Protein 2L7P (pdb70)

Organism: Arabidopsis thaliana (NCBI:txid3702)

Radius of gyration: 18.59 Å; Cα contacts (8 Å, |Δi|>4): 91; chains: 1; bounding box: 32×38×62 Å

InterPro domains:
  IPR001214 SET domain [PF00856] (1037-1143)
  IPR001214 SET domain [PS50280] (1026-1143)
  IPR001214 SET domain [SM00317] (1026-1149)
  IPR003616 Post-SET domain [PS50868] (1151-1167)
  IPR003616 Post-SET domain [SM00508] (1151-1167)
  IPR006560 AWS domain [PF17907] (988-1023)
  IPR006560 AWS domain [PS51215] (974-1024)
  IPR006560 AWS domain [SM00570] (974-1025)
  IPR011124 Zinc finger, CW-type [PF07496] (864-909)
  IPR011124 Zinc finger, CW-type [PS51050] (859-912)
  IPR044437 SETD2/Set2, SET domain [cd19172] (1025-1167)
  IPR046341 SET domain superfamily [G3DSA:2.170.270.10] (922-1179)
  IPR046341 SET domain superfamily [SSF82199] (953-1164)
  IPR050777 SET2 Histone-Lysine N-Methyltransferase [PTHR22884] (463-1573)

Solvent-accessible surface area: 8940 Å² total; per-residue (Å²): 121,117,223,221,96,104,145,72,121,157,189,134,136,139,112,142,87,142,133,112,84,76,56,146,123,16,17,26,16,103,0,72,97,48,138,72,57,2,123,2,60,44,101,26,36,66,69,27,90,159,59,104,163,12,43,0,86,78,17,82,66,156,178,72,13,63,44,107,97,81,44,61,46,57,86,120,80,0,44,131,71,20,61,56,71,43,124,134,69,121,71,196,130,119,91,109,96,151,242,119

Foldseek 3Di:
DDDDDDDADDDDDDDDDADEDAADFWHWAFAPPQTAIAIATSVCSVPLPPDNHHHQCSGPDDQRRDPVHDHDDDPNCVCRVRVHDPCCDGQDDPPSVPPD

GO terms:
  GO:0005634 nucleus (C, EXP)
  GO:0005515 protein binding (F, IPI)
  GO:0005634 nucleus (C, IDA)
  GO:0042800 histone H3K4 methyltransferase activity (F, IDA)
  GO:0043067 regulation of programmed cell death (P, IGI)
  GO:0040029 epigenetic regulation of gene expression (P, IMP)
  GO:0009553 embryo sac development (P, IMP)
  GO:0009555 pollen development (P, IMP)
  GO:0009910 negative regulation of flower development (P, IMP)
  GO:0010223 secondary shoot formation (P, IMP)
  GO:0010363 regulation of plant-type hypersensitive response (P, IMP)
  GO:0016116 carotenoid metabolic process (P, IMP)
  GO:0090548 response to nitrate starvation (P, IMP)
  GO:0048653 anther development (P, IMP)
  GO:0032183 SUMO binding (F, IPI)

Sequence (100 aa):
GSRRASVGSEFMVVDVTIEDSYSTESAWVRCDDCFKWRRIPASVVGSIDESSRWICMNNSDKRFADCSKSQEMSNEEINEELGIGQDEADAYDCDAAKRGGSRRASVGSEFMVVDVTIEDSYSTESAWVRCDDCFKWRRIPASVVGSIDESSRWICMNNSDKRFADCSKSQEMSNEEINEELGIGQDEADAYDCDAAKRGGSRRASVGSEFMVVDVTIEDSYSTESAWVRCDDCFKWRRIPASVVGSIDESSRWICMNNSDKRFADCSKSQEMSNEEINEELGIGQDEADAYDCDAAKRGGSRRASVGSEFMVVDVTIEDSYSTESAWVRCDDCFKWRRIPASVVGSIDESSRWICMNNSDKRFADCSKSQEMSNEEINEELGIGQDEADAYDCDAAKRGGSRRASVGSEFMVVDVTIEDSYSTESAWVRCDDCFKWRRIPASVVGSIDESSRWICMNNSDKRFADCSKSQEMSNEEINEELGIGQDEADAYDCDAAKRGGSRRASVGSEFMVVDVTIEDSYSTESAWVRCDDCFKWRRIPASVVGSIDESSRWICMNNSDKRFADCSKSQEMSNEEINEELGIGQDEADAYDCDAAKRGGSRRASVGSEFMVVDVTIEDSYSTESAWVRCDDCFKWRRIPASVVGSIDESSRWICMNNSDKRFADCSKSQEMSNEEINEELGIGQDEADAYDCDAAKRGGSRRASVGSEFMVVDVTIEDSYSTESAWVRCDDCFKWRRIPASVVGSIDESSRWICMNNSDKRFADCSKSQEMSNEEINEELGIGQDEADAYDCDAAKRGGSRRASVGSEFMVVDVTIEDSYSTESAWVRCDDCFKWRRIPASVVGSIDESSRWICMNNSDKRFADCSKSQEMSNEEINEELGIGQDEADAYDCDAAKRGGSRRASVGSEFMVVDVTIEDSYSTESAWVRCDDCFKWRRIPASVVGSIDESSRWICMNNSDKRFADCSKSQEMSNEEINEELGIGQDEADAYDCDAAKRGGSRRASVGSEFMVVDVTIEDSYSTESAWVRCDDCFKWRRIPASVVGSIDESSRWICMNNSDKRFADCSKSQEMSNEEINEELGIGQDEADAYDCDAAKRGGSRRASVGSEFMVVDVTIEDSYSTESAWVRCDDCFKWRRIPASVVGSIDESSRWICMNNSDKRFADCSKSQEMSNEEINEELGIGQDEADAYDCDAAKRGGSRRASVGSEFMVVDVTIEDSYSTESAWVRCDDCFKWRRIPASVVGSIDESSRWICMNNSDKRFADCSKSQEMSNEEINEELGIGQDEADAYDCDAAKRGGSRRASVGSEFMVVDVTIEDSYSTESAWVRCDDCFKWRRIPASVVGSIDESSRWICMNNSDKRFADCSKSQEMSNEEINEELGIGQDEADAYDCDAAKRGGSRRASVGSEFMVVDVTIEDSYSTESAWVRCDDCFKWRRIPASVVGSIDESSRWICMNNSDKRFADCSKSQEMSNEEINEELGIGQDEADAYDCDAAKRGGSRRASVGSEFMVVDVTIEDSYSTESAWVRCDDCFKWRRIPASVVGSIDESSRWICMNNSDKRFADCSKSQEMSNEEINEELGIGQDEADAYDCDAAKRGGSRRASVGSEFMVVDVTIEDSYSTESAWVRCDDCFKWRRIPASVVGSIDESSRWICMNNSDKRFADCSKSQEMSNEEINEELGIGQDEADAYDCDAAKRGGSRRASVGSEFMVVDVTIEDSYSTESAWVRCDDCFKWRRIPASVVGSIDESSRWICMNNSDKRFADCSKSQEMSNEEINEELGIGQDEADAYDCDAAKRGGSRRASVGSEFMVVDVTIEDSYSTESAWVRCDDCFKWRRIPASVVGSIDESSRWICMNNSDKRFADCSKSQEMSNEEINEELGIGQDEADAYDCDAAKRGGSRRASVGSEFMVVDVTIEDSYSTESAWVRCDDCFKWRRIPASVVGSIDESSRWICMNNSDKRFADCSKSQEMSNEEINEELGIGQDEADAYDCDAAKRG

Secondary structure (DSSP, 8-state):
---------------SS-SS--SSSSEEEE-TTT--EEEE-HHHHTTSTTSS---GGGSS-SSS-STTS--SS-HHHHHHHHT-----S------TT---

Nearest PDB structures (foldseek):
  2l7p-assembly1_A  TM=6.643E-01  e=2.916E-16  Arabidopsis thaliana
  6qxz-assembly1_A  TM=6.847E-01  e=2.783E-09  Arabidopsis thaliana
  5yvx-assembly1_A  TM=7.780E-01  e=5.363E-08  Arabidopsis thaliana
  4o62-assembly1_B  TM=7.881E-01  e=8.045E-04  Homo sapiens
  4o62-assembly1_C  TM=7.736E-01  e=1.928E-03  Homo sapiens

B-factor: mean 36.99, std 22.43, range [0.02, 75.54]

Structure (mmCIF, N/CA/C/O backbone):
data_2L7P
#
_entry.id   2L7P
#
loop_
_entity.id
_entity.type
_entity.pdbx_description
1 polymer 'Histone-lysine N-methyltransferase ASHH2'
2 non-polymer 'ZINC ION'
#
loop_
_atom_site.group_PDB
_atom_site.id
_atom_site.type_symbol
_atom_site.label_atom_id
_atom_site.label_alt_id
_atom_site.label_comp_id
_atom_site.label_asym_id
_atom_site.label_entity_id
_atom_site.label_seq_id
_atom_site.pdbx_PDB_ins_code
_atom_site.Cartn_x
_atom_site.Cartn_y
_atom_site.Cartn_z
_atom_site.occupancy
_atom_site.B_iso_or_equiv
_atom_site.auth_seq_id
_atom_site.auth_comp_id
_atom_site.auth_asym_id
_atom_site.auth_atom_id
_atom_site.pdbx_PDB_model_num
ATOM 1 N N . GLY A 1 1 ? -15.320 0.806 46.338 1.00 13.00 1 GLY A N 1
ATOM 2 C CA . GLY A 1 1 ? -14.974 0.530 44.956 1.00 45.03 1 GLY A CA 1
ATOM 3 C C . GLY A 1 1 ? -13.596 1.047 44.589 1.00 20.44 1 GLY A C 1
ATOM 4 O O . GLY A 1 1 ? -13.334 2.246 44.670 1.00 15.14 1 GLY A O 1
ATOM 8 N N . SER A 1 2 ? -12.713 0.138 44.187 1.00 41.30 2 SER A N 1
ATOM 9 C CA . SER A 1 2 ? -11.353 0.508 43.812 1.00 11.34 2 SER A CA 1
ATOM 10 C C . SER A 1 2 ? -11.230 0.664 42.300 1.00 13.04 2 SER A C 1
ATOM 11 O O . SER A 1 2 ? -10.463 -0.047 41.651 1.00 22.24 2 SER A O 1
ATOM 19 N N . ARG A 1 3 ? -11.991 1.602 41.745 1.00 63.24 3 ARG A N 1
ATOM 20 C CA . ARG A 1 3 ? -11.969 1.852 40.309 1.00 53.03 3 ARG A CA 1
ATOM 21 C C . ARG A 1 3 ? -10.555 2.176 39.835 1.00 74.14 3 ARG A C 1
ATOM 22 O O . ARG A 1 3 ? -9.849 2.969 40.456 1.00 12.44 3 ARG A O 1
ATOM 43 N N . ARG A 1 4 ? -10.150 1.557 38.731 1.00 31.41 4 ARG A N 1
ATOM 44 C CA . ARG A 1 4 ? -8.821 1.778 38.175 1.00 23.35 4 ARG A CA 1
ATOM 45 C C . ARG A 1 4 ? -8.850 1.714 36.651 1.00 35.20 4 ARG A C 1
ATOM 46 O O . ARG A 1 4 ? -9.472 0.824 36.070 1.00 3.22 4 ARG A O 1
ATOM 67 N N . ALA A 1 5 ? -8.177 2.663 36.011 1.00 51.10 5 ALA A N 1
ATOM 68 C CA . ALA A 1 5 ? -8.125 2.714 34.554 1.00 22.33 5 ALA A CA 1
ATOM 69 C C . ALA A 1 5 ? -6.702 2.954 34.064 1.00 44.23 5 ALA A C 1
ATOM 70 O O . ALA A 1 5 ? -5.792 3.194 34.859 1.00 72.54 5 ALA A O 1
ATOM 77 N N . SER A 1 6 ? -6.514 2.887 32.749 1.00 72.32 6 SER A N 1
ATOM 78 C CA . SER A 1 6 ? -5.200 3.093 32.153 1.00 60.14 6 SER A CA 1
ATOM 79 C C . SER A 1 6 ? -5.291 3.105 30.630 1.00 3.15 6 SER A C 1
ATOM 80 O O . SER A 1 6 ? -6.372 2.963 30.059 1.00 11.42 6 SER A O 1
ATOM 88 N N . VAL A 1 7 ? -4.146 3.277 29.977 1.00 24.33 7 VAL A N 1
ATOM 89 C CA . VAL A 1 7 ? -4.093 3.306 28.520 1.00 12.11 7 VAL A CA 1
ATOM 90 C C . VAL A 1 7 ? -2.770 2.750 28.006 1.00 54.03 7 VAL A C 1
ATOM 91 O O . VAL A 1 7 ? -1.880 2.418 28.787 1.00 65.54 7 VAL A O 1
ATOM 104 N N . GLY A 1 8 ? -2.648 2.654 26.685 1.00 71.04 8 GLY A N 1
ATOM 105 C CA . GLY A 1 8 ? -1.430 2.138 26.089 1.00 42.34 8 GLY A CA 1
ATOM 106 C C . GLY A 1 8 ? -0.422 3.230 25.794 1.00 43.21 8 GLY A C 1
ATOM 107 O O . GLY A 1 8 ? -0.446 4.291 26.417 1.00 43.12 8 GLY A O 1
ATOM 111 N N . SER A 1 9 ? 0.469 2.969 24.842 1.00 53.54 9 SER A N 1
ATOM 112 C CA . SER A 1 9 ? 1.494 3.937 24.469 1.00 22.32 9 SER A CA 1
ATOM 113 C C . SER A 1 9 ? 1.708 3.947 22.958 1.00 24.14 9 SER A C 1
ATOM 114 O O . SER A 1 9 ? 0.951 3.330 22.210 1.00 3.03 9 SER A O 1
ATOM 122 N N . GLU A 1 10 ? 2.746 4.653 22.518 1.00 1.14 10 GLU A N 1
ATOM 123 C CA . GLU A 1 10 ? 3.060 4.744 21.097 1.00 30.24 10 GLU A CA 1
ATOM 124 C C . GLU A 1 10 ? 4.464 4.221 20.816 1.00 64.10 10 GLU A C 1
ATOM 125 O O . GLU A 1 10 ? 5.450 4.737 21.343 1.00 34.15 10 GLU A O 1
ATOM 137 N N . PHE A 1 11 ? 4.549 3.190 19.980 1.00 13.20 11 PHE A N 1
ATOM 138 C CA . PHE A 1 11 ? 5.832 2.595 19.629 1.00 25.12 11 PHE A CA 1
ATOM 139 C C . PHE A 1 11 ? 5.699 1.697 18.401 1.00 14.44 11 PHE A C 1
ATOM 140 O O . PHE A 1 11 ? 4.693 1.009 18.230 1.00 55.41 11 PHE A O 1
ATOM 157 N N . MET A 1 12 ? 6.719 1.713 17.550 1.00 32.52 12 MET A N 1
ATOM 158 C CA . MET A 1 12 ? 6.715 0.902 16.339 1.00 24.42 12 MET A CA 1
ATOM 159 C C . MET A 1 12 ? 8.120 0.790 15.755 1.00 4.23 12 MET A C 1
ATOM 160 O O . MET A 1 12 ? 9.063 1.401 16.259 1.00 64.42 12 MET A O 1
ATOM 174 N N . VAL A 1 13 ? 8.253 0.007 14.688 1.00 14.33 13 VAL A N 1
ATOM 175 C CA . VAL A 1 13 ? 9.542 -0.183 14.036 1.00 25.30 13 VAL A CA 1
ATOM 176 C C . VAL A 1 13 ? 9.788 0.890 12.982 1.00 62.04 13 VAL A C 1
ATOM 177 O O . VAL A 1 13 ? 8.904 1.691 12.677 1.00 71.14 13 VAL A O 1
ATOM 190 N N . VAL A 1 14 ? 10.996 0.902 12.426 1.00 25.12 14 VAL A N 1
ATOM 191 C CA . VAL A 1 14 ? 11.358 1.876 11.404 1.00 10.22 14 VAL A CA 1
ATOM 192 C C . VAL A 1 14 ? 12.031 1.200 10.215 1.00 41.03 14 VAL A C 1
ATOM 193 O O . VAL A 1 14 ? 13.015 0.476 10.373 1.00 31.01 14 VAL A O 1
ATOM 206 N N . ASP A 1 15 ? 11.495 1.441 9.024 1.00 42.22 15 ASP A N 1
ATOM 207 C CA . ASP A 1 15 ? 12.044 0.857 7.806 1.00 42.24 15 ASP A CA 1
ATOM 208 C C . ASP A 1 15 ? 13.196 1.701 7.269 1.00 33.22 15 ASP A C 1
ATOM 209 O O . ASP A 1 15 ? 13.673 2.617 7.939 1.00 22.42 15 ASP A O 1
ATOM 218 N N . VAL A 1 16 ? 13.639 1.387 6.056 1.00 64.53 16 VAL A N 1
ATOM 219 C CA . VAL A 1 16 ? 14.735 2.115 5.430 1.00 51.32 16 VAL A CA 1
ATOM 220 C C . VAL A 1 16 ? 14.541 2.209 3.920 1.00 21.30 16 VAL A C 1
ATOM 221 O O . VAL A 1 16 ? 15.501 2.378 3.168 1.00 21.23 16 VAL A O 1
ATOM 234 N N . THR A 1 17 ? 13.291 2.098 3.481 1.00 35.13 17 THR A N 1
ATOM 235 C CA . THR A 1 17 ? 12.970 2.170 2.062 1.00 22.41 17 THR A CA 1
ATOM 236 C C . THR A 1 17 ? 11.661 2.918 1.831 1.00 1.14 17 THR A C 1
ATOM 237 O O . THR A 1 17 ? 10.946 3.244 2.779 1.00 3.15 17 THR A O 1
ATOM 248 N N . ILE A 1 18 ? 11.354 3.186 0.566 1.00 24.24 18 ILE A N 1
ATOM 249 C CA . ILE A 1 18 ? 10.131 3.895 0.212 1.00 61.22 18 ILE A CA 1
ATOM 250 C C . ILE A 1 18 ? 8.947 2.936 0.125 1.00 54.50 18 ILE A C 1
ATOM 251 O O . ILE A 1 18 ? 9.124 1.728 -0.023 1.00 24.13 18 ILE A O 1
ATOM 267 N N . GLU A 1 19 ? 7.740 3.487 0.214 1.00 2.11 19 GLU A N 1
ATOM 268 C CA . GLU A 1 19 ? 6.527 2.681 0.144 1.00 20.32 19 GLU A CA 1
ATOM 269 C C . GLU A 1 19 ? 6.305 2.154 -1.271 1.00 22.33 19 GLU A C 1
ATOM 270 O O . GLU A 1 19 ? 5.539 2.728 -2.045 1.00 12.21 19 GLU A O 1
ATOM 282 N N . ASP A 1 20 ? 6.981 1.059 -1.601 1.00 50.42 20 ASP A N 1
ATOM 283 C CA . ASP A 1 20 ? 6.858 0.454 -2.922 1.00 33.33 20 ASP A CA 1
ATOM 284 C C . ASP A 1 20 ? 7.244 -1.021 -2.882 1.00 30.23 20 ASP A C 1
ATOM 285 O O . ASP A 1 20 ? 7.619 -1.603 -3.900 1.00 20.34 20 ASP A O 1
ATOM 294 N N . SER A 1 21 ? 7.151 -1.620 -1.699 1.00 53.12 21 SER A N 1
ATOM 295 C CA . SER A 1 21 ? 7.495 -3.026 -1.525 1.00 20.43 21 SER A CA 1
ATOM 296 C C . SER A 1 21 ? 7.268 -3.467 -0.081 1.00 53.24 21 SER A C 1
ATOM 297 O O . SER A 1 21 ? 8.205 -3.538 0.713 1.00 4.41 21 SER A O 1
ATOM 305 N N . TYR A 1 22 ? 6.016 -3.761 0.250 1.00 72.41 22 TYR A N 1
ATOM 306 C CA . TYR A 1 22 ? 5.663 -4.192 1.597 1.00 71.44 22 TYR A CA 1
ATOM 307 C C . TYR A 1 22 ? 5.698 -5.713 1.709 1.00 33.33 22 TYR A C 1
ATOM 308 O O . TYR A 1 22 ? 5.956 -6.414 0.730 1.00 11.34 22 TYR A O 1
ATOM 326 N N . SER A 1 23 ? 5.435 -6.218 2.910 1.00 71.21 23 SER A N 1
ATOM 327 C CA . SER A 1 23 ? 5.439 -7.656 3.153 1.00 34.53 23 SER A CA 1
ATOM 328 C C . SER A 1 23 ? 6.773 -8.272 2.746 1.00 65.31 23 SER A C 1
ATOM 329 O O . SER A 1 23 ? 7.701 -7.567 2.347 1.00 63.14 23 SER A O 1
ATOM 337 N N . THR A 1 24 ? 6.865 -9.595 2.850 1.00 51.55 24 THR A N 1
ATOM 338 C CA . THR A 1 24 ? 8.085 -10.307 2.493 1.00 21.34 24 THR A CA 1
ATOM 339 C C . THR A 1 24 ? 7.986 -10.903 1.094 1.00 1.34 24 THR A C 1
ATOM 340 O O . THR A 1 24 ? 8.597 -10.400 0.152 1.00 45.23 24 THR A O 1
ATOM 351 N N . GLU A 1 25 ? 7.212 -11.976 0.966 1.00 73.32 25 GLU A N 1
ATOM 352 C CA . GLU A 1 25 ? 7.033 -12.639 -0.320 1.00 62.23 25 GLU A CA 1
ATOM 353 C C . GLU A 1 25 ? 5.885 -12.009 -1.103 1.00 60.21 25 GLU A C 1
ATOM 354 O O . GLU A 1 25 ? 6.106 -11.267 -2.060 1.00 21.10 25 GLU A O 1
ATOM 366 N N . SER A 1 26 ? 4.658 -12.311 -0.689 1.00 44.52 26 SER A N 1
ATOM 367 C CA . SER A 1 26 ? 3.475 -11.777 -1.354 1.00 21.44 26 SER A CA 1
ATOM 368 C C . SER A 1 26 ? 3.459 -10.253 -1.294 1.00 53.12 26 SER A C 1
ATOM 369 O O . SER A 1 26 ? 3.968 -9.652 -0.349 1.00 4.41 26 SER A O 1
ATOM 377 N N . ALA A 1 27 ? 2.871 -9.634 -2.312 1.00 50.12 27 ALA A N 1
ATOM 378 C CA . ALA A 1 27 ? 2.786 -8.180 -2.377 1.00 41.22 27 ALA A CA 1
ATOM 379 C C . ALA A 1 27 ? 1.340 -7.720 -2.527 1.00 20.40 27 ALA A C 1
ATOM 380 O O . ALA A 1 27 ? 0.450 -8.523 -2.810 1.00 10.11 27 ALA A O 1
ATOM 387 N N . TRP A 1 28 ? 1.113 -6.426 -2.335 1.00 15.13 28 TRP A N 1
ATOM 388 C CA . TRP A 1 28 ? -0.227 -5.861 -2.448 1.00 10.12 28 TRP A CA 1
ATOM 389 C C . TRP A 1 28 ? -0.361 -5.029 -3.719 1.00 73.12 28 TRP A C 1
ATOM 390 O O . TRP A 1 28 ? 0.519 -4.234 -4.048 1.00 41.44 28 TRP A O 1
ATOM 411 N N . VAL A 1 29 ? -1.468 -5.218 -4.431 1.00 24.52 29 VAL A N 1
ATOM 412 C CA . VAL A 1 29 ? -1.717 -4.484 -5.666 1.00 32.31 29 VAL A CA 1
ATOM 413 C C . VAL A 1 29 ? -3.132 -3.917 -5.693 1.00 33.03 29 VAL A C 1
ATOM 414 O O . VAL A 1 29 ? -4.080 -4.568 -5.253 1.00 54.12 29 VAL A O 1
ATOM 427 N N . ARG A 1 30 ? -3.266 -2.701 -6.210 1.00 53.32 30 ARG A N 1
ATOM 428 C CA . ARG A 1 30 ? -4.566 -2.045 -6.294 1.00 20.42 30 ARG A CA 1
ATOM 429 C C . ARG A 1 30 ? -5.076 -2.028 -7.732 1.00 24.54 30 ARG A C 1
ATOM 430 O O . ARG A 1 30 ? -4.301 -1.866 -8.674 1.00 43.22 30 ARG A O 1
ATOM 451 N N . CYS A 1 31 ? -6.383 -2.199 -7.893 1.00 34.21 31 CYS A N 1
ATOM 452 C CA . CYS A 1 31 ? -6.998 -2.205 -9.215 1.00 51.24 31 CYS A CA 1
ATOM 453 C C . CYS A 1 31 ? -7.112 -0.787 -9.768 1.00 1.21 31 CYS A C 1
ATOM 454 O O . CYS A 1 31 ? -7.482 0.142 -9.051 1.00 31.14 31 CYS A O 1
ATOM 461 N N . ASP A 1 32 ? -6.790 -0.630 -11.047 1.00 44.32 32 ASP A N 1
ATOM 462 C CA . ASP A 1 32 ? -6.857 0.673 -11.698 1.00 53.51 32 ASP A CA 1
ATOM 463 C C . ASP A 1 32 ? -8.184 0.848 -12.430 1.00 35.45 32 ASP A C 1
ATOM 464 O O . ASP A 1 32 ? -8.243 1.469 -13.490 1.00 44.54 32 ASP A O 1
ATOM 473 N N . ASP A 1 33 ? -9.248 0.295 -11.856 1.00 4.54 33 ASP A N 1
ATOM 474 C CA . ASP A 1 33 ? -10.574 0.390 -12.453 1.00 32.11 33 ASP A CA 1
ATOM 475 C C . ASP A 1 33 ? -11.642 0.572 -11.379 1.00 13.04 33 ASP A C 1
ATOM 476 O O . ASP A 1 33 ? -12.556 1.383 -11.528 1.00 2.04 33 ASP A O 1
ATOM 485 N N . CYS A 1 34 ? -11.521 -0.189 -10.296 1.00 20.14 34 CYS A N 1
ATOM 486 C CA . CYS A 1 34 ? -12.475 -0.114 -9.197 1.00 75.23 34 CYS A CA 1
ATOM 487 C C . CYS A 1 34 ? -11.781 0.295 -7.901 1.00 11.32 34 CYS A C 1
ATOM 488 O O . CYS A 1 34 ? -12.435 0.586 -6.899 1.00 73.42 34 CYS A O 1
ATOM 495 N N . PHE A 1 35 ? -10.453 0.316 -7.929 1.00 5.45 35 PHE A N 1
ATOM 496 C CA . PHE A 1 35 ? -9.669 0.689 -6.757 1.00 32.45 35 PHE A CA 1
ATOM 497 C C . PHE A 1 35 ? -9.900 -0.294 -5.612 1.00 71.41 35 PHE A C 1
ATOM 498 O O . PHE A 1 35 ? -10.483 0.056 -4.586 1.00 21.43 35 PHE A O 1
ATOM 515 N N . LYS A 1 36 ? -9.439 -1.527 -5.797 1.00 73.11 36 LYS A N 1
ATOM 516 C CA . LYS A 1 36 ? -9.594 -2.561 -4.782 1.00 65.52 36 LYS A CA 1
ATOM 517 C C . LYS A 1 36 ? -8.266 -3.263 -4.514 1.00 63.30 36 LYS A C 1
ATOM 518 O O . LYS A 1 36 ? -7.507 -3.551 -5.440 1.00 10.21 36 LYS A O 1
ATOM 537 N N . TRP A 1 37 ? -7.993 -3.536 -3.244 1.00 61.33 37 TRP A N 1
ATOM 538 C CA . TRP A 1 37 ? -6.757 -4.206 -2.855 1.00 33.33 37 TRP A CA 1
ATOM 539 C C . TRP A 1 37 ? -6.783 -5.676 -3.261 1.00 23.23 37 TRP A C 1
ATOM 540 O O . TRP A 1 37 ? -7.823 -6.330 -3.189 1.00 41.11 37 TRP A O 1
ATOM 561 N N . ARG A 1 38 ? -5.632 -6.188 -3.685 1.00 52.13 38 ARG A N 1
ATOM 562 C CA . ARG A 1 38 ? -5.525 -7.581 -4.102 1.00 64.23 38 ARG A CA 1
ATOM 563 C C . ARG A 1 38 ? -4.157 -8.152 -3.742 1.00 41.42 38 ARG A C 1
ATOM 564 O O . ARG A 1 38 ? -3.123 -7.605 -4.128 1.00 51.13 38 ARG A O 1
ATOM 585 N N . ARG A 1 39 ? -4.157 -9.255 -3.001 1.00 71.23 39 ARG A N 1
ATOM 586 C CA . ARG A 1 39 ? -2.917 -9.899 -2.588 1.00 20.44 39 ARG A CA 1
ATOM 587 C C . ARG A 1 39 ? -2.416 -10.857 -3.665 1.00 33.53 39 ARG A C 1
ATOM 588 O O . ARG A 1 39 ? -3.131 -11.772 -4.076 1.00 51.33 39 ARG A O 1
ATOM 609 N N . ILE A 1 40 ? -1.185 -10.641 -4.116 1.00 74.21 40 ILE A N 1
ATOM 610 C CA . ILE A 1 40 ? -0.590 -11.485 -5.144 1.00 60.24 40 ILE A CA 1
ATOM 611 C C . ILE A 1 40 ? 0.777 -12.000 -4.708 1.00 63.53 40 ILE A C 1
ATOM 612 O O . ILE A 1 40 ? 1.476 -11.379 -3.908 1.00 43.23 40 ILE A O 1
ATOM 628 N N . PRO A 1 41 ? 1.171 -13.163 -5.249 1.00 3.10 41 PRO A N 1
ATOM 629 C CA . PRO A 1 41 ? 2.460 -13.787 -4.933 1.00 14.11 41 PRO A CA 1
ATOM 630 C C . PRO A 1 41 ? 3.637 -13.008 -5.508 1.00 22.32 41 PRO A C 1
ATOM 631 O O . PRO A 1 41 ? 3.486 -12.260 -6.474 1.00 23.02 41 PRO A O 1
ATOM 642 N N . ALA A 1 42 ? 4.810 -13.189 -4.909 1.00 41.11 42 ALA A N 1
ATOM 643 C CA . ALA A 1 42 ? 6.013 -12.505 -5.365 1.00 64.22 42 ALA A CA 1
ATOM 644 C C . ALA A 1 42 ? 6.440 -13.002 -6.742 1.00 60.31 42 ALA A C 1
ATOM 645 O O . ALA A 1 42 ? 7.289 -12.397 -7.395 1.00 63.40 42 ALA A O 1
ATOM 652 N N . SER A 1 43 ? 5.844 -14.108 -7.177 1.00 11.31 43 SER A N 1
ATOM 653 C CA . SER A 1 43 ? 6.166 -14.688 -8.475 1.00 75.54 43 SER A CA 1
ATOM 654 C C . SER A 1 43 ? 5.514 -13.894 -9.602 1.00 42.45 43 SER A C 1
ATOM 655 O O . SER A 1 43 ? 6.102 -13.709 -10.668 1.00 73.11 43 SER A O 1
ATOM 663 N N . VAL A 1 44 ? 4.294 -13.425 -9.360 1.00 2.12 44 VAL A N 1
ATOM 664 C CA . VAL A 1 44 ? 3.561 -12.649 -10.352 1.00 62.31 44 VAL A CA 1
ATOM 665 C C . VAL A 1 44 ? 3.803 -11.155 -10.170 1.00 41.10 44 VAL A C 1
ATOM 666 O O . VAL A 1 44 ? 3.766 -10.387 -11.131 1.00 60.34 44 VAL A O 1
ATOM 679 N N . VAL A 1 45 ? 4.053 -10.749 -8.930 1.00 3.44 45 VAL A N 1
ATOM 680 C CA . VAL A 1 45 ? 4.304 -9.346 -8.620 1.00 73.14 45 VAL A CA 1
ATOM 681 C C . VAL A 1 45 ? 5.443 -8.791 -9.469 1.00 31.02 45 VAL A C 1
ATOM 682 O O . VAL A 1 45 ? 5.516 -7.589 -9.718 1.00 51.24 45 VAL A O 1
ATOM 695 N N . GLY A 1 46 ? 6.330 -9.677 -9.910 1.00 63.14 46 GLY A N 1
ATOM 696 C CA . GLY A 1 46 ? 7.454 -9.257 -10.727 1.00 22.52 46 GLY A CA 1
ATOM 697 C C . GLY A 1 46 ? 7.226 -9.514 -12.203 1.00 1.04 46 GLY A C 1
ATOM 698 O O . GLY A 1 46 ? 8.179 -9.613 -12.977 1.00 11.30 46 GLY A O 1
ATOM 702 N N . SER A 1 47 ? 5.961 -9.626 -12.595 1.00 23.32 47 SER A N 1
ATOM 703 C CA . SER A 1 47 ? 5.611 -9.879 -13.988 1.00 30.23 47 SER A CA 1
ATOM 704 C C . SER A 1 47 ? 4.468 -8.973 -14.434 1.00 4.24 47 SER A C 1
ATOM 705 O O . SER A 1 47 ? 4.473 -8.455 -15.552 1.00 22.52 47 SER A O 1
ATOM 713 N N . ILE A 1 48 ? 3.492 -8.785 -13.553 1.00 40.11 48 ILE A N 1
ATOM 714 C CA . ILE A 1 48 ? 2.343 -7.941 -13.855 1.00 75.34 48 ILE A CA 1
ATOM 715 C C . ILE A 1 48 ? 2.744 -6.472 -13.931 1.00 23.22 48 ILE A C 1
ATOM 716 O O . ILE A 1 48 ? 2.069 -5.665 -14.570 1.00 32.12 48 ILE A O 1
ATOM 732 N N . ASP A 1 49 ? 3.849 -6.133 -13.276 1.00 1.45 49 ASP A N 1
ATOM 733 C CA . ASP A 1 49 ? 4.344 -4.760 -13.271 1.00 30.33 49 ASP A CA 1
ATOM 734 C C . ASP A 1 49 ? 5.114 -4.455 -14.552 1.00 60.34 49 ASP A C 1
ATOM 735 O O . ASP A 1 49 ? 6.284 -4.079 -14.509 1.00 2.15 49 ASP A O 1
ATOM 744 N N . GLU A 1 50 ? 4.448 -4.622 -15.690 1.00 72.25 50 GLU A N 1
ATOM 745 C CA . GLU A 1 50 ? 5.071 -4.367 -16.983 1.00 51.43 50 GLU A CA 1
ATOM 746 C C . GLU A 1 50 ? 4.601 -3.034 -17.560 1.00 64.12 50 GLU A C 1
ATOM 747 O O . GLU A 1 50 ? 5.222 -2.487 -18.471 1.00 55.30 50 GLU A O 1
ATOM 759 N N . SER A 1 51 ? 3.500 -2.519 -17.023 1.00 34.42 51 SER A N 1
ATOM 760 C CA . SER A 1 51 ? 2.943 -1.254 -17.486 1.00 4.31 51 SER A CA 1
ATOM 761 C C . SER A 1 51 ? 2.551 -0.369 -16.306 1.00 50.15 51 SER A C 1
ATOM 762 O O . SER A 1 51 ? 1.924 0.676 -16.481 1.00 63.02 51 SER A O 1
ATOM 770 N N . SER A 1 52 ? 2.923 -0.796 -15.104 1.00 25.30 52 SER A N 1
ATOM 771 C CA . SER A 1 52 ? 2.607 -0.046 -13.894 1.00 23.10 52 SER A CA 1
ATOM 772 C C . SER A 1 52 ? 1.100 0.014 -13.671 1.00 73.23 52 SER A C 1
ATOM 773 O O . SER A 1 52 ? 0.596 0.916 -13.002 1.00 14.23 52 SER A O 1
ATOM 781 N N . ARG A 1 53 ? 0.385 -0.953 -14.237 1.00 30.24 53 ARG A N 1
ATOM 782 C CA . ARG A 1 53 ? -1.066 -1.011 -14.100 1.00 40.44 53 ARG A CA 1
ATOM 783 C C . ARG A 1 53 ? -1.532 -2.441 -13.846 1.00 4.25 53 ARG A C 1
ATOM 784 O O . ARG A 1 53 ? -1.075 -3.378 -14.498 1.00 63.21 53 ARG A O 1
ATOM 805 N N . TRP A 1 54 ? -2.443 -2.599 -12.891 1.00 43.43 54 TRP A N 1
ATOM 806 C CA . TRP A 1 54 ? -2.970 -3.915 -12.550 1.00 35.34 54 TRP A CA 1
ATOM 807 C C . TRP A 1 54 ? -4.473 -3.852 -12.302 1.00 53.01 54 TRP A C 1
ATOM 808 O O . TRP A 1 54 ? -4.983 -2.862 -11.777 1.00 60.20 54 TRP A O 1
ATOM 829 N N . ILE A 1 55 ? -5.176 -4.913 -12.682 1.00 61.30 55 ILE A N 1
ATOM 830 C CA . ILE A 1 55 ? -6.621 -4.977 -12.500 1.00 30.13 55 ILE A CA 1
ATOM 831 C C . ILE A 1 55 ? -7.050 -6.347 -11.986 1.00 13.14 55 ILE A C 1
ATOM 832 O O . ILE A 1 55 ? -6.279 -7.305 -12.022 1.00 64.42 55 ILE A O 1
ATOM 848 N N . CYS A 1 56 ? -8.287 -6.432 -11.507 1.00 63.31 56 CYS A N 1
ATOM 849 C CA . CYS A 1 56 ? -8.820 -7.685 -10.985 1.00 55.15 56 CYS A CA 1
ATOM 850 C C . CYS A 1 56 ? -8.754 -8.785 -12.041 1.00 14.21 56 CYS A C 1
ATOM 851 O O . CYS A 1 56 ? -8.252 -9.878 -11.782 1.00 42.32 56 CYS A O 1
ATOM 858 N N . MET A 1 57 ? -9.265 -8.488 -13.232 1.00 12.04 57 MET A N 1
ATOM 859 C CA . MET A 1 57 ? -9.262 -9.451 -14.326 1.00 53.14 57 MET A CA 1
ATOM 860 C C . MET A 1 57 ? -7.840 -9.883 -14.666 1.00 63.14 57 MET A C 1
ATOM 861 O O . MET A 1 57 ? -7.628 -10.931 -15.275 1.00 75.34 57 MET A O 1
ATOM 875 N N . ASN A 1 58 ? -6.868 -9.068 -14.270 1.00 4.31 58 ASN A N 1
ATOM 876 C CA . ASN A 1 58 ? -5.465 -9.367 -14.534 1.00 2.13 58 ASN A CA 1
ATOM 877 C C . ASN A 1 58 ? -4.892 -10.282 -13.456 1.00 43.10 58 ASN A C 1
ATOM 878 O O . ASN A 1 58 ? -3.777 -10.788 -13.586 1.00 74.32 58 ASN A O 1
ATOM 889 N N . ASN A 1 59 ? -5.661 -10.491 -12.394 1.00 55.01 59 ASN A N 1
ATOM 890 C CA . ASN A 1 59 ? -5.230 -11.345 -11.293 1.00 64.11 59 ASN A CA 1
ATOM 891 C C . ASN A 1 59 ? -4.882 -12.743 -11.794 1.00 31.22 59 ASN A C 1
ATOM 892 O O . ASN A 1 59 ? -5.369 -13.179 -12.837 1.00 22.01 59 ASN A O 1
ATOM 903 N N . SER A 1 60 ? -4.036 -13.441 -11.043 1.00 11.11 60 SER A N 1
ATOM 904 C CA . SER A 1 60 ? -3.619 -14.789 -11.413 1.00 14.23 60 SER A CA 1
ATOM 905 C C . SER A 1 60 ? -4.711 -15.803 -11.086 1.00 61.41 60 SER A C 1
ATOM 906 O O . SER A 1 60 ? -4.800 -16.860 -11.713 1.00 3.21 60 SER A O 1
ATOM 914 N N . ASP A 1 61 ? -5.539 -15.475 -10.100 1.00 53.21 61 ASP A N 1
ATOM 915 C CA . ASP A 1 61 ? -6.627 -16.356 -9.690 1.00 24.32 61 ASP A CA 1
ATOM 916 C C . ASP A 1 61 ? -7.684 -16.460 -10.784 1.00 42.42 61 ASP A C 1
ATOM 917 O O . ASP A 1 61 ? -7.504 -15.944 -11.888 1.00 71.10 61 ASP A O 1
ATOM 926 N N . LYS A 1 62 ? -8.787 -17.131 -10.471 1.00 34.10 62 LYS A N 1
ATOM 927 C CA . LYS A 1 62 ? -9.875 -17.304 -11.426 1.00 72.04 62 LYS A CA 1
ATOM 928 C C . LYS A 1 62 ? -11.206 -16.871 -10.820 1.00 23.12 62 LYS A C 1
ATOM 929 O O . LYS A 1 62 ? -12.047 -16.285 -11.500 1.00 72.34 62 LYS A O 1
ATOM 948 N N . ARG A 1 63 ? -11.389 -17.164 -9.536 1.00 4.24 63 ARG A N 1
ATOM 949 C CA . ARG A 1 63 ? -12.617 -16.804 -8.838 1.00 21.32 63 ARG A CA 1
ATOM 950 C C . ARG A 1 63 ? -12.541 -15.378 -8.302 1.00 1.22 63 ARG A C 1
ATOM 951 O O . ARG A 1 63 ? -13.564 -14.744 -8.046 1.00 71.44 63 ARG A O 1
ATOM 972 N N . PHE A 1 64 ? -11.320 -14.879 -8.134 1.00 72.11 64 PHE A N 1
ATOM 973 C CA . PHE A 1 64 ? -11.110 -13.529 -7.627 1.00 1.42 64 PHE A CA 1
ATOM 974 C C . PHE A 1 64 ? -10.391 -12.666 -8.660 1.00 33.13 64 PHE A C 1
ATOM 975 O O . PHE A 1 64 ? -9.748 -11.674 -8.316 1.00 23.12 64 PHE A O 1
ATOM 992 N N . ALA A 1 65 ? -10.504 -13.052 -9.926 1.00 31.23 65 ALA A N 1
ATOM 993 C CA . ALA A 1 65 ? -9.867 -12.314 -11.009 1.00 42.12 65 ALA A CA 1
ATOM 994 C C . ALA A 1 65 ? -10.902 -11.590 -11.864 1.00 21.21 65 ALA A C 1
ATOM 995 O O . ALA A 1 65 ? -11.115 -11.938 -13.025 1.00 41.21 65 ALA A O 1
ATOM 1002 N N . ASP A 1 66 ? -11.542 -10.582 -11.281 1.00 64.25 66 ASP A N 1
ATOM 1003 C CA . ASP A 1 66 ? -12.555 -9.809 -11.990 1.00 53.12 66 ASP A CA 1
ATOM 1004 C C . ASP A 1 66 ? -13.073 -8.667 -11.121 1.00 75.42 66 ASP A C 1
ATOM 1005 O O . ASP A 1 66 ? -13.223 -8.815 -9.907 1.00 45.23 66 ASP A O 1
ATOM 1014 N N . CYS A 1 67 ? -13.346 -7.528 -11.750 1.00 71.41 67 CYS A N 1
ATOM 1015 C CA . CYS A 1 67 ? -13.846 -6.361 -11.035 1.00 34.21 67 CYS A CA 1
ATOM 1016 C C . CYS A 1 67 ? -15.215 -6.644 -10.421 1.00 34.01 67 CYS A C 1
ATOM 1017 O O . CYS A 1 67 ? -15.607 -6.017 -9.437 1.00 52.05 67 CYS A O 1
ATOM 1024 N N . SER A 1 68 ? -15.937 -7.593 -11.009 1.00 23.43 68 SER A N 1
ATOM 1025 C CA . SER A 1 68 ? -17.262 -7.957 -10.522 1.00 60.31 68 SER A CA 1
ATOM 1026 C C . SER A 1 68 ? -17.165 -8.736 -9.214 1.00 30.54 68 SER A C 1
ATOM 1027 O O . SER A 1 68 ? -18.092 -8.729 -8.403 1.00 52.34 68 SER A O 1
ATOM 1035 N N . LYS A 1 69 ? -16.036 -9.408 -9.014 1.00 52.34 69 LYS A N 1
ATOM 1036 C CA . LYS A 1 69 ? -15.815 -10.191 -7.805 1.00 5.31 69 LYS A CA 1
ATOM 1037 C C . LYS A 1 69 ? -15.744 -9.289 -6.577 1.00 55.53 69 LYS A C 1
ATOM 1038 O O . LYS A 1 69 ? -15.940 -8.077 -6.673 1.00 41.24 69 LYS A O 1
ATOM 1057 N N . SER A 1 70 ? -15.462 -9.887 -5.424 1.00 13.53 70 SER A N 1
ATOM 1058 C CA . SER A 1 70 ? -15.368 -9.137 -4.177 1.00 13.11 70 SER A CA 1
ATOM 1059 C C . SER A 1 70 ? -13.916 -9.002 -3.732 1.00 24.03 70 SER A C 1
ATOM 1060 O O . SER A 1 70 ? -13.007 -9.523 -4.378 1.00 50.04 70 SER A O 1
ATOM 1068 N N . GLN A 1 71 ? -13.705 -8.301 -2.623 1.00 51.24 71 GLN A N 1
ATOM 1069 C CA . GLN A 1 71 ? -12.363 -8.097 -2.091 1.00 72.14 71 GLN A CA 1
ATOM 1070 C C . GLN A 1 71 ? -11.845 -9.365 -1.421 1.00 12.23 71 GLN A C 1
ATOM 1071 O O . GLN A 1 71 ? -12.616 -10.271 -1.106 1.00 42.00 71 GLN A O 1
ATOM 1085 N N . GLU A 1 72 ? -10.535 -9.421 -1.205 1.00 21.03 72 GLU A N 1
ATOM 1086 C CA . GLU A 1 72 ? -9.914 -10.579 -0.572 1.00 33.41 72 GLU A CA 1
ATOM 1087 C C . GLU A 1 72 ? -9.864 -10.409 0.944 1.00 34.25 72 GLU A C 1
ATOM 1088 O O . GLU A 1 72 ? -10.104 -11.356 1.694 1.00 55.13 72 GLU A O 1
ATOM 1100 N N . MET A 1 73 ? -9.551 -9.197 1.388 1.00 75.03 73 MET A N 1
ATOM 1101 C CA . MET A 1 73 ? -9.471 -8.902 2.814 1.00 0.43 73 MET A CA 1
ATOM 1102 C C . MET A 1 73 ? -10.129 -7.563 3.130 1.00 30.22 73 MET A C 1
ATOM 1103 O O . MET A 1 73 ? -10.427 -6.779 2.230 1.00 14.21 73 MET A O 1
ATOM 1117 N N . SER A 1 74 ? -10.354 -7.308 4.416 1.00 43.21 74 SER A N 1
ATOM 1118 C CA . SER A 1 74 ? -10.980 -6.065 4.851 1.00 71.44 74 SER A CA 1
ATOM 1119 C C . SER A 1 74 ? -9.955 -4.939 4.930 1.00 52.33 74 SER A C 1
ATOM 1120 O O . SER A 1 74 ? -8.771 -5.178 5.158 1.00 10.51 74 SER A O 1
ATOM 1128 N N . ASN A 1 75 ? -10.422 -3.709 4.738 1.00 30.02 75 ASN A N 1
ATOM 1129 C CA . ASN A 1 75 ? -9.547 -2.543 4.787 1.00 43.12 75 ASN A CA 1
ATOM 1130 C C . ASN A 1 75 ? -8.704 -2.548 6.058 1.00 35.34 75 ASN A C 1
ATOM 1131 O O . ASN A 1 75 ? -7.511 -2.246 6.025 1.00 75.54 75 ASN A O 1
ATOM 1142 N N . GLU A 1 76 ? -9.333 -2.893 7.177 1.00 41.01 76 GLU A N 1
ATOM 1143 C CA . GLU A 1 76 ? -8.641 -2.937 8.460 1.00 52.00 76 GLU A CA 1
ATOM 1144 C C . GLU A 1 76 ? -7.478 -3.924 8.416 1.00 10.43 76 GLU A C 1
ATOM 1145 O O . GLU A 1 76 ? -6.366 -3.606 8.839 1.00 63.44 76 GLU A O 1
ATOM 1157 N N . GLU A 1 77 ? -7.743 -5.121 7.903 1.00 25.01 77 GLU A N 1
ATOM 1158 C CA . GLU A 1 77 ? -6.718 -6.154 7.806 1.00 71.23 77 GLU A CA 1
ATOM 1159 C C . GLU A 1 77 ? -5.558 -5.689 6.930 1.00 20.30 77 GLU A C 1
ATOM 1160 O O . GLU A 1 77 ? -4.392 -5.871 7.280 1.00 3.31 77 GLU A O 1
ATOM 1172 N N . ILE A 1 78 ? -5.888 -5.090 5.790 1.00 23.24 78 ILE A N 1
ATOM 1173 C CA . ILE A 1 78 ? -4.875 -4.599 4.865 1.00 25.15 78 ILE A CA 1
ATOM 1174 C C . ILE A 1 78 ? -4.075 -3.456 5.482 1.00 53.21 78 ILE A C 1
ATOM 1175 O O . ILE A 1 78 ? -2.849 -3.420 5.386 1.00 12.41 78 ILE A O 1
ATOM 1191 N N . ASN A 1 79 ? -4.779 -2.524 6.115 1.00 13.41 79 ASN A N 1
ATOM 1192 C CA . ASN A 1 79 ? -4.135 -1.379 6.750 1.00 41.52 79 ASN A CA 1
ATOM 1193 C C . ASN A 1 79 ? -3.139 -1.834 7.811 1.00 23.22 79 ASN A C 1
ATOM 1194 O O . ASN A 1 79 ? -2.033 -1.303 7.907 1.00 42.35 79 ASN A O 1
ATOM 1205 N N . GLU A 1 80 ? -3.539 -2.820 8.607 1.00 72.45 80 GLU A N 1
ATOM 1206 C CA . GLU A 1 80 ? -2.682 -3.347 9.662 1.00 45.00 80 GLU A CA 1
ATOM 1207 C C . GLU A 1 80 ? -1.587 -4.238 9.080 1.00 42.51 80 GLU A C 1
ATOM 1208 O O . GLU A 1 80 ? -0.501 -4.353 9.645 1.00 32.21 80 GLU A O 1
ATOM 1220 N N . GLU A 1 81 ? -1.883 -4.864 7.945 1.00 33.41 81 GLU A N 1
ATOM 1221 C CA . GLU A 1 81 ? -0.926 -5.745 7.287 1.00 25.32 81 GLU A CA 1
ATOM 1222 C C . GLU A 1 81 ? 0.288 -4.961 6.797 1.00 3.44 81 GLU A C 1
ATOM 1223 O O . GLU A 1 81 ? 1.430 -5.308 7.101 1.00 20.03 81 GLU A O 1
ATOM 1235 N N . LEU A 1 82 ? 0.033 -3.901 6.038 1.00 2.32 82 LEU A N 1
ATOM 1236 C CA . LEU A 1 82 ? 1.104 -3.066 5.505 1.00 14.42 82 LEU A CA 1
ATOM 1237 C C . LEU A 1 82 ? 1.577 -2.057 6.547 1.00 42.10 82 LEU A C 1
ATOM 1238 O O . LEU A 1 82 ? 2.737 -1.647 6.547 1.00 63.32 82 LEU A O 1
ATOM 1254 N N . GLY A 1 83 ? 0.671 -1.662 7.435 1.00 51.44 83 GLY A N 1
ATOM 1255 C CA . GLY A 1 83 ? 1.015 -0.705 8.471 1.00 2.32 83 GLY A CA 1
ATOM 1256 C C . GLY A 1 83 ? 0.822 0.730 8.023 1.00 35.34 83 GLY A C 1
ATOM 1257 O O . GLY A 1 83 ? 1.569 1.620 8.431 1.00 12.20 83 GLY A O 1
ATOM 1261 N N . ILE A 1 84 ? -0.181 0.955 7.181 1.00 14.34 84 ILE A N 1
ATOM 1262 C CA . ILE A 1 84 ? -0.469 2.293 6.678 1.00 73.12 84 ILE A CA 1
ATOM 1263 C C . ILE A 1 84 ? -1.695 2.886 7.364 1.00 42.41 84 ILE A C 1
ATOM 1264 O O . ILE A 1 84 ? -2.257 2.288 8.281 1.00 61.15 84 ILE A O 1
ATOM 1280 N N . GLY A 1 85 ? -2.106 4.066 6.911 1.00 51.21 85 GLY A N 1
ATOM 1281 C CA . GLY A 1 85 ? -3.264 4.721 7.492 1.00 52.24 85 GLY A CA 1
ATOM 1282 C C . GLY A 1 85 ? -4.400 4.878 6.498 1.00 23.44 85 GLY A C 1
ATOM 1283 O O . GLY A 1 85 ? -4.650 5.976 6.002 1.00 31.22 85 GLY A O 1
ATOM 1287 N N . GLN A 1 86 ? -5.086 3.778 6.209 1.00 63.12 86 GLN A N 1
ATOM 1288 C CA . GLN A 1 86 ? -6.199 3.798 5.267 1.00 72.13 86 GLN A CA 1
ATOM 1289 C C . GLN A 1 86 ? -7.361 4.620 5.815 1.00 2.51 86 GLN A C 1
ATOM 1290 O O . GLN A 1 86 ? -7.421 4.907 7.010 1.00 14.23 86 GLN A O 1
ATOM 1304 N N . ASP A 1 87 ? -8.281 4.996 4.933 1.00 23.42 87 ASP A N 1
ATOM 1305 C CA . ASP A 1 87 ? -9.442 5.785 5.329 1.00 31.31 87 ASP A CA 1
ATOM 1306 C C . ASP A 1 87 ? -9.012 7.091 5.989 1.00 64.30 87 ASP A C 1
ATOM 1307 O O . ASP A 1 87 ? -8.909 7.174 7.212 1.00 5.43 87 ASP A O 1
ATOM 1316 N N . GLU A 1 88 ? -8.763 8.108 5.169 1.00 72.12 88 GLU A N 1
ATOM 1317 C CA . GLU A 1 88 ? -8.342 9.409 5.675 1.00 43.31 88 GLU A CA 1
ATOM 1318 C C . GLU A 1 88 ? -9.403 10.004 6.596 1.00 24.00 88 GLU A C 1
ATOM 1319 O O . GLU A 1 88 ? -9.131 10.310 7.757 1.00 44.42 88 GLU A O 1
ATOM 1331 N N . ALA A 1 89 ? -10.613 10.165 6.071 1.00 62.14 89 ALA A N 1
ATOM 1332 C CA . ALA A 1 89 ? -11.716 10.721 6.845 1.00 4.11 89 ALA A CA 1
ATOM 1333 C C . ALA A 1 89 ? -11.343 12.077 7.434 1.00 21.13 89 ALA A C 1
ATOM 1334 O O . ALA A 1 89 ? -10.298 12.641 7.107 1.00 11.00 89 ALA A O 1
ATOM 1341 N N . ASP A 1 90 ? -12.203 12.595 8.304 1.00 41.14 90 ASP A N 1
ATOM 1342 C CA . ASP A 1 90 ? -11.964 13.885 8.939 1.00 10.33 90 ASP A CA 1
ATOM 1343 C C . ASP A 1 90 ? -10.596 13.914 9.615 1.00 72.04 90 ASP A C 1
ATOM 1344 O O . ASP A 1 90 ? -9.881 14.914 9.549 1.00 21.43 90 ASP A O 1
ATOM 1353 N N . ALA A 1 91 ? -10.239 12.811 10.264 1.00 63.44 91 ALA A N 1
ATOM 1354 C CA . ALA A 1 91 ? -8.958 12.708 10.950 1.00 44.23 91 ALA A CA 1
ATOM 1355 C C . ALA A 1 91 ? -8.866 13.710 12.095 1.00 54.23 91 ALA A C 1
ATOM 1356 O O . ALA A 1 91 ? -7.781 13.990 12.603 1.00 23.03 91 ALA A O 1
ATOM 1363 N N . TYR A 1 92 ? -10.013 14.249 12.496 1.00 21.43 92 TYR A N 1
ATOM 1364 C CA . TYR A 1 92 ? -10.062 15.222 13.580 1.00 13.03 92 TYR A CA 1
ATOM 1365 C C . TYR A 1 92 ? -9.808 14.552 14.928 1.00 43.15 92 TYR A C 1
ATOM 1366 O O . TYR A 1 92 ? -10.528 13.635 15.323 1.00 41.04 92 TYR A O 1
ATOM 1384 N N . ASP A 1 93 ? -8.778 15.017 15.627 1.00 74.33 93 ASP A N 1
ATOM 1385 C CA . ASP A 1 93 ? -8.429 14.465 16.930 1.00 2.04 93 ASP A CA 1
ATOM 1386 C C . ASP A 1 93 ? -7.597 15.458 17.736 1.00 41.22 93 ASP A C 1
ATOM 1387 O O . ASP A 1 93 ? -7.259 16.539 17.250 1.00 2.24 93 ASP A O 1
ATOM 1396 N N . CYS A 1 94 ? -7.270 15.086 18.968 1.00 52.11 94 CYS A N 1
ATOM 1397 C CA . CYS A 1 94 ? -6.479 15.945 19.842 1.00 24.23 94 CYS A CA 1
ATOM 1398 C C . CYS A 1 94 ? -5.025 15.996 19.384 1.00 62.14 94 CYS A C 1
ATOM 1399 O O . CYS A 1 94 ? -4.499 15.023 18.842 1.00 54.23 94 CYS A O 1
ATOM 1406 N N . ASP A 1 95 ? -4.381 17.136 19.604 1.00 5.02 95 ASP A N 1
ATOM 1407 C CA . ASP A 1 95 ? -2.987 17.315 19.215 1.00 44.13 95 ASP A CA 1
ATOM 1408 C C . ASP A 1 95 ? -2.416 18.597 19.812 1.00 24.45 95 ASP A C 1
ATOM 1409 O O . ASP A 1 95 ? -1.573 19.256 19.204 1.00 23.30 95 ASP A O 1
ATOM 1418 N N . ALA A 1 96 ? -2.881 18.944 21.008 1.00 5.11 96 ALA A N 1
ATOM 1419 C CA . ALA A 1 96 ? -2.415 20.146 21.689 1.00 40.14 96 ALA A CA 1
ATOM 1420 C C . ALA A 1 96 ? -0.898 20.137 21.844 1.00 53.20 96 ALA A C 1
ATOM 1421 O O . ALA A 1 96 ? -0.256 21.187 21.827 1.00 74.22 96 ALA A O 1
ATOM 1428 N N . ALA A 1 97 ? -0.331 18.945 21.997 1.00 62.35 97 ALA A N 1
ATOM 1429 C CA . ALA A 1 97 ? 1.111 18.799 22.153 1.00 11.21 97 ALA A CA 1
ATOM 1430 C C . ALA A 1 97 ? 1.851 19.297 20.917 1.00 53.44 97 ALA A C 1
ATOM 1431 O O . ALA A 1 97 ? 2.966 19.808 21.012 1.00 4.44 97 ALA A O 1
ATOM 1438 N N . LYS A 1 98 ? 1.223 19.145 19.756 1.00 50.30 98 LYS A N 1
ATOM 1439 C CA . LYS A 1 98 ? 1.821 19.581 18.500 1.00 43.15 98 LYS A CA 1
ATOM 1440 C C . LYS A 1 98 ? 3.187 18.934 18.294 1.00 64.22 98 LYS A C 1
ATOM 1441 O O . LYS A 1 98 ? 3.646 18.153 19.128 1.00 45.11 98 LYS A O 1
ATOM 1460 N N . ARG A 1 99 ? 3.831 19.264 17.180 1.00 44.42 99 ARG A N 1
ATOM 1461 C CA . ARG A 1 99 ? 5.145 18.716 16.866 1.00 63.55 99 ARG A CA 1
ATOM 1462 C C . ARG A 1 99 ? 6.174 19.134 17.911 1.00 13.34 99 ARG A C 1
ATOM 1463 O O . ARG A 1 99 ? 6.624 18.319 18.716 1.00 24.23 99 ARG A O 1
ATOM 1484 N N . GLY A 1 100 ? 6.542 20.412 17.894 1.00 64.30 100 GLY A N 1
ATOM 1485 C CA . GLY A 1 100 ? 7.516 20.916 18.844 1.00 40.41 100 GLY A CA 1
ATOM 1486 C C . GLY A 1 100 ? 8.605 21.733 18.180 1.00 51.31 100 GLY A C 1
ATOM 1487 O O . GLY A 1 100 ? 8.641 22.949 18.367 1.00 11.24 100 GLY A O 1
ATOM 1492 N N . GLY A 1 1 ? 27.966 7.990 37.621 1.00 22.35 1 GLY A N 2
ATOM 1493 C CA . GLY A 1 1 ? 27.624 7.060 36.561 1.00 65.34 1 GLY A CA 2
ATOM 1494 C C . GLY A 1 1 ? 28.346 7.368 35.264 1.00 22.44 1 GLY A C 2
ATOM 1495 O O . GLY A 1 1 ? 29.554 7.604 35.259 1.00 63.22 1 GLY A O 2
ATOM 1499 N N . SER A 1 2 ? 27.605 7.364 34.160 1.00 34.12 2 SER A N 2
ATOM 1500 C CA . SER A 1 2 ? 28.183 7.639 32.850 1.00 2.01 2 SER A CA 2
ATOM 1501 C C . SER A 1 2 ? 27.091 7.792 31.796 1.00 70.31 2 SER A C 2
ATOM 1502 O O . SER A 1 2 ? 25.901 7.713 32.102 1.00 32.44 2 SER A O 2
ATOM 1510 N N . ARG A 1 3 ? 27.505 8.012 30.552 1.00 72.21 3 ARG A N 2
ATOM 1511 C CA . ARG A 1 3 ? 26.562 8.177 29.452 1.00 0.35 3 ARG A CA 2
ATOM 1512 C C . ARG A 1 3 ? 27.215 7.817 28.120 1.00 51.23 3 ARG A C 2
ATOM 1513 O O . ARG A 1 3 ? 28.422 7.982 27.944 1.00 51.42 3 ARG A O 2
ATOM 1534 N N . ARG A 1 4 ? 26.407 7.323 27.187 1.00 41.51 4 ARG A N 2
ATOM 1535 C CA . ARG A 1 4 ? 26.906 6.938 25.872 1.00 52.55 4 ARG A CA 2
ATOM 1536 C C . ARG A 1 4 ? 25.791 6.990 24.831 1.00 51.40 4 ARG A C 2
ATOM 1537 O O . ARG A 1 4 ? 24.617 7.136 25.171 1.00 62.12 4 ARG A O 2
ATOM 1558 N N . ALA A 1 5 ? 26.167 6.871 23.562 1.00 61.01 5 ALA A N 2
ATOM 1559 C CA . ALA A 1 5 ? 25.199 6.902 22.472 1.00 52.20 5 ALA A CA 2
ATOM 1560 C C . ALA A 1 5 ? 24.707 5.499 22.135 1.00 54.53 5 ALA A C 2
ATOM 1561 O O . ALA A 1 5 ? 25.120 4.521 22.756 1.00 63.21 5 ALA A O 2
ATOM 1568 N N . SER A 1 6 ? 23.821 5.410 21.148 1.00 44.41 6 SER A N 2
ATOM 1569 C CA . SER A 1 6 ? 23.269 4.126 20.730 1.00 53.40 6 SER A CA 2
ATOM 1570 C C . SER A 1 6 ? 22.829 4.173 19.270 1.00 21.34 6 SER A C 2
ATOM 1571 O O . SER A 1 6 ? 22.150 5.106 18.844 1.00 74.04 6 SER A O 2
ATOM 1579 N N . VAL A 1 7 ? 23.222 3.158 18.508 1.00 64.33 7 VAL A N 2
ATOM 1580 C CA . VAL A 1 7 ? 22.868 3.080 17.095 1.00 2.44 7 VAL A CA 2
ATOM 1581 C C . VAL A 1 7 ? 22.730 1.632 16.641 1.00 22.55 7 VAL A C 2
ATOM 1582 O O . VAL A 1 7 ? 22.873 0.705 17.438 1.00 22.11 7 VAL A O 2
ATOM 1595 N N . GLY A 1 8 ? 22.452 1.444 15.355 1.00 33.22 8 GLY A N 2
ATOM 1596 C CA . GLY A 1 8 ? 22.300 0.104 14.817 1.00 55.11 8 GLY A CA 2
ATOM 1597 C C . GLY A 1 8 ? 23.623 -0.509 14.407 1.00 23.42 8 GLY A C 2
ATOM 1598 O O . GLY A 1 8 ? 24.508 -0.707 15.241 1.00 44.04 8 GLY A O 2
ATOM 1602 N N . SER A 1 9 ? 23.759 -0.815 13.121 1.00 3.20 9 SER A N 2
ATOM 1603 C CA . SER A 1 9 ? 24.984 -1.416 12.603 1.00 73.12 9 SER A CA 2
ATOM 1604 C C . SER A 1 9 ? 24.879 -1.652 11.100 1.00 52.33 9 SER A C 2
ATOM 1605 O O . SER A 1 9 ? 25.864 -1.533 10.372 1.00 52.34 9 SER A O 2
ATOM 1613 N N . GLU A 1 10 ? 23.676 -1.987 10.642 1.00 43.20 10 GLU A N 2
ATOM 1614 C CA . GLU A 1 10 ? 23.443 -2.241 9.224 1.00 30.13 10 GLU A CA 2
ATOM 1615 C C . GLU A 1 10 ? 24.259 -3.438 8.745 1.00 44.45 10 GLU A C 2
ATOM 1616 O O . GLU A 1 10 ? 25.211 -3.858 9.403 1.00 44.45 10 GLU A O 2
ATOM 1628 N N . PHE A 1 11 ? 23.879 -3.982 7.593 1.00 21.23 11 PHE A N 2
ATOM 1629 C CA . PHE A 1 11 ? 24.574 -5.131 7.024 1.00 33.21 11 PHE A CA 2
ATOM 1630 C C . PHE A 1 11 ? 24.273 -5.266 5.535 1.00 54.41 11 PHE A C 2
ATOM 1631 O O . PHE A 1 11 ? 23.120 -5.425 5.136 1.00 61.10 11 PHE A O 2
ATOM 1648 N N . MET A 1 12 ? 25.319 -5.201 4.718 1.00 60.02 12 MET A N 2
ATOM 1649 C CA . MET A 1 12 ? 25.167 -5.316 3.271 1.00 35.40 12 MET A CA 2
ATOM 1650 C C . MET A 1 12 ? 24.240 -4.231 2.734 1.00 30.24 12 MET A C 2
ATOM 1651 O O . MET A 1 12 ? 23.727 -3.407 3.491 1.00 21.33 12 MET A O 2
ATOM 1665 N N . VAL A 1 13 ? 24.028 -4.236 1.421 1.00 22.55 13 VAL A N 2
ATOM 1666 C CA . VAL A 1 13 ? 23.162 -3.253 0.783 1.00 42.40 13 VAL A CA 2
ATOM 1667 C C . VAL A 1 13 ? 22.390 -3.871 -0.377 1.00 14.15 13 VAL A C 2
ATOM 1668 O O . VAL A 1 13 ? 22.858 -4.813 -1.017 1.00 32.32 13 VAL A O 2
ATOM 1681 N N . VAL A 1 14 ? 21.203 -3.335 -0.643 1.00 42.55 14 VAL A N 2
ATOM 1682 C CA . VAL A 1 14 ? 20.365 -3.833 -1.728 1.00 10.15 14 VAL A CA 2
ATOM 1683 C C . VAL A 1 14 ? 20.335 -2.851 -2.894 1.00 44.23 14 VAL A C 2
ATOM 1684 O O . VAL A 1 14 ? 21.062 -1.857 -2.901 1.00 41.02 14 VAL A O 2
ATOM 1697 N N . ASP A 1 15 ? 19.490 -3.137 -3.879 1.00 1.13 15 ASP A N 2
ATOM 1698 C CA . ASP A 1 15 ? 19.364 -2.279 -5.051 1.00 22.03 15 ASP A CA 2
ATOM 1699 C C . ASP A 1 15 ? 18.830 -0.904 -4.663 1.00 54.03 15 ASP A C 2
ATOM 1700 O O . ASP A 1 15 ? 18.722 -0.579 -3.480 1.00 62.21 15 ASP A O 2
ATOM 1709 N N . VAL A 1 16 ? 18.496 -0.099 -5.667 1.00 71.20 16 VAL A N 2
ATOM 1710 C CA . VAL A 1 16 ? 17.972 1.241 -5.430 1.00 44.23 16 VAL A CA 2
ATOM 1711 C C . VAL A 1 16 ? 16.447 1.239 -5.411 1.00 21.03 16 VAL A C 2
ATOM 1712 O O . VAL A 1 16 ? 15.811 2.277 -5.599 1.00 40.22 16 VAL A O 2
ATOM 1725 N N . THR A 1 17 ? 15.865 0.067 -5.181 1.00 44.32 17 THR A N 2
ATOM 1726 C CA . THR A 1 17 ? 14.415 -0.072 -5.139 1.00 14.24 17 THR A CA 2
ATOM 1727 C C . THR A 1 17 ? 13.914 -0.172 -3.702 1.00 24.34 17 THR A C 2
ATOM 1728 O O . THR A 1 17 ? 14.366 -1.024 -2.937 1.00 32.44 17 THR A O 2
ATOM 1739 N N . ILE A 1 18 ? 12.981 0.702 -3.343 1.00 70.41 18 ILE A N 2
ATOM 1740 C CA . ILE A 1 18 ? 12.418 0.709 -1.998 1.00 43.30 18 ILE A CA 2
ATOM 1741 C C . ILE A 1 18 ? 10.903 0.547 -2.035 1.00 52.03 18 ILE A C 2
ATOM 1742 O O . ILE A 1 18 ? 10.259 0.868 -3.033 1.00 54.33 18 ILE A O 2
ATOM 1758 N N . GLU A 1 19 ? 10.338 0.049 -0.939 1.00 12.35 19 GLU A N 2
ATOM 1759 C CA . GLU A 1 19 ? 8.897 -0.153 -0.846 1.00 3.51 19 GLU A CA 2
ATOM 1760 C C . GLU A 1 19 ? 8.377 -0.918 -2.060 1.00 54.54 19 GLU A C 2
ATOM 1761 O O . GLU A 1 19 ? 7.303 -0.616 -2.583 1.00 0.32 19 GLU A O 2
ATOM 1773 N N . ASP A 1 20 ? 9.144 -1.907 -2.502 1.00 64.12 20 ASP A N 2
ATOM 1774 C CA . ASP A 1 20 ? 8.761 -2.715 -3.655 1.00 22.41 20 ASP A CA 2
ATOM 1775 C C . ASP A 1 20 ? 8.517 -4.165 -3.245 1.00 11.14 20 ASP A C 2
ATOM 1776 O O . ASP A 1 20 ? 8.676 -5.083 -4.049 1.00 15.21 20 ASP A O 2
ATOM 1785 N N . SER A 1 21 ? 8.133 -4.362 -1.987 1.00 44.44 21 SER A N 2
ATOM 1786 C CA . SER A 1 21 ? 7.873 -5.701 -1.469 1.00 15.41 21 SER A CA 2
ATOM 1787 C C . SER A 1 21 ? 7.422 -5.640 -0.013 1.00 62.02 21 SER A C 2
ATOM 1788 O O . SER A 1 21 ? 8.232 -5.436 0.891 1.00 31.01 21 SER A O 2
ATOM 1796 N N . TYR A 1 22 ? 6.124 -5.820 0.205 1.00 51.12 22 TYR A N 2
ATOM 1797 C CA . TYR A 1 22 ? 5.564 -5.784 1.551 1.00 74.34 22 TYR A CA 2
ATOM 1798 C C . TYR A 1 22 ? 5.525 -7.181 2.163 1.00 41.21 22 TYR A C 2
ATOM 1799 O O . TYR A 1 22 ? 5.435 -8.181 1.450 1.00 40.34 22 TYR A O 2
ATOM 1817 N N . SER A 1 23 ? 5.595 -7.242 3.489 1.00 60.01 23 SER A N 2
ATOM 1818 C CA . SER A 1 23 ? 5.572 -8.515 4.197 1.00 33.45 23 SER A CA 2
ATOM 1819 C C . SER A 1 23 ? 6.858 -9.298 3.951 1.00 73.44 23 SER A C 2
ATOM 1820 O O . SER A 1 23 ? 7.732 -9.369 4.815 1.00 51.23 23 SER A O 2
ATOM 1828 N N . THR A 1 24 ? 6.966 -9.886 2.763 1.00 33.44 24 THR A N 2
ATOM 1829 C CA . THR A 1 24 ? 8.144 -10.666 2.401 1.00 15.11 24 THR A CA 2
ATOM 1830 C C . THR A 1 24 ? 8.040 -11.184 0.972 1.00 4.20 24 THR A C 2
ATOM 1831 O O . THR A 1 24 ? 8.711 -10.682 0.070 1.00 71.13 24 THR A O 2
ATOM 1842 N N . GLU A 1 25 ? 7.197 -12.192 0.771 1.00 14.12 25 GLU A N 2
ATOM 1843 C CA . GLU A 1 25 ? 7.008 -12.779 -0.550 1.00 54.35 25 GLU A CA 2
ATOM 1844 C C . GLU A 1 25 ? 5.853 -12.103 -1.284 1.00 74.12 25 GLU A C 2
ATOM 1845 O O . GLU A 1 25 ? 6.065 -11.303 -2.196 1.00 14.01 25 GLU A O 2
ATOM 1857 N N . SER A 1 26 ? 4.630 -12.432 -0.881 1.00 73.12 26 SER A N 2
ATOM 1858 C CA . SER A 1 26 ? 3.440 -11.862 -1.503 1.00 30.51 26 SER A CA 2
ATOM 1859 C C . SER A 1 26 ? 3.431 -10.342 -1.366 1.00 63.33 26 SER A C 2
ATOM 1860 O O . SER A 1 26 ? 3.983 -9.790 -0.414 1.00 64.22 26 SER A O 2
ATOM 1868 N N . ALA A 1 27 ? 2.801 -9.672 -2.326 1.00 2.44 27 ALA A N 2
ATOM 1869 C CA . ALA A 1 27 ? 2.719 -8.217 -2.312 1.00 51.23 27 ALA A CA 2
ATOM 1870 C C . ALA A 1 27 ? 1.278 -7.747 -2.486 1.00 23.13 27 ALA A C 2
ATOM 1871 O O . ALA A 1 27 ? 0.404 -8.525 -2.870 1.00 71.42 27 ALA A O 2
ATOM 1878 N N . TRP A 1 28 ? 1.038 -6.473 -2.200 1.00 45.45 28 TRP A N 2
ATOM 1879 C CA . TRP A 1 28 ? -0.298 -5.901 -2.325 1.00 43.13 28 TRP A CA 2
ATOM 1880 C C . TRP A 1 28 ? -0.410 -5.048 -3.584 1.00 63.54 28 TRP A C 2
ATOM 1881 O O . TRP A 1 28 ? 0.469 -4.240 -3.878 1.00 15.32 28 TRP A O 2
ATOM 1902 N N . VAL A 1 29 ? -1.498 -5.235 -4.326 1.00 20.52 29 VAL A N 2
ATOM 1903 C CA . VAL A 1 29 ? -1.725 -4.482 -5.553 1.00 62.20 29 VAL A CA 2
ATOM 1904 C C . VAL A 1 29 ? -3.141 -3.918 -5.597 1.00 74.21 29 VAL A C 2
ATOM 1905 O O . VAL A 1 29 ? -4.086 -4.550 -5.126 1.00 75.41 29 VAL A O 2
ATOM 1918 N N . ARG A 1 30 ? -3.279 -2.726 -6.167 1.00 52.13 30 ARG A N 2
ATOM 1919 C CA . ARG A 1 30 ? -4.580 -2.076 -6.273 1.00 12.34 30 ARG A CA 2
ATOM 1920 C C . ARG A 1 30 ? -5.064 -2.058 -7.720 1.00 2.03 30 ARG A C 2
ATOM 1921 O O . ARG A 1 30 ? -4.272 -1.885 -8.648 1.00 33.42 30 ARG A O 2
ATOM 1942 N N . CYS A 1 31 ? -6.366 -2.239 -7.905 1.00 54.41 31 CYS A N 2
ATOM 1943 C CA . CYS A 1 31 ? -6.956 -2.245 -9.239 1.00 20.35 31 CYS A CA 2
ATOM 1944 C C . CYS A 1 31 ? -7.077 -0.825 -9.786 1.00 64.12 31 CYS A C 2
ATOM 1945 O O . CYS A 1 31 ? -7.422 0.105 -9.057 1.00 43.15 31 CYS A O 2
ATOM 1952 N N . ASP A 1 32 ? -6.792 -0.668 -11.075 1.00 24.14 32 ASP A N 2
ATOM 1953 C CA . ASP A 1 32 ? -6.870 0.636 -11.721 1.00 41.51 32 ASP A CA 2
ATOM 1954 C C . ASP A 1 32 ? -8.197 0.801 -12.453 1.00 54.14 32 ASP A C 2
ATOM 1955 O O . ASP A 1 32 ? -8.260 1.423 -13.514 1.00 41.02 32 ASP A O 2
ATOM 1964 N N . ASP A 1 33 ? -9.257 0.240 -11.880 1.00 2.53 33 ASP A N 2
ATOM 1965 C CA . ASP A 1 33 ? -10.584 0.325 -12.478 1.00 51.04 33 ASP A CA 2
ATOM 1966 C C . ASP A 1 33 ? -11.655 0.481 -11.404 1.00 71.31 33 ASP A C 2
ATOM 1967 O O . ASP A 1 33 ? -12.586 1.274 -11.550 1.00 64.23 33 ASP A O 2
ATOM 1976 N N . CYS A 1 34 ? -11.518 -0.282 -10.323 1.00 40.32 34 CYS A N 2
ATOM 1977 C CA . CYS A 1 34 ? -12.473 -0.230 -9.224 1.00 75.13 34 CYS A CA 2
ATOM 1978 C C . CYS A 1 34 ? -11.794 0.217 -7.933 1.00 61.44 34 CYS A C 2
ATOM 1979 O O . CYS A 1 34 ? -12.459 0.523 -6.943 1.00 34.12 34 CYS A O 2
ATOM 1986 N N . PHE A 1 35 ? -10.466 0.251 -7.951 1.00 4.21 35 PHE A N 2
ATOM 1987 C CA . PHE A 1 35 ? -9.695 0.659 -6.782 1.00 74.42 35 PHE A CA 2
ATOM 1988 C C . PHE A 1 35 ? -9.939 -0.289 -5.612 1.00 73.24 35 PHE A C 2
ATOM 1989 O O . PHE A 1 35 ? -10.610 0.064 -4.641 1.00 63.54 35 PHE A O 2
ATOM 2006 N N . LYS A 1 36 ? -9.391 -1.495 -5.711 1.00 40.20 36 LYS A N 2
ATOM 2007 C CA . LYS A 1 36 ? -9.547 -2.496 -4.662 1.00 41.41 36 LYS A CA 2
ATOM 2008 C C . LYS A 1 36 ? -8.230 -3.220 -4.401 1.00 30.21 36 LYS A C 2
ATOM 2009 O O . LYS A 1 36 ? -7.484 -3.527 -5.331 1.00 15.04 36 LYS A O 2
ATOM 2028 N N . TRP A 1 37 ? -7.952 -3.490 -3.130 1.00 44.14 37 TRP A N 2
ATOM 2029 C CA . TRP A 1 37 ? -6.725 -4.180 -2.748 1.00 1.23 37 TRP A CA 2
ATOM 2030 C C . TRP A 1 37 ? -6.781 -5.652 -3.143 1.00 73.24 37 TRP A C 2
ATOM 2031 O O . TRP A 1 37 ? -7.833 -6.286 -3.062 1.00 33.54 37 TRP A O 2
ATOM 2052 N N . ARG A 1 38 ? -5.644 -6.189 -3.572 1.00 60.13 38 ARG A N 2
ATOM 2053 C CA . ARG A 1 38 ? -5.565 -7.586 -3.981 1.00 75.03 38 ARG A CA 2
ATOM 2054 C C . ARG A 1 38 ? -4.198 -8.176 -3.644 1.00 51.31 38 ARG A C 2
ATOM 2055 O O . ARG A 1 38 ? -3.165 -7.630 -4.031 1.00 10.03 38 ARG A O 2
ATOM 2076 N N . ARG A 1 39 ? -4.202 -9.291 -2.922 1.00 10.03 39 ARG A N 2
ATOM 2077 C CA . ARG A 1 39 ? -2.963 -9.952 -2.531 1.00 73.15 39 ARG A CA 2
ATOM 2078 C C . ARG A 1 39 ? -2.477 -10.888 -3.634 1.00 24.53 39 ARG A C 2
ATOM 2079 O O . ARG A 1 39 ? -3.177 -11.825 -4.019 1.00 3.50 39 ARG A O 2
ATOM 2100 N N . ILE A 1 40 ? -1.274 -10.628 -4.136 1.00 34.32 40 ILE A N 2
ATOM 2101 C CA . ILE A 1 40 ? -0.694 -11.447 -5.192 1.00 44.32 40 ILE A CA 2
ATOM 2102 C C . ILE A 1 40 ? 0.689 -11.955 -4.799 1.00 71.31 40 ILE A C 2
ATOM 2103 O O . ILE A 1 40 ? 1.399 -11.341 -4.002 1.00 62.32 40 ILE A O 2
ATOM 2119 N N . PRO A 1 41 ? 1.082 -13.103 -5.369 1.00 42.24 41 PRO A N 2
ATOM 2120 C CA . PRO A 1 41 ? 2.383 -13.719 -5.095 1.00 31.23 41 PRO A CA 2
ATOM 2121 C C . PRO A 1 41 ? 3.539 -12.917 -5.682 1.00 0.34 41 PRO A C 2
ATOM 2122 O O . PRO A 1 41 ? 3.361 -12.157 -6.634 1.00 75.10 41 PRO A O 2
ATOM 2133 N N . ALA A 1 42 ? 4.726 -13.091 -5.109 1.00 14.24 42 ALA A N 2
ATOM 2134 C CA . ALA A 1 42 ? 5.912 -12.385 -5.578 1.00 13.22 42 ALA A CA 2
ATOM 2135 C C . ALA A 1 42 ? 6.315 -12.854 -6.971 1.00 42.43 42 ALA A C 2
ATOM 2136 O O . ALA A 1 42 ? 7.144 -12.227 -7.632 1.00 22.22 42 ALA A O 2
ATOM 2143 N N . SER A 1 43 ? 5.725 -13.959 -7.413 1.00 74.21 43 SER A N 2
ATOM 2144 C CA . SER A 1 43 ? 6.025 -14.515 -8.726 1.00 3.52 43 SER A CA 2
ATOM 2145 C C . SER A 1 43 ? 5.339 -13.711 -9.826 1.00 50.25 43 SER A C 2
ATOM 2146 O O . SER A 1 43 ? 5.899 -13.507 -10.904 1.00 71.14 43 SER A O 2
ATOM 2154 N N . VAL A 1 44 ? 4.121 -13.257 -9.547 1.00 30.22 44 VAL A N 2
ATOM 2155 C CA . VAL A 1 44 ? 3.358 -12.475 -10.511 1.00 75.14 44 VAL A CA 2
ATOM 2156 C C . VAL A 1 44 ? 3.588 -10.981 -10.314 1.00 21.15 44 VAL A C 2
ATOM 2157 O O . VAL A 1 44 ? 3.527 -10.201 -11.264 1.00 11.00 44 VAL A O 2
ATOM 2170 N N . VAL A 1 45 ? 3.855 -10.589 -9.072 1.00 12.21 45 VAL A N 2
ATOM 2171 C CA . VAL A 1 45 ? 4.098 -9.188 -8.748 1.00 1.50 45 VAL A CA 2
ATOM 2172 C C . VAL A 1 45 ? 5.222 -8.613 -9.603 1.00 40.45 45 VAL A C 2
ATOM 2173 O O . VAL A 1 45 ? 5.285 -7.406 -9.835 1.00 40.20 45 VAL A O 2
ATOM 2186 N N . GLY A 1 46 ? 6.106 -9.487 -10.070 1.00 50.03 46 GLY A N 2
ATOM 2187 C CA . GLY A 1 46 ? 7.219 -9.047 -10.895 1.00 61.22 46 GLY A CA 2
ATOM 2188 C C . GLY A 1 46 ? 6.959 -9.251 -12.375 1.00 23.31 46 GLY A C 2
ATOM 2189 O O . GLY A 1 46 ? 7.893 -9.317 -13.173 1.00 44.24 46 GLY A O 2
ATOM 2193 N N . SER A 1 47 ? 5.686 -9.354 -12.741 1.00 74.53 47 SER A N 2
ATOM 2194 C CA . SER A 1 47 ? 5.305 -9.558 -14.134 1.00 45.03 47 SER A CA 2
ATOM 2195 C C . SER A 1 47 ? 4.137 -8.653 -14.516 1.00 45.22 47 SER A C 2
ATOM 2196 O O . SER A 1 47 ? 4.111 -8.084 -15.608 1.00 4.43 47 SER A O 2
ATOM 2204 N N . ILE A 1 48 ? 3.174 -8.526 -13.610 1.00 23.51 48 ILE A N 2
ATOM 2205 C CA . ILE A 1 48 ? 2.005 -7.691 -13.851 1.00 55.21 48 ILE A CA 2
ATOM 2206 C C . ILE A 1 48 ? 2.356 -6.210 -13.743 1.00 51.03 48 ILE A C 2
ATOM 2207 O O . ILE A 1 48 ? 1.587 -5.347 -14.167 1.00 73.31 48 ILE A O 2
ATOM 2223 N N . ASP A 1 49 ? 3.522 -5.924 -13.174 1.00 72.33 49 ASP A N 2
ATOM 2224 C CA . ASP A 1 49 ? 3.976 -4.548 -13.011 1.00 43.34 49 ASP A CA 2
ATOM 2225 C C . ASP A 1 49 ? 4.834 -4.116 -14.197 1.00 32.32 49 ASP A C 2
ATOM 2226 O O . ASP A 1 49 ? 5.595 -3.154 -14.106 1.00 2.24 49 ASP A O 2
ATOM 2235 N N . GLU A 1 50 ? 4.706 -4.836 -15.308 1.00 54.11 50 GLU A N 2
ATOM 2236 C CA . GLU A 1 50 ? 5.471 -4.527 -16.510 1.00 33.32 50 GLU A CA 2
ATOM 2237 C C . GLU A 1 50 ? 4.811 -3.403 -17.302 1.00 54.14 50 GLU A C 2
ATOM 2238 O O . GLU A 1 50 ? 5.469 -2.695 -18.063 1.00 64.03 50 GLU A O 2
ATOM 2250 N N . SER A 1 51 ? 3.503 -3.246 -17.118 1.00 34.42 51 SER A N 2
ATOM 2251 C CA . SER A 1 51 ? 2.751 -2.212 -17.818 1.00 22.23 51 SER A CA 2
ATOM 2252 C C . SER A 1 51 ? 2.471 -1.027 -16.898 1.00 60.14 51 SER A C 2
ATOM 2253 O O . SER A 1 51 ? 1.764 -0.091 -17.272 1.00 35.30 51 SER A O 2
ATOM 2261 N N . SER A 1 52 ? 3.030 -1.076 -15.694 1.00 11.45 52 SER A N 2
ATOM 2262 C CA . SER A 1 52 ? 2.838 -0.009 -14.718 1.00 5.14 52 SER A CA 2
ATOM 2263 C C . SER A 1 52 ? 1.372 0.096 -14.309 1.00 45.25 52 SER A C 2
ATOM 2264 O O . SER A 1 52 ? 0.825 1.193 -14.195 1.00 0.53 52 SER A O 2
ATOM 2272 N N . ARG A 1 53 ? 0.741 -1.053 -14.093 1.00 32.43 53 ARG A N 2
ATOM 2273 C CA . ARG A 1 53 ? -0.661 -1.092 -13.698 1.00 34.21 53 ARG A CA 2
ATOM 2274 C C . ARG A 1 53 ? -1.097 -2.518 -13.376 1.00 22.55 53 ARG A C 2
ATOM 2275 O O . ARG A 1 53 ? -0.340 -3.468 -13.576 1.00 61.41 53 ARG A O 2
ATOM 2296 N N . TRP A 1 54 ? -2.319 -2.660 -12.876 1.00 12.45 54 TRP A N 2
ATOM 2297 C CA . TRP A 1 54 ? -2.854 -3.971 -12.525 1.00 55.43 54 TRP A CA 2
ATOM 2298 C C . TRP A 1 54 ? -4.359 -3.898 -12.289 1.00 74.20 54 TRP A C 2
ATOM 2299 O O . TRP A 1 54 ? -4.871 -2.895 -11.792 1.00 33.14 54 TRP A O 2
ATOM 2320 N N . ILE A 1 55 ? -5.062 -4.967 -12.648 1.00 22.11 55 ILE A N 2
ATOM 2321 C CA . ILE A 1 55 ? -6.508 -5.024 -12.474 1.00 22.43 55 ILE A CA 2
ATOM 2322 C C . ILE A 1 55 ? -6.943 -6.384 -11.939 1.00 14.12 55 ILE A C 2
ATOM 2323 O O . ILE A 1 55 ? -6.165 -7.338 -11.926 1.00 43.54 55 ILE A O 2
ATOM 2339 N N . CYS A 1 56 ? -8.194 -6.467 -11.497 1.00 64.03 56 CYS A N 2
ATOM 2340 C CA . CYS A 1 56 ? -8.736 -7.710 -10.963 1.00 21.23 56 CYS A CA 2
ATOM 2341 C C . CYS A 1 56 ? -8.648 -8.831 -11.994 1.00 44.22 56 CYS A C 2
ATOM 2342 O O . CYS A 1 56 ? -8.143 -9.915 -11.706 1.00 25.43 56 CYS A O 2
ATOM 2349 N N . MET A 1 57 ? -9.143 -8.560 -13.197 1.00 51.35 57 MET A N 2
ATOM 2350 C CA . MET A 1 57 ? -9.119 -9.545 -14.272 1.00 42.34 57 MET A CA 2
ATOM 2351 C C . MET A 1 57 ? -7.688 -9.975 -14.584 1.00 32.22 57 MET A C 2
ATOM 2352 O O . MET A 1 57 ? -7.462 -11.036 -15.165 1.00 32.55 57 MET A O 2
ATOM 2366 N N . ASN A 1 58 ? -6.727 -9.145 -14.193 1.00 63.11 58 ASN A N 2
ATOM 2367 C CA . ASN A 1 58 ? -5.319 -9.440 -14.431 1.00 54.31 58 ASN A CA 2
ATOM 2368 C C . ASN A 1 58 ? -4.750 -10.310 -13.314 1.00 2.51 58 ASN A C 2
ATOM 2369 O O . ASN A 1 58 ? -3.631 -10.814 -13.416 1.00 15.31 58 ASN A O 2
ATOM 2380 N N . ASN A 1 59 ? -5.528 -10.482 -12.251 1.00 5.14 59 ASN A N 2
ATOM 2381 C CA . ASN A 1 59 ? -5.100 -11.292 -11.115 1.00 41.44 59 ASN A CA 2
ATOM 2382 C C . ASN A 1 59 ? -4.741 -12.706 -11.559 1.00 43.25 59 ASN A C 2
ATOM 2383 O O . ASN A 1 59 ? -5.363 -13.261 -12.466 1.00 10.02 59 ASN A O 2
ATOM 2394 N N . SER A 1 60 ? -3.732 -13.285 -10.915 1.00 51.02 60 SER A N 2
ATOM 2395 C CA . SER A 1 60 ? -3.288 -14.634 -11.246 1.00 45.32 60 SER A CA 2
ATOM 2396 C C . SER A 1 60 ? -4.368 -15.659 -10.916 1.00 53.12 60 SER A C 2
ATOM 2397 O O . SER A 1 60 ? -4.428 -16.731 -11.519 1.00 51.40 60 SER A O 2
ATOM 2405 N N . ASP A 1 61 ? -5.221 -15.321 -9.955 1.00 20.23 61 ASP A N 2
ATOM 2406 C CA . ASP A 1 61 ? -6.301 -16.211 -9.544 1.00 1.22 61 ASP A CA 2
ATOM 2407 C C . ASP A 1 61 ? -7.369 -16.306 -10.630 1.00 1.01 61 ASP A C 2
ATOM 2408 O O . ASP A 1 61 ? -7.173 -15.838 -11.752 1.00 0.24 61 ASP A O 2
ATOM 2417 N N . LYS A 1 62 ? -8.498 -16.917 -10.289 1.00 72.42 62 LYS A N 2
ATOM 2418 C CA . LYS A 1 62 ? -9.599 -17.075 -11.234 1.00 22.14 62 LYS A CA 2
ATOM 2419 C C . LYS A 1 62 ? -10.919 -16.639 -10.607 1.00 71.21 62 LYS A C 2
ATOM 2420 O O . LYS A 1 62 ? -11.639 -15.812 -11.167 1.00 30.35 62 LYS A O 2
ATOM 2439 N N . ARG A 1 63 ? -11.231 -17.200 -9.444 1.00 21.21 63 ARG A N 2
ATOM 2440 C CA . ARG A 1 63 ? -12.464 -16.870 -8.742 1.00 75.30 63 ARG A CA 2
ATOM 2441 C C . ARG A 1 63 ? -12.421 -15.441 -8.209 1.00 31.02 63 ARG A C 2
ATOM 2442 O O . ARG A 1 63 ? -13.459 -14.832 -7.947 1.00 50.04 63 ARG A O 2
ATOM 2463 N N . PHE A 1 64 ? -11.213 -14.910 -8.049 1.00 22.41 64 PHE A N 2
ATOM 2464 C CA . PHE A 1 64 ? -11.033 -13.554 -7.545 1.00 43.34 64 PHE A CA 2
ATOM 2465 C C . PHE A 1 64 ? -10.312 -12.685 -8.571 1.00 3.41 64 PHE A C 2
ATOM 2466 O O . PHE A 1 64 ? -9.700 -11.674 -8.225 1.00 62.42 64 PHE A O 2
ATOM 2483 N N . ALA A 1 65 ? -10.388 -13.085 -9.836 1.00 60.15 65 ALA A N 2
ATOM 2484 C CA . ALA A 1 65 ? -9.745 -12.342 -10.914 1.00 31.31 65 ALA A CA 2
ATOM 2485 C C . ALA A 1 65 ? -10.778 -11.645 -11.792 1.00 52.34 65 ALA A C 2
ATOM 2486 O O . ALA A 1 65 ? -10.974 -12.017 -12.949 1.00 75.15 65 ALA A O 2
ATOM 2493 N N . ASP A 1 66 ? -11.435 -10.634 -11.236 1.00 54.20 66 ASP A N 2
ATOM 2494 C CA . ASP A 1 66 ? -12.447 -9.883 -11.970 1.00 34.51 66 ASP A CA 2
ATOM 2495 C C . ASP A 1 66 ? -12.979 -8.725 -11.132 1.00 12.53 66 ASP A C 2
ATOM 2496 O O . ASP A 1 66 ? -13.132 -8.843 -9.916 1.00 20.01 66 ASP A O 2
ATOM 2505 N N . CYS A 1 67 ? -13.258 -7.605 -11.791 1.00 14.44 67 CYS A N 2
ATOM 2506 C CA . CYS A 1 67 ? -13.772 -6.423 -11.107 1.00 3.25 67 CYS A CA 2
ATOM 2507 C C . CYS A 1 67 ? -15.145 -6.698 -10.504 1.00 20.12 67 CYS A C 2
ATOM 2508 O O . CYS A 1 67 ? -15.552 -6.049 -9.539 1.00 41.55 67 CYS A O 2
ATOM 2515 N N . SER A 1 68 ? -15.855 -7.663 -11.077 1.00 22.41 68 SER A N 2
ATOM 2516 C CA . SER A 1 68 ? -17.185 -8.022 -10.598 1.00 13.10 68 SER A CA 2
ATOM 2517 C C . SER A 1 68 ? -17.104 -8.741 -9.254 1.00 45.42 68 SER A C 2
ATOM 2518 O O . SER A 1 68 ? -18.042 -8.702 -8.459 1.00 25.41 68 SER A O 2
ATOM 2526 N N . LYS A 1 69 ? -15.974 -9.396 -9.009 1.00 60.35 69 LYS A N 2
ATOM 2527 C CA . LYS A 1 69 ? -15.767 -10.124 -7.763 1.00 12.22 69 LYS A CA 2
ATOM 2528 C C . LYS A 1 69 ? -15.589 -9.160 -6.594 1.00 4.40 69 LYS A C 2
ATOM 2529 O O . LYS A 1 69 ? -15.348 -7.969 -6.790 1.00 11.30 69 LYS A O 2
ATOM 2548 N N . SER A 1 70 ? -15.708 -9.683 -5.378 1.00 63.41 70 SER A N 2
ATOM 2549 C CA . SER A 1 70 ? -15.563 -8.868 -4.178 1.00 21.44 70 SER A CA 2
ATOM 2550 C C . SER A 1 70 ? -14.102 -8.797 -3.743 1.00 63.34 70 SER A C 2
ATOM 2551 O O . SER A 1 70 ? -13.222 -9.354 -4.398 1.00 14.45 70 SER A O 2
ATOM 2559 N N . GLN A 1 71 ? -13.855 -8.108 -2.633 1.00 43.43 71 GLN A N 2
ATOM 2560 C CA . GLN A 1 71 ? -12.501 -7.962 -2.112 1.00 21.23 71 GLN A CA 2
ATOM 2561 C C . GLN A 1 71 ? -12.032 -9.253 -1.448 1.00 35.24 71 GLN A C 2
ATOM 2562 O O . GLN A 1 71 ? -12.838 -10.130 -1.140 1.00 23.53 71 GLN A O 2
ATOM 2576 N N . GLU A 1 72 ? -10.725 -9.359 -1.228 1.00 61.12 72 GLU A N 2
ATOM 2577 C CA . GLU A 1 72 ? -10.150 -10.544 -0.601 1.00 52.42 72 GLU A CA 2
ATOM 2578 C C . GLU A 1 72 ? -10.064 -10.370 0.912 1.00 10.44 72 GLU A C 2
ATOM 2579 O O . GLU A 1 72 ? -10.318 -11.304 1.671 1.00 62.40 72 GLU A O 2
ATOM 2591 N N . MET A 1 73 ? -9.701 -9.166 1.344 1.00 4.52 73 MET A N 2
ATOM 2592 C CA . MET A 1 73 ? -9.580 -8.868 2.766 1.00 72.22 73 MET A CA 2
ATOM 2593 C C . MET A 1 73 ? -10.223 -7.525 3.097 1.00 12.44 73 MET A C 2
ATOM 2594 O O . MET A 1 73 ? -10.530 -6.736 2.203 1.00 63.12 73 MET A O 2
ATOM 2608 N N . SER A 1 74 ? -10.422 -7.270 4.386 1.00 3.12 74 SER A N 2
ATOM 2609 C CA . SER A 1 74 ? -11.032 -6.024 4.835 1.00 2.43 74 SER A CA 2
ATOM 2610 C C . SER A 1 74 ? -9.996 -4.905 4.896 1.00 41.32 74 SER A C 2
ATOM 2611 O O . SER A 1 74 ? -8.815 -5.149 5.137 1.00 24.11 74 SER A O 2
ATOM 2619 N N . ASN A 1 75 ? -10.449 -3.675 4.675 1.00 53.20 75 ASN A N 2
ATOM 2620 C CA . ASN A 1 75 ? -9.564 -2.517 4.705 1.00 25.12 75 ASN A CA 2
ATOM 2621 C C . ASN A 1 75 ? -8.729 -2.503 5.982 1.00 13.41 75 ASN A C 2
ATOM 2622 O O . ASN A 1 75 ? -7.542 -2.180 5.956 1.00 32.41 75 ASN A O 2
ATOM 2633 N N . GLU A 1 76 ? -9.360 -2.853 7.099 1.00 70.44 76 GLU A N 2
ATOM 2634 C CA . GLU A 1 76 ? -8.676 -2.881 8.386 1.00 54.22 76 GLU A CA 2
ATOM 2635 C C . GLU A 1 76 ? -7.523 -3.880 8.369 1.00 72.44 76 GLU A C 2
ATOM 2636 O O . GLU A 1 76 ? -6.410 -3.567 8.787 1.00 15.33 76 GLU A O 2
ATOM 2648 N N . GLU A 1 77 ? -7.800 -5.086 7.881 1.00 73.43 77 GLU A N 2
ATOM 2649 C CA . GLU A 1 77 ? -6.787 -6.132 7.811 1.00 21.01 77 GLU A CA 2
ATOM 2650 C C . GLU A 1 77 ? -5.615 -5.696 6.937 1.00 3.24 77 GLU A C 2
ATOM 2651 O O . GLU A 1 77 ? -4.454 -5.902 7.290 1.00 23.33 77 GLU A O 2
ATOM 2663 N N . ILE A 1 78 ? -5.928 -5.094 5.795 1.00 43.13 78 ILE A N 2
ATOM 2664 C CA . ILE A 1 78 ? -4.902 -4.628 4.871 1.00 44.03 78 ILE A CA 2
ATOM 2665 C C . ILE A 1 78 ? -4.085 -3.494 5.481 1.00 64.14 78 ILE A C 2
ATOM 2666 O O . ILE A 1 78 ? -2.857 -3.492 5.409 1.00 61.11 78 ILE A O 2
ATOM 2682 N N . ASN A 1 79 ? -4.776 -2.533 6.084 1.00 74.33 79 ASN A N 2
ATOM 2683 C CA . ASN A 1 79 ? -4.116 -1.394 6.709 1.00 14.44 79 ASN A CA 2
ATOM 2684 C C . ASN A 1 79 ? -3.137 -1.855 7.786 1.00 41.12 79 ASN A C 2
ATOM 2685 O O . ASN A 1 79 ? -2.022 -1.345 7.884 1.00 30.03 79 ASN A O 2
ATOM 2696 N N . GLU A 1 80 ? -3.564 -2.824 8.589 1.00 63.24 80 GLU A N 2
ATOM 2697 C CA . GLU A 1 80 ? -2.725 -3.355 9.657 1.00 12.21 80 GLU A CA 2
ATOM 2698 C C . GLU A 1 80 ? -1.644 -4.275 9.095 1.00 52.02 80 GLU A C 2
ATOM 2699 O O . GLU A 1 80 ? -0.565 -4.404 9.670 1.00 13.13 80 GLU A O 2
ATOM 2711 N N . GLU A 1 81 ? -1.946 -4.912 7.969 1.00 41.35 81 GLU A N 2
ATOM 2712 C CA . GLU A 1 81 ? -1.001 -5.821 7.330 1.00 73.45 81 GLU A CA 2
ATOM 2713 C C . GLU A 1 81 ? 0.234 -5.069 6.844 1.00 15.43 81 GLU A C 2
ATOM 2714 O O . GLU A 1 81 ? 1.366 -5.439 7.162 1.00 51.24 81 GLU A O 2
ATOM 2726 N N . LEU A 1 82 ? 0.009 -4.012 6.072 1.00 44.12 82 LEU A N 2
ATOM 2727 C CA . LEU A 1 82 ? 1.104 -3.206 5.540 1.00 53.15 82 LEU A CA 2
ATOM 2728 C C . LEU A 1 82 ? 1.599 -2.207 6.580 1.00 41.10 82 LEU A C 2
ATOM 2729 O O . LEU A 1 82 ? 2.770 -1.828 6.584 1.00 40.43 82 LEU A O 2
ATOM 2745 N N . GLY A 1 83 ? 0.700 -1.786 7.465 1.00 62.41 83 GLY A N 2
ATOM 2746 C CA . GLY A 1 83 ? 1.066 -0.837 8.500 1.00 54.22 83 GLY A CA 2
ATOM 2747 C C . GLY A 1 83 ? 0.868 0.601 8.062 1.00 15.44 83 GLY A C 2
ATOM 2748 O O . GLY A 1 83 ? 1.616 1.490 8.474 1.00 71.43 83 GLY A O 2
ATOM 2752 N N . ILE A 1 84 ? -0.139 0.832 7.227 1.00 21.21 84 ILE A N 2
ATOM 2753 C CA . ILE A 1 84 ? -0.431 2.172 6.734 1.00 40.04 84 ILE A CA 2
ATOM 2754 C C . ILE A 1 84 ? -1.658 2.756 7.425 1.00 63.41 84 ILE A C 2
ATOM 2755 O O . ILE A 1 84 ? -2.219 2.149 8.337 1.00 4.21 84 ILE A O 2
ATOM 2771 N N . GLY A 1 85 ? -2.073 3.939 6.982 1.00 64.53 85 GLY A N 2
ATOM 2772 C CA . GLY A 1 85 ? -3.234 4.585 7.567 1.00 31.22 85 GLY A CA 2
ATOM 2773 C C . GLY A 1 85 ? -4.363 4.762 6.571 1.00 1.52 85 GLY A C 2
ATOM 2774 O O . GLY A 1 85 ? -4.548 5.848 6.022 1.00 10.21 85 GLY A O 2
ATOM 2778 N N . GLN A 1 86 ? -5.117 3.694 6.336 1.00 24.35 86 GLN A N 2
ATOM 2779 C CA . GLN A 1 86 ? -6.231 3.736 5.397 1.00 34.05 86 GLN A CA 2
ATOM 2780 C C . GLN A 1 86 ? -7.405 4.517 5.981 1.00 3.11 86 GLN A C 2
ATOM 2781 O O . GLN A 1 86 ? -7.466 4.755 7.187 1.00 61.32 86 GLN A O 2
ATOM 2795 N N . ASP A 1 87 ? -8.332 4.914 5.117 1.00 11.05 87 ASP A N 2
ATOM 2796 C CA . ASP A 1 87 ? -9.504 5.668 5.547 1.00 53.11 87 ASP A CA 2
ATOM 2797 C C . ASP A 1 87 ? -9.093 6.953 6.259 1.00 51.05 87 ASP A C 2
ATOM 2798 O O . ASP A 1 87 ? -9.089 7.019 7.488 1.00 45.32 87 ASP A O 2
ATOM 2807 N N . GLU A 1 88 ? -8.748 7.973 5.478 1.00 24.32 88 GLU A N 2
ATOM 2808 C CA . GLU A 1 88 ? -8.333 9.254 6.035 1.00 4.20 88 GLU A CA 2
ATOM 2809 C C . GLU A 1 88 ? -9.379 9.789 7.008 1.00 20.42 88 GLU A C 2
ATOM 2810 O O . GLU A 1 88 ? -9.094 10.001 8.187 1.00 72.04 88 GLU A O 2
ATOM 2822 N N . ALA A 1 89 ? -10.591 10.004 6.507 1.00 3.03 89 ALA A N 2
ATOM 2823 C CA . ALA A 1 89 ? -11.680 10.511 7.331 1.00 33.43 89 ALA A CA 2
ATOM 2824 C C . ALA A 1 89 ? -11.374 11.915 7.842 1.00 60.53 89 ALA A C 2
ATOM 2825 O O . ALA A 1 89 ? -10.264 12.418 7.673 1.00 11.25 89 ALA A O 2
ATOM 2832 N N . ASP A 1 90 ? -12.366 12.542 8.465 1.00 11.15 90 ASP A N 2
ATOM 2833 C CA . ASP A 1 90 ? -12.202 13.889 9.000 1.00 23.45 90 ASP A CA 2
ATOM 2834 C C . ASP A 1 90 ? -11.320 13.874 10.246 1.00 52.43 90 ASP A C 2
ATOM 2835 O O . ASP A 1 90 ? -10.773 14.903 10.641 1.00 10.43 90 ASP A O 2
ATOM 2844 N N . ALA A 1 91 ? -11.189 12.703 10.858 1.00 12.32 91 ALA A N 2
ATOM 2845 C CA . ALA A 1 91 ? -10.372 12.555 12.057 1.00 74.10 91 ALA A CA 2
ATOM 2846 C C . ALA A 1 91 ? -8.912 12.299 11.699 1.00 54.21 91 ALA A C 2
ATOM 2847 O O . ALA A 1 91 ? -8.087 12.036 12.574 1.00 45.33 91 ALA A O 2
ATOM 2854 N N . TYR A 1 92 ? -8.602 12.378 10.411 1.00 25.01 92 TYR A N 2
ATOM 2855 C CA . TYR A 1 92 ? -7.241 12.152 9.937 1.00 60.11 92 TYR A CA 2
ATOM 2856 C C . TYR A 1 92 ? -6.246 13.013 10.709 1.00 2.44 92 TYR A C 2
ATOM 2857 O O . TYR A 1 92 ? -6.633 13.924 11.441 1.00 24.03 92 TYR A O 2
ATOM 2875 N N . ASP A 1 93 ? -4.962 12.718 10.538 1.00 51.43 93 ASP A N 2
ATOM 2876 C CA . ASP A 1 93 ? -3.909 13.466 11.217 1.00 44.25 93 ASP A CA 2
ATOM 2877 C C . ASP A 1 93 ? -4.171 13.534 12.717 1.00 64.30 93 ASP A C 2
ATOM 2878 O O . ASP A 1 93 ? -4.372 14.613 13.275 1.00 1.51 93 ASP A O 2
ATOM 2887 N N . CYS A 1 94 ? -4.169 12.374 13.366 1.00 21.50 94 CYS A N 2
ATOM 2888 C CA . CYS A 1 94 ? -4.408 12.300 14.802 1.00 14.41 94 CYS A CA 2
ATOM 2889 C C . CYS A 1 94 ? -3.651 11.127 15.421 1.00 52.44 94 CYS A C 2
ATOM 2890 O O . CYS A 1 94 ? -4.253 10.220 15.993 1.00 33.41 94 CYS A O 2
ATOM 2897 N N . ASP A 1 95 ? -2.328 11.155 15.300 1.00 70.34 95 ASP A N 2
ATOM 2898 C CA . ASP A 1 95 ? -1.489 10.096 15.847 1.00 4.51 95 ASP A CA 2
ATOM 2899 C C . ASP A 1 95 ? -1.784 8.762 15.167 1.00 11.41 95 ASP A C 2
ATOM 2900 O O . ASP A 1 95 ? -1.580 7.699 15.751 1.00 5.25 95 ASP A O 2
ATOM 2909 N N . ALA A 1 96 ? -2.268 8.828 13.931 1.00 11.14 96 ALA A N 2
ATOM 2910 C CA . ALA A 1 96 ? -2.591 7.627 13.172 1.00 22.14 96 ALA A CA 2
ATOM 2911 C C . ALA A 1 96 ? -1.324 6.901 12.728 1.00 73.35 96 ALA A C 2
ATOM 2912 O O . ALA A 1 96 ? -1.327 5.684 12.549 1.00 13.14 96 ALA A O 2
ATOM 2919 N N . ALA A 1 97 ? -0.247 7.657 12.551 1.00 11.32 97 ALA A N 2
ATOM 2920 C CA . ALA A 1 97 ? 1.026 7.086 12.129 1.00 55.41 97 ALA A CA 2
ATOM 2921 C C . ALA A 1 97 ? 1.433 5.926 13.031 1.00 65.43 97 ALA A C 2
ATOM 2922 O O . ALA A 1 97 ? 2.121 5.001 12.598 1.00 41.33 97 ALA A O 2
ATOM 2929 N N . LYS A 1 98 ? 1.004 5.980 14.286 1.00 12.03 98 LYS A N 2
ATOM 2930 C CA . LYS A 1 98 ? 1.323 4.934 15.251 1.00 60.45 98 LYS A CA 2
ATOM 2931 C C . LYS A 1 98 ? 0.149 4.685 16.192 1.00 52.02 98 LYS A C 2
ATOM 2932 O O . LYS A 1 98 ? 0.321 4.611 17.409 1.00 4.03 98 LYS A O 2
ATOM 2951 N N . ARG A 1 99 ? -1.045 4.556 15.621 1.00 61.03 99 ARG A N 2
ATOM 2952 C CA . ARG A 1 99 ? -2.248 4.316 16.410 1.00 4.55 99 ARG A CA 2
ATOM 2953 C C . ARG A 1 99 ? -2.199 2.939 17.067 1.00 15.01 99 ARG A C 2
ATOM 2954 O O . ARG A 1 99 ? -2.608 2.775 18.217 1.00 65.31 99 ARG A O 2
ATOM 2975 N N . GLY A 1 100 ? -1.699 1.953 16.329 1.00 12.54 100 GLY A N 2
ATOM 2976 C CA . GLY A 1 100 ? -1.607 0.605 16.857 1.00 21.50 100 GLY A CA 2
ATOM 2977 C C . GLY A 1 100 ? -0.248 -0.022 16.614 1.00 73.53 100 GLY A C 2
ATOM 2978 O O . GLY A 1 100 ? 0.562 -0.071 17.538 1.00 43.15 100 GLY A O 2
ATOM 2983 N N . GLY A 1 1 ? -1.726 13.749 51.520 1.00 51.25 1 GLY A N 3
ATOM 2984 C CA . GLY A 1 1 ? -1.002 12.492 51.467 1.00 53.21 1 GLY A CA 3
ATOM 2985 C C . GLY A 1 1 ? -1.866 11.308 51.855 1.00 61.53 1 GLY A C 3
ATOM 2986 O O . GLY A 1 1 ? -2.957 11.479 52.397 1.00 51.41 1 GLY A O 3
ATOM 2990 N N . SER A 1 2 ? -1.378 10.104 51.573 1.00 45.24 2 SER A N 3
ATOM 2991 C CA . SER A 1 2 ? -2.116 8.887 51.890 1.00 41.32 2 SER A CA 3
ATOM 2992 C C . SER A 1 2 ? -1.166 7.770 52.312 1.00 24.14 2 SER A C 3
ATOM 2993 O O . SER A 1 2 ? -0.209 7.454 51.604 1.00 11.04 2 SER A O 3
ATOM 3001 N N . ARG A 1 3 ? -1.438 7.177 53.469 1.00 13.44 3 ARG A N 3
ATOM 3002 C CA . ARG A 1 3 ? -0.607 6.096 53.988 1.00 42.51 3 ARG A CA 3
ATOM 3003 C C . ARG A 1 3 ? -1.163 4.737 53.572 1.00 72.52 3 ARG A C 3
ATOM 3004 O O . ARG A 1 3 ? -2.016 4.170 54.254 1.00 61.15 3 ARG A O 3
ATOM 3025 N N . ARG A 1 4 ? -0.672 4.221 52.449 1.00 11.41 4 ARG A N 3
ATOM 3026 C CA . ARG A 1 4 ? -1.120 2.930 51.942 1.00 52.44 4 ARG A CA 3
ATOM 3027 C C . ARG A 1 4 ? -0.190 2.425 50.844 1.00 70.21 4 ARG A C 3
ATOM 3028 O O . ARG A 1 4 ? 0.845 3.029 50.567 1.00 31.24 4 ARG A O 3
ATOM 3049 N N . ALA A 1 5 ? -0.567 1.312 50.222 1.00 23.45 5 ALA A N 3
ATOM 3050 C CA . ALA A 1 5 ? 0.234 0.727 49.153 1.00 54.01 5 ALA A CA 3
ATOM 3051 C C . ALA A 1 5 ? 0.329 1.670 47.959 1.00 53.32 5 ALA A C 3
ATOM 3052 O O . ALA A 1 5 ? -0.413 2.647 47.866 1.00 54.00 5 ALA A O 3
ATOM 3059 N N . SER A 1 6 ? 1.247 1.370 47.046 1.00 71.30 6 SER A N 3
ATOM 3060 C CA . SER A 1 6 ? 1.443 2.195 45.859 1.00 73.11 6 SER A CA 3
ATOM 3061 C C . SER A 1 6 ? 1.844 1.337 44.662 1.00 31.23 6 SER A C 3
ATOM 3062 O O . SER A 1 6 ? 1.991 0.120 44.777 1.00 72.34 6 SER A O 3
ATOM 3070 N N . VAL A 1 7 ? 2.020 1.981 43.513 1.00 22.13 7 VAL A N 3
ATOM 3071 C CA . VAL A 1 7 ? 2.406 1.280 42.295 1.00 1.10 7 VAL A CA 3
ATOM 3072 C C . VAL A 1 7 ? 3.009 2.240 41.275 1.00 51.25 7 VAL A C 3
ATOM 3073 O O . VAL A 1 7 ? 2.570 3.382 41.148 1.00 5.53 7 VAL A O 3
ATOM 3086 N N . GLY A 1 8 ? 4.017 1.767 40.549 1.00 45.43 8 GLY A N 3
ATOM 3087 C CA . GLY A 1 8 ? 4.663 2.596 39.548 1.00 60.40 8 GLY A CA 3
ATOM 3088 C C . GLY A 1 8 ? 3.865 2.683 38.263 1.00 41.24 8 GLY A C 3
ATOM 3089 O O . GLY A 1 8 ? 3.216 3.694 37.994 1.00 43.11 8 GLY A O 3
ATOM 3093 N N . SER A 1 9 ? 3.912 1.621 37.465 1.00 32.41 9 SER A N 3
ATOM 3094 C CA . SER A 1 9 ? 3.192 1.583 36.198 1.00 61.10 9 SER A CA 3
ATOM 3095 C C . SER A 1 9 ? 2.781 0.156 35.848 1.00 33.35 9 SER A C 3
ATOM 3096 O O . SER A 1 9 ? 3.146 -0.793 36.542 1.00 73.23 9 SER A O 3
ATOM 3104 N N . GLU A 1 10 ? 2.020 0.014 34.768 1.00 74.45 10 GLU A N 3
ATOM 3105 C CA . GLU A 1 10 ? 1.559 -1.298 34.327 1.00 43.43 10 GLU A CA 3
ATOM 3106 C C . GLU A 1 10 ? 2.307 -1.745 33.075 1.00 73.22 10 GLU A C 3
ATOM 3107 O O . GLU A 1 10 ? 3.273 -1.107 32.654 1.00 42.42 10 GLU A O 3
ATOM 3119 N N . PHE A 1 11 ? 1.856 -2.846 32.484 1.00 52.31 11 PHE A N 3
ATOM 3120 C CA . PHE A 1 11 ? 2.482 -3.381 31.281 1.00 61.43 11 PHE A CA 3
ATOM 3121 C C . PHE A 1 11 ? 1.522 -4.297 30.529 1.00 40.23 11 PHE A C 3
ATOM 3122 O O . PHE A 1 11 ? 0.948 -5.220 31.106 1.00 64.14 11 PHE A O 3
ATOM 3139 N N . MET A 1 12 ? 1.352 -4.034 29.237 1.00 11.34 12 MET A N 3
ATOM 3140 C CA . MET A 1 12 ? 0.462 -4.835 28.405 1.00 43.54 12 MET A CA 3
ATOM 3141 C C . MET A 1 12 ? 1.207 -5.402 27.200 1.00 1.31 12 MET A C 3
ATOM 3142 O O . MET A 1 12 ? 2.416 -5.216 27.062 1.00 22.15 12 MET A O 3
ATOM 3156 N N . VAL A 1 13 ? 0.477 -6.094 26.331 1.00 32.45 13 VAL A N 3
ATOM 3157 C CA . VAL A 1 13 ? 1.069 -6.687 25.138 1.00 21.10 13 VAL A CA 3
ATOM 3158 C C . VAL A 1 13 ? 1.633 -5.615 24.213 1.00 22.54 13 VAL A C 3
ATOM 3159 O O . VAL A 1 13 ? 1.578 -4.423 24.519 1.00 74.44 13 VAL A O 3
ATOM 3172 N N . VAL A 1 14 ? 2.175 -6.045 23.078 1.00 25.52 14 VAL A N 3
ATOM 3173 C CA . VAL A 1 14 ? 2.749 -5.122 22.106 1.00 10.32 14 VAL A CA 3
ATOM 3174 C C . VAL A 1 14 ? 2.416 -5.548 20.681 1.00 64.33 14 VAL A C 3
ATOM 3175 O O . VAL A 1 14 ? 1.692 -6.520 20.465 1.00 15.02 14 VAL A O 3
ATOM 3188 N N . ASP A 1 15 ? 2.949 -4.814 19.710 1.00 42.41 15 ASP A N 3
ATOM 3189 C CA . ASP A 1 15 ? 2.710 -5.116 18.304 1.00 51.14 15 ASP A CA 3
ATOM 3190 C C . ASP A 1 15 ? 3.640 -6.224 17.821 1.00 64.53 15 ASP A C 3
ATOM 3191 O O . ASP A 1 15 ? 4.823 -6.249 18.162 1.00 11.14 15 ASP A O 3
ATOM 3200 N N . VAL A 1 16 ? 3.098 -7.140 17.024 1.00 21.44 16 VAL A N 3
ATOM 3201 C CA . VAL A 1 16 ? 3.880 -8.251 16.493 1.00 20.02 16 VAL A CA 3
ATOM 3202 C C . VAL A 1 16 ? 3.284 -8.770 15.190 1.00 13.11 16 VAL A C 3
ATOM 3203 O O . VAL A 1 16 ? 3.497 -9.922 14.811 1.00 45.41 16 VAL A O 3
ATOM 3216 N N . THR A 1 17 ? 2.534 -7.911 14.506 1.00 64.52 17 THR A N 3
ATOM 3217 C CA . THR A 1 17 ? 1.906 -8.282 13.244 1.00 53.45 17 THR A CA 3
ATOM 3218 C C . THR A 1 17 ? 2.940 -8.423 12.134 1.00 31.11 17 THR A C 3
ATOM 3219 O O . THR A 1 17 ? 4.042 -7.881 12.228 1.00 51.40 17 THR A O 3
ATOM 3230 N N . ILE A 1 18 ? 2.580 -9.154 11.085 1.00 44.23 18 ILE A N 3
ATOM 3231 C CA . ILE A 1 18 ? 3.478 -9.363 9.956 1.00 72.33 18 ILE A CA 3
ATOM 3232 C C . ILE A 1 18 ? 3.404 -8.202 8.971 1.00 2.15 18 ILE A C 3
ATOM 3233 O O . ILE A 1 18 ? 2.401 -7.492 8.908 1.00 62.24 18 ILE A O 3
ATOM 3249 N N . GLU A 1 19 ? 4.473 -8.014 8.203 1.00 32.51 19 GLU A N 3
ATOM 3250 C CA . GLU A 1 19 ? 4.528 -6.938 7.220 1.00 74.31 19 GLU A CA 3
ATOM 3251 C C . GLU A 1 19 ? 5.800 -7.032 6.383 1.00 21.32 19 GLU A C 3
ATOM 3252 O O . GLU A 1 19 ? 6.907 -6.857 6.894 1.00 45.44 19 GLU A O 3
ATOM 3264 N N . ASP A 1 20 ? 5.634 -7.311 5.094 1.00 4.21 20 ASP A N 3
ATOM 3265 C CA . ASP A 1 20 ? 6.767 -7.427 4.185 1.00 22.22 20 ASP A CA 3
ATOM 3266 C C . ASP A 1 20 ? 6.474 -6.733 2.858 1.00 40.41 20 ASP A C 3
ATOM 3267 O O . ASP A 1 20 ? 5.415 -6.933 2.263 1.00 3.14 20 ASP A O 3
ATOM 3276 N N . SER A 1 21 ? 7.417 -5.915 2.402 1.00 62.02 21 SER A N 3
ATOM 3277 C CA . SER A 1 21 ? 7.257 -5.187 1.148 1.00 32.45 21 SER A CA 3
ATOM 3278 C C . SER A 1 21 ? 8.085 -5.828 0.039 1.00 54.32 21 SER A C 3
ATOM 3279 O O . SER A 1 21 ? 8.630 -6.919 0.207 1.00 55.15 21 SER A O 3
ATOM 3287 N N . TYR A 1 22 ? 8.173 -5.143 -1.095 1.00 3.03 22 TYR A N 3
ATOM 3288 C CA . TYR A 1 22 ? 8.932 -5.645 -2.234 1.00 64.22 22 TYR A CA 3
ATOM 3289 C C . TYR A 1 22 ? 8.415 -7.012 -2.673 1.00 20.22 22 TYR A C 3
ATOM 3290 O O . TYR A 1 22 ? 7.392 -7.488 -2.182 1.00 72.24 22 TYR A O 3
ATOM 3308 N N . SER A 1 23 ? 9.133 -7.639 -3.600 1.00 1.42 23 SER A N 3
ATOM 3309 C CA . SER A 1 23 ? 8.747 -8.950 -4.108 1.00 33.12 23 SER A CA 3
ATOM 3310 C C . SER A 1 23 ? 9.527 -10.056 -3.405 1.00 35.40 23 SER A C 3
ATOM 3311 O O . SER A 1 23 ? 10.748 -10.150 -3.532 1.00 62.11 23 SER A O 3
ATOM 3319 N N . THR A 1 24 ? 8.812 -10.895 -2.660 1.00 13.24 24 THR A N 3
ATOM 3320 C CA . THR A 1 24 ? 9.436 -11.994 -1.934 1.00 1.30 24 THR A CA 3
ATOM 3321 C C . THR A 1 24 ? 8.512 -13.205 -1.872 1.00 13.11 24 THR A C 3
ATOM 3322 O O . THR A 1 24 ? 8.904 -14.315 -2.230 1.00 5.01 24 THR A O 3
ATOM 3333 N N . GLU A 1 25 ? 7.283 -12.983 -1.415 1.00 34.41 25 GLU A N 3
ATOM 3334 C CA . GLU A 1 25 ? 6.304 -14.059 -1.305 1.00 1.13 25 GLU A CA 3
ATOM 3335 C C . GLU A 1 25 ? 4.923 -13.583 -1.746 1.00 71.34 25 GLU A C 3
ATOM 3336 O O . GLU A 1 25 ? 4.194 -14.305 -2.427 1.00 4.14 25 GLU A O 3
ATOM 3348 N N . SER A 1 26 ? 4.569 -12.363 -1.352 1.00 72.54 26 SER A N 3
ATOM 3349 C CA . SER A 1 26 ? 3.275 -11.793 -1.702 1.00 51.24 26 SER A CA 3
ATOM 3350 C C . SER A 1 26 ? 3.294 -10.274 -1.560 1.00 51.23 26 SER A C 3
ATOM 3351 O O . SER A 1 26 ? 3.881 -9.735 -0.622 1.00 72.03 26 SER A O 3
ATOM 3359 N N . ALA A 1 27 ? 2.648 -9.590 -2.499 1.00 41.41 27 ALA A N 3
ATOM 3360 C CA . ALA A 1 27 ? 2.589 -8.134 -2.478 1.00 5.33 27 ALA A CA 3
ATOM 3361 C C . ALA A 1 27 ? 1.156 -7.640 -2.645 1.00 60.30 27 ALA A C 3
ATOM 3362 O O . ALA A 1 27 ? 0.285 -8.379 -3.103 1.00 53.31 27 ALA A O 3
ATOM 3369 N N . TRP A 1 28 ? 0.920 -6.388 -2.271 1.00 53.41 28 TRP A N 3
ATOM 3370 C CA . TRP A 1 28 ? -0.410 -5.796 -2.379 1.00 21.03 28 TRP A CA 3
ATOM 3371 C C . TRP A 1 28 ? -0.523 -4.937 -3.634 1.00 74.45 28 TRP A C 3
ATOM 3372 O O . TRP A 1 28 ? 0.328 -4.087 -3.895 1.00 32.33 28 TRP A O 3
ATOM 3393 N N . VAL A 1 29 ? -1.578 -5.166 -4.409 1.00 42.44 29 VAL A N 3
ATOM 3394 C CA . VAL A 1 29 ? -1.803 -4.411 -5.637 1.00 15.15 29 VAL A CA 3
ATOM 3395 C C . VAL A 1 29 ? -3.215 -3.840 -5.680 1.00 0.33 29 VAL A C 3
ATOM 3396 O O . VAL A 1 29 ? -4.164 -4.466 -5.207 1.00 32.03 29 VAL A O 3
ATOM 3409 N N . ARG A 1 30 ? -3.348 -2.646 -6.249 1.00 61.13 30 ARG A N 3
ATOM 3410 C CA . ARG A 1 30 ? -4.645 -1.989 -6.354 1.00 50.20 30 ARG A CA 3
ATOM 3411 C C . ARG A 1 30 ? -5.157 -2.021 -7.791 1.00 3.02 30 ARG A C 3
ATOM 3412 O O . ARG A 1 30 ? -4.384 -1.886 -8.740 1.00 20.53 30 ARG A O 3
ATOM 3433 N N . CYS A 1 31 ? -6.464 -2.201 -7.945 1.00 52.40 31 CYS A N 3
ATOM 3434 C CA . CYS A 1 31 ? -7.079 -2.251 -9.265 1.00 54.34 31 CYS A CA 3
ATOM 3435 C C . CYS A 1 31 ? -7.213 -0.851 -9.857 1.00 54.11 31 CYS A C 3
ATOM 3436 O O . CYS A 1 31 ? -7.531 0.104 -9.150 1.00 5.42 31 CYS A O 3
ATOM 3443 N N . ASP A 1 32 ? -6.969 -0.739 -11.158 1.00 1.11 32 ASP A N 3
ATOM 3444 C CA . ASP A 1 32 ? -7.063 0.543 -11.847 1.00 14.35 32 ASP A CA 3
ATOM 3445 C C . ASP A 1 32 ? -8.399 0.674 -12.571 1.00 63.34 32 ASP A C 3
ATOM 3446 O O . ASP A 1 32 ? -8.476 1.266 -13.648 1.00 4.03 32 ASP A O 3
ATOM 3455 N N . ASP A 1 33 ? -9.447 0.116 -11.976 1.00 75.34 33 ASP A N 3
ATOM 3456 C CA . ASP A 1 33 ? -10.779 0.169 -12.565 1.00 4.32 33 ASP A CA 3
ATOM 3457 C C . ASP A 1 33 ? -11.844 0.349 -11.487 1.00 21.13 33 ASP A C 3
ATOM 3458 O O . ASP A 1 33 ? -12.784 1.127 -11.651 1.00 73.24 33 ASP A O 3
ATOM 3467 N N . CYS A 1 34 ? -11.689 -0.376 -10.385 1.00 14.23 34 CYS A N 3
ATOM 3468 C CA . CYS A 1 34 ? -12.636 -0.299 -9.279 1.00 1.43 34 CYS A CA 3
ATOM 3469 C C . CYS A 1 34 ? -11.959 0.228 -8.017 1.00 43.11 34 CYS A C 3
ATOM 3470 O O . CYS A 1 34 ? -12.623 0.555 -7.033 1.00 0.11 34 CYS A O 3
ATOM 3477 N N . PHE A 1 35 ? -10.633 0.309 -8.054 1.00 41.12 35 PHE A N 3
ATOM 3478 C CA . PHE A 1 35 ? -9.864 0.796 -6.914 1.00 50.45 35 PHE A CA 3
ATOM 3479 C C . PHE A 1 35 ? -10.082 -0.093 -5.693 1.00 2.14 35 PHE A C 3
ATOM 3480 O O . PHE A 1 35 ? -10.719 0.313 -4.720 1.00 62.54 35 PHE A O 3
ATOM 3497 N N . LYS A 1 36 ? -9.548 -1.308 -5.751 1.00 15.21 36 LYS A N 3
ATOM 3498 C CA . LYS A 1 36 ? -9.681 -2.256 -4.650 1.00 1.32 36 LYS A CA 3
ATOM 3499 C C . LYS A 1 36 ? -8.370 -2.995 -4.406 1.00 64.45 36 LYS A C 3
ATOM 3500 O O . LYS A 1 36 ? -7.642 -3.314 -5.349 1.00 15.24 36 LYS A O 3
ATOM 3519 N N . TRP A 1 37 ? -8.075 -3.267 -3.141 1.00 11.43 37 TRP A N 3
ATOM 3520 C CA . TRP A 1 37 ? -6.851 -3.971 -2.776 1.00 21.21 37 TRP A CA 3
ATOM 3521 C C . TRP A 1 37 ? -6.931 -5.442 -3.169 1.00 71.10 37 TRP A C 3
ATOM 3522 O O . TRP A 1 37 ? -7.989 -6.064 -3.071 1.00 2.01 37 TRP A O 3
ATOM 3543 N N . ARG A 1 38 ? -5.806 -5.993 -3.615 1.00 54.51 38 ARG A N 3
ATOM 3544 C CA . ARG A 1 38 ? -5.751 -7.391 -4.025 1.00 33.23 38 ARG A CA 3
ATOM 3545 C C . ARG A 1 38 ? -4.395 -8.004 -3.682 1.00 21.01 38 ARG A C 3
ATOM 3546 O O . ARG A 1 38 ? -3.352 -7.492 -4.087 1.00 11.25 38 ARG A O 3
ATOM 3567 N N . ARG A 1 39 ? -4.420 -9.103 -2.935 1.00 3.14 39 ARG A N 3
ATOM 3568 C CA . ARG A 1 39 ? -3.195 -9.784 -2.538 1.00 31.35 39 ARG A CA 3
ATOM 3569 C C . ARG A 1 39 ? -2.731 -10.748 -3.626 1.00 72.31 39 ARG A C 3
ATOM 3570 O O . ARG A 1 39 ? -3.475 -11.638 -4.038 1.00 65.03 39 ARG A O 3
ATOM 3591 N N . ILE A 1 40 ? -1.497 -10.564 -4.086 1.00 53.42 40 ILE A N 3
ATOM 3592 C CA . ILE A 1 40 ? -0.935 -11.418 -5.124 1.00 44.53 40 ILE A CA 3
ATOM 3593 C C . ILE A 1 40 ? 0.421 -11.974 -4.705 1.00 22.25 40 ILE A C 3
ATOM 3594 O O . ILE A 1 40 ? 1.143 -11.378 -3.904 1.00 64.21 40 ILE A O 3
ATOM 3610 N N . PRO A 1 41 ? 0.779 -13.142 -5.260 1.00 11.54 41 PRO A N 3
ATOM 3611 C CA . PRO A 1 41 ? 2.053 -13.802 -4.959 1.00 64.24 41 PRO A CA 3
ATOM 3612 C C . PRO A 1 41 ? 3.246 -13.051 -5.538 1.00 2.01 41 PRO A C 3
ATOM 3613 O O . PRO A 1 41 ? 3.113 -12.312 -6.514 1.00 34.03 41 PRO A O 3
ATOM 3624 N N . ALA A 1 42 ? 4.412 -13.244 -4.930 1.00 23.23 42 ALA A N 3
ATOM 3625 C CA . ALA A 1 42 ? 5.630 -12.585 -5.387 1.00 12.22 42 ALA A CA 3
ATOM 3626 C C . ALA A 1 42 ? 6.044 -13.092 -6.764 1.00 25.32 42 ALA A C 3
ATOM 3627 O O . ALA A 1 42 ? 6.905 -12.504 -7.419 1.00 22.02 42 ALA A O 3
ATOM 3634 N N . SER A 1 43 ? 5.426 -14.185 -7.197 1.00 63.34 43 SER A N 3
ATOM 3635 C CA . SER A 1 43 ? 5.734 -14.773 -8.496 1.00 31.52 43 SER A CA 3
ATOM 3636 C C . SER A 1 43 ? 5.086 -13.974 -9.623 1.00 14.23 43 SER A C 3
ATOM 3637 O O . SER A 1 43 ? 5.666 -13.808 -10.695 1.00 24.13 43 SER A O 3
ATOM 3645 N N . VAL A 1 44 ? 3.877 -13.481 -9.370 1.00 20.44 44 VAL A N 3
ATOM 3646 C CA . VAL A 1 44 ? 3.148 -12.698 -10.361 1.00 34.12 44 VAL A CA 3
ATOM 3647 C C . VAL A 1 44 ? 3.423 -11.208 -10.193 1.00 50.33 44 VAL A C 3
ATOM 3648 O O . VAL A 1 44 ? 3.399 -10.449 -11.162 1.00 1.53 44 VAL A O 3
ATOM 3661 N N . VAL A 1 45 ? 3.684 -10.795 -8.957 1.00 21.33 45 VAL A N 3
ATOM 3662 C CA . VAL A 1 45 ? 3.965 -9.395 -8.662 1.00 12.43 45 VAL A CA 3
ATOM 3663 C C . VAL A 1 45 ? 5.131 -8.880 -9.498 1.00 72.31 45 VAL A C 3
ATOM 3664 O O . VAL A 1 45 ? 5.241 -7.683 -9.760 1.00 14.22 45 VAL A O 3
ATOM 3677 N N . GLY A 1 46 ? 6.001 -9.794 -9.917 1.00 75.01 46 GLY A N 3
ATOM 3678 C CA . GLY A 1 46 ? 7.149 -9.414 -10.720 1.00 43.52 46 GLY A CA 3
ATOM 3679 C C . GLY A 1 46 ? 6.937 -9.683 -12.197 1.00 72.44 46 GLY A C 3
ATOM 3680 O O . GLY A 1 46 ? 7.898 -9.792 -12.959 1.00 34.04 46 GLY A O 3
ATOM 3684 N N . SER A 1 47 ? 5.676 -9.792 -12.602 1.00 63.23 47 SER A N 3
ATOM 3685 C CA . SER A 1 47 ? 5.341 -10.056 -13.997 1.00 12.23 47 SER A CA 3
ATOM 3686 C C . SER A 1 47 ? 4.211 -9.145 -14.466 1.00 43.33 47 SER A C 3
ATOM 3687 O O . SER A 1 47 ? 4.238 -8.630 -15.585 1.00 72.01 47 SER A O 3
ATOM 3695 N N . ILE A 1 48 ? 3.219 -8.950 -13.604 1.00 35.22 48 ILE A N 3
ATOM 3696 C CA . ILE A 1 48 ? 2.081 -8.101 -13.928 1.00 43.32 48 ILE A CA 3
ATOM 3697 C C . ILE A 1 48 ? 2.489 -6.633 -13.989 1.00 60.42 48 ILE A C 3
ATOM 3698 O O . ILE A 1 48 ? 1.849 -5.827 -14.665 1.00 14.11 48 ILE A O 3
ATOM 3714 N N . ASP A 1 49 ? 3.560 -6.293 -13.281 1.00 2.04 49 ASP A N 3
ATOM 3715 C CA . ASP A 1 49 ? 4.057 -4.922 -13.256 1.00 41.31 49 ASP A CA 3
ATOM 3716 C C . ASP A 1 49 ? 4.827 -4.601 -14.533 1.00 1.24 49 ASP A C 3
ATOM 3717 O O . ASP A 1 49 ? 6.011 -4.267 -14.487 1.00 53.10 49 ASP A O 3
ATOM 3726 N N . GLU A 1 50 ? 4.147 -4.703 -15.670 1.00 55.32 50 GLU A N 3
ATOM 3727 C CA . GLU A 1 50 ? 4.768 -4.425 -16.959 1.00 24.42 50 GLU A CA 3
ATOM 3728 C C . GLU A 1 50 ? 5.049 -2.934 -17.117 1.00 5.42 50 GLU A C 3
ATOM 3729 O O . GLU A 1 50 ? 5.961 -2.535 -17.841 1.00 5.03 50 GLU A O 3
ATOM 3741 N N . SER A 1 51 ? 4.255 -2.113 -16.435 1.00 30.44 51 SER A N 3
ATOM 3742 C CA . SER A 1 51 ? 4.414 -0.665 -16.502 1.00 2.02 51 SER A CA 3
ATOM 3743 C C . SER A 1 51 ? 4.148 -0.025 -15.143 1.00 53.42 51 SER A C 3
ATOM 3744 O O . SER A 1 51 ? 5.073 0.397 -14.451 1.00 21.31 51 SER A O 3
ATOM 3752 N N . SER A 1 52 ? 2.874 0.043 -14.768 1.00 61.32 52 SER A N 3
ATOM 3753 C CA . SER A 1 52 ? 2.483 0.635 -13.494 1.00 73.33 52 SER A CA 3
ATOM 3754 C C . SER A 1 52 ? 0.970 0.574 -13.309 1.00 60.15 52 SER A C 3
ATOM 3755 O O . SER A 1 52 ? 0.369 1.474 -12.721 1.00 42.42 52 SER A O 3
ATOM 3763 N N . ARG A 1 53 ? 0.360 -0.493 -13.815 1.00 55.23 53 ARG A N 3
ATOM 3764 C CA . ARG A 1 53 ? -1.082 -0.672 -13.706 1.00 44.54 53 ARG A CA 3
ATOM 3765 C C . ARG A 1 53 ? -1.434 -2.141 -13.492 1.00 4.04 53 ARG A C 3
ATOM 3766 O O . ARG A 1 53 ? -0.640 -3.030 -13.797 1.00 53.11 53 ARG A O 3
ATOM 3787 N N . TRP A 1 54 ? -2.628 -2.387 -12.963 1.00 65.01 54 TRP A N 3
ATOM 3788 C CA . TRP A 1 54 ? -3.084 -3.748 -12.707 1.00 21.20 54 TRP A CA 3
ATOM 3789 C C . TRP A 1 54 ? -4.580 -3.775 -12.415 1.00 44.52 54 TRP A C 3
ATOM 3790 O O . TRP A 1 54 ? -5.115 -2.862 -11.784 1.00 70.53 54 TRP A O 3
ATOM 3811 N N . ILE A 1 55 ? -5.250 -4.825 -12.877 1.00 12.32 55 ILE A N 3
ATOM 3812 C CA . ILE A 1 55 ? -6.685 -4.970 -12.664 1.00 21.23 55 ILE A CA 3
ATOM 3813 C C . ILE A 1 55 ? -7.021 -6.348 -12.105 1.00 41.51 55 ILE A C 3
ATOM 3814 O O . ILE A 1 55 ? -6.197 -7.262 -12.139 1.00 62.55 55 ILE A O 3
ATOM 3830 N N . CYS A 1 56 ? -8.238 -6.492 -11.591 1.00 42.23 56 CYS A N 3
ATOM 3831 C CA . CYS A 1 56 ? -8.686 -7.759 -11.027 1.00 11.02 56 CYS A CA 3
ATOM 3832 C C . CYS A 1 56 ? -8.580 -8.881 -12.055 1.00 32.32 56 CYS A C 3
ATOM 3833 O O . CYS A 1 56 ? -8.012 -9.937 -11.780 1.00 21.43 56 CYS A O 3
ATOM 3840 N N . MET A 1 57 ? -9.131 -8.643 -13.241 1.00 31.25 57 MET A N 3
ATOM 3841 C CA . MET A 1 57 ? -9.097 -9.633 -14.312 1.00 12.01 57 MET A CA 3
ATOM 3842 C C . MET A 1 57 ? -7.660 -9.992 -14.675 1.00 24.41 57 MET A C 3
ATOM 3843 O O . MET A 1 57 ? -7.402 -11.037 -15.269 1.00 35.42 57 MET A O 3
ATOM 3857 N N . ASN A 1 58 ? -6.727 -9.116 -14.314 1.00 21.51 58 ASN A N 3
ATOM 3858 C CA . ASN A 1 58 ? -5.315 -9.340 -14.604 1.00 41.14 58 ASN A CA 3
ATOM 3859 C C . ASN A 1 58 ? -4.664 -10.189 -13.516 1.00 53.42 58 ASN A C 3
ATOM 3860 O O . ASN A 1 58 ? -3.521 -10.621 -13.652 1.00 63.21 58 ASN A O 3
ATOM 3871 N N . ASN A 1 59 ? -5.403 -10.424 -12.436 1.00 44.21 59 ASN A N 3
ATOM 3872 C CA . ASN A 1 59 ? -4.899 -11.221 -11.324 1.00 31.12 59 ASN A CA 3
ATOM 3873 C C . ASN A 1 59 ? -4.493 -12.614 -11.794 1.00 74.33 59 ASN A C 3
ATOM 3874 O O . ASN A 1 59 ? -4.982 -13.105 -12.811 1.00 33.12 59 ASN A O 3
ATOM 3885 N N . SER A 1 60 ? -3.595 -13.248 -11.045 1.00 43.32 60 SER A N 3
ATOM 3886 C CA . SER A 1 60 ? -3.121 -14.583 -11.386 1.00 34.13 60 SER A CA 3
ATOM 3887 C C . SER A 1 60 ? -4.158 -15.639 -11.017 1.00 21.45 60 SER A C 3
ATOM 3888 O O . SER A 1 60 ? -4.182 -16.729 -11.589 1.00 71.32 60 SER A O 3
ATOM 3896 N N . ASP A 1 61 ? -5.013 -15.308 -10.056 1.00 12.31 61 ASP A N 3
ATOM 3897 C CA . ASP A 1 61 ? -6.056 -16.226 -9.610 1.00 24.33 61 ASP A CA 3
ATOM 3898 C C . ASP A 1 61 ? -7.093 -16.445 -10.706 1.00 10.20 61 ASP A C 3
ATOM 3899 O O . ASP A 1 61 ? -7.066 -15.781 -11.743 1.00 54.45 61 ASP A O 3
ATOM 3908 N N . LYS A 1 62 ? -8.007 -17.380 -10.470 1.00 43.53 62 LYS A N 3
ATOM 3909 C CA . LYS A 1 62 ? -9.055 -17.687 -11.436 1.00 44.34 62 LYS A CA 3
ATOM 3910 C C . LYS A 1 62 ? -10.437 -17.486 -10.822 1.00 73.34 62 LYS A C 3
ATOM 3911 O O . LYS A 1 62 ? -11.442 -17.442 -11.532 1.00 54.12 62 LYS A O 3
ATOM 3930 N N . ARG A 1 63 ? -10.480 -17.365 -9.499 1.00 42.03 63 ARG A N 3
ATOM 3931 C CA . ARG A 1 63 ? -11.739 -17.168 -8.791 1.00 31.41 63 ARG A CA 3
ATOM 3932 C C . ARG A 1 63 ? -11.848 -15.742 -8.260 1.00 33.53 63 ARG A C 3
ATOM 3933 O O . ARG A 1 63 ? -12.946 -15.240 -8.020 1.00 24.32 63 ARG A O 3
ATOM 3954 N N . PHE A 1 64 ? -10.701 -15.094 -8.079 1.00 72.05 64 PHE A N 3
ATOM 3955 C CA . PHE A 1 64 ? -10.667 -13.726 -7.576 1.00 13.31 64 PHE A CA 3
ATOM 3956 C C . PHE A 1 64 ? -10.057 -12.783 -8.607 1.00 1.44 64 PHE A C 3
ATOM 3957 O O . PHE A 1 64 ? -9.615 -11.684 -8.273 1.00 24.24 64 PHE A O 3
ATOM 3974 N N . ALA A 1 65 ? -10.037 -13.220 -9.862 1.00 30.43 65 ALA A N 3
ATOM 3975 C CA . ALA A 1 65 ? -9.482 -12.414 -10.942 1.00 44.44 65 ALA A CA 3
ATOM 3976 C C . ALA A 1 65 ? -10.589 -11.775 -11.774 1.00 30.03 65 ALA A C 3
ATOM 3977 O O . ALA A 1 65 ? -10.819 -12.159 -12.920 1.00 73.24 65 ALA A O 3
ATOM 3984 N N . ASP A 1 66 ? -11.272 -10.797 -11.188 1.00 4.21 66 ASP A N 3
ATOM 3985 C CA . ASP A 1 66 ? -12.355 -10.103 -11.876 1.00 53.12 66 ASP A CA 3
ATOM 3986 C C . ASP A 1 66 ? -12.891 -8.956 -11.025 1.00 55.11 66 ASP A C 3
ATOM 3987 O O . ASP A 1 66 ? -12.980 -9.065 -9.802 1.00 35.04 66 ASP A O 3
ATOM 3996 N N . CYS A 1 67 ? -13.248 -7.856 -11.681 1.00 30.14 67 CYS A N 3
ATOM 3997 C CA . CYS A 1 67 ? -13.773 -6.688 -10.985 1.00 53.22 67 CYS A CA 3
ATOM 3998 C C . CYS A 1 67 ? -15.121 -7.000 -10.340 1.00 24.12 67 CYS A C 3
ATOM 3999 O O . CYS A 1 67 ? -15.524 -6.350 -9.375 1.00 63.12 67 CYS A O 3
ATOM 4006 N N . SER A 1 68 ? -15.812 -7.999 -10.879 1.00 11.13 68 SER A N 3
ATOM 4007 C CA . SER A 1 68 ? -17.115 -8.396 -10.359 1.00 1.42 68 SER A CA 3
ATOM 4008 C C . SER A 1 68 ? -16.976 -9.050 -8.988 1.00 33.24 68 SER A C 3
ATOM 4009 O O . SER A 1 68 ? -17.877 -8.967 -8.152 1.00 71.32 68 SER A O 3
ATOM 4017 N N . LYS A 1 69 ? -15.840 -9.702 -8.762 1.00 4.42 69 LYS A N 3
ATOM 4018 C CA . LYS A 1 69 ? -15.579 -10.370 -7.493 1.00 44.53 69 LYS A CA 3
ATOM 4019 C C . LYS A 1 69 ? -15.323 -9.354 -6.386 1.00 11.25 69 LYS A C 3
ATOM 4020 O O . LYS A 1 69 ? -14.698 -8.318 -6.613 1.00 14.24 69 LYS A O 3
ATOM 4039 N N . SER A 1 70 ? -15.809 -9.658 -5.186 1.00 23.25 70 SER A N 3
ATOM 4040 C CA . SER A 1 70 ? -15.634 -8.769 -4.043 1.00 24.22 70 SER A CA 3
ATOM 4041 C C . SER A 1 70 ? -14.166 -8.692 -3.634 1.00 44.40 70 SER A C 3
ATOM 4042 O O . SER A 1 70 ? -13.298 -9.265 -4.291 1.00 20.12 70 SER A O 3
ATOM 4050 N N . GLN A 1 71 ? -13.899 -7.979 -2.545 1.00 24.13 71 GLN A N 3
ATOM 4051 C CA . GLN A 1 71 ? -12.536 -7.826 -2.048 1.00 3.53 71 GLN A CA 3
ATOM 4052 C C . GLN A 1 71 ? -12.059 -9.102 -1.364 1.00 51.21 71 GLN A C 3
ATOM 4053 O O . GLN A 1 71 ? -12.862 -9.969 -1.020 1.00 32.10 71 GLN A O 3
ATOM 4067 N N . GLU A 1 72 ? -10.748 -9.210 -1.170 1.00 45.53 72 GLU A N 3
ATOM 4068 C CA . GLU A 1 72 ? -10.166 -10.382 -0.528 1.00 72.12 72 GLU A CA 3
ATOM 4069 C C . GLU A 1 72 ? -10.084 -10.190 0.984 1.00 0.40 72 GLU A C 3
ATOM 4070 O O . GLU A 1 72 ? -10.347 -11.115 1.752 1.00 31.32 72 GLU A O 3
ATOM 4082 N N . MET A 1 73 ? -9.719 -8.982 1.403 1.00 41.33 73 MET A N 3
ATOM 4083 C CA . MET A 1 73 ? -9.605 -8.668 2.822 1.00 60.15 73 MET A CA 3
ATOM 4084 C C . MET A 1 73 ? -10.216 -7.305 3.128 1.00 13.12 73 MET A C 3
ATOM 4085 O O . MET A 1 73 ? -10.493 -6.520 2.222 1.00 43.02 73 MET A O 3
ATOM 4099 N N . SER A 1 74 ? -10.424 -7.030 4.412 1.00 25.34 74 SER A N 3
ATOM 4100 C CA . SER A 1 74 ? -11.005 -5.761 4.837 1.00 52.33 74 SER A CA 3
ATOM 4101 C C . SER A 1 74 ? -9.943 -4.669 4.897 1.00 13.23 74 SER A C 3
ATOM 4102 O O . SER A 1 74 ? -8.766 -4.944 5.129 1.00 71.45 74 SER A O 3
ATOM 4110 N N . ASN A 1 75 ? -10.367 -3.426 4.688 1.00 74.05 75 ASN A N 3
ATOM 4111 C CA . ASN A 1 75 ? -9.453 -2.291 4.717 1.00 22.21 75 ASN A CA 3
ATOM 4112 C C . ASN A 1 75 ? -8.611 -2.303 5.990 1.00 44.23 75 ASN A C 3
ATOM 4113 O O . ASN A 1 75 ? -7.412 -2.031 5.955 1.00 3.32 75 ASN A O 3
ATOM 4124 N N . GLU A 1 76 ? -9.250 -2.621 7.112 1.00 70.02 76 GLU A N 3
ATOM 4125 C CA . GLU A 1 76 ? -8.560 -2.669 8.395 1.00 31.14 76 GLU A CA 3
ATOM 4126 C C . GLU A 1 76 ? -7.428 -3.692 8.367 1.00 4.01 76 GLU A C 3
ATOM 4127 O O . GLU A 1 76 ? -6.307 -3.404 8.788 1.00 44.14 76 GLU A O 3
ATOM 4139 N N . GLU A 1 77 ? -7.731 -4.887 7.870 1.00 24.40 77 GLU A N 3
ATOM 4140 C CA . GLU A 1 77 ? -6.739 -5.953 7.788 1.00 0.34 77 GLU A CA 3
ATOM 4141 C C . GLU A 1 77 ? -5.569 -5.541 6.900 1.00 50.02 77 GLU A C 3
ATOM 4142 O O . GLU A 1 77 ? -4.408 -5.783 7.232 1.00 52.22 77 GLU A O 3
ATOM 4154 N N . ILE A 1 78 ? -5.883 -4.919 5.769 1.00 53.24 78 ILE A N 3
ATOM 4155 C CA . ILE A 1 78 ? -4.859 -4.473 4.833 1.00 64.42 78 ILE A CA 3
ATOM 4156 C C . ILE A 1 78 ? -4.014 -3.356 5.434 1.00 20.43 78 ILE A C 3
ATOM 4157 O O . ILE A 1 78 ? -2.786 -3.380 5.350 1.00 10.55 78 ILE A O 3
ATOM 4173 N N . ASN A 1 79 ? -4.679 -2.379 6.041 1.00 15.24 79 ASN A N 3
ATOM 4174 C CA . ASN A 1 79 ? -3.988 -1.253 6.659 1.00 72.13 79 ASN A CA 3
ATOM 4175 C C . ASN A 1 79 ? -3.017 -1.733 7.734 1.00 70.15 79 ASN A C 3
ATOM 4176 O O . ASN A 1 79 ? -1.892 -1.244 7.831 1.00 52.42 79 ASN A O 3
ATOM 4187 N N . GLU A 1 80 ? -3.462 -2.693 8.539 1.00 61.44 80 GLU A N 3
ATOM 4188 C CA . GLU A 1 80 ? -2.632 -3.239 9.607 1.00 61.02 80 GLU A CA 3
ATOM 4189 C C . GLU A 1 80 ? -1.576 -4.187 9.045 1.00 43.32 80 GLU A C 3
ATOM 4190 O O . GLU A 1 80 ? -0.497 -4.338 9.616 1.00 12.14 80 GLU A O 3
ATOM 4202 N N . GLU A 1 81 ? -1.897 -4.822 7.922 1.00 62.54 81 GLU A N 3
ATOM 4203 C CA . GLU A 1 81 ? -0.976 -5.756 7.284 1.00 11.45 81 GLU A CA 3
ATOM 4204 C C . GLU A 1 81 ? 0.273 -5.034 6.786 1.00 35.42 81 GLU A C 3
ATOM 4205 O O . GLU A 1 81 ? 1.398 -5.427 7.103 1.00 44.44 81 GLU A O 3
ATOM 4217 N N . LEU A 1 82 ? 0.068 -3.979 6.006 1.00 32.35 82 LEU A N 3
ATOM 4218 C CA . LEU A 1 82 ? 1.177 -3.201 5.464 1.00 35.31 82 LEU A CA 3
ATOM 4219 C C . LEU A 1 82 ? 1.710 -2.217 6.500 1.00 72.41 82 LEU A C 3
ATOM 4220 O O . LEU A 1 82 ? 2.890 -1.868 6.491 1.00 41.03 82 LEU A O 3
ATOM 4236 N N . GLY A 1 83 ? 0.832 -1.774 7.395 1.00 70.13 83 GLY A N 3
ATOM 4237 C CA . GLY A 1 83 ? 1.233 -0.836 8.427 1.00 31.22 83 GLY A CA 3
ATOM 4238 C C . GLY A 1 83 ? 1.047 0.608 8.002 1.00 13.03 83 GLY A C 3
ATOM 4239 O O . GLY A 1 83 ? 1.808 1.485 8.411 1.00 74.12 83 GLY A O 3
ATOM 4243 N N . ILE A 1 84 ? 0.034 0.855 7.179 1.00 53.43 84 ILE A N 3
ATOM 4244 C CA . ILE A 1 84 ? -0.249 2.201 6.698 1.00 15.51 84 ILE A CA 3
ATOM 4245 C C . ILE A 1 84 ? -1.461 2.795 7.409 1.00 31.00 84 ILE A C 3
ATOM 4246 O O . ILE A 1 84 ? -2.014 2.190 8.327 1.00 22.15 84 ILE A O 3
ATOM 4262 N N . GLY A 1 85 ? -1.870 3.984 6.976 1.00 11.13 85 GLY A N 3
ATOM 4263 C CA . GLY A 1 85 ? -3.015 4.639 7.581 1.00 5.13 85 GLY A CA 3
ATOM 4264 C C . GLY A 1 85 ? -4.147 4.853 6.596 1.00 3.24 85 GLY A C 3
ATOM 4265 O O . GLY A 1 85 ? -4.334 5.958 6.086 1.00 10.32 85 GLY A O 3
ATOM 4269 N N . GLN A 1 86 ? -4.903 3.794 6.326 1.00 33.22 86 GLN A N 3
ATOM 4270 C CA . GLN A 1 86 ? -6.021 3.871 5.393 1.00 32.12 86 GLN A CA 3
ATOM 4271 C C . GLN A 1 86 ? -7.171 4.679 5.987 1.00 3.15 86 GLN A C 3
ATOM 4272 O O . GLN A 1 86 ? -7.508 4.526 7.161 1.00 51.21 86 GLN A O 3
ATOM 4286 N N . ASP A 1 87 ? -7.766 5.539 5.169 1.00 5.31 87 ASP A N 3
ATOM 4287 C CA . ASP A 1 87 ? -8.879 6.371 5.613 1.00 4.12 87 ASP A CA 3
ATOM 4288 C C . ASP A 1 87 ? -10.181 5.577 5.623 1.00 3.13 87 ASP A C 3
ATOM 4289 O O . ASP A 1 87 ? -11.006 5.711 4.720 1.00 53.35 87 ASP A O 3
ATOM 4298 N N . GLU A 1 88 ? -10.357 4.751 6.649 1.00 52.42 88 GLU A N 3
ATOM 4299 C CA . GLU A 1 88 ? -11.559 3.935 6.774 1.00 35.11 88 GLU A CA 3
ATOM 4300 C C . GLU A 1 88 ? -12.740 4.775 7.251 1.00 53.42 88 GLU A C 3
ATOM 4301 O O . GLU A 1 88 ? -13.880 4.544 6.851 1.00 11.42 88 GLU A O 3
ATOM 4313 N N . ALA A 1 89 ? -12.458 5.749 8.110 1.00 64.10 89 ALA A N 3
ATOM 4314 C CA . ALA A 1 89 ? -13.495 6.624 8.640 1.00 43.21 89 ALA A CA 3
ATOM 4315 C C . ALA A 1 89 ? -14.601 5.818 9.313 1.00 3.44 89 ALA A C 3
ATOM 4316 O O . ALA A 1 89 ? -15.601 5.473 8.685 1.00 44.23 89 ALA A O 3
ATOM 4323 N N . ASP A 1 90 ? -14.415 5.523 10.596 1.00 44.02 90 ASP A N 3
ATOM 4324 C CA . ASP A 1 90 ? -15.398 4.758 11.354 1.00 24.34 90 ASP A CA 3
ATOM 4325 C C . ASP A 1 90 ? -16.328 5.686 12.128 1.00 5.33 90 ASP A C 3
ATOM 4326 O O . ASP A 1 90 ? -17.540 5.685 11.914 1.00 11.14 90 ASP A O 3
ATOM 4335 N N . ALA A 1 91 ? -15.754 6.477 13.028 1.00 34.21 91 ALA A N 3
ATOM 4336 C CA . ALA A 1 91 ? -16.531 7.410 13.833 1.00 12.31 91 ALA A CA 3
ATOM 4337 C C . ALA A 1 91 ? -15.689 8.611 14.249 1.00 2.40 91 ALA A C 3
ATOM 4338 O O . ALA A 1 91 ? -16.023 9.317 15.201 1.00 74.53 91 ALA A O 3
ATOM 4345 N N . TYR A 1 92 ? -14.595 8.838 13.530 1.00 41.33 92 TYR A N 3
ATOM 4346 C CA . TYR A 1 92 ? -13.704 9.953 13.826 1.00 62.21 92 TYR A CA 3
ATOM 4347 C C . TYR A 1 92 ? -13.672 10.948 12.670 1.00 62.53 92 TYR A C 3
ATOM 4348 O O . TYR A 1 92 ? -14.070 10.627 11.550 1.00 23.03 92 TYR A O 3
ATOM 4366 N N . ASP A 1 93 ? -13.196 12.156 12.950 1.00 33.03 93 ASP A N 3
ATOM 4367 C CA . ASP A 1 93 ? -13.110 13.198 11.935 1.00 22.12 93 ASP A CA 3
ATOM 4368 C C . ASP A 1 93 ? -11.908 14.104 12.186 1.00 34.02 93 ASP A C 3
ATOM 4369 O O . ASP A 1 93 ? -11.983 15.319 12.000 1.00 31.12 93 ASP A O 3
ATOM 4378 N N . CYS A 1 94 ? -10.801 13.504 12.610 1.00 0.45 94 CYS A N 3
ATOM 4379 C CA . CYS A 1 94 ? -9.583 14.256 12.889 1.00 41.30 94 CYS A CA 3
ATOM 4380 C C . CYS A 1 94 ? -8.560 14.068 11.772 1.00 41.12 94 CYS A C 3
ATOM 4381 O O . CYS A 1 94 ? -8.849 13.444 10.751 1.00 34.14 94 CYS A O 3
ATOM 4388 N N . ASP A 1 95 ? -7.366 14.613 11.974 1.00 63.24 95 ASP A N 3
ATOM 4389 C CA . ASP A 1 95 ? -6.300 14.506 10.985 1.00 71.13 95 ASP A CA 3
ATOM 4390 C C . ASP A 1 95 ? -6.703 15.177 9.676 1.00 60.33 95 ASP A C 3
ATOM 4391 O O . ASP A 1 95 ? -6.463 14.643 8.593 1.00 33.32 95 ASP A O 3
ATOM 4400 N N . ALA A 1 96 ? -7.318 16.350 9.783 1.00 63.42 96 ALA A N 3
ATOM 4401 C CA . ALA A 1 96 ? -7.754 17.094 8.608 1.00 62.23 96 ALA A CA 3
ATOM 4402 C C . ALA A 1 96 ? -6.566 17.491 7.739 1.00 43.02 96 ALA A C 3
ATOM 4403 O O . ALA A 1 96 ? -6.708 17.695 6.533 1.00 71.11 96 ALA A O 3
ATOM 4410 N N . ALA A 1 97 ? -5.395 17.600 8.357 1.00 1.33 97 ALA A N 3
ATOM 4411 C CA . ALA A 1 97 ? -4.183 17.972 7.639 1.00 25.02 97 ALA A CA 3
ATOM 4412 C C . ALA A 1 97 ? -3.686 16.823 6.768 1.00 13.20 97 ALA A C 3
ATOM 4413 O O . ALA A 1 97 ? -3.004 17.039 5.766 1.00 40.00 97 ALA A O 3
ATOM 4420 N N . LYS A 1 98 ? -4.033 15.601 7.157 1.00 64.35 98 LYS A N 3
ATOM 4421 C CA . LYS A 1 98 ? -3.623 14.416 6.411 1.00 11.51 98 LYS A CA 3
ATOM 4422 C C . LYS A 1 98 ? -4.404 14.297 5.106 1.00 11.43 98 LYS A C 3
ATOM 4423 O O . LYS A 1 98 ? -5.633 14.213 5.113 1.00 14.03 98 LYS A O 3
ATOM 4442 N N . ARG A 1 99 ? -3.685 14.290 3.990 1.00 62.25 99 ARG A N 3
ATOM 4443 C CA . ARG A 1 99 ? -4.311 14.181 2.677 1.00 53.33 99 ARG A CA 3
ATOM 4444 C C . ARG A 1 99 ? -3.272 13.876 1.603 1.00 60.15 99 ARG A C 3
ATOM 4445 O O . ARG A 1 99 ? -3.180 12.751 1.115 1.00 51.01 99 ARG A O 3
ATOM 4466 N N . GLY A 1 100 ? -2.492 14.888 1.237 1.00 2.24 100 GLY A N 3
ATOM 4467 C CA . GLY A 1 100 ? -1.470 14.709 0.221 1.00 13.04 100 GLY A CA 3
ATOM 4468 C C . GLY A 1 100 ? -2.048 14.276 -1.112 1.00 31.04 100 GLY A C 3
ATOM 4469 O O . GLY A 1 100 ? -1.560 14.723 -2.148 1.00 71.43 100 GLY A O 3
ATOM 4474 N N . GLY A 1 1 ? -1.769 57.800 -13.678 1.00 22.34 1 GLY A N 4
ATOM 4475 C CA . GLY A 1 1 ? -2.568 56.913 -12.852 1.00 2.43 1 GLY A CA 4
ATOM 4476 C C . GLY A 1 1 ? -1.720 56.042 -11.947 1.00 61.12 1 GLY A C 4
ATOM 4477 O O . GLY A 1 1 ? -0.715 56.497 -11.400 1.00 42.45 1 GLY A O 4
ATOM 4481 N N . SER A 1 2 ? -2.126 54.786 -11.787 1.00 1.23 2 SER A N 4
ATOM 4482 C CA . SER A 1 2 ? -1.398 53.851 -10.936 1.00 42.22 2 SER A CA 4
ATOM 4483 C C . SER A 1 2 ? -1.603 52.415 -11.410 1.00 31.23 2 SER A C 4
ATOM 4484 O O . SER A 1 2 ? -2.683 51.845 -11.251 1.00 34.20 2 SER A O 4
ATOM 4492 N N . ARG A 1 3 ? -0.559 51.837 -11.993 1.00 23.42 3 ARG A N 4
ATOM 4493 C CA . ARG A 1 3 ? -0.623 50.469 -12.492 1.00 70.32 3 ARG A CA 4
ATOM 4494 C C . ARG A 1 3 ? 0.262 49.544 -11.660 1.00 11.23 3 ARG A C 4
ATOM 4495 O O . ARG A 1 3 ? 1.349 49.932 -11.230 1.00 70.42 3 ARG A O 4
ATOM 4516 N N . ARG A 1 4 ? -0.211 48.323 -11.436 1.00 4.20 4 ARG A N 4
ATOM 4517 C CA . ARG A 1 4 ? 0.536 47.345 -10.655 1.00 12.14 4 ARG A CA 4
ATOM 4518 C C . ARG A 1 4 ? 0.258 45.928 -11.148 1.00 22.25 4 ARG A C 4
ATOM 4519 O O . ARG A 1 4 ? -0.481 45.730 -12.111 1.00 24.52 4 ARG A O 4
ATOM 4540 N N . ALA A 1 5 ? 0.859 44.947 -10.481 1.00 44.23 5 ALA A N 4
ATOM 4541 C CA . ALA A 1 5 ? 0.676 43.550 -10.852 1.00 53.32 5 ALA A CA 4
ATOM 4542 C C . ALA A 1 5 ? 0.699 42.648 -9.621 1.00 2.33 5 ALA A C 4
ATOM 4543 O O . ALA A 1 5 ? 1.027 43.093 -8.521 1.00 70.01 5 ALA A O 4
ATOM 4550 N N . SER A 1 6 ? 0.348 41.382 -9.815 1.00 74.11 6 SER A N 4
ATOM 4551 C CA . SER A 1 6 ? 0.325 40.418 -8.719 1.00 5.42 6 SER A CA 4
ATOM 4552 C C . SER A 1 6 ? 0.341 38.989 -9.252 1.00 64.23 6 SER A C 4
ATOM 4553 O O . SER A 1 6 ? -0.699 38.438 -9.615 1.00 14.23 6 SER A O 4
ATOM 4561 N N . VAL A 1 7 ? 1.528 38.394 -9.297 1.00 31.52 7 VAL A N 4
ATOM 4562 C CA . VAL A 1 7 ? 1.682 37.029 -9.784 1.00 60.11 7 VAL A CA 4
ATOM 4563 C C . VAL A 1 7 ? 2.866 36.337 -9.117 1.00 44.04 7 VAL A C 4
ATOM 4564 O O . VAL A 1 7 ? 3.620 36.958 -8.370 1.00 63.13 7 VAL A O 4
ATOM 4577 N N . GLY A 1 8 ? 3.022 35.046 -9.394 1.00 22.41 8 GLY A N 4
ATOM 4578 C CA . GLY A 1 8 ? 4.117 34.291 -8.813 1.00 65.42 8 GLY A CA 4
ATOM 4579 C C . GLY A 1 8 ? 3.728 32.862 -8.488 1.00 3.22 8 GLY A C 4
ATOM 4580 O O . GLY A 1 8 ? 2.582 32.462 -8.693 1.00 65.31 8 GLY A O 4
ATOM 4584 N N . SER A 1 9 ? 4.684 32.091 -7.980 1.00 42.11 9 SER A N 4
ATOM 4585 C CA . SER A 1 9 ? 4.436 30.697 -7.630 1.00 63.34 9 SER A CA 4
ATOM 4586 C C . SER A 1 9 ? 5.600 30.123 -6.830 1.00 31.55 9 SER A C 4
ATOM 4587 O O . SER A 1 9 ? 6.573 30.820 -6.542 1.00 12.24 9 SER A O 4
ATOM 4595 N N . GLU A 1 10 ? 5.494 28.846 -6.473 1.00 2.43 10 GLU A N 4
ATOM 4596 C CA . GLU A 1 10 ? 6.538 28.178 -5.705 1.00 11.40 10 GLU A CA 4
ATOM 4597 C C . GLU A 1 10 ? 7.225 27.104 -6.541 1.00 75.13 10 GLU A C 4
ATOM 4598 O O . GLU A 1 10 ? 6.932 26.941 -7.726 1.00 74.04 10 GLU A O 4
ATOM 4610 N N . PHE A 1 11 ? 8.142 26.372 -5.916 1.00 54.13 11 PHE A N 4
ATOM 4611 C CA . PHE A 1 11 ? 8.873 25.313 -6.602 1.00 21.03 11 PHE A CA 4
ATOM 4612 C C . PHE A 1 11 ? 9.452 24.317 -5.602 1.00 31.31 11 PHE A C 4
ATOM 4613 O O . PHE A 1 11 ? 10.220 24.686 -4.715 1.00 61.10 11 PHE A O 4
ATOM 4630 N N . MET A 1 12 ? 9.077 23.051 -5.753 1.00 52.34 12 MET A N 4
ATOM 4631 C CA . MET A 1 12 ? 9.558 21.999 -4.864 1.00 22.03 12 MET A CA 4
ATOM 4632 C C . MET A 1 12 ? 10.586 21.119 -5.569 1.00 1.52 12 MET A C 4
ATOM 4633 O O . MET A 1 12 ? 10.892 21.325 -6.744 1.00 33.21 12 MET A O 4
ATOM 4647 N N . VAL A 1 13 ? 11.114 20.139 -4.845 1.00 72.44 13 VAL A N 4
ATOM 4648 C CA . VAL A 1 13 ? 12.105 19.226 -5.402 1.00 24.44 13 VAL A CA 4
ATOM 4649 C C . VAL A 1 13 ? 11.544 18.466 -6.598 1.00 52.15 13 VAL A C 4
ATOM 4650 O O . VAL A 1 13 ? 10.400 18.680 -7.002 1.00 20.13 13 VAL A O 4
ATOM 4663 N N . VAL A 1 14 ? 12.354 17.574 -7.161 1.00 12.33 14 VAL A N 4
ATOM 4664 C CA . VAL A 1 14 ? 11.936 16.780 -8.309 1.00 61.43 14 VAL A CA 4
ATOM 4665 C C . VAL A 1 14 ? 12.244 15.302 -8.096 1.00 5.01 14 VAL A C 4
ATOM 4666 O O . VAL A 1 14 ? 12.775 14.634 -8.984 1.00 53.34 14 VAL A O 4
ATOM 4679 N N . ASP A 1 15 ? 11.907 14.798 -6.915 1.00 31.34 15 ASP A N 4
ATOM 4680 C CA . ASP A 1 15 ? 12.146 13.398 -6.585 1.00 12.01 15 ASP A CA 4
ATOM 4681 C C . ASP A 1 15 ? 10.936 12.541 -6.944 1.00 60.31 15 ASP A C 4
ATOM 4682 O O . ASP A 1 15 ? 9.837 12.755 -6.434 1.00 14.53 15 ASP A O 4
ATOM 4691 N N . VAL A 1 16 ? 11.146 11.571 -7.828 1.00 73.12 16 VAL A N 4
ATOM 4692 C CA . VAL A 1 16 ? 10.073 10.681 -8.256 1.00 1.32 16 VAL A CA 4
ATOM 4693 C C . VAL A 1 16 ? 10.599 9.275 -8.524 1.00 40.25 16 VAL A C 4
ATOM 4694 O O . VAL A 1 16 ? 10.610 8.811 -9.665 1.00 3.22 16 VAL A O 4
ATOM 4707 N N . THR A 1 17 ? 11.034 8.599 -7.466 1.00 11.41 17 THR A N 4
ATOM 4708 C CA . THR A 1 17 ? 11.561 7.247 -7.585 1.00 64.42 17 THR A CA 4
ATOM 4709 C C . THR A 1 17 ? 10.544 6.215 -7.110 1.00 24.34 17 THR A C 4
ATOM 4710 O O . THR A 1 17 ? 9.444 6.566 -6.686 1.00 11.45 17 THR A O 4
ATOM 4721 N N . ILE A 1 18 ? 10.921 4.943 -7.184 1.00 13.53 18 ILE A N 4
ATOM 4722 C CA . ILE A 1 18 ? 10.042 3.861 -6.757 1.00 24.01 18 ILE A CA 4
ATOM 4723 C C . ILE A 1 18 ? 10.399 3.383 -5.354 1.00 72.14 18 ILE A C 4
ATOM 4724 O O . ILE A 1 18 ? 11.531 3.544 -4.903 1.00 33.32 18 ILE A O 4
ATOM 4740 N N . GLU A 1 19 ? 9.423 2.792 -4.671 1.00 11.11 19 GLU A N 4
ATOM 4741 C CA . GLU A 1 19 ? 9.635 2.289 -3.319 1.00 34.42 19 GLU A CA 4
ATOM 4742 C C . GLU A 1 19 ? 8.368 1.634 -2.776 1.00 63.24 19 GLU A C 4
ATOM 4743 O O . GLU A 1 19 ? 7.628 2.237 -2.000 1.00 43.35 19 GLU A O 4
ATOM 4755 N N . ASP A 1 20 ? 8.125 0.395 -3.193 1.00 32.33 20 ASP A N 4
ATOM 4756 C CA . ASP A 1 20 ? 6.949 -0.343 -2.749 1.00 62.33 20 ASP A CA 4
ATOM 4757 C C . ASP A 1 20 ? 7.223 -1.843 -2.731 1.00 32.42 20 ASP A C 4
ATOM 4758 O O . ASP A 1 20 ? 7.368 -2.472 -3.780 1.00 3.43 20 ASP A O 4
ATOM 4767 N N . SER A 1 21 ? 7.296 -2.412 -1.531 1.00 64.54 21 SER A N 4
ATOM 4768 C CA . SER A 1 21 ? 7.559 -3.837 -1.376 1.00 74.43 21 SER A CA 4
ATOM 4769 C C . SER A 1 21 ? 7.336 -4.278 0.068 1.00 4.45 21 SER A C 4
ATOM 4770 O O . SER A 1 21 ? 8.279 -4.368 0.854 1.00 74.33 21 SER A O 4
ATOM 4778 N N . TYR A 1 22 ? 6.081 -4.549 0.410 1.00 4.02 22 TYR A N 4
ATOM 4779 C CA . TYR A 1 22 ? 5.732 -4.976 1.759 1.00 52.50 22 TYR A CA 4
ATOM 4780 C C . TYR A 1 22 ? 5.773 -6.496 1.877 1.00 42.21 22 TYR A C 4
ATOM 4781 O O . TYR A 1 22 ? 5.919 -7.204 0.879 1.00 15.25 22 TYR A O 4
ATOM 4799 N N . SER A 1 23 ? 5.640 -6.993 3.102 1.00 0.15 23 SER A N 4
ATOM 4800 C CA . SER A 1 23 ? 5.665 -8.429 3.353 1.00 11.03 23 SER A CA 4
ATOM 4801 C C . SER A 1 23 ? 6.998 -9.033 2.922 1.00 25.13 23 SER A C 4
ATOM 4802 O O . SER A 1 23 ? 7.913 -8.318 2.510 1.00 21.52 23 SER A O 4
ATOM 4810 N N . THR A 1 24 ? 7.102 -10.354 3.019 1.00 71.42 24 THR A N 4
ATOM 4811 C CA . THR A 1 24 ? 8.322 -11.055 2.641 1.00 32.12 24 THR A CA 4
ATOM 4812 C C . THR A 1 24 ? 8.268 -11.509 1.186 1.00 1.55 24 THR A C 4
ATOM 4813 O O . THR A 1 24 ? 9.237 -11.358 0.444 1.00 53.20 24 THR A O 4
ATOM 4824 N N . GLU A 1 25 ? 7.128 -12.064 0.787 1.00 3.30 25 GLU A N 4
ATOM 4825 C CA . GLU A 1 25 ? 6.949 -12.538 -0.581 1.00 53.55 25 GLU A CA 4
ATOM 4826 C C . GLU A 1 25 ? 5.720 -11.900 -1.222 1.00 10.55 25 GLU A C 4
ATOM 4827 O O . GLU A 1 25 ? 5.837 -11.087 -2.139 1.00 23.20 25 GLU A O 4
ATOM 4839 N N . SER A 1 26 ? 4.542 -12.272 -0.733 1.00 15.05 26 SER A N 4
ATOM 4840 C CA . SER A 1 26 ? 3.292 -11.740 -1.260 1.00 15.55 26 SER A CA 4
ATOM 4841 C C . SER A 1 26 ? 3.300 -10.214 -1.240 1.00 71.45 26 SER A C 4
ATOM 4842 O O . SER A 1 26 ? 3.752 -9.597 -0.277 1.00 53.03 26 SER A O 4
ATOM 4850 N N . ALA A 1 27 ? 2.797 -9.613 -2.313 1.00 63.34 27 ALA A N 4
ATOM 4851 C CA . ALA A 1 27 ? 2.744 -8.160 -2.420 1.00 43.01 27 ALA A CA 4
ATOM 4852 C C . ALA A 1 27 ? 1.305 -7.672 -2.557 1.00 32.32 27 ALA A C 4
ATOM 4853 O O . ALA A 1 27 ? 0.402 -8.451 -2.862 1.00 2.13 27 ALA A O 4
ATOM 4860 N N . TRP A 1 28 ? 1.101 -6.380 -2.329 1.00 53.32 28 TRP A N 4
ATOM 4861 C CA . TRP A 1 28 ? -0.229 -5.788 -2.426 1.00 31.41 28 TRP A CA 4
ATOM 4862 C C . TRP A 1 28 ? -0.372 -4.977 -3.709 1.00 61.13 28 TRP A C 4
ATOM 4863 O O . TRP A 1 28 ? 0.495 -4.171 -4.045 1.00 2.22 28 TRP A O 4
ATOM 4884 N N . VAL A 1 29 ? -1.471 -5.196 -4.423 1.00 53.41 29 VAL A N 4
ATOM 4885 C CA . VAL A 1 29 ? -1.728 -4.484 -5.669 1.00 41.41 29 VAL A CA 4
ATOM 4886 C C . VAL A 1 29 ? -3.145 -3.921 -5.699 1.00 4.11 29 VAL A C 4
ATOM 4887 O O . VAL A 1 29 ? -4.089 -4.566 -5.243 1.00 42.53 29 VAL A O 4
ATOM 4900 N N . ARG A 1 30 ? -3.285 -2.715 -6.240 1.00 31.31 30 ARG A N 4
ATOM 4901 C CA . ARG A 1 30 ? -4.587 -2.064 -6.328 1.00 21.14 30 ARG A CA 4
ATOM 4902 C C . ARG A 1 30 ? -5.087 -2.044 -7.769 1.00 62.23 30 ARG A C 4
ATOM 4903 O O . ARG A 1 30 ? -4.309 -1.858 -8.706 1.00 43.52 30 ARG A O 4
ATOM 4924 N N . CYS A 1 31 ? -6.390 -2.239 -7.941 1.00 1.52 31 CYS A N 4
ATOM 4925 C CA . CYS A 1 31 ? -6.995 -2.244 -9.267 1.00 55.22 31 CYS A CA 4
ATOM 4926 C C . CYS A 1 31 ? -7.143 -0.823 -9.804 1.00 71.52 31 CYS A C 4
ATOM 4927 O O . CYS A 1 31 ? -7.496 0.097 -9.066 1.00 62.10 31 CYS A O 4
ATOM 4934 N N . ASP A 1 32 ? -6.869 -0.653 -11.092 1.00 42.01 32 ASP A N 4
ATOM 4935 C CA . ASP A 1 32 ? -6.972 0.655 -11.730 1.00 75.10 32 ASP A CA 4
ATOM 4936 C C . ASP A 1 32 ? -8.310 0.807 -12.446 1.00 71.32 32 ASP A C 4
ATOM 4937 O O . ASP A 1 32 ? -8.396 1.456 -13.489 1.00 30.31 32 ASP A O 4
ATOM 4946 N N . ASP A 1 33 ? -9.350 0.203 -11.882 1.00 33.43 33 ASP A N 4
ATOM 4947 C CA . ASP A 1 33 ? -10.684 0.271 -12.467 1.00 33.43 33 ASP A CA 4
ATOM 4948 C C . ASP A 1 33 ? -11.744 0.431 -11.383 1.00 55.01 33 ASP A C 4
ATOM 4949 O O . ASP A 1 33 ? -12.680 1.218 -11.526 1.00 42.24 33 ASP A O 4
ATOM 4958 N N . CYS A 1 34 ? -11.594 -0.322 -10.298 1.00 71.45 34 CYS A N 4
ATOM 4959 C CA . CYS A 1 34 ? -12.539 -0.267 -9.191 1.00 13.34 34 CYS A CA 4
ATOM 4960 C C . CYS A 1 34 ? -11.848 0.187 -7.908 1.00 12.44 34 CYS A C 4
ATOM 4961 O O . CYS A 1 34 ? -12.503 0.491 -6.911 1.00 71.23 34 CYS A O 4
ATOM 4968 N N . PHE A 1 35 ? -10.520 0.230 -7.941 1.00 62.00 35 PHE A N 4
ATOM 4969 C CA . PHE A 1 35 ? -9.739 0.646 -6.783 1.00 11.04 35 PHE A CA 4
ATOM 4970 C C . PHE A 1 35 ? -9.964 -0.301 -5.608 1.00 35.54 35 PHE A C 4
ATOM 4971 O O . PHE A 1 35 ? -10.600 0.059 -4.617 1.00 23.10 35 PHE A O 4
ATOM 4988 N N . LYS A 1 36 ? -9.436 -1.514 -5.724 1.00 62.40 36 LYS A N 4
ATOM 4989 C CA . LYS A 1 36 ? -9.576 -2.515 -4.673 1.00 20.41 36 LYS A CA 4
ATOM 4990 C C . LYS A 1 36 ? -8.250 -3.222 -4.414 1.00 71.41 36 LYS A C 4
ATOM 4991 O O . LYS A 1 36 ? -7.502 -3.519 -5.346 1.00 63.22 36 LYS A O 4
ATOM 5010 N N . TRP A 1 37 ? -7.965 -3.491 -3.145 1.00 45.34 37 TRP A N 4
ATOM 5011 C CA . TRP A 1 37 ? -6.729 -4.165 -2.765 1.00 53.31 37 TRP A CA 4
ATOM 5012 C C . TRP A 1 37 ? -6.768 -5.638 -3.162 1.00 3.35 37 TRP A C 4
ATOM 5013 O O . TRP A 1 37 ? -7.805 -6.291 -3.055 1.00 51.42 37 TRP A O 4
ATOM 5034 N N . ARG A 1 38 ? -5.631 -6.152 -3.619 1.00 4.22 38 ARG A N 4
ATOM 5035 C CA . ARG A 1 38 ? -5.537 -7.547 -4.033 1.00 72.11 38 ARG A CA 4
ATOM 5036 C C . ARG A 1 38 ? -4.166 -8.124 -3.689 1.00 1.32 38 ARG A C 4
ATOM 5037 O O . ARG A 1 38 ? -3.136 -7.582 -4.089 1.00 71.32 38 ARG A O 4
ATOM 5058 N N . ARG A 1 39 ? -4.163 -9.226 -2.946 1.00 12.23 39 ARG A N 4
ATOM 5059 C CA . ARG A 1 39 ? -2.920 -9.875 -2.547 1.00 42.11 39 ARG A CA 4
ATOM 5060 C C . ARG A 1 39 ? -2.440 -10.839 -3.627 1.00 41.24 39 ARG A C 4
ATOM 5061 O O . ARG A 1 39 ? -3.167 -11.749 -4.028 1.00 62.35 39 ARG A O 4
ATOM 5082 N N . ILE A 1 40 ? -1.213 -10.634 -4.093 1.00 62.32 40 ILE A N 4
ATOM 5083 C CA . ILE A 1 40 ? -0.636 -11.485 -5.126 1.00 42.44 40 ILE A CA 4
ATOM 5084 C C . ILE A 1 40 ? 0.738 -11.998 -4.712 1.00 31.24 40 ILE A C 4
ATOM 5085 O O . ILE A 1 40 ? 1.451 -11.372 -3.926 1.00 64.04 40 ILE A O 4
ATOM 5101 N N . PRO A 1 41 ? 1.123 -13.164 -5.252 1.00 12.21 41 PRO A N 4
ATOM 5102 C CA . PRO A 1 41 ? 2.416 -13.786 -4.954 1.00 71.00 41 PRO A CA 4
ATOM 5103 C C . PRO A 1 41 ? 3.584 -13.011 -5.554 1.00 30.34 41 PRO A C 4
ATOM 5104 O O . PRO A 1 41 ? 3.419 -12.276 -6.527 1.00 42.14 41 PRO A O 4
ATOM 5115 N N . ALA A 1 42 ? 4.765 -13.181 -4.968 1.00 10.22 42 ALA A N 4
ATOM 5116 C CA . ALA A 1 42 ? 5.961 -12.498 -5.446 1.00 71.25 42 ALA A CA 4
ATOM 5117 C C . ALA A 1 42 ? 6.364 -13.003 -6.828 1.00 32.25 42 ALA A C 4
ATOM 5118 O O . ALA A 1 42 ? 7.199 -12.397 -7.501 1.00 34.30 42 ALA A O 4
ATOM 5125 N N . SER A 1 43 ? 5.768 -14.115 -7.244 1.00 33.42 43 SER A N 4
ATOM 5126 C CA . SER A 1 43 ? 6.071 -14.705 -8.544 1.00 12.42 43 SER A CA 4
ATOM 5127 C C . SER A 1 43 ? 5.394 -13.922 -9.664 1.00 43.12 43 SER A C 4
ATOM 5128 O O . SER A 1 43 ? 5.961 -13.741 -10.742 1.00 0.25 43 SER A O 4
ATOM 5136 N N . VAL A 1 44 ? 4.175 -13.459 -9.403 1.00 13.50 44 VAL A N 4
ATOM 5137 C CA . VAL A 1 44 ? 3.419 -12.695 -10.388 1.00 21.32 44 VAL A CA 4
ATOM 5138 C C . VAL A 1 44 ? 3.654 -11.198 -10.219 1.00 55.24 44 VAL A C 4
ATOM 5139 O O . VAL A 1 44 ? 3.581 -10.435 -11.183 1.00 35.10 44 VAL A O 4
ATOM 5152 N N . VAL A 1 45 ? 3.934 -10.783 -8.988 1.00 32.33 45 VAL A N 4
ATOM 5153 C CA . VAL A 1 45 ? 4.182 -9.377 -8.692 1.00 11.20 45 VAL A CA 4
ATOM 5154 C C . VAL A 1 45 ? 5.290 -8.816 -9.576 1.00 55.22 45 VAL A C 4
ATOM 5155 O O . VAL A 1 45 ? 5.345 -7.614 -9.833 1.00 74.31 45 VAL A O 4
ATOM 5168 N N . GLY A 1 46 ? 6.173 -9.696 -10.040 1.00 54.23 46 GLY A N 4
ATOM 5169 C CA . GLY A 1 46 ? 7.268 -9.270 -10.890 1.00 44.04 46 GLY A CA 4
ATOM 5170 C C . GLY A 1 46 ? 6.994 -9.524 -12.358 1.00 65.53 46 GLY A C 4
ATOM 5171 O O . GLY A 1 46 ? 7.922 -9.611 -13.164 1.00 45.34 46 GLY A O 4
ATOM 5175 N N . SER A 1 47 ? 5.718 -9.646 -12.709 1.00 61.11 47 SER A N 4
ATOM 5176 C CA . SER A 1 47 ? 5.326 -9.899 -14.091 1.00 13.22 47 SER A CA 4
ATOM 5177 C C . SER A 1 47 ? 4.160 -9.001 -14.496 1.00 63.40 47 SER A C 4
ATOM 5178 O O . SER A 1 47 ? 4.126 -8.478 -15.611 1.00 50.45 47 SER A O 4
ATOM 5186 N N . ILE A 1 48 ? 3.209 -8.829 -13.586 1.00 14.13 48 ILE A N 4
ATOM 5187 C CA . ILE A 1 48 ? 2.043 -7.994 -13.847 1.00 3.14 48 ILE A CA 4
ATOM 5188 C C . ILE A 1 48 ? 2.428 -6.520 -13.920 1.00 1.33 48 ILE A C 4
ATOM 5189 O O . ILE A 1 48 ? 1.678 -5.698 -14.449 1.00 53.11 48 ILE A O 4
ATOM 5205 N N . ASP A 1 49 ? 3.600 -6.193 -13.389 1.00 11.03 49 ASP A N 4
ATOM 5206 C CA . ASP A 1 49 ? 4.086 -4.819 -13.397 1.00 13.55 49 ASP A CA 4
ATOM 5207 C C . ASP A 1 49 ? 4.904 -4.538 -14.654 1.00 11.43 49 ASP A C 4
ATOM 5208 O O . ASP A 1 49 ? 5.996 -3.977 -14.582 1.00 33.04 49 ASP A O 4
ATOM 5217 N N . GLU A 1 50 ? 4.366 -4.932 -15.803 1.00 72.25 50 GLU A N 4
ATOM 5218 C CA . GLU A 1 50 ? 5.047 -4.725 -17.076 1.00 12.14 50 GLU A CA 4
ATOM 5219 C C . GLU A 1 50 ? 4.430 -3.557 -17.839 1.00 31.24 50 GLU A C 4
ATOM 5220 O O . GLU A 1 50 ? 4.892 -3.194 -18.921 1.00 35.11 50 GLU A O 4
ATOM 5232 N N . SER A 1 51 ? 3.382 -2.971 -17.267 1.00 64.31 51 SER A N 4
ATOM 5233 C CA . SER A 1 51 ? 2.698 -1.847 -17.894 1.00 45.12 51 SER A CA 4
ATOM 5234 C C . SER A 1 51 ? 2.425 -0.742 -16.879 1.00 34.14 51 SER A C 4
ATOM 5235 O O . SER A 1 51 ? 1.740 0.235 -17.178 1.00 2.42 51 SER A O 4
ATOM 5243 N N . SER A 1 52 ? 2.968 -0.905 -15.677 1.00 13.34 52 SER A N 4
ATOM 5244 C CA . SER A 1 52 ? 2.781 0.077 -14.613 1.00 64.54 52 SER A CA 4
ATOM 5245 C C . SER A 1 52 ? 1.312 0.171 -14.215 1.00 42.31 52 SER A C 4
ATOM 5246 O O . SER A 1 52 ? 0.757 1.265 -14.102 1.00 62.10 52 SER A O 4
ATOM 5254 N N . ARG A 1 53 ? 0.687 -0.981 -14.003 1.00 73.24 53 ARG A N 4
ATOM 5255 C CA . ARG A 1 53 ? -0.719 -1.030 -13.618 1.00 73.10 53 ARG A CA 4
ATOM 5256 C C . ARG A 1 53 ? -1.146 -2.459 -13.297 1.00 61.42 53 ARG A C 4
ATOM 5257 O O . ARG A 1 53 ? -0.376 -3.403 -13.476 1.00 3.31 53 ARG A O 4
ATOM 5278 N N . TRP A 1 54 ? -2.377 -2.611 -12.822 1.00 31.14 54 TRP A N 4
ATOM 5279 C CA . TRP A 1 54 ? -2.906 -3.926 -12.476 1.00 45.51 54 TRP A CA 4
ATOM 5280 C C . TRP A 1 54 ? -4.416 -3.868 -12.271 1.00 43.24 54 TRP A C 4
ATOM 5281 O O . TRP A 1 54 ? -4.947 -2.871 -11.781 1.00 5.22 54 TRP A O 4
ATOM 5302 N N . ILE A 1 55 ? -5.102 -4.941 -12.650 1.00 21.24 55 ILE A N 4
ATOM 5303 C CA . ILE A 1 55 ? -6.550 -5.012 -12.506 1.00 32.13 55 ILE A CA 4
ATOM 5304 C C . ILE A 1 55 ? -6.987 -6.382 -12.000 1.00 21.34 55 ILE A C 4
ATOM 5305 O O . ILE A 1 55 ? -6.211 -7.339 -12.020 1.00 51.22 55 ILE A O 4
ATOM 5321 N N . CYS A 1 56 ? -8.233 -6.471 -11.547 1.00 23.53 56 CYS A N 4
ATOM 5322 C CA . CYS A 1 56 ? -8.774 -7.724 -11.036 1.00 42.12 56 CYS A CA 4
ATOM 5323 C C . CYS A 1 56 ? -8.671 -8.829 -12.084 1.00 24.40 56 CYS A C 4
ATOM 5324 O O . CYS A 1 56 ? -8.169 -9.917 -11.806 1.00 60.35 56 CYS A O 4
ATOM 5331 N N . MET A 1 57 ? -9.148 -8.539 -13.291 1.00 1.02 57 MET A N 4
ATOM 5332 C CA . MET A 1 57 ? -9.107 -9.507 -14.381 1.00 41.42 57 MET A CA 4
ATOM 5333 C C . MET A 1 57 ? -7.673 -9.932 -14.677 1.00 60.13 57 MET A C 4
ATOM 5334 O O . MET A 1 57 ? -7.438 -10.983 -15.273 1.00 1.24 57 MET A O 4
ATOM 5348 N N . ASN A 1 58 ? -6.717 -9.109 -14.258 1.00 30.21 58 ASN A N 4
ATOM 5349 C CA . ASN A 1 58 ? -5.305 -9.400 -14.480 1.00 53.33 58 ASN A CA 4
ATOM 5350 C C . ASN A 1 58 ? -4.753 -10.289 -13.369 1.00 5.31 58 ASN A C 4
ATOM 5351 O O . ASN A 1 58 ? -3.631 -10.788 -13.460 1.00 40.55 58 ASN A O 4
ATOM 5362 N N . ASN A 1 59 ? -5.548 -10.482 -12.323 1.00 55.24 59 ASN A N 4
ATOM 5363 C CA . ASN A 1 59 ? -5.139 -11.311 -11.195 1.00 73.11 59 ASN A CA 4
ATOM 5364 C C . ASN A 1 59 ? -4.796 -12.725 -11.654 1.00 23.53 59 ASN A C 4
ATOM 5365 O O . ASN A 1 59 ? -5.460 -13.283 -12.526 1.00 74.23 59 ASN A O 4
ATOM 5376 N N . SER A 1 60 ? -3.752 -13.297 -11.061 1.00 40.50 60 SER A N 4
ATOM 5377 C CA . SER A 1 60 ? -3.318 -14.644 -11.412 1.00 12.03 60 SER A CA 4
ATOM 5378 C C . SER A 1 60 ? -4.404 -15.666 -11.093 1.00 44.54 60 SER A C 4
ATOM 5379 O O . SER A 1 60 ? -4.474 -16.728 -11.711 1.00 61.44 60 SER A O 4
ATOM 5387 N N . ASP A 1 61 ? -5.252 -15.336 -10.125 1.00 12.13 61 ASP A N 4
ATOM 5388 C CA . ASP A 1 61 ? -6.338 -16.223 -9.724 1.00 12.24 61 ASP A CA 4
ATOM 5389 C C . ASP A 1 61 ? -7.399 -16.311 -10.816 1.00 11.52 61 ASP A C 4
ATOM 5390 O O . ASP A 1 61 ? -7.196 -15.839 -11.934 1.00 63.31 61 ASP A O 4
ATOM 5399 N N . LYS A 1 62 ? -8.532 -16.920 -10.484 1.00 53.21 62 LYS A N 4
ATOM 5400 C CA . LYS A 1 62 ? -9.627 -17.071 -11.435 1.00 75.42 62 LYS A CA 4
ATOM 5401 C C . LYS A 1 62 ? -10.953 -16.644 -10.812 1.00 22.42 62 LYS A C 4
ATOM 5402 O O . LYS A 1 62 ? -11.662 -15.800 -11.358 1.00 3.12 62 LYS A O 4
ATOM 5421 N N . ARG A 1 63 ? -11.279 -17.232 -9.666 1.00 34.11 63 ARG A N 4
ATOM 5422 C CA . ARG A 1 63 ? -12.519 -16.912 -8.969 1.00 32.44 63 ARG A CA 4
ATOM 5423 C C . ARG A 1 63 ? -12.483 -15.488 -8.422 1.00 2.21 63 ARG A C 4
ATOM 5424 O O . ARG A 1 63 ? -13.524 -14.884 -8.164 1.00 72.13 63 ARG A O 4
ATOM 5445 N N . PHE A 1 64 ? -11.277 -14.958 -8.247 1.00 4.53 64 PHE A N 4
ATOM 5446 C CA . PHE A 1 64 ? -11.105 -13.604 -7.730 1.00 15.11 64 PHE A CA 4
ATOM 5447 C C . PHE A 1 64 ? -10.367 -12.727 -8.737 1.00 34.21 64 PHE A C 4
ATOM 5448 O O . PHE A 1 64 ? -9.751 -11.726 -8.369 1.00 63.34 64 PHE A O 4
ATOM 5465 N N . ALA A 1 65 ? -10.434 -13.109 -10.007 1.00 74.51 65 ALA A N 4
ATOM 5466 C CA . ALA A 1 65 ? -9.774 -12.358 -11.067 1.00 24.52 65 ALA A CA 4
ATOM 5467 C C . ALA A 1 65 ? -10.792 -11.646 -11.950 1.00 64.22 65 ALA A C 4
ATOM 5468 O O . ALA A 1 65 ? -10.974 -12.002 -13.116 1.00 14.23 65 ALA A O 4
ATOM 5475 N N . ASP A 1 66 ? -11.454 -10.640 -11.390 1.00 10.21 66 ASP A N 4
ATOM 5476 C CA . ASP A 1 66 ? -12.454 -9.877 -12.128 1.00 13.30 66 ASP A CA 4
ATOM 5477 C C . ASP A 1 66 ? -13.012 -8.743 -11.272 1.00 65.53 66 ASP A C 4
ATOM 5478 O O . ASP A 1 66 ? -13.195 -8.895 -10.065 1.00 1.11 66 ASP A O 4
ATOM 5487 N N . CYS A 1 67 ? -13.279 -7.607 -11.908 1.00 12.44 67 CYS A N 4
ATOM 5488 C CA . CYS A 1 67 ? -13.814 -6.446 -11.207 1.00 55.32 67 CYS A CA 4
ATOM 5489 C C . CYS A 1 67 ? -15.192 -6.749 -10.625 1.00 35.32 67 CYS A C 4
ATOM 5490 O O . CYS A 1 67 ? -15.616 -6.129 -9.650 1.00 4.54 67 CYS A O 4
ATOM 5497 N N . SER A 1 68 ? -15.886 -7.709 -11.229 1.00 22.41 68 SER A N 4
ATOM 5498 C CA . SER A 1 68 ? -17.217 -8.093 -10.774 1.00 35.35 68 SER A CA 4
ATOM 5499 C C . SER A 1 68 ? -17.146 -8.792 -9.419 1.00 4.42 68 SER A C 4
ATOM 5500 O O . SER A 1 68 ? -18.106 -8.774 -8.647 1.00 3.12 68 SER A O 4
ATOM 5508 N N . LYS A 1 69 ? -16.003 -9.407 -9.136 1.00 41.21 69 LYS A N 4
ATOM 5509 C CA . LYS A 1 69 ? -15.805 -10.111 -7.874 1.00 64.43 69 LYS A CA 4
ATOM 5510 C C . LYS A 1 69 ? -15.747 -9.131 -6.707 1.00 25.21 69 LYS A C 4
ATOM 5511 O O . LYS A 1 69 ? -16.044 -7.946 -6.864 1.00 25.53 69 LYS A O 4
ATOM 5530 N N . SER A 1 70 ? -15.362 -9.632 -5.538 1.00 51.34 70 SER A N 4
ATOM 5531 C CA . SER A 1 70 ? -15.268 -8.801 -4.344 1.00 43.51 70 SER A CA 4
ATOM 5532 C C . SER A 1 70 ? -13.827 -8.725 -3.847 1.00 13.32 70 SER A C 4
ATOM 5533 O O . SER A 1 70 ? -12.916 -9.264 -4.473 1.00 30.23 70 SER A O 4
ATOM 5541 N N . GLN A 1 71 ? -13.633 -8.052 -2.717 1.00 2.22 71 GLN A N 4
ATOM 5542 C CA . GLN A 1 71 ? -12.303 -7.905 -2.136 1.00 14.10 71 GLN A CA 4
ATOM 5543 C C . GLN A 1 71 ? -11.852 -9.203 -1.474 1.00 52.33 71 GLN A C 4
ATOM 5544 O O . GLN A 1 71 ? -12.659 -10.100 -1.231 1.00 5.35 71 GLN A O 4
ATOM 5558 N N . GLU A 1 72 ? -10.557 -9.295 -1.185 1.00 42.44 72 GLU A N 4
ATOM 5559 C CA . GLU A 1 72 ? -10.000 -10.484 -0.552 1.00 42.23 72 GLU A CA 4
ATOM 5560 C C . GLU A 1 72 ? -9.923 -10.309 0.962 1.00 63.33 72 GLU A C 4
ATOM 5561 O O . GLU A 1 72 ? -10.139 -11.255 1.718 1.00 72.52 72 GLU A O 4
ATOM 5573 N N . MET A 1 73 ? -9.613 -9.092 1.396 1.00 53.11 73 MET A N 4
ATOM 5574 C CA . MET A 1 73 ? -9.509 -8.793 2.819 1.00 33.35 73 MET A CA 4
ATOM 5575 C C . MET A 1 73 ? -10.147 -7.445 3.140 1.00 40.22 73 MET A C 4
ATOM 5576 O O . MET A 1 73 ? -10.416 -6.646 2.243 1.00 54.12 73 MET A O 4
ATOM 5590 N N . SER A 1 74 ? -10.389 -7.201 4.424 1.00 44.32 74 SER A N 4
ATOM 5591 C CA . SER A 1 74 ? -11.001 -5.951 4.862 1.00 61.10 74 SER A CA 4
ATOM 5592 C C . SER A 1 74 ? -9.958 -4.844 4.971 1.00 30.34 74 SER A C 4
ATOM 5593 O O . SER A 1 74 ? -8.772 -5.111 5.162 1.00 10.24 74 SER A O 4
ATOM 5601 N N . ASN A 1 75 ? -10.408 -3.600 4.850 1.00 43.32 75 ASN A N 4
ATOM 5602 C CA . ASN A 1 75 ? -9.514 -2.451 4.933 1.00 14.23 75 ASN A CA 4
ATOM 5603 C C . ASN A 1 75 ? -8.664 -2.516 6.199 1.00 21.43 75 ASN A C 4
ATOM 5604 O O . ASN A 1 75 ? -7.467 -2.232 6.168 1.00 11.24 75 ASN A O 4
ATOM 5615 N N . GLU A 1 76 ? -9.290 -2.892 7.309 1.00 51.33 76 GLU A N 4
ATOM 5616 C CA . GLU A 1 76 ? -8.590 -2.993 8.583 1.00 55.42 76 GLU A CA 4
ATOM 5617 C C . GLU A 1 76 ? -7.417 -3.963 8.484 1.00 21.30 76 GLU A C 4
ATOM 5618 O O . GLU A 1 76 ? -6.306 -3.655 8.916 1.00 4.53 76 GLU A O 4
ATOM 5630 N N . GLU A 1 77 ? -7.671 -5.135 7.913 1.00 64.45 77 GLU A N 4
ATOM 5631 C CA . GLU A 1 77 ? -6.635 -6.150 7.758 1.00 51.35 77 GLU A CA 4
ATOM 5632 C C . GLU A 1 77 ? -5.479 -5.622 6.916 1.00 23.54 77 GLU A C 4
ATOM 5633 O O . GLU A 1 77 ? -4.310 -5.792 7.270 1.00 51.54 77 GLU A O 4
ATOM 5645 N N . ILE A 1 78 ? -5.811 -4.983 5.799 1.00 24.21 78 ILE A N 4
ATOM 5646 C CA . ILE A 1 78 ? -4.799 -4.430 4.907 1.00 42.50 78 ILE A CA 4
ATOM 5647 C C . ILE A 1 78 ? -4.027 -3.302 5.583 1.00 20.52 78 ILE A C 4
ATOM 5648 O O . ILE A 1 78 ? -2.810 -3.195 5.436 1.00 75.42 78 ILE A O 4
ATOM 5664 N N . ASN A 1 79 ? -4.742 -2.464 6.326 1.00 10.13 79 ASN A N 4
ATOM 5665 C CA . ASN A 1 79 ? -4.123 -1.345 7.027 1.00 62.34 79 ASN A CA 4
ATOM 5666 C C . ASN A 1 79 ? -3.104 -1.840 8.049 1.00 73.21 79 ASN A C 4
ATOM 5667 O O . ASN A 1 79 ? -2.013 -1.282 8.173 1.00 42.55 79 ASN A O 4
ATOM 5678 N N . GLU A 1 80 ? -3.468 -2.890 8.778 1.00 21.51 80 GLU A N 4
ATOM 5679 C CA . GLU A 1 80 ? -2.584 -3.460 9.789 1.00 53.05 80 GLU A CA 4
ATOM 5680 C C . GLU A 1 80 ? -1.469 -4.276 9.141 1.00 50.21 80 GLU A C 4
ATOM 5681 O O . GLU A 1 80 ? -0.376 -4.398 9.692 1.00 24.14 80 GLU A O 4
ATOM 5693 N N . GLU A 1 81 ? -1.757 -4.833 7.969 1.00 62.41 81 GLU A N 4
ATOM 5694 C CA . GLU A 1 81 ? -0.780 -5.638 7.247 1.00 22.52 81 GLU A CA 4
ATOM 5695 C C . GLU A 1 81 ? 0.384 -4.778 6.762 1.00 0.10 81 GLU A C 4
ATOM 5696 O O . GLU A 1 81 ? 1.548 -5.089 7.014 1.00 22.54 81 GLU A O 4
ATOM 5708 N N . LEU A 1 82 ? 0.060 -3.694 6.065 1.00 50.23 82 LEU A N 4
ATOM 5709 C CA . LEU A 1 82 ? 1.076 -2.787 5.543 1.00 53.13 82 LEU A CA 4
ATOM 5710 C C . LEU A 1 82 ? 1.596 -1.863 6.640 1.00 15.32 82 LEU A C 4
ATOM 5711 O O . LEU A 1 82 ? 2.747 -1.429 6.608 1.00 72.34 82 LEU A O 4
ATOM 5727 N N . GLY A 1 83 ? 0.739 -1.567 7.614 1.00 61.43 83 GLY A N 4
ATOM 5728 C CA . GLY A 1 83 ? 1.130 -0.699 8.708 1.00 43.30 83 GLY A CA 4
ATOM 5729 C C . GLY A 1 83 ? 0.827 0.760 8.427 1.00 34.23 83 GLY A C 4
ATOM 5730 O O . GLY A 1 83 ? 1.520 1.651 8.920 1.00 35.31 83 GLY A O 4
ATOM 5734 N N . ILE A 1 84 ? -0.209 1.005 7.632 1.00 61.11 84 ILE A N 4
ATOM 5735 C CA . ILE A 1 84 ? -0.601 2.366 7.287 1.00 22.25 84 ILE A CA 4
ATOM 5736 C C . ILE A 1 84 ? -1.854 2.787 8.048 1.00 30.23 84 ILE A C 4
ATOM 5737 O O . ILE A 1 84 ? -2.345 2.058 8.907 1.00 73.23 84 ILE A O 4
ATOM 5753 N N . GLY A 1 85 ? -2.366 3.971 7.724 1.00 51.04 85 GLY A N 4
ATOM 5754 C CA . GLY A 1 85 ? -3.559 4.468 8.385 1.00 62.22 85 GLY A CA 4
ATOM 5755 C C . GLY A 1 85 ? -4.710 4.681 7.421 1.00 34.44 85 GLY A C 4
ATOM 5756 O O . GLY A 1 85 ? -5.213 5.796 7.284 1.00 62.43 85 GLY A O 4
ATOM 5760 N N . GLN A 1 86 ? -5.126 3.610 6.753 1.00 31.24 86 GLN A N 4
ATOM 5761 C CA . GLN A 1 86 ? -6.223 3.686 5.797 1.00 63.32 86 GLN A CA 4
ATOM 5762 C C . GLN A 1 86 ? -7.447 4.345 6.423 1.00 54.21 86 GLN A C 4
ATOM 5763 O O . GLN A 1 86 ? -7.503 4.546 7.636 1.00 72.12 86 GLN A O 4
ATOM 5777 N N . ASP A 1 87 ? -8.425 4.681 5.588 1.00 34.30 87 ASP A N 4
ATOM 5778 C CA . ASP A 1 87 ? -9.648 5.316 6.061 1.00 43.45 87 ASP A CA 4
ATOM 5779 C C . ASP A 1 87 ? -10.681 4.271 6.470 1.00 1.24 87 ASP A C 4
ATOM 5780 O O . ASP A 1 87 ? -11.516 3.861 5.665 1.00 65.42 87 ASP A O 4
ATOM 5789 N N . GLU A 1 88 ? -10.616 3.843 7.727 1.00 12.42 88 GLU A N 4
ATOM 5790 C CA . GLU A 1 88 ? -11.545 2.845 8.243 1.00 71.35 88 GLU A CA 4
ATOM 5791 C C . GLU A 1 88 ? -12.926 3.451 8.471 1.00 11.34 88 GLU A C 4
ATOM 5792 O O . GLU A 1 88 ? -13.910 3.028 7.866 1.00 40.32 88 GLU A O 4
ATOM 5804 N N . ALA A 1 89 ? -12.990 4.447 9.350 1.00 54.23 89 ALA A N 4
ATOM 5805 C CA . ALA A 1 89 ? -14.249 5.114 9.658 1.00 14.21 89 ALA A CA 4
ATOM 5806 C C . ALA A 1 89 ? -14.552 6.212 8.644 1.00 20.13 89 ALA A C 4
ATOM 5807 O O . ALA A 1 89 ? -14.824 7.354 9.014 1.00 42.03 89 ALA A O 4
ATOM 5814 N N . ASP A 1 90 ? -14.500 5.860 7.364 1.00 72.44 90 ASP A N 4
ATOM 5815 C CA . ASP A 1 90 ? -14.769 6.815 6.296 1.00 14.23 90 ASP A CA 4
ATOM 5816 C C . ASP A 1 90 ? -16.214 7.301 6.353 1.00 11.11 90 ASP A C 4
ATOM 5817 O O . ASP A 1 90 ? -16.526 8.404 5.906 1.00 3.12 90 ASP A O 4
ATOM 5826 N N . ALA A 1 91 ? -17.091 6.469 6.904 1.00 54.42 91 ALA A N 4
ATOM 5827 C CA . ALA A 1 91 ? -18.503 6.815 7.020 1.00 73.01 91 ALA A CA 4
ATOM 5828 C C . ALA A 1 91 ? -19.288 5.697 7.699 1.00 61.41 91 ALA A C 4
ATOM 5829 O O . ALA A 1 91 ? -20.258 5.952 8.413 1.00 32.40 91 ALA A O 4
ATOM 5836 N N . TYR A 1 92 ? -18.864 4.459 7.469 1.00 20.02 92 TYR A N 4
ATOM 5837 C CA . TYR A 1 92 ? -19.529 3.302 8.055 1.00 35.24 92 TYR A CA 4
ATOM 5838 C C . TYR A 1 92 ? -21.011 3.284 7.693 1.00 62.00 92 TYR A C 4
ATOM 5839 O O . TYR A 1 92 ? -21.472 4.085 6.878 1.00 75.54 92 TYR A O 4
ATOM 5857 N N . ASP A 1 93 ? -21.752 2.367 8.305 1.00 61.10 93 ASP A N 4
ATOM 5858 C CA . ASP A 1 93 ? -23.182 2.245 8.049 1.00 52.01 93 ASP A CA 4
ATOM 5859 C C . ASP A 1 93 ? -23.928 1.834 9.316 1.00 24.12 93 ASP A C 4
ATOM 5860 O O . ASP A 1 93 ? -23.346 1.777 10.400 1.00 11.21 93 ASP A O 4
ATOM 5869 N N . CYS A 1 94 ? -25.218 1.550 9.172 1.00 23.51 94 CYS A N 4
ATOM 5870 C CA . CYS A 1 94 ? -26.043 1.146 10.303 1.00 75.03 94 CYS A CA 4
ATOM 5871 C C . CYS A 1 94 ? -25.406 -0.020 11.053 1.00 63.55 94 CYS A C 4
ATOM 5872 O O . CYS A 1 94 ? -24.544 -0.719 10.519 1.00 4.22 94 CYS A O 4
ATOM 5879 N N . ASP A 1 95 ? -25.836 -0.226 12.293 1.00 3.43 95 ASP A N 4
ATOM 5880 C CA . ASP A 1 95 ? -25.309 -1.308 13.116 1.00 24.15 95 ASP A CA 4
ATOM 5881 C C . ASP A 1 95 ? -26.275 -1.651 14.245 1.00 13.55 95 ASP A C 4
ATOM 5882 O O . ASP A 1 95 ? -25.867 -2.144 15.296 1.00 23.25 95 ASP A O 4
ATOM 5891 N N . ALA A 1 96 ? -27.559 -1.386 14.021 1.00 22.45 96 ALA A N 4
ATOM 5892 C CA . ALA A 1 96 ? -28.582 -1.667 15.020 1.00 60.24 96 ALA A CA 4
ATOM 5893 C C . ALA A 1 96 ? -28.570 -3.139 15.417 1.00 52.31 96 ALA A C 4
ATOM 5894 O O . ALA A 1 96 ? -28.869 -3.485 16.560 1.00 33.13 96 ALA A O 4
ATOM 5901 N N . ALA A 1 97 ? -28.225 -4.002 14.467 1.00 33.24 97 ALA A N 4
ATOM 5902 C CA . ALA A 1 97 ? -28.173 -5.436 14.720 1.00 50.44 97 ALA A CA 4
ATOM 5903 C C . ALA A 1 97 ? -27.262 -5.754 15.901 1.00 44.42 97 ALA A C 4
ATOM 5904 O O . ALA A 1 97 ? -27.447 -6.757 16.589 1.00 71.42 97 ALA A O 4
ATOM 5911 N N . LYS A 1 98 ? -26.277 -4.891 16.130 1.00 71.34 98 LYS A N 4
ATOM 5912 C CA . LYS A 1 98 ? -25.337 -5.079 17.229 1.00 24.13 98 LYS A CA 4
ATOM 5913 C C . LYS A 1 98 ? -24.576 -6.392 17.076 1.00 60.05 98 LYS A C 4
ATOM 5914 O O . LYS A 1 98 ? -25.076 -7.455 17.443 1.00 53.23 98 LYS A O 4
ATOM 5933 N N . ARG A 1 99 ? -23.366 -6.310 16.534 1.00 64.25 99 ARG A N 4
ATOM 5934 C CA . ARG A 1 99 ? -22.538 -7.493 16.332 1.00 71.40 99 ARG A CA 4
ATOM 5935 C C . ARG A 1 99 ? -21.061 -7.115 16.248 1.00 44.20 99 ARG A C 4
ATOM 5936 O O . ARG A 1 99 ? -20.209 -7.759 16.857 1.00 24.21 99 ARG A O 4
ATOM 5957 N N . GLY A 1 100 ? -20.768 -6.064 15.487 1.00 30.41 100 GLY A N 4
ATOM 5958 C CA . GLY A 1 100 ? -19.395 -5.619 15.335 1.00 34.21 100 GLY A CA 4
ATOM 5959 C C . GLY A 1 100 ? -19.010 -5.408 13.884 1.00 52.13 100 GLY A C 4
ATOM 5960 O O . GLY A 1 100 ? -19.543 -6.099 13.018 1.00 64.01 100 GLY A O 4
ATOM 5965 N N . GLY A 1 1 ? -16.951 -3.456 51.921 1.00 42.53 1 GLY A N 5
ATOM 5966 C CA . GLY A 1 1 ? -17.240 -2.699 50.716 1.00 3.25 1 GLY A CA 5
ATOM 5967 C C . GLY A 1 1 ? -15.999 -2.062 50.121 1.00 20.34 1 GLY A C 5
ATOM 5968 O O . GLY A 1 1 ? -15.269 -2.698 49.362 1.00 33.51 1 GLY A O 5
ATOM 5972 N N . SER A 1 2 ? -15.760 -0.801 50.467 1.00 43.23 2 SER A N 5
ATOM 5973 C CA . SER A 1 2 ? -14.602 -0.075 49.957 1.00 42.13 2 SER A CA 5
ATOM 5974 C C . SER A 1 2 ? -14.614 -0.036 48.431 1.00 2.33 2 SER A C 5
ATOM 5975 O O . SER A 1 2 ? -14.089 -0.933 47.772 1.00 5.13 2 SER A O 5
ATOM 5983 N N . ARG A 1 3 ? -15.217 1.011 47.878 1.00 50.03 3 ARG A N 5
ATOM 5984 C CA . ARG A 1 3 ? -15.299 1.168 46.431 1.00 50.42 3 ARG A CA 5
ATOM 5985 C C . ARG A 1 3 ? -14.031 1.813 45.881 1.00 1.24 3 ARG A C 5
ATOM 5986 O O . ARG A 1 3 ? -13.580 2.844 46.381 1.00 3.11 3 ARG A O 5
ATOM 6007 N N . ARG A 1 4 ? -13.459 1.199 44.850 1.00 13.33 4 ARG A N 5
ATOM 6008 C CA . ARG A 1 4 ? -12.241 1.712 44.234 1.00 54.32 4 ARG A CA 5
ATOM 6009 C C . ARG A 1 4 ? -11.894 0.922 42.976 1.00 42.11 4 ARG A C 5
ATOM 6010 O O . ARG A 1 4 ? -11.265 -0.133 43.049 1.00 44.15 4 ARG A O 5
ATOM 6031 N N . ALA A 1 5 ? -12.310 1.439 41.825 1.00 60.13 5 ALA A N 5
ATOM 6032 C CA . ALA A 1 5 ? -12.041 0.783 40.551 1.00 54.10 5 ALA A CA 5
ATOM 6033 C C . ALA A 1 5 ? -10.722 1.262 39.954 1.00 12.31 5 ALA A C 5
ATOM 6034 O O . ALA A 1 5 ? -10.028 2.090 40.543 1.00 44.33 5 ALA A O 5
ATOM 6041 N N . SER A 1 6 ? -10.383 0.735 38.782 1.00 32.31 6 SER A N 5
ATOM 6042 C CA . SER A 1 6 ? -9.144 1.106 38.107 1.00 73.21 6 SER A CA 5
ATOM 6043 C C . SER A 1 6 ? -9.309 1.032 36.592 1.00 41.31 6 SER A C 5
ATOM 6044 O O . SER A 1 6 ? -10.379 0.692 36.088 1.00 51.11 6 SER A O 5
ATOM 6052 N N . VAL A 1 7 ? -8.239 1.354 35.871 1.00 50.10 7 VAL A N 5
ATOM 6053 C CA . VAL A 1 7 ? -8.262 1.324 34.414 1.00 51.12 7 VAL A CA 5
ATOM 6054 C C . VAL A 1 7 ? -6.894 0.953 33.850 1.00 54.32 7 VAL A C 5
ATOM 6055 O O . VAL A 1 7 ? -5.863 1.379 34.366 1.00 23.32 7 VAL A O 5
ATOM 6068 N N . GLY A 1 8 ? -6.895 0.156 32.786 1.00 74.53 8 GLY A N 5
ATOM 6069 C CA . GLY A 1 8 ? -5.650 -0.259 32.168 1.00 22.23 8 GLY A CA 5
ATOM 6070 C C . GLY A 1 8 ? -5.800 -0.532 30.685 1.00 0.23 8 GLY A C 5
ATOM 6071 O O . GLY A 1 8 ? -6.743 -1.201 30.263 1.00 60.34 8 GLY A O 5
ATOM 6075 N N . SER A 1 9 ? -4.869 -0.012 29.892 1.00 41.53 9 SER A N 5
ATOM 6076 C CA . SER A 1 9 ? -4.906 -0.199 28.446 1.00 3.43 9 SER A CA 5
ATOM 6077 C C . SER A 1 9 ? -3.494 -0.257 27.870 1.00 33.12 9 SER A C 5
ATOM 6078 O O . SER A 1 9 ? -2.519 0.036 28.561 1.00 61.31 9 SER A O 5
ATOM 6086 N N . GLU A 1 10 ? -3.395 -0.637 26.600 1.00 53.33 10 GLU A N 5
ATOM 6087 C CA . GLU A 1 10 ? -2.103 -0.734 25.932 1.00 63.44 10 GLU A CA 5
ATOM 6088 C C . GLU A 1 10 ? -2.136 -0.029 24.579 1.00 52.22 10 GLU A C 5
ATOM 6089 O O . GLU A 1 10 ? -3.169 0.498 24.166 1.00 3.42 10 GLU A O 5
ATOM 6101 N N . PHE A 1 11 ? -0.998 -0.024 23.892 1.00 22.41 11 PHE A N 5
ATOM 6102 C CA . PHE A 1 11 ? -0.894 0.617 22.586 1.00 35.52 11 PHE A CA 5
ATOM 6103 C C . PHE A 1 11 ? 0.270 0.040 21.789 1.00 45.02 11 PHE A C 5
ATOM 6104 O O . PHE A 1 11 ? 1.344 -0.217 22.333 1.00 53.51 11 PHE A O 5
ATOM 6121 N N . MET A 1 12 ? 0.050 -0.161 20.493 1.00 2.41 12 MET A N 5
ATOM 6122 C CA . MET A 1 12 ? 1.082 -0.707 19.618 1.00 13.32 12 MET A CA 5
ATOM 6123 C C . MET A 1 12 ? 1.906 0.411 18.988 1.00 60.15 12 MET A C 5
ATOM 6124 O O . MET A 1 12 ? 1.462 1.556 18.910 1.00 13.41 12 MET A O 5
ATOM 6138 N N . VAL A 1 13 ? 3.109 0.070 18.537 1.00 61.14 13 VAL A N 5
ATOM 6139 C CA . VAL A 1 13 ? 3.996 1.044 17.911 1.00 12.13 13 VAL A CA 5
ATOM 6140 C C . VAL A 1 13 ? 3.380 1.606 16.634 1.00 24.12 13 VAL A C 5
ATOM 6141 O O . VAL A 1 13 ? 2.326 1.154 16.189 1.00 52.51 13 VAL A O 5
ATOM 6154 N N . VAL A 1 14 ? 4.049 2.594 16.047 1.00 52.45 14 VAL A N 5
ATOM 6155 C CA . VAL A 1 14 ? 3.569 3.217 14.819 1.00 61.01 14 VAL A CA 5
ATOM 6156 C C . VAL A 1 14 ? 4.695 3.364 13.801 1.00 21.34 14 VAL A C 5
ATOM 6157 O O . VAL A 1 14 ? 5.816 3.737 14.149 1.00 22.42 14 VAL A O 5
ATOM 6170 N N . ASP A 1 15 ? 4.390 3.069 12.543 1.00 62.11 15 ASP A N 5
ATOM 6171 C CA . ASP A 1 15 ? 5.376 3.169 11.472 1.00 34.25 15 ASP A CA 5
ATOM 6172 C C . ASP A 1 15 ? 5.734 4.627 11.199 1.00 23.40 15 ASP A C 5
ATOM 6173 O O . ASP A 1 15 ? 5.210 5.537 11.841 1.00 33.15 15 ASP A O 5
ATOM 6182 N N . VAL A 1 16 ? 6.631 4.840 10.242 1.00 10.24 16 VAL A N 5
ATOM 6183 C CA . VAL A 1 16 ? 7.060 6.187 9.883 1.00 4.20 16 VAL A CA 5
ATOM 6184 C C . VAL A 1 16 ? 7.427 6.272 8.406 1.00 64.43 16 VAL A C 5
ATOM 6185 O O . VAL A 1 16 ? 8.198 7.139 7.994 1.00 53.41 16 VAL A O 5
ATOM 6198 N N . THR A 1 17 ? 6.871 5.362 7.610 1.00 24.13 17 THR A N 5
ATOM 6199 C CA . THR A 1 17 ? 7.141 5.333 6.179 1.00 71.31 17 THR A CA 5
ATOM 6200 C C . THR A 1 17 ? 5.880 5.001 5.389 1.00 61.21 17 THR A C 5
ATOM 6201 O O . THR A 1 17 ? 5.107 4.124 5.776 1.00 73.24 17 THR A O 5
ATOM 6212 N N . ILE A 1 18 ? 5.678 5.707 4.281 1.00 43.01 18 ILE A N 5
ATOM 6213 C CA . ILE A 1 18 ? 4.511 5.485 3.436 1.00 70.43 18 ILE A CA 5
ATOM 6214 C C . ILE A 1 18 ? 4.912 4.893 2.089 1.00 0.52 18 ILE A C 5
ATOM 6215 O O . ILE A 1 18 ? 6.044 5.063 1.638 1.00 5.24 18 ILE A O 5
ATOM 6231 N N . GLU A 1 19 ? 3.975 4.198 1.451 1.00 11.54 19 GLU A N 5
ATOM 6232 C CA . GLU A 1 19 ? 4.231 3.583 0.155 1.00 11.21 19 GLU A CA 5
ATOM 6233 C C . GLU A 1 19 ? 5.519 2.766 0.186 1.00 63.11 19 GLU A C 5
ATOM 6234 O O . GLU A 1 19 ? 6.564 3.214 -0.288 1.00 74.43 19 GLU A O 5
ATOM 6246 N N . ASP A 1 20 ? 5.437 1.564 0.747 1.00 40.11 20 ASP A N 5
ATOM 6247 C CA . ASP A 1 20 ? 6.595 0.683 0.840 1.00 21.13 20 ASP A CA 5
ATOM 6248 C C . ASP A 1 20 ? 6.212 -0.755 0.504 1.00 4.12 20 ASP A C 5
ATOM 6249 O O . ASP A 1 20 ? 5.049 -1.050 0.229 1.00 11.42 20 ASP A O 5
ATOM 6258 N N . SER A 1 21 ? 7.199 -1.645 0.527 1.00 30.31 21 SER A N 5
ATOM 6259 C CA . SER A 1 21 ? 6.966 -3.052 0.220 1.00 12.03 21 SER A CA 5
ATOM 6260 C C . SER A 1 21 ? 6.998 -3.897 1.489 1.00 72.31 21 SER A C 5
ATOM 6261 O O . SER A 1 21 ? 8.067 -4.253 1.986 1.00 3.54 21 SER A O 5
ATOM 6269 N N . TYR A 1 22 ? 5.819 -4.217 2.009 1.00 73.13 22 TYR A N 5
ATOM 6270 C CA . TYR A 1 22 ? 5.709 -5.019 3.221 1.00 31.53 22 TYR A CA 5
ATOM 6271 C C . TYR A 1 22 ? 5.695 -6.508 2.891 1.00 22.22 22 TYR A C 5
ATOM 6272 O O . TYR A 1 22 ? 5.947 -6.905 1.753 1.00 75.33 22 TYR A O 5
ATOM 6290 N N . SER A 1 23 ? 5.400 -7.329 3.894 1.00 53.50 23 SER A N 5
ATOM 6291 C CA . SER A 1 23 ? 5.356 -8.775 3.713 1.00 42.34 23 SER A CA 5
ATOM 6292 C C . SER A 1 23 ? 6.729 -9.316 3.325 1.00 41.44 23 SER A C 5
ATOM 6293 O O . SER A 1 23 ? 7.695 -8.562 3.203 1.00 2.24 23 SER A O 5
ATOM 6301 N N . THR A 1 24 ? 6.808 -10.629 3.131 1.00 0.11 24 THR A N 5
ATOM 6302 C CA . THR A 1 24 ? 8.061 -11.272 2.758 1.00 75.50 24 THR A CA 5
ATOM 6303 C C . THR A 1 24 ? 8.045 -11.701 1.296 1.00 22.03 24 THR A C 5
ATOM 6304 O O . THR A 1 24 ? 9.020 -11.505 0.572 1.00 12.33 24 THR A O 5
ATOM 6315 N N . GLU A 1 25 ? 6.931 -12.288 0.869 1.00 65.13 25 GLU A N 5
ATOM 6316 C CA . GLU A 1 25 ? 6.790 -12.745 -0.509 1.00 1.31 25 GLU A CA 5
ATOM 6317 C C . GLU A 1 25 ? 5.592 -12.082 -1.182 1.00 52.24 25 GLU A C 5
ATOM 6318 O O . GLU A 1 25 ? 5.749 -11.266 -2.090 1.00 60.10 25 GLU A O 5
ATOM 6330 N N . SER A 1 26 ? 4.394 -12.440 -0.730 1.00 13.43 26 SER A N 5
ATOM 6331 C CA . SER A 1 26 ? 3.168 -11.884 -1.290 1.00 50.14 26 SER A CA 5
ATOM 6332 C C . SER A 1 26 ? 3.200 -10.359 -1.261 1.00 50.12 26 SER A C 5
ATOM 6333 O O . SER A 1 26 ? 3.692 -9.755 -0.308 1.00 74.44 26 SER A O 5
ATOM 6341 N N . ALA A 1 27 ? 2.672 -9.742 -2.313 1.00 41.24 27 ALA A N 5
ATOM 6342 C CA . ALA A 1 27 ? 2.638 -8.288 -2.410 1.00 12.04 27 ALA A CA 5
ATOM 6343 C C . ALA A 1 27 ? 1.208 -7.781 -2.561 1.00 71.04 27 ALA A C 5
ATOM 6344 O O . ALA A 1 27 ? 0.315 -8.527 -2.964 1.00 11.32 27 ALA A O 5
ATOM 6351 N N . TRP A 1 28 ? 0.999 -6.511 -2.235 1.00 35.00 28 TRP A N 5
ATOM 6352 C CA . TRP A 1 28 ? -0.325 -5.905 -2.334 1.00 42.14 28 TRP A CA 5
ATOM 6353 C C . TRP A 1 28 ? -0.445 -5.064 -3.601 1.00 72.43 28 TRP A C 5
ATOM 6354 O O . TRP A 1 28 ? 0.430 -4.253 -3.904 1.00 51.34 28 TRP A O 5
ATOM 6375 N N . VAL A 1 29 ? -1.533 -5.263 -4.337 1.00 55.21 29 VAL A N 5
ATOM 6376 C CA . VAL A 1 29 ? -1.768 -4.522 -5.570 1.00 53.55 29 VAL A CA 5
ATOM 6377 C C . VAL A 1 29 ? -3.175 -3.932 -5.598 1.00 64.55 29 VAL A C 5
ATOM 6378 O O . VAL A 1 29 ? -4.124 -4.542 -5.106 1.00 12.12 29 VAL A O 5
ATOM 6391 N N . ARG A 1 30 ? -3.300 -2.742 -6.177 1.00 60.45 30 ARG A N 5
ATOM 6392 C CA . ARG A 1 30 ? -4.590 -2.070 -6.270 1.00 34.43 30 ARG A CA 5
ATOM 6393 C C . ARG A 1 30 ? -5.101 -2.068 -7.707 1.00 70.44 30 ARG A C 5
ATOM 6394 O O . ARG A 1 30 ? -4.328 -1.909 -8.653 1.00 14.35 30 ARG A O 5
ATOM 6415 N N . CYS A 1 31 ? -6.408 -2.248 -7.865 1.00 60.45 31 CYS A N 5
ATOM 6416 C CA . CYS A 1 31 ? -7.024 -2.269 -9.186 1.00 22.11 31 CYS A CA 5
ATOM 6417 C C . CYS A 1 31 ? -7.163 -0.855 -9.744 1.00 21.23 31 CYS A C 5
ATOM 6418 O O . CYS A 1 31 ? -7.470 0.085 -9.011 1.00 15.12 31 CYS A O 5
ATOM 6425 N N . ASP A 1 32 ? -6.933 -0.713 -11.044 1.00 41.14 32 ASP A N 5
ATOM 6426 C CA . ASP A 1 32 ? -7.033 0.585 -11.702 1.00 13.11 32 ASP A CA 5
ATOM 6427 C C . ASP A 1 32 ? -8.375 0.732 -12.413 1.00 65.22 32 ASP A C 5
ATOM 6428 O O . ASP A 1 32 ? -8.465 1.364 -13.465 1.00 23.11 32 ASP A O 5
ATOM 6437 N N . ASP A 1 33 ? -9.414 0.142 -11.832 1.00 51.02 33 ASP A N 5
ATOM 6438 C CA . ASP A 1 33 ? -10.751 0.208 -12.410 1.00 63.14 33 ASP A CA 5
ATOM 6439 C C . ASP A 1 33 ? -11.807 0.374 -11.321 1.00 44.35 33 ASP A C 5
ATOM 6440 O O . ASP A 1 33 ? -12.746 1.157 -11.467 1.00 74.22 33 ASP A O 5
ATOM 6449 N N . CYS A 1 34 ? -11.646 -0.366 -10.230 1.00 72.41 34 CYS A N 5
ATOM 6450 C CA . CYS A 1 34 ? -12.585 -0.303 -9.116 1.00 2.51 34 CYS A CA 5
ATOM 6451 C C . CYS A 1 34 ? -11.893 0.193 -7.850 1.00 21.35 34 CYS A C 5
ATOM 6452 O O . CYS A 1 34 ? -12.547 0.510 -6.856 1.00 4.02 34 CYS A O 5
ATOM 6459 N N . PHE A 1 35 ? -10.567 0.258 -7.893 1.00 64.33 35 PHE A N 5
ATOM 6460 C CA . PHE A 1 35 ? -9.785 0.714 -6.750 1.00 53.32 35 PHE A CA 5
ATOM 6461 C C . PHE A 1 35 ? -10.001 -0.197 -5.545 1.00 60.32 35 PHE A C 5
ATOM 6462 O O . PHE A 1 35 ? -10.605 0.201 -4.551 1.00 12.25 35 PHE A O 5
ATOM 6479 N N . LYS A 1 36 ? -9.502 -1.425 -5.644 1.00 3.13 36 LYS A N 5
ATOM 6480 C CA . LYS A 1 36 ? -9.637 -2.395 -4.564 1.00 75.45 36 LYS A CA 5
ATOM 6481 C C . LYS A 1 36 ? -8.322 -3.129 -4.323 1.00 72.34 36 LYS A C 5
ATOM 6482 O O . LYS A 1 36 ? -7.588 -3.430 -5.264 1.00 24.35 36 LYS A O 5
ATOM 6501 N N . TRP A 1 37 ? -8.033 -3.417 -3.060 1.00 35.44 37 TRP A N 5
ATOM 6502 C CA . TRP A 1 37 ? -6.807 -4.117 -2.696 1.00 61.23 37 TRP A CA 5
ATOM 6503 C C . TRP A 1 37 ? -6.875 -5.584 -3.109 1.00 34.01 37 TRP A C 5
ATOM 6504 O O . TRP A 1 37 ? -7.931 -6.212 -3.029 1.00 41.21 37 TRP A O 5
ATOM 6525 N N . ARG A 1 38 ? -5.743 -6.124 -3.549 1.00 42.24 38 ARG A N 5
ATOM 6526 C CA . ARG A 1 38 ? -5.676 -7.516 -3.976 1.00 34.41 38 ARG A CA 5
ATOM 6527 C C . ARG A 1 38 ? -4.324 -8.128 -3.622 1.00 63.13 38 ARG A C 5
ATOM 6528 O O . ARG A 1 38 ? -3.276 -7.608 -4.007 1.00 42.03 38 ARG A O 5
ATOM 6549 N N . ARG A 1 39 ? -4.354 -9.234 -2.886 1.00 54.34 39 ARG A N 5
ATOM 6550 C CA . ARG A 1 39 ? -3.132 -9.916 -2.480 1.00 22.42 39 ARG A CA 5
ATOM 6551 C C . ARG A 1 39 ? -2.664 -10.885 -3.562 1.00 32.41 39 ARG A C 5
ATOM 6552 O O . ARG A 1 39 ? -3.387 -11.809 -3.936 1.00 13.40 39 ARG A O 5
ATOM 6573 N N . ILE A 1 40 ? -1.451 -10.668 -4.059 1.00 43.21 40 ILE A N 5
ATOM 6574 C CA . ILE A 1 40 ? -0.887 -11.522 -5.096 1.00 40.42 40 ILE A CA 5
ATOM 6575 C C . ILE A 1 40 ? 0.489 -12.040 -4.694 1.00 64.45 40 ILE A C 5
ATOM 6576 O O . ILE A 1 40 ? 1.213 -11.415 -3.919 1.00 42.23 40 ILE A O 5
ATOM 6592 N N . PRO A 1 41 ? 0.861 -13.211 -5.233 1.00 44.34 41 PRO A N 5
ATOM 6593 C CA . PRO A 1 41 ? 2.155 -13.839 -4.947 1.00 34.23 41 PRO A CA 5
ATOM 6594 C C . PRO A 1 41 ? 3.321 -13.073 -5.562 1.00 11.53 41 PRO A C 5
ATOM 6595 O O . PRO A 1 41 ? 3.150 -12.344 -6.539 1.00 51.55 41 PRO A O 5
ATOM 6606 N N . ALA A 1 42 ? 4.505 -13.242 -4.985 1.00 42.01 42 ALA A N 5
ATOM 6607 C CA . ALA A 1 42 ? 5.700 -12.568 -5.479 1.00 33.04 42 ALA A CA 5
ATOM 6608 C C . ALA A 1 42 ? 6.091 -13.087 -6.859 1.00 1.12 42 ALA A C 5
ATOM 6609 O O . ALA A 1 42 ? 6.924 -12.491 -7.542 1.00 45.33 42 ALA A O 5
ATOM 6616 N N . SER A 1 43 ? 5.486 -14.199 -7.262 1.00 23.30 43 SER A N 5
ATOM 6617 C CA . SER A 1 43 ? 5.775 -14.800 -8.559 1.00 1.23 43 SER A CA 5
ATOM 6618 C C . SER A 1 43 ? 5.088 -14.027 -9.681 1.00 34.53 43 SER A C 5
ATOM 6619 O O . SER A 1 43 ? 5.642 -13.864 -10.767 1.00 62.13 43 SER A O 5
ATOM 6627 N N . VAL A 1 44 ? 3.877 -13.553 -9.408 1.00 55.04 44 VAL A N 5
ATOM 6628 C CA . VAL A 1 44 ? 3.113 -12.797 -10.393 1.00 60.22 44 VAL A CA 5
ATOM 6629 C C . VAL A 1 44 ? 3.360 -11.299 -10.248 1.00 65.11 44 VAL A C 5
ATOM 6630 O O . VAL A 1 44 ? 3.297 -10.552 -11.224 1.00 43.23 44 VAL A O 5
ATOM 6643 N N . VAL A 1 45 ? 3.642 -10.868 -9.023 1.00 53.33 45 VAL A N 5
ATOM 6644 C CA . VAL A 1 45 ? 3.901 -9.459 -8.749 1.00 51.44 45 VAL A CA 5
ATOM 6645 C C . VAL A 1 45 ? 5.025 -8.926 -9.630 1.00 5.03 45 VAL A C 5
ATOM 6646 O O . VAL A 1 45 ? 5.096 -7.730 -9.910 1.00 70.10 45 VAL A O 5
ATOM 6659 N N . GLY A 1 46 ? 5.906 -9.824 -10.064 1.00 10.43 46 GLY A N 5
ATOM 6660 C CA . GLY A 1 46 ? 7.017 -9.424 -10.909 1.00 72.31 46 GLY A CA 5
ATOM 6661 C C . GLY A 1 46 ? 6.769 -9.728 -12.373 1.00 20.32 46 GLY A C 5
ATOM 6662 O O . GLY A 1 46 ? 7.710 -9.836 -13.159 1.00 23.34 46 GLY A O 5
ATOM 6666 N N . SER A 1 47 ? 5.500 -9.868 -12.741 1.00 15.52 47 SER A N 5
ATOM 6667 C CA . SER A 1 47 ? 5.132 -10.166 -14.120 1.00 71.44 47 SER A CA 5
ATOM 6668 C C . SER A 1 47 ? 3.972 -9.288 -14.575 1.00 15.21 47 SER A C 5
ATOM 6669 O O . SER A 1 47 ? 3.953 -8.801 -15.706 1.00 20.22 47 SER A O 5
ATOM 6677 N N . ILE A 1 48 ? 3.004 -9.088 -13.686 1.00 62.10 48 ILE A N 5
ATOM 6678 C CA . ILE A 1 48 ? 1.840 -8.268 -13.995 1.00 11.33 48 ILE A CA 5
ATOM 6679 C C . ILE A 1 48 ? 2.221 -6.796 -14.115 1.00 72.12 48 ILE A C 5
ATOM 6680 O O . ILE A 1 48 ? 1.622 -6.051 -14.891 1.00 3.23 48 ILE A O 5
ATOM 6696 N N . ASP A 1 49 ? 3.222 -6.386 -13.345 1.00 42.42 49 ASP A N 5
ATOM 6697 C CA . ASP A 1 49 ? 3.686 -5.003 -13.367 1.00 20.32 49 ASP A CA 5
ATOM 6698 C C . ASP A 1 49 ? 4.568 -4.745 -14.585 1.00 71.44 49 ASP A C 5
ATOM 6699 O O . ASP A 1 49 ? 5.732 -4.367 -14.452 1.00 14.42 49 ASP A O 5
ATOM 6708 N N . GLU A 1 50 ? 4.006 -4.954 -15.771 1.00 51.14 50 GLU A N 5
ATOM 6709 C CA . GLU A 1 50 ? 4.743 -4.746 -17.012 1.00 53.32 50 GLU A CA 5
ATOM 6710 C C . GLU A 1 50 ? 4.943 -3.258 -17.283 1.00 53.24 50 GLU A C 5
ATOM 6711 O O . GLU A 1 50 ? 6.032 -2.825 -17.657 1.00 30.11 50 GLU A O 5
ATOM 6723 N N . SER A 1 51 ? 3.881 -2.480 -17.094 1.00 70.24 51 SER A N 5
ATOM 6724 C CA . SER A 1 51 ? 3.938 -1.041 -17.322 1.00 71.25 51 SER A CA 5
ATOM 6725 C C . SER A 1 51 ? 3.934 -0.281 -15.999 1.00 4.22 51 SER A C 5
ATOM 6726 O O . SER A 1 51 ? 4.972 0.200 -15.545 1.00 4.43 51 SER A O 5
ATOM 6734 N N . SER A 1 52 ? 2.760 -0.177 -15.387 1.00 30.43 52 SER A N 5
ATOM 6735 C CA . SER A 1 52 ? 2.619 0.528 -14.117 1.00 64.54 52 SER A CA 5
ATOM 6736 C C . SER A 1 52 ? 1.165 0.530 -13.655 1.00 62.33 52 SER A C 5
ATOM 6737 O O . SER A 1 52 ? 0.693 1.498 -13.060 1.00 51.22 52 SER A O 5
ATOM 6745 N N . ARG A 1 53 ? 0.461 -0.562 -13.934 1.00 53.40 53 ARG A N 5
ATOM 6746 C CA . ARG A 1 53 ? -0.940 -0.687 -13.549 1.00 52.53 53 ARG A CA 5
ATOM 6747 C C . ARG A 1 53 ? -1.327 -2.152 -13.375 1.00 54.13 53 ARG A C 5
ATOM 6748 O O . ARG A 1 53 ? -0.557 -3.052 -13.709 1.00 31.43 53 ARG A O 5
ATOM 6769 N N . TRP A 1 54 ? -2.526 -2.383 -12.851 1.00 72.40 54 TRP A N 5
ATOM 6770 C CA . TRP A 1 54 ? -3.016 -3.740 -12.632 1.00 44.35 54 TRP A CA 5
ATOM 6771 C C . TRP A 1 54 ? -4.520 -3.741 -12.383 1.00 63.22 54 TRP A C 5
ATOM 6772 O O . TRP A 1 54 ? -5.066 -2.794 -11.816 1.00 61.02 54 TRP A O 5
ATOM 6793 N N . ILE A 1 55 ? -5.184 -4.810 -12.810 1.00 53.25 55 ILE A N 5
ATOM 6794 C CA . ILE A 1 55 ? -6.626 -4.934 -12.632 1.00 31.15 55 ILE A CA 5
ATOM 6795 C C . ILE A 1 55 ? -6.998 -6.320 -12.114 1.00 52.53 55 ILE A C 5
ATOM 6796 O O . ILE A 1 55 ? -6.197 -7.253 -12.174 1.00 21.32 55 ILE A O 5
ATOM 6812 N N . CYS A 1 56 ? -8.220 -6.448 -11.608 1.00 51.21 56 CYS A N 5
ATOM 6813 C CA . CYS A 1 56 ? -8.701 -7.719 -11.082 1.00 20.55 56 CYS A CA 5
ATOM 6814 C C . CYS A 1 56 ? -8.590 -8.820 -12.132 1.00 32.22 56 CYS A C 5
ATOM 6815 O O . CYS A 1 56 ? -8.051 -9.893 -11.867 1.00 21.13 56 CYS A O 5
ATOM 6822 N N . MET A 1 57 ? -9.106 -8.544 -13.326 1.00 64.32 57 MET A N 5
ATOM 6823 C CA . MET A 1 57 ? -9.062 -9.511 -14.418 1.00 34.55 57 MET A CA 5
ATOM 6824 C C . MET A 1 57 ? -7.624 -9.892 -14.750 1.00 5.33 57 MET A C 5
ATOM 6825 O O . MET A 1 57 ? -7.371 -10.935 -15.352 1.00 33.20 57 MET A O 5
ATOM 6839 N N . ASN A 1 58 ? -6.684 -9.039 -14.355 1.00 71.22 58 ASN A N 5
ATOM 6840 C CA . ASN A 1 58 ? -5.270 -9.286 -14.614 1.00 21.52 58 ASN A CA 5
ATOM 6841 C C . ASN A 1 58 ? -4.652 -10.122 -13.496 1.00 4.41 58 ASN A C 5
ATOM 6842 O O . ASN A 1 58 ? -3.514 -10.578 -13.606 1.00 53.00 58 ASN A O 5
ATOM 6853 N N . ASN A 1 59 ? -5.410 -10.319 -12.423 1.00 3.34 59 ASN A N 5
ATOM 6854 C CA . ASN A 1 59 ? -4.936 -11.099 -11.285 1.00 74.44 59 ASN A CA 5
ATOM 6855 C C . ASN A 1 59 ? -4.459 -12.478 -11.732 1.00 52.42 59 ASN A C 5
ATOM 6856 O O . ASN A 1 59 ? -4.993 -13.054 -12.680 1.00 42.21 59 ASN A O 5
ATOM 6867 N N . SER A 1 60 ? -3.450 -13.001 -11.043 1.00 52.30 60 SER A N 5
ATOM 6868 C CA . SER A 1 60 ? -2.898 -14.310 -11.371 1.00 34.40 60 SER A CA 5
ATOM 6869 C C . SER A 1 60 ? -3.915 -15.413 -11.094 1.00 60.31 60 SER A C 5
ATOM 6870 O O . SER A 1 60 ? -3.874 -16.479 -11.709 1.00 53.33 60 SER A O 5
ATOM 6878 N N . ASP A 1 61 ? -4.827 -15.149 -10.165 1.00 20.11 61 ASP A N 5
ATOM 6879 C CA . ASP A 1 61 ? -5.856 -16.118 -9.807 1.00 75.00 61 ASP A CA 5
ATOM 6880 C C . ASP A 1 61 ? -6.908 -16.226 -10.907 1.00 42.11 61 ASP A C 5
ATOM 6881 O O . ASP A 1 61 ? -6.731 -15.696 -12.004 1.00 1.34 61 ASP A O 5
ATOM 6890 N N . LYS A 1 62 ? -8.002 -16.917 -10.608 1.00 30.33 62 LYS A N 5
ATOM 6891 C CA . LYS A 1 62 ? -9.083 -17.096 -11.570 1.00 61.12 62 LYS A CA 5
ATOM 6892 C C . LYS A 1 62 ? -10.432 -16.765 -10.940 1.00 70.45 62 LYS A C 5
ATOM 6893 O O . LYS A 1 62 ? -11.200 -15.968 -11.478 1.00 12.02 62 LYS A O 5
ATOM 6912 N N . ARG A 1 63 ? -10.714 -17.383 -9.797 1.00 24.14 63 ARG A N 5
ATOM 6913 C CA . ARG A 1 63 ? -11.970 -17.154 -9.095 1.00 14.13 63 ARG A CA 5
ATOM 6914 C C . ARG A 1 63 ? -12.021 -15.742 -8.518 1.00 51.01 63 ARG A C 5
ATOM 6915 O O . ARG A 1 63 ? -13.096 -15.217 -8.228 1.00 72.34 63 ARG A O 5
ATOM 6936 N N . PHE A 1 64 ? -10.852 -15.133 -8.353 1.00 3.21 64 PHE A N 5
ATOM 6937 C CA . PHE A 1 64 ? -10.763 -13.783 -7.810 1.00 33.54 64 PHE A CA 5
ATOM 6938 C C . PHE A 1 64 ? -10.107 -12.836 -8.810 1.00 61.41 64 PHE A C 5
ATOM 6939 O O . PHE A 1 64 ? -9.576 -11.790 -8.435 1.00 62.35 64 PHE A O 5
ATOM 6956 N N . ALA A 1 65 ? -10.146 -13.211 -10.084 1.00 75.44 65 ALA A N 5
ATOM 6957 C CA . ALA A 1 65 ? -9.557 -12.396 -11.139 1.00 74.00 65 ALA A CA 5
ATOM 6958 C C . ALA A 1 65 ? -10.637 -11.713 -11.972 1.00 22.11 65 ALA A C 5
ATOM 6959 O O . ALA A 1 65 ? -10.847 -12.057 -13.136 1.00 12.33 65 ALA A O 5
ATOM 6966 N N . ASP A 1 66 ? -11.318 -10.744 -11.370 1.00 1.12 66 ASP A N 5
ATOM 6967 C CA . ASP A 1 66 ? -12.375 -10.012 -12.056 1.00 73.14 66 ASP A CA 5
ATOM 6968 C C . ASP A 1 66 ? -12.912 -8.884 -11.181 1.00 22.34 66 ASP A C 5
ATOM 6969 O O . ASP A 1 66 ? -13.026 -9.029 -9.963 1.00 60.25 66 ASP A O 5
ATOM 6978 N N . CYS A 1 67 ? -13.239 -7.759 -11.808 1.00 23.43 67 CYS A N 5
ATOM 6979 C CA . CYS A 1 67 ? -13.762 -6.605 -11.087 1.00 2.12 67 CYS A CA 5
ATOM 6980 C C . CYS A 1 67 ? -15.120 -6.920 -10.468 1.00 32.13 67 CYS A C 5
ATOM 6981 O O . CYS A 1 67 ? -15.526 -6.298 -9.487 1.00 31.14 67 CYS A O 5
ATOM 6988 N N . SER A 1 68 ? -15.818 -7.891 -11.048 1.00 45.24 68 SER A N 5
ATOM 6989 C CA . SER A 1 68 ? -17.132 -8.287 -10.556 1.00 52.43 68 SER A CA 5
ATOM 6990 C C . SER A 1 68 ? -17.026 -8.916 -9.171 1.00 11.21 68 SER A C 5
ATOM 6991 O O . SER A 1 68 ? -17.953 -8.832 -8.365 1.00 52.23 68 SER A O 5
ATOM 6999 N N . LYS A 1 69 ? -15.889 -9.548 -8.901 1.00 34.41 69 LYS A N 5
ATOM 7000 C CA . LYS A 1 69 ? -15.659 -10.192 -7.613 1.00 30.52 69 LYS A CA 5
ATOM 7001 C C . LYS A 1 69 ? -15.455 -9.154 -6.514 1.00 4.41 69 LYS A C 5
ATOM 7002 O O . LYS A 1 69 ? -15.093 -8.010 -6.789 1.00 15.35 69 LYS A O 5
ATOM 7021 N N . SER A 1 70 ? -15.687 -9.561 -5.270 1.00 24.42 70 SER A N 5
ATOM 7022 C CA . SER A 1 70 ? -15.530 -8.665 -4.131 1.00 4.34 70 SER A CA 5
ATOM 7023 C C . SER A 1 70 ? -14.076 -8.624 -3.667 1.00 54.44 70 SER A C 5
ATOM 7024 O O . SER A 1 70 ? -13.200 -9.224 -4.288 1.00 22.11 70 SER A O 5
ATOM 7032 N N . GLN A 1 71 ? -13.831 -7.912 -2.572 1.00 50.13 71 GLN A N 5
ATOM 7033 C CA . GLN A 1 71 ? -12.484 -7.791 -2.027 1.00 20.41 71 GLN A CA 5
ATOM 7034 C C . GLN A 1 71 ? -12.039 -9.102 -1.384 1.00 1.43 71 GLN A C 5
ATOM 7035 O O . GLN A 1 71 ? -12.858 -9.977 -1.107 1.00 23.43 71 GLN A O 5
ATOM 7049 N N . GLU A 1 72 ? -10.736 -9.227 -1.152 1.00 31.45 72 GLU A N 5
ATOM 7050 C CA . GLU A 1 72 ? -10.183 -10.431 -0.543 1.00 24.34 72 GLU A CA 5
ATOM 7051 C C . GLU A 1 72 ? -10.074 -10.275 0.971 1.00 12.32 72 GLU A C 5
ATOM 7052 O O . GLU A 1 72 ? -10.367 -11.203 1.725 1.00 63.54 72 GLU A O 5
ATOM 7064 N N . MET A 1 73 ? -9.651 -9.094 1.409 1.00 35.24 73 MET A N 5
ATOM 7065 C CA . MET A 1 73 ? -9.504 -8.816 2.833 1.00 13.25 73 MET A CA 5
ATOM 7066 C C . MET A 1 73 ? -10.147 -7.480 3.195 1.00 23.13 73 MET A C 5
ATOM 7067 O O . MET A 1 73 ? -10.466 -6.677 2.319 1.00 13.53 73 MET A O 5
ATOM 7081 N N . SER A 1 74 ? -10.333 -7.249 4.491 1.00 71.33 74 SER A N 5
ATOM 7082 C CA . SER A 1 74 ? -10.942 -6.013 4.968 1.00 72.32 74 SER A CA 5
ATOM 7083 C C . SER A 1 74 ? -9.909 -4.893 5.040 1.00 14.31 74 SER A C 5
ATOM 7084 O O . SER A 1 74 ? -8.726 -5.137 5.274 1.00 72.23 74 SER A O 5
ATOM 7092 N N . ASN A 1 75 ? -10.367 -3.661 4.838 1.00 51.32 75 ASN A N 5
ATOM 7093 C CA . ASN A 1 75 ? -9.484 -2.501 4.879 1.00 42.11 75 ASN A CA 5
ATOM 7094 C C . ASN A 1 75 ? -8.651 -2.496 6.157 1.00 11.31 75 ASN A C 5
ATOM 7095 O O . ASN A 1 75 ? -7.481 -2.118 6.145 1.00 3.41 75 ASN A O 5
ATOM 7106 N N . GLU A 1 76 ? -9.265 -2.920 7.258 1.00 50.21 76 GLU A N 5
ATOM 7107 C CA . GLU A 1 76 ? -8.581 -2.963 8.544 1.00 22.34 76 GLU A CA 5
ATOM 7108 C C . GLU A 1 76 ? -7.408 -3.940 8.504 1.00 52.31 76 GLU A C 5
ATOM 7109 O O . GLU A 1 76 ? -6.302 -3.614 8.932 1.00 3.42 76 GLU A O 5
ATOM 7121 N N . GLU A 1 77 ? -7.661 -5.138 7.988 1.00 53.23 77 GLU A N 5
ATOM 7122 C CA . GLU A 1 77 ? -6.628 -6.162 7.893 1.00 12.05 77 GLU A CA 5
ATOM 7123 C C . GLU A 1 77 ? -5.475 -5.692 7.010 1.00 50.33 77 GLU A C 5
ATOM 7124 O O . GLU A 1 77 ? -4.306 -5.876 7.348 1.00 13.21 77 GLU A O 5
ATOM 7136 N N . ILE A 1 78 ? -5.815 -5.086 5.878 1.00 45.45 78 ILE A N 5
ATOM 7137 C CA . ILE A 1 78 ? -4.810 -4.589 4.946 1.00 65.32 78 ILE A CA 5
ATOM 7138 C C . ILE A 1 78 ? -4.017 -3.438 5.555 1.00 53.31 78 ILE A C 5
ATOM 7139 O O . ILE A 1 78 ? -2.793 -3.385 5.444 1.00 72.44 78 ILE A O 5
ATOM 7155 N N . ASN A 1 79 ? -4.725 -2.516 6.201 1.00 53.15 79 ASN A N 5
ATOM 7156 C CA . ASN A 1 79 ? -4.088 -1.365 6.830 1.00 42.34 79 ASN A CA 5
ATOM 7157 C C . ASN A 1 79 ? -3.090 -1.809 7.894 1.00 12.21 79 ASN A C 5
ATOM 7158 O O . ASN A 1 79 ? -1.990 -1.267 7.993 1.00 10.23 79 ASN A O 5
ATOM 7169 N N . GLU A 1 80 ? -3.483 -2.800 8.689 1.00 62.30 80 GLU A N 5
ATOM 7170 C CA . GLU A 1 80 ? -2.623 -3.317 9.747 1.00 71.44 80 GLU A CA 5
ATOM 7171 C C . GLU A 1 80 ? -1.522 -4.203 9.169 1.00 35.11 80 GLU A C 5
ATOM 7172 O O . GLU A 1 80 ? -0.436 -4.309 9.736 1.00 12.34 80 GLU A O 5
ATOM 7184 N N . GLU A 1 81 ? -1.815 -4.837 8.038 1.00 22.13 81 GLU A N 5
ATOM 7185 C CA . GLU A 1 81 ? -0.851 -5.715 7.384 1.00 1.23 81 GLU A CA 5
ATOM 7186 C C . GLU A 1 81 ? 0.354 -4.924 6.883 1.00 15.23 81 GLU A C 5
ATOM 7187 O O . GLU A 1 81 ? 1.500 -5.256 7.188 1.00 10.24 81 GLU A O 5
ATOM 7199 N N . LEU A 1 82 ? 0.086 -3.875 6.113 1.00 54.32 82 LEU A N 5
ATOM 7200 C CA . LEU A 1 82 ? 1.147 -3.035 5.569 1.00 45.22 82 LEU A CA 5
ATOM 7201 C C . LEU A 1 82 ? 1.597 -1.996 6.590 1.00 0.35 82 LEU A C 5
ATOM 7202 O O . LEU A 1 82 ? 2.748 -1.559 6.582 1.00 61.42 82 LEU A O 5
ATOM 7218 N N . GLY A 1 83 ? 0.682 -1.604 7.471 1.00 34.32 83 GLY A N 5
ATOM 7219 C CA . GLY A 1 83 ? 1.004 -0.621 8.489 1.00 41.21 83 GLY A CA 5
ATOM 7220 C C . GLY A 1 83 ? 0.885 0.802 7.978 1.00 31.04 83 GLY A C 5
ATOM 7221 O O . GLY A 1 83 ? 1.685 1.666 8.338 1.00 2.41 83 GLY A O 5
ATOM 7225 N N . ILE A 1 84 ? -0.114 1.046 7.137 1.00 74.31 84 ILE A N 5
ATOM 7226 C CA . ILE A 1 84 ? -0.334 2.373 6.577 1.00 74.34 84 ILE A CA 5
ATOM 7227 C C . ILE A 1 84 ? -1.515 3.064 7.249 1.00 53.05 84 ILE A C 5
ATOM 7228 O O . ILE A 1 84 ? -2.103 2.536 8.193 1.00 45.24 84 ILE A O 5
ATOM 7244 N N . GLY A 1 85 ? -1.860 4.250 6.754 1.00 73.02 85 GLY A N 5
ATOM 7245 C CA . GLY A 1 85 ? -2.972 4.993 7.318 1.00 4.30 85 GLY A CA 5
ATOM 7246 C C . GLY A 1 85 ? -4.136 5.114 6.354 1.00 12.22 85 GLY A C 5
ATOM 7247 O O . GLY A 1 85 ? -4.473 6.212 5.914 1.00 52.32 85 GLY A O 5
ATOM 7251 N N . GLN A 1 86 ? -4.750 3.982 6.026 1.00 33.03 86 GLN A N 5
ATOM 7252 C CA . GLN A 1 86 ? -5.882 3.967 5.107 1.00 20.42 86 GLN A CA 5
ATOM 7253 C C . GLN A 1 86 ? -7.000 4.875 5.605 1.00 33.02 86 GLN A C 5
ATOM 7254 O O . GLN A 1 86 ? -6.902 5.463 6.683 1.00 53.55 86 GLN A O 5
ATOM 7268 N N . ASP A 1 87 ? -8.061 4.986 4.814 1.00 14.20 87 ASP A N 5
ATOM 7269 C CA . ASP A 1 87 ? -9.200 5.824 5.175 1.00 63.10 87 ASP A CA 5
ATOM 7270 C C . ASP A 1 87 ? -10.058 5.146 6.240 1.00 5.32 87 ASP A C 5
ATOM 7271 O O . ASP A 1 87 ? -11.080 4.536 5.930 1.00 40.53 87 ASP A O 5
ATOM 7280 N N . GLU A 1 88 ? -9.631 5.256 7.494 1.00 0.43 88 GLU A N 5
ATOM 7281 C CA . GLU A 1 88 ? -10.359 4.653 8.603 1.00 53.00 88 GLU A CA 5
ATOM 7282 C C . GLU A 1 88 ? -11.828 5.066 8.580 1.00 14.22 88 GLU A C 5
ATOM 7283 O O . GLU A 1 88 ? -12.714 4.269 8.886 1.00 52.11 88 GLU A O 5
ATOM 7295 N N . ALA A 1 89 ? -12.078 6.320 8.215 1.00 3.10 89 ALA A N 5
ATOM 7296 C CA . ALA A 1 89 ? -13.438 6.840 8.150 1.00 10.42 89 ALA A CA 5
ATOM 7297 C C . ALA A 1 89 ? -14.094 6.836 9.526 1.00 1.01 89 ALA A C 5
ATOM 7298 O O . ALA A 1 89 ? -13.437 6.583 10.537 1.00 42.12 89 ALA A O 5
ATOM 7305 N N . ASP A 1 90 ? -15.391 7.118 9.559 1.00 13.23 90 ASP A N 5
ATOM 7306 C CA . ASP A 1 90 ? -16.136 7.147 10.812 1.00 62.40 90 ASP A CA 5
ATOM 7307 C C . ASP A 1 90 ? -16.158 5.768 11.463 1.00 70.54 90 ASP A C 5
ATOM 7308 O O . ASP A 1 90 ? -16.092 5.647 12.686 1.00 32.33 90 ASP A O 5
ATOM 7317 N N . ALA A 1 91 ? -16.250 4.731 10.637 1.00 73.33 91 ALA A N 5
ATOM 7318 C CA . ALA A 1 91 ? -16.280 3.360 11.133 1.00 44.34 91 ALA A CA 5
ATOM 7319 C C . ALA A 1 91 ? -17.525 3.107 11.976 1.00 20.10 91 ALA A C 5
ATOM 7320 O O . ALA A 1 91 ? -17.602 2.119 12.707 1.00 0.24 91 ALA A O 5
ATOM 7327 N N . TYR A 1 92 ? -18.498 4.006 11.870 1.00 73.34 92 TYR A N 5
ATOM 7328 C CA . TYR A 1 92 ? -19.739 3.881 12.624 1.00 35.23 92 TYR A CA 5
ATOM 7329 C C . TYR A 1 92 ? -20.421 2.548 12.336 1.00 72.03 92 TYR A C 5
ATOM 7330 O O . TYR A 1 92 ? -21.193 2.042 13.151 1.00 42.40 92 TYR A O 5
ATOM 7348 N N . ASP A 1 93 ? -20.132 1.983 11.169 1.00 62.04 93 ASP A N 5
ATOM 7349 C CA . ASP A 1 93 ? -20.715 0.707 10.770 1.00 32.11 93 ASP A CA 5
ATOM 7350 C C . ASP A 1 93 ? -20.507 -0.348 11.853 1.00 3.52 93 ASP A C 5
ATOM 7351 O O . ASP A 1 93 ? -19.628 -0.212 12.705 1.00 63.24 93 ASP A O 5
ATOM 7360 N N . CYS A 1 94 ? -21.322 -1.396 11.814 1.00 24.12 94 CYS A N 5
ATOM 7361 C CA . CYS A 1 94 ? -21.230 -2.473 12.792 1.00 24.22 94 CYS A CA 5
ATOM 7362 C C . CYS A 1 94 ? -20.086 -3.424 12.447 1.00 54.04 94 CYS A C 5
ATOM 7363 O O . CYS A 1 94 ? -19.577 -4.138 13.311 1.00 1.10 94 CYS A O 5
ATOM 7370 N N . ASP A 1 95 ? -19.690 -3.428 11.179 1.00 31.45 95 ASP A N 5
ATOM 7371 C CA . ASP A 1 95 ? -18.607 -4.289 10.719 1.00 35.13 95 ASP A CA 5
ATOM 7372 C C . ASP A 1 95 ? -17.285 -3.896 11.371 1.00 2.31 95 ASP A C 5
ATOM 7373 O O . ASP A 1 95 ? -16.380 -4.718 11.508 1.00 41.33 95 ASP A O 5
ATOM 7382 N N . ALA A 1 96 ? -17.181 -2.632 11.770 1.00 50.15 96 ALA A N 5
ATOM 7383 C CA . ALA A 1 96 ? -15.971 -2.130 12.407 1.00 33.42 96 ALA A CA 5
ATOM 7384 C C . ALA A 1 96 ? -15.693 -2.866 13.714 1.00 42.32 96 ALA A C 5
ATOM 7385 O O . ALA A 1 96 ? -14.546 -2.963 14.150 1.00 13.15 96 ALA A O 5
ATOM 7392 N N . ALA A 1 97 ? -16.749 -3.382 14.334 1.00 64.55 97 ALA A N 5
ATOM 7393 C CA . ALA A 1 97 ? -16.617 -4.111 15.589 1.00 30.02 97 ALA A CA 5
ATOM 7394 C C . ALA A 1 97 ? -15.649 -5.280 15.447 1.00 1.02 97 ALA A C 5
ATOM 7395 O O . ALA A 1 97 ? -14.941 -5.632 16.390 1.00 32.31 97 ALA A O 5
ATOM 7402 N N . LYS A 1 98 ? -15.623 -5.880 14.261 1.00 2.11 98 LYS A N 5
ATOM 7403 C CA . LYS A 1 98 ? -14.741 -7.010 13.993 1.00 11.35 98 LYS A CA 5
ATOM 7404 C C . LYS A 1 98 ? -13.314 -6.536 13.736 1.00 61.41 98 LYS A C 5
ATOM 7405 O O . LYS A 1 98 ? -12.780 -6.712 12.640 1.00 41.23 98 LYS A O 5
ATOM 7424 N N . ARG A 1 99 ? -12.701 -5.939 14.752 1.00 4.30 99 ARG A N 5
ATOM 7425 C CA . ARG A 1 99 ? -11.335 -5.442 14.634 1.00 4.42 99 ARG A CA 5
ATOM 7426 C C . ARG A 1 99 ? -10.409 -6.521 14.080 1.00 40.41 99 ARG A C 5
ATOM 7427 O O . ARG A 1 99 ? -9.743 -6.320 13.065 1.00 53.11 99 ARG A O 5
ATOM 7448 N N . GLY A 1 100 ? -10.372 -7.665 14.755 1.00 73.41 100 GLY A N 5
ATOM 7449 C CA . GLY A 1 100 ? -9.525 -8.759 14.316 1.00 43.31 100 GLY A CA 5
ATOM 7450 C C . GLY A 1 100 ? -8.089 -8.327 14.097 1.00 30.44 100 GLY A C 5
ATOM 7451 O O . GLY A 1 100 ? -7.320 -8.300 15.058 1.00 43.22 100 GLY A O 5
ATOM 7456 N N . GLY A 1 1 ? -22.804 42.391 27.804 1.00 52.12 1 GLY A N 6
ATOM 7457 C CA . GLY A 1 1 ? -23.717 41.727 28.716 1.00 32.25 1 GLY A CA 6
ATOM 7458 C C . GLY A 1 1 ? -23.061 40.581 29.460 1.00 73.02 1 GLY A C 6
ATOM 7459 O O . GLY A 1 1 ? -22.552 40.759 30.566 1.00 3.32 1 GLY A O 6
ATOM 7463 N N . SER A 1 2 ? -23.075 39.399 28.852 1.00 41.34 2 SER A N 6
ATOM 7464 C CA . SER A 1 2 ? -22.483 38.216 29.466 1.00 33.42 2 SER A CA 6
ATOM 7465 C C . SER A 1 2 ? -22.475 37.043 28.490 1.00 61.13 2 SER A C 6
ATOM 7466 O O . SER A 1 2 ? -23.345 36.172 28.543 1.00 20.23 2 SER A O 6
ATOM 7474 N N . ARG A 1 3 ? -21.489 37.027 27.600 1.00 30.42 3 ARG A N 6
ATOM 7475 C CA . ARG A 1 3 ? -21.368 35.964 26.611 1.00 51.14 3 ARG A CA 6
ATOM 7476 C C . ARG A 1 3 ? -19.906 35.723 26.246 1.00 53.12 3 ARG A C 6
ATOM 7477 O O . ARG A 1 3 ? -19.175 36.659 25.924 1.00 35.31 3 ARG A O 6
ATOM 7498 N N . ARG A 1 4 ? -19.487 34.463 26.301 1.00 63.32 4 ARG A N 6
ATOM 7499 C CA . ARG A 1 4 ? -18.113 34.100 25.978 1.00 71.23 4 ARG A CA 6
ATOM 7500 C C . ARG A 1 4 ? -18.037 32.670 25.451 1.00 44.21 4 ARG A C 6
ATOM 7501 O O . ARG A 1 4 ? -18.909 31.849 25.730 1.00 52.33 4 ARG A O 6
ATOM 7522 N N . ALA A 1 5 ? -16.990 32.383 24.685 1.00 55.14 5 ALA A N 6
ATOM 7523 C CA . ALA A 1 5 ? -16.800 31.052 24.120 1.00 11.00 5 ALA A CA 6
ATOM 7524 C C . ALA A 1 5 ? -15.657 30.319 24.813 1.00 54.01 5 ALA A C 6
ATOM 7525 O O . ALA A 1 5 ? -15.031 30.851 25.730 1.00 33.13 5 ALA A O 6
ATOM 7532 N N . SER A 1 6 ? -15.391 29.094 24.371 1.00 61.13 6 SER A N 6
ATOM 7533 C CA . SER A 1 6 ? -14.325 28.285 24.953 1.00 42.20 6 SER A CA 6
ATOM 7534 C C . SER A 1 6 ? -13.891 27.184 23.990 1.00 4.45 6 SER A C 6
ATOM 7535 O O . SER A 1 6 ? -14.634 26.808 23.084 1.00 21.51 6 SER A O 6
ATOM 7543 N N . VAL A 1 7 ? -12.681 26.673 24.194 1.00 63.12 7 VAL A N 6
ATOM 7544 C CA . VAL A 1 7 ? -12.147 25.615 23.345 1.00 55.34 7 VAL A CA 6
ATOM 7545 C C . VAL A 1 7 ? -11.180 24.724 24.119 1.00 4.35 7 VAL A C 6
ATOM 7546 O O . VAL A 1 7 ? -10.903 24.966 25.293 1.00 60.51 7 VAL A O 6
ATOM 7559 N N . GLY A 1 8 ? -10.669 23.694 23.452 1.00 40.51 8 GLY A N 6
ATOM 7560 C CA . GLY A 1 8 ? -9.739 22.783 24.093 1.00 13.25 8 GLY A CA 6
ATOM 7561 C C . GLY A 1 8 ? -9.691 21.430 23.413 1.00 21.43 8 GLY A C 6
ATOM 7562 O O . GLY A 1 8 ? -10.679 20.985 22.829 1.00 13.52 8 GLY A O 6
ATOM 7566 N N . SER A 1 9 ? -8.537 20.773 23.486 1.00 12.01 9 SER A N 6
ATOM 7567 C CA . SER A 1 9 ? -8.362 19.464 22.867 1.00 2.54 9 SER A CA 6
ATOM 7568 C C . SER A 1 9 ? -6.998 18.878 23.215 1.00 55.22 9 SER A C 6
ATOM 7569 O O . SER A 1 9 ? -6.219 19.484 23.950 1.00 34.11 9 SER A O 6
ATOM 7577 N N . GLU A 1 10 ? -6.717 17.693 22.681 1.00 31.21 10 GLU A N 6
ATOM 7578 C CA . GLU A 1 10 ? -5.447 17.023 22.936 1.00 61.21 10 GLU A CA 6
ATOM 7579 C C . GLU A 1 10 ? -5.082 16.092 21.783 1.00 31.01 10 GLU A C 6
ATOM 7580 O O . GLU A 1 10 ? -5.893 15.843 20.891 1.00 11.23 10 GLU A O 6
ATOM 7592 N N . PHE A 1 11 ? -3.855 15.581 21.809 1.00 63.42 11 PHE A N 6
ATOM 7593 C CA . PHE A 1 11 ? -3.381 14.679 20.766 1.00 25.33 11 PHE A CA 6
ATOM 7594 C C . PHE A 1 11 ? -2.221 13.826 21.270 1.00 20.51 11 PHE A C 6
ATOM 7595 O O . PHE A 1 11 ? -1.763 13.989 22.401 1.00 40.11 11 PHE A O 6
ATOM 7612 N N . MET A 1 12 ? -1.751 12.917 20.423 1.00 0.21 12 MET A N 6
ATOM 7613 C CA . MET A 1 12 ? -0.643 12.038 20.782 1.00 23.14 12 MET A CA 6
ATOM 7614 C C . MET A 1 12 ? 0.076 11.533 19.535 1.00 53.11 12 MET A C 6
ATOM 7615 O O . MET A 1 12 ? -0.176 12.005 18.427 1.00 31.11 12 MET A O 6
ATOM 7629 N N . VAL A 1 13 ? 0.971 10.568 19.725 1.00 34.44 13 VAL A N 6
ATOM 7630 C CA . VAL A 1 13 ? 1.727 9.998 18.615 1.00 2.30 13 VAL A CA 6
ATOM 7631 C C . VAL A 1 13 ? 1.990 8.513 18.836 1.00 5.11 13 VAL A C 6
ATOM 7632 O O . VAL A 1 13 ? 1.678 7.967 19.895 1.00 42.00 13 VAL A O 6
ATOM 7645 N N . VAL A 1 14 ? 2.566 7.863 17.829 1.00 33.24 14 VAL A N 6
ATOM 7646 C CA . VAL A 1 14 ? 2.873 6.441 17.913 1.00 32.33 14 VAL A CA 6
ATOM 7647 C C . VAL A 1 14 ? 4.073 6.086 17.043 1.00 72.40 14 VAL A C 6
ATOM 7648 O O . VAL A 1 14 ? 4.407 6.808 16.104 1.00 20.40 14 VAL A O 6
ATOM 7661 N N . ASP A 1 15 ? 4.717 4.968 17.361 1.00 21.14 15 ASP A N 6
ATOM 7662 C CA . ASP A 1 15 ? 5.880 4.514 16.606 1.00 22.13 15 ASP A CA 6
ATOM 7663 C C . ASP A 1 15 ? 5.950 2.991 16.579 1.00 23.44 15 ASP A C 6
ATOM 7664 O O . ASP A 1 15 ? 5.820 2.334 17.612 1.00 5.53 15 ASP A O 6
ATOM 7673 N N . VAL A 1 16 ? 6.156 2.434 15.389 1.00 21.24 16 VAL A N 6
ATOM 7674 C CA . VAL A 1 16 ? 6.243 0.988 15.227 1.00 61.12 16 VAL A CA 6
ATOM 7675 C C . VAL A 1 16 ? 7.256 0.616 14.149 1.00 11.44 16 VAL A C 6
ATOM 7676 O O . VAL A 1 16 ? 6.962 -0.175 13.252 1.00 34.35 16 VAL A O 6
ATOM 7689 N N . THR A 1 17 ? 8.451 1.191 14.244 1.00 45.52 17 THR A N 6
ATOM 7690 C CA . THR A 1 17 ? 9.507 0.922 13.278 1.00 73.25 17 THR A CA 6
ATOM 7691 C C . THR A 1 17 ? 9.010 1.117 11.850 1.00 54.21 17 THR A C 6
ATOM 7692 O O . THR A 1 17 ? 7.905 1.613 11.631 1.00 21.21 17 THR A O 6
ATOM 7703 N N . ILE A 1 18 ? 9.832 0.723 10.884 1.00 72.41 18 ILE A N 6
ATOM 7704 C CA . ILE A 1 18 ? 9.474 0.854 9.477 1.00 1.01 18 ILE A CA 6
ATOM 7705 C C . ILE A 1 18 ? 9.311 -0.514 8.822 1.00 63.10 18 ILE A C 6
ATOM 7706 O O . ILE A 1 18 ? 9.879 -1.503 9.280 1.00 74.31 18 ILE A O 6
ATOM 7722 N N . GLU A 1 19 ? 8.532 -0.559 7.745 1.00 0.32 19 GLU A N 6
ATOM 7723 C CA . GLU A 1 19 ? 8.295 -1.805 7.027 1.00 74.23 19 GLU A CA 6
ATOM 7724 C C . GLU A 1 19 ? 7.396 -1.573 5.815 1.00 33.13 19 GLU A C 6
ATOM 7725 O O . GLU A 1 19 ? 6.173 -1.518 5.939 1.00 24.32 19 GLU A O 6
ATOM 7737 N N . ASP A 1 20 ? 8.013 -1.436 4.647 1.00 61.02 20 ASP A N 6
ATOM 7738 C CA . ASP A 1 20 ? 7.270 -1.210 3.412 1.00 55.41 20 ASP A CA 6
ATOM 7739 C C . ASP A 1 20 ? 7.654 -2.237 2.351 1.00 11.13 20 ASP A C 6
ATOM 7740 O O . ASP A 1 20 ? 8.699 -2.122 1.711 1.00 62.10 20 ASP A O 6
ATOM 7749 N N . SER A 1 21 ? 6.801 -3.241 2.171 1.00 12.12 21 SER A N 6
ATOM 7750 C CA . SER A 1 21 ? 7.053 -4.291 1.192 1.00 72.50 21 SER A CA 6
ATOM 7751 C C . SER A 1 21 ? 8.330 -5.055 1.530 1.00 42.22 21 SER A C 6
ATOM 7752 O O . SER A 1 21 ? 8.936 -5.688 0.665 1.00 31.42 21 SER A O 6
ATOM 7760 N N . TYR A 1 22 ? 8.731 -4.992 2.795 1.00 34.44 22 TYR A N 6
ATOM 7761 C CA . TYR A 1 22 ? 9.936 -5.676 3.248 1.00 15.13 22 TYR A CA 6
ATOM 7762 C C . TYR A 1 22 ? 9.674 -7.164 3.457 1.00 23.23 22 TYR A C 6
ATOM 7763 O O . TYR A 1 22 ? 10.088 -7.997 2.650 1.00 55.31 22 TYR A O 6
ATOM 7781 N N . SER A 1 23 ? 8.981 -7.490 4.543 1.00 20.12 23 SER A N 6
ATOM 7782 C CA . SER A 1 23 ? 8.665 -8.878 4.860 1.00 11.22 23 SER A CA 6
ATOM 7783 C C . SER A 1 23 ? 7.478 -9.367 4.034 1.00 35.44 23 SER A C 6
ATOM 7784 O O . SER A 1 23 ? 6.792 -8.577 3.384 1.00 73.32 23 SER A O 6
ATOM 7792 N N . THR A 1 24 ? 7.242 -10.674 4.065 1.00 34.32 24 THR A N 6
ATOM 7793 C CA . THR A 1 24 ? 6.141 -11.270 3.320 1.00 10.44 24 THR A CA 6
ATOM 7794 C C . THR A 1 24 ? 6.368 -11.153 1.817 1.00 45.22 24 THR A C 6
ATOM 7795 O O . THR A 1 24 ? 6.126 -10.101 1.225 1.00 52.33 24 THR A O 6
ATOM 7806 N N . GLU A 1 25 ? 6.831 -12.239 1.206 1.00 13.24 25 GLU A N 6
ATOM 7807 C CA . GLU A 1 25 ? 7.089 -12.255 -0.229 1.00 72.14 25 GLU A CA 6
ATOM 7808 C C . GLU A 1 25 ? 5.888 -11.724 -1.004 1.00 2.22 25 GLU A C 6
ATOM 7809 O O . GLU A 1 25 ? 6.041 -11.068 -2.034 1.00 23.30 25 GLU A O 6
ATOM 7821 N N . SER A 1 26 ? 4.691 -12.012 -0.501 1.00 34.31 26 SER A N 6
ATOM 7822 C CA . SER A 1 26 ? 3.463 -11.566 -1.148 1.00 41.21 26 SER A CA 6
ATOM 7823 C C . SER A 1 26 ? 3.384 -10.043 -1.175 1.00 71.12 26 SER A C 6
ATOM 7824 O O . SER A 1 26 ? 3.686 -9.377 -0.185 1.00 75.52 26 SER A O 6
ATOM 7832 N N . ALA A 1 27 ? 2.975 -9.497 -2.317 1.00 54.24 27 ALA A N 6
ATOM 7833 C CA . ALA A 1 27 ? 2.855 -8.054 -2.473 1.00 64.22 27 ALA A CA 6
ATOM 7834 C C . ALA A 1 27 ? 1.394 -7.635 -2.598 1.00 52.51 27 ALA A C 6
ATOM 7835 O O . ALA A 1 27 ? 0.532 -8.448 -2.932 1.00 52.44 27 ALA A O 6
ATOM 7842 N N . TRP A 1 28 ? 1.122 -6.364 -2.325 1.00 34.43 28 TRP A N 6
ATOM 7843 C CA . TRP A 1 28 ? -0.236 -5.839 -2.406 1.00 11.24 28 TRP A CA 6
ATOM 7844 C C . TRP A 1 28 ? -0.444 -5.064 -3.702 1.00 72.34 28 TRP A C 6
ATOM 7845 O O . TRP A 1 28 ? 0.390 -4.244 -4.088 1.00 45.44 28 TRP A O 6
ATOM 7866 N N . VAL A 1 29 ? -1.560 -5.332 -4.373 1.00 63.11 29 VAL A N 6
ATOM 7867 C CA . VAL A 1 29 ? -1.878 -4.659 -5.627 1.00 22.43 29 VAL A CA 6
ATOM 7868 C C . VAL A 1 29 ? -3.288 -4.079 -5.598 1.00 33.03 29 VAL A C 6
ATOM 7869 O O . VAL A 1 29 ? -4.238 -4.752 -5.201 1.00 11.41 29 VAL A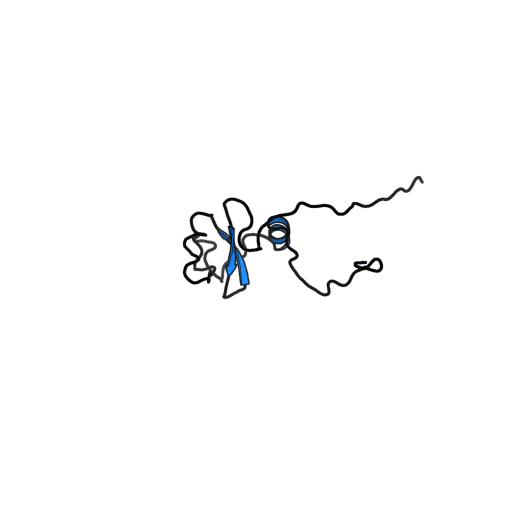 O 6
ATOM 7882 N N . ARG A 1 30 ? -3.415 -2.826 -6.022 1.00 21.02 30 ARG A N 6
ATOM 7883 C CA . ARG A 1 30 ? -4.709 -2.154 -6.044 1.00 55.13 30 ARG A CA 6
ATOM 7884 C C . ARG A 1 30 ? -5.231 -2.027 -7.472 1.00 2.42 30 ARG A C 6
ATOM 7885 O O . ARG A 1 30 ? -4.463 -1.805 -8.408 1.00 21.22 30 ARG A O 6
ATOM 7906 N N . CYS A 1 31 ? -6.542 -2.171 -7.631 1.00 42.02 31 CYS A N 6
ATOM 7907 C CA . CYS A 1 31 ? -7.169 -2.073 -8.944 1.00 61.14 31 CYS A CA 6
ATOM 7908 C C . CYS A 1 31 ? -7.274 -0.618 -9.391 1.00 0.44 31 CYS A C 6
ATOM 7909 O O . CYS A 1 31 ? -7.669 0.253 -8.615 1.00 35.55 31 CYS A O 6
ATOM 7916 N N . ASP A 1 32 ? -6.918 -0.361 -10.644 1.00 50.05 32 ASP A N 6
ATOM 7917 C CA . ASP A 1 32 ? -6.973 0.988 -11.194 1.00 62.14 32 ASP A CA 6
ATOM 7918 C C . ASP A 1 32 ? -8.285 1.218 -11.937 1.00 50.13 32 ASP A C 6
ATOM 7919 O O . ASP A 1 32 ? -8.317 1.894 -12.966 1.00 53.54 32 ASP A O 6
ATOM 7928 N N . ASP A 1 33 ? -9.365 0.652 -11.410 1.00 11.44 33 ASP A N 6
ATOM 7929 C CA . ASP A 1 33 ? -10.680 0.796 -12.023 1.00 54.32 33 ASP A CA 6
ATOM 7930 C C . ASP A 1 33 ? -11.774 0.827 -10.960 1.00 51.24 33 ASP A C 6
ATOM 7931 O O . ASP A 1 33 ? -12.711 1.622 -11.040 1.00 61.13 33 ASP A O 6
ATOM 7940 N N . CYS A 1 34 ? -11.650 -0.046 -9.965 1.00 5.20 34 CYS A N 6
ATOM 7941 C CA . CYS A 1 34 ? -12.629 -0.120 -8.887 1.00 34.14 34 CYS A CA 6
ATOM 7942 C C . CYS A 1 34 ? -11.973 0.157 -7.537 1.00 34.43 34 CYS A C 6
ATOM 7943 O O . CYS A 1 34 ? -12.652 0.275 -6.517 1.00 34.32 34 CYS A O 6
ATOM 7950 N N . PHE A 1 35 ? -10.647 0.261 -7.539 1.00 45.35 35 PHE A N 6
ATOM 7951 C CA . PHE A 1 35 ? -9.899 0.524 -6.316 1.00 1.21 35 PHE A CA 6
ATOM 7952 C C . PHE A 1 35 ? -10.117 -0.589 -5.295 1.00 73.53 35 PHE A C 6
ATOM 7953 O O . PHE A 1 35 ? -10.801 -0.402 -4.289 1.00 4.23 35 PHE A O 6
ATOM 7970 N N . LYS A 1 36 ? -9.529 -1.751 -5.562 1.00 52.34 36 LYS A N 6
ATOM 7971 C CA . LYS A 1 36 ? -9.656 -2.896 -4.668 1.00 65.33 36 LYS A CA 6
ATOM 7972 C C . LYS A 1 36 ? -8.293 -3.518 -4.383 1.00 12.03 36 LYS A C 6
ATOM 7973 O O . LYS A 1 36 ? -7.495 -3.731 -5.296 1.00 71.01 36 LYS A O 6
ATOM 7992 N N . TRP A 1 37 ? -8.033 -3.807 -3.113 1.00 41.11 37 TRP A N 6
ATOM 7993 C CA . TRP A 1 37 ? -6.767 -4.406 -2.709 1.00 21.42 37 TRP A CA 6
ATOM 7994 C C . TRP A 1 37 ? -6.755 -5.903 -3.000 1.00 11.15 37 TRP A C 6
ATOM 7995 O O . TRP A 1 37 ? -7.757 -6.590 -2.802 1.00 54.22 37 TRP A O 6
ATOM 8016 N N . ARG A 1 38 ? -5.615 -6.401 -3.468 1.00 45.33 38 ARG A N 6
ATOM 8017 C CA . ARG A 1 38 ? -5.475 -7.817 -3.786 1.00 21.41 38 ARG A CA 6
ATOM 8018 C C . ARG A 1 38 ? -4.085 -8.324 -3.410 1.00 4.12 38 ARG A C 6
ATOM 8019 O O . ARG A 1 38 ? -3.074 -7.782 -3.858 1.00 53.25 38 ARG A O 6
ATOM 8040 N N . ARG A 1 39 ? -4.045 -9.364 -2.583 1.00 23.24 39 ARG A N 6
ATOM 8041 C CA . ARG A 1 39 ? -2.780 -9.941 -2.144 1.00 51.12 39 ARG A CA 6
ATOM 8042 C C . ARG A 1 39 ? -2.293 -10.996 -3.133 1.00 22.22 39 ARG A C 6
ATOM 8043 O O . ARG A 1 39 ? -2.916 -12.045 -3.294 1.00 74.35 39 ARG A O 6
ATOM 8064 N N . ILE A 1 40 ? -1.176 -10.708 -3.794 1.00 70.14 40 ILE A N 6
ATOM 8065 C CA . ILE A 1 40 ? -0.605 -11.632 -4.767 1.00 13.51 40 ILE A CA 6
ATOM 8066 C C . ILE A 1 40 ? 0.785 -12.090 -4.338 1.00 40.25 40 ILE A C 6
ATOM 8067 O O . ILE A 1 40 ? 1.505 -11.391 -3.627 1.00 32.13 40 ILE A O 6
ATOM 8083 N N . PRO A 1 41 ? 1.173 -13.295 -4.783 1.00 11.34 41 PRO A N 6
ATOM 8084 C CA . PRO A 1 41 ? 2.480 -13.874 -4.461 1.00 34.02 41 PRO A CA 6
ATOM 8085 C C . PRO A 1 41 ? 3.626 -13.142 -5.152 1.00 2.04 41 PRO A C 6
ATOM 8086 O O . PRO A 1 41 ? 3.430 -12.497 -6.182 1.00 75.45 41 PRO A O 6
ATOM 8097 N N . ALA A 1 42 ? 4.820 -13.244 -4.577 1.00 64.33 42 ALA A N 6
ATOM 8098 C CA . ALA A 1 42 ? 5.996 -12.594 -5.140 1.00 23.41 42 ALA A CA 6
ATOM 8099 C C . ALA A 1 42 ? 6.377 -13.212 -6.481 1.00 72.33 42 ALA A C 6
ATOM 8100 O O . ALA A 1 42 ? 7.189 -12.658 -7.222 1.00 63.10 42 ALA A O 6
ATOM 8107 N N . SER A 1 43 ? 5.787 -14.364 -6.785 1.00 5.01 43 SER A N 6
ATOM 8108 C CA . SER A 1 43 ? 6.069 -15.059 -8.036 1.00 52.25 43 SER A CA 6
ATOM 8109 C C . SER A 1 43 ? 5.348 -14.392 -9.203 1.00 70.23 43 SER A C 6
ATOM 8110 O O . SER A 1 43 ? 5.885 -14.298 -10.307 1.00 45.24 43 SER A O 6
ATOM 8118 N N . VAL A 1 44 ? 4.127 -13.931 -8.951 1.00 3.33 44 VAL A N 6
ATOM 8119 C CA . VAL A 1 44 ? 3.331 -13.272 -9.979 1.00 63.01 44 VAL A CA 6
ATOM 8120 C C . VAL A 1 44 ? 3.537 -11.762 -9.950 1.00 22.35 44 VAL A C 6
ATOM 8121 O O . VAL A 1 44 ? 3.412 -11.087 -10.972 1.00 11.54 44 VAL A O 6
ATOM 8134 N N . VAL A 1 45 ? 3.856 -11.236 -8.770 1.00 45.01 45 VAL A N 6
ATOM 8135 C CA . VAL A 1 45 ? 4.081 -9.805 -8.607 1.00 2.44 45 VAL A CA 6
ATOM 8136 C C . VAL A 1 45 ? 5.134 -9.299 -9.587 1.00 15.33 45 VAL A C 6
ATOM 8137 O O . VAL A 1 45 ? 5.144 -8.124 -9.951 1.00 30.32 45 VAL A O 6
ATOM 8150 N N . GLY A 1 46 ? 6.020 -10.195 -10.010 1.00 54.05 46 GLY A N 6
ATOM 8151 C CA . GLY A 1 46 ? 7.065 -9.822 -10.944 1.00 70.20 46 GLY A CA 6
ATOM 8152 C C . GLY A 1 46 ? 6.744 -10.231 -12.369 1.00 15.32 46 GLY A C 6
ATOM 8153 O O . GLY A 1 46 ? 7.642 -10.373 -13.198 1.00 74.20 46 GLY A O 6
ATOM 8157 N N . SER A 1 47 ? 5.460 -10.423 -12.652 1.00 41.01 47 SER A N 6
ATOM 8158 C CA . SER A 1 47 ? 5.023 -10.824 -13.984 1.00 72.00 47 SER A CA 6
ATOM 8159 C C . SER A 1 47 ? 3.825 -9.993 -14.436 1.00 74.05 47 SER A C 6
ATOM 8160 O O . SER A 1 47 ? 3.729 -9.607 -15.601 1.00 41.10 47 SER A O 6
ATOM 8168 N N . ILE A 1 48 ? 2.916 -9.725 -13.505 1.00 63.32 48 ILE A N 6
ATOM 8169 C CA . ILE A 1 48 ? 1.725 -8.940 -13.807 1.00 2.41 48 ILE A CA 6
ATOM 8170 C C . ILE A 1 48 ? 2.090 -7.507 -14.179 1.00 41.15 48 ILE A C 6
ATOM 8171 O O . ILE A 1 48 ? 1.360 -6.840 -14.912 1.00 44.00 48 ILE A O 6
ATOM 8187 N N . ASP A 1 49 ? 3.226 -7.041 -13.672 1.00 61.14 49 ASP A N 6
ATOM 8188 C CA . ASP A 1 49 ? 3.690 -5.688 -13.954 1.00 31.21 49 ASP A CA 6
ATOM 8189 C C . ASP A 1 49 ? 4.088 -5.544 -15.419 1.00 45.13 49 ASP A C 6
ATOM 8190 O O . ASP A 1 49 ? 5.249 -5.730 -15.780 1.00 14.33 49 ASP A O 6
ATOM 8199 N N . GLU A 1 50 ? 3.113 -5.212 -16.262 1.00 11.42 50 GLU A N 6
ATOM 8200 C CA . GLU A 1 50 ? 3.361 -5.045 -17.688 1.00 65.20 50 GLU A CA 6
ATOM 8201 C C . GLU A 1 50 ? 3.682 -3.590 -18.018 1.00 63.24 50 GLU A C 6
ATOM 8202 O O . GLU A 1 50 ? 4.405 -3.304 -18.972 1.00 24.44 50 GLU A O 6
ATOM 8214 N N . SER A 1 51 ? 3.139 -2.675 -17.222 1.00 30.13 51 SER A N 6
ATOM 8215 C CA . SER A 1 51 ? 3.363 -1.249 -17.430 1.00 63.45 51 SER A CA 6
ATOM 8216 C C . SER A 1 51 ? 3.603 -0.536 -16.103 1.00 74.22 51 SER A C 6
ATOM 8217 O O . SER A 1 51 ? 4.674 0.026 -15.874 1.00 12.33 51 SER A O 6
ATOM 8225 N N . SER A 1 52 ? 2.599 -0.565 -15.233 1.00 41.04 52 SER A N 6
ATOM 8226 C CA . SER A 1 52 ? 2.699 0.081 -13.930 1.00 31.10 52 SER A CA 6
ATOM 8227 C C . SER A 1 52 ? 1.408 -0.096 -13.136 1.00 61.12 52 SER A C 6
ATOM 8228 O O . SER A 1 52 ? 1.431 -0.215 -11.911 1.00 51.10 52 SER A O 6
ATOM 8236 N N . ARG A 1 53 ? 0.283 -0.112 -13.844 1.00 53.21 53 ARG A N 6
ATOM 8237 C CA . ARG A 1 53 ? -1.018 -0.273 -13.206 1.00 45.22 53 ARG A CA 6
ATOM 8238 C C . ARG A 1 53 ? -1.383 -1.749 -13.080 1.00 20.11 53 ARG A C 6
ATOM 8239 O O . ARG A 1 53 ? -0.604 -2.625 -13.454 1.00 73.21 53 ARG A O 6
ATOM 8260 N N . TRP A 1 54 ? -2.572 -2.016 -12.551 1.00 11.24 54 TRP A N 6
ATOM 8261 C CA . TRP A 1 54 ? -3.040 -3.386 -12.375 1.00 13.51 54 TRP A CA 6
ATOM 8262 C C . TRP A 1 54 ? -4.531 -3.416 -12.058 1.00 4.02 54 TRP A C 6
ATOM 8263 O O . TRP A 1 54 ? -5.049 -2.525 -11.382 1.00 61.01 54 TRP A O 6
ATOM 8284 N N . ILE A 1 55 ? -5.215 -4.442 -12.549 1.00 73.24 55 ILE A N 6
ATOM 8285 C CA . ILE A 1 55 ? -6.647 -4.588 -12.316 1.00 4.01 55 ILE A CA 6
ATOM 8286 C C . ILE A 1 55 ? -6.991 -6.005 -11.874 1.00 42.04 55 ILE A C 6
ATOM 8287 O O . ILE A 1 55 ? -6.146 -6.900 -11.905 1.00 30.32 55 ILE A O 6
ATOM 8303 N N . CYS A 1 56 ? -8.239 -6.205 -11.463 1.00 63.34 56 CYS A N 6
ATOM 8304 C CA . CYS A 1 56 ? -8.698 -7.514 -11.016 1.00 44.04 56 CYS A CA 6
ATOM 8305 C C . CYS A 1 56 ? -8.594 -8.540 -12.141 1.00 41.43 56 CYS A C 6
ATOM 8306 O O . CYS A 1 56 ? -8.023 -9.616 -11.962 1.00 72.11 56 CYS A O 6
ATOM 8313 N N . MET A 1 57 ? -9.150 -8.200 -13.299 1.00 23.02 57 MET A N 6
ATOM 8314 C CA . MET A 1 57 ? -9.119 -9.091 -14.453 1.00 14.12 57 MET A CA 6
ATOM 8315 C C . MET A 1 57 ? -7.681 -9.419 -14.847 1.00 44.21 57 MET A C 6
ATOM 8316 O O . MET A 1 57 ? -7.426 -10.415 -15.522 1.00 52.43 57 MET A O 6
ATOM 8330 N N . ASN A 1 58 ? -6.748 -8.573 -14.423 1.00 11.40 58 ASN A N 6
ATOM 8331 C CA . ASN A 1 58 ? -5.338 -8.774 -14.733 1.00 31.23 58 ASN A CA 6
ATOM 8332 C C . ASN A 1 58 ? -4.697 -9.747 -13.749 1.00 14.45 58 ASN A C 6
ATOM 8333 O O . ASN A 1 58 ? -3.562 -10.182 -13.940 1.00 13.41 58 ASN A O 6
ATOM 8344 N N . ASN A 1 59 ? -5.432 -10.082 -12.693 1.00 52.25 59 ASN A N 6
ATOM 8345 C CA . ASN A 1 59 ? -4.937 -11.005 -11.678 1.00 14.13 59 ASN A CA 6
ATOM 8346 C C . ASN A 1 59 ? -4.571 -12.350 -12.297 1.00 74.13 59 ASN A C 6
ATOM 8347 O O . ASN A 1 59 ? -5.238 -12.824 -13.217 1.00 2.04 59 ASN A O 6
ATOM 8358 N N . SER A 1 60 ? -3.507 -12.963 -11.784 1.00 5.53 60 SER A N 6
ATOM 8359 C CA . SER A 1 60 ? -3.052 -14.252 -12.288 1.00 73.02 60 SER A CA 6
ATOM 8360 C C . SER A 1 60 ? -4.101 -15.333 -12.045 1.00 21.24 60 SER A C 6
ATOM 8361 O O . SER A 1 60 ? -4.162 -16.327 -12.768 1.00 44.34 60 SER A O 6
ATOM 8369 N N . ASP A 1 61 ? -4.925 -15.130 -11.023 1.00 22.53 61 ASP A N 6
ATOM 8370 C CA . ASP A 1 61 ? -5.973 -16.084 -10.684 1.00 15.14 61 ASP A CA 6
ATOM 8371 C C . ASP A 1 61 ? -7.073 -16.083 -11.742 1.00 32.51 61 ASP A C 6
ATOM 8372 O O . ASP A 1 61 ? -6.921 -15.488 -12.809 1.00 62.01 61 ASP A O 6
ATOM 8381 N N . LYS A 1 62 ? -8.179 -16.753 -11.439 1.00 60.20 62 LYS A N 6
ATOM 8382 C CA . LYS A 1 62 ? -9.305 -16.830 -12.362 1.00 32.22 62 LYS A CA 6
ATOM 8383 C C . LYS A 1 62 ? -10.617 -16.533 -11.644 1.00 64.45 62 LYS A C 6
ATOM 8384 O O . LYS A 1 62 ? -11.399 -15.689 -12.084 1.00 30.22 62 LYS A O 6
ATOM 8403 N N . ARG A 1 63 ? -10.854 -17.231 -10.540 1.00 72.04 63 ARG A N 6
ATOM 8404 C CA . ARG A 1 63 ? -12.072 -17.042 -9.762 1.00 44.33 63 ARG A CA 6
ATOM 8405 C C . ARG A 1 63 ? -12.073 -15.680 -9.076 1.00 0.33 63 ARG A C 6
ATOM 8406 O O . ARG A 1 63 ? -13.128 -15.150 -8.725 1.00 12.32 63 ARG A O 6
ATOM 8427 N N . PHE A 1 64 ? -10.884 -15.117 -8.886 1.00 62.25 64 PHE A N 6
ATOM 8428 C CA . PHE A 1 64 ? -10.747 -13.817 -8.241 1.00 61.12 64 PHE A CA 6
ATOM 8429 C C . PHE A 1 64 ? -10.106 -12.805 -9.186 1.00 65.12 64 PHE A C 6
ATOM 8430 O O . PHE A 1 64 ? -9.582 -11.781 -8.753 1.00 33.44 64 PHE A O 6
ATOM 8447 N N . ALA A 1 65 ? -10.155 -13.101 -10.481 1.00 22.12 65 ALA A N 6
ATOM 8448 C CA . ALA A 1 65 ? -9.581 -12.217 -11.489 1.00 12.40 65 ALA A CA 6
ATOM 8449 C C . ALA A 1 65 ? -10.672 -11.468 -12.246 1.00 12.13 65 ALA A C 6
ATOM 8450 O O . ALA A 1 65 ? -10.922 -11.735 -13.421 1.00 53.31 65 ALA A O 6
ATOM 8457 N N . ASP A 1 66 ? -11.318 -10.527 -11.564 1.00 64.44 66 ASP A N 6
ATOM 8458 C CA . ASP A 1 66 ? -12.383 -9.738 -12.174 1.00 74.34 66 ASP A CA 6
ATOM 8459 C C . ASP A 1 66 ? -12.939 -8.720 -11.183 1.00 31.45 66 ASP A C 6
ATOM 8460 O O . ASP A 1 66 ? -13.043 -8.993 -9.987 1.00 53.34 66 ASP A O 6
ATOM 8469 N N . CYS A 1 67 ? -13.293 -7.543 -11.688 1.00 23.21 67 CYS A N 6
ATOM 8470 C CA . CYS A 1 67 ? -13.837 -6.482 -10.848 1.00 64.34 67 CYS A CA 6
ATOM 8471 C C . CYS A 1 67 ? -15.146 -6.920 -10.198 1.00 73.14 67 CYS A C 6
ATOM 8472 O O . CYS A 1 67 ? -15.520 -6.422 -9.137 1.00 61.15 67 CYS A O 6
ATOM 8479 N N . SER A 1 68 ? -15.837 -7.855 -10.843 1.00 54.04 68 SER A N 6
ATOM 8480 C CA . SER A 1 68 ? -17.106 -8.358 -10.330 1.00 21.41 68 SER A CA 6
ATOM 8481 C C . SER A 1 68 ? -16.896 -9.148 -9.042 1.00 74.34 68 SER A C 6
ATOM 8482 O O . SER A 1 68 ? -17.796 -9.251 -8.208 1.00 20.02 68 SER A O 6
ATOM 8490 N N . LYS A 1 69 ? -15.700 -9.707 -8.887 1.00 15.32 69 LYS A N 6
ATOM 8491 C CA . LYS A 1 69 ? -15.368 -10.488 -7.701 1.00 31.22 69 LYS A CA 6
ATOM 8492 C C . LYS A 1 69 ? -15.283 -9.595 -6.467 1.00 33.34 69 LYS A C 6
ATOM 8493 O O . LYS A 1 69 ? -15.195 -8.372 -6.579 1.00 61.34 69 LYS A O 6
ATOM 8512 N N . SER A 1 70 ? -15.308 -10.213 -5.291 1.00 72.20 70 SER A N 6
ATOM 8513 C CA . SER A 1 70 ? -15.235 -9.474 -4.036 1.00 23.21 70 SER A CA 6
ATOM 8514 C C . SER A 1 70 ? -13.785 -9.284 -3.600 1.00 50.43 70 SER A C 6
ATOM 8515 O O . SER A 1 70 ? -12.872 -9.882 -4.169 1.00 61.34 70 SER A O 6
ATOM 8523 N N . GLN A 1 71 ? -13.582 -8.449 -2.587 1.00 1.30 71 GLN A N 6
ATOM 8524 C CA . GLN A 1 71 ? -12.244 -8.180 -2.074 1.00 31.01 71 GLN A CA 6
ATOM 8525 C C . GLN A 1 71 ? -11.670 -9.411 -1.380 1.00 53.32 71 GLN A C 6
ATOM 8526 O O . GLN A 1 71 ? -12.402 -10.337 -1.033 1.00 23.25 71 GLN A O 6
ATOM 8540 N N . GLU A 1 72 ? -10.356 -9.413 -1.182 1.00 35.02 72 GLU A N 6
ATOM 8541 C CA . GLU A 1 72 ? -9.684 -10.532 -0.529 1.00 23.43 72 GLU A CA 6
ATOM 8542 C C . GLU A 1 72 ? -9.645 -10.336 0.983 1.00 22.43 72 GLU A C 6
ATOM 8543 O O . GLU A 1 72 ? -9.851 -11.278 1.747 1.00 23.11 72 GLU A O 6
ATOM 8555 N N . MET A 1 73 ? -9.378 -9.104 1.408 1.00 73.23 73 MET A N 6
ATOM 8556 C CA . MET A 1 73 ? -9.312 -8.783 2.829 1.00 53.14 73 MET A CA 6
ATOM 8557 C C . MET A 1 73 ? -9.999 -7.453 3.119 1.00 44.53 73 MET A C 6
ATOM 8558 O O . MET A 1 73 ? -10.297 -6.686 2.204 1.00 63.12 73 MET A O 6
ATOM 8572 N N . SER A 1 74 ? -10.250 -7.188 4.397 1.00 3.10 74 SER A N 6
ATOM 8573 C CA . SER A 1 74 ? -10.907 -5.952 4.806 1.00 0.44 74 SER A CA 6
ATOM 8574 C C . SER A 1 74 ? -9.904 -4.805 4.890 1.00 71.42 74 SER A C 6
ATOM 8575 O O . SER A 1 74 ? -8.724 -5.017 5.169 1.00 42.34 74 SER A O 6
ATOM 8583 N N . ASN A 1 75 ? -10.383 -3.590 4.645 1.00 34.42 75 ASN A N 6
ATOM 8584 C CA . ASN A 1 75 ? -9.529 -2.409 4.691 1.00 14.14 75 ASN A CA 6
ATOM 8585 C C . ASN A 1 75 ? -8.723 -2.370 5.986 1.00 3.23 75 ASN A C 6
ATOM 8586 O O . ASN A 1 75 ? -7.554 -1.986 5.991 1.00 63.11 75 ASN A O 6
ATOM 8597 N N . GLU A 1 76 ? -9.358 -2.771 7.084 1.00 73.41 76 GLU A N 6
ATOM 8598 C CA . GLU A 1 76 ? -8.700 -2.781 8.385 1.00 50.30 76 GLU A CA 6
ATOM 8599 C C . GLU A 1 76 ? -7.514 -3.741 8.388 1.00 64.53 76 GLU A C 6
ATOM 8600 O O . GLU A 1 76 ? -6.419 -3.389 8.825 1.00 63.30 76 GLU A O 6
ATOM 8612 N N . GLU A 1 77 ? -7.740 -4.955 7.896 1.00 44.40 77 GLU A N 6
ATOM 8613 C CA . GLU A 1 77 ? -6.691 -5.966 7.843 1.00 24.21 77 GLU A CA 6
ATOM 8614 C C . GLU A 1 77 ? -5.537 -5.505 6.958 1.00 22.43 77 GLU A C 6
ATOM 8615 O O . GLU A 1 77 ? -4.369 -5.713 7.285 1.00 73.53 77 GLU A O 6
ATOM 8627 N N . ILE A 1 78 ? -5.873 -4.879 5.835 1.00 3.43 78 ILE A N 6
ATOM 8628 C CA . ILE A 1 78 ? -4.866 -4.388 4.904 1.00 21.33 78 ILE A CA 6
ATOM 8629 C C . ILE A 1 78 ? -4.092 -3.215 5.497 1.00 53.43 78 ILE A C 6
ATOM 8630 O O . ILE A 1 78 ? -2.866 -3.159 5.409 1.00 42.21 78 ILE A O 6
ATOM 8646 N N . ASN A 1 79 ? -4.817 -2.281 6.104 1.00 60.14 79 ASN A N 6
ATOM 8647 C CA . ASN A 1 79 ? -4.199 -1.110 6.714 1.00 5.44 79 ASN A CA 6
ATOM 8648 C C . ASN A 1 79 ? -3.202 -1.521 7.793 1.00 23.14 79 ASN A C 6
ATOM 8649 O O . ASN A 1 79 ? -2.091 -0.994 7.858 1.00 44.13 79 ASN A O 6
ATOM 8660 N N . GLU A 1 80 ? -3.605 -2.466 8.636 1.00 43.33 80 GLU A N 6
ATOM 8661 C CA . GLU A 1 80 ? -2.746 -2.947 9.711 1.00 44.31 80 GLU A CA 6
ATOM 8662 C C . GLU A 1 80 ? -1.663 -3.874 9.168 1.00 35.11 80 GLU A C 6
ATOM 8663 O O . GLU A 1 80 ? -0.577 -3.974 9.737 1.00 54.45 80 GLU A O 6
ATOM 8675 N N . GLU A 1 81 ? -1.968 -4.549 8.065 1.00 62.45 81 GLU A N 6
ATOM 8676 C CA . GLU A 1 81 ? -1.020 -5.469 7.446 1.00 5.41 81 GLU A CA 6
ATOM 8677 C C . GLU A 1 81 ? 0.213 -4.723 6.946 1.00 70.24 81 GLU A C 6
ATOM 8678 O O . GLU A 1 81 ? 1.344 -5.074 7.284 1.00 74.41 81 GLU A O 6
ATOM 8690 N N . LEU A 1 82 ? -0.012 -3.694 6.138 1.00 70.03 82 LEU A N 6
ATOM 8691 C CA . LEU A 1 82 ? 1.080 -2.898 5.589 1.00 72.21 82 LEU A CA 6
ATOM 8692 C C . LEU A 1 82 ? 1.554 -1.855 6.596 1.00 44.21 82 LEU A C 6
ATOM 8693 O O . LEU A 1 82 ? 2.721 -1.467 6.601 1.00 23.23 82 LEU A O 6
ATOM 8709 N N . GLY A 1 83 ? 0.639 -1.408 7.451 1.00 24.03 83 GLY A N 6
ATOM 8710 C CA . GLY A 1 83 ? 0.983 -0.415 8.453 1.00 65.15 83 GLY A CA 6
ATOM 8711 C C . GLY A 1 83 ? 0.820 1.003 7.944 1.00 3.50 83 GLY A C 6
ATOM 8712 O O . GLY A 1 83 ? 1.608 1.886 8.285 1.00 23.33 83 GLY A O 6
ATOM 8716 N N . ILE A 1 84 ? -0.203 1.223 7.125 1.00 55.44 84 ILE A N 6
ATOM 8717 C CA . ILE A 1 84 ? -0.466 2.544 6.569 1.00 42.04 84 ILE A CA 6
ATOM 8718 C C . ILE A 1 84 ? -1.662 3.200 7.250 1.00 52.40 84 ILE A C 6
ATOM 8719 O O . ILE A 1 84 ? -2.215 2.663 8.208 1.00 54.12 84 ILE A O 6
ATOM 8735 N N . GLY A 1 85 ? -2.057 4.365 6.747 1.00 30.12 85 GLY A N 6
ATOM 8736 C CA . GLY A 1 85 ? -3.186 5.076 7.318 1.00 71.10 85 GLY A CA 6
ATOM 8737 C C . GLY A 1 85 ? -4.331 5.230 6.337 1.00 31.22 85 GLY A C 6
ATOM 8738 O O . GLY A 1 85 ? -4.687 6.346 5.959 1.00 52.41 85 GLY A O 6
ATOM 8742 N N . GLN A 1 86 ? -4.908 4.107 5.921 1.00 73.41 86 GLN A N 6
ATOM 8743 C CA . GLN A 1 86 ? -6.017 4.123 4.975 1.00 51.12 86 GLN A CA 6
ATOM 8744 C C . GLN A 1 86 ? -7.140 5.028 5.469 1.00 1.53 86 GLN A C 6
ATOM 8745 O O . GLN A 1 86 ? -7.103 5.521 6.596 1.00 31.34 86 GLN A O 6
ATOM 8759 N N . ASP A 1 87 ? -8.137 5.244 4.618 1.00 52.44 87 ASP A N 6
ATOM 8760 C CA . ASP A 1 87 ? -9.273 6.090 4.969 1.00 70.51 87 ASP A CA 6
ATOM 8761 C C . ASP A 1 87 ? -10.365 5.277 5.656 1.00 73.40 87 ASP A C 6
ATOM 8762 O O . ASP A 1 87 ? -11.396 4.975 5.058 1.00 24.11 87 ASP A O 6
ATOM 8771 N N . GLU A 1 88 ? -10.128 4.925 6.916 1.00 42.30 88 GLU A N 6
ATOM 8772 C CA . GLU A 1 88 ? -11.092 4.145 7.684 1.00 31.02 88 GLU A CA 6
ATOM 8773 C C . GLU A 1 88 ? -12.211 5.035 8.218 1.00 34.13 88 GLU A C 6
ATOM 8774 O O . GLU A 1 88 ? -13.364 4.616 8.303 1.00 5.11 88 GLU A O 6
ATOM 8786 N N . ALA A 1 89 ? -11.859 6.265 8.578 1.00 21.44 89 ALA A N 6
ATOM 8787 C CA . ALA A 1 89 ? -12.831 7.216 9.103 1.00 55.15 89 ALA A CA 6
ATOM 8788 C C . ALA A 1 89 ? -13.438 6.715 10.410 1.00 23.21 89 ALA A C 6
ATOM 8789 O O . ALA A 1 89 ? -13.080 5.644 10.902 1.00 23.10 89 ALA A O 6
ATOM 8796 N N . ASP A 1 90 ? -14.356 7.496 10.968 1.00 63.32 90 ASP A N 6
ATOM 8797 C CA . ASP A 1 90 ? -15.013 7.132 12.218 1.00 61.34 90 ASP A CA 6
ATOM 8798 C C . ASP A 1 90 ? -16.307 6.369 11.950 1.00 71.42 90 ASP A C 6
ATOM 8799 O O . ASP A 1 90 ? -16.517 5.279 12.481 1.00 61.22 90 ASP A O 6
ATOM 8808 N N . ALA A 1 91 ? -17.170 6.949 11.123 1.00 31.21 91 ALA A N 6
ATOM 8809 C CA . ALA A 1 91 ? -18.442 6.324 10.783 1.00 14.22 91 ALA A CA 6
ATOM 8810 C C . ALA A 1 91 ? -19.331 6.184 12.015 1.00 62.53 91 ALA A C 6
ATOM 8811 O O . ALA A 1 91 ? -20.304 5.431 12.008 1.00 72.01 91 ALA A O 6
ATOM 8818 N N . TYR A 1 92 ? -18.989 6.915 13.070 1.00 3.11 92 TYR A N 6
ATOM 8819 C CA . TYR A 1 92 ? -19.755 6.871 14.311 1.00 72.24 92 TYR A CA 6
ATOM 8820 C C . TYR A 1 92 ? -21.225 7.185 14.054 1.00 2.15 92 TYR A C 6
ATOM 8821 O O . TYR A 1 92 ? -21.577 7.777 13.033 1.00 52.12 92 TYR A O 6
ATOM 8839 N N . ASP A 1 93 ? -22.081 6.787 14.990 1.00 21.44 93 ASP A N 6
ATOM 8840 C CA . ASP A 1 93 ? -23.514 7.029 14.869 1.00 74.23 93 ASP A CA 6
ATOM 8841 C C . ASP A 1 93 ? -24.205 6.885 16.221 1.00 2.30 93 ASP A C 6
ATOM 8842 O O . ASP A 1 93 ? -24.147 5.829 16.852 1.00 23.02 93 ASP A O 6
ATOM 8851 N N . CYS A 1 94 ? -24.858 7.955 16.661 1.00 4.31 94 CYS A N 6
ATOM 8852 C CA . CYS A 1 94 ? -25.560 7.952 17.939 1.00 51.45 94 CYS A CA 6
ATOM 8853 C C . CYS A 1 94 ? -27.005 7.492 17.765 1.00 5.21 94 CYS A C 6
ATOM 8854 O O . CYS A 1 94 ? -27.940 8.179 18.177 1.00 51.35 94 CYS A O 6
ATOM 8861 N N . ASP A 1 95 ? -27.180 6.326 17.152 1.00 24.33 95 ASP A N 6
ATOM 8862 C CA . ASP A 1 95 ? -28.510 5.774 16.923 1.00 53.23 95 ASP A CA 6
ATOM 8863 C C . ASP A 1 95 ? -29.347 6.712 16.061 1.00 2.23 95 ASP A C 6
ATOM 8864 O O . ASP A 1 95 ? -30.571 6.759 16.185 1.00 41.14 95 ASP A O 6
ATOM 8873 N N . ALA A 1 96 ? -28.680 7.458 15.187 1.00 31.15 96 ALA A N 6
ATOM 8874 C CA . ALA A 1 96 ? -29.363 8.395 14.304 1.00 20.41 96 ALA A CA 6
ATOM 8875 C C . ALA A 1 96 ? -30.048 7.665 13.154 1.00 21.43 96 ALA A C 6
ATOM 8876 O O . ALA A 1 96 ? -31.021 8.159 12.584 1.00 55.30 96 ALA A O 6
ATOM 8883 N N . ALA A 1 97 ? -29.533 6.487 12.816 1.00 11.54 97 ALA A N 6
ATOM 8884 C CA . ALA A 1 97 ? -30.097 5.688 11.736 1.00 25.23 97 ALA A CA 6
ATOM 8885 C C . ALA A 1 97 ? -31.441 5.090 12.138 1.00 73.53 97 ALA A C 6
ATOM 8886 O O . ALA A 1 97 ? -32.303 4.850 11.293 1.00 43.33 97 ALA A O 6
ATOM 8893 N N . LYS A 1 98 ? -31.612 4.850 13.434 1.00 65.35 98 LYS A N 6
ATOM 8894 C CA . LYS A 1 98 ? -32.852 4.280 13.949 1.00 31.03 98 LYS A CA 6
ATOM 8895 C C . LYS A 1 98 ? -34.003 5.271 13.814 1.00 51.53 98 LYS A C 6
ATOM 8896 O O . LYS A 1 98 ? -33.856 6.331 13.205 1.00 74.03 98 LYS A O 6
ATOM 8915 N N . ARG A 1 99 ? -35.150 4.920 14.389 1.00 21.31 99 ARG A N 6
ATOM 8916 C CA . ARG A 1 99 ? -36.327 5.780 14.333 1.00 71.50 99 ARG A CA 6
ATOM 8917 C C . ARG A 1 99 ? -37.348 5.369 15.389 1.00 5.53 99 ARG A C 6
ATOM 8918 O O . ARG A 1 99 ? -37.614 6.113 16.332 1.00 65.02 99 ARG A O 6
ATOM 8939 N N . GLY A 1 100 ? -37.921 4.181 15.222 1.00 54.14 100 GLY A N 6
ATOM 8940 C CA . GLY A 1 100 ? -38.908 3.693 16.167 1.00 34.33 100 GLY A CA 6
ATOM 8941 C C . GLY A 1 100 ? -39.633 2.462 15.664 1.00 43.34 100 GLY A C 6
ATOM 8942 O O . GLY A 1 100 ? -39.096 1.756 14.811 1.00 32.34 100 GLY A O 6
ATOM 8947 N N . GLY A 1 1 ? -30.073 43.867 -13.402 1.00 1.45 1 GLY A N 7
ATOM 8948 C CA . GLY A 1 1 ? -29.607 42.812 -12.523 1.00 65.13 1 GLY A CA 7
ATOM 8949 C C . GLY A 1 1 ? -28.160 42.997 -12.111 1.00 3.03 1 GLY A C 7
ATOM 8950 O O . GLY A 1 1 ? -27.486 43.913 -12.581 1.00 0.12 1 GLY A O 7
ATOM 8954 N N . SER A 1 2 ? -27.682 42.127 -11.227 1.00 43.11 2 SER A N 7
ATOM 8955 C CA . SER A 1 2 ? -26.308 42.203 -10.747 1.00 45.43 2 SER A CA 7
ATOM 8956 C C . SER A 1 2 ? -25.931 40.941 -9.975 1.00 21.14 2 SER A C 7
ATOM 8957 O O . SER A 1 2 ? -26.798 40.234 -9.461 1.00 43.22 2 SER A O 7
ATOM 8965 N N . ARG A 1 3 ? -24.633 40.667 -9.899 1.00 63.42 3 ARG A N 7
ATOM 8966 C CA . ARG A 1 3 ? -24.141 39.491 -9.191 1.00 70.14 3 ARG A CA 7
ATOM 8967 C C . ARG A 1 3 ? -22.749 39.744 -8.619 1.00 24.42 3 ARG A C 7
ATOM 8968 O O . ARG A 1 3 ? -22.156 40.798 -8.845 1.00 0.11 3 ARG A O 7
ATOM 8989 N N . ARG A 1 4 ? -22.235 38.769 -7.875 1.00 33.24 4 ARG A N 7
ATOM 8990 C CA . ARG A 1 4 ? -20.915 38.887 -7.269 1.00 63.23 4 ARG A CA 7
ATOM 8991 C C . ARG A 1 4 ? -20.508 37.580 -6.594 1.00 65.52 4 ARG A C 7
ATOM 8992 O O . ARG A 1 4 ? -19.978 37.582 -5.484 1.00 44.10 4 ARG A O 7
ATOM 9013 N N . ALA A 1 5 ? -20.760 36.465 -7.273 1.00 55.11 5 ALA A N 7
ATOM 9014 C CA . ALA A 1 5 ? -20.419 35.152 -6.740 1.00 73.21 5 ALA A CA 7
ATOM 9015 C C . ALA A 1 5 ? -18.924 35.043 -6.465 1.00 24.34 5 ALA A C 7
ATOM 9016 O O . ALA A 1 5 ? -18.101 35.470 -7.273 1.00 73.22 5 ALA A O 7
ATOM 9023 N N . SER A 1 6 ? -18.579 34.469 -5.315 1.00 12.41 6 SER A N 7
ATOM 9024 C CA . SER A 1 6 ? -17.182 34.308 -4.930 1.00 13.44 6 SER A CA 7
ATOM 9025 C C . SER A 1 6 ? -17.017 33.146 -3.958 1.00 64.13 6 SER A C 7
ATOM 9026 O O . SER A 1 6 ? -17.524 33.181 -2.837 1.00 2.44 6 SER A O 7
ATOM 9034 N N . VAL A 1 7 ? -16.304 32.113 -4.397 1.00 24.32 7 VAL A N 7
ATOM 9035 C CA . VAL A 1 7 ? -16.071 30.937 -3.566 1.00 44.23 7 VAL A CA 7
ATOM 9036 C C . VAL A 1 7 ? -14.731 30.287 -3.897 1.00 33.24 7 VAL A C 7
ATOM 9037 O O . VAL A 1 7 ? -14.047 30.694 -4.835 1.00 23.24 7 VAL A O 7
ATOM 9050 N N . GLY A 1 8 ? -14.364 29.273 -3.120 1.00 41.33 8 GLY A N 7
ATOM 9051 C CA . GLY A 1 8 ? -13.107 28.582 -3.347 1.00 32.13 8 GLY A CA 7
ATOM 9052 C C . GLY A 1 8 ? -12.935 27.380 -2.440 1.00 74.02 8 GLY A C 7
ATOM 9053 O O . GLY A 1 8 ? -13.623 27.254 -1.427 1.00 11.43 8 GLY A O 7
ATOM 9057 N N . SER A 1 9 ? -12.015 26.493 -2.805 1.00 31.13 9 SER A N 7
ATOM 9058 C CA . SER A 1 9 ? -11.758 25.292 -2.020 1.00 63.32 9 SER A CA 7
ATOM 9059 C C . SER A 1 9 ? -10.266 24.977 -1.981 1.00 45.13 9 SER A C 7
ATOM 9060 O O . SER A 1 9 ? -9.465 25.629 -2.652 1.00 25.53 9 SER A O 7
ATOM 9068 N N . GLU A 1 10 ? -9.899 23.972 -1.191 1.00 72.51 10 GLU A N 7
ATOM 9069 C CA . GLU A 1 10 ? -8.503 23.570 -1.064 1.00 14.54 10 GLU A CA 7
ATOM 9070 C C . GLU A 1 10 ? -8.280 22.183 -1.659 1.00 51.31 10 GLU A C 7
ATOM 9071 O O . GLU A 1 10 ? -9.189 21.591 -2.241 1.00 25.41 10 GLU A O 7
ATOM 9083 N N . PHE A 1 11 ? -7.063 21.671 -1.510 1.00 41.24 11 PHE A N 7
ATOM 9084 C CA . PHE A 1 11 ? -6.717 20.355 -2.034 1.00 31.44 11 PHE A CA 7
ATOM 9085 C C . PHE A 1 11 ? -5.404 19.858 -1.436 1.00 0.05 11 PHE A C 7
ATOM 9086 O O . PHE A 1 11 ? -4.360 20.490 -1.593 1.00 12.14 11 PHE A O 7
ATOM 9103 N N . MET A 1 12 ? -5.467 18.723 -0.747 1.00 43.22 12 MET A N 7
ATOM 9104 C CA . MET A 1 12 ? -4.282 18.141 -0.125 1.00 35.15 12 MET A CA 7
ATOM 9105 C C . MET A 1 12 ? -3.552 17.224 -1.100 1.00 45.24 12 MET A C 7
ATOM 9106 O O . MET A 1 12 ? -3.984 17.040 -2.238 1.00 70.24 12 MET A O 7
ATOM 9120 N N . VAL A 1 13 ? -2.441 16.649 -0.647 1.00 33.03 13 VAL A N 7
ATOM 9121 C CA . VAL A 1 13 ? -1.651 15.750 -1.479 1.00 31.13 13 VAL A CA 7
ATOM 9122 C C . VAL A 1 13 ? -2.439 14.494 -1.833 1.00 15.24 13 VAL A C 7
ATOM 9123 O O . VAL A 1 13 ? -3.498 14.230 -1.261 1.00 42.44 13 VAL A O 7
ATOM 9136 N N . VAL A 1 14 ? -1.918 13.722 -2.781 1.00 53.13 14 VAL A N 7
ATOM 9137 C CA . VAL A 1 14 ? -2.572 12.492 -3.212 1.00 41.12 14 VAL A CA 7
ATOM 9138 C C . VAL A 1 14 ? -1.548 11.406 -3.524 1.00 3.41 14 VAL A C 7
ATOM 9139 O O . VAL A 1 14 ? -0.564 11.649 -4.222 1.00 75.23 14 VAL A O 7
ATOM 9152 N N . ASP A 1 15 ? -1.787 10.208 -3.002 1.00 3.24 15 ASP A N 7
ATOM 9153 C CA . ASP A 1 15 ? -0.888 9.083 -3.226 1.00 52.24 15 ASP A CA 7
ATOM 9154 C C . ASP A 1 15 ? 0.485 9.355 -2.618 1.00 64.10 15 ASP A C 7
ATOM 9155 O O . ASP A 1 15 ? 0.847 10.504 -2.366 1.00 51.42 15 ASP A O 7
ATOM 9164 N N . VAL A 1 16 ? 1.244 8.290 -2.382 1.00 32.21 16 VAL A N 7
ATOM 9165 C CA . VAL A 1 16 ? 2.576 8.413 -1.803 1.00 42.51 16 VAL A CA 7
ATOM 9166 C C . VAL A 1 16 ? 3.526 7.370 -2.383 1.00 5.42 16 VAL A C 7
ATOM 9167 O O . VAL A 1 16 ? 4.229 6.677 -1.646 1.00 13.24 16 VAL A O 7
ATOM 9180 N N . THR A 1 17 ? 3.543 7.265 -3.707 1.00 53.23 17 THR A N 7
ATOM 9181 C CA . THR A 1 17 ? 4.406 6.307 -4.386 1.00 34.11 17 THR A CA 7
ATOM 9182 C C . THR A 1 17 ? 4.233 4.906 -3.811 1.00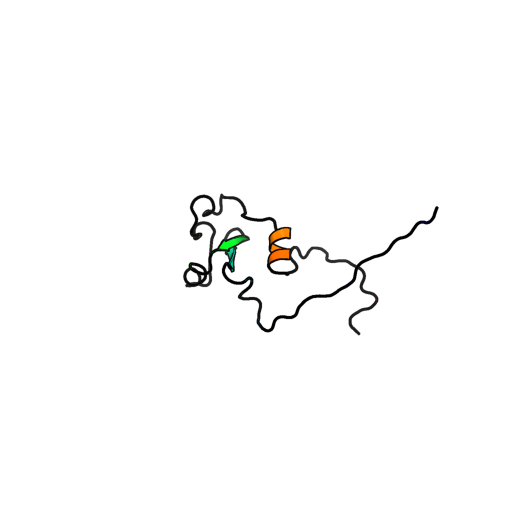 1.34 17 THR A C 7
ATOM 9183 O O . THR A 1 17 ? 3.332 4.663 -3.007 1.00 4.43 17 THR A O 7
ATOM 9194 N N . ILE A 1 18 ? 5.099 3.989 -4.226 1.00 73.21 18 ILE A N 7
ATOM 9195 C CA . ILE A 1 18 ? 5.042 2.612 -3.750 1.00 2.33 18 ILE A CA 7
ATOM 9196 C C . ILE A 1 18 ? 6.252 2.280 -2.884 1.00 63.04 18 ILE A C 7
ATOM 9197 O O . ILE A 1 18 ? 7.306 2.903 -3.007 1.00 33.04 18 ILE A O 7
ATOM 9213 N N . GLU A 1 19 ? 6.093 1.292 -2.008 1.00 31.10 19 GLU A N 7
ATOM 9214 C CA . GLU A 1 19 ? 7.173 0.876 -1.122 1.00 42.35 19 GLU A CA 7
ATOM 9215 C C . GLU A 1 19 ? 6.740 -0.297 -0.248 1.00 32.45 19 GLU A C 7
ATOM 9216 O O . GLU A 1 19 ? 6.319 -0.111 0.894 1.00 21.33 19 GLU A O 7
ATOM 9228 N N . ASP A 1 20 ? 6.843 -1.504 -0.793 1.00 43.11 20 ASP A N 7
ATOM 9229 C CA . ASP A 1 20 ? 6.462 -2.708 -0.063 1.00 51.12 20 ASP A CA 7
ATOM 9230 C C . ASP A 1 20 ? 7.083 -3.948 -0.699 1.00 14.12 20 ASP A C 7
ATOM 9231 O O . ASP A 1 20 ? 7.923 -3.845 -1.593 1.00 70.03 20 ASP A O 7
ATOM 9240 N N . SER A 1 21 ? 6.663 -5.119 -0.233 1.00 3.02 21 SER A N 7
ATOM 9241 C CA . SER A 1 21 ? 7.180 -6.379 -0.752 1.00 63.15 21 SER A CA 7
ATOM 9242 C C . SER A 1 21 ? 8.674 -6.511 -0.467 1.00 61.03 21 SER A C 7
ATOM 9243 O O . SER A 1 21 ? 9.498 -5.843 -1.091 1.00 12.15 21 SER A O 7
ATOM 9251 N N . TYR A 1 22 ? 9.014 -7.379 0.480 1.00 50.24 22 TYR A N 7
ATOM 9252 C CA . TYR A 1 22 ? 10.407 -7.598 0.850 1.00 62.21 22 TYR A CA 7
ATOM 9253 C C . TYR A 1 22 ? 10.612 -9.012 1.387 1.00 4.31 22 TYR A C 7
ATOM 9254 O O . TYR A 1 22 ? 11.169 -9.873 0.706 1.00 14.32 22 TYR A O 7
ATOM 9272 N N . SER A 1 23 ? 10.156 -9.243 2.615 1.00 60.13 23 SER A N 7
ATOM 9273 C CA . SER A 1 23 ? 10.291 -10.550 3.247 1.00 51.33 23 SER A CA 7
ATOM 9274 C C . SER A 1 23 ? 8.975 -11.319 3.191 1.00 25.12 23 SER A C 7
ATOM 9275 O O . SER A 1 23 ? 8.962 -12.550 3.143 1.00 1.02 23 SER A O 7
ATOM 9283 N N . THR A 1 24 ? 7.867 -10.584 3.198 1.00 30.21 24 THR A N 7
ATOM 9284 C CA . THR A 1 24 ? 6.544 -11.195 3.150 1.00 55.04 24 THR A CA 7
ATOM 9285 C C . THR A 1 24 ? 6.311 -11.897 1.817 1.00 15.53 24 THR A C 7
ATOM 9286 O O . THR A 1 24 ? 5.374 -12.680 1.674 1.00 51.13 24 THR A O 7
ATOM 9297 N N . GLU A 1 25 ? 7.169 -11.608 0.843 1.00 3.33 25 GLU A N 7
ATOM 9298 C CA . GLU A 1 25 ? 7.055 -12.212 -0.479 1.00 63.32 25 GLU A CA 7
ATOM 9299 C C . GLU A 1 25 ? 5.861 -11.639 -1.237 1.00 61.13 25 GLU A C 7
ATOM 9300 O O . GLU A 1 25 ? 6.024 -10.912 -2.217 1.00 43.42 25 GLU A O 7
ATOM 9312 N N . SER A 1 26 ? 4.659 -11.974 -0.778 1.00 3.31 26 SER A N 7
ATOM 9313 C CA . SER A 1 26 ? 3.438 -11.497 -1.414 1.00 34.23 26 SER A CA 7
ATOM 9314 C C . SER A 1 26 ? 3.437 -9.975 -1.518 1.00 53.45 26 SER A C 7
ATOM 9315 O O . SER A 1 26 ? 3.953 -9.282 -0.642 1.00 24.32 26 SER A O 7
ATOM 9323 N N . ALA A 1 27 ? 2.855 -9.462 -2.597 1.00 64.13 27 ALA A N 7
ATOM 9324 C CA . ALA A 1 27 ? 2.785 -8.023 -2.816 1.00 61.01 27 ALA A CA 7
ATOM 9325 C C . ALA A 1 27 ? 1.339 -7.556 -2.936 1.00 54.02 27 ALA A C 7
ATOM 9326 O O . ALA A 1 27 ? 0.439 -8.353 -3.204 1.00 2.42 27 ALA A O 7
ATOM 9333 N N . TRP A 1 28 ? 1.122 -6.261 -2.737 1.00 43.32 28 TRP A N 7
ATOM 9334 C CA . TRP A 1 28 ? -0.217 -5.687 -2.823 1.00 64.32 28 TRP A CA 7
ATOM 9335 C C . TRP A 1 28 ? -0.408 -4.947 -4.141 1.00 54.21 28 TRP A C 7
ATOM 9336 O O . TRP A 1 28 ? 0.385 -4.075 -4.496 1.00 14.53 28 TRP A O 7
ATOM 9357 N N . VAL A 1 29 ? -1.466 -5.300 -4.865 1.00 34.25 29 VAL A N 7
ATOM 9358 C CA . VAL A 1 29 ? -1.763 -4.668 -6.145 1.00 40.53 29 VAL A CA 7
ATOM 9359 C C . VAL A 1 29 ? -3.140 -4.014 -6.129 1.00 31.40 29 VAL A C 7
ATOM 9360 O O . VAL A 1 29 ? -4.125 -4.628 -5.717 1.00 42.12 29 VAL A O 7
ATOM 9373 N N . ARG A 1 30 ? -3.202 -2.766 -6.580 1.00 13.10 30 ARG A N 7
ATOM 9374 C CA . ARG A 1 30 ? -4.458 -2.028 -6.617 1.00 35.22 30 ARG A CA 7
ATOM 9375 C C . ARG A 1 30 ? -5.042 -2.019 -8.027 1.00 10.33 30 ARG A C 7
ATOM 9376 O O . ARG A 1 30 ? -4.316 -1.865 -9.011 1.00 24.24 30 ARG A O 7
ATOM 9397 N N . CYS A 1 31 ? -6.358 -2.185 -8.118 1.00 54.53 31 CYS A N 7
ATOM 9398 C CA . CYS A 1 31 ? -7.039 -2.197 -9.407 1.00 24.42 31 CYS A CA 7
ATOM 9399 C C . CYS A 1 31 ? -7.209 -0.780 -9.947 1.00 2.21 31 CYS A C 7
ATOM 9400 O O . CYS A 1 31 ? -7.559 0.139 -9.207 1.00 1.45 31 CYS A O 7
ATOM 9407 N N . ASP A 1 32 ? -6.957 -0.612 -11.239 1.00 55.30 32 ASP A N 7
ATOM 9408 C CA . ASP A 1 32 ? -7.083 0.693 -11.879 1.00 50.01 32 ASP A CA 7
ATOM 9409 C C . ASP A 1 32 ? -8.444 0.840 -12.551 1.00 2.12 32 ASP A C 7
ATOM 9410 O O . ASP A 1 32 ? -8.558 1.437 -13.622 1.00 32.31 32 ASP A O 7
ATOM 9419 N N . ASP A 1 33 ? -9.474 0.292 -11.916 1.00 62.24 33 ASP A N 7
ATOM 9420 C CA . ASP A 1 33 ? -10.828 0.362 -12.451 1.00 63.21 33 ASP A CA 7
ATOM 9421 C C . ASP A 1 33 ? -11.853 0.470 -11.326 1.00 72.14 33 ASP A C 7
ATOM 9422 O O . ASP A 1 33 ? -12.796 1.257 -11.404 1.00 55.41 33 ASP A O 7
ATOM 9431 N N . CYS A 1 34 ? -11.661 -0.328 -10.281 1.00 23.14 34 CYS A N 7
ATOM 9432 C CA . CYS A 1 34 ? -12.569 -0.324 -9.139 1.00 74.12 34 CYS A CA 7
ATOM 9433 C C . CYS A 1 34 ? -11.845 0.114 -7.869 1.00 70.12 34 CYS A C 7
ATOM 9434 O O . CYS A 1 34 ? -12.474 0.423 -6.858 1.00 13.42 34 CYS A O 7
ATOM 9441 N N . PHE A 1 35 ? -10.518 0.137 -7.930 1.00 52.23 35 PHE A N 7
ATOM 9442 C CA . PHE A 1 35 ? -9.706 0.536 -6.786 1.00 61.13 35 PHE A CA 7
ATOM 9443 C C . PHE A 1 35 ? -9.896 -0.431 -5.621 1.00 74.31 35 PHE A C 7
ATOM 9444 O O . PHE A 1 35 ? -10.615 -0.137 -4.665 1.00 71.22 35 PHE A O 7
ATOM 9461 N N . LYS A 1 36 ? -9.248 -1.588 -5.708 1.00 13.42 36 LYS A N 7
ATOM 9462 C CA . LYS A 1 36 ? -9.343 -2.599 -4.662 1.00 74.04 36 LYS A CA 7
ATOM 9463 C C . LYS A 1 36 ? -7.981 -3.228 -4.388 1.00 60.04 36 LYS A C 7
ATOM 9464 O O . LYS A 1 36 ? -7.167 -3.390 -5.298 1.00 4.30 36 LYS A O 7
ATOM 9483 N N . TRP A 1 37 ? -7.740 -3.581 -3.130 1.00 74.32 37 TRP A N 7
ATOM 9484 C CA . TRP A 1 37 ? -6.476 -4.194 -2.738 1.00 25.15 37 TRP A CA 7
ATOM 9485 C C . TRP A 1 37 ? -6.499 -5.697 -2.988 1.00 24.31 37 TRP A C 7
ATOM 9486 O O . TRP A 1 37 ? -7.376 -6.406 -2.491 1.00 2.33 37 TRP A O 7
ATOM 9507 N N . ARG A 1 38 ? -5.530 -6.179 -3.759 1.00 23.23 38 ARG A N 7
ATOM 9508 C CA . ARG A 1 38 ? -5.441 -7.600 -4.076 1.00 23.24 38 ARG A CA 7
ATOM 9509 C C . ARG A 1 38 ? -4.070 -8.155 -3.700 1.00 23.41 38 ARG A C 7
ATOM 9510 O O . ARG A 1 38 ? -3.041 -7.656 -4.155 1.00 15.42 38 ARG A O 7
ATOM 9531 N N . ARG A 1 39 ? -4.064 -9.190 -2.866 1.00 33.35 39 ARG A N 7
ATOM 9532 C CA . ARG A 1 39 ? -2.821 -9.811 -2.428 1.00 62.23 39 ARG A CA 7
ATOM 9533 C C . ARG A 1 39 ? -2.375 -10.889 -3.413 1.00 2.52 39 ARG A C 7
ATOM 9534 O O . ARG A 1 39 ? -3.053 -11.902 -3.589 1.00 11.24 39 ARG A O 7
ATOM 9555 N N . ILE A 1 40 ? -1.232 -10.662 -4.052 1.00 21.03 40 ILE A N 7
ATOM 9556 C CA . ILE A 1 40 ? -0.696 -11.613 -5.018 1.00 32.42 40 ILE A CA 7
ATOM 9557 C C . ILE A 1 40 ? 0.692 -12.090 -4.608 1.00 44.44 40 ILE A C 7
ATOM 9558 O O . ILE A 1 40 ? 1.437 -11.392 -3.920 1.00 50.43 40 ILE A O 7
ATOM 9574 N N . PRO A 1 41 ? 1.051 -13.308 -5.040 1.00 4.40 41 PRO A N 7
ATOM 9575 C CA . PRO A 1 41 ? 2.354 -13.906 -4.731 1.00 32.21 41 PRO A CA 7
ATOM 9576 C C . PRO A 1 41 ? 3.498 -13.204 -5.454 1.00 45.33 41 PRO A C 7
ATOM 9577 O O . PRO A 1 41 ? 3.298 -12.584 -6.497 1.00 51.55 41 PRO A O 7
ATOM 9588 N N . ALA A 1 42 ? 4.699 -13.308 -4.892 1.00 73.22 42 ALA A N 7
ATOM 9589 C CA . ALA A 1 42 ? 5.876 -12.686 -5.485 1.00 74.24 42 ALA A CA 7
ATOM 9590 C C . ALA A 1 42 ? 6.223 -13.331 -6.823 1.00 71.11 42 ALA A C 7
ATOM 9591 O O . ALA A 1 42 ? 7.028 -12.802 -7.588 1.00 14.44 42 ALA A O 7
ATOM 9598 N N . SER A 1 43 ? 5.611 -14.479 -7.097 1.00 12.20 43 SER A N 7
ATOM 9599 C CA . SER A 1 43 ? 5.859 -15.199 -8.342 1.00 45.42 43 SER A CA 7
ATOM 9600 C C . SER A 1 43 ? 5.132 -14.536 -9.507 1.00 1.35 43 SER A C 7
ATOM 9601 O O . SER A 1 43 ? 5.653 -14.465 -10.620 1.00 12.31 43 SER A O 7
ATOM 9609 N N . VAL A 1 44 ? 3.922 -14.052 -9.243 1.00 30.52 44 VAL A N 7
ATOM 9610 C CA . VAL A 1 44 ? 3.121 -13.393 -10.269 1.00 64.13 44 VAL A CA 7
ATOM 9611 C C . VAL A 1 44 ? 3.351 -11.886 -10.262 1.00 23.22 44 VAL A C 7
ATOM 9612 O O . VAL A 1 44 ? 3.207 -11.221 -11.287 1.00 54.03 44 VAL A O 7
ATOM 9625 N N . VAL A 1 45 ? 3.708 -11.353 -9.097 1.00 41.12 45 VAL A N 7
ATOM 9626 C CA . VAL A 1 45 ? 3.959 -9.924 -8.956 1.00 54.11 45 VAL A CA 7
ATOM 9627 C C . VAL A 1 45 ? 4.997 -9.447 -9.965 1.00 13.43 45 VAL A C 7
ATOM 9628 O O . VAL A 1 45 ? 5.020 -8.274 -10.340 1.00 71.25 45 VAL A O 7
ATOM 9641 N N . GLY A 1 46 ? 5.856 -10.362 -10.403 1.00 21.40 46 GLY A N 7
ATOM 9642 C CA . GLY A 1 46 ? 6.884 -10.016 -11.365 1.00 54.24 46 GLY A CA 7
ATOM 9643 C C . GLY A 1 46 ? 6.504 -10.398 -12.783 1.00 52.32 46 GLY A C 7
ATOM 9644 O O . GLY A 1 46 ? 7.369 -10.535 -13.648 1.00 13.21 46 GLY A O 7
ATOM 9648 N N . SER A 1 47 ? 5.209 -10.573 -13.020 1.00 13.44 47 SER A N 7
ATOM 9649 C CA . SER A 1 47 ? 4.717 -10.946 -14.341 1.00 14.12 47 SER A CA 7
ATOM 9650 C C . SER A 1 47 ? 3.496 -10.114 -14.722 1.00 54.42 47 SER A C 7
ATOM 9651 O O . SER A 1 47 ? 3.371 -9.662 -15.861 1.00 3.42 47 SER A O 7
ATOM 9659 N N . ILE A 1 48 ? 2.599 -9.917 -13.762 1.00 53.50 48 ILE A N 7
ATOM 9660 C CA . ILE A 1 48 ? 1.390 -9.137 -13.996 1.00 71.13 48 ILE A CA 7
ATOM 9661 C C . ILE A 1 48 ? 1.722 -7.676 -14.277 1.00 10.43 48 ILE A C 7
ATOM 9662 O O . ILE A 1 48 ? 0.977 -6.980 -14.967 1.00 44.14 48 ILE A O 7
ATOM 9678 N N . ASP A 1 49 ? 2.846 -7.217 -13.738 1.00 50.53 49 ASP A N 7
ATOM 9679 C CA . ASP A 1 49 ? 3.280 -5.838 -13.932 1.00 75.22 49 ASP A CA 7
ATOM 9680 C C . ASP A 1 49 ? 2.285 -4.864 -13.312 1.00 14.45 49 ASP A C 7
ATOM 9681 O O . ASP A 1 49 ? 1.411 -4.333 -13.998 1.00 41.22 49 ASP A O 7
ATOM 9690 N N . GLU A 1 50 ? 2.422 -4.632 -12.010 1.00 61.01 50 GLU A N 7
ATOM 9691 C CA . GLU A 1 50 ? 1.533 -3.722 -11.298 1.00 41.51 50 GLU A CA 7
ATOM 9692 C C . GLU A 1 50 ? 2.168 -2.342 -11.156 1.00 43.33 50 GLU A C 7
ATOM 9693 O O . GLU A 1 50 ? 1.626 -1.464 -10.483 1.00 51.15 50 GLU A O 7
ATOM 9705 N N . SER A 1 51 ? 3.320 -2.158 -11.792 1.00 71.41 51 SER A N 7
ATOM 9706 C CA . SER A 1 51 ? 4.032 -0.887 -11.734 1.00 21.22 51 SER A CA 7
ATOM 9707 C C . SER A 1 51 ? 3.263 0.202 -12.476 1.00 21.41 51 SER A C 7
ATOM 9708 O O . SER A 1 51 ? 2.878 1.213 -11.891 1.00 14.43 51 SER A O 7
ATOM 9716 N N . SER A 1 52 ? 3.043 -0.016 -13.769 1.00 22.34 52 SER A N 7
ATOM 9717 C CA . SER A 1 52 ? 2.323 0.947 -14.594 1.00 35.52 52 SER A CA 7
ATOM 9718 C C . SER A 1 52 ? 0.828 0.911 -14.292 1.00 52.01 52 SER A C 7
ATOM 9719 O O . SER A 1 52 ? 0.183 1.952 -14.168 1.00 62.31 52 SER A O 7
ATOM 9727 N N . ARG A 1 53 ? 0.283 -0.296 -14.178 1.00 4.04 53 ARG A N 7
ATOM 9728 C CA . ARG A 1 53 ? -1.136 -0.470 -13.892 1.00 13.15 53 ARG A CA 7
ATOM 9729 C C . ARG A 1 53 ? -1.477 -1.946 -13.707 1.00 55.43 53 ARG A C 7
ATOM 9730 O O . ARG A 1 53 ? -0.687 -2.824 -14.055 1.00 51.54 53 ARG A O 7
ATOM 9751 N N . TRP A 1 54 ? -2.656 -2.210 -13.158 1.00 22.42 54 TRP A N 7
ATOM 9752 C CA . TRP A 1 54 ? -3.101 -3.581 -12.927 1.00 4.40 54 TRP A CA 7
ATOM 9753 C C . TRP A 1 54 ? -4.587 -3.620 -12.589 1.00 71.42 54 TRP A C 7
ATOM 9754 O O . TRP A 1 54 ? -5.117 -2.697 -11.969 1.00 63.44 54 TRP A O 7
ATOM 9775 N N . ILE A 1 55 ? -5.255 -4.693 -13.001 1.00 50.43 55 ILE A N 7
ATOM 9776 C CA . ILE A 1 55 ? -6.679 -4.852 -12.741 1.00 24.44 55 ILE A CA 7
ATOM 9777 C C . ILE A 1 55 ? -6.991 -6.254 -12.227 1.00 32.22 55 ILE A C 7
ATOM 9778 O O . ILE A 1 55 ? -6.151 -7.152 -12.291 1.00 1.12 55 ILE A O 7
ATOM 9794 N N . CYS A 1 56 ? -8.206 -6.435 -11.719 1.00 20.52 56 CYS A N 7
ATOM 9795 C CA . CYS A 1 56 ? -8.631 -7.728 -11.196 1.00 32.23 56 CYS A CA 7
ATOM 9796 C C . CYS A 1 56 ? -8.556 -8.803 -12.276 1.00 60.51 56 CYS A C 7
ATOM 9797 O O . CYS A 1 56 ? -7.971 -9.866 -12.068 1.00 54.03 56 CYS A O 7
ATOM 9804 N N . MET A 1 57 ? -9.155 -8.520 -13.428 1.00 11.41 57 MET A N 7
ATOM 9805 C CA . MET A 1 57 ? -9.154 -9.462 -14.542 1.00 1.25 57 MET A CA 7
ATOM 9806 C C . MET A 1 57 ? -7.730 -9.800 -14.967 1.00 73.12 57 MET A C 7
ATOM 9807 O O . MET A 1 57 ? -7.489 -10.825 -15.604 1.00 51.01 57 MET A O 7
ATOM 9821 N N . ASN A 1 58 ? -6.789 -8.931 -14.614 1.00 5.22 58 ASN A N 7
ATOM 9822 C CA . ASN A 1 58 ? -5.387 -9.137 -14.960 1.00 64.30 58 ASN A CA 7
ATOM 9823 C C . ASN A 1 58 ? -4.713 -10.079 -13.966 1.00 12.25 58 ASN A C 7
ATOM 9824 O O . ASN A 1 58 ? -3.580 -10.509 -14.173 1.00 30.42 58 ASN A O 7
ATOM 9835 N N . ASN A 1 59 ? -5.421 -10.392 -12.885 1.00 64.24 59 ASN A N 7
ATOM 9836 C CA . ASN A 1 59 ? -4.891 -11.283 -11.858 1.00 5.34 59 ASN A CA 7
ATOM 9837 C C . ASN A 1 59 ? -4.565 -12.654 -12.441 1.00 54.14 59 ASN A C 7
ATOM 9838 O O . ASN A 1 59 ? -5.085 -13.033 -13.491 1.00 2.20 59 ASN A O 7
ATOM 9849 N N . SER A 1 60 ? -3.701 -13.394 -11.753 1.00 35.44 60 SER A N 7
ATOM 9850 C CA . SER A 1 60 ? -3.303 -14.722 -12.205 1.00 14.41 60 SER A CA 7
ATOM 9851 C C . SER A 1 60 ? -4.372 -15.755 -11.865 1.00 15.12 60 SER A C 7
ATOM 9852 O O . SER A 1 60 ? -4.466 -16.801 -12.506 1.00 31.44 60 SER A O 7
ATOM 9860 N N . ASP A 1 61 ? -5.177 -15.453 -10.852 1.00 10.34 61 ASP A N 7
ATOM 9861 C CA . ASP A 1 61 ? -6.242 -16.354 -10.425 1.00 55.35 61 ASP A CA 7
ATOM 9862 C C . ASP A 1 61 ? -7.326 -16.457 -11.494 1.00 64.01 61 ASP A C 7
ATOM 9863 O O . ASP A 1 61 ? -7.313 -15.720 -12.479 1.00 74.45 61 ASP A O 7
ATOM 9872 N N . LYS A 1 62 ? -8.263 -17.376 -11.290 1.00 35.21 62 LYS A N 7
ATOM 9873 C CA . LYS A 1 62 ? -9.356 -17.577 -12.234 1.00 31.30 62 LYS A CA 7
ATOM 9874 C C . LYS A 1 62 ? -10.706 -17.369 -11.556 1.00 63.40 62 LYS A C 7
ATOM 9875 O O . LYS A 1 62 ? -11.734 -17.243 -12.223 1.00 4.21 62 LYS A O 7
ATOM 9894 N N . ARG A 1 63 ? -10.697 -17.334 -10.228 1.00 61.42 63 ARG A N 7
ATOM 9895 C CA . ARG A 1 63 ? -11.921 -17.141 -9.460 1.00 33.22 63 ARG A CA 7
ATOM 9896 C C . ARG A 1 63 ? -11.956 -15.750 -8.832 1.00 74.35 63 ARG A C 7
ATOM 9897 O O . ARG A 1 63 ? -13.025 -15.228 -8.517 1.00 14.05 63 ARG A O 7
ATOM 9918 N N . PHE A 1 64 ? -10.780 -15.157 -8.656 1.00 24.43 64 PHE A N 7
ATOM 9919 C CA . PHE A 1 64 ? -10.677 -13.827 -8.065 1.00 60.32 64 PHE A CA 7
ATOM 9920 C C . PHE A 1 64 ? -10.088 -12.834 -9.063 1.00 32.14 64 PHE A C 7
ATOM 9921 O O . PHE A 1 64 ? -9.657 -11.744 -8.688 1.00 32.21 64 PHE A O 7
ATOM 9938 N N . ALA A 1 65 ? -10.076 -13.220 -10.335 1.00 41.32 65 ALA A N 7
ATOM 9939 C CA . ALA A 1 65 ? -9.543 -12.363 -11.387 1.00 42.12 65 ALA A CA 7
ATOM 9940 C C . ALA A 1 65 ? -10.666 -11.674 -12.155 1.00 44.23 65 ALA A C 7
ATOM 9941 O O . ALA A 1 65 ? -10.946 -12.017 -13.303 1.00 40.31 65 ALA A O 7
ATOM 9948 N N . ASP A 1 66 ? -11.304 -10.701 -11.513 1.00 75.31 66 ASP A N 7
ATOM 9949 C CA . ASP A 1 66 ? -12.396 -9.963 -12.137 1.00 61.43 66 ASP A CA 7
ATOM 9950 C C . ASP A 1 66 ? -12.938 -8.895 -11.193 1.00 20.33 66 ASP A C 7
ATOM 9951 O O . ASP A 1 66 ? -13.017 -9.104 -9.981 1.00 11.45 66 ASP A O 7
ATOM 9960 N N . CYS A 1 67 ? -13.311 -7.750 -11.755 1.00 3.34 67 CYS A N 7
ATOM 9961 C CA . CYS A 1 67 ? -13.845 -6.647 -10.964 1.00 60.11 67 CYS A CA 7
ATOM 9962 C C . CYS A 1 67 ? -15.182 -7.026 -10.335 1.00 62.43 67 CYS A C 7
ATOM 9963 O O . CYS A 1 67 ? -15.591 -6.450 -9.327 1.00 21.53 67 CYS A O 7
ATOM 9970 N N . SER A 1 68 ? -15.858 -8.000 -10.937 1.00 25.43 68 SER A N 7
ATOM 9971 C CA . SER A 1 68 ? -17.151 -8.454 -10.438 1.00 53.42 68 SER A CA 7
ATOM 9972 C C . SER A 1 68 ? -16.995 -9.185 -9.109 1.00 44.33 68 SER A C 7
ATOM 9973 O O . SER A 1 68 ? -17.922 -9.235 -8.300 1.00 74.54 68 SER A O 7
ATOM 9981 N N . LYS A 1 69 ? -15.813 -9.752 -8.887 1.00 74.54 69 LYS A N 7
ATOM 9982 C CA . LYS A 1 69 ? -15.531 -10.480 -7.657 1.00 60.31 69 LYS A CA 7
ATOM 9983 C C . LYS A 1 69 ? -15.545 -9.542 -6.454 1.00 42.33 69 LYS A C 7
ATOM 9984 O O . LYS A 1 69 ? -15.922 -8.376 -6.569 1.00 51.14 69 LYS A O 7
ATOM 10003 N N . SER A 1 70 ? -15.129 -10.058 -5.302 1.00 60.44 70 SER A N 7
ATOM 10004 C CA . SER A 1 70 ? -15.095 -9.266 -4.078 1.00 31.44 70 SER A CA 7
ATOM 10005 C C . SER A 1 70 ? -13.658 -8.965 -3.664 1.00 34.25 70 SER A C 7
ATOM 10006 O O . SER A 1 70 ? -12.710 -9.430 -4.296 1.00 25.33 70 SER A O 7
ATOM 10014 N N . GLN A 1 71 ? -13.507 -8.182 -2.601 1.00 25.12 71 GLN A N 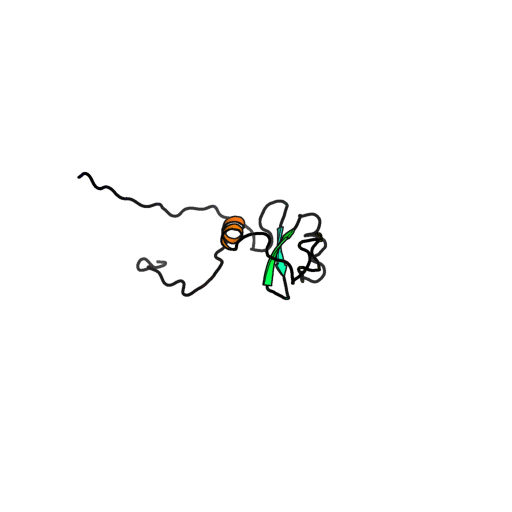7
ATOM 10015 C CA . GLN A 1 71 ? -12.186 -7.818 -2.104 1.00 1.21 71 GLN A CA 7
ATOM 10016 C C . GLN A 1 71 ? -11.539 -8.987 -1.369 1.00 51.21 71 GLN A C 7
ATOM 10017 O O . GLN A 1 71 ? -12.225 -9.799 -0.750 1.00 3.01 71 GLN A O 7
ATOM 10031 N N . GLU A 1 72 ? -10.214 -9.066 -1.445 1.00 40.02 72 GLU A N 7
ATOM 10032 C CA . GLU A 1 72 ? -9.475 -10.137 -0.788 1.00 64.34 72 GLU A CA 7
ATOM 10033 C C . GLU A 1 72 ? -9.478 -9.952 0.727 1.00 20.51 72 GLU A C 7
ATOM 10034 O O . GLU A 1 72 ? -9.872 -10.850 1.472 1.00 12.23 72 GLU A O 7
ATOM 10046 N N . MET A 1 73 ? -9.037 -8.783 1.175 1.00 14.43 73 MET A N 7
ATOM 10047 C CA . MET A 1 73 ? -8.990 -8.479 2.600 1.00 0.45 73 MET A CA 7
ATOM 10048 C C . MET A 1 73 ? -9.570 -7.096 2.881 1.00 51.02 73 MET A C 7
ATOM 10049 O O . MET A 1 73 ? -9.459 -6.187 2.059 1.00 54.14 73 MET A O 7
ATOM 10063 N N . SER A 1 74 ? -10.191 -6.944 4.048 1.00 74.44 74 SER A N 7
ATOM 10064 C CA . SER A 1 74 ? -10.792 -5.674 4.434 1.00 74.20 74 SER A CA 7
ATOM 10065 C C . SER A 1 74 ? -9.739 -4.573 4.503 1.00 50.44 74 SER A C 7
ATOM 10066 O O . SER A 1 74 ? -8.544 -4.848 4.607 1.00 21.15 74 SER A O 7
ATOM 10074 N N . ASN A 1 75 ? -10.192 -3.325 4.443 1.00 44.31 75 ASN A N 7
ATOM 10075 C CA . ASN A 1 75 ? -9.289 -2.181 4.499 1.00 33.22 75 ASN A CA 7
ATOM 10076 C C . ASN A 1 75 ? -8.476 -2.191 5.789 1.00 14.41 75 ASN A C 7
ATOM 10077 O O . ASN A 1 75 ? -7.284 -1.886 5.785 1.00 74.12 75 ASN A O 7
ATOM 10088 N N . GLU A 1 76 ? -9.129 -2.545 6.892 1.00 71.24 76 GLU A N 7
ATOM 10089 C CA . GLU A 1 76 ? -8.465 -2.595 8.189 1.00 31.35 76 GLU A CA 7
ATOM 10090 C C . GLU A 1 76 ? -7.308 -3.588 8.170 1.00 43.44 76 GLU A C 7
ATOM 10091 O O . GLU A 1 76 ? -6.196 -3.267 8.586 1.00 43.44 76 GLU A O 7
ATOM 10103 N N . GLU A 1 77 ? -7.579 -4.795 7.685 1.00 23.01 77 GLU A N 7
ATOM 10104 C CA . GLU A 1 77 ? -6.560 -5.835 7.614 1.00 61.52 77 GLU A CA 7
ATOM 10105 C C . GLU A 1 77 ? -5.373 -5.378 6.769 1.00 24.54 77 GLU A C 7
ATOM 10106 O O . GLU A 1 77 ? -4.218 -5.575 7.146 1.00 1.31 77 GLU A O 7
ATOM 10118 N N . ILE A 1 78 ? -5.668 -4.768 5.626 1.00 3.02 78 ILE A N 7
ATOM 10119 C CA . ILE A 1 78 ? -4.627 -4.283 4.729 1.00 1.22 78 ILE A CA 7
ATOM 10120 C C . ILE A 1 78 ? -3.825 -3.159 5.376 1.00 52.21 78 ILE A C 7
ATOM 10121 O O . ILE A 1 78 ? -2.596 -3.197 5.405 1.00 34.03 78 ILE A O 7
ATOM 10137 N N . ASN A 1 79 ? -4.531 -2.159 5.896 1.00 52.34 79 ASN A N 7
ATOM 10138 C CA . ASN A 1 79 ? -3.884 -1.024 6.544 1.00 13.02 79 ASN A CA 7
ATOM 10139 C C . ASN A 1 79 ? -2.914 -1.494 7.624 1.00 14.32 79 ASN A C 7
ATOM 10140 O O . ASN A 1 79 ? -1.798 -0.986 7.733 1.00 20.50 79 ASN A O 7
ATOM 10151 N N . GLU A 1 80 ? -3.349 -2.465 8.420 1.00 32.42 80 GLU A N 7
ATOM 10152 C CA . GLU A 1 80 ? -2.519 -3.003 9.491 1.00 23.03 80 GLU A CA 7
ATOM 10153 C C . GLU A 1 80 ? -1.443 -3.929 8.933 1.00 11.23 80 GLU A C 7
ATOM 10154 O O . GLU A 1 80 ? -0.370 -4.074 9.519 1.00 32.02 80 GLU A O 7
ATOM 10166 N N . GLU A 1 81 ? -1.739 -4.554 7.798 1.00 42.45 81 GLU A N 7
ATOM 10167 C CA . GLU A 1 81 ? -0.797 -5.467 7.161 1.00 42.35 81 GLU A CA 7
ATOM 10168 C C . GLU A 1 81 ? 0.473 -4.731 6.739 1.00 70.54 81 GLU A C 7
ATOM 10169 O O . GLU A 1 81 ? 1.583 -5.141 7.078 1.00 64.34 81 GLU A O 7
ATOM 10181 N N . LEU A 1 82 ? 0.300 -3.644 5.996 1.00 73.32 82 LEU A N 7
ATOM 10182 C CA . LEU A 1 82 ? 1.430 -2.852 5.525 1.00 15.15 82 LEU A CA 7
ATOM 10183 C C . LEU A 1 82 ? 1.880 -1.859 6.592 1.00 11.31 82 LEU A C 7
ATOM 10184 O O . LEU A 1 82 ? 3.053 -1.494 6.659 1.00 42.11 82 LEU A O 7
ATOM 10200 N N . GLY A 1 83 ? 0.939 -1.427 7.427 1.00 42.40 83 GLY A N 7
ATOM 10201 C CA . GLY A 1 83 ? 1.260 -0.482 8.481 1.00 71.20 83 GLY A CA 7
ATOM 10202 C C . GLY A 1 83 ? 1.075 0.958 8.045 1.00 24.42 83 GLY A C 7
ATOM 10203 O O . GLY A 1 83 ? 1.841 1.836 8.442 1.00 21.23 83 GLY A O 7
ATOM 10207 N N . ILE A 1 84 ? 0.057 1.200 7.227 1.00 72.23 84 ILE A N 7
ATOM 10208 C CA . ILE A 1 84 ? -0.226 2.544 6.736 1.00 62.34 84 ILE A CA 7
ATOM 10209 C C . ILE A 1 84 ? -1.429 3.148 7.451 1.00 2.02 84 ILE A C 7
ATOM 10210 O O . ILE A 1 84 ? -1.974 2.554 8.381 1.00 14.32 84 ILE A O 7
ATOM 10226 N N . GLY A 1 85 ? -1.841 4.332 7.009 1.00 40.55 85 GLY A N 7
ATOM 10227 C CA . GLY A 1 85 ? -2.978 4.997 7.617 1.00 42.15 85 GLY A CA 7
ATOM 10228 C C . GLY A 1 85 ? -4.109 5.225 6.635 1.00 31.50 85 GLY A C 7
ATOM 10229 O O . GLY A 1 85 ? -4.450 6.366 6.325 1.00 72.00 85 GLY A O 7
ATOM 10233 N N . GLN A 1 86 ? -4.691 4.136 6.142 1.00 71.21 86 GLN A N 7
ATOM 10234 C CA . GLN A 1 86 ? -5.790 4.223 5.186 1.00 4.11 86 GLN A CA 7
ATOM 10235 C C . GLN A 1 86 ? -6.904 5.118 5.718 1.00 21.02 86 GLN A C 7
ATOM 10236 O O . GLN A 1 86 ? -7.187 5.129 6.916 1.00 72.13 86 GLN A O 7
ATOM 10250 N N . ASP A 1 87 ? -7.533 5.868 4.820 1.00 52.24 87 ASP A N 7
ATOM 10251 C CA . ASP A 1 87 ? -8.617 6.767 5.198 1.00 70.32 87 ASP A CA 7
ATOM 10252 C C . ASP A 1 87 ? -9.943 6.017 5.272 1.00 32.23 87 ASP A C 7
ATOM 10253 O O . ASP A 1 87 ? -10.771 6.111 4.366 1.00 0.41 87 ASP A O 7
ATOM 10262 N N . GLU A 1 88 ? -10.137 5.272 6.355 1.00 43.30 88 GLU A N 7
ATOM 10263 C CA . GLU A 1 88 ? -11.362 4.505 6.545 1.00 1.41 88 GLU A CA 7
ATOM 10264 C C . GLU A 1 88 ? -12.527 5.421 6.910 1.00 71.11 88 GLU A C 7
ATOM 10265 O O . GLU A 1 88 ? -13.679 5.138 6.583 1.00 24.14 88 GLU A O 7
ATOM 10277 N N . ALA A 1 89 ? -12.217 6.521 7.590 1.00 70.43 89 ALA A N 7
ATOM 10278 C CA . ALA A 1 89 ? -13.236 7.479 7.999 1.00 23.32 89 ALA A CA 7
ATOM 10279 C C . ALA A 1 89 ? -14.220 6.850 8.980 1.00 44.44 89 ALA A C 7
ATOM 10280 O O . ALA A 1 89 ? -14.292 5.627 9.103 1.00 53.20 89 ALA A O 7
ATOM 10287 N N . ASP A 1 90 ? -14.972 7.693 9.678 1.00 32.34 90 ASP A N 7
ATOM 10288 C CA . ASP A 1 90 ? -15.952 7.219 10.649 1.00 64.03 90 ASP A CA 7
ATOM 10289 C C . ASP A 1 90 ? -16.750 8.383 11.227 1.00 72.31 90 ASP A C 7
ATOM 10290 O O . ASP A 1 90 ? -17.954 8.497 10.998 1.00 53.21 90 ASP A O 7
ATOM 10299 N N . ALA A 1 91 ? -16.072 9.244 11.979 1.00 14.42 91 ALA A N 7
ATOM 10300 C CA . ALA A 1 91 ? -16.719 10.399 12.589 1.00 53.43 91 ALA A CA 7
ATOM 10301 C C . ALA A 1 91 ? -15.688 11.362 13.169 1.00 1.32 91 ALA A C 7
ATOM 10302 O O . ALA A 1 91 ? -15.149 11.132 14.252 1.00 31.12 91 ALA A O 7
ATOM 10309 N N . TYR A 1 92 ? -15.416 12.440 12.442 1.00 31.35 92 TYR A N 7
ATOM 10310 C CA . TYR A 1 92 ? -14.448 13.436 12.883 1.00 42.41 92 TYR A CA 7
ATOM 10311 C C . TYR A 1 92 ? -15.062 14.833 12.880 1.00 3.23 92 TYR A C 7
ATOM 10312 O O . TYR A 1 92 ? -16.250 15.000 12.605 1.00 71.52 92 TYR A O 7
ATOM 10330 N N . ASP A 1 93 ? -14.243 15.833 13.187 1.00 61.25 93 ASP A N 7
ATOM 10331 C CA . ASP A 1 93 ? -14.703 17.216 13.219 1.00 32.12 93 ASP A CA 7
ATOM 10332 C C . ASP A 1 93 ? -13.524 18.183 13.176 1.00 34.42 93 ASP A C 7
ATOM 10333 O O . ASP A 1 93 ? -12.373 17.768 13.043 1.00 44.25 93 ASP A O 7
ATOM 10342 N N . CYS A 1 94 ? -13.819 19.473 13.287 1.00 4.33 94 CYS A N 7
ATOM 10343 C CA . CYS A 1 94 ? -12.784 20.500 13.260 1.00 23.33 94 CYS A CA 7
ATOM 10344 C C . CYS A 1 94 ? -11.793 20.303 14.404 1.00 40.31 94 CYS A C 7
ATOM 10345 O O . CYS A 1 94 ? -12.135 19.743 15.445 1.00 50.33 94 CYS A O 7
ATOM 10352 N N . ASP A 1 95 ? -10.566 20.769 14.202 1.00 14.20 95 ASP A N 7
ATOM 10353 C CA . ASP A 1 95 ? -9.525 20.647 15.216 1.00 55.14 95 ASP A CA 7
ATOM 10354 C C . ASP A 1 95 ? -9.253 19.181 15.541 1.00 11.45 95 ASP A C 7
ATOM 10355 O O . ASP A 1 95 ? -8.834 18.850 16.650 1.00 60.11 95 ASP A O 7
ATOM 10364 N N . ALA A 1 96 ? -9.496 18.310 14.568 1.00 24.41 96 ALA A N 7
ATOM 10365 C CA . ALA A 1 96 ? -9.277 16.880 14.752 1.00 0.41 96 ALA A CA 7
ATOM 10366 C C . ALA A 1 96 ? -7.841 16.595 15.179 1.00 72.13 96 ALA A C 7
ATOM 10367 O O . ALA A 1 96 ? -7.564 15.582 15.819 1.00 64.12 96 ALA A O 7
ATOM 10374 N N . ALA A 1 97 ? -6.932 17.495 14.819 1.00 23.33 97 ALA A N 7
ATOM 10375 C CA . ALA A 1 97 ? -5.526 17.340 15.167 1.00 52.45 97 ALA A CA 7
ATOM 10376 C C . ALA A 1 97 ? -5.351 17.113 16.664 1.00 5.53 97 ALA A C 7
ATOM 10377 O O . ALA A 1 97 ? -4.399 16.465 17.098 1.00 63.34 97 ALA A O 7
ATOM 10384 N N . LYS A 1 98 ? -6.276 17.652 17.451 1.00 54.30 98 LYS A N 7
ATOM 10385 C CA . LYS A 1 98 ? -6.226 17.508 18.901 1.00 51.31 98 LYS A CA 7
ATOM 10386 C C . LYS A 1 98 ? -7.629 17.360 19.482 1.00 45.44 98 LYS A C 7
ATOM 10387 O O . LYS A 1 98 ? -8.608 17.254 18.744 1.00 50.01 98 LYS A O 7
ATOM 10406 N N . ARG A 1 99 ? -7.718 17.355 20.808 1.00 50.24 99 ARG A N 7
ATOM 10407 C CA . ARG A 1 99 ? -9.001 17.219 21.487 1.00 42.32 99 ARG A CA 7
ATOM 10408 C C . ARG A 1 99 ? -9.878 18.443 21.239 1.00 72.20 99 ARG A C 7
ATOM 10409 O O . ARG A 1 99 ? -11.099 18.331 21.122 1.00 45.30 99 ARG A O 7
ATOM 10430 N N . GLY A 1 100 ? -9.248 19.611 21.161 1.00 71.31 100 GLY A N 7
ATOM 10431 C CA . GLY A 1 100 ? -9.987 20.838 20.928 1.00 1.52 100 GLY A CA 7
ATOM 10432 C C . GLY A 1 100 ? -10.643 21.367 22.188 1.00 21.24 100 GLY A C 7
ATOM 10433 O O . GLY A 1 100 ? -11.327 22.388 22.124 1.00 34.44 100 GLY A O 7
ATOM 10438 N N . GLY A 1 1 ? 21.751 -39.258 23.471 1.00 10.31 1 GLY A N 8
ATOM 10439 C CA . GLY A 1 1 ? 22.321 -39.051 22.152 1.00 22.04 1 GLY A CA 8
ATOM 10440 C C . GLY A 1 1 ? 23.734 -38.506 22.209 1.00 12.21 1 GLY A C 8
ATOM 10441 O O . GLY A 1 1 ? 24.252 -38.218 23.288 1.00 73.21 1 GLY A O 8
ATOM 10445 N N . SER A 1 2 ? 24.361 -38.366 21.045 1.00 75.42 2 SER A N 8
ATOM 10446 C CA . SER A 1 2 ? 25.724 -37.857 20.967 1.00 12.33 2 SER A CA 8
ATOM 10447 C C . SER A 1 2 ? 26.051 -37.391 19.551 1.00 31.41 2 SER A C 8
ATOM 10448 O O . SER A 1 2 ? 26.389 -38.197 18.684 1.00 64.24 2 SER A O 8
ATOM 10456 N N . ARG A 1 3 ? 25.947 -36.086 19.326 1.00 41.40 3 ARG A N 8
ATOM 10457 C CA . ARG A 1 3 ? 26.229 -35.512 18.015 1.00 30.25 3 ARG A CA 8
ATOM 10458 C C . ARG A 1 3 ? 27.718 -35.214 17.863 1.00 52.14 3 ARG A C 8
ATOM 10459 O O . AR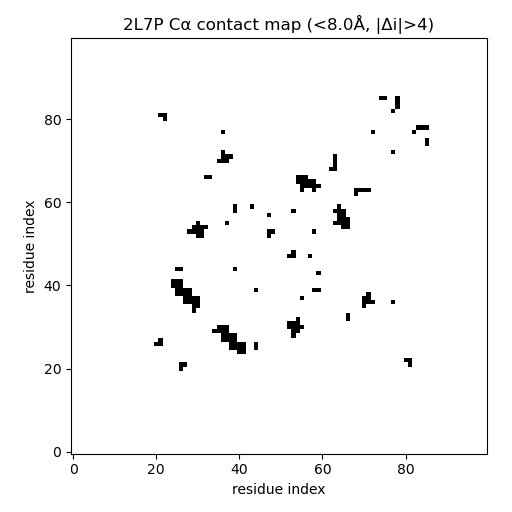G A 1 3 ? 28.370 -34.758 18.802 1.00 72.31 3 ARG A O 8
ATOM 10480 N N . ARG A 1 4 ? 28.249 -35.474 16.672 1.00 31.12 4 ARG A N 8
ATOM 10481 C CA . ARG A 1 4 ? 29.661 -35.235 16.397 1.00 32.15 4 ARG A CA 8
ATOM 10482 C C . ARG A 1 4 ? 29.888 -34.977 14.911 1.00 43.40 4 ARG A C 8
ATOM 10483 O O . ARG A 1 4 ? 30.893 -35.405 14.343 1.00 34.11 4 ARG A O 8
ATOM 10504 N N . ALA A 1 5 ? 28.948 -34.277 14.286 1.00 61.44 5 ALA A N 8
ATOM 10505 C CA . ALA A 1 5 ? 29.046 -33.961 12.866 1.00 2.50 5 ALA A CA 8
ATOM 10506 C C . ALA A 1 5 ? 28.336 -32.651 12.544 1.00 35.54 5 ALA A C 8
ATOM 10507 O O . ALA A 1 5 ? 27.107 -32.588 12.528 1.00 34.41 5 ALA A O 8
ATOM 10514 N N . SER A 1 6 ? 29.118 -31.606 12.290 1.00 64.52 6 SER A N 8
ATOM 10515 C CA . SER A 1 6 ? 28.563 -30.295 11.973 1.00 23.11 6 SER A CA 8
ATOM 10516 C C . SER A 1 6 ? 29.532 -29.488 11.114 1.00 33.01 6 SER A C 8
ATOM 10517 O O . SER A 1 6 ? 30.592 -29.070 11.581 1.00 64.10 6 SER A O 8
ATOM 10525 N N . VAL A 1 7 ? 29.161 -29.273 9.857 1.00 72.11 7 VAL A N 8
ATOM 10526 C CA . VAL A 1 7 ? 29.995 -28.515 8.932 1.00 30.13 7 VAL A CA 8
ATOM 10527 C C . VAL A 1 7 ? 29.146 -27.775 7.905 1.00 53.21 7 VAL A C 8
ATOM 10528 O O . VAL A 1 7 ? 27.944 -28.012 7.792 1.00 51.32 7 VAL A O 8
ATOM 10541 N N . GLY A 1 8 ? 29.779 -26.875 7.159 1.00 44.20 8 GLY A N 8
ATOM 10542 C CA . GLY A 1 8 ? 29.067 -26.114 6.149 1.00 32.23 8 GLY A CA 8
ATOM 10543 C C . GLY A 1 8 ? 30.001 -25.354 5.229 1.00 52.42 8 GLY A C 8
ATOM 10544 O O . GLY A 1 8 ? 31.138 -25.771 5.006 1.00 74.55 8 GLY A O 8
ATOM 10548 N N . SER A 1 9 ? 29.521 -24.237 4.693 1.00 52.00 9 SER A N 8
ATOM 10549 C CA . SER A 1 9 ? 30.319 -23.419 3.786 1.00 2.01 9 SER A CA 8
ATOM 10550 C C . SER A 1 9 ? 29.951 -21.945 3.917 1.00 13.25 9 SER A C 8
ATOM 10551 O O . SER A 1 9 ? 28.806 -21.605 4.211 1.00 15.25 9 SER A O 8
ATOM 10559 N N . GLU A 1 10 ? 30.932 -21.075 3.697 1.00 14.32 10 GLU A N 8
ATOM 10560 C CA . GLU A 1 10 ? 30.712 -19.636 3.792 1.00 61.14 10 GLU A CA 8
ATOM 10561 C C . GLU A 1 10 ? 30.805 -18.980 2.417 1.00 3.22 10 GLU A C 8
ATOM 10562 O O . GLU A 1 10 ? 31.764 -19.197 1.677 1.00 10.43 10 GLU A O 8
ATOM 10574 N N . PHE A 1 11 ? 29.801 -18.176 2.082 1.00 1.12 11 PHE A N 8
ATOM 10575 C CA . PHE A 1 11 ? 29.768 -17.489 0.797 1.00 64.13 11 PHE A CA 8
ATOM 10576 C C . PHE A 1 11 ? 28.693 -16.407 0.786 1.00 52.31 11 PHE A C 8
ATOM 10577 O O . PHE A 1 11 ? 27.727 -16.469 1.545 1.00 53.12 11 PHE A O 8
ATOM 10594 N N . MET A 1 12 ? 28.870 -15.414 -0.080 1.00 43.15 12 MET A N 8
ATOM 10595 C CA . MET A 1 12 ? 27.916 -14.317 -0.191 1.00 63.32 12 MET A CA 8
ATOM 10596 C C . MET A 1 12 ? 27.256 -14.306 -1.566 1.00 50.54 12 MET A C 8
ATOM 10597 O O . MET A 1 12 ? 27.416 -15.242 -2.350 1.00 22.25 12 MET A O 8
ATOM 10611 N N . VAL A 1 13 ? 26.515 -13.240 -1.854 1.00 45.43 13 VAL A N 8
ATOM 10612 C CA . VAL A 1 13 ? 25.833 -13.107 -3.136 1.00 24.23 13 VAL A CA 8
ATOM 10613 C C . VAL A 1 13 ? 25.924 -11.680 -3.661 1.00 60.22 13 VAL A C 8
ATOM 10614 O O . VAL A 1 13 ? 26.541 -10.816 -3.038 1.00 54.32 13 VAL A O 8
ATOM 10627 N N . VAL A 1 14 ? 25.305 -11.439 -4.812 1.00 51.04 14 VAL A N 8
ATOM 10628 C CA . VAL A 1 14 ? 25.315 -10.114 -5.423 1.00 32.25 14 VAL A CA 8
ATOM 10629 C C . VAL A 1 14 ? 23.937 -9.748 -5.963 1.00 64.44 14 VAL A C 8
ATOM 10630 O O . VAL A 1 14 ? 23.260 -10.574 -6.576 1.00 34.54 14 VAL A O 8
ATOM 10643 N N . ASP A 1 15 ? 23.529 -8.505 -5.733 1.00 62.22 15 ASP A N 8
ATOM 10644 C CA . ASP A 1 15 ? 22.231 -8.028 -6.199 1.00 63.22 15 ASP A CA 8
ATOM 10645 C C . ASP A 1 15 ? 22.256 -6.520 -6.428 1.00 42.43 15 ASP A C 8
ATOM 10646 O O . ASP A 1 15 ? 22.513 -5.746 -5.506 1.00 72.00 15 ASP A O 8
ATOM 10655 N N . VAL A 1 16 ? 21.990 -6.110 -7.664 1.00 52.11 16 VAL A N 8
ATOM 10656 C CA . VAL A 1 16 ? 21.982 -4.695 -8.015 1.00 4.42 16 VAL A CA 8
ATOM 10657 C C . VAL A 1 16 ? 20.927 -4.397 -9.074 1.00 55.21 16 VAL A C 8
ATOM 10658 O O . VAL A 1 16 ? 21.252 -4.049 -10.210 1.00 71.44 16 VAL A O 8
ATOM 10671 N N . THR A 1 17 ? 19.661 -4.535 -8.694 1.00 61.33 17 THR A N 8
ATOM 10672 C CA . THR A 1 17 ? 18.556 -4.281 -9.611 1.00 3.25 17 THR A CA 8
ATOM 10673 C C . THR A 1 17 ? 17.348 -3.718 -8.872 1.00 21.42 17 THR A C 8
ATOM 10674 O O . THR A 1 17 ? 17.390 -3.514 -7.659 1.00 35.15 17 THR A O 8
ATOM 10685 N N . ILE A 1 18 ? 16.272 -3.470 -9.611 1.00 75.20 18 ILE A N 8
ATOM 10686 C CA . ILE A 1 18 ? 15.050 -2.932 -9.024 1.00 2.41 18 ILE A CA 8
ATOM 10687 C C . ILE A 1 18 ? 14.125 -4.050 -8.558 1.00 3.21 18 ILE A C 8
ATOM 10688 O O . ILE A 1 18 ? 14.191 -5.172 -9.058 1.00 5.43 18 ILE A O 8
ATOM 10704 N N . GLU A 1 19 ? 13.262 -3.735 -7.597 1.00 1.32 19 GLU A N 8
ATOM 10705 C CA . GLU A 1 19 ? 12.323 -4.715 -7.064 1.00 20.33 19 GLU A CA 8
ATOM 10706 C C . GLU A 1 19 ? 11.353 -4.061 -6.084 1.00 72.24 19 GLU A C 8
ATOM 10707 O O . GLU A 1 19 ? 11.761 -3.312 -5.196 1.00 74.43 19 GLU A O 8
ATOM 10719 N N . ASP A 1 20 ? 10.067 -4.349 -6.252 1.00 3.10 20 ASP A N 8
ATOM 10720 C CA . ASP A 1 20 ? 9.037 -3.790 -5.384 1.00 23.25 20 ASP A CA 8
ATOM 10721 C C . ASP A 1 20 ? 7.846 -4.737 -5.274 1.00 14.21 20 ASP A C 8
ATOM 10722 O O . ASP A 1 20 ? 7.047 -4.855 -6.203 1.00 15.41 20 ASP A O 8
ATOM 10731 N N . SER A 1 21 ? 7.734 -5.410 -4.133 1.00 40.12 21 SER A N 8
ATOM 10732 C CA . SER A 1 21 ? 6.642 -6.350 -3.904 1.00 51.33 21 SER A CA 8
ATOM 10733 C C . SER A 1 21 ? 6.431 -6.584 -2.412 1.00 1.33 21 SER A C 8
ATOM 10734 O O . SER A 1 21 ? 5.980 -7.653 -1.998 1.00 53.22 21 SER A O 8
ATOM 10742 N N . TYR A 1 22 ? 6.763 -5.580 -1.609 1.00 54.25 22 TYR A N 8
ATOM 10743 C CA . TYR A 1 22 ? 6.613 -5.676 -0.162 1.00 43.12 22 TYR A CA 8
ATOM 10744 C C . TYR A 1 22 ? 7.294 -6.932 0.374 1.00 64.41 22 TYR A C 8
ATOM 10745 O O . TYR A 1 22 ? 8.022 -7.613 -0.348 1.00 40.44 22 TYR A O 8
ATOM 10763 N N . SER A 1 23 ? 7.050 -7.232 1.646 1.00 64.03 23 SER A N 8
ATOM 10764 C CA . SER A 1 23 ? 7.641 -8.404 2.280 1.00 23.23 23 SER A CA 8
ATOM 10765 C C . SER A 1 23 ? 6.634 -9.550 2.351 1.00 12.12 23 SER A C 8
ATOM 10766 O O . SER A 1 23 ? 5.551 -9.477 1.769 1.00 3.44 23 SER A O 8
ATOM 10774 N N . THR A 1 24 ? 7.000 -10.607 3.070 1.00 54.14 24 THR A N 8
ATOM 10775 C CA . THR A 1 24 ? 6.132 -11.768 3.216 1.00 13.10 24 THR A CA 8
ATOM 10776 C C . THR A 1 24 ? 5.871 -12.434 1.870 1.00 13.12 24 THR A C 8
ATOM 10777 O O . THR A 1 24 ? 4.883 -13.149 1.702 1.00 52.31 24 THR A O 8
ATOM 10788 N N . GLU A 1 25 ? 6.762 -12.193 0.913 1.00 63.30 25 GLU A N 8
ATOM 10789 C CA . GLU A 1 25 ? 6.626 -12.770 -0.418 1.00 50.15 25 GLU A CA 8
ATOM 10790 C C . GLU A 1 25 ? 5.482 -12.112 -1.183 1.00 20.52 25 GLU A C 8
ATOM 10791 O O . GLU A 1 25 ? 5.704 -11.376 -2.144 1.00 53.02 25 GLU A O 8
ATOM 10803 N N . SER A 1 26 ? 4.255 -12.384 -0.748 1.00 72.13 26 SER A N 8
ATOM 10804 C CA . SER A 1 26 ? 3.073 -11.821 -1.393 1.00 5.40 26 SER A CA 8
ATOM 10805 C C . SER A 1 26 ? 3.107 -10.297 -1.355 1.00 53.23 26 SER A C 8
ATOM 10806 O O . SER A 1 26 ? 3.610 -9.700 -0.403 1.00 52.24 26 SER A O 8
ATOM 10814 N N . ALA A 1 27 ? 2.568 -9.673 -2.398 1.00 71.22 27 ALA A N 8
ATOM 10815 C CA . ALA A 1 27 ? 2.534 -8.218 -2.484 1.00 4.33 27 ALA A CA 8
ATOM 10816 C C . ALA A 1 27 ? 1.103 -7.709 -2.614 1.00 20.43 27 ALA A C 8
ATOM 10817 O O . ALA A 1 27 ? 0.194 -8.466 -2.958 1.00 10.14 27 ALA A O 8
ATOM 10824 N N . TRP A 1 28 ? 0.909 -6.425 -2.337 1.00 2.02 28 TRP A N 8
ATOM 10825 C CA . TRP A 1 28 ? -0.414 -5.817 -2.423 1.00 14.23 28 TRP A CA 8
ATOM 10826 C C . TRP A 1 28 ? -0.547 -4.982 -3.692 1.00 63.22 28 TRP A C 8
ATOM 10827 O O . TRP A 1 28 ? 0.316 -4.161 -4.001 1.00 63.54 28 TRP A O 8
ATOM 10848 N N . VAL A 1 29 ? -1.635 -5.199 -4.425 1.00 62.00 29 VAL A N 8
ATOM 10849 C CA . VAL A 1 29 ? -1.883 -4.466 -5.661 1.00 44.23 29 VAL A CA 8
ATOM 10850 C C . VAL A 1 29 ? -3.299 -3.903 -5.693 1.00 23.01 29 VAL A C 8
ATOM 10851 O O . VAL A 1 29 ? -4.247 -4.557 -5.258 1.00 21.41 29 VAL A O 8
ATOM 10864 N N . ARG A 1 30 ? -3.435 -2.687 -6.210 1.00 41.43 30 ARG A N 8
ATOM 10865 C CA . ARG A 1 30 ? -4.737 -2.035 -6.298 1.00 42.52 30 ARG A CA 8
ATOM 10866 C C . ARG A 1 30 ? -5.231 -2.002 -7.741 1.00 73.13 30 ARG A C 8
ATOM 10867 O O . ARG A 1 30 ? -4.449 -1.815 -8.673 1.00 51.24 30 ARG A O 8
ATOM 10888 N N . CYS A 1 31 ? -6.536 -2.183 -7.918 1.00 4.11 31 CYS A N 8
ATOM 10889 C CA . CYS A 1 31 ? -7.136 -2.175 -9.247 1.00 21.33 31 CYS A CA 8
ATOM 10890 C C . CYS A 1 31 ? -7.266 -0.750 -9.775 1.00 61.53 31 CYS A C 8
ATOM 10891 O O . CYS A 1 31 ? -7.662 0.159 -9.047 1.00 75.30 31 CYS A O 8
ATOM 10898 N N . ASP A 1 32 ? -6.932 -0.564 -11.047 1.00 12.42 32 ASP A N 8
ATOM 10899 C CA . ASP A 1 32 ? -7.012 0.749 -11.675 1.00 55.31 32 ASP A CA 8
ATOM 10900 C C . ASP A 1 32 ? -8.328 0.912 -12.429 1.00 42.04 32 ASP A C 8
ATOM 10901 O O . ASP A 1 32 ? -8.392 1.607 -13.444 1.00 32.21 32 ASP A O 8
ATOM 10910 N N . ASP A 1 33 ? -9.374 0.264 -11.929 1.00 62.22 33 ASP A N 8
ATOM 10911 C CA . ASP A 1 33 ? -10.689 0.335 -12.556 1.00 54.23 33 ASP A CA 8
ATOM 10912 C C . ASP A 1 33 ? -11.785 0.491 -11.506 1.00 3.34 33 ASP A C 8
ATOM 10913 O O . ASP A 1 33 ? -12.727 1.265 -11.684 1.00 5.55 33 ASP A O 8
ATOM 10922 N N . CYS A 1 34 ? -11.656 -0.250 -10.410 1.00 44.10 34 CYS A N 8
ATOM 10923 C CA . CYS A 1 34 ? -12.634 -0.197 -9.331 1.00 35.14 34 CYS A CA 8
ATOM 10924 C C . CYS A 1 34 ? -11.985 0.268 -8.030 1.00 72.00 34 CYS A C 8
ATOM 10925 O O . CYS A 1 34 ? -12.671 0.546 -7.046 1.00 3.11 34 CYS A O 8
ATOM 10932 N N . PHE A 1 35 ? -10.659 0.351 -8.034 1.00 24.21 35 PHE A N 8
ATOM 10933 C CA . PHE A 1 35 ? -9.916 0.780 -6.855 1.00 54.13 35 PHE A CA 8
ATOM 10934 C C . PHE A 1 35 ? -10.152 -0.171 -5.686 1.00 75.35 35 PHE A C 8
ATOM 10935 O O . PHE A 1 35 ? -10.812 0.181 -4.708 1.00 25.34 35 PHE A O 8
ATOM 10952 N N . LYS A 1 36 ? -9.609 -1.378 -5.795 1.00 11.03 36 LYS A N 8
ATOM 10953 C CA . LYS A 1 36 ? -9.759 -2.383 -4.748 1.00 11.41 36 LYS A CA 8
ATOM 10954 C C . LYS A 1 36 ? -8.436 -3.096 -4.485 1.00 51.04 36 LYS A C 8
ATOM 10955 O O . LYS A 1 36 ? -7.669 -3.361 -5.411 1.00 11.23 36 LYS A O 8
ATOM 10974 N N . TRP A 1 37 ? -8.177 -3.404 -3.221 1.00 22.22 37 TRP A N 8
ATOM 10975 C CA . TRP A 1 37 ? -6.948 -4.090 -2.837 1.00 53.42 37 TRP A CA 8
ATOM 10976 C C . TRP A 1 37 ? -6.999 -5.562 -3.230 1.00 55.43 37 TRP A C 8
ATOM 10977 O O . TRP A 1 37 ? -8.049 -6.199 -3.147 1.00 2.14 37 TRP A O 8
ATOM 10998 N N . ARG A 1 38 ? -5.859 -6.095 -3.657 1.00 63.13 38 ARG A N 8
ATOM 10999 C CA . ARG A 1 38 ? -5.776 -7.493 -4.064 1.00 34.30 38 ARG A CA 8
ATOM 11000 C C . ARG A 1 38 ? -4.409 -8.078 -3.723 1.00 13.04 38 ARG A C 8
ATOM 11001 O O . ARG A 1 38 ? -3.376 -7.551 -4.137 1.00 43.34 38 ARG A O 8
ATOM 11022 N N . ARG A 1 39 ? -4.410 -9.169 -2.964 1.00 3.44 39 ARG A N 8
ATOM 11023 C CA . ARG A 1 39 ? -3.170 -9.824 -2.565 1.00 14.43 39 ARG A CA 8
ATOM 11024 C C . ARG A 1 39 ? -2.714 -10.818 -3.629 1.00 54.12 39 ARG A C 8
ATOM 11025 O O . ARG A 1 39 ? -3.457 -11.725 -4.004 1.00 42.11 39 ARG A O 8
ATOM 11046 N N . ILE A 1 40 ? -1.489 -10.640 -4.112 1.00 0.23 40 ILE A N 8
ATOM 11047 C CA . ILE A 1 40 ? -0.934 -11.521 -5.132 1.00 33.44 40 ILE A CA 8
ATOM 11048 C C . ILE A 1 40 ? 0.423 -12.069 -4.705 1.00 42.52 40 ILE A C 8
ATOM 11049 O O . ILE A 1 40 ? 1.153 -11.454 -3.928 1.00 0.23 40 ILE A O 8
ATOM 11065 N N . PRO A 1 41 ? 0.773 -13.254 -5.228 1.00 1.42 41 PRO A N 8
ATOM 11066 C CA . PRO A 1 41 ? 2.047 -13.911 -4.917 1.00 32.51 41 PRO A CA 8
ATOM 11067 C C . PRO A 1 41 ? 3.239 -13.180 -5.525 1.00 1.24 41 PRO A C 8
ATOM 11068 O O . PRO A 1 41 ? 3.101 -12.466 -6.518 1.00 4.34 41 PRO A O 8
ATOM 11079 N N . ALA A 1 42 ? 4.410 -13.364 -4.924 1.00 21.45 42 ALA A N 8
ATOM 11080 C CA . ALA A 1 42 ? 5.627 -12.724 -5.407 1.00 63.44 42 ALA A CA 8
ATOM 11081 C C . ALA A 1 42 ? 6.022 -13.262 -6.779 1.00 32.24 42 ALA A C 8
ATOM 11082 O O . ALA A 1 42 ? 6.874 -12.691 -7.459 1.00 12.35 42 ALA A O 8
ATOM 11089 N N . SER A 1 43 ? 5.396 -14.365 -7.180 1.00 11.32 43 SER A N 8
ATOM 11090 C CA . SER A 1 43 ? 5.686 -14.982 -8.468 1.00 51.31 43 SER A CA 8
ATOM 11091 C C . SER A 1 43 ? 5.036 -14.199 -9.604 1.00 54.12 43 SER A C 8
ATOM 11092 O O . SER A 1 43 ? 5.613 -14.051 -10.682 1.00 52.42 43 SER A O 8
ATOM 11100 N N . VAL A 1 44 ? 3.831 -13.696 -9.356 1.00 23.24 44 VAL A N 8
ATOM 11101 C CA . VAL A 1 44 ? 3.102 -12.926 -10.356 1.00 52.13 44 VAL A CA 8
ATOM 11102 C C . VAL A 1 44 ? 3.380 -11.434 -10.211 1.00 62.01 44 VAL A C 8
ATOM 11103 O O . VAL A 1 44 ? 3.335 -10.685 -11.187 1.00 21.00 44 VAL A O 8
ATOM 11116 N N . VAL A 1 45 ? 3.668 -11.007 -8.985 1.00 23.44 45 VAL A N 8
ATOM 11117 C CA . VAL A 1 45 ? 3.955 -9.605 -8.711 1.00 41.24 45 VAL A CA 8
ATOM 11118 C C . VAL A 1 45 ? 5.083 -9.092 -9.600 1.00 30.12 45 VAL A C 8
ATOM 11119 O O . VAL A 1 45 ? 5.171 -7.898 -9.881 1.00 13.53 45 VAL A O 8
ATOM 11132 N N . GLY A 1 46 ? 5.945 -10.004 -10.039 1.00 63.15 46 GLY A N 8
ATOM 11133 C CA . GLY A 1 46 ? 7.055 -9.624 -10.892 1.00 45.40 46 GLY A CA 8
ATOM 11134 C C . GLY A 1 46 ? 6.789 -9.916 -12.357 1.00 20.05 46 GLY A C 8
ATOM 11135 O O . GLY A 1 46 ? 7.721 -10.042 -13.151 1.00 11.02 46 GLY A O 8
ATOM 11139 N N . SER A 1 47 ? 5.514 -10.025 -12.714 1.00 30.22 47 SER A N 8
ATOM 11140 C CA . SER A 1 47 ? 5.127 -10.309 -14.091 1.00 42.30 47 SER A CA 8
ATOM 11141 C C . SER A 1 47 ? 3.988 -9.396 -14.535 1.00 1.24 47 SER A C 8
ATOM 11142 O O . SER A 1 47 ? 3.973 -8.909 -15.666 1.00 25.34 47 SER A O 8
ATOM 11150 N N . ILE A 1 48 ? 3.037 -9.168 -13.636 1.00 10.34 48 ILE A N 8
ATOM 11151 C CA . ILE A 1 48 ? 1.895 -8.313 -13.934 1.00 30.30 48 ILE A CA 8
ATOM 11152 C C . ILE A 1 48 ? 2.331 -6.868 -14.149 1.00 13.21 48 ILE A C 8
ATOM 11153 O O . ILE A 1 48 ? 1.651 -6.098 -14.827 1.00 44.14 48 ILE A O 8
ATOM 11169 N N . ASP A 1 49 ? 3.469 -6.507 -13.569 1.00 13.24 49 ASP A N 8
ATOM 11170 C CA . ASP A 1 49 ? 3.999 -5.154 -13.699 1.00 1.40 49 ASP A CA 8
ATOM 11171 C C . ASP A 1 49 ? 4.640 -4.951 -15.069 1.00 14.00 49 ASP A C 8
ATOM 11172 O O . ASP A 1 49 ? 5.861 -4.855 -15.184 1.00 24.12 49 ASP A O 8
ATOM 11181 N N . GLU A 1 50 ? 3.807 -4.888 -16.103 1.00 15.13 50 GLU A N 8
ATOM 11182 C CA . GLU A 1 50 ? 4.293 -4.698 -17.464 1.00 14.14 50 GLU A CA 8
ATOM 11183 C C . GLU A 1 50 ? 4.604 -3.227 -17.731 1.00 64.00 50 GLU A C 8
ATOM 11184 O O . GLU A 1 50 ? 5.502 -2.903 -18.507 1.00 41.01 50 GLU A O 8
ATOM 11196 N N . SER A 1 51 ? 3.853 -2.343 -17.082 1.00 61.41 51 SER A N 8
ATOM 11197 C CA . SER A 1 51 ? 4.045 -0.907 -17.252 1.00 61.51 51 SER A CA 8
ATOM 11198 C C . SER A 1 51 ? 4.006 -0.191 -15.906 1.00 0.12 51 SER A C 8
ATOM 11199 O O . SER A 1 51 ? 5.039 0.231 -15.385 1.00 72.21 51 SER A O 8
ATOM 11207 N N . SER A 1 52 ? 2.807 -0.058 -15.348 1.00 61.12 52 SER A N 8
ATOM 11208 C CA . SER A 1 52 ? 2.632 0.611 -14.064 1.00 23.11 52 SER A CA 8
ATOM 11209 C C . SER A 1 52 ? 1.164 0.613 -13.648 1.00 73.11 52 SER A C 8
ATOM 11210 O O . SER A 1 52 ? 0.665 1.595 -13.097 1.00 64.35 52 SER A O 8
ATOM 11218 N N . ARG A 1 53 ? 0.477 -0.493 -13.917 1.00 13.21 53 ARG A N 8
ATOM 11219 C CA . ARG A 1 53 ? -0.934 -0.620 -13.572 1.00 51.44 53 ARG A CA 8
ATOM 11220 C C . ARG A 1 53 ? -1.310 -2.081 -13.349 1.00 11.22 53 ARG A C 8
ATOM 11221 O O . ARG A 1 53 ? -0.523 -2.984 -13.631 1.00 24.41 53 ARG A O 8
ATOM 11242 N N . TRP A 1 54 ? -2.516 -2.305 -12.839 1.00 55.13 54 TRP A N 8
ATOM 11243 C CA . TRP A 1 54 ? -2.996 -3.656 -12.577 1.00 32.23 54 TRP A CA 8
ATOM 11244 C C . TRP A 1 54 ? -4.497 -3.658 -12.311 1.00 4.13 54 TRP A C 8
ATOM 11245 O O . TRP A 1 54 ? -5.035 -2.716 -11.731 1.00 10.25 54 TRP A O 8
ATOM 11266 N N . ILE A 1 55 ? -5.168 -4.723 -12.739 1.00 24.05 55 ILE A N 8
ATOM 11267 C CA . ILE A 1 55 ? -6.607 -4.848 -12.544 1.00 51.42 55 ILE A CA 8
ATOM 11268 C C . ILE A 1 55 ? -6.975 -6.236 -12.033 1.00 10.33 55 ILE A C 8
ATOM 11269 O O . ILE A 1 55 ? -6.152 -7.152 -12.043 1.00 14.10 55 ILE A O 8
ATOM 11285 N N . CYS A 1 56 ? -8.218 -6.387 -11.588 1.00 11.32 56 CYS A N 8
ATOM 11286 C CA . CYS A 1 56 ? -8.697 -7.664 -11.073 1.00 73.20 56 CYS A CA 8
ATOM 11287 C C . CYS A 1 56 ? -8.572 -8.757 -12.130 1.00 0.34 56 CYS A C 8
ATOM 11288 O O . CYS A 1 56 ? -8.013 -9.823 -11.872 1.00 62.31 56 CYS A O 8
ATOM 11295 N N . MET A 1 57 ? -9.095 -8.484 -13.320 1.00 62.52 57 MET A N 8
ATOM 11296 C CA . MET A 1 57 ? -9.041 -9.44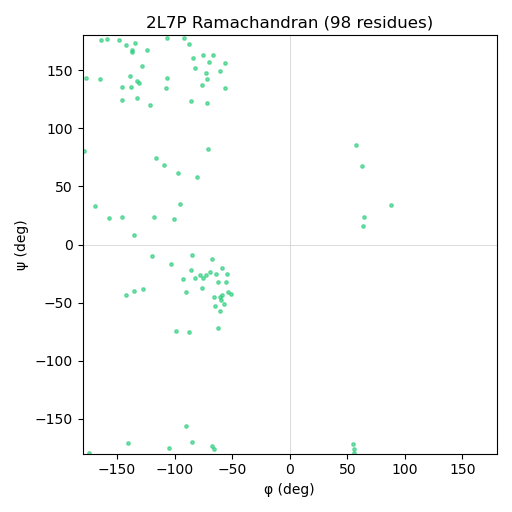4 -14.417 1.00 61.40 57 MET A CA 8
ATOM 11297 C C . MET A 1 57 ? -7.598 -9.802 -14.756 1.00 52.11 57 MET A C 8
ATOM 11298 O O . MET A 1 57 ? -7.332 -10.838 -15.363 1.00 33.03 57 MET A O 8
ATOM 11312 N N . ASN A 1 58 ? -6.670 -8.938 -14.359 1.00 54.33 58 ASN A N 8
ATOM 11313 C CA . ASN A 1 58 ? -5.253 -9.162 -14.621 1.00 62.13 58 ASN A CA 8
ATOM 11314 C C . ASN A 1 58 ? -4.625 -10.014 -13.523 1.00 12.45 58 ASN A C 8
ATOM 11315 O O . ASN A 1 58 ? -3.484 -10.458 -13.643 1.00 11.31 58 ASN A O 8
ATOM 11326 N N . ASN A 1 59 ? -5.379 -10.239 -12.452 1.00 20.24 59 ASN A N 8
ATOM 11327 C CA . ASN A 1 59 ? -4.896 -11.038 -11.331 1.00 32.31 59 ASN A CA 8
ATOM 11328 C C . ASN A 1 59 ? -4.451 -12.420 -11.800 1.00 12.03 59 ASN A C 8
ATOM 11329 O O . ASN A 1 59 ? -5.022 -12.983 -12.733 1.00 1.41 59 ASN A O 8
ATOM 11340 N N . SER A 1 60 ? -3.427 -12.959 -11.146 1.00 23.23 60 SER A N 8
ATOM 11341 C CA . SER A 1 60 ? -2.902 -14.273 -11.497 1.00 24.41 60 SER A CA 8
ATOM 11342 C C . SER A 1 60 ? -3.927 -15.365 -11.201 1.00 71.21 60 SER A C 8
ATOM 11343 O O . SER A 1 60 ? -3.965 -16.395 -11.874 1.00 53.11 60 SER A O 8
ATOM 11351 N N . ASP A 1 61 ? -4.755 -15.130 -10.189 1.00 11.40 61 ASP A N 8
ATOM 11352 C CA . ASP A 1 61 ? -5.781 -16.092 -9.802 1.00 55.52 61 ASP A CA 8
ATOM 11353 C C . ASP A 1 61 ? -6.856 -16.202 -10.879 1.00 63.11 61 ASP A C 8
ATOM 11354 O O . ASP A 1 61 ? -6.699 -15.680 -11.983 1.00 43.15 61 ASP A O 8
ATOM 11363 N N . LYS A 1 62 ? -7.948 -16.885 -10.551 1.00 12.40 62 LYS A N 8
ATOM 11364 C CA . LYS A 1 62 ? -9.049 -17.065 -11.489 1.00 53.24 62 LYS A CA 8
ATOM 11365 C C . LYS A 1 62 ? -10.382 -16.709 -10.838 1.00 1.41 62 LYS A C 8
ATOM 11366 O O . LYS A 1 62 ? -11.142 -15.896 -11.362 1.00 62.25 62 LYS A O 8
ATOM 11385 N N . ARG A 1 63 ? -10.657 -17.322 -9.691 1.00 21.01 63 ARG A N 8
ATOM 11386 C CA . ARG A 1 63 ? -11.897 -17.070 -8.968 1.00 43.22 63 ARG A CA 8
ATOM 11387 C C . ARG A 1 63 ? -11.919 -15.653 -8.403 1.00 53.42 63 ARG A C 8
ATOM 11388 O O . ARG A 1 63 ? -12.981 -15.115 -8.090 1.00 52.22 63 ARG A O 8
ATOM 11409 N N . PHE A 1 64 ? -10.740 -15.054 -8.276 1.00 43.30 64 PHE A N 8
ATOM 11410 C CA . PHE A 1 64 ? -10.623 -13.700 -7.748 1.00 12.42 64 PHE A CA 8
ATOM 11411 C C . PHE A 1 64 ? -9.961 -12.775 -8.765 1.00 13.32 64 PHE A C 8
ATOM 11412 O O . PHE A 1 64 ? -9.375 -11.754 -8.403 1.00 23.51 64 PHE A O 8
ATOM 11429 N N . ALA A 1 65 ? -10.057 -13.139 -10.039 1.00 63.42 65 ALA A N 8
ATOM 11430 C CA . ALA A 1 65 ? -9.470 -12.343 -11.109 1.00 10.33 65 ALA A CA 8
ATOM 11431 C C . ALA A 1 65 ? -10.550 -11.680 -11.956 1.00 0.42 65 ALA A C 8
ATOM 11432 O O . ALA A 1 65 ? -10.747 -12.036 -13.118 1.00 50.12 65 ALA A O 8
ATOM 11439 N N . ASP A 1 66 ? -11.247 -10.714 -11.367 1.00 62.33 66 ASP A N 8
ATOM 11440 C CA . ASP A 1 66 ? -12.308 -10.001 -12.069 1.00 74.12 66 ASP A CA 8
ATOM 11441 C C . ASP A 1 66 ? -12.884 -8.890 -11.196 1.00 71.14 66 ASP A C 8
ATOM 11442 O O . ASP A 1 66 ? -13.011 -9.042 -9.981 1.00 64.01 66 ASP A O 8
ATOM 11451 N N . CYS A 1 67 ? -13.232 -7.771 -11.825 1.00 3.53 67 CYS A N 8
ATOM 11452 C CA . CYS A 1 67 ? -13.793 -6.633 -11.107 1.00 50.22 67 CYS A CA 8
ATOM 11453 C C . CYS A 1 67 ? -15.136 -6.994 -10.480 1.00 3.32 67 CYS A C 8
ATOM 11454 O O . CYS A 1 67 ? -15.554 -6.391 -9.492 1.00 13.20 67 CYS A O 8
ATOM 11461 N N . SER A 1 68 ? -15.807 -7.984 -11.061 1.00 72.45 68 SER A N 8
ATOM 11462 C CA . SER A 1 68 ? -17.105 -8.424 -10.563 1.00 33.32 68 SER A CA 8
ATOM 11463 C C . SER A 1 68 ? -16.960 -9.121 -9.213 1.00 21.20 68 SER A C 8
ATOM 11464 O O . SER A 1 68 ? -17.892 -9.146 -8.410 1.00 33.42 68 SER A O 8
ATOM 11472 N N . LYS A 1 69 ? -15.783 -9.689 -8.971 1.00 51.04 69 LYS A N 8
ATOM 11473 C CA . LYS A 1 69 ? -15.513 -10.386 -7.720 1.00 31.14 69 LYS A CA 8
ATOM 11474 C C . LYS A 1 69 ? -15.479 -9.410 -6.548 1.00 61.10 69 LYS A C 8
ATOM 11475 O O . LYS A 1 69 ? -15.633 -8.202 -6.730 1.00 44.43 69 LYS A O 8
ATOM 11494 N N . SER A 1 70 ? -15.276 -9.940 -5.346 1.00 43.43 70 SER A N 8
ATOM 11495 C CA . SER A 1 70 ? -15.224 -9.116 -4.146 1.00 10.21 70 SER A CA 8
ATOM 11496 C C . SER A 1 70 ? -13.792 -8.986 -3.636 1.00 4.30 70 SER A C 8
ATOM 11497 O O . SER A 1 70 ? -12.857 -9.511 -4.241 1.00 25.41 70 SER A O 8
ATOM 11505 N N . GLN A 1 71 ? -13.628 -8.285 -2.519 1.00 62.54 71 GLN A N 8
ATOM 11506 C CA . GLN A 1 71 ? -12.310 -8.086 -1.928 1.00 70.51 71 GLN A CA 8
ATOM 11507 C C . GLN A 1 71 ? -11.829 -9.355 -1.233 1.00 0.03 71 GLN A C 8
ATOM 11508 O O . GLN A 1 71 ? -12.614 -10.265 -0.968 1.00 61.22 71 GLN A O 8
ATOM 11522 N N . GLU A 1 72 ? -10.533 -9.409 -0.942 1.00 14.13 72 GLU A N 8
ATOM 11523 C CA . GLU A 1 72 ? -9.947 -10.568 -0.279 1.00 30.44 72 GLU A CA 8
ATOM 11524 C C . GLU A 1 72 ? -9.872 -10.351 1.230 1.00 1.42 72 GLU A C 8
ATOM 11525 O O . GLU A 1 72 ? -10.099 -11.274 2.013 1.00 70.03 72 GLU A O 8
ATOM 11537 N N . MET A 1 73 ? -9.551 -9.125 1.631 1.00 22.25 73 MET A N 8
ATOM 11538 C CA . MET A 1 73 ? -9.446 -8.787 3.045 1.00 1.23 73 MET A CA 8
ATOM 11539 C C . MET A 1 73 ? -10.101 -7.440 3.332 1.00 31.50 73 MET A C 8
ATOM 11540 O O . MET A 1 73 ? -10.402 -6.678 2.414 1.00 53.22 73 MET A O 8
ATOM 11554 N N . SER A 1 74 ? -10.323 -7.154 4.612 1.00 4.53 74 SER A N 8
ATOM 11555 C CA . SER A 1 74 ? -10.947 -5.901 5.018 1.00 24.44 74 SER A CA 8
ATOM 11556 C C . SER A 1 74 ? -9.920 -4.775 5.071 1.00 13.12 74 SER A C 8
ATOM 11557 O O . SER A 1 74 ? -8.739 -5.008 5.325 1.00 31.43 74 SER A O 8
ATOM 11565 N N . ASN A 1 75 ? -10.379 -3.551 4.828 1.00 65.43 75 ASN A N 8
ATOM 11566 C CA . ASN A 1 75 ? -9.501 -2.387 4.846 1.00 32.32 75 ASN A CA 8
ATOM 11567 C C . ASN A 1 75 ? -8.676 -2.348 6.129 1.00 43.33 75 ASN A C 8
ATOM 11568 O O . ASN A 1 75 ? -7.524 -1.916 6.124 1.00 55.45 75 ASN A O 8
ATOM 11579 N N . GLU A 1 76 ? -9.274 -2.805 7.224 1.00 31.12 76 GLU A N 8
ATOM 11580 C CA . GLU A 1 76 ? -8.594 -2.822 8.514 1.00 3.03 76 GLU A CA 8
ATOM 11581 C C . GLU A 1 76 ? -7.417 -3.794 8.496 1.00 53.15 76 GLU A C 8
ATOM 11582 O O . GLU A 1 76 ? -6.316 -3.459 8.931 1.00 43.43 76 GLU A O 8
ATOM 11594 N N . GLU A 1 77 ? -7.661 -4.999 7.991 1.00 45.42 77 GLU A N 8
ATOM 11595 C CA . GLU A 1 77 ? -6.623 -6.020 7.918 1.00 42.35 77 GLU A CA 8
ATOM 11596 C C . GLU A 1 77 ? -5.481 -5.570 7.011 1.00 11.54 77 GLU A C 8
ATOM 11597 O O . GLU A 1 77 ? -4.309 -5.817 7.302 1.00 71.53 77 GLU A O 8
ATOM 11609 N N . ILE A 1 78 ? -5.830 -4.911 5.912 1.00 41.52 78 ILE A N 8
ATOM 11610 C CA . ILE A 1 78 ? -4.834 -4.426 4.963 1.00 32.14 78 ILE A CA 8
ATOM 11611 C C . ILE A 1 78 ? -4.009 -3.293 5.564 1.00 14.31 78 ILE A C 8
ATOM 11612 O O . ILE A 1 78 ? -2.787 -3.263 5.432 1.00 41.13 78 ILE A O 8
ATOM 11628 N N . ASN A 1 79 ? -4.687 -2.361 6.227 1.00 74.32 79 ASN A N 8
ATOM 11629 C CA . ASN A 1 79 ? -4.017 -1.225 6.849 1.00 2.15 79 ASN A CA 8
ATOM 11630 C C . ASN A 1 79 ? -3.044 -1.693 7.927 1.00 53.50 79 ASN A C 8
ATOM 11631 O O . ASN A 1 79 ? -1.922 -1.194 8.022 1.00 71.43 79 ASN A O 8
ATOM 11642 N N . GLU A 1 80 ? -3.482 -2.651 8.737 1.00 3.42 80 GLU A N 8
ATOM 11643 C CA . GLU A 1 80 ? -2.648 -3.186 9.808 1.00 51.33 80 GLU A CA 8
ATOM 11644 C C . GLU A 1 80 ? -1.584 -4.127 9.252 1.00 52.03 80 GLU A C 8
ATOM 11645 O O . GLU A 1 80 ? -0.511 -4.281 9.834 1.00 15.20 80 GLU A O 8
ATOM 11657 N N . GLU A 1 81 ? -1.891 -4.755 8.121 1.00 10.31 81 GLU A N 8
ATOM 11658 C CA . GLU A 1 81 ? -0.961 -5.683 7.487 1.00 32.20 81 GLU A CA 8
ATOM 11659 C C . GLU A 1 81 ? 0.272 -4.949 6.968 1.00 72.42 81 GLU A C 8
ATOM 11660 O O . GLU A 1 81 ? 1.404 -5.310 7.288 1.00 11.54 81 GLU A O 8
ATOM 11672 N N . LEU A 1 82 ? 0.043 -3.917 6.163 1.00 71.31 82 LEU A N 8
ATOM 11673 C CA . LEU A 1 82 ? 1.134 -3.130 5.598 1.00 21.11 82 LEU A CA 8
ATOM 11674 C C . LEU A 1 82 ? 1.682 -2.144 6.624 1.00 63.22 82 LEU A C 8
ATOM 11675 O O . LEU A 1 82 ? 2.859 -1.786 6.589 1.00 70.30 82 LEU A O 8
ATOM 11691 N N . GLY A 1 83 ? 0.820 -1.708 7.538 1.00 1.33 83 GLY A N 8
ATOM 11692 C CA . GLY A 1 83 ? 1.238 -0.769 8.563 1.00 34.02 83 GLY A CA 8
ATOM 11693 C C . GLY A 1 83 ? 1.027 0.673 8.148 1.00 42.24 83 GLY A C 8
ATOM 11694 O O . GLY A 1 83 ? 1.766 1.563 8.571 1.00 3.10 83 GLY A O 8
ATOM 11698 N N . ILE A 1 84 ? 0.018 0.906 7.315 1.00 63.41 84 ILE A N 8
ATOM 11699 C CA . ILE A 1 84 ? -0.288 2.250 6.842 1.00 10.52 84 ILE A CA 8
ATOM 11700 C C . ILE A 1 84 ? -1.502 2.825 7.564 1.00 41.34 84 ILE A C 8
ATOM 11701 O O . ILE A 1 84 ? -2.023 2.222 8.501 1.00 21.51 84 ILE A O 8
ATOM 11717 N N . GLY A 1 85 ? -1.949 3.996 7.119 1.00 3.33 85 GLY A N 8
ATOM 11718 C CA . GLY A 1 85 ? -3.100 4.631 7.732 1.00 15.12 85 GLY A CA 8
ATOM 11719 C C . GLY A 1 85 ? -4.214 4.897 6.739 1.00 12.10 85 GLY A C 8
ATOM 11720 O O . GLY A 1 85 ? -4.530 6.050 6.445 1.00 13.42 85 GLY A O 8
ATOM 11724 N N . GLN A 1 86 ? -4.809 3.828 6.220 1.00 13.30 86 GLN A N 8
ATOM 11725 C CA . GLN A 1 86 ? -5.892 3.953 5.252 1.00 72.23 86 GLN A CA 8
ATOM 11726 C C . GLN A 1 86 ? -6.983 4.884 5.772 1.00 44.23 86 GLN A C 8
ATOM 11727 O O . GLN A 1 86 ? -7.347 4.833 6.946 1.00 73.22 86 GLN A O 8
ATOM 11741 N N . ASP A 1 87 ? -7.499 5.732 4.889 1.00 63.40 87 ASP A N 8
ATOM 11742 C CA . ASP A 1 87 ? -8.549 6.674 5.259 1.00 51.41 87 ASP A CA 8
ATOM 11743 C C . ASP A 1 87 ? -9.930 6.073 5.014 1.00 11.33 87 ASP A C 8
ATOM 11744 O O . ASP A 1 87 ? -10.936 6.781 5.025 1.00 52.42 87 ASP A O 8
ATOM 11753 N N . GLU A 1 88 ? -9.968 4.762 4.795 1.00 60.21 88 GLU A N 8
ATOM 11754 C CA . GLU A 1 88 ? -11.225 4.067 4.546 1.00 25.24 88 GLU A CA 8
ATOM 11755 C C . GLU A 1 88 ? -11.880 3.640 5.856 1.00 30.51 88 GLU A C 8
ATOM 11756 O O . GLU A 1 88 ? -13.101 3.692 5.998 1.00 13.22 88 GLU A O 8
ATOM 11768 N N . ALA A 1 89 ? -11.058 3.218 6.812 1.00 14.40 89 ALA A N 8
ATOM 11769 C CA . ALA A 1 89 ? -11.555 2.784 8.111 1.00 64.30 89 ALA A CA 8
ATOM 11770 C C . ALA A 1 89 ? -12.001 3.974 8.953 1.00 35.42 89 ALA A C 8
ATOM 11771 O O . ALA A 1 89 ? -11.183 4.792 9.372 1.00 55.35 89 ALA A O 8
ATOM 11778 N N . ASP A 1 90 ? -13.304 4.064 9.200 1.00 44.15 90 ASP A N 8
ATOM 11779 C CA . ASP A 1 90 ? -13.859 5.155 9.992 1.00 30.53 90 ASP A CA 8
ATOM 11780 C C . ASP A 1 90 ? -14.588 4.617 11.220 1.00 2.34 90 ASP A C 8
ATOM 11781 O O . ASP A 1 90 ? -14.286 5.001 12.351 1.00 64.41 90 ASP A O 8
ATOM 11790 N N . ALA A 1 91 ? -15.547 3.727 10.991 1.00 55.14 91 ALA A N 8
ATOM 11791 C CA . ALA A 1 91 ? -16.318 3.137 12.078 1.00 23.45 91 ALA A CA 8
ATOM 11792 C C . ALA A 1 91 ? -15.608 1.916 12.654 1.00 1.31 91 ALA A C 8
ATOM 11793 O O . ALA A 1 91 ? -16.149 1.219 13.514 1.00 45.13 91 ALA A O 8
ATOM 11800 N N . TYR A 1 92 ? -14.395 1.662 12.176 1.00 40.05 92 TYR A N 8
ATOM 11801 C CA . TYR A 1 92 ? -13.612 0.523 12.641 1.00 73.22 92 TYR A CA 8
ATOM 11802 C C . TYR A 1 92 ? -12.596 0.954 13.693 1.00 34.23 92 TYR A C 8
ATOM 11803 O O . TYR A 1 92 ? -11.744 1.807 13.439 1.00 73.32 92 TYR A O 8
ATOM 11821 N N . ASP A 1 93 ? -12.692 0.359 14.878 1.00 42.44 93 ASP A N 8
ATOM 11822 C CA . ASP A 1 93 ? -11.781 0.678 15.970 1.00 54.33 93 ASP A CA 8
ATOM 11823 C C . ASP A 1 93 ? -11.895 -0.350 17.091 1.00 71.33 93 ASP A C 8
ATOM 11824 O O . ASP A 1 93 ? -11.789 -0.012 18.270 1.00 31.25 93 ASP A O 8
ATOM 11833 N N . CYS A 1 94 ? -12.113 -1.605 16.716 1.00 44.15 94 CYS A N 8
ATOM 11834 C CA . CYS A 1 94 ? -12.243 -2.684 17.688 1.00 55.11 94 CYS A CA 8
ATOM 11835 C C . CYS A 1 94 ? -10.935 -3.458 17.821 1.00 54.44 94 CYS A C 8
ATOM 11836 O O . CYS A 1 94 ? -10.266 -3.393 18.852 1.00 42.34 94 CYS A O 8
ATOM 11843 N N . ASP A 1 95 ? -10.578 -4.188 16.770 1.00 2.53 95 ASP A N 8
ATOM 11844 C CA . ASP A 1 95 ? -9.349 -4.974 16.768 1.00 64.23 95 ASP A CA 8
ATOM 11845 C C . ASP A 1 95 ? -9.288 -5.891 17.986 1.00 74.33 95 ASP A C 8
ATOM 11846 O O . ASP A 1 95 ? -8.213 -6.157 18.521 1.00 3.22 95 ASP A O 8
ATOM 11855 N N . ALA A 1 96 ? -10.450 -6.369 18.419 1.00 11.32 96 ALA A N 8
ATOM 11856 C CA . ALA A 1 96 ? -10.529 -7.257 19.573 1.00 11.41 96 ALA A CA 8
ATOM 11857 C C . ALA A 1 96 ? -9.951 -8.630 19.250 1.00 44.13 96 ALA A C 8
ATOM 11858 O O . ALA A 1 96 ? -9.421 -9.313 20.125 1.00 71.31 96 ALA A O 8
ATOM 11865 N N . ALA A 1 97 ? -10.057 -9.029 17.986 1.00 2.51 97 ALA A N 8
ATOM 11866 C CA . ALA A 1 97 ? -9.544 -10.320 17.547 1.00 44.33 97 ALA A CA 8
ATOM 11867 C C . ALA A 1 97 ? -8.029 -10.393 17.708 1.00 43.21 97 ALA A C 8
ATOM 11868 O O . ALA A 1 97 ? -7.472 -11.461 17.965 1.00 51.43 97 ALA A O 8
ATOM 11875 N N . LYS A 1 98 ? -7.367 -9.251 17.554 1.00 43.13 98 LYS A N 8
ATOM 11876 C CA . LYS A 1 98 ? -5.917 -9.184 17.682 1.00 1.34 98 LYS A CA 8
ATOM 11877 C C . LYS A 1 98 ? -5.240 -10.157 16.721 1.00 31.25 98 LYS A C 8
ATOM 11878 O O . LYS A 1 98 ? -5.907 -10.868 15.970 1.00 35.53 98 LYS A O 8
ATOM 11897 N N . ARG A 1 99 ? -3.912 -10.184 16.752 1.00 11.30 99 ARG A N 8
ATOM 11898 C CA . ARG A 1 99 ? -3.145 -11.069 15.885 1.00 22.21 99 ARG A CA 8
ATOM 11899 C C . ARG A 1 99 ? -1.761 -11.340 16.469 1.00 72.22 99 ARG A C 8
ATOM 11900 O O . ARG A 1 99 ? -1.317 -12.485 16.535 1.00 44.41 99 ARG A O 8
ATOM 11921 N N . GLY A 1 100 ? -1.085 -10.276 16.893 1.00 43.25 100 GLY A N 8
ATOM 11922 C CA . GLY A 1 100 ? 0.240 -10.420 17.465 1.00 53.40 100 GLY A CA 8
ATOM 11923 C C . GLY A 1 100 ? 1.320 -10.531 16.407 1.00 43.40 100 GLY A C 8
ATOM 11924 O O . GLY A 1 100 ? 2.463 -10.166 16.677 1.00 2.40 100 GLY A O 8
ATOM 11929 N N . GLY A 1 1 ? 3.092 -0.727 -55.621 1.00 1.20 1 GLY A N 9
ATOM 11930 C CA . GLY A 1 1 ? 2.666 -0.602 -54.239 1.00 64.14 1 GLY A CA 9
ATOM 11931 C C . GLY A 1 1 ? 3.426 0.476 -53.492 1.00 53.14 1 GLY A C 9
ATOM 11932 O O . GLY A 1 1 ? 4.468 0.943 -53.954 1.00 51.12 1 GLY A O 9
ATOM 11936 N N . SER A 1 2 ? 2.904 0.874 -52.337 1.00 52.24 2 SER A N 9
ATOM 11937 C CA . SER A 1 2 ? 3.538 1.908 -51.528 1.00 44.14 2 SER A CA 9
ATOM 11938 C C . SER A 1 2 ? 3.621 1.479 -50.066 1.00 45.23 2 SER A C 9
ATOM 11939 O O . SER A 1 2 ? 3.007 0.493 -49.661 1.00 63.33 2 SER A O 9
ATOM 11947 N N . ARG A 1 3 ? 4.387 2.228 -49.279 1.00 45.10 3 ARG A N 9
ATOM 11948 C CA . ARG A 1 3 ? 4.552 1.926 -47.863 1.00 43.40 3 ARG A CA 9
ATOM 11949 C C . ARG A 1 3 ? 4.294 3.163 -47.009 1.00 25.20 3 ARG A C 9
ATOM 11950 O O . ARG A 1 3 ? 4.403 4.293 -47.485 1.00 53.02 3 ARG A O 9
ATOM 11971 N N . ARG A 1 4 ? 3.949 2.942 -45.744 1.00 60.32 4 ARG A N 9
ATOM 11972 C CA . ARG A 1 4 ? 3.673 4.039 -44.824 1.00 72.42 4 ARG A CA 9
ATOM 11973 C C . ARG A 1 4 ? 3.902 3.607 -43.378 1.00 13.04 4 ARG A C 9
ATOM 11974 O O . ARG A 1 4 ? 3.934 2.416 -43.074 1.00 52.43 4 ARG A O 9
ATOM 11995 N N . ALA A 1 5 ? 4.062 4.585 -42.493 1.00 33.22 5 ALA A N 9
ATOM 11996 C CA . ALA A 1 5 ? 4.287 4.307 -41.080 1.00 11.22 5 ALA A CA 9
ATOM 11997 C C . ALA A 1 5 ? 3.462 5.238 -40.198 1.00 74.43 5 ALA A C 9
ATOM 11998 O O . ALA A 1 5 ? 2.946 6.254 -40.665 1.00 42.11 5 ALA A O 9
ATOM 12005 N N . SER A 1 6 ? 3.340 4.885 -38.923 1.00 11.23 6 SER A N 9
ATOM 12006 C CA . SER A 1 6 ? 2.574 5.687 -37.977 1.00 10.02 6 SER A CA 9
ATOM 12007 C C . SER A 1 6 ? 3.144 5.557 -36.568 1.00 63.13 6 SER A C 9
ATOM 12008 O O . SER A 1 6 ? 3.677 4.512 -36.195 1.00 72.24 6 SER A O 9
ATOM 12016 N N . VAL A 1 7 ? 3.027 6.627 -35.787 1.00 74.31 7 VAL A N 9
ATOM 12017 C CA . VAL A 1 7 ? 3.528 6.634 -34.418 1.00 33.02 7 VAL A CA 9
ATOM 12018 C C . VAL A 1 7 ? 2.676 7.530 -33.526 1.00 51.25 7 VAL A C 9
ATOM 12019 O O . VAL A 1 7 ? 1.881 8.332 -34.012 1.00 24.23 7 VAL A O 9
ATOM 12032 N N . GLY A 1 8 ? 2.849 7.386 -32.215 1.00 55.41 8 GLY A N 9
ATOM 12033 C CA . GLY A 1 8 ? 2.089 8.189 -31.275 1.00 5.42 8 GLY A CA 9
ATOM 12034 C C . GLY A 1 8 ? 2.442 7.881 -29.833 1.00 22.13 8 GLY A C 9
ATOM 12035 O O . GLY A 1 8 ? 2.415 6.724 -29.414 1.00 64.34 8 GLY A O 9
ATOM 12039 N N . SER A 1 9 ? 2.776 8.918 -29.073 1.00 2.21 9 SER A N 9
ATOM 12040 C CA . SER A 1 9 ? 3.142 8.753 -27.670 1.00 61.43 9 SER A CA 9
ATOM 12041 C C . SER A 1 9 ? 3.412 10.104 -27.016 1.00 71.22 9 SER A C 9
ATOM 12042 O O . SER A 1 9 ? 3.906 11.029 -27.659 1.00 51.23 9 SER A O 9
ATOM 12050 N N . GLU A 1 10 ? 3.084 10.209 -25.732 1.00 44.11 10 GLU A N 9
ATOM 12051 C CA . GLU A 1 10 ? 3.290 11.447 -24.990 1.00 13.31 10 GLU A CA 9
ATOM 12052 C C . GLU A 1 10 ? 4.140 11.201 -23.747 1.00 52.40 10 GLU A C 9
ATOM 12053 O O . GLU A 1 10 ? 4.512 10.065 -23.450 1.00 61.12 10 GLU A O 9
ATOM 12065 N N . PHE A 1 11 ? 4.447 12.274 -23.025 1.00 64.14 11 PHE A N 9
ATOM 12066 C CA . PHE A 1 11 ? 5.255 12.176 -21.816 1.00 44.20 11 PHE A CA 9
ATOM 12067 C C . PHE A 1 11 ? 4.526 11.378 -20.738 1.00 21.15 11 PHE A C 9
ATOM 12068 O O . PHE A 1 11 ? 3.394 10.940 -20.935 1.00 62.35 11 PHE A O 9
ATOM 12085 N N . MET A 1 12 ? 5.185 11.196 -19.598 1.00 1.10 12 MET A N 9
ATOM 12086 C CA . MET A 1 12 ? 4.601 10.452 -18.488 1.00 74.50 12 MET A CA 9
ATOM 12087 C C . MET A 1 12 ? 3.683 11.345 -17.659 1.00 53.51 12 MET A C 9
ATOM 12088 O O . MET A 1 12 ? 3.748 12.571 -17.746 1.00 52.25 12 MET A O 9
ATOM 12102 N N . VAL A 1 13 ? 2.827 10.721 -16.854 1.00 14.14 13 VAL A N 9
ATOM 12103 C CA . VAL A 1 13 ? 1.897 11.460 -16.009 1.00 20.54 13 VAL A CA 9
ATOM 12104 C C . VAL A 1 13 ? 2.598 12.015 -14.774 1.00 32.33 13 VAL A C 9
ATOM 12105 O O . VAL A 1 13 ? 3.800 11.820 -14.589 1.00 62.41 13 VAL A O 9
ATOM 12118 N N . VAL A 1 14 ? 1.840 12.709 -13.931 1.00 74.45 14 VAL A N 9
ATOM 12119 C CA . VAL A 1 14 ? 2.388 13.291 -12.712 1.00 72.24 14 VAL A CA 9
ATOM 12120 C C . VAL A 1 14 ? 1.922 12.524 -11.479 1.00 22.10 14 VAL A C 9
ATOM 12121 O O . VAL A 1 14 ? 1.505 13.120 -10.486 1.00 62.31 14 VAL A O 9
ATOM 12134 N N . ASP A 1 15 ? 1.997 11.200 -11.550 1.00 41.14 15 ASP A N 9
ATOM 12135 C CA . ASP A 1 15 ? 1.584 10.351 -10.439 1.00 41.55 15 ASP A CA 9
ATOM 12136 C C . ASP A 1 15 ? 2.740 10.127 -9.468 1.00 43.24 15 ASP A C 9
ATOM 12137 O O . ASP A 1 15 ? 3.790 9.608 -9.845 1.00 31.24 15 ASP A O 9
ATOM 12146 N N . VAL A 1 16 ? 2.538 10.523 -8.215 1.00 62.33 16 VAL A N 9
ATOM 12147 C CA . VAL A 1 16 ? 3.562 10.366 -7.190 1.00 3.14 16 VAL A CA 9
ATOM 12148 C C . VAL A 1 16 ? 2.939 10.070 -5.830 1.00 35.04 16 VAL A C 9
ATOM 12149 O O . VAL A 1 16 ? 3.015 10.884 -4.909 1.00 4.41 16 VAL A O 9
ATOM 12162 N N . THR A 1 17 ? 2.321 8.900 -5.711 1.00 72.41 17 THR A N 9
ATOM 12163 C CA . THR A 1 17 ? 1.682 8.495 -4.465 1.00 2.22 17 THR A CA 9
ATOM 12164 C C . THR A 1 17 ? 2.584 7.564 -3.662 1.00 13.12 17 THR A C 9
ATOM 12165 O O . THR A 1 17 ? 3.679 7.213 -4.104 1.00 62.35 17 THR A O 9
ATOM 12176 N N . ILE A 1 18 ? 2.118 7.168 -2.483 1.00 73.51 18 ILE A N 9
ATOM 12177 C CA . ILE A 1 18 ? 2.881 6.276 -1.620 1.00 53.03 18 ILE A CA 9
ATOM 12178 C C . ILE A 1 18 ? 2.720 4.822 -2.052 1.00 74.21 18 ILE A C 9
ATOM 12179 O O . ILE A 1 18 ? 1.729 4.458 -2.685 1.00 22.14 18 ILE A O 9
ATOM 12195 N N . GLU A 1 19 ? 3.702 3.995 -1.705 1.00 74.33 19 GLU A N 9
ATOM 12196 C CA . GLU A 1 19 ? 3.667 2.580 -2.057 1.00 74.34 19 GLU A CA 9
ATOM 12197 C C . GLU A 1 19 ? 4.819 1.827 -1.398 1.00 31.34 19 GLU A C 9
ATOM 12198 O O . GLU A 1 19 ? 5.900 2.380 -1.195 1.00 42.20 19 GLU A O 9
ATOM 12210 N N . ASP A 1 20 ? 4.579 0.564 -1.066 1.00 62.21 20 ASP A N 9
ATOM 12211 C CA . ASP A 1 20 ? 5.596 -0.266 -0.430 1.00 61.42 20 ASP A CA 9
ATOM 12212 C C . ASP A 1 20 ? 5.152 -1.725 -0.377 1.00 75.21 20 ASP A C 9
ATOM 12213 O O . ASP A 1 20 ? 4.539 -2.163 0.595 1.00 40.14 20 ASP A O 9
ATOM 12222 N N . SER A 1 21 ? 5.465 -2.471 -1.431 1.00 53.40 21 SER A N 9
ATOM 12223 C CA . SER A 1 21 ? 5.095 -3.880 -1.509 1.00 20.02 21 SER A CA 9
ATOM 12224 C C . SER A 1 21 ? 6.325 -4.753 -1.740 1.00 13.20 21 SER A C 9
ATOM 12225 O O . SER A 1 21 ? 7.224 -4.389 -2.499 1.00 63.13 21 SER A O 9
ATOM 12233 N N . TYR A 1 22 ? 6.356 -5.905 -1.080 1.00 55.24 22 TYR A N 9
ATOM 12234 C CA . TYR A 1 22 ? 7.475 -6.831 -1.211 1.00 32.02 22 TYR A CA 9
ATOM 12235 C C . TYR A 1 22 ? 7.454 -7.523 -2.570 1.00 74.42 22 TYR A C 9
ATOM 12236 O O . TYR A 1 22 ? 6.391 -7.736 -3.155 1.00 41.11 22 TYR A O 9
ATOM 12254 N N . SER A 1 23 ? 8.636 -7.873 -3.068 1.00 42.20 23 SER A N 9
ATOM 12255 C CA . SER A 1 23 ? 8.755 -8.539 -4.360 1.00 41.13 23 SER A CA 9
ATOM 12256 C C . SER A 1 23 ? 9.151 -10.001 -4.182 1.00 54.32 23 SER A C 9
ATOM 12257 O O . SER A 1 23 ? 8.880 -10.841 -5.042 1.00 33.15 23 SER A O 9
ATOM 12265 N N . THR A 1 24 ? 9.797 -10.301 -3.059 1.00 14.22 24 THR A N 9
ATOM 12266 C CA . THR A 1 24 ? 10.233 -11.661 -2.768 1.00 11.03 24 THR A CA 9
ATOM 12267 C C . THR A 1 24 ? 9.074 -12.514 -2.264 1.00 11.54 24 THR A C 9
ATOM 12268 O O . THR A 1 24 ? 9.102 -13.739 -2.372 1.00 71.30 24 THR A O 9
ATOM 12279 N N . GLU A 1 25 ? 8.058 -11.857 -1.714 1.00 53.35 25 GLU A N 9
ATOM 12280 C CA . GLU A 1 25 ? 6.890 -12.557 -1.193 1.00 41.15 25 GLU A CA 9
ATOM 12281 C C . GLU A 1 25 ? 5.600 -11.904 -1.683 1.00 13.52 25 GLU A C 9
ATOM 12282 O O . GLU A 1 25 ? 5.625 -11.040 -2.559 1.00 31.30 25 GLU A O 9
ATOM 12294 N N . SER A 1 26 ? 4.477 -12.324 -1.110 1.00 30.04 26 SER A N 9
ATOM 12295 C CA . SER A 1 26 ? 3.177 -11.783 -1.490 1.00 14.54 26 SER A CA 9
ATOM 12296 C C . SER A 1 26 ? 3.175 -10.260 -1.401 1.00 60.22 26 SER A C 9
ATOM 12297 O O . SER A 1 26 ? 3.570 -9.686 -0.387 1.00 63.14 26 SER A O 9
ATOM 12305 N N . ALA A 1 27 ? 2.727 -9.611 -2.471 1.00 11.32 27 ALA A N 9
ATOM 12306 C CA . ALA A 1 27 ? 2.671 -8.155 -2.513 1.00 15.21 27 ALA A CA 9
ATOM 12307 C C . ALA A 1 27 ? 1.236 -7.665 -2.669 1.00 64.05 27 ALA A C 9
ATOM 12308 O O . ALA A 1 27 ? 0.338 -8.440 -3.000 1.00 23.10 27 ALA A O 9
ATOM 12315 N N . TRP A 1 28 ? 1.027 -6.376 -2.426 1.00 64.43 28 TRP A N 9
ATOM 12316 C CA . TRP A 1 28 ? -0.302 -5.784 -2.538 1.00 72.14 28 TRP A CA 9
ATOM 12317 C C . TRP A 1 28 ? -0.448 -5.018 -3.849 1.00 3.41 28 TRP A C 9
ATOM 12318 O O . TRP A 1 28 ? 0.463 -4.304 -4.266 1.00 43.30 28 TRP A O 9
ATOM 12339 N N . VAL A 1 29 ? -1.600 -5.172 -4.493 1.00 35.02 29 VAL A N 9
ATOM 12340 C CA . VAL A 1 29 ? -1.865 -4.493 -5.756 1.00 42.44 29 VAL A CA 9
ATOM 12341 C C . VAL A 1 29 ? -3.269 -3.900 -5.777 1.00 64.40 29 VAL A C 9
ATOM 12342 O O . VAL A 1 29 ? -4.226 -4.525 -5.317 1.00 14.53 29 VAL A O 9
ATOM 12355 N N . ARG A 1 30 ? -3.386 -2.690 -6.314 1.00 62.42 30 ARG A N 9
ATOM 12356 C CA . ARG A 1 30 ? -4.674 -2.011 -6.395 1.00 43.02 30 ARG A CA 9
ATOM 12357 C C . ARG A 1 30 ? -5.192 -1.996 -7.830 1.00 65.44 30 ARG A C 9
ATOM 12358 O O . ARG A 1 30 ? -4.424 -1.824 -8.777 1.00 61.54 30 ARG A O 9
ATOM 12379 N N . CYS A 1 31 ? -6.500 -2.180 -7.983 1.00 23.05 31 CYS A N 9
ATOM 12380 C CA . CYS A 1 31 ? -7.121 -2.189 -9.301 1.00 62.52 31 CYS A CA 9
ATOM 12381 C C . CYS A 1 31 ? -7.268 -0.770 -9.844 1.00 11.40 31 CYS A C 9
ATOM 12382 O O . CYS A 1 31 ? -7.625 0.153 -9.111 1.00 41.35 31 CYS A O 9
ATOM 12389 N N . ASP A 1 32 ? -6.988 -0.603 -11.131 1.00 72.33 32 ASP A N 9
ATOM 12390 C CA . ASP A 1 32 ? -7.089 0.702 -11.774 1.00 22.24 32 ASP A CA 9
ATOM 12391 C C . ASP A 1 32 ? -8.435 0.859 -12.476 1.00 14.25 32 ASP A C 9
ATOM 12392 O O . ASP A 1 32 ? -8.539 1.553 -13.488 1.00 72.40 32 ASP A O 9
ATOM 12401 N N . ASP A 1 33 ? -9.459 0.210 -11.934 1.00 34.21 33 ASP A N 9
ATOM 12402 C CA . ASP A 1 33 ? -10.797 0.278 -12.510 1.00 43.21 33 ASP A CA 9
ATOM 12403 C C . ASP A 1 33 ? -11.850 0.436 -11.417 1.00 35.44 33 ASP A C 9
ATOM 12404 O O . ASP A 1 33 ? -12.790 1.221 -11.555 1.00 41.14 33 ASP A O 9
ATOM 12413 N N . CYS A 1 34 ? -11.688 -0.314 -10.332 1.00 20.33 34 CYS A N 9
ATOM 12414 C CA . CYS A 1 34 ? -12.625 -0.258 -9.216 1.00 33.10 34 CYS A CA 9
ATOM 12415 C C . CYS A 1 34 ? -11.932 0.230 -7.948 1.00 2.21 34 CYS A C 9
ATOM 12416 O O . CYS A 1 34 ? -12.586 0.568 -6.960 1.00 54.40 34 CYS A O 9
ATOM 12423 N N . PHE A 1 35 ? -10.604 0.264 -7.982 1.00 14.43 35 PHE A N 9
ATOM 12424 C CA . PHE A 1 35 ? -9.820 0.710 -6.835 1.00 35.34 35 PHE A CA 9
ATOM 12425 C C . PHE A 1 35 ? -10.051 -0.200 -5.632 1.00 33.34 35 PHE A C 9
ATOM 12426 O O . PHE A 1 35 ? -10.745 0.170 -4.684 1.00 55.24 35 PHE A O 9
ATOM 12443 N N . LYS A 1 36 ? -9.466 -1.392 -5.679 1.00 23.35 36 LYS A N 9
ATOM 12444 C CA . LYS A 1 36 ? -9.605 -2.355 -4.593 1.00 73.23 36 LYS A CA 9
ATOM 12445 C C . LYS A 1 36 ? -8.289 -3.081 -4.337 1.00 12.13 36 LYS A C 9
ATOM 12446 O O . LYS A 1 36 ? -7.550 -3.396 -5.271 1.00 73.50 36 LYS A O 9
ATOM 12465 N N . TRP A 1 37 ? -8.001 -3.345 -3.067 1.00 14.32 37 TRP A N 9
ATOM 12466 C CA . TRP A 1 37 ? -6.773 -4.035 -2.690 1.00 4.22 37 TRP A CA 9
ATOM 12467 C C . TRP A 1 37 ? -6.836 -5.509 -3.077 1.00 2.44 37 TRP A C 9
ATOM 12468 O O . TRP A 1 37 ? -7.869 -6.157 -2.919 1.00 64.14 37 TRP A O 9
ATOM 12489 N N . ARG A 1 38 ? -5.723 -6.031 -3.585 1.00 24.34 38 ARG A N 9
ATOM 12490 C CA . ARG A 1 38 ? -5.654 -7.427 -3.994 1.00 40.13 38 ARG A CA 9
ATOM 12491 C C . ARG A 1 38 ? -4.297 -8.030 -3.643 1.00 41.44 38 ARG A C 9
ATOM 12492 O O . ARG A 1 38 ? -3.254 -7.512 -4.042 1.00 21.21 38 ARG A O 9
ATOM 12513 N N . ARG A 1 39 ? -4.319 -9.127 -2.892 1.00 42.10 39 ARG A N 9
ATOM 12514 C CA . ARG A 1 39 ? -3.090 -9.798 -2.485 1.00 72.45 39 ARG A CA 9
ATOM 12515 C C . ARG A 1 39 ? -2.640 -10.798 -3.546 1.00 41.11 39 ARG A C 9
ATOM 12516 O O . ARG A 1 39 ? -3.392 -11.698 -3.924 1.00 4.13 39 ARG A O 9
ATOM 12537 N N . ILE A 1 40 ? -1.411 -10.634 -4.023 1.00 23.32 40 ILE A N 9
ATOM 12538 C CA . ILE A 1 40 ? -0.861 -11.522 -5.040 1.00 0.03 40 ILE A CA 9
ATOM 12539 C C . ILE A 1 40 ? 0.501 -12.062 -4.619 1.00 41.11 40 ILE A C 9
ATOM 12540 O O . ILE A 1 40 ? 1.234 -11.437 -3.852 1.00 52.55 40 ILE A O 9
ATOM 12556 N N . PRO A 1 41 ? 0.851 -13.250 -5.134 1.00 42.31 41 PRO A N 9
ATOM 12557 C CA . PRO A 1 41 ? 2.129 -13.900 -4.828 1.00 1.33 41 PRO A CA 9
ATOM 12558 C C . PRO A 1 41 ? 3.315 -13.171 -5.451 1.00 22.30 41 PRO A C 9
ATOM 12559 O O . PRO A 1 41 ? 3.164 -12.454 -6.440 1.00 2.13 41 PRO A O 9
ATOM 12570 N N . ALA A 1 42 ? 4.493 -13.360 -4.867 1.00 25.23 42 ALA A N 9
ATOM 12571 C CA . ALA A 1 42 ? 5.705 -12.722 -5.368 1.00 64.31 42 ALA A CA 9
ATOM 12572 C C . ALA A 1 42 ? 6.088 -13.270 -6.738 1.00 62.31 42 ALA A C 9
ATOM 12573 O O . ALA A 1 42 ? 6.934 -12.704 -7.429 1.00 32.45 42 ALA A O 9
ATOM 12580 N N . SER A 1 43 ? 5.458 -14.374 -7.125 1.00 54.13 43 SER A N 9
ATOM 12581 C CA . SER A 1 43 ? 5.737 -15.002 -8.413 1.00 25.21 43 SER A CA 9
ATOM 12582 C C . SER A 1 43 ? 5.070 -14.231 -9.547 1.00 73.15 43 SER A C 9
ATOM 12583 O O . SER A 1 43 ? 5.634 -14.089 -10.633 1.00 24.21 43 SER A O 9
ATOM 12591 N N . VAL A 1 44 ? 3.864 -13.735 -9.289 1.00 21.31 44 VAL A N 9
ATOM 12592 C CA . VAL A 1 44 ? 3.118 -12.977 -10.287 1.00 13.51 44 VAL A CA 9
ATOM 12593 C C . VAL A 1 44 ? 3.391 -11.482 -10.160 1.00 45.53 44 VAL A C 9
ATOM 12594 O O . VAL A 1 44 ? 3.330 -10.743 -11.142 1.00 42.22 44 VAL A O 9
ATOM 12607 N N . VAL A 1 45 ? 3.694 -11.043 -8.942 1.00 53.35 45 VAL A N 9
ATOM 12608 C CA . VAL A 1 45 ? 3.978 -9.638 -8.685 1.00 31.44 45 VAL A CA 9
ATOM 12609 C C . VAL A 1 45 ? 5.092 -9.126 -9.592 1.00 41.33 45 VAL A C 9
ATOM 12610 O O . VAL A 1 45 ? 5.174 -7.934 -9.882 1.00 74.33 45 VAL A O 9
ATOM 12623 N N . GLY A 1 46 ? 5.950 -10.040 -10.038 1.00 11.12 46 GLY A N 9
ATOM 12624 C CA . GLY A 1 46 ? 7.048 -9.663 -10.909 1.00 22.30 46 GLY A CA 9
ATOM 12625 C C . GLY A 1 46 ? 6.760 -9.961 -12.367 1.00 1.02 46 GLY A C 9
ATOM 12626 O O . GLY A 1 46 ? 7.681 -10.091 -13.174 1.00 63.44 46 GLY A O 9
ATOM 12630 N N . SER A 1 47 ? 5.480 -10.071 -12.706 1.00 22.32 47 SER A N 9
ATOM 12631 C CA . SER A 1 47 ? 5.073 -10.361 -14.075 1.00 51.44 47 SER A CA 9
ATOM 12632 C C . SER A 1 47 ? 3.929 -9.449 -14.508 1.00 41.44 47 SER A C 9
ATOM 12633 O O . SER A 1 47 ? 3.898 -8.968 -15.640 1.00 53.34 47 SER A O 9
ATOM 12641 N N . ILE A 1 48 ? 2.991 -9.217 -13.596 1.00 72.40 48 ILE A N 9
ATOM 12642 C CA . ILE A 1 48 ? 1.844 -8.363 -13.882 1.00 42.15 48 ILE A CA 9
ATOM 12643 C C . ILE A 1 48 ? 2.278 -6.919 -14.108 1.00 22.44 48 ILE A C 9
ATOM 12644 O O . ILE A 1 48 ? 1.589 -6.150 -14.779 1.00 72.13 48 ILE A O 9
ATOM 12660 N N . ASP A 1 49 ? 3.425 -6.557 -13.545 1.00 25.15 49 ASP A N 9
ATOM 12661 C CA . ASP A 1 49 ? 3.953 -5.205 -13.686 1.00 20.04 49 ASP A CA 9
ATOM 12662 C C . ASP A 1 49 ? 4.606 -5.017 -15.052 1.00 25.23 49 ASP A C 9
ATOM 12663 O O . ASP A 1 49 ? 5.830 -4.964 -15.162 1.00 32.24 49 ASP A O 9
ATOM 12672 N N . GLU A 1 50 ? 3.779 -4.919 -16.089 1.00 12.42 50 GLU A N 9
ATOM 12673 C CA . GLU A 1 50 ? 4.278 -4.740 -17.448 1.00 22.43 50 GLU A CA 9
ATOM 12674 C C . GLU A 1 50 ? 4.586 -3.271 -17.724 1.00 1.22 50 GLU A C 9
ATOM 12675 O O . GLU A 1 50 ? 5.481 -2.950 -18.508 1.00 25.50 50 GLU A O 9
ATOM 12687 N N . SER A 1 51 ? 3.840 -2.383 -17.075 1.00 1.41 51 SER A N 9
ATOM 12688 C CA . SER A 1 51 ? 4.030 -0.948 -17.253 1.00 13.31 51 SER A CA 9
ATOM 12689 C C . SER A 1 51 ? 3.999 -0.225 -15.911 1.00 33.14 51 SER A C 9
ATOM 12690 O O . SER A 1 51 ? 5.035 0.200 -15.397 1.00 75.14 51 SER A O 9
ATOM 12698 N N . SER A 1 52 ? 2.803 -0.088 -15.347 1.00 11.11 52 SER A N 9
ATOM 12699 C CA . SER A 1 52 ? 2.635 0.587 -14.066 1.00 24.21 52 SER A CA 9
ATOM 12700 C C . SER A 1 52 ? 1.170 0.588 -13.640 1.00 42.24 52 SER A C 9
ATOM 12701 O O . SER A 1 52 ? 0.682 1.555 -13.056 1.00 14.24 52 SER A O 9
ATOM 12709 N N . ARG A 1 53 ? 0.474 -0.504 -13.937 1.00 53.44 53 ARG A N 9
ATOM 12710 C CA . ARG A 1 53 ? -0.936 -0.630 -13.587 1.00 41.44 53 ARG A CA 9
ATOM 12711 C C . ARG A 1 53 ? -1.307 -2.091 -13.344 1.00 21.34 53 ARG A C 9
ATOM 12712 O O . ARG A 1 53 ? -0.511 -2.994 -13.600 1.00 4.31 53 ARG A O 9
ATOM 12733 N N . TRP A 1 54 ? -2.519 -2.313 -12.850 1.00 63.44 54 TRP A N 9
ATOM 12734 C CA . TRP A 1 54 ? -2.996 -3.663 -12.571 1.00 11.14 54 TRP A CA 9
ATOM 12735 C C . TRP A 1 54 ? -4.500 -3.670 -12.328 1.00 60.41 54 TRP A C 9
ATOM 12736 O O . TRP A 1 54 ? -5.053 -2.717 -11.778 1.00 72.30 54 TRP A O 9
ATOM 12757 N N . ILE A 1 55 ? -5.157 -4.749 -12.740 1.00 65.33 55 ILE A N 9
ATOM 12758 C CA . ILE A 1 55 ? -6.598 -4.880 -12.565 1.00 25.43 55 ILE A CA 9
ATOM 12759 C C . ILE A 1 55 ? -6.966 -6.263 -12.042 1.00 60.25 55 ILE A C 9
ATOM 12760 O O . ILE A 1 55 ? -6.138 -7.175 -12.030 1.00 55.31 55 ILE A O 9
ATOM 12776 N N . CYS A 1 56 ? -8.214 -6.416 -11.611 1.00 12.22 56 CYS A N 9
ATOM 12777 C CA . CYS A 1 56 ? -8.693 -7.689 -11.088 1.00 21.03 56 CYS A CA 9
ATOM 12778 C C . CYS A 1 56 ? -8.551 -8.794 -12.132 1.00 21.11 56 CYS A C 9
ATOM 12779 O O . CYS A 1 56 ? -7.992 -9.855 -11.854 1.00 72.41 56 CYS A O 9
ATOM 12786 N N . MET A 1 57 ? -9.061 -8.536 -13.332 1.00 11.25 57 MET A N 9
ATOM 12787 C CA . MET A 1 57 ? -8.989 -9.506 -14.417 1.00 44.24 57 MET A CA 9
ATOM 12788 C C . MET A 1 57 ? -7.539 -9.862 -14.733 1.00 32.31 57 MET A C 9
ATOM 12789 O O . MET A 1 57 ? -7.262 -10.903 -15.328 1.00 14.53 57 MET A O 9
ATOM 12803 N N . ASN A 1 58 ? -6.620 -8.990 -14.333 1.00 42.15 58 ASN A N 9
ATOM 12804 C CA . ASN A 1 58 ? -5.199 -9.212 -14.575 1.00 53.03 58 ASN A CA 9
ATOM 12805 C C . ASN A 1 58 ? -4.585 -10.064 -13.469 1.00 61.04 58 ASN A C 9
ATOM 12806 O O . ASN A 1 58 ? -3.442 -10.506 -13.574 1.00 1.31 58 ASN A O 9
ATOM 12817 N N . ASN A 1 59 ? -5.354 -10.292 -12.409 1.00 50.03 59 ASN A N 9
ATOM 12818 C CA . ASN A 1 59 ? -4.886 -11.092 -11.283 1.00 5.33 59 ASN A CA 9
ATOM 12819 C C . ASN A 1 59 ? -4.396 -12.459 -11.753 1.00 25.42 59 ASN A C 9
ATOM 12820 O O . ASN A 1 59 ? -4.732 -12.906 -12.848 1.00 72.44 59 ASN A O 9
ATOM 12831 N N . SER A 1 60 ? -3.601 -13.116 -10.914 1.00 23.45 60 SER A N 9
ATOM 12832 C CA . SER A 1 60 ? -3.063 -14.430 -11.244 1.00 61.11 60 SER A CA 9
ATOM 12833 C C . SER A 1 60 ? -4.089 -15.524 -10.961 1.00 14.30 60 SER A C 9
ATOM 12834 O O . SER A 1 60 ? -4.073 -16.582 -11.590 1.00 44.51 60 SER A O 9
ATOM 12842 N N . ASP A 1 61 ? -4.979 -15.259 -10.012 1.00 50.15 61 ASP A N 9
ATOM 12843 C CA . ASP A 1 61 ? -6.014 -16.220 -9.645 1.00 43.03 61 ASP A CA 9
ATOM 12844 C C . ASP A 1 61 ? -7.036 -16.373 -10.768 1.00 22.14 61 ASP A C 9
ATOM 12845 O O . ASP A 1 61 ? -6.856 -15.839 -11.862 1.00 32.33 61 ASP A O 9
ATOM 12854 N N . LYS A 1 62 ? -8.107 -17.106 -10.489 1.00 61.51 62 LYS A N 9
ATOM 12855 C CA . LYS A 1 62 ? -9.160 -17.330 -11.473 1.00 51.20 62 LYS A CA 9
ATOM 12856 C C . LYS A 1 62 ? -10.527 -16.980 -10.898 1.00 32.54 62 LYS A C 9
ATOM 12857 O O . LYS A 1 62 ? -11.383 -16.434 -11.595 1.00 72.32 62 LYS A O 9
ATOM 12876 N N . ARG A 1 63 ? -10.726 -17.294 -9.622 1.00 35.31 63 ARG A N 9
ATOM 12877 C CA . ARG A 1 63 ? -11.991 -17.011 -8.953 1.00 14.31 63 ARG A CA 9
ATOM 12878 C C . ARG A 1 63 ? -12.013 -15.583 -8.414 1.00 42.41 63 ARG A C 9
ATOM 12879 O O . ARG A 1 63 ? -13.079 -15.019 -8.167 1.00 15.45 63 ARG A O 9
ATOM 12900 N N . PHE A 1 64 ? -10.830 -15.007 -8.233 1.00 12.42 64 PHE A N 9
ATOM 12901 C CA . PHE A 1 64 ? -10.712 -13.646 -7.722 1.00 62.35 64 PHE A CA 9
ATOM 12902 C C . PHE A 1 64 ? -10.036 -12.737 -8.743 1.00 11.40 64 PHE A C 9
ATOM 12903 O O . PHE A 1 64 ? -9.480 -11.696 -8.392 1.00 61.23 64 PHE A O 9
ATOM 12920 N N . ALA A 1 65 ? -10.085 -13.140 -10.009 1.00 23.35 65 ALA A N 9
ATOM 12921 C CA . ALA A 1 65 ? -9.479 -12.361 -11.082 1.00 41.22 65 ALA A CA 9
ATOM 12922 C C . ALA A 1 65 ? -10.544 -11.700 -11.951 1.00 41.45 65 ALA A C 9
ATOM 12923 O O . ALA A 1 65 ? -10.729 -12.070 -13.110 1.00 22.21 65 ALA A O 9
ATOM 12930 N N . ASP A 1 66 ? -11.240 -10.722 -11.383 1.00 43.44 66 ASP A N 9
ATOM 12931 C CA . ASP A 1 66 ? -12.286 -10.009 -12.106 1.00 72.01 66 ASP A CA 9
ATOM 12932 C C . ASP A 1 66 ? -12.886 -8.903 -11.243 1.00 51.22 66 ASP A C 9
ATOM 12933 O O . ASP A 1 66 ? -13.047 -9.063 -10.033 1.00 65.24 66 ASP A O 9
ATOM 12942 N N . CYS A 1 67 ? -13.215 -7.780 -11.874 1.00 2.21 67 CYS A N 9
ATOM 12943 C CA . CYS A 1 67 ? -13.795 -6.647 -11.165 1.00 20.13 67 CYS A CA 9
ATOM 12944 C C . CYS A 1 67 ? -15.152 -7.013 -10.571 1.00 75.43 67 CYS A C 9
ATOM 12945 O O . CYS A 1 67 ? -15.599 -6.409 -9.596 1.00 34.34 67 CYS A O 9
ATOM 12952 N N . SER A 1 68 ? -15.804 -8.006 -11.168 1.00 73.23 68 SER A N 9
ATOM 12953 C CA . SER A 1 68 ? -17.113 -8.451 -10.703 1.00 3.13 68 SER A CA 9
ATOM 12954 C C . SER A 1 68 ? -17.011 -9.078 -9.316 1.00 45.53 68 SER A C 9
ATOM 12955 O O . SER A 1 68 ? -17.929 -8.970 -8.503 1.00 24.33 68 SER A O 9
ATOM 12963 N N . LYS A 1 69 ? -15.887 -9.736 -9.052 1.00 10.34 69 LYS A N 9
ATOM 12964 C CA . LYS A 1 69 ? -15.661 -10.380 -7.764 1.00 45.21 69 LYS A CA 9
ATOM 12965 C C . LYS A 1 69 ? -15.631 -9.351 -6.638 1.00 4.00 69 LYS A C 9
ATOM 12966 O O . LYS A 1 69 ? -15.966 -8.184 -6.841 1.00 52.45 69 LYS A O 9
ATOM 12985 N N . SER A 1 70 ? -15.227 -9.791 -5.450 1.00 54.52 70 SER A N 9
ATOM 12986 C CA . SER A 1 70 ? -15.154 -8.908 -4.291 1.00 75.42 70 SER A CA 9
ATOM 12987 C C . SER A 1 70 ? -13.719 -8.786 -3.790 1.00 65.21 70 SER A C 9
ATOM 12988 O O . SER A 1 70 ? -12.793 -9.329 -4.391 1.00 4.35 70 SER A O 9
ATOM 12996 N N . GLN A 1 71 ? -13.544 -8.069 -2.684 1.00 71.23 71 GLN A N 9
ATOM 12997 C CA . GLN A 1 71 ? -12.222 -7.874 -2.101 1.00 72.13 71 GLN A CA 9
ATOM 12998 C C . GLN A 1 71 ? -11.738 -9.147 -1.414 1.00 11.34 71 GLN A C 9
ATOM 12999 O O . GLN A 1 71 ? -12.526 -10.048 -1.130 1.00 55.52 71 GLN A O 9
ATOM 13013 N N . GLU A 1 72 ? -10.437 -9.213 -1.151 1.00 5.24 72 GLU A N 9
ATOM 13014 C CA . GLU A 1 72 ? -9.848 -10.376 -0.498 1.00 12.35 72 GLU A CA 9
ATOM 13015 C C . GLU A 1 72 ? -9.792 -10.181 1.015 1.00 34.35 72 GLU A C 9
ATOM 13016 O O . GLU A 1 72 ? -10.006 -11.121 1.780 1.00 11.23 72 GLU A O 9
ATOM 13028 N N . MET A 1 73 ? -9.502 -8.955 1.437 1.00 60.41 73 MET A N 9
ATOM 13029 C CA . MET A 1 73 ? -9.419 -8.636 2.858 1.00 14.31 73 MET A CA 9
ATOM 13030 C C . MET A 1 73 ? -10.087 -7.296 3.154 1.00 45.15 73 MET A C 9
ATOM 13031 O O . MET A 1 73 ? -10.341 -6.504 2.248 1.00 52.53 73 MET A O 9
ATOM 13045 N N . SER A 1 74 ? -10.370 -7.052 4.430 1.00 12.12 74 SER A N 9
ATOM 13046 C CA . SER A 1 74 ? -11.013 -5.811 4.845 1.00 24.11 74 SER A CA 9
ATOM 13047 C C . SER A 1 74 ? -9.989 -4.687 4.977 1.00 21.44 74 SER A C 9
ATOM 13048 O O . SER A 1 74 ? -8.802 -4.934 5.182 1.00 55.33 74 SER A O 9
ATOM 13056 N N . ASN A 1 75 ? -10.460 -3.449 4.859 1.00 61.21 75 ASN A N 9
ATOM 13057 C CA . ASN A 1 75 ? -9.587 -2.286 4.964 1.00 44.51 75 ASN A CA 9
ATOM 13058 C C . ASN A 1 75 ? -8.746 -2.350 6.236 1.00 72.01 75 ASN A C 9
ATOM 13059 O O . ASN A 1 75 ? -7.557 -2.034 6.222 1.00 14.41 75 ASN A O 9
ATOM 13070 N N . GLU A 1 76 ? -9.373 -2.762 7.333 1.00 3.30 76 GLU A N 9
ATOM 13071 C CA . GLU A 1 76 ? -8.683 -2.868 8.613 1.00 0.53 76 GLU A CA 9
ATOM 13072 C C . GLU A 1 76 ? -7.543 -3.880 8.535 1.00 0.03 76 GLU A C 9
ATOM 13073 O O . GLU A 1 76 ? -6.424 -3.605 8.969 1.00 71.32 76 GLU A O 9
ATOM 13085 N N . GLU A 1 77 ? -7.836 -5.050 7.978 1.00 61.55 77 GLU A N 9
ATOM 13086 C CA . GLU A 1 77 ? -6.838 -6.104 7.845 1.00 1.22 77 GLU A CA 9
ATOM 13087 C C . GLU A 1 77 ? -5.648 -5.624 7.017 1.00 73.32 77 GLU A C 9
ATOM 13088 O O . GLU A 1 77 ? -4.494 -5.873 7.366 1.00 62.23 77 GLU A O 9
ATOM 13100 N N . ILE A 1 78 ? -5.940 -4.936 5.918 1.00 3.03 78 ILE A N 9
ATOM 13101 C CA . ILE A 1 78 ? -4.895 -4.421 5.041 1.00 63.53 78 ILE A CA 9
ATOM 13102 C C . ILE A 1 78 ? -4.102 -3.312 5.724 1.00 21.15 78 ILE A C 9
ATOM 13103 O O . ILE A 1 78 ? -2.871 -3.331 5.734 1.00 74.43 78 ILE A O 9
ATOM 13119 N N . ASN A 1 79 ? -4.815 -2.347 6.296 1.00 31.14 79 ASN A N 9
ATOM 13120 C CA . ASN A 1 79 ? -4.176 -1.230 6.982 1.00 63.33 79 ASN A CA 9
ATOM 13121 C C . ASN A 1 79 ? -3.175 -1.729 8.020 1.00 54.11 79 ASN A C 9
ATOM 13122 O O . ASN A 1 79 ? -2.043 -1.251 8.082 1.00 43.24 79 ASN A O 9
ATOM 13133 N N . GLU A 1 80 ? -3.601 -2.693 8.829 1.00 64.23 80 GLU A N 9
ATOM 13134 C CA . GLU A 1 80 ? -2.741 -3.256 9.864 1.00 73.22 80 GLU A CA 9
ATOM 13135 C C . GLU A 1 80 ? -1.707 -4.200 9.256 1.00 22.35 80 GLU A C 9
ATOM 13136 O O . GLU A 1 80 ? -0.615 -4.370 9.797 1.00 63.14 80 GLU A O 9
ATOM 13148 N N . GLU A 1 81 ? -2.061 -4.810 8.129 1.00 3.35 81 GLU A N 9
ATOM 13149 C CA . GLU A 1 81 ? -1.163 -5.737 7.450 1.00 75.35 81 GLU A CA 9
ATOM 13150 C C . GLU A 1 81 ? 0.131 -5.040 7.038 1.00 64.12 81 GLU A C 9
ATOM 13151 O O . GLU A 1 81 ? 1.226 -5.501 7.361 1.00 11.45 81 GLU A O 9
ATOM 13163 N N . LEU A 1 82 ? -0.005 -3.927 6.325 1.00 62.04 82 LEU A N 9
ATOM 13164 C CA . LEU A 1 82 ? 1.152 -3.166 5.869 1.00 3.45 82 LEU A CA 9
ATOM 13165 C C . LEU A 1 82 ? 1.623 -2.192 6.946 1.00 51.04 82 LEU A C 9
ATOM 13166 O O . LEU A 1 82 ? 2.806 -1.865 7.027 1.00 42.20 82 LEU A O 9
ATOM 13182 N N . GLY A 1 83 ? 0.687 -1.735 7.772 1.00 11.23 83 GLY A N 9
ATOM 13183 C CA . GLY A 1 83 ? 1.026 -0.805 8.835 1.00 55.40 83 GLY A CA 9
ATOM 13184 C C . GLY A 1 83 ? 0.886 0.641 8.405 1.00 22.22 83 GLY A C 9
ATOM 13185 O O . GLY A 1 83 ? 1.697 1.488 8.782 1.00 32.32 83 GLY A O 9
ATOM 13189 N N . ILE A 1 84 ? -0.143 0.925 7.613 1.00 11.30 84 ILE A N 9
ATOM 13190 C CA . ILE A 1 84 ? -0.384 2.280 7.132 1.00 63.15 84 ILE A CA 9
ATOM 13191 C C . ILE A 1 84 ? -1.557 2.923 7.866 1.00 41.02 84 ILE A C 9
ATOM 13192 O O . ILE A 1 84 ? -2.105 2.348 8.805 1.00 61.33 84 ILE A O 9
ATOM 13208 N N . GLY A 1 85 ? -1.937 4.119 7.429 1.00 73.33 85 GLY A N 9
ATOM 13209 C CA . GLY A 1 85 ? -3.044 4.820 8.053 1.00 51.43 85 GLY A CA 9
ATOM 13210 C C . GLY A 1 85 ? -4.186 5.078 7.090 1.00 40.32 85 GLY A C 9
ATOM 13211 O O . GLY A 1 85 ? -4.527 6.228 6.816 1.00 3.31 85 GLY A O 9
ATOM 13215 N N . GLN A 1 86 ? -4.776 4.004 6.575 1.00 53.13 86 GLN A N 9
ATOM 13216 C CA . GLN A 1 86 ? -5.885 4.120 5.634 1.00 4.44 86 GLN A CA 9
ATOM 13217 C C . GLN A 1 86 ? -6.976 5.030 6.189 1.00 23.23 86 GLN A C 9
ATOM 13218 O O . GLN A 1 86 ? -6.978 5.362 7.374 1.00 25.11 86 GLN A O 9
ATOM 13232 N N . ASP A 1 87 ? -7.902 5.431 5.324 1.00 50.23 87 ASP A N 9
ATOM 13233 C CA . ASP A 1 87 ? -8.999 6.302 5.728 1.00 31.21 87 ASP A CA 9
ATOM 13234 C C . ASP A 1 87 ? -10.213 5.483 6.157 1.00 61.10 87 ASP A C 9
ATOM 13235 O O . ASP A 1 87 ? -11.319 6.010 6.271 1.00 23.23 87 ASP A O 9
ATOM 13244 N N . GLU A 1 88 ? -9.997 4.192 6.392 1.00 24.45 88 GLU A N 9
ATOM 13245 C CA . GLU A 1 88 ? -11.075 3.301 6.806 1.00 31.45 88 GLU A CA 9
ATOM 13246 C C . GLU A 1 88 ? -11.811 3.865 8.019 1.00 13.01 88 GLU A C 9
ATOM 13247 O O . GLU A 1 88 ? -13.040 3.895 8.053 1.00 43.01 88 GLU A O 9
ATOM 13259 N N . ALA A 1 89 ? -11.048 4.311 9.012 1.00 43.33 89 ALA A N 9
ATOM 13260 C CA . ALA A 1 89 ? -11.626 4.874 10.225 1.00 41.10 89 ALA A CA 9
ATOM 13261 C C . ALA A 1 89 ? -12.587 3.891 10.884 1.00 74.54 89 ALA A C 9
ATOM 13262 O O . ALA A 1 89 ? -13.793 3.926 10.634 1.00 41.02 89 ALA A O 9
ATOM 13269 N N . ASP A 1 90 ? -12.047 3.015 11.723 1.00 70.45 90 ASP A N 9
ATOM 13270 C CA . ASP A 1 90 ? -12.859 2.021 12.417 1.00 24.14 90 ASP A CA 9
ATOM 13271 C C . ASP A 1 90 ? -12.571 2.035 13.916 1.00 11.31 90 ASP A C 9
ATOM 13272 O O . ASP A 1 90 ? -13.476 2.206 14.731 1.00 34.13 90 ASP A O 9
ATOM 13281 N N . ALA A 1 91 ? -11.304 1.851 14.271 1.00 15.34 91 ALA A N 9
ATOM 13282 C CA . ALA A 1 91 ? -10.896 1.843 15.670 1.00 12.42 91 ALA A CA 9
ATOM 13283 C C . ALA A 1 91 ? -11.534 0.680 16.422 1.00 52.22 91 ALA A C 9
ATOM 13284 O O . ALA A 1 91 ? -11.560 0.663 17.652 1.00 2.20 91 ALA A O 9
ATOM 13291 N N . TYR A 1 92 ? -12.049 -0.290 15.673 1.00 3.15 92 TYR A N 9
ATOM 13292 C CA . TYR A 1 92 ? -12.690 -1.456 16.269 1.00 24.15 92 TYR A CA 9
ATOM 13293 C C . TYR A 1 92 ? -13.798 -1.036 17.230 1.00 20.11 92 TYR A C 9
ATOM 13294 O O . TYR A 1 92 ? -14.159 0.139 17.304 1.00 63.54 92 TYR A O 9
ATOM 13312 N N . ASP A 1 93 ? -14.334 -2.004 17.966 1.00 52.55 93 ASP A N 9
ATOM 13313 C CA . ASP A 1 93 ? -15.400 -1.737 18.924 1.00 53.30 93 ASP A CA 9
ATOM 13314 C C . ASP A 1 93 ? -15.384 -2.762 20.053 1.00 44.10 93 ASP A C 9
ATOM 13315 O O . ASP A 1 93 ? -16.434 -3.171 20.550 1.00 11.50 93 ASP A O 9
ATOM 13324 N N . CYS A 1 94 ? -14.186 -3.174 20.455 1.00 70.14 94 CYS A N 9
ATOM 13325 C CA . CYS A 1 94 ? -14.032 -4.152 21.525 1.00 62.04 94 CYS A CA 9
ATOM 13326 C C . CYS A 1 94 ? -13.225 -3.571 22.682 1.00 54.31 94 CYS A C 9
ATOM 13327 O O . CYS A 1 94 ? -12.302 -2.783 22.473 1.00 4.03 94 CYS A O 9
ATOM 13334 N N . ASP A 1 95 ? -13.577 -3.966 23.900 1.00 73.15 95 ASP A N 9
ATOM 13335 C CA . ASP A 1 95 ? -12.885 -3.487 25.090 1.00 5.45 95 ASP A CA 9
ATOM 13336 C C . ASP A 1 95 ? -12.793 -4.585 26.145 1.00 13.53 95 ASP A C 9
ATOM 13337 O O . ASP A 1 95 ? -12.802 -4.309 27.345 1.00 15.21 95 ASP A O 9
ATOM 13346 N N . ALA A 1 96 ? -12.703 -5.830 25.689 1.00 63.10 96 ALA A N 9
ATOM 13347 C CA . ALA A 1 96 ? -12.608 -6.970 26.593 1.00 22.42 96 ALA A CA 9
ATOM 13348 C C . ALA A 1 96 ? -11.327 -6.911 27.417 1.00 21.34 96 ALA A C 9
ATOM 13349 O O . ALA A 1 96 ? -11.271 -7.428 28.533 1.00 14.32 96 ALA A O 9
ATOM 13356 N N . ALA A 1 97 ? -10.300 -6.278 26.861 1.00 12.33 97 ALA A N 9
ATOM 13357 C CA . ALA A 1 97 ? -9.019 -6.151 27.545 1.00 4.12 97 ALA A CA 9
ATOM 13358 C C . ALA A 1 97 ? -9.200 -5.578 28.947 1.00 13.43 97 ALA A C 9
ATOM 13359 O O . ALA A 1 97 ? -8.546 -6.012 29.895 1.00 21.15 97 ALA A O 9
ATOM 13366 N N . LYS A 1 98 ? -10.090 -4.600 29.070 1.00 0.03 98 LYS A N 9
ATOM 13367 C CA . LYS A 1 98 ? -10.358 -3.966 30.355 1.00 4.35 98 LYS A CA 9
ATOM 13368 C C . LYS A 1 98 ? -9.109 -3.275 30.892 1.00 24.03 98 LYS A C 9
ATOM 13369 O O . LYS A 1 98 ? -8.244 -3.913 31.492 1.00 12.32 98 LYS A O 9
ATOM 13388 N N . ARG A 1 99 ? -9.021 -1.966 30.675 1.00 72.22 99 ARG A N 9
ATOM 13389 C CA . ARG A 1 99 ? -7.878 -1.189 31.137 1.00 70.33 99 ARG A CA 9
ATOM 13390 C C . ARG A 1 99 ? -6.657 -1.442 30.257 1.00 23.30 99 ARG A C 9
ATOM 13391 O O . ARG A 1 99 ? -6.074 -0.511 29.705 1.00 34.25 99 ARG A O 9
ATOM 13412 N N . GLY A 1 100 ? -6.276 -2.710 30.132 1.00 3.34 100 GLY A N 9
ATOM 13413 C CA . GLY A 1 100 ? -5.127 -3.062 29.320 1.00 72.01 100 GLY A CA 9
ATOM 13414 C C . GLY A 1 100 ? -4.698 -4.503 29.515 1.00 24.25 100 GLY A C 9
ATOM 13415 O O . GLY A 1 100 ? -5.119 -5.125 30.488 1.00 41.15 100 GLY A O 9
ATOM 13420 N N . GLY A 1 1 ? -6.003 -8.868 -43.736 1.00 73.43 1 GLY A N 10
ATOM 13421 C CA . GLY A 1 1 ? -6.175 -8.362 -42.387 1.00 22.04 1 GLY A CA 10
ATOM 13422 C C . GLY A 1 1 ? -5.456 -7.046 -42.167 1.00 2.23 1 GLY A C 10
ATOM 13423 O O . GLY A 1 1 ? -4.234 -7.014 -42.022 1.00 35.43 1 GLY A O 10
ATOM 13427 N N . SER A 1 2 ? -6.217 -5.955 -42.142 1.00 51.31 2 SER A N 10
ATOM 13428 C CA . SER A 1 2 ? -5.644 -4.629 -41.943 1.00 44.42 2 SER A CA 10
ATOM 13429 C C . SER A 1 2 ? -6.355 -3.895 -40.810 1.00 41.44 2 SER A C 10
ATOM 13430 O O . SER A 1 2 ? -7.548 -3.603 -40.896 1.00 35.02 2 SER A O 10
ATOM 13438 N N . ARG A 1 3 ? -5.614 -3.600 -39.748 1.00 50.30 3 ARG A N 10
ATOM 13439 C CA . ARG A 1 3 ? -6.172 -2.901 -38.596 1.00 13.31 3 ARG A CA 10
ATOM 13440 C C . ARG A 1 3 ? -5.185 -1.869 -38.055 1.00 74.44 3 ARG A C 10
ATOM 13441 O O . ARG A 1 3 ? -3.996 -1.910 -38.370 1.00 11.52 3 ARG A O 10
ATOM 13462 N N . ARG A 1 4 ? -5.688 -0.948 -37.240 1.00 64.35 4 ARG A N 10
ATOM 13463 C CA . ARG A 1 4 ? -4.852 0.094 -36.656 1.00 73.33 4 ARG A CA 10
ATOM 13464 C C . ARG A 1 4 ? -5.476 0.635 -35.373 1.00 55.50 4 ARG A C 10
ATOM 13465 O O . ARG A 1 4 ? -6.630 0.347 -35.063 1.00 50.14 4 ARG A O 10
ATOM 13486 N N . ALA A 1 5 ? -4.701 1.422 -34.632 1.00 41.43 5 ALA A N 10
ATOM 13487 C CA . ALA A 1 5 ? -5.177 2.005 -33.385 1.00 44.43 5 ALA A CA 10
ATOM 13488 C C . ALA A 1 5 ? -6.195 3.110 -33.647 1.00 74.31 5 ALA A C 10
ATOM 13489 O O . ALA A 1 5 ? -6.411 3.507 -34.792 1.00 20.23 5 ALA A O 10
ATOM 13496 N N . SER A 1 6 ? -6.819 3.600 -32.581 1.00 31.21 6 SER A N 10
ATOM 13497 C CA . SER A 1 6 ? -7.819 4.655 -32.698 1.00 53.42 6 SER A CA 10
ATOM 13498 C C . SER A 1 6 ? -8.032 5.352 -31.358 1.00 11.13 6 SER A C 10
ATOM 13499 O O . SER A 1 6 ? -9.105 5.891 -31.089 1.00 2.51 6 SER A O 10
ATOM 13507 N N . VAL A 1 7 ? -7.000 5.338 -30.519 1.00 71.35 7 VAL A N 10
ATOM 13508 C CA . VAL A 1 7 ? -7.072 5.968 -29.207 1.00 25.01 7 VAL A CA 10
ATOM 13509 C C . VAL A 1 7 ? -7.002 7.487 -29.322 1.00 33.22 7 VAL A C 10
ATOM 13510 O O . VAL A 1 7 ? -6.471 8.022 -30.295 1.00 52.33 7 VAL A O 10
ATOM 13523 N N . GLY A 1 8 ? -7.541 8.177 -28.323 1.00 62.22 8 GLY A N 10
ATOM 13524 C CA . GLY A 1 8 ? -7.529 9.628 -28.331 1.00 41.33 8 GLY A CA 10
ATOM 13525 C C . GLY A 1 8 ? -6.511 10.205 -27.367 1.00 34.45 8 GLY A C 10
ATOM 13526 O O . GLY A 1 8 ? -5.531 10.822 -27.785 1.00 60.22 8 GLY A O 10
ATOM 13530 N N . SER A 1 9 ? -6.743 10.005 -26.074 1.00 21.21 9 SER A N 10
ATOM 13531 C CA . SER A 1 9 ? -5.841 10.514 -25.048 1.00 31.21 9 SER A CA 10
ATOM 13532 C C . SER A 1 9 ? -6.105 9.837 -23.706 1.00 22.54 9 SER A C 10
ATOM 13533 O O . SER A 1 9 ? -7.059 9.073 -23.563 1.00 32.41 9 SER A O 10
ATOM 13541 N N . GLU A 1 10 ? -5.254 10.125 -22.728 1.00 65.25 10 GLU A N 10
ATOM 13542 C CA . GLU A 1 10 ? -5.396 9.543 -21.398 1.00 61.03 10 GLU A CA 10
ATOM 13543 C C . GLU A 1 10 ? -5.433 10.632 -20.328 1.00 22.33 10 GLU A C 10
ATOM 13544 O O . GLU A 1 10 ? -4.753 11.651 -20.440 1.00 15.15 10 GLU A O 10
ATOM 13556 N N . PHE A 1 11 ? -6.235 10.407 -19.292 1.00 23.43 11 PHE A N 10
ATOM 13557 C CA . PHE A 1 11 ? -6.364 11.369 -18.203 1.00 35.35 11 PHE A CA 10
ATOM 13558 C C . PHE A 1 11 ? -6.867 10.689 -16.934 1.00 63.40 11 PHE A C 10
ATOM 13559 O O . PHE A 1 11 ? -7.633 9.727 -16.995 1.00 4.02 11 PHE A O 10
ATOM 13576 N N . MET A 1 12 ? -6.430 11.194 -15.786 1.00 42.33 12 MET A N 10
ATOM 13577 C CA . MET A 1 12 ? -6.837 10.636 -14.501 1.00 54.30 12 MET A CA 10
ATOM 13578 C C . MET A 1 12 ? -6.669 11.662 -13.385 1.00 1.25 12 MET A C 10
ATOM 13579 O O . MET A 1 12 ? -6.172 12.766 -13.612 1.00 11.10 12 MET A O 10
ATOM 13593 N N . VAL A 1 13 ? -7.086 11.292 -12.179 1.00 42.04 13 VAL A N 10
ATOM 13594 C CA . VAL A 1 13 ? -6.981 12.180 -11.027 1.00 51.41 13 VAL A CA 10
ATOM 13595 C C . VAL A 1 13 ? -5.524 12.419 -10.648 1.00 60.21 13 VAL A C 10
ATOM 13596 O O . VAL A 1 13 ? -4.611 11.918 -11.305 1.00 54.43 13 VAL A O 10
ATOM 13609 N N . VAL A 1 14 ? -5.313 13.187 -9.584 1.00 41.14 14 VAL A N 10
ATOM 13610 C CA . VAL A 1 14 ? -3.966 13.491 -9.116 1.00 63.31 14 VAL A CA 10
ATOM 13611 C C . VAL A 1 14 ? -3.546 12.544 -7.998 1.00 52.21 14 VAL A C 10
ATOM 13612 O O . VAL A 1 14 ? -3.043 12.975 -6.960 1.00 1.24 14 VAL A O 10
ATOM 13625 N N . ASP A 1 15 ? -3.756 11.250 -8.216 1.00 0.32 15 ASP A N 10
ATOM 13626 C CA . ASP A 1 15 ? -3.397 10.240 -7.228 1.00 42.24 15 ASP A CA 10
ATOM 13627 C C . ASP A 1 15 ? -1.882 10.104 -7.114 1.00 52.53 15 ASP A C 10
ATOM 13628 O O . ASP A 1 15 ? -1.202 9.778 -8.087 1.00 62.31 15 ASP A O 10
ATOM 13637 N N . VAL A 1 16 ? -1.358 10.358 -5.919 1.00 3.33 16 VAL A N 10
ATOM 13638 C CA . VAL A 1 16 ? 0.077 10.264 -5.678 1.00 41.42 16 VAL A CA 10
ATOM 13639 C C . VAL A 1 16 ? 0.366 9.767 -4.266 1.00 64.33 16 VAL A C 10
ATOM 13640 O O . VAL A 1 16 ? 0.892 10.503 -3.430 1.00 32.15 16 VAL A O 10
ATOM 13653 N N . THR A 1 17 ? 0.018 8.510 -4.004 1.00 13.40 17 THR A N 10
ATOM 13654 C CA . THR A 1 17 ? 0.239 7.913 -2.693 1.00 14.13 17 THR A CA 10
ATOM 13655 C C . THR A 1 17 ? 1.482 7.030 -2.694 1.00 2.33 17 THR A C 10
ATOM 13656 O O . THR A 1 17 ? 2.074 6.776 -3.743 1.00 44.32 17 THR A O 10
ATOM 13667 N N . ILE A 1 18 ? 1.871 6.564 -1.511 1.00 33.34 18 ILE A N 10
ATOM 13668 C CA . ILE A 1 18 ? 3.043 5.707 -1.377 1.00 3.30 18 ILE A CA 10
ATOM 13669 C C . ILE A 1 18 ? 2.738 4.285 -1.832 1.00 34.21 18 ILE A C 10
ATOM 13670 O O . ILE A 1 18 ? 1.586 3.853 -1.822 1.00 74.53 18 ILE A O 10
ATOM 13686 N N . GLU A 1 19 ? 3.780 3.561 -2.231 1.00 62.04 19 GLU A N 10
ATOM 13687 C CA . GLU A 1 19 ? 3.624 2.185 -2.688 1.00 23.44 19 GLU A CA 10
ATOM 13688 C C . GLU A 1 19 ? 4.982 1.530 -2.919 1.00 23.24 19 GLU A C 10
ATOM 13689 O O . GLU A 1 19 ? 5.833 2.074 -3.623 1.00 75.22 19 GLU A O 10
ATOM 13701 N N . ASP A 1 20 ? 5.177 0.361 -2.322 1.00 71.24 20 ASP A N 10
ATOM 13702 C CA . ASP A 1 20 ? 6.432 -0.370 -2.461 1.00 33.21 20 ASP A CA 10
ATOM 13703 C C . ASP A 1 20 ? 6.224 -1.861 -2.214 1.00 23.22 20 ASP A C 10
ATOM 13704 O O . ASP A 1 20 ? 5.418 -2.254 -1.370 1.00 2.42 20 ASP A O 10
ATOM 13713 N N . SER A 1 21 ? 6.954 -2.686 -2.957 1.00 32.52 21 SER A N 10
ATOM 13714 C CA . SER A 1 21 ? 6.845 -4.134 -2.823 1.00 44.35 21 SER A CA 10
ATOM 13715 C C . SER A 1 21 ? 8.223 -4.769 -2.660 1.00 33.51 21 SER A C 10
ATOM 13716 O O . SER A 1 21 ? 9.205 -4.305 -3.240 1.00 51.10 21 SER A O 10
ATOM 13724 N N . TYR A 1 22 ? 8.287 -5.833 -1.869 1.00 53.24 22 TYR A N 10
ATOM 13725 C CA . TYR A 1 22 ? 9.544 -6.532 -1.627 1.00 35.14 22 TYR A CA 10
ATOM 13726 C C . TYR A 1 22 ? 9.942 -7.371 -2.838 1.00 73.14 22 TYR A C 10
ATOM 13727 O O . TYR A 1 22 ? 11.120 -7.664 -3.045 1.00 24.10 22 TYR A O 10
ATOM 13745 N N . SER A 1 23 ? 8.951 -7.756 -3.635 1.00 4.05 23 SER A N 10
ATOM 13746 C CA . SER A 1 23 ? 9.194 -8.564 -4.824 1.00 54.50 23 SER A CA 10
ATOM 13747 C C . SER A 1 23 ? 9.706 -9.950 -4.443 1.00 41.21 23 SER A C 10
ATOM 13748 O O . SER A 1 23 ? 10.193 -10.700 -5.289 1.00 22.21 23 SER A O 10
ATOM 13756 N N . THR A 1 24 ? 9.592 -10.284 -3.160 1.00 22.13 24 THR A N 10
ATOM 13757 C CA . THR A 1 24 ? 10.043 -11.578 -2.666 1.00 40.34 24 THR A CA 10
ATOM 13758 C C . THR A 1 24 ? 8.884 -12.377 -2.080 1.00 72.41 24 THR A C 10
ATOM 13759 O O . THR A 1 24 ? 8.896 -13.607 -2.097 1.00 72.54 24 THR A O 10
ATOM 13770 N N . GLU A 1 25 ? 7.884 -11.670 -1.564 1.00 23.35 25 GLU A N 10
ATOM 13771 C CA . GLU A 1 25 ? 6.717 -12.315 -0.975 1.00 41.21 25 GLU A CA 10
ATOM 13772 C C . GLU A 1 25 ? 5.427 -11.682 -1.487 1.00 24.15 25 GLU A C 10
ATOM 13773 O O . GLU A 1 25 ? 5.451 -10.835 -2.380 1.00 3.42 25 GLU A O 10
ATOM 13785 N N . SER A 1 26 ? 4.301 -12.101 -0.918 1.00 51.32 26 SER A N 10
ATOM 13786 C CA . SER A 1 26 ? 3.001 -11.578 -1.320 1.00 65.44 26 SER A CA 10
ATOM 13787 C C . SER A 1 26 ? 2.986 -10.054 -1.262 1.00 24.04 26 SER A C 10
ATOM 13788 O O . SER A 1 26 ? 3.383 -9.455 -0.262 1.00 74.53 26 SER A O 10
ATOM 13796 N N . ALA A 1 27 ? 2.525 -9.431 -2.342 1.00 64.45 27 ALA A N 10
ATOM 13797 C CA . ALA A 1 27 ? 2.456 -7.977 -2.415 1.00 42.11 27 ALA A CA 10
ATOM 13798 C C . ALA A 1 27 ? 1.024 -7.506 -2.642 1.00 71.10 27 ALA A C 10
ATOM 13799 O O . ALA A 1 27 ? 0.206 -8.230 -3.210 1.00 5.23 27 ALA A O 10
ATOM 13806 N N . TRP A 1 28 ? 0.728 -6.291 -2.196 1.00 63.15 28 TRP A N 10
ATOM 13807 C CA . TRP A 1 28 ? -0.607 -5.725 -2.351 1.00 1.51 28 TRP A CA 10
ATOM 13808 C C . TRP A 1 28 ? -0.685 -4.847 -3.595 1.00 3.23 28 TRP A C 10
ATOM 13809 O O . TRP A 1 28 ? 0.194 -4.019 -3.838 1.00 13.34 28 TRP A O 10
ATOM 13830 N N . VAL A 1 29 ? -1.742 -5.030 -4.379 1.00 72.33 29 VAL A N 10
ATOM 13831 C CA . VAL A 1 29 ? -1.934 -4.253 -5.598 1.00 60.12 29 VAL A CA 10
ATOM 13832 C C . VAL A 1 29 ? -3.343 -3.676 -5.665 1.00 43.31 29 VAL A C 10
ATOM 13833 O O . VAL A 1 29 ? -4.300 -4.291 -5.194 1.00 70.20 29 VAL A O 10
ATOM 13846 N N . ARG A 1 30 ? -3.464 -2.490 -6.253 1.00 70.41 30 ARG A N 10
ATOM 13847 C CA . ARG A 1 30 ? -4.756 -1.828 -6.381 1.00 65.33 30 ARG A CA 10
ATOM 13848 C C . ARG A 1 30 ? -5.254 -1.882 -7.822 1.00 24.45 30 ARG A C 10
ATOM 13849 O O . ARG A 1 30 ? -4.473 -1.756 -8.765 1.00 15.31 30 ARG A O 10
ATOM 13870 N N . CYS A 1 31 ? -6.560 -2.069 -7.985 1.00 32.20 31 CYS A N 10
ATOM 13871 C CA . CYS A 1 31 ? -7.163 -2.141 -9.310 1.00 32.03 31 CYS A CA 10
ATOM 13872 C C . CYS A 1 31 ? -7.298 -0.749 -9.922 1.00 22.40 31 CYS A C 10
ATOM 13873 O O . CYS A 1 31 ? -7.619 0.216 -9.229 1.00 24.13 31 CYS A O 10
ATOM 13880 N N . ASP A 1 32 ? -7.052 -0.655 -11.224 1.00 40.41 32 ASP A N 10
ATOM 13881 C CA . ASP A 1 32 ? -7.148 0.618 -11.930 1.00 51.04 32 ASP A CA 10
ATOM 13882 C C . ASP A 1 32 ? -8.490 0.744 -12.643 1.00 4.24 32 ASP A C 10
ATOM 13883 O O . ASP A 1 32 ? -8.584 1.358 -13.706 1.00 73.22 32 ASP A O 10
ATOM 13892 N N . ASP A 1 33 ? -9.526 0.159 -12.051 1.00 41.22 33 ASP A N 10
ATOM 13893 C CA . ASP A 1 33 ? -10.863 0.205 -12.629 1.00 11.15 33 ASP A CA 10
ATOM 13894 C C . ASP A 1 33 ? -11.918 0.400 -11.544 1.00 22.24 33 ASP A C 10
ATOM 13895 O O . ASP A 1 33 ? -12.829 1.217 -11.688 1.00 74.20 33 ASP A O 10
ATOM 13904 N N . CYS A 1 34 ? -11.789 -0.354 -10.459 1.00 72.44 34 CYS A N 10
ATOM 13905 C CA . CYS A 1 34 ? -12.732 -0.267 -9.350 1.00 54.55 34 CYS A CA 10
ATOM 13906 C C . CYS A 1 34 ? -12.057 0.305 -8.107 1.00 11.35 34 CYS A C 10
ATOM 13907 O O . CYS A 1 34 ? -12.720 0.637 -7.124 1.00 71.11 34 CYS A O 10
ATOM 13914 N N . PHE A 1 35 ? -10.734 0.418 -8.157 1.00 35.11 35 PHE A N 10
ATOM 13915 C CA . PHE A 1 35 ? -9.968 0.949 -7.036 1.00 33.01 35 PHE A CA 10
ATOM 13916 C C . PHE A 1 35 ? -10.181 0.105 -5.784 1.00 4.21 35 PHE A C 10
ATOM 13917 O O . PHE A 1 35 ? -10.789 0.557 -4.813 1.00 72.22 35 PHE A O 10
ATOM 13934 N N . LYS A 1 36 ? -9.676 -1.124 -5.812 1.00 10.32 36 LYS A N 10
ATOM 13935 C CA . LYS A 1 36 ? -9.809 -2.033 -4.680 1.00 3.23 36 LYS A CA 10
ATOM 13936 C C . LYS A 1 36 ? -8.501 -2.770 -4.418 1.00 52.23 36 LYS A C 10
ATOM 13937 O O . LYS A 1 36 ? -7.762 -3.093 -5.348 1.00 21.20 36 LYS A O 10
ATOM 13956 N N . TRP A 1 37 ? -8.221 -3.035 -3.147 1.00 41.22 37 TRP A N 10
ATOM 13957 C CA . TRP A 1 37 ? -7.001 -3.736 -2.763 1.00 52.02 37 TRP A CA 10
ATOM 13958 C C . TRP A 1 37 ? -7.075 -5.210 -3.150 1.00 1.52 37 TRP A C 10
ATOM 13959 O O . TRP A 1 37 ? -8.135 -5.830 -3.067 1.00 2.22 37 TRP A O 10
ATOM 13980 N N . ARG A 1 38 ? -5.944 -5.764 -3.572 1.00 34.14 38 ARG A N 10
ATOM 13981 C CA . ARG A 1 38 ? -5.882 -7.164 -3.973 1.00 72.32 38 ARG A CA 10
ATOM 13982 C C . ARG A 1 38 ? -4.530 -7.773 -3.613 1.00 35.11 38 ARG A C 10
ATOM 13983 O O . ARG A 1 38 ? -3.483 -7.267 -4.017 1.00 71.54 38 ARG A O 10
ATOM 14004 N N . ARG A 1 39 ? -4.562 -8.862 -2.853 1.00 44.24 39 ARG A N 10
ATOM 14005 C CA . ARG A 1 39 ? -3.339 -9.540 -2.437 1.00 1.10 39 ARG A CA 10
ATOM 14006 C C . ARG A 1 39 ? -2.884 -10.538 -3.497 1.00 10.33 39 ARG A C 10
ATOM 14007 O O . ARG A 1 39 ? -3.656 -11.392 -3.931 1.00 74.44 39 ARG A O 10
ATOM 14028 N N . ILE A 1 40 ? -1.626 -10.423 -3.908 1.00 53.41 40 ILE A N 10
ATOM 14029 C CA . ILE A 1 40 ? -1.068 -11.315 -4.916 1.00 13.30 40 ILE A CA 10
ATOM 14030 C C . ILE A 1 40 ? 0.285 -11.864 -4.476 1.00 73.30 40 ILE A C 10
ATOM 14031 O O . ILE A 1 40 ? 1.015 -11.242 -3.703 1.00 24.31 40 ILE A O 10
ATOM 14047 N N . PRO A 1 41 ? 0.632 -13.058 -4.981 1.00 62.25 41 PRO A N 10
ATOM 14048 C CA . PRO A 1 41 ? 1.900 -13.717 -4.656 1.00 54.41 41 PRO A CA 10
ATOM 14049 C C . PRO A 1 41 ? 3.099 -13.000 -5.268 1.00 54.14 41 PRO A C 10
ATOM 14050 O O . PRO A 1 41 ? 2.965 -12.277 -6.255 1.00 55.03 41 PRO A O 10
ATOM 14061 N N . ALA A 1 42 ? 4.271 -13.205 -4.675 1.00 40.32 42 ALA A N 10
ATOM 14062 C CA . ALA A 1 42 ? 5.494 -12.581 -5.164 1.00 42.10 42 ALA A CA 10
ATOM 14063 C C . ALA A 1 42 ? 5.892 -13.143 -6.524 1.00 33.11 42 ALA A C 10
ATOM 14064 O O . ALA A 1 42 ? 6.758 -12.594 -7.204 1.00 13.32 42 ALA A O 10
ATOM 14071 N N . SER A 1 43 ? 5.255 -14.243 -6.914 1.00 50.44 43 SER A N 10
ATOM 14072 C CA . SER A 1 43 ? 5.547 -14.883 -8.191 1.00 32.42 43 SER A CA 10
ATOM 14073 C C . SER A 1 43 ? 4.903 -14.117 -9.342 1.00 15.44 43 SER A C 10
ATOM 14074 O O . SER A 1 43 ? 5.477 -14.001 -10.425 1.00 53.33 43 SER A O 10
ATOM 14082 N N . VAL A 1 44 ? 3.705 -13.593 -9.100 1.00 42.22 44 VAL A N 10
ATOM 14083 C CA . VAL A 1 44 ? 2.983 -12.836 -10.115 1.00 2.12 44 VAL A CA 10
ATOM 14084 C C . VAL A 1 44 ? 3.286 -11.345 -10.008 1.00 74.33 44 VAL A C 10
ATOM 14085 O O . VAL A 1 44 ? 3.267 -10.625 -11.006 1.00 30.13 44 VAL A O 10
ATOM 14098 N N . VAL A 1 45 ? 3.566 -10.890 -8.792 1.00 51.41 45 VAL A N 10
ATOM 14099 C CA . VAL A 1 45 ? 3.876 -9.485 -8.555 1.00 15.34 45 VAL A CA 10
ATOM 14100 C C . VAL A 1 45 ? 5.075 -9.039 -9.385 1.00 42.52 45 VAL A C 10
ATOM 14101 O O . VAL A 1 45 ? 5.222 -7.858 -9.697 1.00 52.41 45 VAL A O 10
ATOM 14114 N N . GLY A 1 46 ? 5.930 -9.993 -9.741 1.00 32.13 46 GLY A N 10
ATOM 14115 C CA . GLY A 1 46 ? 7.105 -9.678 -10.533 1.00 43.11 46 GLY A CA 10
ATOM 14116 C C . GLY A 1 46 ? 6.927 -10.026 -11.997 1.00 13.23 46 GLY A C 10
ATOM 14117 O O . GLY A 1 46 ? 7.906 -10.196 -12.725 1.00 20.12 46 GLY A O 10
ATOM 14121 N N . SER A 1 47 ? 5.675 -10.135 -12.431 1.00 40.31 47 SER A N 10
ATOM 14122 C CA . SER A 1 47 ? 5.373 -10.470 -13.817 1.00 61.22 47 SER A CA 10
ATOM 14123 C C . SER A 1 47 ? 4.288 -9.553 -14.374 1.00 13.31 47 SER A C 10
ATOM 14124 O O . SER A 1 47 ? 4.353 -9.128 -15.528 1.00 75.22 47 SER A O 10
ATOM 14132 N N . ILE A 1 48 ? 3.295 -9.251 -13.546 1.00 21.31 48 ILE A N 10
ATOM 14133 C CA . ILE A 1 48 ? 2.197 -8.383 -13.955 1.00 60.20 48 ILE A CA 10
ATOM 14134 C C . ILE A 1 48 ? 2.689 -6.965 -14.227 1.00 71.44 48 ILE A C 10
ATOM 14135 O O . ILE A 1 48 ? 2.024 -6.188 -14.910 1.00 1.23 48 ILE A O 10
ATOM 14151 N N . ASP A 1 49 ? 3.859 -6.638 -13.690 1.00 53.03 49 ASP A N 10
ATOM 14152 C CA . ASP A 1 49 ? 4.443 -5.315 -13.877 1.00 60.12 49 ASP A CA 10
ATOM 14153 C C . ASP A 1 49 ? 4.907 -5.125 -15.318 1.00 3.50 49 ASP A C 10
ATOM 14154 O O . ASP A 1 49 ? 6.080 -5.322 -15.633 1.00 61.00 49 ASP A O 10
ATOM 14163 N N . GLU A 1 50 ? 3.977 -4.741 -16.187 1.00 14.31 50 GLU A N 10
ATOM 14164 C CA . GLU A 1 50 ? 4.292 -4.526 -17.595 1.00 2.13 50 GLU A CA 10
ATOM 14165 C C . GLU A 1 50 ? 4.542 -3.047 -17.877 1.00 11.21 50 GLU A C 10
ATOM 14166 O O . GLU A 1 50 ? 5.420 -2.695 -18.665 1.00 43.33 50 GLU A O 10
ATOM 14178 N N . SER A 1 51 ? 3.765 -2.187 -17.227 1.00 24.44 51 SER A N 10
ATOM 14179 C CA . SER A 1 51 ? 3.898 -0.746 -17.411 1.00 34.01 51 SER A CA 10
ATOM 14180 C C . SER A 1 51 ? 3.850 -0.021 -16.070 1.00 41.44 51 SER A C 10
ATOM 14181 O O . SER A 1 51 ? 4.873 0.437 -15.562 1.00 14.32 51 SER A O 10
ATOM 14189 N N . SER A 1 52 ? 2.653 0.079 -15.501 1.00 32.14 52 SER A N 10
ATOM 14190 C CA . SER A 1 52 ? 2.469 0.752 -14.221 1.00 12.20 52 SER A CA 10
ATOM 14191 C C . SER A 1 52 ? 1.004 0.718 -13.794 1.00 31.40 52 SER A C 10
ATOM 14192 O O . SER A 1 52 ? 0.504 1.658 -13.179 1.00 25.02 52 SER A O 10
ATOM 14200 N N . ARG A 1 53 ? 0.323 -0.374 -14.128 1.00 41.21 53 ARG A N 10
ATOM 14201 C CA . ARG A 1 53 ? -1.084 -0.532 -13.781 1.00 32.43 53 ARG A CA 10
ATOM 14202 C C . ARG A 1 53 ? -1.418 -1.997 -13.518 1.00 34.23 53 ARG A C 10
ATOM 14203 O O . ARG A 1 53 ? -0.619 -2.888 -13.806 1.00 15.14 53 ARG A O 10
ATOM 14224 N N . TRP A 1 54 ? -2.603 -2.239 -12.970 1.00 64.12 54 TRP A N 10
ATOM 14225 C CA . TRP A 1 54 ? -3.043 -3.597 -12.668 1.00 11.50 54 TRP A CA 10
ATOM 14226 C C . TRP A 1 54 ? -4.535 -3.629 -12.354 1.00 10.10 54 TRP A C 10
ATOM 14227 O O . TRP A 1 54 ? -5.064 -2.716 -11.720 1.00 23.04 54 TRP A O 10
ATOM 14248 N N . ILE A 1 55 ? -5.206 -4.685 -12.800 1.00 3.21 55 ILE A N 10
ATOM 14249 C CA . ILE A 1 55 ? -6.637 -4.834 -12.565 1.00 53.14 55 ILE A CA 10
ATOM 14250 C C . ILE A 1 55 ? -6.959 -6.212 -11.997 1.00 61.54 55 ILE A C 10
ATOM 14251 O O . ILE A 1 55 ? -6.096 -7.090 -11.940 1.00 65.32 55 ILE A O 10
ATOM 14267 N N . CYS A 1 56 ? -8.207 -6.398 -11.580 1.00 24.35 56 CYS A N 10
ATOM 14268 C CA . CYS A 1 56 ? -8.645 -7.669 -11.019 1.00 63.44 56 CYS A CA 10
ATOM 14269 C C . CYS A 1 56 ? -8.514 -8.792 -12.045 1.00 44.35 56 CYS A C 10
ATOM 14270 O O . CYS A 1 56 ? -7.916 -9.832 -11.768 1.00 21.32 56 CYS A O 10
ATOM 14277 N N . MET A 1 57 ? -9.075 -8.571 -13.229 1.00 75.35 57 MET A N 10
ATOM 14278 C CA . MET A 1 57 ? -9.019 -9.564 -14.296 1.00 33.52 57 MET A CA 10
ATOM 14279 C C . MET A 1 57 ? -7.573 -9.894 -14.656 1.00 25.14 57 MET A C 10
ATOM 14280 O O . MET A 1 57 ? -7.293 -10.943 -15.235 1.00 5.32 57 MET A O 10
ATOM 14294 N N . ASN A 1 58 ? -6.661 -8.991 -14.311 1.00 4.23 58 ASN A N 10
ATOM 14295 C CA . ASN A 1 58 ? -5.245 -9.187 -14.599 1.00 10.14 58 ASN A CA 10
ATOM 14296 C C . ASN A 1 58 ? -4.595 -10.078 -13.546 1.00 12.53 58 ASN A C 10
ATOM 14297 O O . ASN A 1 58 ? -3.452 -10.507 -13.702 1.00 13.00 58 ASN A O 10
ATOM 14308 N N . ASN A 1 59 ? -5.330 -10.353 -12.474 1.00 3.33 59 ASN A N 10
ATOM 14309 C CA . ASN A 1 59 ? -4.825 -11.192 -11.395 1.00 61.25 59 ASN A CA 10
ATOM 14310 C C . ASN A 1 59 ? -4.364 -12.545 -11.929 1.00 74.13 59 ASN A C 10
ATOM 14311 O O . ASN A 1 59 ? -4.747 -12.955 -13.024 1.00 63.15 59 ASN A O 10
ATOM 14322 N N . SER A 1 60 ? -3.537 -13.234 -11.147 1.00 4.33 60 SER A N 10
ATOM 14323 C CA . SER A 1 60 ? -3.021 -14.539 -11.542 1.00 31.50 60 SER A CA 10
ATOM 14324 C C . SER A 1 60 ? -4.030 -15.640 -11.229 1.00 13.10 60 SER A C 10
ATOM 14325 O O . SER A 1 60 ? -4.040 -16.689 -11.873 1.00 13.21 60 SER A O 10
ATOM 14333 N N . ASP A 1 61 ? -4.877 -15.392 -10.237 1.00 70.44 61 ASP A N 10
ATOM 14334 C CA . ASP A 1 61 ? -5.891 -16.361 -9.838 1.00 73.44 61 ASP A CA 10
ATOM 14335 C C . ASP A 1 61 ? -6.940 -16.531 -10.932 1.00 62.33 61 ASP A C 10
ATOM 14336 O O . ASP A 1 61 ? -6.812 -15.974 -12.022 1.00 22.53 61 ASP A O 10
ATOM 14345 N N . LYS A 1 62 ? -7.979 -17.305 -10.633 1.00 11.10 62 LYS A N 10
ATOM 14346 C CA . LYS A 1 62 ? -9.052 -17.549 -11.591 1.00 52.35 62 LYS A CA 10
ATOM 14347 C C . LYS A 1 62 ? -10.408 -17.191 -10.990 1.00 11.14 62 LYS A C 10
ATOM 14348 O O . LYS A 1 62 ? -11.286 -16.675 -11.681 1.00 35.24 62 LYS A O 10
ATOM 14367 N N . ARG A 1 63 ? -10.570 -17.465 -9.700 1.00 13.03 63 ARG A N 10
ATOM 14368 C CA . ARG A 1 63 ? -11.819 -17.171 -9.007 1.00 33.33 63 ARG A CA 10
ATOM 14369 C C . ARG A 1 63 ? -11.797 -15.762 -8.423 1.00 2.24 63 ARG A C 10
ATOM 14370 O O . ARG A 1 63 ? -12.843 -15.197 -8.097 1.00 55.32 63 ARG A O 10
ATOM 14391 N N . PHE A 1 64 ? -10.601 -15.199 -8.291 1.00 71.24 64 PHE A N 10
ATOM 14392 C CA . PHE A 1 64 ? -10.442 -13.857 -7.744 1.00 1.31 64 PHE A CA 10
ATOM 14393 C C . PHE A 1 64 ? -9.822 -12.919 -8.775 1.00 20.44 64 PHE A C 10
ATOM 14394 O O . PHE A 1 64 ? -9.273 -11.873 -8.428 1.00 64.31 64 PHE A O 10
ATOM 14411 N N . ALA A 1 65 ? -9.915 -13.301 -10.045 1.00 44.43 65 ALA A N 10
ATOM 14412 C CA . ALA A 1 65 ? -9.365 -12.494 -11.127 1.00 33.13 65 ALA A CA 10
ATOM 14413 C C . ALA A 1 65 ? -10.475 -11.842 -11.944 1.00 30.04 65 ALA A C 10
ATOM 14414 O O . ALA A 1 65 ? -10.714 -12.214 -13.092 1.00 24.12 65 ALA A O 10
ATOM 14421 N N . ASP A 1 66 ? -11.150 -10.866 -11.344 1.00 71.12 66 ASP A N 10
ATOM 14422 C CA . ASP A 1 66 ? -12.235 -10.162 -12.016 1.00 14.21 66 ASP A CA 10
ATOM 14423 C C . ASP A 1 66 ? -12.801 -9.060 -11.126 1.00 62.44 66 ASP A C 10
ATOM 14424 O O . ASP A 1 66 ? -12.890 -9.216 -9.908 1.00 24.41 66 ASP A O 10
ATOM 14433 N N . CYS A 1 67 ? -13.181 -7.945 -11.742 1.00 72.45 67 CYS A N 10
ATOM 14434 C CA . CYS A 1 67 ? -13.738 -6.817 -11.007 1.00 42.34 67 CYS A CA 10
ATOM 14435 C C . CYS A 1 67 ? -15.053 -7.201 -10.333 1.00 0.10 67 CYS A C 10
ATOM 14436 O O . CYS A 1 67 ? -15.446 -6.605 -9.331 1.00 43.22 67 CYS A O 10
ATOM 14443 N N . SER A 1 68 ? -15.728 -8.200 -10.893 1.00 51.13 68 SER A N 10
ATOM 14444 C CA . SER A 1 68 ? -17.000 -8.661 -10.349 1.00 73.44 68 SER A CA 10
ATOM 14445 C C . SER A 1 68 ? -16.794 -9.374 -9.015 1.00 32.43 68 SER A C 10
ATOM 14446 O O . SER A 1 68 ? -17.694 -9.415 -8.176 1.00 54.31 68 SER A O 10
ATOM 14454 N N . LYS A 1 69 ? -15.604 -9.934 -8.829 1.00 43.21 69 LYS A N 10
ATOM 14455 C CA . LYS A 1 69 ? -15.277 -10.644 -7.597 1.00 2.34 69 LYS A CA 10
ATOM 14456 C C . LYS A 1 69 ? -15.209 -9.682 -6.416 1.00 10.24 69 LYS A C 10
ATOM 14457 O O . LYS A 1 69 ? -15.079 -8.470 -6.597 1.00 65.34 69 LYS A O 10
ATOM 14476 N N . SER A 1 70 ? -15.295 -10.228 -5.207 1.00 34.14 70 SER A N 10
ATOM 14477 C CA . SER A 1 70 ? -15.244 -9.416 -3.996 1.00 74.42 70 SER A CA 10
ATOM 14478 C C . SER A 1 70 ? -13.801 -9.118 -3.602 1.00 0.44 70 SER A C 10
ATOM 14479 O O . SER A 1 70 ? -12.862 -9.632 -4.209 1.00 61.31 70 SER A O 10
ATOM 14487 N N . GLN A 1 71 ? -13.634 -8.282 -2.582 1.00 11.13 71 GLN A N 10
ATOM 14488 C CA . GLN A 1 71 ? -12.305 -7.913 -2.108 1.00 62.15 71 GLN A CA 10
ATOM 14489 C C . GLN A 1 71 ? -11.675 -9.053 -1.314 1.00 62.32 71 GLN A C 10
ATOM 14490 O O . GLN A 1 71 ? -12.376 -9.926 -0.802 1.00 42.43 71 GLN A O 10
ATOM 14504 N N . GLU A 1 72 ? -10.350 -9.038 -1.217 1.00 42.43 72 GLU A N 10
ATOM 14505 C CA . GLU A 1 72 ? -9.626 -10.072 -0.486 1.00 42.14 72 GLU A CA 10
ATOM 14506 C C . GLU A 1 72 ? -9.785 -9.886 1.021 1.00 21.04 72 GLU A C 10
ATOM 14507 O O . GLU A 1 72 ? -10.059 -10.840 1.749 1.00 32.32 72 GLU A O 10
ATOM 14519 N N . MET A 1 73 ? -9.611 -8.652 1.480 1.00 4.25 73 MET A N 10
ATOM 14520 C CA . MET A 1 73 ? -9.736 -8.339 2.899 1.00 23.51 73 MET A CA 10
ATOM 14521 C C . MET A 1 73 ? -10.297 -6.935 3.101 1.00 34.42 73 MET A C 10
ATOM 14522 O O . MET A 1 73 ? -10.458 -6.178 2.143 1.00 14.01 73 MET A O 10
ATOM 14536 N N . SER A 1 74 ? -10.594 -6.594 4.350 1.00 72.14 74 SER A N 10
ATOM 14537 C CA . SER A 1 74 ? -11.141 -5.283 4.675 1.00 44.02 74 SER A CA 10
ATOM 14538 C C . SER A 1 74 ? -10.030 -4.244 4.793 1.00 70.33 74 SER A C 10
ATOM 14539 O O . SER A 1 74 ? -8.848 -4.585 4.819 1.00 61.21 74 SER A O 10
ATOM 14547 N N . ASN A 1 75 ? -10.419 -2.975 4.862 1.00 62.23 75 ASN A N 10
ATOM 14548 C CA . ASN A 1 75 ? -9.457 -1.886 4.976 1.00 2.53 75 ASN A CA 10
ATOM 14549 C C . ASN A 1 75 ? -8.611 -2.037 6.237 1.00 4.52 75 ASN A C 10
ATOM 14550 O O . ASN A 1 75 ? -7.396 -1.847 6.207 1.00 53.14 75 ASN A O 10
ATOM 14561 N N . GLU A 1 76 ? -9.264 -2.379 7.343 1.00 53.44 76 GLU A N 10
ATOM 14562 C CA . GLU A 1 76 ? -8.571 -2.555 8.615 1.00 15.15 76 GLU A CA 10
ATOM 14563 C C . GLU A 1 76 ? -7.527 -3.665 8.517 1.00 4.44 76 GLU A C 10
ATOM 14564 O O . GLU A 1 76 ? -6.381 -3.489 8.928 1.00 13.41 76 GLU A O 10
ATOM 14576 N N . GLU A 1 77 ? -7.935 -4.805 7.970 1.00 22.12 77 GLU A N 10
ATOM 14577 C CA . GLU A 1 77 ? -7.036 -5.943 7.820 1.00 52.22 77 GLU A CA 10
ATOM 14578 C C . GLU A 1 77 ? -5.837 -5.578 6.948 1.00 20.22 77 GLU A C 10
ATOM 14579 O O . GLU A 1 77 ? -4.702 -5.950 7.248 1.00 62.00 77 GLU A O 10
ATOM 14591 N N . ILE A 1 78 ? -6.100 -4.850 5.868 1.00 53.33 78 ILE A N 10
ATOM 14592 C CA . ILE A 1 78 ? -5.043 -4.435 4.953 1.00 25.13 78 ILE A CA 10
ATOM 14593 C C . ILE A 1 78 ? -4.104 -3.434 5.617 1.00 52.41 78 ILE A C 10
ATOM 14594 O O . ILE A 1 78 ? -2.887 -3.619 5.622 1.00 34.23 78 ILE A O 10
ATOM 14610 N N . ASN A 1 79 ? -4.677 -2.374 6.178 1.00 54.32 79 ASN A N 10
ATOM 14611 C CA . ASN A 1 79 ? -3.890 -1.344 6.847 1.00 12.11 79 ASN A CA 10
ATOM 14612 C C . ASN A 1 79 ? -2.961 -1.959 7.889 1.00 63.44 79 ASN A C 10
ATOM 14613 O O . ASN A 1 79 ? -1.788 -1.600 7.978 1.00 44.21 79 ASN A O 10
ATOM 14624 N N . GLU A 1 80 ? -3.496 -2.889 8.674 1.00 74.04 80 GLU A N 10
ATOM 14625 C CA . GLU A 1 80 ? -2.714 -3.555 9.710 1.00 2.31 80 GLU A CA 10
ATOM 14626 C C . GLU A 1 80 ? -1.782 -4.599 9.103 1.00 64.40 80 GLU A C 10
ATOM 14627 O O . GLU A 1 80 ? -0.728 -4.904 9.661 1.00 22.55 80 GLU A O 10
ATOM 14639 N N . GLU A 1 81 ? -2.180 -5.145 7.958 1.00 11.52 81 GLU A N 10
ATOM 14640 C CA . GLU A 1 81 ? -1.381 -6.155 7.276 1.00 33.22 81 GLU A CA 10
ATOM 14641 C C . GLU A 1 81 ? -0.035 -5.583 6.840 1.00 32.31 81 GLU A C 10
ATOM 14642 O O . GLU A 1 81 ? 1.020 -6.132 7.161 1.00 20.11 81 GLU A O 10
ATOM 14654 N N . LEU A 1 82 ? -0.079 -4.476 6.106 1.00 43.21 82 LEU A N 10
ATOM 14655 C CA . LEU A 1 82 ? 1.135 -3.828 5.625 1.00 51.21 82 LEU A CA 10
ATOM 14656 C C . LEU A 1 82 ? 1.748 -2.947 6.709 1.00 53.44 82 LEU A C 10
ATOM 14657 O O . LEU A 1 82 ? 2.962 -2.751 6.751 1.00 11.42 82 LEU A O 10
ATOM 14673 N N . GLY A 1 83 ? 0.900 -2.419 7.586 1.00 72.25 83 GLY A N 10
ATOM 14674 C CA . GLY A 1 83 ? 1.377 -1.568 8.660 1.00 5.22 83 GLY A CA 10
ATOM 14675 C C . GLY A 1 83 ? 1.333 -0.097 8.296 1.00 64.25 83 GLY A C 10
ATOM 14676 O O . GLY A 1 83 ? 2.181 0.682 8.731 1.00 11.24 83 GLY A O 10
ATOM 14680 N N . ILE A 1 84 ? 0.343 0.284 7.496 1.00 63.44 84 ILE A N 10
ATOM 14681 C CA . ILE A 1 84 ? 0.193 1.671 7.074 1.00 70.42 84 ILE A CA 10
ATOM 14682 C C . ILE A 1 84 ? -0.944 2.354 7.826 1.00 22.32 84 ILE A C 10
ATOM 14683 O O . ILE A 1 84 ? -1.530 1.780 8.743 1.00 73.54 84 ILE A O 10
ATOM 14699 N N . GLY A 1 85 ? -1.253 3.584 7.430 1.00 3.24 85 GLY A N 10
ATOM 14700 C CA . GLY A 1 85 ? -2.320 4.326 8.076 1.00 34.54 85 GLY A CA 10
ATOM 14701 C C . GLY A 1 85 ? -3.456 4.653 7.126 1.00 44.31 85 GLY A C 10
ATOM 14702 O O . GLY A 1 85 ? -3.636 5.808 6.739 1.00 23.13 85 GLY A O 10
ATOM 14706 N N . GLN A 1 86 ? -4.223 3.635 6.749 1.00 14.20 86 GLN A N 10
ATOM 14707 C CA . GLN A 1 86 ? -5.345 3.822 5.837 1.00 60.25 86 GLN A CA 10
ATOM 14708 C C . GLN A 1 86 ? -6.442 4.657 6.487 1.00 64.13 86 GLN A C 10
ATOM 14709 O O . GLN A 1 86 ? -6.638 4.605 7.701 1.00 64.01 86 GLN A O 10
ATOM 14723 N N . ASP A 1 87 ? -7.154 5.427 5.671 1.00 44.23 87 ASP A N 10
ATOM 14724 C CA . ASP A 1 87 ? -8.233 6.274 6.167 1.00 15.22 87 ASP A CA 10
ATOM 14725 C C . ASP A 1 87 ? -7.751 7.145 7.324 1.00 65.33 87 ASP A C 10
ATOM 14726 O O . ASP A 1 87 ? -8.455 7.316 8.319 1.00 74.51 87 ASP A O 10
ATOM 14735 N N . GLU A 1 88 ? -6.548 7.692 7.186 1.00 30.23 88 GLU A N 10
ATOM 14736 C CA . GLU A 1 88 ? -5.973 8.543 8.222 1.00 11.14 88 GLU A CA 10
ATOM 14737 C C . GLU A 1 88 ? -6.588 9.940 8.180 1.00 41.25 88 GLU A C 10
ATOM 14738 O O . GLU A 1 88 ? -6.760 10.583 9.216 1.00 31.40 88 GLU A O 10
ATOM 14750 N N . ALA A 1 89 ? -6.914 10.401 6.979 1.00 22.33 89 ALA A N 10
ATOM 14751 C CA . ALA A 1 89 ? -7.511 11.719 6.802 1.00 51.32 89 ALA A CA 10
ATOM 14752 C C . ALA A 1 89 ? -8.948 11.744 7.311 1.00 32.10 89 ALA A C 10
ATOM 14753 O O . ALA A 1 89 ? -9.894 11.616 6.533 1.00 73.24 89 ALA A O 10
ATOM 14760 N N . ASP A 1 90 ? -9.105 11.910 8.620 1.00 72.23 90 ASP A N 10
ATOM 14761 C CA . ASP A 1 90 ? -10.428 11.952 9.231 1.00 41.05 90 ASP A CA 10
ATOM 14762 C C . ASP A 1 90 ? -10.597 13.211 10.075 1.00 34.25 90 ASP A C 10
ATOM 14763 O O . ASP A 1 90 ? -11.285 14.150 9.675 1.00 24.41 90 ASP A O 10
ATOM 14772 N N . ALA A 1 91 ? -9.964 13.225 11.243 1.00 52.52 91 ALA A N 10
ATOM 14773 C CA . ALA A 1 91 ? -10.043 14.370 12.142 1.00 23.41 91 ALA A CA 10
ATOM 14774 C C . ALA A 1 91 ? -8.796 14.471 13.013 1.00 0.35 91 ALA A C 10
ATOM 14775 O O . ALA A 1 91 ? -8.808 15.123 14.058 1.00 3.12 91 ALA A O 10
ATOM 14782 N N . TYR A 1 92 ? -7.721 13.824 12.577 1.00 42.12 92 TYR A N 10
ATOM 14783 C CA . TYR A 1 92 ? -6.466 13.839 13.320 1.00 21.11 92 TYR A CA 10
ATOM 14784 C C . TYR A 1 92 ? -5.272 13.865 12.371 1.00 74.52 92 TYR A C 10
ATOM 14785 O O . TYR A 1 92 ? -5.429 14.047 11.163 1.00 31.10 92 TYR A O 10
ATOM 14803 N N . ASP A 1 93 ? -4.080 13.680 12.926 1.00 54.13 93 ASP A N 10
ATOM 14804 C CA . ASP A 1 93 ? -2.858 13.679 12.130 1.00 11.31 93 ASP A CA 10
ATOM 14805 C C . ASP A 1 93 ? -1.996 12.464 12.458 1.00 4.20 93 ASP A C 10
ATOM 14806 O O . ASP A 1 93 ? -1.836 12.100 13.623 1.00 53.10 93 ASP A O 10
ATOM 14815 N N . CYS A 1 94 ? -1.444 11.839 11.423 1.00 42.31 94 CYS A N 10
ATOM 14816 C CA . CYS A 1 94 ? -0.600 10.664 11.600 1.00 3.24 94 CYS A CA 10
ATOM 14817 C C . CYS A 1 94 ? 0.518 10.943 12.600 1.00 11.22 94 CYS A C 10
ATOM 14818 O O . CYS A 1 94 ? 0.895 12.093 12.821 1.00 5.54 94 CYS A O 10
ATOM 14825 N N . ASP A 1 95 ? 1.045 9.882 13.201 1.00 23.54 95 ASP A N 10
ATOM 14826 C CA . ASP A 1 95 ? 2.121 10.011 14.177 1.00 5.32 95 ASP A CA 10
ATOM 14827 C C . ASP A 1 95 ? 2.725 8.649 14.503 1.00 21.11 95 ASP A C 10
ATOM 14828 O O . ASP A 1 95 ? 2.981 8.335 15.665 1.00 23.13 95 ASP A O 10
ATOM 14837 N N . ALA A 1 96 ? 2.949 7.844 13.470 1.00 50.30 96 ALA A N 10
ATOM 14838 C CA . ALA A 1 96 ? 3.524 6.516 13.646 1.00 41.53 96 ALA A CA 10
ATOM 14839 C C . ALA A 1 96 ? 4.853 6.588 14.391 1.00 21.13 96 ALA A C 10
ATOM 14840 O O . ALA A 1 96 ? 5.249 5.639 15.067 1.00 31.22 96 ALA A O 10
ATOM 14847 N N . ALA A 1 97 ? 5.539 7.719 14.261 1.00 63.32 97 ALA A N 10
ATOM 14848 C CA . ALA A 1 97 ? 6.823 7.915 14.922 1.00 70.43 97 ALA A CA 10
ATOM 14849 C C . ALA A 1 97 ? 6.725 7.606 16.413 1.00 75.10 97 ALA A C 10
ATOM 14850 O O . ALA A 1 97 ? 7.698 7.179 17.034 1.00 14.35 97 ALA A O 10
ATOM 14857 N N . LYS A 1 98 ? 5.544 7.823 16.981 1.00 13.34 98 LYS A N 10
ATOM 14858 C CA . LYS A 1 98 ? 5.318 7.568 18.399 1.00 10.35 98 LYS A CA 10
ATOM 14859 C C . LYS A 1 98 ? 4.774 6.160 18.618 1.00 11.25 98 LYS A C 10
ATOM 14860 O O . LYS A 1 98 ? 4.114 5.597 17.744 1.00 53.23 98 LYS A O 10
ATOM 14879 N N . ARG A 1 99 ? 5.053 5.599 19.789 1.00 61.24 99 ARG A N 10
ATOM 14880 C CA . ARG A 1 99 ? 4.591 4.257 20.123 1.00 74.42 99 ARG A CA 10
ATOM 14881 C C . ARG A 1 99 ? 4.687 4.006 21.625 1.00 35.42 99 ARG A C 10
ATOM 14882 O O . ARG A 1 99 ? 3.678 4.003 22.330 1.00 72.22 99 ARG A O 10
ATOM 14903 N N . GLY A 1 100 ? 5.908 3.795 22.108 1.00 62.42 100 GLY A N 10
ATOM 14904 C CA . GLY A 1 100 ? 6.112 3.545 23.523 1.00 12.34 100 GLY A CA 10
ATOM 14905 C C . GLY A 1 100 ? 7.125 2.447 23.777 1.00 23.13 100 GLY A C 10
ATOM 14906 O O . GLY A 1 100 ? 8.200 2.733 24.301 1.00 40.11 100 GLY A O 10
ATOM 14911 N N . GLY A 1 1 ? 14.921 -5.795 -50.904 1.00 13.04 1 GLY A N 11
ATOM 14912 C CA . GLY A 1 1 ? 13.497 -5.524 -50.826 1.00 74.40 1 GLY A CA 11
ATOM 14913 C C . GLY A 1 1 ? 12.984 -5.529 -49.400 1.00 14.30 1 GLY A C 11
ATOM 14914 O O . GLY A 1 1 ? 11.939 -6.113 -49.111 1.00 10.55 1 GLY A O 11
ATOM 14918 N N . SER A 1 2 ? 13.721 -4.877 -48.505 1.00 75.14 2 SER A N 11
ATOM 14919 C CA . SER A 1 2 ? 13.338 -4.814 -47.100 1.00 3.14 2 SER A CA 11
ATOM 14920 C C . SER A 1 2 ? 12.103 -3.937 -46.914 1.00 44.44 2 SER A C 11
ATOM 14921 O O . SER A 1 2 ? 11.795 -3.093 -47.756 1.00 44.52 2 SER A O 11
ATOM 14929 N N . ARG A 1 3 ? 11.400 -4.143 -45.804 1.00 55.13 3 ARG A N 11
ATOM 14930 C CA . ARG A 1 3 ? 10.199 -3.374 -45.507 1.00 2.11 3 ARG A CA 11
ATOM 14931 C C . ARG A 1 3 ? 9.921 -3.357 -44.007 1.00 1.41 3 ARG A C 11
ATOM 14932 O O . ARG A 1 3 ? 10.014 -4.385 -43.337 1.00 41.33 3 ARG A O 11
ATOM 14953 N N . ARG A 1 4 ? 9.582 -2.182 -43.485 1.00 34.31 4 ARG A N 11
ATOM 14954 C CA . ARG A 1 4 ? 9.293 -2.030 -42.065 1.00 13.21 4 ARG A CA 11
ATOM 14955 C C . ARG A 1 4 ? 8.436 -0.794 -41.813 1.00 22.12 4 ARG A C 11
ATOM 14956 O O . ARG A 1 4 ? 8.439 0.148 -42.605 1.00 42.41 4 ARG A O 11
ATOM 14977 N N . ALA A 1 5 ? 7.702 -0.805 -40.705 1.00 43.02 5 ALA A N 11
ATOM 14978 C CA . ALA A 1 5 ? 6.841 0.316 -40.348 1.00 44.02 5 ALA A CA 11
ATOM 14979 C C . ALA A 1 5 ? 6.958 0.647 -38.864 1.00 35.40 5 ALA A C 11
ATOM 14980 O O . ALA A 1 5 ? 7.605 -0.076 -38.106 1.00 2.24 5 ALA A O 11
ATOM 14987 N N . SER A 1 6 ? 6.328 1.744 -38.456 1.00 1.24 6 SER A N 11
ATOM 14988 C CA . SER A 1 6 ? 6.366 2.174 -37.064 1.00 50.45 6 SER A CA 11
ATOM 14989 C C . SER A 1 6 ? 5.464 3.386 -36.843 1.00 74.02 6 SER A C 11
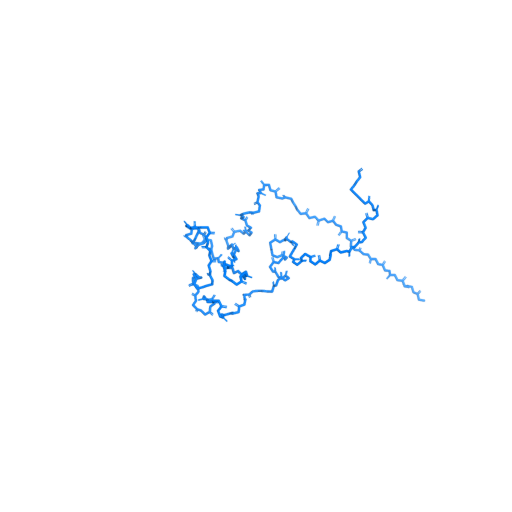ATOM 14990 O O . SER A 1 6 ? 5.610 4.411 -37.509 1.00 53.23 6 SER A O 11
ATOM 14998 N N . VAL A 1 7 ? 4.532 3.259 -35.905 1.00 53.22 7 VAL A N 11
ATOM 14999 C CA . VAL A 1 7 ? 3.607 4.342 -35.595 1.00 5.05 7 VAL A CA 11
ATOM 15000 C C . VAL A 1 7 ? 3.151 4.277 -34.142 1.00 15.43 7 VAL A C 11
ATOM 15001 O O . VAL A 1 7 ? 3.245 3.235 -33.496 1.00 73.13 7 VAL A O 11
ATOM 15014 N N . GLY A 1 8 ? 2.658 5.402 -33.631 1.00 23.51 8 GLY A N 11
ATOM 15015 C CA . GLY A 1 8 ? 2.194 5.452 -32.257 1.00 54.32 8 GLY A CA 11
ATOM 15016 C C . GLY A 1 8 ? 1.199 6.570 -32.021 1.00 22.13 8 GLY A C 11
ATOM 15017 O O . GLY A 1 8 ? 0.726 7.199 -32.968 1.00 51.13 8 GLY A O 11
ATOM 15021 N N . SER A 1 9 ? 0.878 6.818 -30.755 1.00 71.22 9 SER A N 11
ATOM 15022 C CA . SER A 1 9 ? -0.073 7.864 -30.398 1.00 42.33 9 SER A CA 11
ATOM 15023 C C . SER A 1 9 ? 0.378 8.601 -29.141 1.00 51.23 9 SER A C 11
ATOM 15024 O O . SER A 1 9 ? 1.486 8.391 -28.649 1.00 61.43 9 SER A O 11
ATOM 15032 N N . GLU A 1 10 ? -0.491 9.466 -28.626 1.00 60.00 10 GLU A N 11
ATOM 15033 C CA . GLU A 1 10 ? -0.182 10.235 -27.427 1.00 1.21 10 GLU A CA 11
ATOM 15034 C C . GLU A 1 10 ? -1.364 10.236 -26.461 1.00 31.22 10 GLU A C 11
ATOM 15035 O O . GLU A 1 10 ? -2.492 10.550 -26.842 1.00 34.33 10 GLU A O 11
ATOM 15047 N N . PHE A 1 11 ? -1.097 9.880 -25.208 1.00 32.32 11 PHE A N 11
ATOM 15048 C CA . PHE A 1 11 ? -2.138 9.838 -24.188 1.00 42.22 11 PHE A CA 11
ATOM 15049 C C . PHE A 1 11 ? -1.535 9.949 -22.791 1.00 51.25 11 PHE A C 11
ATOM 15050 O O . PHE A 1 11 ? -0.356 9.657 -22.587 1.00 73.11 11 PHE A O 11
ATOM 15067 N N . MET A 1 12 ? -2.351 10.373 -21.832 1.00 22.10 12 MET A N 11
ATOM 15068 C CA . MET A 1 12 ? -1.898 10.523 -20.454 1.00 65.14 12 MET A CA 11
ATOM 15069 C C . MET A 1 12 ? -2.902 9.911 -19.482 1.00 64.41 12 MET A C 11
ATOM 15070 O O . MET A 1 12 ? -3.867 9.266 -19.895 1.00 73.21 12 MET A O 11
ATOM 15084 N N . VAL A 1 13 ? -2.669 10.116 -18.190 1.00 72.42 13 VAL A N 11
ATOM 15085 C CA . VAL A 1 13 ? -3.554 9.584 -17.160 1.00 21.13 13 VAL A CA 11
ATOM 15086 C C . VAL A 1 13 ? -3.595 10.502 -15.943 1.00 1.24 13 VAL A C 11
ATOM 15087 O O . VAL A 1 13 ? -2.939 11.544 -15.916 1.00 42.31 13 VAL A O 11
ATOM 15100 N N . VAL A 1 14 ? -4.370 10.108 -14.937 1.00 12.21 14 VAL A N 11
ATOM 15101 C CA . VAL A 1 14 ? -4.495 10.895 -13.716 1.00 53.24 14 VAL A CA 11
ATOM 15102 C C . VAL A 1 14 ? -4.564 9.994 -12.488 1.00 1.42 14 VAL A C 11
ATOM 15103 O O . VAL A 1 14 ? -5.404 10.188 -11.610 1.00 24.12 14 VAL A O 11
ATOM 15116 N N . ASP A 1 15 ? -3.674 9.010 -12.432 1.00 50.11 15 ASP A N 11
ATOM 15117 C CA . ASP A 1 15 ? -3.631 8.080 -11.310 1.00 71.12 15 ASP A CA 11
ATOM 15118 C C . ASP A 1 15 ? -2.305 7.327 -11.278 1.00 13.30 15 ASP A C 11
ATOM 15119 O O . ASP A 1 15 ? -1.879 6.754 -12.281 1.00 25.53 15 ASP A O 11
ATOM 15128 N N . VAL A 1 16 ? -1.655 7.332 -10.118 1.00 0.44 16 VAL A N 11
ATOM 15129 C CA . VAL A 1 16 ? -0.377 6.650 -9.955 1.00 51.31 16 VAL A CA 11
ATOM 15130 C C . VAL A 1 16 ? -0.092 6.362 -8.485 1.00 51.40 16 VAL A C 11
ATOM 15131 O O . VAL A 1 16 ? 1.063 6.215 -8.082 1.00 42.41 16 VAL A O 11
ATOM 15144 N N . THR A 1 17 ? -1.151 6.283 -7.687 1.00 62.12 17 THR A N 11
ATOM 15145 C CA . THR A 1 17 ? -1.016 6.013 -6.260 1.00 75.43 17 THR A CA 11
ATOM 15146 C C . THR A 1 17 ? -0.645 4.556 -6.009 1.00 15.00 17 THR A C 11
ATOM 15147 O O . THR A 1 17 ? -1.444 3.651 -6.254 1.00 60.22 17 THR A O 11
ATOM 15158 N N . ILE A 1 18 ? 0.571 4.336 -5.520 1.00 74.11 18 ILE A N 11
ATOM 15159 C CA . ILE A 1 18 ? 1.046 2.987 -5.235 1.00 13.11 18 ILE A CA 11
ATOM 15160 C C . ILE A 1 18 ? 1.578 2.882 -3.810 1.00 3.21 18 ILE A C 11
ATOM 15161 O O . ILE A 1 18 ? 1.985 3.879 -3.214 1.00 61.43 18 ILE A O 11
ATOM 15177 N N . GLU A 1 19 ? 1.571 1.668 -3.270 1.00 54.43 19 GLU A N 11
ATOM 15178 C CA . GLU A 1 19 ? 2.054 1.432 -1.913 1.00 35.04 19 GLU A CA 11
ATOM 15179 C C . GLU A 1 19 ? 2.136 -0.062 -1.617 1.00 41.34 19 GLU A C 11
ATOM 15180 O O . GLU A 1 19 ? 1.273 -0.620 -0.939 1.00 31.24 19 GLU A O 11
ATOM 15192 N N . ASP A 1 20 ? 3.180 -0.705 -2.130 1.00 1.31 20 ASP A N 11
ATOM 15193 C CA . ASP A 1 20 ? 3.376 -2.134 -1.919 1.00 74.01 20 ASP A CA 11
ATOM 15194 C C . ASP A 1 20 ? 4.691 -2.401 -1.193 1.00 42.24 20 ASP A C 11
ATOM 15195 O O . ASP A 1 20 ? 5.766 -2.071 -1.693 1.00 64.15 20 ASP A O 11
ATOM 15204 N N . SER A 1 21 ? 4.596 -3.000 -0.010 1.00 64.21 21 SER A N 11
ATOM 15205 C CA . SER A 1 21 ? 5.777 -3.306 0.789 1.00 75.43 21 SER A CA 11
ATOM 15206 C C . SER A 1 21 ? 5.387 -3.999 2.091 1.00 2.15 21 SER A C 11
ATOM 15207 O O . SER A 1 21 ? 4.252 -4.446 2.254 1.00 4.24 21 SER A O 11
ATOM 15215 N N . TYR A 1 22 ? 6.338 -4.083 3.015 1.00 45.05 22 TYR A N 11
ATOM 15216 C CA . TYR A 1 22 ? 6.096 -4.723 4.304 1.00 74.52 22 TYR A CA 11
ATOM 15217 C C . TYR A 1 22 ? 6.041 -6.241 4.156 1.00 22.33 22 TYR A C 11
ATOM 15218 O O . TYR A 1 22 ? 6.882 -6.959 4.696 1.00 20.41 22 TYR A O 11
ATOM 15236 N N . SER A 1 23 ? 5.043 -6.721 3.421 1.00 62.03 23 SER A N 11
ATOM 15237 C CA . SER A 1 23 ? 4.874 -8.154 3.204 1.00 3.14 23 SER A CA 11
ATOM 15238 C C . SER A 1 23 ? 6.176 -8.788 2.724 1.00 5.32 23 SER A C 11
ATOM 15239 O O . SER A 1 23 ? 7.030 -8.117 2.143 1.00 10.23 23 SER A O 11
ATOM 15247 N N . THR A 1 24 ? 6.321 -10.086 2.970 1.00 3.34 24 THR A N 11
ATOM 15248 C CA . THR A 1 24 ? 7.517 -10.812 2.566 1.00 21.12 24 THR A CA 11
ATOM 15249 C C . THR A 1 24 ? 7.422 -11.260 1.112 1.00 71.32 24 THR A C 11
ATOM 15250 O O . THR A 1 24 ? 8.061 -10.684 0.232 1.00 41.15 24 THR A O 11
ATOM 15261 N N . GLU A 1 25 ? 6.621 -12.293 0.867 1.00 43.13 25 GLU A N 11
ATOM 15262 C CA . GLU A 1 25 ? 6.443 -12.819 -0.481 1.00 30.24 25 GLU A CA 11
ATOM 15263 C C . GLU A 1 25 ? 5.272 -12.136 -1.182 1.00 43.10 25 GLU A C 11
ATOM 15264 O O . GLU A 1 25 ? 5.465 -11.291 -2.056 1.00 63.24 25 GLU A O 11
ATOM 15276 N N . SER A 1 26 ? 4.057 -12.509 -0.791 1.00 51.02 26 SER A N 11
ATOM 15277 C CA . SER A 1 26 ? 2.854 -11.937 -1.383 1.00 72.01 26 SER A CA 11
ATOM 15278 C C . SER A 1 26 ? 2.882 -10.413 -1.305 1.00 13.11 26 SER A C 11
ATOM 15279 O O . SER A 1 26 ? 3.152 -9.840 -0.251 1.00 42.53 26 SER A O 11
ATOM 15287 N N . ALA A 1 27 ? 2.601 -9.765 -2.431 1.00 12.54 27 ALA A N 11
ATOM 15288 C CA . ALA A 1 27 ? 2.592 -8.308 -2.491 1.00 74.21 27 ALA A CA 11
ATOM 15289 C C . ALA A 1 27 ? 1.172 -7.774 -2.647 1.00 50.12 27 ALA A C 11
ATOM 15290 O O . ALA A 1 27 ? 0.266 -8.502 -3.054 1.00 12.22 27 ALA A O 11
ATOM 15297 N N . TRP A 1 28 ? 0.985 -6.500 -2.320 1.00 72.25 28 TRP A N 11
ATOM 15298 C CA . TRP A 1 28 ? -0.326 -5.870 -2.423 1.00 24.32 28 TRP A CA 11
ATOM 15299 C C . TRP A 1 28 ? -0.429 -5.033 -3.693 1.00 3.11 28 TRP A C 11
ATOM 15300 O O . TRP A 1 28 ? 0.459 -4.237 -3.998 1.00 10.12 28 TRP A O 11
ATOM 15321 N N . VAL A 1 29 ? -1.519 -5.217 -4.432 1.00 45.23 29 VAL A N 11
ATOM 15322 C CA . VAL A 1 29 ? -1.738 -4.478 -5.669 1.00 62.10 29 VAL A CA 11
ATOM 15323 C C . VAL A 1 29 ? -3.141 -3.883 -5.712 1.00 10.43 29 VAL A C 11
ATOM 15324 O O . VAL A 1 29 ? -4.100 -4.493 -5.239 1.00 13.44 29 VAL A O 11
ATOM 15337 N N . ARG A 1 30 ? -3.253 -2.687 -6.283 1.00 43.12 30 ARG A N 11
ATOM 15338 C CA . ARG A 1 30 ? -4.539 -2.008 -6.387 1.00 42.52 30 ARG A CA 11
ATOM 15339 C C . ARG A 1 30 ? -5.050 -2.029 -7.824 1.00 72.42 30 ARG A C 11
ATOM 15340 O O . ARG A 1 30 ? -4.273 -1.913 -8.773 1.00 42.41 30 ARG A O 11
ATOM 15361 N N . CYS A 1 31 ? -6.361 -2.179 -7.978 1.00 31.12 31 CYS A N 11
ATOM 15362 C CA . CYS A 1 31 ? -6.977 -2.216 -9.299 1.00 22.24 31 CYS A CA 11
ATOM 15363 C C . CYS A 1 31 ? -7.070 -0.815 -9.896 1.00 64.00 31 CYS A C 11
ATOM 15364 O O . CYS A 1 31 ? -7.349 0.155 -9.189 1.00 13.51 31 CYS A O 11
ATOM 15371 N N . ASP A 1 32 ? -6.837 -0.716 -11.200 1.00 24.43 32 ASP A N 11
ATOM 15372 C CA . ASP A 1 32 ? -6.897 0.566 -11.892 1.00 25.43 32 ASP A CA 11
ATOM 15373 C C . ASP A 1 32 ? -8.241 0.744 -12.593 1.00 61.25 32 ASP A C 11
ATOM 15374 O O . ASP A 1 32 ? -8.310 1.279 -13.698 1.00 31.15 32 ASP A O 11
ATOM 15383 N N . ASP A 1 33 ? -9.306 0.289 -11.942 1.00 45.33 33 ASP A N 11
ATOM 15384 C CA . ASP A 1 33 ? -10.649 0.398 -12.501 1.00 75.10 33 ASP A CA 11
ATOM 15385 C C . ASP A 1 33 ? -11.684 0.589 -11.397 1.00 55.15 33 ASP A C 11
ATOM 15386 O O . ASP A 1 33 ? -12.602 1.399 -11.526 1.00 64.33 33 ASP A O 11
ATOM 15395 N N . CYS A 1 34 ? -11.529 -0.162 -10.312 1.00 64.31 34 CYS A N 11
ATOM 15396 C CA . CYS A 1 34 ? -12.451 -0.078 -9.185 1.00 34.52 34 CYS A CA 11
ATOM 15397 C C . CYS A 1 34 ? -11.727 0.386 -7.924 1.00 21.23 34 CYS A C 11
ATOM 15398 O O . CYS A 1 34 ? -12.358 0.707 -6.917 1.00 50.41 34 CYS A O 11
ATOM 15405 N N . PHE A 1 35 ? -10.401 0.418 -7.989 1.00 10.13 35 PHE A N 11
ATOM 15406 C CA . PHE A 1 35 ? -9.590 0.842 -6.853 1.00 2.04 35 PHE A CA 11
ATOM 15407 C C . PHE A 1 35 ? -9.834 -0.058 -5.645 1.00 53.04 35 PHE A C 11
ATOM 15408 O O . PHE A 1 35 ? -10.451 0.354 -4.662 1.00 70.41 35 PHE A O 11
ATOM 15425 N N . LYS A 1 36 ? -9.345 -1.291 -5.726 1.00 4.11 36 LYS A N 11
ATOM 15426 C CA . LYS A 1 36 ? -9.507 -2.252 -4.642 1.00 43.12 36 LYS A CA 11
ATOM 15427 C C . LYS A 1 36 ? -8.208 -3.009 -4.386 1.00 52.53 36 LYS A C 11
ATOM 15428 O O . LYS A 1 36 ? -7.467 -3.322 -5.318 1.00 20.44 36 LYS A O 11
ATOM 15447 N N . TRP A 1 37 ? -7.938 -3.300 -3.119 1.00 73.12 37 TRP A N 11
ATOM 15448 C CA . TRP A 1 37 ? -6.728 -4.022 -2.742 1.00 70.53 37 TRP A CA 11
ATOM 15449 C C . TRP A 1 37 ? -6.817 -5.487 -3.156 1.00 1.30 37 TRP A C 11
ATOM 15450 O O . TRP A 1 37 ? -7.874 -6.109 -3.047 1.00 40.05 37 TRP A O 11
ATOM 15471 N N . ARG A 1 38 ? -5.702 -6.033 -3.629 1.00 53.22 38 ARG A N 11
ATOM 15472 C CA . ARG A 1 38 ? -5.655 -7.425 -4.059 1.00 15.44 38 ARG A CA 11
ATOM 15473 C C . ARG A 1 38 ? -4.317 -8.062 -3.697 1.00 54.32 38 ARG A C 11
ATOM 15474 O O . ARG A 1 38 ? -3.257 -7.559 -4.071 1.00 71.31 38 ARG A O 11
ATOM 15495 N N . ARG A 1 39 ? -4.374 -9.170 -2.966 1.00 11.42 39 ARG A N 11
ATOM 15496 C CA . ARG A 1 39 ? -3.166 -9.875 -2.551 1.00 0.13 39 ARG A CA 11
ATOM 15497 C C . ARG A 1 39 ? -2.709 -10.851 -3.630 1.00 15.31 39 ARG A C 11
ATOM 15498 O O . ARG A 1 39 ? -3.430 -11.784 -3.983 1.00 24.52 39 ARG A O 11
ATOM 15519 N N . ILE A 1 40 ? -1.505 -10.630 -4.150 1.00 43.11 40 ILE A N 11
ATOM 15520 C CA . ILE A 1 40 ? -0.952 -11.491 -5.187 1.00 13.15 40 ILE A CA 11
ATOM 15521 C C . ILE A 1 40 ? 0.391 -12.073 -4.761 1.00 2.24 40 ILE A C 11
ATOM 15522 O O . ILE A 1 40 ? 1.120 -11.491 -3.956 1.00 31.14 40 ILE A O 11
ATOM 15538 N N . PRO A 1 41 ? 0.729 -13.247 -5.311 1.00 72.53 41 PRO A N 11
ATOM 15539 C CA . PRO A 1 41 ? 1.988 -13.933 -5.005 1.00 23.20 41 PRO A CA 11
ATOM 15540 C C . PRO A 1 41 ? 3.199 -13.205 -5.577 1.00 14.12 41 PRO A C 11
ATOM 15541 O O . PRO A 1 41 ? 3.076 -12.425 -6.521 1.00 14.24 41 PRO A O 11
ATOM 15552 N N . ALA A 1 42 ? 4.368 -13.466 -5.001 1.00 71.13 42 ALA A N 11
ATOM 15553 C CA . ALA A 1 42 ? 5.602 -12.837 -5.456 1.00 63.33 42 ALA A CA 11
ATOM 15554 C C . ALA A 1 42 ? 6.001 -13.347 -6.837 1.00 63.13 42 ALA A C 11
ATOM 15555 O O . ALA A 1 42 ? 6.894 -12.794 -7.479 1.00 62.42 42 ALA A O 11
ATOM 15562 N N . SER A 1 43 ? 5.335 -14.406 -7.286 1.00 34.04 43 SER A N 11
ATOM 15563 C CA . SER A 1 43 ? 5.624 -14.994 -8.590 1.00 51.14 43 SER A CA 11
ATOM 15564 C C . SER A 1 43 ? 5.023 -14.151 -9.710 1.00 35.31 43 SER A C 11
ATOM 15565 O O . SER A 1 43 ? 5.611 -14.016 -10.784 1.00 71.41 43 SER A O 11
ATOM 15573 N N . VAL A 1 44 ? 3.847 -13.587 -9.454 1.00 71.44 44 VAL A N 11
ATOM 15574 C CA . VAL A 1 44 ? 3.166 -12.757 -10.439 1.00 31.34 44 VAL A CA 11
ATOM 15575 C C . VAL A 1 44 ? 3.526 -11.286 -10.263 1.00 23.01 44 VAL A C 11
ATOM 15576 O O . VAL A 1 44 ? 3.590 -10.531 -11.232 1.00 0.51 44 VAL A O 11
ATOM 15589 N N . VAL A 1 45 ? 3.760 -10.886 -9.017 1.00 5.41 45 VAL A N 11
ATOM 15590 C CA . VAL A 1 45 ? 4.114 -9.505 -8.711 1.00 55.42 45 VAL A CA 11
ATOM 15591 C C . VAL A 1 45 ? 5.386 -9.090 -9.444 1.00 4.22 45 VAL A C 11
ATOM 15592 O O . VAL A 1 45 ? 5.609 -7.907 -9.699 1.00 71.35 45 VAL A O 11
ATOM 15605 N N . GLY A 1 46 ? 6.217 -10.072 -9.781 1.00 42.32 46 GLY A N 11
ATOM 15606 C CA . GLY A 1 46 ? 7.455 -9.789 -10.481 1.00 34.11 46 GLY A CA 11
ATOM 15607 C C . GLY A 1 46 ? 7.302 -9.872 -11.987 1.00 64.34 46 GLY A C 11
ATOM 15608 O O . GLY A 1 46 ? 8.288 -9.996 -12.712 1.00 52.42 46 GLY A O 11
ATOM 15612 N N . SER A 1 47 ? 6.060 -9.805 -12.458 1.00 54.33 47 SER A N 11
ATOM 15613 C CA . SER A 1 47 ? 5.781 -9.880 -13.887 1.00 31.42 47 SER A CA 11
ATOM 15614 C C . SER A 1 47 ? 4.675 -8.904 -14.276 1.00 24.34 47 SER A C 11
ATOM 15615 O O . SER A 1 47 ? 4.756 -8.234 -15.305 1.00 12.13 47 SER A O 11
ATOM 15623 N N . ILE A 1 48 ? 3.641 -8.831 -13.444 1.00 24.14 48 ILE A N 11
ATOM 15624 C CA . ILE A 1 48 ? 2.518 -7.937 -13.699 1.00 13.44 48 ILE A CA 11
ATOM 15625 C C . ILE A 1 48 ? 2.858 -6.502 -13.307 1.00 73.42 48 ILE A C 11
ATOM 15626 O O . ILE A 1 48 ? 2.262 -5.552 -13.815 1.00 24.43 48 ILE A O 11
ATOM 15642 N N . ASP A 1 49 ? 3.819 -6.353 -12.404 1.00 51.12 49 ASP A N 11
ATOM 15643 C CA . ASP A 1 49 ? 4.242 -5.035 -11.945 1.00 24.34 49 ASP A CA 11
ATOM 15644 C C . ASP A 1 49 ? 5.177 -4.381 -12.959 1.00 63.52 49 ASP A C 11
ATOM 15645 O O . ASP A 1 49 ? 6.311 -4.033 -12.635 1.00 23.03 49 ASP A O 11
ATOM 15654 N N . GLU A 1 50 ? 4.690 -4.219 -14.185 1.00 13.23 50 GLU A N 11
ATOM 15655 C CA . GLU A 1 50 ? 5.484 -3.609 -15.246 1.00 14.32 50 GLU A CA 11
ATOM 15656 C C . GLU A 1 50 ? 5.040 -2.171 -15.499 1.00 11.21 50 GLU A C 11
ATOM 15657 O O . GLU A 1 50 ? 5.416 -1.561 -16.500 1.00 2.43 50 GLU A O 11
ATOM 15669 N N . SER A 1 51 ? 4.237 -1.636 -14.585 1.00 50.12 51 SER A N 11
ATOM 15670 C CA . SER A 1 51 ? 3.738 -0.271 -14.710 1.00 63.43 51 SER A CA 11
ATOM 15671 C C . SER A 1 51 ? 2.797 -0.145 -15.904 1.00 43.12 51 SER A C 11
ATOM 15672 O O . SER A 1 51 ? 2.452 0.960 -16.322 1.00 71.21 51 SER A O 11
ATOM 15680 N N . SER A 1 52 ? 2.385 -1.286 -16.448 1.00 11.13 52 SER A N 11
ATOM 15681 C CA . SER A 1 52 ? 1.487 -1.304 -17.597 1.00 50.20 52 SER A CA 11
ATOM 15682 C C . SER A 1 52 ? 0.034 -1.420 -17.148 1.00 31.24 52 SER A C 11
ATOM 15683 O O . SER A 1 52 ? -0.783 -2.060 -17.810 1.00 34.34 52 SER A O 11
ATOM 15691 N N . ARG A 1 53 ? -0.282 -0.795 -16.018 1.00 30.01 53 ARG A N 11
ATOM 15692 C CA . ARG A 1 53 ? -1.636 -0.829 -15.479 1.00 32.22 53 ARG A CA 11
ATOM 15693 C C . ARG A 1 53 ? -2.015 -2.243 -15.049 1.00 32.52 53 ARG A C 11
ATOM 15694 O O . ARG A 1 53 ? -1.570 -3.223 -15.646 1.00 44.52 53 ARG A O 11
ATOM 15715 N N . TRP A 1 54 ? -2.839 -2.339 -14.012 1.00 14.41 54 TRP A N 11
ATOM 15716 C CA . TRP A 1 54 ? -3.278 -3.633 -13.502 1.00 52.04 54 TRP A CA 11
ATOM 15717 C C . TRP A 1 54 ? -4.759 -3.603 -13.143 1.00 44.11 54 TRP A C 11
ATOM 15718 O O . TRP A 1 54 ? -5.303 -2.552 -12.802 1.00 14.21 54 TRP A O 11
ATOM 15739 N N . ILE A 1 55 ? -5.406 -4.761 -13.221 1.00 20.22 55 ILE A N 11
ATOM 15740 C CA . ILE A 1 55 ? -6.825 -4.865 -12.902 1.00 71.11 55 ILE A CA 11
ATOM 15741 C C . ILE A 1 55 ? -7.160 -6.241 -12.335 1.00 1.13 55 ILE A C 11
ATOM 15742 O O . ILE A 1 55 ? -6.375 -7.181 -12.452 1.00 52.25 55 ILE A O 11
ATOM 15758 N N . CYS A 1 56 ? -8.334 -6.350 -11.721 1.00 61.34 56 CYS A N 11
ATOM 15759 C CA . CYS A 1 56 ? -8.776 -7.610 -11.136 1.00 71.13 56 CYS A CA 11
ATOM 15760 C C . CYS A 1 56 ? -8.750 -8.731 -12.172 1.00 54.41 56 CYS A C 11
ATOM 15761 O O . CYS A 1 56 ? -8.179 -9.795 -11.936 1.00 13.02 56 CYS A O 11
ATOM 15768 N N . MET A 1 57 ? -9.372 -8.482 -13.320 1.00 31.41 57 MET A N 11
ATOM 15769 C CA . MET A 1 57 ? -9.418 -9.469 -14.392 1.00 33.44 57 MET A CA 11
ATOM 15770 C C . MET A 1 57 ? -8.012 -9.847 -14.845 1.00 73.13 57 MET A C 11
ATOM 15771 O O . MET A 1 57 ? -7.804 -10.905 -15.437 1.00 11.40 57 MET A O 11
ATOM 15785 N N . ASN A 1 58 ? -7.049 -8.976 -14.561 1.00 2.10 58 ASN A N 11
ATOM 15786 C CA . ASN A 1 58 ? -5.661 -9.219 -14.939 1.00 23.31 58 ASN A CA 11
ATOM 15787 C C . ASN A 1 58 ? -4.948 -10.056 -13.882 1.00 60.12 58 ASN A C 11
ATOM 15788 O O . ASN A 1 58 ? -3.825 -10.512 -14.091 1.00 44.32 58 ASN A O 11
ATOM 15799 N N . ASN A 1 59 ? -5.609 -10.253 -12.746 1.00 70.23 59 ASN A N 11
ATOM 15800 C CA . ASN A 1 59 ? -5.039 -11.035 -11.656 1.00 43.15 59 ASN A CA 11
ATOM 15801 C C . ASN A 1 59 ? -4.631 -12.425 -12.137 1.00 25.34 59 ASN A C 11
ATOM 15802 O O . ASN A 1 59 ? -5.235 -12.975 -13.059 1.00 4.53 59 ASN A O 11
ATOM 15813 N N . SER A 1 60 ? -3.604 -12.986 -11.507 1.00 23.13 60 SER A N 11
ATOM 15814 C CA . SER A 1 60 ? -3.114 -14.309 -11.874 1.00 52.24 60 SER A CA 11
ATOM 15815 C C . SER A 1 60 ? -4.126 -15.387 -11.497 1.00 2.41 60 SER A C 11
ATOM 15816 O O . SER A 1 60 ? -4.242 -16.409 -12.173 1.00 22.53 60 SER A O 11
ATOM 15824 N N . ASP A 1 61 ? -4.857 -15.151 -10.412 1.00 73.10 61 ASP A N 11
ATOM 15825 C CA . ASP A 1 61 ? -5.861 -16.100 -9.945 1.00 51.31 61 ASP A CA 11
ATOM 15826 C C . ASP A 1 61 ? -7.027 -16.183 -10.924 1.00 21.42 61 ASP A C 11
ATOM 15827 O O . ASP A 1 61 ? -6.962 -15.651 -12.032 1.00 14.03 61 ASP A O 11
ATOM 15836 N N . LYS A 1 62 ? -8.096 -16.854 -10.508 1.00 75.23 62 LYS A N 11
ATOM 15837 C CA . LYS A 1 62 ? -9.278 -17.009 -11.347 1.00 40.21 62 LYS A CA 11
ATOM 15838 C C . LYS A 1 62 ? -10.548 -16.710 -10.557 1.00 23.23 62 LYS A C 11
ATOM 15839 O O . LYS A 1 62 ? -11.470 -16.072 -11.065 1.00 25.01 62 LYS A O 11
ATOM 15858 N N . ARG A 1 63 ? -10.588 -17.173 -9.312 1.00 12.20 63 ARG A N 11
ATOM 15859 C CA . ARG A 1 63 ? -11.745 -16.954 -8.452 1.00 72.34 63 ARG A CA 11
ATOM 15860 C C . ARG A 1 63 ? -11.792 -15.510 -7.962 1.00 1.10 63 ARG A C 11
ATOM 15861 O O . ARG A 1 63 ? -12.856 -14.997 -7.610 1.00 40.12 63 ARG A O 11
ATOM 15882 N N . PHE A 1 64 ? -10.633 -14.860 -7.939 1.00 25.44 64 PHE A N 11
ATOM 15883 C CA . PHE A 1 64 ? -10.543 -13.475 -7.490 1.00 22.54 64 PHE A CA 11
ATOM 15884 C C . PHE A 1 64 ? -9.962 -12.585 -8.586 1.00 71.02 64 PHE A C 11
ATOM 15885 O O . PHE A 1 64 ? -9.395 -11.530 -8.307 1.00 10.31 64 PHE A O 11
ATOM 15902 N N . ALA A 1 65 ? -10.108 -13.020 -9.833 1.00 53.24 65 ALA A N 11
ATOM 15903 C CA . ALA A 1 65 ? -9.599 -12.264 -10.971 1.00 43.10 65 ALA A CA 11
ATOM 15904 C C . ALA A 1 65 ? -10.736 -11.611 -11.749 1.00 63.50 65 ALA A C 11
ATOM 15905 O O . ALA A 1 65 ? -11.033 -12.003 -12.877 1.00 32.15 65 ALA A O 11
ATOM 15912 N N . ASP A 1 66 ? -11.370 -10.617 -11.138 1.00 2.24 66 ASP A N 11
ATOM 15913 C CA . ASP A 1 66 ? -12.475 -9.909 -11.775 1.00 63.24 66 ASP A CA 11
ATOM 15914 C C . ASP A 1 66 ? -12.989 -8.786 -10.879 1.00 23.44 66 ASP A C 11
ATOM 15915 O O . ASP A 1 66 ? -13.022 -8.920 -9.655 1.00 3.14 66 ASP A O 11
ATOM 15924 N N . CYS A 1 67 ? -13.388 -7.679 -11.497 1.00 73.24 67 CYS A N 11
ATOM 15925 C CA . CYS A 1 67 ? -13.898 -6.532 -10.757 1.00 65.00 67 CYS A CA 11
ATOM 15926 C C . CYS A 1 67 ? -15.216 -6.872 -10.067 1.00 3.30 67 CYS A C 11
ATOM 15927 O O . CYS A 1 67 ? -15.591 -6.242 -9.077 1.00 71.32 67 CYS A O 11
ATOM 15934 N N . SER A 1 68 ? -15.913 -7.872 -10.595 1.00 62.33 68 SER A N 11
ATOM 15935 C CA . SER A 1 68 ? -17.191 -8.295 -10.032 1.00 21.05 68 SER A CA 11
ATOM 15936 C C . SER A 1 68 ? -16.983 -9.056 -8.726 1.00 70.50 68 SER A C 11
ATOM 15937 O O . SER A 1 68 ? -17.838 -9.037 -7.841 1.00 64.33 68 SER A O 11
ATOM 15945 N N . LYS A 1 69 ? -15.842 -9.727 -8.614 1.00 30.44 69 LYS A N 11
ATOM 15946 C CA . LYS A 1 69 ? -15.519 -10.495 -7.418 1.00 34.03 69 LYS A CA 11
ATOM 15947 C C . LYS A 1 69 ? -15.265 -9.571 -6.231 1.00 21.31 69 LYS A C 11
ATOM 15948 O O . LYS A 1 69 ? -14.683 -8.497 -6.381 1.00 60.54 69 LYS A O 11
ATOM 15967 N N . SER A 1 70 ? -15.706 -9.997 -5.051 1.00 51.35 70 SER A N 11
ATOM 15968 C CA . SER A 1 70 ? -15.529 -9.206 -3.838 1.00 74.05 70 SER A CA 11
ATOM 15969 C C . SER A 1 70 ? -14.050 -9.083 -3.482 1.00 64.01 70 SER A C 11
ATOM 15970 O O . SER A 1 70 ? -13.193 -9.687 -4.127 1.00 65.24 70 SER A O 11
ATOM 15978 N N . GLN A 1 71 ? -13.760 -8.296 -2.451 1.00 42.00 71 GLN A N 11
ATOM 15979 C CA . GLN A 1 71 ? -12.386 -8.091 -2.010 1.00 41.24 71 GLN A CA 11
ATOM 15980 C C . GLN A 1 71 ? -11.837 -9.347 -1.339 1.00 32.42 71 GLN A C 11
ATOM 15981 O O . GLN A 1 71 ? -12.595 -10.236 -0.952 1.00 14.41 71 GLN A O 11
ATOM 15995 N N . GLU A 1 72 ? -10.517 -9.413 -1.207 1.00 14.51 72 GLU A N 11
ATOM 15996 C CA . GLU A 1 72 ? -9.867 -10.560 -0.586 1.00 50.12 72 GLU A CA 11
ATOM 15997 C C . GLU A 1 72 ? -9.792 -10.388 0.929 1.00 40.52 72 GLU A C 11
ATOM 15998 O O . GLU A 1 72 ? -10.006 -11.337 1.683 1.00 50.32 72 GLU A O 11
ATOM 16010 N N . MET A 1 73 ? -9.485 -9.171 1.366 1.00 30.32 73 MET A N 11
ATOM 16011 C CA . MET A 1 73 ? -9.381 -8.874 2.790 1.00 31.42 73 MET A CA 11
ATOM 16012 C C . MET A 1 73 ? -10.043 -7.538 3.115 1.00 50.43 73 MET A C 11
ATOM 16013 O O . MET A 1 73 ? -10.346 -6.750 2.220 1.00 64.14 73 MET A O 11
ATOM 16027 N N . SER A 1 74 ? -10.263 -7.291 4.403 1.00 61.34 74 SER A N 11
ATOM 16028 C CA . SER A 1 74 ? -10.893 -6.052 4.846 1.00 53.35 74 SER A CA 11
ATOM 16029 C C . SER A 1 74 ? -9.871 -4.922 4.924 1.00 41.24 74 SER A C 11
ATOM 16030 O O . SER A 1 74 ? -8.684 -5.157 5.149 1.00 42.04 74 SER A O 11
ATOM 16038 N N . ASN A 1 75 ? -10.342 -3.693 4.738 1.00 62.23 75 ASN A N 11
ATOM 16039 C CA . ASN A 1 75 ? -9.471 -2.525 4.787 1.00 54.41 75 ASN A CA 11
ATOM 16040 C C . ASN A 1 75 ? -8.628 -2.527 6.059 1.00 63.12 75 ASN A C 11
ATOM 16041 O O . ASN A 1 75 ? -7.439 -2.216 6.028 1.00 40.30 75 ASN A O 11
ATOM 16052 N N . GLU A 1 76 ? -9.256 -2.881 7.177 1.00 10.21 76 GLU A N 11
ATOM 16053 C CA . GLU A 1 76 ? -8.565 -2.923 8.459 1.00 50.53 76 GLU A CA 11
ATOM 16054 C C . GLU A 1 76 ? -7.405 -3.914 8.421 1.00 14.33 76 GLU A C 11
ATOM 16055 O O . GLU A 1 76 ? -6.294 -3.600 8.846 1.00 50.02 76 GLU A O 11
ATOM 16067 N N . GLU A 1 77 ? -7.673 -5.109 7.906 1.00 43.54 77 GLU A N 11
ATOM 16068 C CA . GLU A 1 77 ? -6.651 -6.147 7.813 1.00 21.24 77 GLU A CA 11
ATOM 16069 C C . GLU A 1 77 ? -5.488 -5.688 6.938 1.00 4.34 77 GLU A C 11
ATOM 16070 O O . GLU A 1 77 ? -4.323 -5.896 7.276 1.00 60.55 77 GLU A O 11
ATOM 16082 N N . ILE A 1 78 ? -5.814 -5.060 5.812 1.00 74.44 78 ILE A N 11
ATOM 16083 C CA . ILE A 1 78 ? -4.798 -4.572 4.889 1.00 54.22 78 ILE A CA 11
ATOM 16084 C C . ILE A 1 78 ? -3.988 -3.440 5.513 1.00 34.44 78 ILE A C 11
ATOM 16085 O O . ILE A 1 78 ? -2.759 -3.448 5.473 1.00 12.11 78 ILE A O 11
ATOM 16101 N N . ASN A 1 79 ? -4.687 -2.468 6.089 1.00 22.02 79 ASN A N 11
ATOM 16102 C CA . ASN A 1 79 ? -4.033 -1.329 6.724 1.00 32.33 79 ASN A CA 11
ATOM 16103 C C . ASN A 1 79 ? -3.050 -1.792 7.794 1.00 71.11 79 ASN A C 11
ATOM 16104 O O . ASN A 1 79 ? -1.932 -1.286 7.884 1.00 24.22 79 ASN A O 11
ATOM 16115 N N . GLU A 1 80 ? -3.475 -2.758 8.602 1.00 24.24 80 GLU A N 11
ATOM 16116 C CA . GLU A 1 80 ? -2.632 -3.289 9.666 1.00 42.33 80 GLU A CA 11
ATOM 16117 C C . GLU A 1 80 ? -1.555 -4.209 9.099 1.00 73.33 80 GLU A C 11
ATOM 16118 O O . GLU A 1 80 ? -0.472 -4.339 9.669 1.00 4.32 80 GLU A O 11
ATOM 16130 N N . GLU A 1 81 ? -1.862 -4.846 7.974 1.00 33.22 81 GLU A N 11
ATOM 16131 C CA . GLU A 1 81 ? -0.921 -5.755 7.330 1.00 10.31 81 GLU A CA 11
ATOM 16132 C C . GLU A 1 81 ? 0.325 -5.008 6.864 1.00 2.13 81 GLU A C 11
ATOM 16133 O O . GLU A 1 81 ? 1.450 -5.394 7.184 1.00 15.44 81 GLU A O 11
ATOM 16145 N N . LEU A 1 82 ? 0.116 -3.937 6.106 1.00 35.14 82 LEU A N 11
ATOM 16146 C CA . LEU A 1 82 ? 1.222 -3.135 5.594 1.00 62.14 82 LEU A CA 11
ATOM 16147 C C . LEU A 1 82 ? 1.697 -2.131 6.640 1.00 72.54 82 LEU A C 11
ATOM 16148 O O . LEU A 1 82 ? 2.867 -1.753 6.665 1.00 4.22 82 LEU A O 11
ATOM 16164 N N . GLY A 1 83 ? 0.780 -1.706 7.503 1.00 45.41 83 GLY A N 11
ATOM 16165 C CA . GLY A 1 83 ? 1.125 -0.753 8.542 1.00 24.43 83 GLY A CA 11
ATOM 16166 C C . GLY A 1 83 ? 0.942 0.684 8.093 1.00 22.22 83 GLY A C 11
ATOM 16167 O O . GLY A 1 83 ? 1.699 1.567 8.495 1.00 0.44 83 GLY A O 11
ATOM 16171 N N . ILE A 1 84 ? -0.063 0.918 7.257 1.00 11.12 84 ILE A N 11
ATOM 16172 C CA . ILE A 1 84 ? -0.341 2.257 6.753 1.00 24.24 84 ILE A CA 11
ATOM 16173 C C . ILE A 1 84 ? -1.562 2.860 7.439 1.00 41.43 84 ILE A C 11
ATOM 16174 O O . ILE A 1 84 ? -2.129 2.266 8.355 1.00 43.21 84 ILE A O 11
ATOM 16190 N N . GLY A 1 85 ? -1.962 4.046 6.990 1.00 13.32 85 GLY A N 11
ATOM 16191 C CA . GLY A 1 85 ? -3.114 4.710 7.572 1.00 13.42 85 GLY A CA 11
ATOM 16192 C C . GLY A 1 85 ? -4.241 4.896 6.574 1.00 55.23 85 GLY A C 11
ATOM 16193 O O . GLY A 1 85 ? -4.484 6.007 6.106 1.00 30.55 85 GLY A O 11
ATOM 16197 N N . GLN A 1 86 ? -4.927 3.806 6.249 1.00 53.03 86 GLN A N 11
ATOM 16198 C CA . GLN A 1 86 ? -6.032 3.854 5.299 1.00 13.40 86 GLN A CA 11
ATOM 16199 C C . GLN A 1 86 ? -7.162 4.733 5.825 1.00 33.53 86 GLN A C 11
ATOM 16200 O O . GLN A 1 86 ? -7.477 4.712 7.014 1.00 63.54 86 GLN A O 11
ATOM 16214 N N . ASP A 1 87 ? -7.769 5.504 4.928 1.00 5.51 87 ASP A N 11
ATOM 16215 C CA . ASP A 1 87 ? -8.865 6.391 5.301 1.00 30.11 87 ASP A CA 11
ATOM 16216 C C . ASP A 1 87 ? -10.197 5.648 5.277 1.00 71.24 87 ASP A C 11
ATOM 16217 O O . ASP A 1 87 ? -11.108 6.012 4.535 1.00 31.13 87 ASP A O 11
ATOM 16226 N N . GLU A 1 88 ? -10.301 4.603 6.092 1.00 45.44 88 GLU A N 11
ATOM 16227 C CA . GLU A 1 88 ? -11.522 3.807 6.162 1.00 11.41 88 GLU A CA 11
ATOM 16228 C C . GLU A 1 88 ? -12.591 4.523 6.983 1.00 54.12 88 GLU A C 11
ATOM 16229 O O . GLU A 1 88 ? -13.770 4.507 6.633 1.00 62.21 88 GLU A O 11
ATOM 16241 N N . ALA A 1 89 ? -12.168 5.148 8.077 1.00 23.31 89 ALA A N 11
ATOM 16242 C CA . ALA A 1 89 ? -13.088 5.870 8.948 1.00 73.51 89 ALA A CA 11
ATOM 16243 C C . ALA A 1 89 ? -12.340 6.578 10.071 1.00 14.42 89 ALA A C 11
ATOM 16244 O O . ALA A 1 89 ? -11.110 6.635 10.070 1.00 42.55 89 ALA A O 11
ATOM 16251 N N . ASP A 1 90 ? -13.088 7.119 11.025 1.00 43.34 90 ASP A N 11
ATOM 16252 C CA . ASP A 1 90 ? -12.494 7.824 12.156 1.00 63.34 90 ASP A CA 11
ATOM 16253 C C . ASP A 1 90 ? -12.619 7.002 13.435 1.00 20.03 90 ASP A C 11
ATOM 16254 O O . ASP A 1 90 ? -11.622 6.698 14.089 1.00 12.33 90 ASP A O 11
ATOM 16263 N N . ALA A 1 91 ? -13.851 6.646 13.787 1.00 34.23 91 ALA A N 11
ATOM 16264 C CA . ALA A 1 91 ? -14.105 5.859 14.986 1.00 5.41 91 ALA A CA 11
ATOM 16265 C C . ALA A 1 91 ? -13.700 6.625 16.241 1.00 43.41 91 ALA A C 11
ATOM 16266 O O . ALA A 1 91 ? -13.556 6.043 17.317 1.00 12.25 91 ALA A O 11
ATOM 16273 N N . TYR A 1 92 ? -13.517 7.934 16.097 1.00 51.15 92 TYR A N 11
ATOM 16274 C CA . TYR A 1 92 ? -13.125 8.778 17.219 1.00 52.21 92 TYR A CA 11
ATOM 16275 C C . TYR A 1 92 ? -14.193 8.766 18.309 1.00 10.50 92 TYR A C 11
ATOM 16276 O O . TYR A 1 92 ? -15.355 9.085 18.058 1.00 42.34 92 TYR A O 11
ATOM 16294 N N . ASP A 1 93 ? -13.788 8.396 19.520 1.00 23.34 93 ASP A N 11
ATOM 16295 C CA . ASP A 1 93 ? -14.708 8.344 20.650 1.00 25.33 93 ASP A CA 11
ATOM 16296 C C . ASP A 1 93 ? -13.962 8.037 21.944 1.00 43.30 93 ASP A C 11
ATOM 16297 O O . ASP A 1 93 ? -14.469 7.324 22.811 1.00 53.12 93 ASP A O 11
ATOM 16306 N N . CYS A 1 94 ? -12.755 8.578 22.068 1.00 32.44 94 CYS A N 11
ATOM 16307 C CA . CYS A 1 94 ? -11.937 8.361 23.255 1.00 14.10 94 CYS A CA 11
ATOM 16308 C C . CYS A 1 94 ? -12.214 9.428 24.310 1.00 24.34 94 CYS A C 11
ATOM 16309 O O . CYS A 1 94 ? -12.806 10.467 24.016 1.00 14.03 94 CYS A O 11
ATOM 16316 N N . ASP A 1 95 ? -11.783 9.165 25.538 1.00 33.11 95 ASP A N 11
ATOM 16317 C CA . ASP A 1 95 ? -11.982 10.103 26.636 1.00 5.22 95 ASP A CA 11
ATOM 16318 C C . ASP A 1 95 ? -11.000 9.829 27.771 1.00 62.41 95 ASP A C 11
ATOM 16319 O O . ASP A 1 95 ? -11.294 10.093 28.936 1.00 40.42 95 ASP A O 11
ATOM 16328 N N . ALA A 1 96 ? -9.834 9.298 27.421 1.00 75.24 96 ALA A N 11
ATOM 16329 C CA . ALA A 1 96 ? -8.809 8.988 28.409 1.00 53.32 96 ALA A CA 11
ATOM 16330 C C . ALA A 1 96 ? -8.184 10.261 28.971 1.00 25.52 96 ALA A C 11
ATOM 16331 O O . ALA A 1 96 ? -7.770 10.303 30.128 1.00 43.23 96 ALA A O 11
ATOM 16338 N N . ALA A 1 97 ? -8.121 11.299 28.142 1.00 63.43 97 ALA A N 11
ATOM 16339 C CA . ALA A 1 97 ? -7.550 12.573 28.556 1.00 22.15 97 ALA A CA 11
ATOM 16340 C C . ALA A 1 97 ? -8.288 13.139 29.764 1.00 3.04 97 ALA A C 11
ATOM 16341 O O . ALA A 1 97 ? -7.703 13.840 30.591 1.00 1.04 97 ALA A O 11
ATOM 16348 N N . LYS A 1 98 ? -9.578 12.833 29.860 1.00 51.44 98 LYS A N 11
ATOM 16349 C CA . LYS A 1 98 ? -10.397 13.311 30.968 1.00 63.44 98 LYS A CA 11
ATOM 16350 C C . LYS A 1 98 ? -10.351 14.832 31.063 1.00 33.15 98 LYS A C 11
ATOM 16351 O O . LYS A 1 98 ? -9.684 15.493 30.266 1.00 24.41 98 LYS A O 11
ATOM 16370 N N . ARG A 1 99 ? -11.061 15.381 32.043 1.00 3.15 99 ARG A N 11
ATOM 16371 C CA . ARG A 1 99 ? -11.100 16.825 32.241 1.00 1.20 99 ARG A CA 11
ATOM 16372 C C . ARG A 1 99 ? -11.475 17.166 33.680 1.00 44.13 99 ARG A C 11
ATOM 16373 O O . ARG A 1 99 ? -10.825 17.988 34.325 1.00 10.02 99 ARG A O 11
ATOM 16394 N N . GLY A 1 100 ? -12.530 16.528 34.179 1.00 53.42 100 GLY A N 11
ATOM 16395 C CA . GLY A 1 100 ? -12.973 16.776 35.539 1.00 2.14 100 GLY A CA 11
ATOM 16396 C C . GLY A 1 100 ? -12.179 15.989 36.562 1.00 20.23 100 GLY A C 11
ATOM 16397 O O . GLY A 1 100 ? -12.534 14.846 36.844 1.00 10.12 100 GLY A O 11
ATOM 16402 N N . GLY A 1 1 ? -34.114 16.978 -0.320 1.00 40.33 1 GLY A N 12
ATOM 16403 C CA . GLY A 1 1 ? -32.796 16.523 0.079 1.00 24.33 1 GLY A CA 12
ATOM 16404 C C . GLY A 1 1 ? -31.689 17.188 -0.715 1.00 32.52 1 GLY A C 12
ATOM 16405 O O . GLY A 1 1 ? -31.953 17.939 -1.653 1.00 1.11 1 GLY A O 12
ATOM 16409 N N . SER A 1 2 ? -30.444 16.913 -0.337 1.00 4.04 2 SER A N 12
ATOM 16410 C CA . SER A 1 2 ? -29.292 17.494 -1.017 1.00 21.12 2 SER A CA 12
ATOM 16411 C C . SER A 1 2 ? -28.023 16.707 -0.705 1.00 5.22 2 SER A C 12
ATOM 16412 O O . SER A 1 2 ? -27.945 16.009 0.305 1.00 70.23 2 SER A O 12
ATOM 16420 N N . ARG A 1 3 ? -27.030 16.827 -1.581 1.00 74.22 3 ARG A N 12
ATOM 16421 C CA . ARG A 1 3 ? -25.765 16.126 -1.401 1.00 62.52 3 ARG A CA 12
ATOM 16422 C C . ARG A 1 3 ? -24.721 16.623 -2.398 1.00 13.32 3 ARG A C 12
ATOM 16423 O O . ARG A 1 3 ? -25.046 16.958 -3.537 1.00 55.25 3 ARG A O 12
ATOM 16444 N N . ARG A 1 4 ? -23.468 16.670 -1.960 1.00 64.51 4 ARG A N 12
ATOM 16445 C CA . ARG A 1 4 ? -22.377 17.128 -2.813 1.00 61.14 4 ARG A CA 12
ATOM 16446 C C . ARG A 1 4 ? -21.085 16.386 -2.488 1.00 71.45 4 ARG A C 12
ATOM 16447 O O . ARG A 1 4 ? -20.404 16.700 -1.512 1.00 43.44 4 ARG A O 12
ATOM 16468 N N . ALA A 1 5 ? -20.752 15.398 -3.314 1.00 70.23 5 ALA A N 12
ATOM 16469 C CA . ALA A 1 5 ? -19.541 14.612 -3.116 1.00 70.12 5 ALA A CA 12
ATOM 16470 C C . ALA A 1 5 ? -18.506 14.918 -4.193 1.00 74.32 5 ALA A C 12
ATOM 16471 O O . ALA A 1 5 ? -18.850 15.135 -5.354 1.00 3.11 5 ALA A O 12
ATOM 16478 N N . SER A 1 6 ? -17.236 14.932 -3.800 1.00 35.03 6 SER A N 12
ATOM 16479 C CA . SER A 1 6 ? -16.150 15.216 -4.731 1.00 11.20 6 SER A CA 12
ATOM 16480 C C . SER A 1 6 ? -14.801 14.853 -4.119 1.00 15.01 6 SER A C 12
ATOM 16481 O O . SER A 1 6 ? -14.676 14.710 -2.903 1.00 70.44 6 SER A O 12
ATOM 16489 N N . VAL A 1 7 ? -13.792 14.707 -4.972 1.00 2.13 7 VAL A N 12
ATOM 16490 C CA . VAL A 1 7 ? -12.450 14.361 -4.517 1.00 14.45 7 VAL A CA 12
ATOM 16491 C C . VAL A 1 7 ? -11.388 14.969 -5.427 1.00 55.24 7 VAL A C 12
ATOM 16492 O O . VAL A 1 7 ? -11.545 15.000 -6.647 1.00 11.34 7 VAL A O 12
ATOM 16505 N N . GLY A 1 8 ? -10.305 15.450 -4.824 1.00 24.11 8 GLY A N 12
ATOM 16506 C CA . GLY A 1 8 ? -9.232 16.049 -5.595 1.00 64.24 8 GLY A CA 12
ATOM 16507 C C . GLY A 1 8 ? -8.515 15.041 -6.472 1.00 23.00 8 GLY A C 12
ATOM 16508 O O . GLY A 1 8 ? -8.920 13.882 -6.557 1.00 55.11 8 GLY A O 12
ATOM 16512 N N . SER A 1 9 ? -7.447 15.483 -7.129 1.00 1.24 9 SER A N 12
ATOM 16513 C CA . SER A 1 9 ? -6.675 14.613 -8.008 1.00 4.45 9 SER A CA 12
ATOM 16514 C C . SER A 1 9 ? -5.299 15.209 -8.291 1.00 75.35 9 SER A C 12
ATOM 16515 O O . SER A 1 9 ? -5.173 16.400 -8.574 1.00 71.22 9 SER A O 12
ATOM 16523 N N . GLU A 1 10 ? -4.271 14.370 -8.210 1.00 44.52 10 GLU A N 12
ATOM 16524 C CA . GLU A 1 10 ? -2.904 14.813 -8.456 1.00 73.14 10 GLU A CA 12
ATOM 16525 C C . GLU A 1 10 ? -2.118 13.754 -9.224 1.00 63.12 10 GLU A C 12
ATOM 16526 O O . GLU A 1 10 ? -2.677 12.748 -9.663 1.00 72.44 10 GLU A O 12
ATOM 16538 N N . PHE A 1 11 ? -0.820 13.988 -9.383 1.00 62.22 11 PHE A N 12
ATOM 16539 C CA . PHE A 1 11 ? 0.043 13.055 -10.099 1.00 15.01 11 PHE A CA 12
ATOM 16540 C C . PHE A 1 11 ? -0.069 11.651 -9.513 1.00 73.21 11 PHE A C 12
ATOM 16541 O O . PHE A 1 11 ? -0.015 11.469 -8.297 1.00 52.32 11 PHE A O 12
ATOM 16558 N N . MET A 1 12 ? -0.224 10.662 -10.387 1.00 12.42 12 MET A N 12
ATOM 16559 C CA . MET A 1 12 ? -0.343 9.274 -9.956 1.00 53.13 12 MET A CA 12
ATOM 16560 C C . MET A 1 12 ? 0.110 8.322 -11.058 1.00 63.50 12 MET A C 12
ATOM 16561 O O . MET A 1 12 ? -0.279 7.155 -11.084 1.00 53.13 12 MET A O 12
ATOM 16575 N N . VAL A 1 13 ? 0.937 8.828 -11.968 1.00 4.25 13 VAL A N 12
ATOM 16576 C CA . VAL A 1 13 ? 1.445 8.024 -13.073 1.00 41.55 13 VAL A CA 12
ATOM 16577 C C . VAL A 1 13 ? 2.968 7.968 -13.058 1.00 22.04 13 VAL A C 12
ATOM 16578 O O . VAL A 1 13 ? 3.628 8.876 -12.553 1.00 14.21 13 VAL A O 12
ATOM 16591 N N . VAL A 1 14 ? 3.521 6.897 -13.618 1.00 33.23 14 VAL A N 12
ATOM 16592 C CA . VAL A 1 14 ? 4.968 6.724 -13.670 1.00 24.53 14 VAL A CA 12
ATOM 16593 C C . VAL A 1 14 ? 5.597 6.925 -12.296 1.00 42.50 14 VAL A C 12
ATOM 16594 O O . VAL A 1 14 ? 6.606 7.617 -12.159 1.00 3.34 14 VAL A O 12
ATOM 16607 N N . ASP A 1 15 ? 4.994 6.315 -11.281 1.00 24.22 15 ASP A N 12
ATOM 16608 C CA . ASP A 1 15 ? 5.496 6.425 -9.916 1.00 43.40 15 ASP A CA 12
ATOM 16609 C C . ASP A 1 15 ? 5.190 5.160 -9.121 1.00 64.15 15 ASP A C 12
ATOM 16610 O O . ASP A 1 15 ? 4.265 4.416 -9.449 1.00 4.52 15 ASP A O 12
ATOM 16619 N N . VAL A 1 16 ? 5.973 4.920 -8.075 1.00 31.53 16 VAL A N 12
ATOM 16620 C CA . VAL A 1 16 ? 5.786 3.746 -7.232 1.00 51.14 16 VAL A CA 12
ATOM 16621 C C . VAL A 1 16 ? 4.901 4.064 -6.033 1.00 34.42 16 VAL A C 12
ATOM 16622 O O . VAL A 1 16 ? 4.909 3.346 -5.033 1.00 54.40 16 VAL A O 12
ATOM 16635 N N . THR A 1 17 ? 4.138 5.148 -6.138 1.00 64.14 17 THR A N 12
ATOM 16636 C CA . THR A 1 17 ? 3.247 5.563 -5.063 1.00 52.43 17 THR A CA 12
ATOM 16637 C C . THR A 1 17 ? 3.990 5.644 -3.734 1.00 23.41 17 THR A C 12
ATOM 16638 O O . THR A 1 17 ? 5.216 5.539 -3.691 1.00 23.23 17 THR A O 12
ATOM 16649 N N . ILE A 1 18 ? 3.241 5.831 -2.653 1.00 34.15 18 ILE A N 12
ATOM 16650 C CA . ILE A 1 18 ? 3.830 5.924 -1.323 1.00 53.44 18 ILE A CA 12
ATOM 16651 C C . ILE A 1 18 ? 3.582 4.651 -0.521 1.00 51.10 18 ILE A C 12
ATOM 16652 O O . ILE A 1 18 ? 2.632 3.915 -0.785 1.00 35.01 18 ILE A O 12
ATOM 16668 N N . GLU A 1 19 ? 4.444 4.397 0.459 1.00 14.04 19 GLU A N 12
ATOM 16669 C CA . GLU A 1 19 ? 4.317 3.213 1.300 1.00 25.03 19 GLU A CA 12
ATOM 16670 C C . GLU A 1 19 ? 4.156 1.957 0.449 1.00 43.44 19 GLU A C 12
ATOM 16671 O O . GLU A 1 19 ? 3.051 1.434 0.299 1.00 53.42 19 GLU A O 12
ATOM 16683 N N . ASP A 1 20 ? 5.263 1.479 -0.107 1.00 31.41 20 ASP A N 12
ATOM 16684 C CA . ASP A 1 20 ? 5.246 0.284 -0.942 1.00 3.34 20 ASP A CA 12
ATOM 16685 C C . ASP A 1 20 ? 6.390 -0.655 -0.573 1.00 51.54 20 ASP A C 12
ATOM 16686 O O . ASP A 1 20 ? 7.406 -0.226 -0.027 1.00 41.24 20 ASP A O 12
ATOM 16695 N N . SER A 1 21 ? 6.216 -1.938 -0.872 1.00 63.11 21 SER A N 12
ATOM 16696 C CA . SER A 1 21 ? 7.232 -2.939 -0.568 1.00 14.54 21 SER A CA 12
ATOM 16697 C C . SER A 1 21 ? 7.468 -3.031 0.937 1.00 20.13 21 SER A C 12
ATOM 16698 O O . SER A 1 21 ? 8.162 -2.197 1.520 1.00 44.11 21 SER A O 12
ATOM 16706 N N . TYR A 1 22 ? 6.887 -4.050 1.559 1.00 31.02 22 TYR A N 12
ATOM 16707 C CA . TYR A 1 22 ? 7.031 -4.251 2.997 1.00 23.12 22 TYR A CA 12
ATOM 16708 C C . TYR A 1 22 ? 6.957 -5.734 3.349 1.00 33.01 22 TYR A C 12
ATOM 16709 O O . TYR A 1 22 ? 7.759 -6.237 4.135 1.00 22.54 22 TYR A O 12
ATOM 16727 N N . SER A 1 23 ? 5.988 -6.427 2.761 1.00 42.24 23 SER A N 12
ATOM 16728 C CA . SER A 1 23 ? 5.805 -7.851 3.015 1.00 63.24 23 SER A CA 12
ATOM 16729 C C . SER A 1 23 ? 7.041 -8.641 2.593 1.00 42.52 23 SER A C 12
ATOM 16730 O O . SER A 1 23 ? 8.022 -8.073 2.113 1.00 71.10 23 SER A O 12
ATOM 16738 N N . THR A 1 24 ? 6.985 -9.957 2.774 1.00 75.22 24 THR A N 12
ATOM 16739 C CA . THR A 1 24 ? 8.098 -10.826 2.415 1.00 62.43 24 THR A CA 12
ATOM 16740 C C . THR A 1 24 ? 8.028 -11.229 0.946 1.00 71.41 24 THR A C 12
ATOM 16741 O O . THR A 1 24 ? 8.813 -10.754 0.126 1.00 45.03 24 THR A O 12
ATOM 16752 N N . GLU A 1 25 ? 7.085 -12.108 0.622 1.00 33.02 25 GLU A N 12
ATOM 16753 C CA . GLU A 1 25 ? 6.915 -12.574 -0.748 1.00 63.11 25 GLU A CA 12
ATOM 16754 C C . GLU A 1 25 ? 5.717 -11.896 -1.409 1.00 22.31 25 GLU A C 12
ATOM 16755 O O . GLU A 1 25 ? 5.875 -11.081 -2.318 1.00 62.44 25 GLU A O 12
ATOM 16767 N N . SER A 1 26 ? 4.520 -12.240 -0.945 1.00 62.21 26 SER A N 12
ATOM 16768 C CA . SER A 1 26 ? 3.296 -11.669 -1.493 1.00 51.12 26 SER A CA 12
ATOM 16769 C C . SER A 1 26 ? 3.346 -10.145 -1.463 1.00 13.42 26 SER A C 12
ATOM 16770 O O . SER A 1 26 ? 3.853 -9.548 -0.513 1.00 13.50 26 SER A O 12
ATOM 16778 N N . ALA A 1 27 ? 2.816 -9.520 -2.509 1.00 61.33 27 ALA A N 12
ATOM 16779 C CA . ALA A 1 27 ? 2.799 -8.066 -2.603 1.00 70.11 27 ALA A CA 12
ATOM 16780 C C . ALA A 1 27 ? 1.371 -7.541 -2.715 1.00 22.35 27 ALA A C 12
ATOM 16781 O O . ALA A 1 27 ? 0.453 -8.281 -3.066 1.00 61.42 27 ALA A O 12
ATOM 16788 N N . TRP A 1 28 ? 1.192 -6.259 -2.413 1.00 20.51 28 TRP A N 12
ATOM 16789 C CA . TRP A 1 28 ? -0.124 -5.635 -2.480 1.00 15.21 28 TRP A CA 12
ATOM 16790 C C . TRP A 1 28 ? -0.282 -4.832 -3.766 1.00 24.51 28 TRP A C 12
ATOM 16791 O O . TRP A 1 28 ? 0.595 -4.050 -4.133 1.00 74.23 28 TRP A O 12
ATOM 16812 N N . VAL A 1 29 ? -1.405 -5.031 -4.449 1.00 72.20 29 VAL A N 12
ATOM 16813 C CA . VAL A 1 29 ? -1.678 -4.324 -5.694 1.00 31.34 29 VAL A CA 12
ATOM 16814 C C . VAL A 1 29 ? -3.095 -3.762 -5.708 1.00 64.02 29 VAL A C 12
ATOM 16815 O O . VAL A 1 29 ? -4.017 -4.363 -5.157 1.00 44.41 29 VAL A O 12
ATOM 16828 N N . ARG A 1 30 ? -3.261 -2.605 -6.342 1.00 65.43 30 ARG A N 12
ATOM 16829 C CA . ARG A 1 30 ? -4.566 -1.961 -6.428 1.00 71.34 30 ARG A CA 12
ATOM 16830 C C . ARG A 1 30 ? -5.112 -2.026 -7.851 1.00 42.13 30 ARG A C 12
ATOM 16831 O O . ARG A 1 30 ? -4.364 -1.901 -8.820 1.00 24.33 30 ARG A O 12
ATOM 16852 N N . CYS A 1 31 ? -6.421 -2.224 -7.968 1.00 4.35 31 CYS A N 12
ATOM 16853 C CA . CYS A 1 31 ? -7.069 -2.306 -9.272 1.00 21.53 31 CYS A CA 12
ATOM 16854 C C . CYS A 1 31 ? -7.219 -0.920 -9.893 1.00 0.10 31 CYS A C 12
ATOM 16855 O O . CYS A 1 31 ? -7.591 0.038 -9.216 1.00 52.32 31 CYS A O 12
ATOM 16862 N N . ASP A 1 32 ? -6.928 -0.823 -11.186 1.00 54.21 32 ASP A N 12
ATOM 16863 C CA . ASP A 1 32 ? -7.033 0.445 -11.900 1.00 34.15 32 ASP A CA 12
ATOM 16864 C C . ASP A 1 32 ? -8.378 0.559 -12.609 1.00 3.23 32 ASP A C 12
ATOM 16865 O O . ASP A 1 32 ? -8.484 1.189 -13.662 1.00 0.12 32 ASP A O 12
ATOM 16874 N N . ASP A 1 33 ? -9.403 -0.054 -12.027 1.00 70.43 33 ASP A N 12
ATOM 16875 C CA . ASP A 1 33 ? -10.742 -0.022 -12.604 1.00 4.21 33 ASP A CA 12
ATOM 16876 C C . ASP A 1 33 ? -11.791 0.235 -11.528 1.00 12.45 33 ASP A C 12
ATOM 16877 O O . ASP A 1 33 ? -12.704 1.040 -11.715 1.00 11.24 33 ASP A O 12
ATOM 16886 N N . CYS A 1 34 ? -11.656 -0.454 -10.399 1.00 23.14 34 CYS A N 12
ATOM 16887 C CA . CYS A 1 34 ? -12.592 -0.302 -9.292 1.00 23.25 34 CYS A CA 12
ATOM 16888 C C . CYS A 1 34 ? -11.888 0.248 -8.055 1.00 64.23 34 CYS A C 12
ATOM 16889 O O . CYS A 1 34 ? -12.531 0.609 -7.070 1.00 50.10 34 CYS A O 12
ATOM 16896 N N . PHE A 1 35 ? -10.561 0.309 -8.115 1.00 54.21 35 PHE A N 12
ATOM 16897 C CA . PHE A 1 35 ? -9.768 0.814 -6.999 1.00 40.24 35 PHE A CA 12
ATOM 16898 C C . PHE A 1 35 ? -9.973 -0.045 -5.755 1.00 53.41 35 PHE A C 12
ATOM 16899 O O . PHE A 1 35 ? -10.653 0.360 -4.811 1.00 3.03 35 PHE A O 12
ATOM 16916 N N . LYS A 1 36 ? -9.379 -1.234 -5.759 1.00 51.22 36 LYS A N 12
ATOM 16917 C CA . LYS A 1 36 ? -9.495 -2.151 -4.631 1.00 65.12 36 LYS A CA 12
ATOM 16918 C C . LYS A 1 36 ? -8.173 -2.871 -4.379 1.00 13.23 36 LYS A C 12
ATOM 16919 O O . LYS A 1 36 ? -7.403 -3.116 -5.306 1.00 62.13 36 LYS A O 12
ATOM 16938 N N . TRP A 1 37 ? -7.920 -3.206 -3.119 1.00 35.32 37 TRP A N 12
ATOM 16939 C CA . TRP A 1 37 ? -6.693 -3.900 -2.745 1.00 21.32 37 TRP A CA 12
ATOM 16940 C C . TRP A 1 37 ? -6.752 -5.369 -3.148 1.00 11.41 37 TRP A C 12
ATOM 16941 O O . TRP A 1 37 ? -7.810 -5.997 -3.081 1.00 65.31 37 TRP A O 12
ATOM 16962 N N . ARG A 1 38 ? -5.613 -5.911 -3.565 1.00 1.53 38 ARG A N 12
ATOM 16963 C CA . ARG A 1 38 ? -5.538 -7.307 -3.979 1.00 2.34 38 ARG A CA 12
ATOM 16964 C C . ARG A 1 38 ? -4.164 -7.894 -3.666 1.00 11.42 38 ARG A C 12
ATOM 16965 O O . ARG A 1 38 ? -3.139 -7.363 -4.093 1.00 3.23 38 ARG A O 12
ATOM 16986 N N . ARG A 1 39 ? -4.153 -8.992 -2.916 1.00 2.45 39 ARG A N 12
ATOM 16987 C CA . ARG A 1 39 ? -2.906 -9.648 -2.543 1.00 43.24 39 ARG A CA 12
ATOM 16988 C C . ARG A 1 39 ? -2.474 -10.641 -3.618 1.00 31.32 39 ARG A C 12
ATOM 16989 O O . ARG A 1 39 ? -3.193 -11.591 -3.927 1.00 14.43 39 ARG A O 12
ATOM 17010 N N . ILE A 1 40 ? -1.294 -10.414 -4.185 1.00 23.44 40 ILE A N 12
ATOM 17011 C CA . ILE A 1 40 ? -0.764 -11.288 -5.225 1.00 14.33 40 ILE A CA 12
ATOM 17012 C C . ILE A 1 40 ? 0.606 -11.835 -4.838 1.00 43.53 40 ILE A C 12
ATOM 17013 O O . ILE A 1 40 ? 1.353 -11.224 -4.074 1.00 43.30 40 ILE A O 12
ATOM 17029 N N . PRO A 1 41 ? 0.946 -13.015 -5.379 1.00 32.12 41 PRO A N 12
ATOM 17030 C CA . PRO A 1 41 ? 2.229 -13.669 -5.107 1.00 72.13 41 PRO A CA 12
ATOM 17031 C C . PRO A 1 41 ? 3.403 -12.930 -5.740 1.00 63.02 41 PRO A C 12
ATOM 17032 O O . PRO A 1 41 ? 3.232 -12.187 -6.706 1.00 75.01 41 PRO A O 12
ATOM 17043 N N . ALA A 1 42 ? 4.594 -13.138 -5.189 1.00 61.52 42 ALA A N 12
ATOM 17044 C CA . ALA A 1 42 ? 5.797 -12.494 -5.702 1.00 0.54 42 ALA A CA 12
ATOM 17045 C C . ALA A 1 42 ? 6.158 -13.025 -7.084 1.00 24.23 42 ALA A C 12
ATOM 17046 O O . ALA A 1 42 ? 7.008 -12.462 -7.774 1.00 11.45 42 ALA A O 12
ATOM 17053 N N . SER A 1 43 ? 5.507 -14.114 -7.483 1.00 24.04 43 SER A N 12
ATOM 17054 C CA . SER A 1 43 ? 5.764 -14.724 -8.782 1.00 43.12 43 SER A CA 12
ATOM 17055 C C . SER A 1 43 ? 5.101 -13.923 -9.900 1.00 34.53 43 SER A C 12
ATOM 17056 O O . SER A 1 43 ? 5.648 -13.793 -10.995 1.00 74.24 43 SER A O 12
ATOM 17064 N N . VAL A 1 44 ? 3.919 -13.388 -9.613 1.00 24.44 44 VAL A N 12
ATOM 17065 C CA . VAL A 1 44 ? 3.181 -12.598 -10.593 1.00 15.53 44 VAL A CA 12
ATOM 17066 C C . VAL A 1 44 ? 3.501 -11.114 -10.456 1.00 23.50 44 VAL A C 12
ATOM 17067 O O . VAL A 1 44 ? 3.499 -10.374 -11.440 1.00 15.03 44 VAL A O 12
ATOM 17080 N N . VAL A 1 45 ? 3.779 -10.684 -9.229 1.00 32.43 45 VAL A N 12
ATOM 17081 C CA . VAL A 1 45 ? 4.105 -9.288 -8.963 1.00 55.44 45 VAL A CA 12
ATOM 17082 C C . VAL A 1 45 ? 5.303 -8.836 -9.789 1.00 70.42 45 VAL A C 12
ATOM 17083 O O . VAL A 1 45 ? 5.464 -7.650 -10.072 1.00 31.15 45 VAL A O 12
ATOM 17096 N N . GLY A 1 46 ? 6.145 -9.791 -10.174 1.00 55.25 46 GLY A N 12
ATOM 17097 C CA . GLY A 1 46 ? 7.319 -9.472 -10.964 1.00 43.34 46 GLY A CA 12
ATOM 17098 C C . GLY A 1 46 ? 7.113 -9.739 -12.442 1.00 73.54 46 GLY A C 12
ATOM 17099 O O . GLY A 1 46 ? 8.075 -9.934 -13.185 1.00 15.13 46 GLY A O 12
ATOM 17103 N N . SER A 1 47 ? 5.855 -9.751 -12.870 1.00 65.24 47 SER A N 12
ATOM 17104 C CA . SER A 1 47 ? 5.525 -10.003 -14.269 1.00 72.33 47 SER A CA 12
ATOM 17105 C C . SER A 1 47 ? 4.428 -9.058 -14.747 1.00 53.31 47 SER A C 12
ATOM 17106 O O . SER A 1 47 ? 4.484 -8.539 -15.862 1.00 64.01 47 SER A O 12
ATOM 17114 N N . ILE A 1 48 ? 3.432 -8.838 -13.895 1.00 45.34 48 ILE A N 12
ATOM 17115 C CA . ILE A 1 48 ? 2.322 -7.955 -14.229 1.00 45.34 48 ILE A CA 12
ATOM 17116 C C . ILE A 1 48 ? 2.746 -6.491 -14.164 1.00 51.43 48 ILE A C 12
ATOM 17117 O O . ILE A 1 48 ? 2.066 -5.614 -14.696 1.00 15.10 48 ILE A O 12
ATOM 17133 N N . ASP A 1 49 ? 3.873 -6.237 -13.511 1.00 20.30 49 ASP A N 12
ATOM 17134 C CA . ASP A 1 49 ? 4.391 -4.880 -13.378 1.00 11.53 49 ASP A CA 12
ATOM 17135 C C . ASP A 1 49 ? 5.201 -4.485 -14.608 1.00 21.54 49 ASP A C 12
ATOM 17136 O O . ASP A 1 49 ? 6.354 -4.069 -14.495 1.00 32.13 49 ASP A O 12
ATOM 17145 N N . GLU A 1 50 ? 4.592 -4.618 -15.781 1.00 64.23 50 GLU A N 12
ATOM 17146 C CA . GLU A 1 50 ? 5.259 -4.277 -17.032 1.00 62.43 50 GLU A CA 12
ATOM 17147 C C . GLU A 1 50 ? 4.763 -2.936 -17.565 1.00 33.32 50 GLU A C 12
ATOM 17148 O O . GLU A 1 50 ? 5.396 -2.326 -18.427 1.00 60.22 50 GLU A O 12
ATOM 17160 N N . SER A 1 51 ? 3.626 -2.484 -17.046 1.00 22.21 51 SER A N 12
ATOM 17161 C CA . SER A 1 51 ? 3.041 -1.218 -17.473 1.00 21.34 51 SER A CA 12
ATOM 17162 C C . SER A 1 51 ? 2.568 -0.406 -16.271 1.00 72.41 51 SER A C 12
ATOM 17163 O O . SER A 1 51 ? 1.913 0.624 -16.423 1.00 42.22 51 SER A O 12
ATOM 17171 N N . SER A 1 52 ? 2.908 -0.878 -15.076 1.00 13.43 52 SER A N 12
ATOM 17172 C CA . SER A 1 52 ? 2.515 -0.198 -13.846 1.00 61.43 52 SER A CA 12
ATOM 17173 C C . SER A 1 52 ? 0.998 -0.200 -13.685 1.00 72.53 52 SER A C 12
ATOM 17174 O O . SER A 1 52 ? 0.439 0.627 -12.965 1.00 3.10 52 SER A O 12
ATOM 17182 N N . ARG A 1 53 ? 0.339 -1.137 -14.359 1.00 13.13 53 ARG A N 12
ATOM 17183 C CA . ARG A 1 53 ? -1.113 -1.247 -14.292 1.00 42.43 53 ARG A CA 12
ATOM 17184 C C . ARG A 1 53 ? -1.535 -2.676 -13.966 1.00 55.43 53 ARG A C 12
ATOM 17185 O O . ARG A 1 53 ? -0.957 -3.636 -14.474 1.00 41.51 53 ARG A O 12
ATOM 17206 N N . TRP A 1 54 ? -2.546 -2.809 -13.115 1.00 52.44 54 TRP A N 12
ATOM 17207 C CA . TRP A 1 54 ? -3.046 -4.122 -12.720 1.00 3.15 54 TRP A CA 12
ATOM 17208 C C . TRP A 1 54 ? -4.518 -4.049 -12.330 1.00 12.12 54 TRP A C 12
ATOM 17209 O O . TRP A 1 54 ? -4.972 -3.053 -11.766 1.00 35.34 54 TRP A O 12
ATOM 17230 N N . ILE A 1 55 ? -5.259 -5.109 -12.635 1.00 14.44 55 ILE A N 12
ATOM 17231 C CA . ILE A 1 55 ? -6.680 -5.164 -12.314 1.00 53.14 55 ILE A CA 12
ATOM 17232 C C . ILE A 1 55 ? -7.064 -6.527 -11.748 1.00 63.44 55 ILE A C 12
ATOM 17233 O O . ILE A 1 55 ? -6.244 -7.447 -11.705 1.00 2.41 55 ILE A O 12
ATOM 17249 N N . CYS A 1 56 ? -8.314 -6.653 -11.318 1.00 35.34 56 CYS A N 12
ATOM 17250 C CA . CYS A 1 56 ? -8.808 -7.904 -10.756 1.00 54.13 56 CYS A CA 12
ATOM 17251 C C . CYS A 1 56 ? -8.787 -9.016 -11.801 1.00 2.01 56 CYS A C 12
ATOM 17252 O O . CYS A 1 56 ? -8.231 -10.089 -11.570 1.00 23.22 56 CYS A O 12
ATOM 17259 N N . MET A 1 57 ? -9.397 -8.750 -12.951 1.00 24.24 57 MET A N 12
ATOM 17260 C CA . MET A 1 57 ? -9.446 -9.727 -14.034 1.00 14.22 57 MET A CA 12
ATOM 17261 C C . MET A 1 57 ? -8.041 -10.126 -14.469 1.00 65.45 57 MET A C 12
ATOM 17262 O O . MET A 1 57 ? -7.844 -11.182 -15.071 1.00 53.44 57 MET A O 12
ATOM 17276 N N . ASN A 1 58 ? -7.066 -9.277 -14.163 1.00 11.11 58 ASN A N 12
ATOM 17277 C CA . ASN A 1 58 ? -5.679 -9.543 -14.524 1.00 23.42 58 ASN A CA 12
ATOM 17278 C C . ASN A 1 58 ? -5.024 -10.482 -13.515 1.00 32.53 58 ASN A C 12
ATOM 17279 O O . ASN A 1 58 ? -3.916 -10.970 -13.734 1.00 31.33 58 ASN A O 12
ATOM 17290 N N . ASN A 1 59 ? -5.718 -10.730 -12.409 1.00 20.52 59 ASN A N 12
ATOM 17291 C CA . ASN A 1 59 ? -5.204 -11.610 -11.366 1.00 62.34 59 ASN A CA 12
ATOM 17292 C C . ASN A 1 59 ? -4.767 -12.950 -11.951 1.00 2.40 59 ASN A C 12
ATOM 17293 O O . ASN A 1 59 ? -5.428 -13.499 -12.833 1.00 52.30 59 ASN A O 12
ATOM 17304 N N . SER A 1 60 ? -3.651 -13.471 -11.454 1.00 32.34 60 SER A N 12
ATOM 17305 C CA . SER A 1 60 ? -3.123 -14.745 -11.929 1.00 10.42 60 SER A CA 12
ATOM 17306 C C . SER A 1 60 ? -4.105 -15.879 -11.645 1.00 22.03 60 SER A C 12
ATOM 17307 O O . SER A 1 60 ? -4.135 -16.881 -12.360 1.00 15.23 60 SER A O 12
ATOM 17315 N N . ASP A 1 61 ? -4.906 -15.711 -10.599 1.00 31.02 61 ASP A N 12
ATOM 17316 C CA . ASP A 1 61 ? -5.890 -16.719 -10.220 1.00 25.51 61 ASP A CA 12
ATOM 17317 C C . ASP A 1 61 ? -7.025 -16.779 -11.238 1.00 32.44 61 ASP A C 12
ATOM 17318 O O . ASP A 1 61 ? -7.060 -16.001 -12.192 1.00 73.12 61 ASP A O 12
ATOM 17327 N N . LYS A 1 62 ? -7.952 -17.707 -11.028 1.00 30.22 62 LYS A N 12
ATOM 17328 C CA . LYS A 1 62 ? -9.089 -17.870 -11.926 1.00 11.04 62 LYS A CA 12
ATOM 17329 C C . LYS A 1 62 ? -10.400 -17.894 -11.145 1.00 61.44 62 LYS A C 12
ATOM 17330 O O . LYS A 1 62 ? -11.475 -18.048 -11.724 1.00 54.04 62 LYS A O 12
ATOM 17349 N N . ARG A 1 63 ? -10.302 -17.739 -9.829 1.00 60.25 63 ARG A N 12
ATOM 17350 C CA . ARG A 1 63 ? -11.479 -17.743 -8.969 1.00 63.31 63 ARG A CA 12
ATOM 17351 C C . ARG A 1 63 ? -11.775 -16.341 -8.446 1.00 2.40 63 ARG A C 12
ATOM 17352 O O . ARG A 1 63 ? -12.931 -15.984 -8.215 1.00 33.42 63 ARG A O 12
ATOM 17373 N N . PHE A 1 64 ? -10.724 -15.550 -8.261 1.00 30.43 64 PHE A N 12
ATOM 17374 C CA . PHE A 1 64 ? -10.870 -14.187 -7.762 1.00 4.11 64 PHE A CA 12
ATOM 17375 C C . PHE A 1 64 ? -10.319 -13.180 -8.768 1.00 11.42 64 PHE A C 12
ATOM 17376 O O . PHE A 1 64 ? -9.920 -12.075 -8.400 1.00 2.53 64 PHE A O 12
ATOM 17393 N N . ALA A 1 65 ? -10.301 -13.569 -10.038 1.00 5.32 65 ALA A N 12
ATOM 17394 C CA . ALA A 1 65 ? -9.802 -12.700 -11.097 1.00 51.41 65 ALA A CA 12
ATOM 17395 C C . ALA A 1 65 ? -10.947 -11.984 -11.805 1.00 32.14 65 ALA A C 12
ATOM 17396 O O . ALA A 1 65 ? -11.293 -12.315 -12.938 1.00 42.03 65 ALA A O 12
ATOM 17403 N N . ASP A 1 66 ? -11.532 -11.000 -11.129 1.00 33.52 66 ASP A N 12
ATOM 17404 C CA . ASP A 1 66 ? -12.637 -10.236 -11.693 1.00 43.35 66 ASP A CA 12
ATOM 17405 C C . ASP A 1 66 ? -13.085 -9.138 -10.734 1.00 50.34 66 ASP A C 12
ATOM 17406 O O . ASP A 1 66 ? -13.102 -9.330 -9.518 1.00 52.15 66 ASP A O 12
ATOM 17415 N N . CYS A 1 67 ? -13.447 -7.986 -11.288 1.00 32.44 67 CYS A N 12
ATOM 17416 C CA . CYS A 1 67 ? -13.893 -6.856 -10.483 1.00 61.01 67 CYS A CA 12
ATOM 17417 C C . CYS A 1 67 ? -15.141 -7.217 -9.684 1.00 52.22 67 CYS A C 12
ATOM 17418 O O . CYS A 1 67 ? -15.417 -6.624 -8.641 1.00 74.41 67 CYS A O 12
ATOM 17425 N N . SER A 1 68 ? -15.894 -8.193 -10.181 1.00 44.14 68 SER A N 12
ATOM 17426 C CA . SER A 1 68 ? -17.115 -8.632 -9.516 1.00 12.12 68 SER A CA 12
ATOM 17427 C C . SER A 1 68 ? -16.795 -9.342 -8.205 1.00 73.43 68 SER A C 12
ATOM 17428 O O . SER A 1 68 ? -17.659 -9.499 -7.342 1.00 1.12 68 SER A O 12
ATOM 17436 N N . LYS A 1 69 ? -15.545 -9.771 -8.061 1.00 42.05 69 LYS A N 12
ATOM 17437 C CA . LYS A 1 69 ? -15.107 -10.465 -6.856 1.00 10.23 69 LYS A CA 12
ATOM 17438 C C . LYS A 1 69 ? -15.058 -9.510 -5.668 1.00 33.21 69 LYS A C 12
ATOM 17439 O O . LYS A 1 69 ? -14.915 -9.937 -4.522 1.00 53.11 69 LYS A O 12
ATOM 17458 N N . SER A 1 70 ? -15.177 -8.216 -5.948 1.00 14.32 70 SER A N 12
ATOM 17459 C CA . SER A 1 70 ? -15.143 -7.201 -4.901 1.00 52.51 70 SER A CA 12
ATOM 17460 C C . SER A 1 70 ? -13.784 -7.180 -4.208 1.00 22.40 70 SER A C 12
ATOM 17461 O O . SER A 1 70 ? -12.834 -7.816 -4.664 1.00 63.32 70 SER A O 12
ATOM 17469 N N . GLN A 1 71 ? -13.700 -6.445 -3.105 1.00 13.53 71 GLN A N 12
ATOM 17470 C CA . GLN A 1 71 ? -12.458 -6.340 -2.348 1.00 2.31 71 GLN A CA 12
ATOM 17471 C C . GLN A 1 71 ? -12.072 -7.687 -1.748 1.00 32.21 71 GLN A C 12
ATOM 17472 O O . GLN A 1 71 ? -12.934 -8.471 -1.354 1.00 51.01 71 GLN A O 12
ATOM 17486 N N . GLU A 1 72 ? -10.770 -7.949 -1.681 1.00 31.54 72 GLU A N 12
ATOM 17487 C CA . GLU A 1 72 ? -10.270 -9.202 -1.129 1.00 52.22 72 GLU A CA 12
ATOM 17488 C C . GLU A 1 72 ? -10.278 -9.165 0.397 1.00 74.33 72 GLU A C 12
ATOM 17489 O O . GLU A 1 72 ? -10.889 -10.014 1.045 1.00 72.41 72 GLU A O 12
ATOM 17501 N N . MET A 1 73 ? -9.592 -8.177 0.962 1.00 72.20 73 MET A N 12
ATOM 17502 C CA . MET A 1 73 ? -9.520 -8.029 2.412 1.00 65.21 73 MET A CA 12
ATOM 17503 C C . MET A 1 73 ? -10.058 -6.670 2.846 1.00 15.20 73 MET A C 12
ATOM 17504 O O . MET A 1 73 ? -9.928 -5.681 2.126 1.00 2.53 73 MET A O 12
ATOM 17518 N N . SER A 1 74 ? -10.662 -6.629 4.031 1.00 24.34 74 SER A N 12
ATOM 17519 C CA . SER A 1 74 ? -11.223 -5.391 4.560 1.00 22.04 74 SER A CA 12
ATOM 17520 C C . SER A 1 74 ? -10.129 -4.352 4.787 1.00 25.13 74 SER A C 12
ATOM 17521 O O . SER A 1 74 ? -8.972 -4.695 5.025 1.00 2.00 74 SER A O 12
ATOM 17529 N N . ASN A 1 75 ? -10.505 -3.079 4.709 1.00 74.12 75 ASN A N 12
ATOM 17530 C CA . ASN A 1 75 ? -9.556 -1.989 4.906 1.00 4.33 75 ASN A CA 12
ATOM 17531 C C . ASN A 1 75 ? -8.761 -2.185 6.192 1.00 1.10 75 ASN A C 12
ATOM 17532 O O . ASN A 1 75 ? -7.553 -1.955 6.226 1.00 75.20 75 ASN A O 12
ATOM 17543 N N . GLU A 1 76 ? -9.448 -2.611 7.247 1.00 35.41 76 GLU A N 12
ATOM 17544 C CA . GLU A 1 76 ? -8.805 -2.837 8.536 1.00 31.13 76 GLU A CA 12
ATOM 17545 C C . GLU A 1 76 ? -7.727 -3.912 8.426 1.00 3.21 76 GLU A C 12
ATOM 17546 O O . GLU A 1 76 ? -6.613 -3.741 8.919 1.00 14.31 76 GLU A O 12
ATOM 17558 N N . GLU A 1 77 ? -8.068 -5.019 7.774 1.00 2.11 77 GLU A N 12
ATOM 17559 C CA . GLU A 1 77 ? -7.130 -6.122 7.600 1.00 4.32 77 GLU A CA 12
ATOM 17560 C C . GLU A 1 77 ? -5.873 -5.656 6.871 1.00 61.24 77 GLU A C 12
ATOM 17561 O O . GLU A 1 77 ? -4.755 -5.981 7.272 1.00 14.52 77 GLU A O 12
ATOM 17573 N N . ILE A 1 78 ? -6.065 -4.896 5.799 1.00 33.11 78 ILE A N 12
ATOM 17574 C CA . ILE A 1 78 ? -4.946 -4.385 5.015 1.00 53.54 78 ILE A CA 12
ATOM 17575 C C . ILE A 1 78 ? -4.139 -3.365 5.809 1.00 75.43 78 ILE A C 12
ATOM 17576 O O . ILE A 1 78 ? -2.913 -3.447 5.878 1.00 71.34 78 ILE A O 12
ATOM 17592 N N . ASN A 1 79 ? -4.834 -2.405 6.409 1.00 2.22 79 ASN A N 12
ATOM 17593 C CA . ASN A 1 79 ? -4.182 -1.368 7.200 1.00 22.24 79 ASN A CA 12
ATOM 17594 C C . ASN A 1 79 ? -3.247 -1.983 8.237 1.00 31.33 79 ASN A C 12
ATOM 17595 O O . ASN A 1 79 ? -2.100 -1.560 8.381 1.00 73.31 79 ASN A O 12
ATOM 17606 N N . GLU A 1 80 ? -3.745 -2.985 8.956 1.00 24.24 80 GLU A N 12
ATOM 17607 C CA . GLU A 1 80 ? -2.954 -3.658 9.978 1.00 21.21 80 GLU A CA 12
ATOM 17608 C C . GLU A 1 80 ? -1.942 -4.610 9.345 1.00 75.01 80 GLU A C 12
ATOM 17609 O O . GLU A 1 80 ? -0.883 -4.873 9.914 1.00 4.21 80 GLU A O 12
ATOM 17621 N N . GLU A 1 81 ? -2.279 -5.123 8.166 1.00 2.04 81 GLU A N 12
ATOM 17622 C CA . GLU A 1 81 ? -1.401 -6.046 7.457 1.00 1.35 81 GLU A CA 12
ATOM 17623 C C . GLU A 1 81 ? -0.054 -5.396 7.159 1.00 31.45 81 GLU A C 12
ATOM 17624 O O . GLU A 1 81 ? 0.999 -5.945 7.486 1.00 60.40 81 GLU A O 12
ATOM 17636 N N . LEU A 1 82 ? -0.093 -4.223 6.538 1.00 23.13 82 LEU A N 12
ATOM 17637 C CA . LEU A 1 82 ? 1.124 -3.496 6.194 1.00 72.44 82 LEU A CA 12
ATOM 17638 C C . LEU A 1 82 ? 1.571 -2.607 7.351 1.00 24.21 82 LEU A C 12
ATOM 17639 O O . LEU A 1 82 ? 2.761 -2.341 7.519 1.00 73.34 82 LEU A O 12
ATOM 17655 N N . GLY A 1 83 ? 0.609 -2.149 8.145 1.00 12.30 83 GLY A N 12
ATOM 17656 C CA . GLY A 1 83 ? 0.923 -1.296 9.277 1.00 44.20 83 GLY A CA 12
ATOM 17657 C C . GLY A 1 83 ? 0.868 0.177 8.925 1.00 4.43 83 GLY A C 12
ATOM 17658 O O . GLY A 1 83 ? 1.686 0.966 9.397 1.00 55.33 83 GLY A O 12
ATOM 17662 N N . ILE A 1 84 ? -0.099 0.548 8.092 1.00 2.15 84 ILE A N 12
ATOM 17663 C CA . ILE A 1 84 ? -0.257 1.937 7.676 1.00 14.31 84 ILE A CA 12
ATOM 17664 C C . ILE A 1 84 ? -1.446 2.587 8.376 1.00 45.31 84 ILE A C 12
ATOM 17665 O O . ILE A 1 84 ? -2.079 1.982 9.240 1.00 0.41 84 ILE A O 12
ATOM 17681 N N . GLY A 1 85 ? -1.746 3.825 7.993 1.00 53.45 85 GLY A N 12
ATOM 17682 C CA . GLY A 1 85 ? -2.860 4.537 8.591 1.00 74.13 85 GLY A CA 12
ATOM 17683 C C . GLY A 1 85 ? -3.935 4.887 7.582 1.00 63.22 85 GLY A C 12
ATOM 17684 O O . GLY A 1 85 ? -4.214 6.062 7.345 1.00 52.51 85 GLY A O 12
ATOM 17688 N N . GLN A 1 86 ? -4.537 3.865 6.982 1.00 54.23 86 GLN A N 12
ATOM 17689 C CA . GLN A 1 86 ? -5.586 4.071 5.989 1.00 35.41 86 GLN A CA 12
ATOM 17690 C C . GLN A 1 86 ? -6.669 4.999 6.528 1.00 64.03 86 GLN A C 12
ATOM 17691 O O . GLN A 1 86 ? -6.717 5.287 7.724 1.00 71.54 86 GLN A O 12
ATOM 17705 N N . ASP A 1 87 ? -7.538 5.463 5.638 1.00 3.22 87 ASP A N 12
ATOM 17706 C CA . ASP A 1 87 ? -8.623 6.359 6.023 1.00 2.41 87 ASP A CA 12
ATOM 17707 C C . ASP A 1 87 ? -9.675 5.617 6.842 1.00 31.24 87 ASP A C 12
ATOM 17708 O O . ASP A 1 87 ? -10.684 5.162 6.306 1.00 44.32 87 ASP A O 12
ATOM 17717 N N . GLU A 1 88 ? -9.430 5.499 8.143 1.00 74.34 88 GLU A N 12
ATOM 17718 C CA . GLU A 1 88 ? -10.356 4.810 9.034 1.00 13.14 88 GLU A CA 12
ATOM 17719 C C . GLU A 1 88 ? -11.558 5.693 9.358 1.00 23.11 88 GLU A C 12
ATOM 17720 O O . GLU A 1 88 ? -12.697 5.229 9.368 1.00 41.33 88 GLU A O 12
ATOM 17732 N N . ALA A 1 89 ? -11.294 6.968 9.623 1.00 53.14 89 ALA A N 12
ATOM 17733 C CA . ALA A 1 89 ? -12.352 7.916 9.946 1.00 50.11 89 ALA A CA 12
ATOM 17734 C C . ALA A 1 89 ? -13.132 7.470 11.178 1.00 20.15 89 ALA A C 12
ATOM 17735 O O . ALA A 1 89 ? -14.215 6.897 11.065 1.00 40.03 89 ALA A O 12
ATOM 17742 N N . ASP A 1 90 ? -12.573 7.737 12.355 1.00 45.34 90 ASP A N 12
ATOM 17743 C CA . ASP A 1 90 ? -13.217 7.363 13.608 1.00 54.03 90 ASP A CA 12
ATOM 17744 C C . ASP A 1 90 ? -12.940 8.401 14.691 1.00 53.04 90 ASP A C 12
ATOM 17745 O O . ASP A 1 90 ? -13.856 9.061 15.181 1.00 23.20 90 ASP A O 12
ATOM 17754 N N . ALA A 1 91 ? -11.671 8.538 15.061 1.00 2.35 91 ALA A N 12
ATOM 17755 C CA . ALA A 1 91 ? -11.274 9.497 16.085 1.00 74.42 91 ALA A CA 12
ATOM 17756 C C . ALA A 1 91 ? -9.758 9.530 16.247 1.00 21.11 91 ALA A C 12
ATOM 17757 O O . ALA A 1 91 ? -9.174 8.663 16.896 1.00 35.20 91 ALA A O 12
ATOM 17764 N N . TYR A 1 92 ? -9.126 10.535 15.652 1.00 5.32 92 TYR A N 12
ATOM 17765 C CA . TYR A 1 92 ? -7.678 10.681 15.727 1.00 62.33 92 TYR A CA 12
ATOM 17766 C C . TYR A 1 92 ? -6.978 9.404 15.269 1.00 31.14 92 TYR A C 12
ATOM 17767 O O . TYR A 1 92 ? -7.615 8.485 14.752 1.00 75.41 92 TYR A O 12
ATOM 17785 N N . ASP A 1 93 ? -5.665 9.355 15.462 1.00 61.22 93 ASP A N 12
ATOM 17786 C CA . ASP A 1 93 ? -4.877 8.192 15.071 1.00 1.31 93 ASP A CA 12
ATOM 17787 C C . ASP A 1 93 ? -3.588 8.111 15.883 1.00 64.14 93 ASP A C 12
ATOM 17788 O O . ASP A 1 93 ? -3.207 9.065 16.561 1.00 51.34 93 ASP A O 12
ATOM 17797 N N . CYS A 1 94 ? -2.921 6.963 15.811 1.00 23.31 94 CYS A N 12
ATOM 17798 C CA . CYS A 1 94 ? -1.676 6.755 16.540 1.00 10.11 94 CYS A CA 12
ATOM 17799 C C . CYS A 1 94 ? -0.500 6.608 15.578 1.00 53.32 94 CYS A C 12
ATOM 17800 O O . CYS A 1 94 ? -0.413 5.632 14.833 1.00 33.53 94 CYS A O 12
ATOM 17807 N N . ASP A 1 95 ? 0.401 7.585 15.600 1.00 40.45 95 ASP A N 12
ATOM 17808 C CA . ASP A 1 95 ? 1.572 7.563 14.731 1.00 1.21 95 ASP A CA 12
ATOM 17809 C C . ASP A 1 95 ? 2.786 7.007 15.468 1.00 53.33 95 ASP A C 12
ATOM 17810 O O . ASP A 1 95 ? 3.921 7.161 15.020 1.00 41.44 95 ASP A O 12
ATOM 17819 N N . ALA A 1 96 ? 2.536 6.359 16.602 1.00 21.33 96 ALA A N 12
ATOM 17820 C CA . ALA A 1 96 ? 3.609 5.779 17.401 1.00 42.35 96 ALA A CA 12
ATOM 17821 C C . ALA A 1 96 ? 4.092 4.464 16.799 1.00 63.23 96 ALA A C 12
ATOM 17822 O O . ALA A 1 96 ? 5.217 4.032 17.048 1.00 14.25 96 ALA A O 12
ATOM 17829 N N . ALA A 1 97 ? 3.235 3.832 16.004 1.00 55.34 97 ALA A N 12
ATOM 17830 C CA . ALA A 1 97 ? 3.575 2.566 15.365 1.00 1.20 97 ALA A CA 12
ATOM 17831 C C . ALA A 1 97 ? 4.866 2.687 14.562 1.00 31.12 97 ALA A C 12
ATOM 17832 O O . ALA A 1 97 ? 5.692 1.774 14.553 1.00 44.35 97 ALA A O 12
ATOM 17839 N N . LYS A 1 98 ? 5.035 3.820 13.889 1.00 33.41 98 LYS A N 12
ATOM 17840 C CA . LYS A 1 98 ? 6.227 4.062 13.083 1.00 52.40 98 LYS A CA 12
ATOM 17841 C C . LYS A 1 98 ? 7.282 4.818 13.885 1.00 51.14 98 LYS A C 12
ATOM 17842 O O . LYS A 1 98 ? 6.966 5.765 14.606 1.00 75.42 98 LYS A O 12
ATOM 17861 N N . ARG A 1 99 ? 8.534 4.394 13.753 1.00 60.31 99 ARG A N 12
ATOM 17862 C CA . ARG A 1 99 ? 9.635 5.031 14.465 1.00 22.23 99 ARG A CA 12
ATOM 17863 C C . ARG A 1 99 ? 9.678 6.528 14.172 1.00 72.40 99 ARG A C 12
ATOM 17864 O O . ARG A 1 99 ? 9.312 7.346 15.015 1.00 15.41 99 ARG A O 12
ATOM 17885 N N . GLY A 1 100 ? 10.128 6.878 12.972 1.00 43.20 100 GLY A N 12
ATOM 17886 C CA . GLY A 1 100 ? 10.211 8.276 12.589 1.00 52.21 100 GLY A CA 12
ATOM 17887 C C . GLY A 1 100 ? 10.773 8.463 11.194 1.00 42.43 100 GLY A C 12
ATOM 17888 O O . GLY A 1 100 ? 11.585 9.364 10.990 1.00 13.33 100 GLY A O 12
ATOM 17893 N N . GLY A 1 1 ? -14.157 34.402 29.483 1.00 4.42 1 GLY A N 13
ATOM 17894 C CA . GLY A 1 1 ? -12.971 34.349 30.319 1.00 53.41 1 GLY A CA 13
ATOM 17895 C C . GLY A 1 1 ? -13.289 33.978 31.753 1.00 24.24 1 GLY A C 13
ATOM 17896 O O . GLY A 1 1 ? -12.827 34.632 32.688 1.00 51.32 1 GLY A O 13
ATOM 17900 N N . SER A 1 2 ? -14.082 32.925 31.929 1.00 3.20 2 SER A N 13
ATOM 17901 C CA . SER A 1 2 ? -14.465 32.471 33.260 1.00 34.41 2 SER A CA 13
ATOM 17902 C C . SER A 1 2 ? -13.492 31.417 33.777 1.00 71.34 2 SER A C 13
ATOM 17903 O O . SER A 1 2 ? -13.180 30.450 33.080 1.00 31.52 2 SER A O 13
ATOM 17911 N N . ARG A 1 3 ? -13.013 31.610 35.001 1.00 14.11 3 ARG A N 13
ATOM 17912 C CA . ARG A 1 3 ? -12.074 30.678 35.611 1.00 75.44 3 ARG A CA 13
ATOM 17913 C C . ARG A 1 3 ? -12.611 29.250 35.555 1.00 63.23 3 ARG A C 13
ATOM 17914 O O . ARG A 1 3 ? -13.748 28.988 35.948 1.00 74.40 3 ARG A O 13
ATOM 17935 N N . ARG A 1 4 ? -11.786 28.332 35.063 1.00 44.31 4 ARG A N 13
ATOM 17936 C CA . ARG A 1 4 ? -12.178 26.932 34.954 1.00 33.50 4 ARG A CA 13
ATOM 17937 C C . ARG A 1 4 ? -10.965 26.016 35.082 1.00 20.34 4 ARG A C 13
ATOM 17938 O O . ARG A 1 4 ? -9.823 26.472 35.039 1.00 24.15 4 ARG A O 13
ATOM 17959 N N . ALA A 1 5 ? -11.221 24.721 35.241 1.00 32.21 5 ALA A N 13
ATOM 17960 C CA . ALA A 1 5 ? -10.151 23.740 35.374 1.00 14.52 5 ALA A CA 13
ATOM 17961 C C . ALA A 1 5 ? -9.261 23.728 34.135 1.00 32.32 5 ALA A C 13
ATOM 17962 O O . ALA A 1 5 ? -9.699 24.084 33.041 1.00 1.35 5 ALA A O 13
ATOM 17969 N N . SER A 1 6 ? -8.011 23.316 34.316 1.00 5.00 6 SER A N 13
ATOM 17970 C CA . SER A 1 6 ? -7.058 23.261 33.213 1.00 21.10 6 SER A CA 13
ATOM 17971 C C . SER A 1 6 ? -6.065 22.119 33.410 1.00 43.23 6 SER A C 13
ATOM 17972 O O . SER A 1 6 ? -5.927 21.584 34.510 1.00 63.42 6 SER A O 13
ATOM 17980 N N . VAL A 1 7 ? -5.373 21.753 32.335 1.00 35.52 7 VAL A N 13
ATOM 17981 C CA . VAL A 1 7 ? -4.392 20.675 32.388 1.00 3.41 7 VAL A CA 13
ATOM 17982 C C . VAL A 1 7 ? -3.252 20.923 31.406 1.00 21.20 7 VAL A C 13
ATOM 17983 O O . VAL A 1 7 ? -3.474 21.364 30.279 1.00 62.05 7 VAL A O 13
ATOM 17996 N N . GLY A 1 8 ? -2.030 20.634 31.842 1.00 61.34 8 GLY A N 13
ATOM 17997 C CA . GLY A 1 8 ? -0.872 20.831 30.989 1.00 62.23 8 GLY A CA 13
ATOM 17998 C C . GLY A 1 8 ? -0.878 19.912 29.783 1.00 34.23 8 GLY A C 13
ATOM 17999 O O . GLY A 1 8 ? -1.592 20.158 28.810 1.00 50.32 8 GLY A O 13
ATOM 18003 N N . SER A 1 9 ? -0.080 18.851 29.845 1.00 2.21 9 SER A N 13
ATOM 18004 C CA . SER A 1 9 ? 0.009 17.896 28.747 1.00 75.14 9 SER A CA 13
ATOM 18005 C C . SER A 1 9 ? 0.808 16.664 29.161 1.00 1.05 9 SER A C 13
ATOM 18006 O O . SER A 1 9 ? 1.543 16.692 30.149 1.00 54.13 9 SER A O 13
ATOM 18014 N N . GLU A 1 10 ? 0.659 15.586 28.399 1.00 64.52 10 GLU A N 13
ATOM 18015 C CA . GLU A 1 10 ? 1.367 14.343 28.687 1.00 2.35 10 GLU A CA 13
ATOM 18016 C C . GLU A 1 10 ? 2.546 14.156 27.737 1.00 0.24 10 GLU A C 13
ATOM 18017 O O . GLU A 1 10 ? 2.889 15.056 26.971 1.00 45.51 10 GLU A O 13
ATOM 18029 N N . PHE A 1 11 ? 3.163 12.980 27.794 1.00 54.30 11 PHE A N 13
ATOM 18030 C CA . PHE A 1 11 ? 4.304 12.674 26.939 1.00 23.32 11 PHE A CA 13
ATOM 18031 C C . PHE A 1 11 ? 4.477 11.166 26.783 1.00 62.21 11 PHE A C 13
ATOM 18032 O O . PHE A 1 11 ? 4.167 10.397 27.693 1.00 4.42 11 PHE A O 13
ATOM 18049 N N . MET A 1 12 ? 4.973 10.751 25.622 1.00 23.14 12 MET A N 13
ATOM 18050 C CA . MET A 1 12 ? 5.189 9.335 25.346 1.00 11.53 12 MET A CA 13
ATOM 18051 C C . MET A 1 12 ? 6.189 9.149 24.210 1.00 63.42 12 MET A C 13
ATOM 18052 O O . MET A 1 12 ? 6.551 10.105 23.525 1.00 52.32 12 MET A O 13
ATOM 18066 N N . VAL A 1 13 ? 6.633 7.910 24.014 1.00 12.14 13 VAL A N 13
ATOM 18067 C CA . VAL A 1 13 ? 7.590 7.599 22.960 1.00 1.42 13 VAL A CA 13
ATOM 18068 C C . VAL A 1 13 ? 7.067 8.035 21.597 1.00 43.54 13 VAL A C 13
ATOM 18069 O O . VAL A 1 13 ? 5.876 8.299 21.431 1.00 44.31 13 VAL A O 13
ATOM 18082 N N . VAL A 1 14 ? 7.966 8.110 20.620 1.00 43.14 14 VAL A N 13
ATOM 18083 C CA . VAL A 1 14 ? 7.596 8.513 19.269 1.00 62.13 14 VAL A CA 13
ATOM 18084 C C . VAL A 1 14 ? 8.277 7.633 18.227 1.00 62.13 14 VAL A C 13
ATOM 18085 O O . VAL A 1 14 ? 9.406 7.182 18.422 1.00 54.45 14 VAL A O 13
ATOM 18098 N N . ASP A 1 15 ? 7.582 7.391 17.120 1.00 42.30 15 ASP A N 13
ATOM 18099 C CA . ASP A 1 15 ? 8.120 6.565 16.045 1.00 4.03 15 ASP A CA 13
ATOM 18100 C C . ASP A 1 15 ? 7.683 7.094 14.683 1.00 61.14 15 ASP A C 13
ATOM 18101 O O . ASP A 1 15 ? 6.533 7.497 14.502 1.00 41.53 15 ASP A O 13
ATOM 18110 N N . VAL A 1 16 ? 8.607 7.089 13.728 1.00 55.44 16 VAL A N 13
ATOM 18111 C CA . VAL A 1 16 ? 8.317 7.569 12.381 1.00 42.03 16 VAL A CA 13
ATOM 18112 C C . VAL A 1 16 ? 9.134 6.811 11.341 1.00 74.32 16 VAL A C 13
ATOM 18113 O O . VAL A 1 16 ? 9.378 7.311 10.242 1.00 75.43 16 VAL A O 13
ATOM 18126 N N . THR A 1 17 ? 9.554 5.600 11.693 1.00 22.11 17 THR A N 13
ATOM 18127 C CA . THR A 1 17 ? 10.344 4.773 10.790 1.00 75.13 17 THR A CA 13
ATOM 18128 C C . THR A 1 17 ? 9.469 4.153 9.705 1.00 2.10 17 THR A C 13
ATOM 18129 O O . THR A 1 17 ? 8.278 3.921 9.913 1.00 42.24 17 THR A O 13
ATOM 18140 N N . ILE A 1 18 ? 10.069 3.888 8.549 1.00 31.23 18 ILE A N 13
ATOM 18141 C CA . ILE A 1 18 ? 9.344 3.294 7.433 1.00 74.21 18 ILE A CA 13
ATOM 18142 C C . ILE A 1 18 ? 9.359 1.771 7.515 1.00 2.54 18 ILE A C 13
ATOM 18143 O O . ILE A 1 18 ? 10.251 1.182 8.127 1.00 54.41 18 ILE A O 13
ATOM 18159 N N . GLU A 1 19 ? 8.368 1.140 6.894 1.00 5.30 19 GLU A N 13
ATOM 18160 C CA . GLU A 1 19 ? 8.269 -0.315 6.897 1.00 43.04 19 GLU A CA 13
ATOM 18161 C C . GLU A 1 19 ? 7.164 -0.786 5.957 1.00 61.51 19 GLU A C 13
ATOM 18162 O O . GLU A 1 19 ? 6.052 -1.088 6.392 1.00 25.24 19 GLU A O 13
ATOM 18174 N N . ASP A 1 20 ? 7.477 -0.847 4.668 1.00 70.51 20 ASP A N 13
ATOM 18175 C CA . ASP A 1 20 ? 6.510 -1.283 3.666 1.00 43.21 20 ASP A CA 13
ATOM 18176 C C . ASP A 1 20 ? 7.167 -1.404 2.295 1.00 53.13 20 ASP A C 13
ATOM 18177 O O . ASP A 1 20 ? 8.195 -0.780 2.030 1.00 61.00 20 ASP A O 13
ATOM 18186 N N . SER A 1 21 ? 6.566 -2.210 1.425 1.00 24.31 21 SER A N 13
ATOM 18187 C CA . SER A 1 21 ? 7.096 -2.418 0.083 1.00 54.04 21 SER A CA 13
ATOM 18188 C C . SER A 1 21 ? 8.520 -2.961 0.137 1.00 42.01 21 SER A C 13
ATOM 18189 O O . SER A 1 21 ? 9.370 -2.587 -0.671 1.00 62.24 21 SER A O 13
ATOM 18197 N N . TYR A 1 22 ? 8.772 -3.845 1.097 1.00 40.53 22 TYR A N 13
ATOM 18198 C CA . TYR A 1 22 ? 10.094 -4.438 1.260 1.00 64.33 22 TYR A CA 13
ATOM 18199 C C . TYR A 1 22 ? 9.988 -5.884 1.736 1.00 54.04 22 TYR A C 13
ATOM 18200 O O . TYR A 1 22 ? 10.192 -6.820 0.964 1.00 51.13 22 TYR A O 13
ATOM 18218 N N . SER A 1 23 ? 9.664 -6.056 3.014 1.00 73.14 23 SER A N 13
ATOM 18219 C CA . SER A 1 23 ? 9.532 -7.386 3.596 1.00 73.52 23 SER A CA 13
ATOM 18220 C C . SER A 1 23 ? 8.253 -8.065 3.116 1.00 35.33 23 SER A C 13
ATOM 18221 O O . SER A 1 23 ? 7.443 -7.463 2.408 1.00 21.10 23 SER A O 13
ATOM 18229 N N . THR A 1 24 ? 8.074 -9.323 3.507 1.00 42.31 24 THR A N 13
ATOM 18230 C CA . THR A 1 24 ? 6.894 -10.085 3.117 1.00 24.42 24 THR A CA 13
ATOM 18231 C C . THR A 1 24 ? 6.893 -10.369 1.620 1.00 41.11 24 THR A C 13
ATOM 18232 O O . THR A 1 24 ? 6.671 -9.471 0.809 1.00 13.00 24 THR A O 13
ATOM 18243 N N . GLU A 1 25 ? 7.144 -11.625 1.260 1.00 74.12 25 GLU A N 13
ATOM 18244 C CA . GLU A 1 25 ? 7.171 -12.026 -0.141 1.00 43.43 25 GLU A CA 13
ATOM 18245 C C . GLU A 1 25 ? 5.951 -11.491 -0.885 1.00 34.12 25 GLU A C 13
ATOM 18246 O O . GLU A 1 25 ? 6.078 -10.704 -1.823 1.00 11.42 25 GLU A O 13
ATOM 18258 N N . SER A 1 26 ? 4.769 -11.924 -0.459 1.00 31.53 26 SER A N 13
ATOM 18259 C CA . SER A 1 26 ? 3.525 -11.493 -1.086 1.00 41.13 26 SER A CA 13
ATOM 18260 C C . SER A 1 26 ? 3.423 -9.971 -1.100 1.00 54.25 26 SER A C 13
ATOM 18261 O O . SER A 1 26 ? 3.700 -9.310 -0.101 1.00 11.20 26 SER A O 13
ATOM 18269 N N . ALA A 1 27 ? 3.025 -9.422 -2.244 1.00 1.21 27 ALA A N 13
ATOM 18270 C CA . ALA A 1 27 ? 2.884 -7.979 -2.390 1.00 12.10 27 ALA A CA 13
ATOM 18271 C C . ALA A 1 27 ? 1.421 -7.584 -2.553 1.00 55.02 27 ALA A C 13
ATOM 18272 O O . ALA A 1 27 ? 0.589 -8.398 -2.954 1.00 61.11 27 ALA A O 13
ATOM 18279 N N . TRP A 1 28 ? 1.113 -6.330 -2.239 1.00 64.42 28 TRP A N 13
ATOM 18280 C CA . TRP A 1 28 ? -0.251 -5.827 -2.351 1.00 74.35 28 TRP A CA 13
ATOM 18281 C C . TRP A 1 28 ? -0.418 -4.979 -3.607 1.00 15.44 28 TRP A C 13
ATOM 18282 O O . TRP A 1 28 ? 0.351 -4.047 -3.843 1.00 71.05 28 TRP A O 13
ATOM 18303 N N . VAL A 1 29 ? -1.428 -5.306 -4.408 1.00 44.31 29 VAL A N 13
ATOM 18304 C CA . VAL A 1 29 ? -1.695 -4.571 -5.639 1.00 22.12 29 VAL A CA 13
ATOM 18305 C C . VAL A 1 29 ? -3.106 -3.995 -5.639 1.00 14.43 29 VAL A C 13
ATOM 18306 O O . VAL A 1 29 ? -4.048 -4.632 -5.165 1.00 54.12 29 VAL A O 13
ATOM 18319 N N . ARG A 1 30 ? -3.245 -2.786 -6.173 1.00 33.34 30 ARG A N 13
ATOM 18320 C CA . ARG A 1 30 ? -4.543 -2.123 -6.233 1.00 53.31 30 ARG A CA 13
ATOM 18321 C C . ARG A 1 30 ? -5.046 -2.044 -7.672 1.00 62.13 30 ARG A C 13
ATOM 18322 O O . ARG A 1 30 ? -4.265 -1.859 -8.605 1.00 3.33 30 ARG A O 13
ATOM 18343 N N . CYS A 1 31 ? -6.356 -2.187 -7.843 1.00 54.24 31 CYS A N 13
ATOM 18344 C CA . CYS A 1 31 ? -6.964 -2.133 -9.167 1.00 74.02 31 CYS A CA 13
ATOM 18345 C C . CYS A 1 31 ? -7.055 -0.694 -9.666 1.00 50.51 31 CYS A C 13
ATOM 18346 O O . CYS A 1 31 ? -7.380 0.218 -8.906 1.00 43.44 31 CYS A O 13
ATOM 18353 N N . ASP A 1 32 ? -6.766 -0.499 -10.948 1.00 72.20 32 ASP A N 13
ATOM 18354 C CA . ASP A 1 32 ? -6.816 0.829 -11.551 1.00 33.45 32 ASP A CA 13
ATOM 18355 C C . ASP A 1 32 ? -8.144 1.049 -12.268 1.00 13.12 32 ASP A C 13
ATOM 18356 O O . ASP A 1 32 ? -8.191 1.668 -13.332 1.00 41.50 32 ASP A O 13
ATOM 18365 N N . ASP A 1 33 ? -9.221 0.541 -11.679 1.00 60.54 33 ASP A N 13
ATOM 18366 C CA . ASP A 1 33 ? -10.550 0.683 -12.263 1.00 24.53 33 ASP A CA 13
ATOM 18367 C C . ASP A 1 33 ? -11.609 0.831 -11.174 1.00 64.42 33 ASP A C 13
ATOM 18368 O O . ASP A 1 33 ? -12.492 1.683 -11.264 1.00 74.11 33 ASP A O 13
ATOM 18377 N N . CYS A 1 34 ? -11.513 -0.005 -10.145 1.00 43.12 34 CYS A N 13
ATOM 18378 C CA . CYS A 1 34 ? -12.462 0.031 -9.039 1.00 72.12 34 CYS A CA 13
ATOM 18379 C C . CYS A 1 34 ? -11.750 0.324 -7.722 1.00 61.42 34 CYS A C 13
ATOM 18380 O O . CYS A 1 34 ? -12.391 0.570 -6.699 1.00 50.23 34 CYS A O 13
ATOM 18387 N N . PHE A 1 35 ? -10.422 0.297 -7.754 1.00 75.13 35 PHE A N 13
ATOM 18388 C CA . PHE A 1 35 ? -9.623 0.559 -6.562 1.00 44.14 35 PHE A CA 13
ATOM 18389 C C . PHE A 1 35 ? -9.873 -0.502 -5.495 1.00 75.00 35 PHE A C 13
ATOM 18390 O O . PHE A 1 35 ? -10.606 -0.271 -4.533 1.00 3.25 35 PHE A O 13
ATOM 18407 N N . LYS A 1 36 ? -9.261 -1.667 -5.672 1.00 63.42 36 LYS A N 13
ATOM 18408 C CA . LYS A 1 36 ? -9.416 -2.766 -4.726 1.00 63.21 36 LYS A CA 13
ATOM 18409 C C . LYS A 1 36 ? -8.074 -3.435 -4.445 1.00 72.41 36 LYS A C 13
ATOM 18410 O O . LYS A 1 36 ? -7.295 -3.693 -5.362 1.00 44.03 36 LYS A O 13
ATOM 18429 N N . TRP A 1 37 ? -7.812 -3.713 -3.173 1.00 31.44 37 TRP A N 13
ATOM 18430 C CA . TRP A 1 37 ? -6.565 -4.355 -2.772 1.00 52.25 37 TRP A CA 13
ATOM 18431 C C . TRP A 1 37 ? -6.583 -5.841 -3.112 1.00 43.44 37 TRP A C 13
ATOM 18432 O O . TRP A 1 37 ? -7.611 -6.505 -2.980 1.00 3.54 37 TRP A O 13
ATOM 18453 N N . ARG A 1 38 ? -5.440 -6.357 -3.552 1.00 2.13 38 ARG A N 13
ATOM 18454 C CA . ARG A 1 38 ? -5.325 -7.765 -3.911 1.00 44.12 38 ARG A CA 13
ATOM 18455 C C . ARG A 1 38 ? -3.968 -8.324 -3.495 1.00 44.45 38 ARG A C 13
ATOM 18456 O O . ARG A 1 38 ? -2.924 -7.791 -3.874 1.00 22.45 38 ARG A O 13
ATOM 18477 N N . ARG A 1 39 ? -3.990 -9.399 -2.714 1.00 11.42 39 ARG A N 13
ATOM 18478 C CA . ARG A 1 39 ? -2.761 -10.028 -2.246 1.00 10.13 39 ARG A CA 13
ATOM 18479 C C . ARG A 1 39 ? -2.224 -11.010 -3.282 1.00 71.31 39 ARG A C 13
ATOM 18480 O O . ARG A 1 39 ? -2.832 -12.049 -3.541 1.00 31.34 39 ARG A O 13
ATOM 18501 N N . ILE A 1 40 ? -1.082 -10.673 -3.872 1.00 65.54 40 ILE A N 13
ATOM 18502 C CA . ILE A 1 40 ? -0.463 -11.526 -4.880 1.00 72.21 40 ILE A CA 13
ATOM 18503 C C . ILE A 1 40 ? 0.941 -11.946 -4.458 1.00 61.42 40 ILE A C 13
ATOM 18504 O O . ILE A 1 40 ? 1.620 -11.256 -3.698 1.00 13.23 40 ILE A O 13
ATOM 18520 N N . PRO A 1 41 ? 1.388 -13.105 -4.963 1.00 41.12 41 PRO A N 13
ATOM 18521 C CA . PRO A 1 41 ? 2.717 -13.642 -4.654 1.00 31.15 41 PRO A CA 13
ATOM 18522 C C . PRO A 1 41 ? 3.835 -12.822 -5.287 1.00 41.00 41 PRO A C 13
ATOM 18523 O O . PRO A 1 41 ? 3.628 -12.143 -6.291 1.00 52.15 41 PRO A O 13
ATOM 18534 N N . ALA A 1 42 ? 5.022 -12.888 -4.692 1.00 65.52 42 ALA A N 13
ATOM 18535 C CA . ALA A 1 42 ? 6.174 -12.154 -5.199 1.00 13.23 42 ALA A CA 13
ATOM 18536 C C . ALA A 1 42 ? 6.617 -12.695 -6.554 1.00 70.31 42 ALA A C 13
ATOM 18537 O O . ALA A 1 42 ? 7.418 -12.072 -7.250 1.00 70.23 42 ALA A O 13
ATOM 18544 N N . SER A 1 43 ? 6.091 -13.859 -6.922 1.00 72.32 43 SER A N 13
ATOM 18545 C CA . SER A 1 43 ? 6.436 -14.486 -8.193 1.00 25.42 43 SER A CA 13
ATOM 18546 C C . SER A 1 43 ? 5.708 -13.809 -9.349 1.00 14.04 43 SER A C 13
ATOM 18547 O O . SER A 1 43 ? 6.257 -13.656 -10.440 1.00 31.41 43 SER A O 13
ATOM 18555 N N . VAL A 1 44 ? 4.466 -13.402 -9.102 1.00 5.10 44 VAL A N 13
ATOM 18556 C CA . VAL A 1 44 ? 3.661 -12.739 -10.120 1.00 72.14 44 VAL A CA 13
ATOM 18557 C C . VAL A 1 44 ? 3.811 -11.224 -10.040 1.00 20.43 44 VAL A C 13
ATOM 18558 O O . VAL A 1 44 ? 3.707 -10.525 -11.046 1.00 41.24 44 VAL A O 13
ATOM 18571 N N . VAL A 1 45 ? 4.057 -10.723 -8.833 1.00 31.12 45 VAL A N 13
ATOM 18572 C CA . VAL A 1 45 ? 4.224 -9.291 -8.620 1.00 35.20 45 VAL A CA 13
ATOM 18573 C C . VAL A 1 45 ? 5.343 -8.732 -9.490 1.00 74.01 45 VAL A C 13
ATOM 18574 O O . VAL A 1 45 ? 5.357 -7.545 -9.815 1.00 70.13 45 VAL A O 13
ATOM 18587 N N . GLY A 1 46 ? 6.282 -9.596 -9.866 1.00 21.23 46 GLY A N 13
ATOM 18588 C CA . GLY A 1 46 ? 7.393 -9.170 -10.695 1.00 60.15 46 GLY A CA 13
ATOM 18589 C C . GLY A 1 46 ? 7.185 -9.506 -12.159 1.00 54.43 46 GLY A C 13
ATOM 18590 O O . GLY A 1 46 ? 8.145 -9.598 -12.925 1.00 12.24 46 GLY A O 13
ATOM 18594 N N . SER A 1 47 ? 5.928 -9.690 -12.550 1.00 24.31 47 SER A N 13
ATOM 18595 C CA . SER A 1 47 ? 5.597 -10.023 -13.931 1.00 3.33 47 SER A CA 13
ATOM 18596 C C . SER A 1 47 ? 4.388 -9.225 -14.406 1.00 74.11 47 SER A C 13
ATOM 18597 O O . SER A 1 47 ? 4.358 -8.738 -15.537 1.00 71.53 47 SER A O 13
ATOM 18605 N N . ILE A 1 48 ? 3.392 -9.096 -13.536 1.00 1.53 48 ILE A N 13
ATOM 18606 C CA . ILE A 1 48 ? 2.180 -8.357 -13.867 1.00 1.41 48 ILE A CA 13
ATOM 18607 C C . ILE A 1 48 ? 2.430 -6.853 -13.843 1.00 74.33 48 ILE A C 13
ATOM 18608 O O . ILE A 1 48 ? 1.593 -6.067 -14.290 1.00 11.23 48 ILE A O 13
ATOM 18624 N N . ASP A 1 49 ? 3.586 -6.459 -13.323 1.00 22.22 49 ASP A N 13
ATOM 18625 C CA . ASP A 1 49 ? 3.949 -5.048 -13.245 1.00 33.35 49 ASP A CA 13
ATOM 18626 C C . ASP A 1 49 ? 4.769 -4.629 -14.461 1.00 22.00 49 ASP A C 13
ATOM 18627 O O . ASP A 1 49 ? 5.716 -3.852 -14.344 1.00 31.33 49 ASP A O 13
ATOM 18636 N N . GLU A 1 50 ? 4.398 -5.151 -15.626 1.00 4.24 50 GLU A N 13
ATOM 18637 C CA . GLU A 1 50 ? 5.102 -4.832 -16.863 1.00 21.44 50 GLU A CA 13
ATOM 18638 C C . GLU A 1 50 ? 4.306 -3.834 -17.700 1.00 31.43 50 GLU A C 13
ATOM 18639 O O . GLU A 1 50 ? 4.606 -3.613 -18.872 1.00 71.12 50 GLU A O 13
ATOM 18651 N N . SER A 1 51 ? 3.289 -3.235 -17.087 1.00 24.13 51 SER A N 13
ATOM 18652 C CA . SER A 1 51 ? 2.447 -2.265 -17.776 1.00 0.13 51 SER A CA 13
ATOM 18653 C C . SER A 1 51 ? 2.215 -1.034 -16.905 1.00 14.34 51 SER A C 13
ATOM 18654 O O . SER A 1 51 ? 1.435 -0.148 -17.258 1.00 40.10 51 SER A O 13
ATOM 18662 N N . SER A 1 52 ? 2.896 -0.984 -15.765 1.00 22.32 52 SER A N 13
ATOM 18663 C CA . SER A 1 52 ? 2.762 0.136 -14.841 1.00 62.11 52 SER A CA 13
ATOM 18664 C C . SER A 1 52 ? 1.326 0.258 -14.341 1.00 40.01 52 SER A C 13
ATOM 18665 O O . SER A 1 52 ? 0.858 1.352 -14.024 1.00 41.20 52 SER A O 13
ATOM 18673 N N . ARG A 1 53 ? 0.631 -0.874 -14.273 1.00 12.50 53 ARG A N 13
ATOM 18674 C CA . ARG A 1 53 ? -0.752 -0.894 -13.814 1.00 11.05 53 ARG A CA 13
ATOM 18675 C C . ARG A 1 53 ? -1.215 -2.323 -13.545 1.00 10.24 53 ARG A C 13
ATOM 18676 O O . ARG A 1 53 ? -0.503 -3.282 -13.844 1.00 35.04 53 ARG A O 13
ATOM 18697 N N . TRP A 1 54 ? -2.408 -2.456 -12.978 1.00 31.02 54 TRP A N 13
ATOM 18698 C CA . TRP A 1 54 ? -2.965 -3.768 -12.668 1.00 23.02 54 TRP A CA 13
ATOM 18699 C C . TRP A 1 54 ? -4.449 -3.665 -12.334 1.00 54.53 54 TRP A C 13
ATOM 18700 O O . TRP A 1 54 ? -4.912 -2.639 -11.833 1.00 75.31 54 TRP A O 13
ATOM 18721 N N . ILE A 1 55 ? -5.190 -4.731 -12.616 1.00 63.05 55 ILE A N 13
ATOM 18722 C CA . ILE A 1 55 ? -6.621 -4.759 -12.346 1.00 15.13 55 ILE A CA 13
ATOM 18723 C C . ILE A 1 55 ? -7.059 -6.130 -11.841 1.00 24.14 55 ILE A C 13
ATOM 18724 O O . ILE A 1 55 ? -6.262 -7.068 -11.788 1.00 10.04 55 ILE A O 13
ATOM 18740 N N . CYS A 1 56 ? -8.331 -6.241 -11.471 1.00 1.51 56 CYS A N 13
ATOM 18741 C CA . CYS A 1 56 ? -8.876 -7.497 -10.971 1.00 61.34 56 CYS A CA 13
ATOM 18742 C C . CYS A 1 56 ? -8.836 -8.575 -12.051 1.00 12.22 56 CYS A C 13
ATOM 18743 O O . CYS A 1 56 ? -8.327 -9.673 -11.828 1.00 73.14 56 CYS A O 13
ATOM 18750 N N . MET A 1 57 ? -9.377 -8.252 -13.222 1.00 22.34 57 MET A N 13
ATOM 18751 C CA . MET A 1 57 ? -9.403 -9.192 -14.337 1.00 44.22 57 MET A CA 13
ATOM 18752 C C . MET A 1 57 ? -7.988 -9.619 -14.720 1.00 33.11 57 MET A C 13
ATOM 18753 O O . MET A 1 57 ? -7.795 -10.652 -15.359 1.00 44.33 57 MET A O 13
ATOM 18767 N N . ASN A 1 58 ? -7.005 -8.817 -14.325 1.00 1.22 58 ASN A N 13
ATOM 18768 C CA . ASN A 1 58 ? -5.610 -9.113 -14.628 1.00 2.22 58 ASN A CA 13
ATOM 18769 C C . ASN A 1 58 ? -5.024 -10.082 -13.605 1.00 34.13 58 ASN A C 13
ATOM 18770 O O . ASN A 1 58 ? -3.909 -10.573 -13.769 1.00 63.31 58 ASN A O 13
ATOM 18781 N N . ASN A 1 59 ? -5.786 -10.350 -12.550 1.00 63.41 59 ASN A N 13
ATOM 18782 C CA . ASN A 1 59 ? -5.343 -11.262 -11.500 1.00 51.30 59 ASN A CA 13
ATOM 18783 C C . ASN A 1 59 ? -5.068 -12.651 -12.065 1.00 44.35 59 ASN A C 13
ATOM 18784 O O . ASN A 1 59 ? -5.790 -13.132 -12.939 1.00 2.21 59 ASN A O 13
ATOM 18795 N N . SER A 1 60 ? -4.018 -13.293 -11.561 1.00 13.42 60 SER A N 13
ATOM 18796 C CA . SER A 1 60 ? -3.644 -14.625 -12.017 1.00 74.32 60 SER A CA 13
ATOM 18797 C C . SER A 1 60 ? -4.711 -15.648 -11.638 1.00 53.14 60 SER A C 13
ATOM 18798 O O . SER A 1 60 ? -4.824 -16.703 -12.263 1.00 31.32 60 SER A O 13
ATOM 18806 N N . ASP A 1 61 ? -5.491 -15.327 -10.612 1.00 53.02 61 ASP A N 13
ATOM 18807 C CA . ASP A 1 61 ? -6.551 -16.217 -10.150 1.00 1.24 61 ASP A CA 13
ATOM 18808 C C . ASP A 1 61 ? -7.660 -16.328 -11.191 1.00 70.54 61 ASP A C 13
ATOM 18809 O O . ASP A 1 61 ? -7.589 -15.717 -12.257 1.00 60.12 61 ASP A O 13
ATOM 18818 N N . LYS A 1 62 ? -8.684 -17.114 -10.876 1.00 24.11 62 LYS A N 13
ATOM 18819 C CA . LYS A 1 62 ? -9.808 -17.307 -11.783 1.00 22.41 62 LYS A CA 13
ATOM 18820 C C . LYS A 1 62 ? -11.127 -16.968 -11.095 1.00 23.04 62 LYS A C 13
ATOM 18821 O O . LYS A 1 62 ? -12.038 -16.419 -11.714 1.00 72.22 62 LYS A O 13
ATOM 18840 N N . ARG A 1 63 ? -11.220 -17.297 -9.810 1.00 55.53 63 ARG A N 13
ATOM 18841 C CA . ARG A 1 63 ? -12.427 -17.026 -9.039 1.00 20.11 63 ARG A CA 13
ATOM 18842 C C . ARG A 1 63 ? -12.375 -15.633 -8.418 1.00 61.41 63 ARG A C 13
ATOM 18843 O O . ARG A 1 63 ? -13.384 -15.118 -7.936 1.00 74.31 63 ARG A O 13
ATOM 18864 N N . PHE A 1 64 ? -11.192 -15.028 -8.433 1.00 42.14 64 PHE A N 13
ATOM 18865 C CA . PHE A 1 64 ? -11.008 -13.696 -7.871 1.00 45.22 64 PHE A CA 13
ATOM 18866 C C . PHE A 1 64 ? -10.302 -12.778 -8.866 1.00 24.41 64 PHE A C 13
ATOM 18867 O O . PHE A 1 64 ? -9.545 -11.889 -8.477 1.00 55.14 64 PHE A O 13
ATOM 18884 N N . ALA A 1 65 ? -10.555 -13.003 -10.151 1.00 22.43 65 ALA A N 13
ATOM 18885 C CA . ALA A 1 65 ? -9.946 -12.198 -11.202 1.00 2.13 65 ALA A CA 13
ATOM 18886 C C . ALA A 1 65 ? -11.003 -11.428 -11.986 1.00 62.33 65 ALA A C 13
ATOM 18887 O O . ALA A 1 65 ? -11.258 -11.722 -13.155 1.00 32.14 65 ALA A O 13
ATOM 18894 N N . ASP A 1 66 ? -11.616 -10.444 -11.338 1.00 65.20 66 ASP A N 13
ATOM 18895 C CA . ASP A 1 66 ? -12.646 -9.633 -11.976 1.00 30.34 66 ASP A CA 13
ATOM 18896 C C . ASP A 1 66 ? -13.090 -8.498 -11.057 1.00 60.34 66 ASP A C 13
ATOM 18897 O O . ASP A 1 66 ? -13.051 -8.625 -9.832 1.00 52.35 66 ASP A O 13
ATOM 18906 N N . CYS A 1 67 ? -13.510 -7.389 -11.656 1.00 74.21 67 CYS A N 13
ATOM 18907 C CA . CYS A 1 67 ? -13.960 -6.231 -10.893 1.00 61.22 67 CYS A CA 13
ATOM 18908 C C . CYS A 1 67 ? -15.274 -6.529 -10.175 1.00 51.13 67 CYS A C 13
ATOM 18909 O O . CYS A 1 67 ? -15.699 -5.777 -9.298 1.00 44.13 67 CYS A O 13
ATOM 18916 N N . SER A 1 68 ? -15.912 -7.632 -10.555 1.00 40.32 68 SER A N 13
ATOM 18917 C CA . SER A 1 68 ? -17.179 -8.028 -9.951 1.00 64.25 68 SER A CA 13
ATOM 18918 C C . SER A 1 68 ? -16.945 -8.770 -8.639 1.00 31.52 68 SER A C 13
ATOM 18919 O O . SER A 1 68 ? -17.616 -8.513 -7.638 1.00 44.21 68 SER A O 13
ATOM 18927 N N . LYS A 1 69 ? -15.990 -9.693 -8.650 1.00 64.44 69 LYS A N 13
ATOM 18928 C CA . LYS A 1 69 ? -15.666 -10.474 -7.462 1.00 4.11 69 LYS A CA 13
ATOM 18929 C C . LYS A 1 69 ? -15.427 -9.564 -6.261 1.00 40.15 69 LYS A C 13
ATOM 18930 O O . LYS A 1 69 ? -14.844 -8.488 -6.392 1.00 71.40 69 LYS A O 13
ATOM 18949 N N . SER A 1 70 ? -15.881 -10.004 -5.092 1.00 4.30 70 SER A N 13
ATOM 18950 C CA . SER A 1 70 ? -15.719 -9.228 -3.869 1.00 4.04 70 SER A CA 13
ATOM 18951 C C . SER A 1 70 ? -14.256 -9.194 -3.436 1.00 21.22 70 SER A C 13
ATOM 18952 O O . SER A 1 70 ? -13.491 -10.112 -3.729 1.00 51.11 70 SER A O 13
ATOM 18960 N N . GLN A 1 71 ? -13.876 -8.129 -2.737 1.00 74.22 71 GLN A N 13
ATOM 18961 C CA . GLN A 1 71 ? -12.505 -7.975 -2.265 1.00 21.31 71 GLN A CA 13
ATOM 18962 C C . GLN A 1 71 ? -12.037 -9.230 -1.535 1.00 45.23 71 GLN A C 13
ATOM 18963 O O . GLN A 1 71 ? -12.849 -10.051 -1.109 1.00 3.52 71 GLN A O 13
ATOM 18977 N N . GLU A 1 72 ? -10.722 -9.371 -1.395 1.00 34.41 72 GLU A N 13
ATOM 18978 C CA . GLU A 1 72 ? -10.147 -10.527 -0.717 1.00 1.33 72 GLU A CA 13
ATOM 18979 C C . GLU A 1 72 ? -10.168 -10.336 0.797 1.00 52.20 72 GLU A C 13
ATOM 18980 O O . GLU A 1 72 ? -10.672 -11.184 1.533 1.00 70.40 72 GLU A O 13
ATOM 18992 N N . MET A 1 73 ? -9.617 -9.216 1.254 1.00 72.31 73 MET A N 13
ATOM 18993 C CA . MET A 1 73 ? -9.573 -8.913 2.679 1.00 32.33 73 MET A CA 13
ATOM 18994 C C . MET A 1 73 ? -10.207 -7.556 2.967 1.00 71.32 73 MET A C 13
ATOM 18995 O O . MET A 1 73 ? -10.483 -6.783 2.050 1.00 53.41 73 MET A O 13
ATOM 19009 N N . SER A 1 74 ? -10.436 -7.273 4.246 1.00 51.21 74 SER A N 13
ATOM 19010 C CA . SER A 1 74 ? -11.041 -6.010 4.652 1.00 3.12 74 SER A CA 13
ATOM 19011 C C . SER A 1 74 ? -9.994 -4.903 4.721 1.00 22.23 74 SER A C 13
ATOM 19012 O O . SER A 1 74 ? -8.819 -5.160 4.982 1.00 33.24 74 SER A O 13
ATOM 19020 N N . ASN A 1 75 ? -10.429 -3.670 4.485 1.00 50.21 75 ASN A N 13
ATOM 19021 C CA . ASN A 1 75 ? -9.530 -2.522 4.519 1.00 73.22 75 ASN A CA 13
ATOM 19022 C C . ASN A 1 75 ? -8.713 -2.509 5.807 1.00 32.24 75 ASN A C 13
ATOM 19023 O O . ASN A 1 75 ? -7.518 -2.216 5.793 1.00 73.44 75 ASN A O 13
ATOM 19034 N N . GLU A 1 76 ? -9.368 -2.828 6.920 1.00 70.30 76 GLU A N 13
ATOM 19035 C CA . GLU A 1 76 ? -8.702 -2.852 8.216 1.00 34.34 76 GLU A CA 13
ATOM 19036 C C . GLU A 1 76 ? -7.553 -3.857 8.220 1.00 72.11 76 GLU A C 13
ATOM 19037 O O . GLU A 1 76 ? -6.442 -3.542 8.643 1.00 43.23 76 GLU A O 13
ATOM 19049 N N . GLU A 1 77 ? -7.832 -5.067 7.745 1.00 23.43 77 GLU A N 13
ATOM 19050 C CA . GLU A 1 77 ? -6.823 -6.118 7.695 1.00 31.22 77 GLU A CA 13
ATOM 19051 C C . GLU A 1 77 ? -5.641 -5.696 6.827 1.00 71.25 77 GLU A C 13
ATOM 19052 O O . GLU A 1 77 ? -4.484 -5.911 7.188 1.00 20.40 77 GLU A O 13
ATOM 19064 N N . ILE A 1 78 ? -5.942 -5.096 5.679 1.00 33.54 78 ILE A N 13
ATOM 19065 C CA . ILE A 1 78 ? -4.906 -4.644 4.760 1.00 63.40 78 ILE A CA 13
ATOM 19066 C C . ILE A 1 78 ? -4.090 -3.508 5.366 1.00 41.41 78 ILE A C 13
ATOM 19067 O O . ILE A 1 78 ? -2.861 -3.512 5.308 1.00 74.21 78 ILE A O 13
ATOM 19083 N N . ASN A 1 79 ? -4.783 -2.535 5.949 1.00 31.54 79 ASN A N 13
ATOM 19084 C CA . ASN A 1 79 ? -4.122 -1.392 6.569 1.00 34.01 79 ASN A CA 13
ATOM 19085 C C . ASN A 1 79 ? -3.159 -1.846 7.660 1.00 5.50 79 ASN A C 13
ATOM 19086 O O . ASN A 1 79 ? -2.047 -1.330 7.773 1.00 32.31 79 ASN A O 13
ATOM 19097 N N . GLU A 1 80 ? -3.593 -2.813 8.462 1.00 61.44 80 GLU A N 13
ATOM 19098 C CA . GLU A 1 80 ? -2.767 -3.337 9.544 1.00 15.32 80 GLU A CA 13
ATOM 19099 C C . GLU A 1 80 ? -1.683 -4.263 9.002 1.00 45.34 80 GLU A C 13
ATOM 19100 O O . GLU A 1 80 ? -0.607 -4.383 9.587 1.00 65.02 80 GLU A O 13
ATOM 19112 N N . GLU A 1 81 ? -1.975 -4.915 7.881 1.00 4.32 81 GLU A N 13
ATOM 19113 C CA . GLU A 1 81 ? -1.024 -5.831 7.261 1.00 22.51 81 GLU A CA 13
ATOM 19114 C C . GLU A 1 81 ? 0.217 -5.084 6.780 1.00 74.33 81 GLU A C 13
ATOM 19115 O O . GLU A 1 81 ? 1.344 -5.452 7.112 1.00 3.35 81 GLU A O 13
ATOM 19127 N N . LEU A 1 82 ? 0.000 -4.035 5.993 1.00 25.44 82 LEU A N 13
ATOM 19128 C CA . LEU A 1 82 ? 1.100 -3.236 5.465 1.00 40.13 82 LEU A CA 13
ATOM 19129 C C . LEU A 1 82 ? 1.602 -2.243 6.507 1.00 30.24 82 LEU A C 13
ATOM 19130 O O . LEU A 1 82 ? 2.774 -1.872 6.512 1.00 44.21 82 LEU A O 13
ATOM 19146 N N . GLY A 1 83 ? 0.704 -1.816 7.392 1.00 63.45 83 GLY A N 13
ATOM 19147 C CA . GLY A 1 83 ? 1.076 -0.872 8.429 1.00 54.14 83 GLY A CA 13
ATOM 19148 C C . GLY A 1 83 ? 0.859 0.568 8.006 1.00 62.52 83 GLY A C 13
ATOM 19149 O O . GLY A 1 83 ? 1.599 1.461 8.418 1.00 53.41 83 GLY A O 13
ATOM 19153 N N . ILE A 1 84 ? -0.158 0.793 7.180 1.00 53.50 84 ILE A N 13
ATOM 19154 C CA . ILE A 1 84 ? -0.470 2.134 6.701 1.00 42.31 84 ILE A CA 13
ATOM 19155 C C . ILE A 1 84 ? -1.697 2.699 7.407 1.00 3.03 84 ILE A C 13
ATOM 19156 O O . ILE A 1 84 ? -2.241 2.078 8.321 1.00 53.32 84 ILE A O 13
ATOM 19172 N N . GLY A 1 85 ? -2.129 3.880 6.977 1.00 35.51 85 GLY A N 13
ATOM 19173 C CA . GLY A 1 85 ? -3.291 4.509 7.579 1.00 75.54 85 GLY A CA 13
ATOM 19174 C C . GLY A 1 85 ? -4.411 4.733 6.581 1.00 62.42 85 GLY A C 13
ATOM 19175 O O . GLY A 1 85 ? -4.754 5.873 6.271 1.00 50.31 85 GLY A O 13
ATOM 19179 N N . GLN A 1 86 ? -4.980 3.642 6.076 1.00 5.24 86 GLN A N 13
ATOM 19180 C CA . GLN A 1 86 ? -6.065 3.726 5.107 1.00 51.33 86 GLN A CA 13
ATOM 19181 C C . GLN A 1 86 ? -7.180 4.634 5.614 1.00 52.14 86 GLN A C 13
ATOM 19182 O O . GLN A 1 86 ? -7.239 4.958 6.800 1.00 64.44 86 GLN A O 13
ATOM 19196 N N . ASP A 1 87 ? -8.061 5.043 4.708 1.00 61.13 87 ASP A N 13
ATOM 19197 C CA . ASP A 1 87 ? -9.175 5.914 5.064 1.00 50.23 87 ASP A CA 13
ATOM 19198 C C . ASP A 1 87 ? -10.353 5.102 5.591 1.00 34.41 87 ASP A C 13
ATOM 19199 O O . ASP A 1 87 ? -11.323 4.859 4.872 1.00 44.21 87 ASP A O 13
ATOM 19208 N N . GLU A 1 88 ? -10.261 4.683 6.849 1.00 14.13 88 GLU A N 13
ATOM 19209 C CA . GLU A 1 88 ? -11.320 3.896 7.471 1.00 73.01 88 GLU A CA 13
ATOM 19210 C C . GLU A 1 88 ? -12.525 4.772 7.805 1.00 60.44 88 GLU A C 13
ATOM 19211 O O . GLU A 1 88 ? -13.670 4.337 7.695 1.00 32.01 88 GLU A O 13
ATOM 19223 N N . ALA A 1 89 ? -12.256 6.007 8.214 1.00 54.02 89 ALA A N 13
ATOM 19224 C CA . ALA A 1 89 ? -13.316 6.945 8.562 1.00 21.30 89 ALA A CA 13
ATOM 19225 C C . ALA A 1 89 ? -12.782 8.370 8.652 1.00 54.34 89 ALA A C 13
ATOM 19226 O O . ALA A 1 89 ? -11.618 8.627 8.342 1.00 1.45 89 ALA A O 13
ATOM 19233 N N . ASP A 1 90 ? -13.640 9.293 9.073 1.00 23.20 90 ASP A N 13
ATOM 19234 C CA . ASP A 1 90 ? -13.253 10.693 9.203 1.00 63.03 90 ASP A CA 13
ATOM 19235 C C . ASP A 1 90 ? -12.076 10.846 10.162 1.00 61.23 90 ASP A C 13
ATOM 19236 O O . ASP A 1 90 ? -11.143 11.603 9.899 1.00 23.31 90 ASP A O 13
ATOM 19245 N N . ALA A 1 91 ? -12.129 10.122 11.275 1.00 34.40 91 ALA A N 13
ATOM 19246 C CA . ALA A 1 91 ? -11.068 10.175 12.273 1.00 54.33 91 ALA A CA 13
ATOM 19247 C C . ALA A 1 91 ? -10.958 11.569 12.883 1.00 20.44 91 ALA A C 13
ATOM 19248 O O . ALA A 1 91 ? -9.955 11.903 13.514 1.00 15.14 91 ALA A O 13
ATOM 19255 N N . TYR A 1 92 ? -11.996 12.377 12.691 1.00 64.43 92 TYR A N 13
ATOM 19256 C CA . TYR A 1 92 ? -12.015 13.735 13.221 1.00 45.45 92 TYR A CA 13
ATOM 19257 C C . TYR A 1 92 ? -12.055 13.724 14.746 1.00 52.45 92 TYR A C 13
ATOM 19258 O O . TYR A 1 92 ? -12.732 12.897 15.354 1.00 34.13 92 TYR A O 13
ATOM 19276 N N . ASP A 1 93 ? -11.324 14.651 15.356 1.00 2.01 93 ASP A N 13
ATOM 19277 C CA . ASP A 1 93 ? -11.276 14.751 16.810 1.00 14.43 93 ASP A CA 13
ATOM 19278 C C . ASP A 1 93 ? -10.472 15.974 17.244 1.00 73.40 93 ASP A C 13
ATOM 19279 O O . ASP A 1 93 ? -9.825 16.627 16.426 1.00 53.25 93 ASP A O 13
ATOM 19288 N N . CYS A 1 94 ? -10.518 16.277 18.536 1.00 22.15 94 CYS A N 13
ATOM 19289 C CA . CYS A 1 94 ? -9.796 17.420 19.080 1.00 2.41 94 CYS A CA 13
ATOM 19290 C C . CYS A 1 94 ? -8.293 17.158 19.095 1.00 61.34 94 CYS A C 13
ATOM 19291 O O . CYS A 1 94 ? -7.829 16.180 19.682 1.00 2.31 94 CYS A O 13
ATOM 19298 N N . ASP A 1 95 ? -7.538 18.037 18.445 1.00 73.45 95 ASP A N 13
ATOM 19299 C CA . ASP A 1 95 ? -6.088 17.902 18.383 1.00 44.44 95 ASP A CA 13
ATOM 19300 C C . ASP A 1 95 ? -5.440 19.203 17.918 1.00 65.12 95 ASP A C 13
ATOM 19301 O O . ASP A 1 95 ? -4.397 19.606 18.433 1.00 52.01 95 ASP A O 13
ATOM 19310 N N . ALA A 1 96 ? -6.064 19.852 16.942 1.00 11.10 96 ALA A N 13
ATOM 19311 C CA . ALA A 1 96 ? -5.549 21.108 16.408 1.00 61.20 96 ALA A CA 13
ATOM 19312 C C . ALA A 1 96 ? -5.296 22.115 17.524 1.00 1.21 96 ALA A C 13
ATOM 19313 O O . ALA A 1 96 ? -4.413 22.966 17.417 1.00 23.14 96 ALA A O 13
ATOM 19320 N N . ALA A 1 97 ? -6.078 22.015 18.595 1.00 44.24 97 ALA A N 13
ATOM 19321 C CA . ALA A 1 97 ? -5.937 22.917 19.731 1.00 52.14 97 ALA A CA 13
ATOM 19322 C C . ALA A 1 97 ? -4.534 22.841 20.322 1.00 43.03 97 ALA A C 13
ATOM 19323 O O . ALA A 1 97 ? -3.975 23.850 20.753 1.00 42.40 97 ALA A O 13
ATOM 19330 N N . LYS A 1 98 ? -3.969 21.639 20.340 1.00 74.54 98 LYS A N 13
ATOM 19331 C CA . LYS A 1 98 ? -2.630 21.429 20.878 1.00 10.52 98 LYS A CA 13
ATOM 19332 C C . LYS A 1 98 ? -2.580 21.775 22.363 1.00 33.43 98 LYS A C 13
ATOM 19333 O O . LYS A 1 98 ? -3.607 22.073 22.975 1.00 42.13 98 LYS A O 13
ATOM 19352 N N . ARG A 1 99 ? -1.382 21.733 22.936 1.00 74.21 99 ARG A N 13
ATOM 19353 C CA . ARG A 1 99 ? -1.200 22.041 24.349 1.00 12.21 99 ARG A CA 13
ATOM 19354 C C . ARG A 1 99 ? 0.220 22.533 24.620 1.00 72.52 99 ARG A C 13
ATOM 19355 O O . ARG A 1 99 ? 0.422 23.521 25.324 1.00 55.10 99 ARG A O 13
ATOM 19376 N N . GLY A 1 100 ? 1.200 21.833 24.055 1.00 11.20 100 GLY A N 13
ATOM 19377 C CA . GLY A 1 100 ? 2.588 22.213 24.248 1.00 32.33 100 GLY A CA 13
ATOM 19378 C C . GLY A 1 100 ? 3.515 21.544 23.253 1.00 20.24 100 GLY A C 13
ATOM 19379 O O . GLY A 1 100 ? 3.605 22.002 22.115 1.00 14.24 100 GLY A O 13
ATOM 19384 N N . GLY A 1 1 ? -29.250 37.153 5.529 1.00 22.14 1 GLY A N 14
ATOM 19385 C CA . GLY A 1 1 ? -28.056 37.378 6.322 1.00 30.31 1 GLY A CA 14
ATOM 19386 C C . GLY A 1 1 ? -26.798 36.904 5.622 1.00 73.42 1 GLY A C 14
ATOM 19387 O O . GLY A 1 1 ? -26.786 36.722 4.405 1.00 40.44 1 GLY A O 14
ATOM 19391 N N . SER A 1 2 ? -25.733 36.705 6.393 1.00 73.24 2 SER A N 14
ATOM 19392 C CA . SER A 1 2 ? -24.462 36.254 5.839 1.00 71.33 2 SER A CA 14
ATOM 19393 C C . SER A 1 2 ? -23.701 35.401 6.850 1.00 65.51 2 SER A C 14
ATOM 19394 O O . SER A 1 2 ? -22.518 35.627 7.104 1.00 0.22 2 SER A O 14
ATOM 19402 N N . ARG A 1 3 ? -24.388 34.418 7.423 1.00 5.53 3 ARG A N 14
ATOM 19403 C CA . ARG A 1 3 ? -23.780 33.532 8.406 1.00 22.41 3 ARG A CA 14
ATOM 19404 C C . ARG A 1 3 ? -22.836 32.539 7.733 1.00 43.33 3 ARG A C 14
ATOM 19405 O O . ARG A 1 3 ? -23.277 31.630 7.028 1.00 22.11 3 ARG A O 14
ATOM 19426 N N . ARG A 1 4 ? -21.539 32.719 7.954 1.00 33.21 4 ARG A N 14
ATOM 19427 C CA . ARG A 1 4 ? -20.535 31.841 7.368 1.00 24.41 4 ARG A CA 14
ATOM 19428 C C . ARG A 1 4 ? -19.270 31.815 8.221 1.00 63.23 4 ARG A C 14
ATOM 19429 O O . ARG A 1 4 ? -18.813 32.850 8.704 1.00 44.53 4 ARG A O 14
ATOM 19450 N N . ALA A 1 5 ? -18.710 30.622 8.404 1.00 24.23 5 ALA A N 14
ATOM 19451 C CA . ALA A 1 5 ? -17.498 30.462 9.197 1.00 55.11 5 ALA A CA 14
ATOM 19452 C C . ALA A 1 5 ? -16.392 29.798 8.383 1.00 2.53 5 ALA A C 14
ATOM 19453 O O . ALA A 1 5 ? -16.653 29.184 7.349 1.00 22.10 5 ALA A O 14
ATOM 19460 N N . SER A 1 6 ? -15.157 29.928 8.856 1.00 45.31 6 SER A N 14
ATOM 19461 C CA . SER A 1 6 ? -14.010 29.345 8.168 1.00 2.22 6 SER A CA 14
ATOM 19462 C C . SER A 1 6 ? -12.805 29.259 9.100 1.00 45.22 6 SER A C 14
ATOM 19463 O O . SER A 1 6 ? -12.224 30.276 9.477 1.00 11.42 6 SER A O 14
ATOM 19471 N N . VAL A 1 7 ? -12.435 28.036 9.466 1.00 10.05 7 VAL A N 14
ATOM 19472 C CA . VAL A 1 7 ? -11.297 27.815 10.352 1.00 44.41 7 VAL A CA 14
ATOM 19473 C C . VAL A 1 7 ? -10.601 26.497 10.033 1.00 20.05 7 VAL A C 14
ATOM 19474 O O . VAL A 1 7 ? -11.251 25.489 9.761 1.00 71.44 7 VAL A O 14
ATOM 19487 N N . GLY A 1 8 ? -9.272 26.513 10.069 1.00 1.13 8 GLY A N 14
ATOM 19488 C CA . GLY A 1 8 ? -8.508 25.313 9.783 1.00 23.14 8 GLY A CA 14
ATOM 19489 C C . GLY A 1 8 ? -7.305 25.161 10.692 1.00 72.24 8 GLY A C 14
ATOM 19490 O O . GLY A 1 8 ? -7.218 25.813 11.733 1.00 11.31 8 GLY A O 14
ATOM 19494 N N . SER A 1 9 ? -6.374 24.296 10.301 1.00 54.31 9 SER A N 14
ATOM 19495 C CA . SER A 1 9 ? -5.173 24.055 11.092 1.00 11.30 9 SER A CA 14
ATOM 19496 C C . SER A 1 9 ? -3.962 23.843 10.190 1.00 65.15 9 SER A C 14
ATOM 19497 O O . SER A 1 9 ? -4.103 23.606 8.990 1.00 70.11 9 SER A O 14
ATOM 19505 N N . GLU A 1 10 ? -2.772 23.930 10.775 1.00 4.44 10 GLU A N 14
ATOM 19506 C CA . GLU A 1 10 ? -1.536 23.749 10.024 1.00 62.24 10 GLU A CA 14
ATOM 19507 C C . GLU A 1 10 ? -0.867 22.425 10.387 1.00 2.53 10 GLU A C 14
ATOM 19508 O O . GLU A 1 10 ? -0.642 22.133 11.561 1.00 0.03 10 GLU A O 14
ATOM 19520 N N . PHE A 1 11 ? -0.555 21.629 9.370 1.00 13.32 11 PHE A N 14
ATOM 19521 C CA . PHE A 1 11 ? 0.086 20.336 9.581 1.00 21.43 11 PHE A CA 14
ATOM 19522 C C . PHE A 1 11 ? 0.792 19.865 8.313 1.00 4.24 11 PHE A C 14
ATOM 19523 O O . PHE A 1 11 ? 0.660 20.477 7.253 1.00 51.31 11 PHE A O 14
ATOM 19540 N N . MET A 1 12 ? 1.542 18.775 8.430 1.00 72.24 12 MET A N 14
ATOM 19541 C CA . MET A 1 12 ? 2.268 18.221 7.294 1.00 63.45 12 MET A CA 14
ATOM 19542 C C . MET A 1 12 ? 1.390 17.254 6.507 1.00 25.31 12 MET A C 14
ATOM 19543 O O . MET A 1 12 ? 0.241 17.004 6.873 1.00 64.41 12 MET A O 14
ATOM 19557 N N . VAL A 1 13 ? 1.937 16.713 5.423 1.00 23.40 13 VAL A N 14
ATOM 19558 C CA . VAL A 1 13 ? 1.203 15.772 4.584 1.00 22.32 13 VAL A CA 14
ATOM 19559 C C . VAL A 1 13 ? 1.124 14.398 5.239 1.00 22.11 13 VAL A C 14
ATOM 19560 O O . VAL A 1 13 ? 1.786 14.138 6.243 1.00 13.24 13 VAL A O 14
ATOM 19573 N N . VAL A 1 14 ? 0.310 13.520 4.662 1.00 4.21 14 VAL A N 14
ATOM 19574 C CA . VAL A 1 14 ? 0.144 12.171 5.189 1.00 61.23 14 VAL A CA 14
ATOM 19575 C C . VAL A 1 14 ? 1.391 11.328 4.944 1.00 24.43 14 VAL A C 14
ATOM 19576 O O . VAL A 1 14 ? 1.700 10.974 3.806 1.00 13.21 14 VAL A O 14
ATOM 19589 N N . ASP A 1 15 ? 2.104 11.011 6.019 1.00 0.51 15 ASP A N 14
ATOM 19590 C CA . ASP A 1 15 ? 3.318 10.209 5.922 1.00 63.14 15 ASP A CA 14
ATOM 19591 C C . ASP A 1 15 ? 3.008 8.729 6.124 1.00 51.14 15 ASP A C 14
ATOM 19592 O O . ASP A 1 15 ? 1.987 8.371 6.711 1.00 13.50 15 ASP A O 14
ATOM 19601 N N . VAL A 1 16 ? 3.896 7.871 5.631 1.00 55.13 16 VAL A N 14
ATOM 19602 C CA . VAL A 1 16 ? 3.718 6.430 5.758 1.00 65.34 16 VAL A CA 14
ATOM 19603 C C . VAL A 1 16 ? 5.057 5.725 5.952 1.00 43.21 16 VAL A C 14
ATOM 19604 O O . VAL A 1 16 ? 5.364 4.750 5.264 1.00 1.23 16 VAL A O 14
ATOM 19617 N N . THR A 1 17 ? 5.851 6.224 6.894 1.00 41.12 17 THR A N 14
ATOM 19618 C CA . THR A 1 17 ? 7.157 5.644 7.178 1.00 54.30 17 THR A CA 14
ATOM 19619 C C . THR A 1 17 ? 7.983 5.498 5.906 1.00 71.04 17 THR A C 14
ATOM 19620 O O . THR A 1 17 ? 7.600 5.993 4.845 1.00 51.51 17 THR A O 14
ATOM 19631 N N . ILE A 1 18 ? 9.117 4.814 6.017 1.00 13.23 18 ILE A N 14
ATOM 19632 C CA . ILE A 1 18 ? 9.995 4.602 4.874 1.00 20.32 18 ILE A CA 14
ATOM 19633 C C . ILE A 1 18 ? 10.139 3.117 4.560 1.00 52.04 18 ILE A C 14
ATOM 19634 O O . ILE A 1 18 ? 9.955 2.268 5.431 1.00 55.01 18 ILE A O 14
ATOM 19650 N N . GLU A 1 19 ? 10.471 2.811 3.309 1.00 41.22 19 GLU A N 14
ATOM 19651 C CA . GLU A 1 19 ? 10.640 1.428 2.880 1.00 51.23 19 GLU A CA 14
ATOM 19652 C C . GLU A 1 19 ? 9.422 0.588 3.259 1.00 21.12 19 GLU A C 14
ATOM 19653 O O . GLU A 1 19 ? 9.452 -0.163 4.233 1.00 52.20 19 GLU A O 14
ATOM 19665 N N . ASP A 1 20 ? 8.354 0.723 2.481 1.00 50.44 20 ASP A N 14
ATOM 19666 C CA . ASP A 1 20 ? 7.126 -0.023 2.733 1.00 74.50 20 ASP A CA 14
ATOM 19667 C C . ASP A 1 20 ? 6.678 -0.770 1.482 1.00 42.34 20 ASP A C 14
ATOM 19668 O O . ASP A 1 20 ? 7.317 -0.686 0.433 1.00 4.31 20 ASP A O 14
ATOM 19677 N N . SER A 1 21 ? 5.575 -1.502 1.599 1.00 53.35 21 SER A N 14
ATOM 19678 C CA . SER A 1 21 ? 5.043 -2.269 0.477 1.00 55.31 21 SER A CA 14
ATOM 19679 C C . SER A 1 21 ? 6.059 -3.297 -0.008 1.00 33.44 21 SER A C 14
ATOM 19680 O O . SER A 1 21 ? 6.050 -3.693 -1.174 1.00 41.33 21 SER A O 14
ATOM 19688 N N . TYR A 1 22 ? 6.936 -3.725 0.894 1.00 63.22 22 TYR A N 14
ATOM 19689 C CA . TYR A 1 22 ? 7.962 -4.706 0.558 1.00 1.52 22 TYR A CA 14
ATOM 19690 C C . TYR A 1 22 ? 7.471 -6.124 0.833 1.00 55.10 22 TYR A C 14
ATOM 19691 O O . TYR A 1 22 ? 7.388 -6.951 -0.075 1.00 61.11 22 TYR A O 14
ATOM 19709 N N . SER A 1 23 ? 7.146 -6.396 2.093 1.00 73.43 23 SER A N 14
ATOM 19710 C CA . SER A 1 23 ? 6.667 -7.715 2.490 1.00 41.34 23 SER A CA 14
ATOM 19711 C C . SER A 1 23 ? 7.736 -8.777 2.252 1.00 5.43 23 SER A C 14
ATOM 19712 O O . SER A 1 23 ? 8.687 -8.560 1.499 1.00 52.31 23 SER A O 14
ATOM 19720 N N . THR A 1 24 ? 7.574 -9.927 2.898 1.00 21.11 24 THR A N 14
ATOM 19721 C CA . THR A 1 24 ? 8.524 -11.024 2.759 1.00 5.43 24 THR A CA 14
ATOM 19722 C C . THR A 1 24 ? 8.386 -11.701 1.401 1.00 25.25 24 THR A C 14
ATOM 19723 O O . THR A 1 24 ? 9.383 -12.040 0.763 1.00 22.43 24 THR A O 14
ATOM 19734 N N . GLU A 1 25 ? 7.146 -11.893 0.962 1.00 33.44 25 GLU A N 14
ATOM 19735 C CA . GLU A 1 25 ? 6.880 -12.530 -0.321 1.00 64.04 25 GLU A CA 14
ATOM 19736 C C . GLU A 1 25 ? 5.644 -11.927 -0.983 1.00 33.03 25 GLU A C 14
ATOM 19737 O O . GLU A 1 25 ? 5.750 -11.165 -1.944 1.00 33.42 25 GLU A O 14
ATOM 19749 N N . SER A 1 26 ? 4.473 -12.274 -0.460 1.00 44.42 26 SER A N 14
ATOM 19750 C CA . SER A 1 26 ? 3.215 -11.771 -1.002 1.00 31.43 26 SER A CA 14
ATOM 19751 C C . SER A 1 26 ? 3.222 -10.246 -1.065 1.00 55.14 26 SER A C 14
ATOM 19752 O O . SER A 1 26 ? 3.707 -9.579 -0.151 1.00 43.03 26 SER A O 14
ATOM 19760 N N . ALA A 1 27 ? 2.680 -9.703 -2.150 1.00 15.23 27 ALA A N 14
ATOM 19761 C CA . ALA A 1 27 ? 2.622 -8.258 -2.332 1.00 12.43 27 ALA A CA 14
ATOM 19762 C C . ALA A 1 27 ? 1.181 -7.782 -2.488 1.00 24.20 27 ALA A C 14
ATOM 19763 O O . ALA A 1 27 ? 0.291 -8.567 -2.816 1.00 3.34 27 ALA A O 14
ATOM 19770 N N . TRP A 1 28 ? 0.959 -6.495 -2.250 1.00 21.51 28 TRP A N 14
ATOM 19771 C CA . TRP A 1 28 ? -0.374 -5.916 -2.365 1.00 12.53 28 TRP A CA 14
ATOM 19772 C C . TRP A 1 28 ? -0.519 -5.133 -3.666 1.00 72.02 28 TRP A C 14
ATOM 19773 O O . TRP A 1 28 ? 0.362 -4.357 -4.036 1.00 54.23 28 TRP A O 14
ATOM 19794 N N . VAL A 1 29 ? -1.636 -5.343 -4.355 1.00 25.42 29 VAL A N 14
ATOM 19795 C CA . VAL A 1 29 ? -1.895 -4.656 -5.615 1.00 44.43 29 VAL A CA 14
ATOM 19796 C C . VAL A 1 29 ? -3.276 -4.008 -5.614 1.00 15.11 29 VAL A C 14
ATOM 19797 O O . VAL A 1 29 ? -4.255 -4.611 -5.174 1.00 54.21 29 VAL A O 14
ATOM 19810 N N . ARG A 1 30 ? -3.346 -2.777 -6.109 1.00 1.20 30 ARG A N 14
ATOM 19811 C CA . ARG A 1 30 ? -4.607 -2.047 -6.164 1.00 4.13 30 ARG A CA 14
ATOM 19812 C C . ARG A 1 30 ? -5.125 -1.963 -7.597 1.00 21.25 30 ARG A C 14
ATOM 19813 O O . ARG A 1 30 ? -4.354 -1.753 -8.536 1.00 31.20 30 ARG A O 14
ATOM 19834 N N . CYS A 1 31 ? -6.433 -2.127 -7.759 1.00 1.13 31 CYS A N 14
ATOM 19835 C CA . CYS A 1 31 ? -7.054 -2.070 -9.077 1.00 31.31 31 CYS A CA 14
ATOM 19836 C C . CYS A 1 31 ? -7.190 -0.626 -9.553 1.00 50.22 31 CYS A C 14
ATOM 19837 O O . CYS A 1 31 ? -7.497 0.271 -8.767 1.00 20.10 31 CYS A O 14
ATOM 19844 N N . ASP A 1 32 ? -6.961 -0.410 -10.844 1.00 35.01 32 ASP A N 14
ATOM 19845 C CA . ASP A 1 32 ? -7.059 0.923 -11.424 1.00 24.10 32 ASP A CA 14
ATOM 19846 C C . ASP A 1 32 ? -8.396 1.110 -12.135 1.00 72.33 32 ASP A C 14
ATOM 19847 O O . ASP A 1 32 ? -8.470 1.751 -13.183 1.00 64.21 32 ASP A O 14
ATOM 19856 N N . ASP A 1 33 ? -9.450 0.544 -11.557 1.00 70.23 33 ASP A N 14
ATOM 19857 C CA . ASP A 1 33 ? -10.785 0.648 -12.134 1.00 70.35 33 ASP A CA 14
ATOM 19858 C C . ASP A 1 33 ? -11.847 0.708 -11.040 1.00 63.15 33 ASP A C 14
ATOM 19859 O O . ASP A 1 33 ? -12.792 1.493 -11.120 1.00 2.23 33 ASP A O 14
ATOM 19868 N N . CYS A 1 34 ? -11.686 -0.128 -10.020 1.00 32.32 34 CYS A N 14
ATOM 19869 C CA . CYS A 1 34 ? -12.631 -0.173 -8.910 1.00 22.43 34 CYS A CA 14
ATOM 19870 C C . CYS A 1 34 ? -11.950 0.221 -7.601 1.00 64.15 34 CYS A C 14
ATOM 19871 O O . CYS A 1 34 ? -12.615 0.493 -6.601 1.00 64.11 34 CYS A O 14
ATOM 19878 N N . PHE A 1 35 ? -10.622 0.249 -7.617 1.00 53.42 35 PHE A N 14
ATOM 19879 C CA . PHE A 1 35 ? -9.852 0.607 -6.431 1.00 24.02 35 PHE A CA 14
ATOM 19880 C C . PHE A 1 35 ? -10.074 -0.404 -5.311 1.00 54.34 35 PHE A C 14
ATOM 19881 O O . PHE A 1 35 ? -10.777 -0.126 -4.338 1.00 71.15 35 PHE A O 14
ATOM 19898 N N . LYS A 1 36 ? -9.471 -1.580 -5.455 1.00 2.42 36 LYS A N 14
ATOM 19899 C CA . LYS A 1 36 ? -9.602 -2.634 -4.456 1.00 70.42 36 LYS A CA 14
ATOM 19900 C C . LYS A 1 36 ? -8.269 -3.343 -4.236 1.00 44.01 36 LYS A C 14
ATOM 19901 O O . LYS A 1 36 ? -7.562 -3.664 -5.192 1.00 30.23 36 LYS A O 14
ATOM 19920 N N . TRP A 1 37 ? -7.934 -3.584 -2.975 1.00 70.31 37 TRP A N 14
ATOM 19921 C CA . TRP A 1 37 ? -6.686 -4.258 -2.630 1.00 25.34 37 TRP A CA 14
ATOM 19922 C C . TRP A 1 37 ? -6.748 -5.737 -2.992 1.00 42.14 37 TRP A C 14
ATOM 19923 O O . TRP A 1 37 ? -7.782 -6.383 -2.827 1.00 51.45 37 TRP A O 14
ATOM 19944 N N . ARG A 1 38 ? -5.634 -6.268 -3.487 1.00 53.30 38 ARG A N 14
ATOM 19945 C CA . ARG A 1 38 ? -5.563 -7.672 -3.873 1.00 43.42 38 ARG A CA 14
ATOM 19946 C C . ARG A 1 38 ? -4.219 -8.278 -3.478 1.00 1.41 38 ARG A C 14
ATOM 19947 O O . ARG A 1 38 ? -3.164 -7.774 -3.864 1.00 14.11 38 ARG A O 14
ATOM 19968 N N . ARG A 1 39 ? -4.266 -9.359 -2.708 1.00 51.44 39 ARG A N 14
ATOM 19969 C CA . ARG A 1 39 ? -3.053 -10.031 -2.259 1.00 64.03 39 ARG A CA 14
ATOM 19970 C C . ARG A 1 39 ? -2.578 -11.044 -3.297 1.00 3.42 39 ARG A C 14
ATOM 19971 O O . ARG A 1 39 ? -3.291 -11.994 -3.624 1.00 34.22 39 ARG A O 14
ATOM 19992 N N . ILE A 1 40 ? -1.371 -10.834 -3.811 1.00 44.40 40 ILE A N 14
ATOM 19993 C CA . ILE A 1 40 ? -0.801 -11.729 -4.811 1.00 42.41 40 ILE A CA 14
ATOM 19994 C C . ILE A 1 40 ? 0.583 -12.210 -4.392 1.00 72.14 40 ILE A C 14
ATOM 19995 O O . ILE A 1 40 ? 1.304 -11.540 -3.652 1.00 52.42 40 ILE A O 14
ATOM 20011 N N . PRO A 1 41 ? 0.967 -13.401 -4.877 1.00 11.00 41 PRO A N 14
ATOM 20012 C CA . PRO A 1 41 ? 2.270 -13.999 -4.568 1.00 12.50 41 PRO A CA 14
ATOM 20013 C C . PRO A 1 41 ? 3.422 -13.249 -5.225 1.00 23.42 41 PRO A C 14
ATOM 20014 O O . PRO A 1 41 ? 3.237 -12.569 -6.234 1.00 23.23 41 PRO A O 14
ATOM 20025 N N . ALA A 1 42 ? 4.612 -13.379 -4.649 1.00 34.44 42 ALA A N 14
ATOM 20026 C CA . ALA A 1 42 ? 5.796 -12.715 -5.181 1.00 63.52 42 ALA A CA 14
ATOM 20027 C C . ALA A 1 42 ? 6.182 -13.288 -6.541 1.00 3.51 42 ALA A C 14
ATOM 20028 O O . ALA A 1 42 ? 6.998 -12.712 -7.260 1.00 12.23 42 ALA A O 14
ATOM 20035 N N . SER A 1 43 ? 5.588 -14.426 -6.888 1.00 23.24 43 SER A N 14
ATOM 20036 C CA . SER A 1 43 ? 5.873 -15.079 -8.161 1.00 32.25 43 SER A CA 14
ATOM 20037 C C . SER A 1 43 ? 5.166 -14.365 -9.308 1.00 41.11 43 SER A C 14
ATOM 20038 O O . SER A 1 43 ? 5.711 -14.235 -10.404 1.00 44.11 43 SER A O 14
ATOM 20046 N N . VAL A 1 44 ? 3.947 -13.904 -9.047 1.00 64.22 44 VAL A N 14
ATOM 20047 C CA . VAL A 1 44 ? 3.163 -13.202 -10.057 1.00 25.23 44 VAL A CA 14
ATOM 20048 C C . VAL A 1 44 ? 3.380 -11.695 -9.972 1.00 71.21 44 VAL A C 14
ATOM 20049 O O . VAL A 1 44 ? 3.274 -10.984 -10.970 1.00 45.53 44 VAL A O 14
ATOM 20062 N N . VAL A 1 45 ? 3.687 -11.214 -8.771 1.00 62.24 45 VAL A N 14
ATOM 20063 C CA . VAL A 1 45 ? 3.921 -9.792 -8.555 1.00 33.25 45 VAL A CA 14
ATOM 20064 C C . VAL A 1 45 ? 4.993 -9.261 -9.500 1.00 22.22 45 VAL A C 14
ATOM 20065 O O . VAL A 1 45 ? 5.018 -8.075 -9.826 1.00 54.44 45 VAL A O 14
ATOM 20078 N N . GLY A 1 46 ? 5.880 -10.149 -9.938 1.00 60.51 46 GLY A N 14
ATOM 20079 C CA . GLY A 1 46 ? 6.944 -9.752 -10.842 1.00 51.23 46 GLY A CA 14
ATOM 20080 C C . GLY A 1 46 ? 6.647 -10.121 -12.283 1.00 34.25 46 GLY A C 14
ATOM 20081 O O . GLY A 1 46 ? 7.561 -10.239 -13.100 1.00 42.05 46 GLY A O 14
ATOM 20085 N N . SER A 1 47 ? 5.368 -10.303 -12.594 1.00 21.42 47 SER A N 14
ATOM 20086 C CA . SER A 1 47 ? 4.955 -10.667 -13.945 1.00 13.34 47 SER A CA 14
ATOM 20087 C C . SER A 1 47 ? 3.775 -9.812 -14.399 1.00 73.45 47 SER A C 14
ATOM 20088 O O . SER A 1 47 ? 3.700 -9.406 -15.558 1.00 4.32 47 SER A O 14
ATOM 20096 N N . ILE A 1 48 ? 2.856 -9.546 -13.477 1.00 12.44 48 ILE A N 14
ATOM 20097 C CA . ILE A 1 48 ? 1.680 -8.740 -13.782 1.00 51.02 48 ILE A CA 14
ATOM 20098 C C . ILE A 1 48 ? 2.070 -7.306 -14.127 1.00 55.04 48 ILE A C 14
ATOM 20099 O O . ILE A 1 48 ? 1.332 -6.600 -14.813 1.00 13.00 48 ILE A O 14
ATOM 20115 N N . ASP A 1 49 ? 3.236 -6.885 -13.648 1.00 71.11 49 ASP A N 14
ATOM 20116 C CA . ASP A 1 49 ? 3.727 -5.537 -13.908 1.00 5.51 49 ASP A CA 14
ATOM 20117 C C . ASP A 1 49 ? 4.238 -5.411 -15.340 1.00 51.32 49 ASP A C 14
ATOM 20118 O O . ASP A 1 49 ? 5.421 -5.621 -15.607 1.00 13.52 49 ASP A O 14
ATOM 20127 N N . GLU A 1 50 ? 3.339 -5.070 -16.257 1.00 13.40 50 GLU A N 14
ATOM 20128 C CA . GLU A 1 50 ? 3.700 -4.919 -17.662 1.00 11.01 50 GLU A CA 14
ATOM 20129 C C . GLU A 1 50 ? 3.970 -3.456 -17.999 1.00 64.40 50 GLU A C 14
ATOM 20130 O O . GLU A 1 50 ? 4.737 -3.150 -18.913 1.00 72.52 50 GLU A O 14
ATOM 20142 N N . SER A 1 51 ? 3.335 -2.556 -17.257 1.00 41.51 51 SER A N 14
ATOM 20143 C CA . SER A 1 51 ? 3.503 -1.125 -17.480 1.00 12.34 51 SER A CA 14
ATOM 20144 C C . SER A 1 51 ? 3.680 -0.386 -16.157 1.00 34.33 51 SER A C 14
ATOM 20145 O O . SER A 1 51 ? 4.731 0.200 -15.896 1.00 54.11 51 SER A O 14
ATOM 20153 N N . SER A 1 52 ? 2.644 -0.418 -15.324 1.00 71.11 52 SER A N 14
ATOM 20154 C CA . SER A 1 52 ? 2.683 0.251 -14.029 1.00 3.31 52 SER A CA 14
ATOM 20155 C C . SER A 1 52 ? 1.367 0.061 -13.280 1.00 41.23 52 SER A C 14
ATOM 20156 O O . SER A 1 52 ? 1.347 -0.039 -12.053 1.00 73.32 52 SER A O 14
ATOM 20164 N N . ARG A 1 53 ? 0.269 0.013 -14.028 1.00 72.34 53 ARG A N 14
ATOM 20165 C CA . ARG A 1 53 ? -1.051 -0.164 -13.435 1.00 63.32 53 ARG A CA 14
ATOM 20166 C C . ARG A 1 53 ? -1.392 -1.646 -13.301 1.00 4.51 53 ARG A C 14
ATOM 20167 O O . ARG A 1 53 ? -0.597 -2.512 -13.663 1.00 22.54 53 ARG A O 14
ATOM 20188 N N . TRP A 1 54 ? -2.580 -1.928 -12.777 1.00 75.43 54 TRP A N 14
ATOM 20189 C CA . TRP A 1 54 ? -3.026 -3.305 -12.594 1.00 0.44 54 TRP A CA 14
ATOM 20190 C C . TRP A 1 54 ? -4.518 -3.356 -12.283 1.00 61.41 54 TRP A C 14
ATOM 20191 O O . TRP A 1 54 ? -5.052 -2.475 -11.609 1.00 25.41 54 TRP A O 14
ATOM 20212 N N . ILE A 1 55 ? -5.185 -4.393 -12.778 1.00 74.21 55 ILE A N 14
ATOM 20213 C CA . ILE A 1 55 ? -6.615 -4.559 -12.551 1.00 71.21 55 ILE A CA 14
ATOM 20214 C C . ILE A 1 55 ? -6.935 -5.970 -12.069 1.00 53.11 55 ILE A C 14
ATOM 20215 O O . ILE A 1 55 ? -6.089 -6.863 -12.121 1.00 22.52 55 ILE A O 14
ATOM 20231 N N . CYS A 1 56 ? -8.164 -6.165 -11.601 1.00 2.20 56 CYS A N 14
ATOM 20232 C CA . CYS A 1 56 ? -8.598 -7.468 -11.111 1.00 2.25 56 CYS A CA 14
ATOM 20233 C C . CYS A 1 56 ? -8.489 -8.525 -12.206 1.00 44.21 56 CYS A C 14
ATOM 20234 O O . CYS A 1 56 ? -7.899 -9.586 -12.002 1.00 22.14 56 CYS A O 14
ATOM 20241 N N . MET A 1 57 ? -9.064 -8.227 -13.367 1.00 20.41 57 MET A N 14
ATOM 20242 C CA . MET A 1 57 ? -9.029 -9.152 -14.495 1.00 1.35 57 MET A CA 14
ATOM 20243 C C . MET A 1 57 ? -7.592 -9.472 -14.893 1.00 72.40 57 MET A C 14
ATOM 20244 O O . MET A 1 57 ? -7.328 -10.486 -15.537 1.00 5.22 57 MET A O 14
ATOM 20258 N N . ASN A 1 58 ? -6.667 -8.600 -14.505 1.00 53.43 58 ASN A N 14
ATOM 20259 C CA . ASN A 1 58 ? -5.256 -8.791 -14.821 1.00 5.35 58 ASN A CA 14
ATOM 20260 C C . ASN A 1 58 ? -4.599 -9.743 -13.828 1.00 50.34 58 ASN A C 14
ATOM 20261 O O . ASN A 1 58 ? -3.463 -10.173 -14.023 1.00 31.23 58 ASN A O 14
ATOM 20272 N N . ASN A 1 59 ? -5.323 -10.069 -12.762 1.00 34.30 59 ASN A N 14
ATOM 20273 C CA . ASN A 1 59 ? -4.810 -10.972 -11.737 1.00 52.31 59 ASN A CA 14
ATOM 20274 C C . ASN A 1 59 ? -4.513 -12.348 -12.324 1.00 34.12 59 ASN A C 14
ATOM 20275 O O . ASN A 1 59 ? -5.166 -12.785 -13.270 1.00 65.12 59 ASN A O 14
ATOM 20286 N N . SER A 1 60 ? -3.521 -13.027 -11.754 1.00 51.32 60 SER A N 14
ATOM 20287 C CA . SER A 1 60 ? -3.135 -14.352 -12.222 1.00 73.10 60 SER A CA 14
ATOM 20288 C C . SER A 1 60 ? -4.183 -15.392 -11.836 1.00 4.33 60 SER A C 14
ATOM 20289 O O . SER A 1 60 ? -4.315 -16.428 -12.488 1.00 4.15 60 SER A O 14
ATOM 20297 N N . ASP A 1 61 ? -4.925 -15.107 -10.771 1.00 63.42 61 ASP A N 14
ATOM 20298 C CA . ASP A 1 61 ? -5.962 -16.016 -10.297 1.00 2.10 61 ASP A CA 14
ATOM 20299 C C . ASP A 1 61 ? -7.110 -16.101 -11.299 1.00 30.22 61 ASP A C 14
ATOM 20300 O O . ASP A 1 61 ? -7.008 -15.602 -12.421 1.00 20.30 61 ASP A O 14
ATOM 20309 N N . LYS A 1 62 ? -8.202 -16.736 -10.888 1.00 24.53 62 LYS A N 14
ATOM 20310 C CA . LYS A 1 62 ? -9.370 -16.886 -11.748 1.00 64.01 62 LYS A CA 14
ATOM 20311 C C . LYS A 1 62 ? -10.639 -16.450 -11.023 1.00 61.33 62 LYS A C 14
ATOM 20312 O O . LYS A 1 62 ? -11.422 -15.655 -11.544 1.00 24.43 62 LYS A O 14
ATOM 20331 N N . ARG A 1 63 ? -10.837 -16.977 -9.818 1.00 22.24 63 ARG A N 14
ATOM 20332 C CA . ARG A 1 63 ? -12.011 -16.641 -9.022 1.00 44.25 63 ARG A CA 14
ATOM 20333 C C . ARG A 1 63 ? -11.899 -15.230 -8.454 1.00 25.35 63 ARG A C 14
ATOM 20334 O O . ARG A 1 63 ? -12.905 -14.595 -8.136 1.00 51.11 63 ARG A O 14
ATOM 20355 N N . PHE A 1 64 ? -10.668 -14.744 -8.330 1.00 41.34 64 PHE A N 14
ATOM 20356 C CA . PHE A 1 64 ? -10.424 -13.408 -7.800 1.00 15.11 64 PHE A CA 14
ATOM 20357 C C . PHE A 1 64 ? -9.769 -12.516 -8.850 1.00 42.01 64 PHE A C 14
ATOM 20358 O O . PHE A 1 64 ? -9.114 -11.528 -8.521 1.00 52.52 64 PHE A O 14
ATOM 20375 N N . ALA A 1 65 ? -9.951 -12.874 -10.117 1.00 65.40 65 ALA A N 14
ATOM 20376 C CA . ALA A 1 65 ? -9.379 -12.108 -11.217 1.00 21.02 65 ALA A CA 14
ATOM 20377 C C . ALA A 1 65 ? -10.470 -11.423 -12.035 1.00 73.05 65 ALA A C 14
ATOM 20378 O O . ALA A 1 65 ? -10.697 -11.765 -13.195 1.00 71.14 65 ALA A O 14
ATOM 20385 N N . ASP A 1 66 ? -11.144 -10.457 -11.421 1.00 31.41 66 ASP A N 14
ATOM 20386 C CA . ASP A 1 66 ? -12.211 -9.724 -12.092 1.00 43.44 66 ASP A CA 14
ATOM 20387 C C . ASP A 1 66 ? -12.804 -8.663 -11.171 1.00 42.00 66 ASP A C 14
ATOM 20388 O O . ASP A 1 66 ? -12.928 -8.872 -9.964 1.00 52.54 66 ASP A O 14
ATOM 20397 N N . CYS A 1 67 ? -13.168 -7.523 -11.748 1.00 2.44 67 CYS A N 14
ATOM 20398 C CA . CYS A 1 67 ? -13.746 -6.426 -10.979 1.00 63.01 67 CYS A CA 14
ATOM 20399 C C . CYS A 1 67 ? -15.090 -6.832 -10.380 1.00 21.32 67 CYS A C 14
ATOM 20400 O O . CYS A 1 67 ? -15.528 -6.270 -9.377 1.00 4.50 67 CYS A O 14
ATOM 20407 N N . SER A 1 68 ? -15.737 -7.812 -11.002 1.00 42.45 68 SER A N 14
ATOM 20408 C CA . SER A 1 68 ? -17.032 -8.291 -10.533 1.00 65.31 68 SER A CA 14
ATOM 20409 C C . SER A 1 68 ? -16.878 -9.108 -9.254 1.00 0.22 68 SER A C 14
ATOM 20410 O O . SER A 1 68 ? -17.803 -9.198 -8.446 1.00 71.21 68 SER A O 14
ATOM 20418 N N . LYS A 1 69 ? -15.703 -9.702 -9.077 1.00 13.41 69 LYS A N 14
ATOM 20419 C CA . LYS A 1 69 ? -15.424 -10.511 -7.897 1.00 53.31 69 LYS A CA 14
ATOM 20420 C C . LYS A 1 69 ? -15.437 -9.655 -6.635 1.00 15.45 69 LYS A C 14
ATOM 20421 O O . LYS A 1 69 ? -15.795 -8.478 -6.675 1.00 2.13 69 LYS A O 14
ATOM 20440 N N . SER A 1 70 ? -15.043 -10.252 -5.515 1.00 35.42 70 SER A N 14
ATOM 20441 C CA . SER A 1 70 ? -15.010 -9.545 -4.240 1.00 0.52 70 SER A CA 14
ATOM 20442 C C . SER A 1 70 ? -13.577 -9.380 -3.746 1.00 13.02 70 SER A C 14
ATOM 20443 O O . SER A 1 70 ? -12.638 -9.902 -4.346 1.00 42.14 70 SER A O 14
ATOM 20451 N N . GLN A 1 71 ? -13.417 -8.649 -2.647 1.00 22.15 71 GLN A N 14
ATOM 20452 C CA . GLN A 1 71 ? -12.098 -8.414 -2.072 1.00 21.52 71 GLN A CA 14
ATOM 20453 C C . GLN A 1 71 ? -11.589 -9.657 -1.351 1.00 52.21 71 GLN A C 14
ATOM 20454 O O . GLN A 1 71 ? -12.357 -10.572 -1.055 1.00 31.14 71 GLN A O 14
ATOM 20468 N N . GLU A 1 72 ? -10.290 -9.684 -1.072 1.00 31.12 72 GLU A N 14
ATOM 20469 C CA . GLU A 1 72 ? -9.679 -10.817 -0.386 1.00 5.00 72 GLU A CA 14
ATOM 20470 C C . GLU A 1 72 ? -9.629 -10.579 1.120 1.00 4.04 72 GLU A C 14
ATOM 20471 O O . GLU A 1 72 ? -9.845 -11.496 1.912 1.00 45.30 72 GLU A O 14
ATOM 20483 N N . MET A 1 73 ? -9.342 -9.340 1.508 1.00 75.42 73 MET A N 14
ATOM 20484 C CA . MET A 1 73 ? -9.264 -8.982 2.919 1.00 34.04 73 MET A CA 14
ATOM 20485 C C . MET A 1 73 ? -9.946 -7.642 3.177 1.00 12.44 73 MET A C 14
ATOM 20486 O O . MET A 1 73 ? -10.246 -6.896 2.245 1.00 72.30 73 MET A O 14
ATOM 20500 N N . SER A 1 74 ? -10.189 -7.342 4.450 1.00 3.12 74 SER A N 14
ATOM 20501 C CA . SER A 1 74 ? -10.841 -6.093 4.830 1.00 72.42 74 SER A CA 14
ATOM 20502 C C . SER A 1 74 ? -9.834 -4.948 4.877 1.00 74.44 74 SER A C 14
ATOM 20503 O O . SER A 1 74 ? -8.648 -5.160 5.132 1.00 13.43 74 SER A O 14
ATOM 20511 N N . ASN A 1 75 ? -10.314 -3.735 4.630 1.00 44.52 75 ASN A N 14
ATOM 20512 C CA . ASN A 1 75 ? -9.458 -2.555 4.644 1.00 30.22 75 ASN A CA 14
ATOM 20513 C C . ASN A 1 75 ? -8.641 -2.490 5.931 1.00 51.34 75 ASN A C 14
ATOM 20514 O O . ASN A 1 75 ? -7.453 -2.171 5.908 1.00 75.02 75 ASN A O 14
ATOM 20525 N N . GLU A 1 76 ? -9.288 -2.796 7.051 1.00 51.34 76 GLU A N 14
ATOM 20526 C CA . GLU A 1 76 ? -8.622 -2.773 8.348 1.00 34.41 76 GLU A CA 14
ATOM 20527 C C . GLU A 1 76 ? -7.437 -3.736 8.368 1.00 11.11 76 GLU A C 14
ATOM 20528 O O . GLU A 1 76 ? -6.340 -3.377 8.795 1.00 1.44 76 GLU A O 14
ATOM 20540 N N . GLU A 1 77 ? -7.669 -4.960 7.905 1.00 63.42 77 GLU A N 14
ATOM 20541 C CA . GLU A 1 77 ? -6.622 -5.974 7.871 1.00 54.31 77 GLU A CA 14
ATOM 20542 C C . GLU A 1 77 ? -5.454 -5.521 7.000 1.00 61.52 77 GLU A C 14
ATOM 20543 O O . GLU A 1 77 ? -4.290 -5.677 7.374 1.00 45.22 77 GLU A O 14
ATOM 20555 N N . ILE A 1 78 ? -5.772 -4.962 5.838 1.00 43.12 78 ILE A N 14
ATOM 20556 C CA . ILE A 1 78 ? -4.750 -4.486 4.914 1.00 60.42 78 ILE A CA 14
ATOM 20557 C C . ILE A 1 78 ? -3.983 -3.308 5.502 1.00 13.33 78 ILE A C 14
ATOM 20558 O O . ILE A 1 78 ? -2.756 -3.257 5.435 1.00 31.40 78 ILE A O 14
ATOM 20574 N N . ASN A 1 79 ? -4.715 -2.362 6.081 1.00 11.51 79 ASN A N 14
ATOM 20575 C CA . ASN A 1 79 ? -4.103 -1.183 6.683 1.00 32.11 79 ASN A CA 14
ATOM 20576 C C . ASN A 1 79 ? -3.123 -1.580 7.782 1.00 33.24 79 ASN A C 14
ATOM 20577 O O . ASN A 1 79 ? -2.032 -1.021 7.886 1.00 70.13 79 ASN A O 14
ATOM 20588 N N . GLU A 1 80 ? -3.521 -2.549 8.601 1.00 41.32 80 GLU A N 14
ATOM 20589 C CA . GLU A 1 80 ? -2.678 -3.021 9.692 1.00 74.42 80 GLU A CA 14
ATOM 20590 C C . GLU A 1 80 ? -1.555 -3.912 9.167 1.00 73.25 80 GLU A C 14
ATOM 20591 O O . GLU A 1 80 ? -0.479 -3.985 9.759 1.00 24.43 80 GLU A O 14
ATOM 20603 N N . GLU A 1 81 ? -1.818 -4.588 8.054 1.00 64.43 81 GLU A N 14
ATOM 20604 C CA . GLU A 1 81 ? -0.831 -5.476 7.449 1.00 72.12 81 GLU A CA 14
ATOM 20605 C C . GLU A 1 81 ? 0.379 -4.689 6.954 1.00 4.43 81 GLU A C 14
ATOM 20606 O O . GLU A 1 81 ? 1.520 -5.003 7.293 1.00 25.21 81 GLU A O 14
ATOM 20618 N N . LEU A 1 82 ? 0.120 -3.663 6.150 1.00 52.21 82 LEU A N 14
ATOM 20619 C CA . LEU A 1 82 ? 1.187 -2.829 5.607 1.00 2.42 82 LEU A CA 14
ATOM 20620 C C . LEU A 1 82 ? 1.614 -1.765 6.613 1.00 52.04 82 LEU A C 14
ATOM 20621 O O . LEU A 1 82 ? 2.764 -1.331 6.623 1.00 73.22 82 LEU A O 14
ATOM 20637 N N . GLY A 1 83 ? 0.677 -1.352 7.462 1.00 12.23 83 GLY A N 14
ATOM 20638 C CA . GLY A 1 83 ? 0.976 -0.344 8.463 1.00 42.11 83 GLY A CA 14
ATOM 20639 C C . GLY A 1 83 ? 0.648 1.058 7.990 1.00 30.21 83 GLY A C 14
ATOM 20640 O O . GLY A 1 83 ? 1.197 2.036 8.498 1.00 32.22 83 GLY A O 14
ATOM 20644 N N . ILE A 1 84 ? -0.248 1.157 7.015 1.00 53.52 84 ILE A N 14
ATOM 20645 C CA . ILE A 1 84 ? -0.648 2.450 6.473 1.00 55.24 84 ILE A CA 14
ATOM 20646 C C . ILE A 1 84 ? -1.968 2.916 7.079 1.00 73.35 84 ILE A C 14
ATOM 20647 O O . ILE A 1 84 ? -2.496 2.290 7.998 1.00 1.33 84 ILE A O 14
ATOM 20663 N N . GLY A 1 85 ? -2.498 4.017 6.556 1.00 33.32 85 GLY A N 14
ATOM 20664 C CA . GLY A 1 85 ? -3.752 4.547 7.057 1.00 4.43 85 GLY A CA 14
ATOM 20665 C C . GLY A 1 85 ? -4.740 4.843 5.945 1.00 14.42 85 GLY A C 14
ATOM 20666 O O . GLY A 1 85 ? -4.805 5.966 5.446 1.00 31.52 85 GLY A O 14
ATOM 20670 N N . GLN A 1 86 ? -5.512 3.832 5.557 1.00 14.43 86 GLN A N 14
ATOM 20671 C CA . GLN A 1 86 ? -6.500 3.990 4.497 1.00 54.21 86 GLN A CA 14
ATOM 20672 C C . GLN A 1 86 ? -7.774 4.636 5.031 1.00 30.24 86 GLN A C 14
ATOM 20673 O O . GLN A 1 86 ? -8.639 5.054 4.261 1.00 13.02 86 GLN A O 14
ATOM 20687 N N . ASP A 1 87 ? -7.881 4.715 6.353 1.00 43.23 87 ASP A N 14
ATOM 20688 C CA . ASP A 1 87 ? -9.050 5.311 6.991 1.00 5.33 87 ASP A CA 14
ATOM 20689 C C . ASP A 1 87 ? -8.832 6.801 7.239 1.00 72.53 87 ASP A C 14
ATOM 20690 O O . ASP A 1 87 ? -9.577 7.429 7.991 1.00 23.41 87 ASP A O 14
ATOM 20699 N N . GLU A 1 88 ? -7.806 7.357 6.604 1.00 15.15 88 GLU A N 14
ATOM 20700 C CA . GLU A 1 88 ? -7.489 8.773 6.760 1.00 43.44 88 GLU A CA 14
ATOM 20701 C C . GLU A 1 88 ? -8.642 9.645 6.271 1.00 25.51 88 GLU A C 14
ATOM 20702 O O . GLU A 1 88 ? -9.016 10.620 6.921 1.00 64.54 88 GLU A O 14
ATOM 20714 N N . ALA A 1 89 ? -9.200 9.286 5.118 1.00 13.30 89 ALA A N 14
ATOM 20715 C CA . ALA A 1 89 ? -10.312 10.034 4.542 1.00 35.53 89 ALA A CA 14
ATOM 20716 C C . ALA A 1 89 ? -9.985 11.521 4.456 1.00 13.22 89 ALA A C 14
ATOM 20717 O O . ALA A 1 89 ? -10.336 12.296 5.347 1.00 63.35 89 ALA A O 14
ATOM 20724 N N . ASP A 1 90 ? -9.313 11.913 3.380 1.00 63.52 90 ASP A N 14
ATOM 20725 C CA . ASP A 1 90 ? -8.941 13.308 3.176 1.00 33.44 90 ASP A CA 14
ATOM 20726 C C . ASP A 1 90 ? -9.082 13.701 1.709 1.00 73.52 90 ASP A C 14
ATOM 20727 O O . ASP A 1 90 ? -10.019 14.401 1.331 1.00 14.50 90 ASP A O 14
ATOM 20736 N N . ALA A 1 91 ? -8.143 13.244 0.887 1.00 21.41 91 ALA A N 14
ATOM 20737 C CA . ALA A 1 91 ? -8.163 13.546 -0.538 1.00 23.53 91 ALA A CA 14
ATOM 20738 C C . ALA A 1 91 ? -7.472 12.450 -1.343 1.00 33.12 91 ALA A C 14
ATOM 20739 O O . ALA A 1 91 ? -7.064 12.667 -2.483 1.00 23.22 91 ALA A O 14
ATOM 20746 N N . TYR A 1 92 ? -7.344 11.273 -0.740 1.00 64.13 92 TYR A N 14
ATOM 20747 C CA . TYR A 1 92 ? -6.699 10.144 -1.399 1.00 52.45 92 TYR A CA 14
ATOM 20748 C C . TYR A 1 92 ? -7.317 9.888 -2.770 1.00 61.12 92 TYR A C 14
ATOM 20749 O O . TYR A 1 92 ? -8.537 9.785 -2.905 1.00 11.24 92 TYR A O 14
ATOM 20767 N N . ASP A 1 93 ? -6.466 9.784 -3.785 1.00 1.15 93 ASP A N 14
ATOM 20768 C CA . ASP A 1 93 ? -6.926 9.538 -5.147 1.00 11.21 93 ASP A CA 14
ATOM 20769 C C . ASP A 1 93 ? -5.748 9.445 -6.111 1.00 12.33 93 ASP A C 14
ATOM 20770 O O . ASP A 1 93 ? -5.289 10.455 -6.646 1.00 11.43 93 ASP A O 14
ATOM 20779 N N . CYS A 1 94 ? -5.261 8.229 -6.327 1.00 71.33 94 CYS A N 14
ATOM 20780 C CA . CYS A 1 94 ? -4.133 8.003 -7.224 1.00 42.54 94 CYS A CA 14
ATOM 20781 C C . CYS A 1 94 ? -4.428 8.556 -8.616 1.00 72.13 94 CYS A C 14
ATOM 20782 O O . CYS A 1 94 ? -5.553 8.962 -8.908 1.00 44.32 94 CYS A O 14
ATOM 20789 N N . ASP A 1 95 ? -3.410 8.567 -9.469 1.00 63.12 95 ASP A N 14
ATOM 20790 C CA . ASP A 1 95 ? -3.559 9.067 -10.830 1.00 44.41 95 ASP A CA 14
ATOM 20791 C C . ASP A 1 95 ? -3.955 10.541 -10.827 1.00 61.52 95 ASP A C 14
ATOM 20792 O O . ASP A 1 95 ? -4.705 10.995 -11.691 1.00 60.34 95 ASP A O 14
ATOM 20801 N N . ALA A 1 96 ? -3.445 11.283 -9.849 1.00 60.12 96 ALA A N 14
ATOM 20802 C CA . ALA A 1 96 ? -3.745 12.706 -9.734 1.00 73.54 96 ALA A CA 14
ATOM 20803 C C . ALA A 1 96 ? -2.931 13.519 -10.735 1.00 44.40 96 ALA A C 14
ATOM 20804 O O . ALA A 1 96 ? -3.388 14.552 -11.225 1.00 1.43 96 ALA A O 14
ATOM 20811 N N . ALA A 1 97 ? -1.726 13.048 -11.034 1.00 22.10 97 ALA A N 14
ATOM 20812 C CA . ALA A 1 97 ? -0.851 13.733 -11.978 1.00 34.42 97 ALA A CA 14
ATOM 20813 C C . ALA A 1 97 ? -1.476 13.787 -13.367 1.00 61.02 97 ALA A C 14
ATOM 20814 O O . ALA A 1 97 ? -1.260 14.736 -14.121 1.00 54.31 97 ALA A O 14
ATOM 20821 N N . LYS A 1 98 ? -2.252 12.761 -13.701 1.00 64.42 98 LYS A N 14
ATOM 20822 C CA . LYS A 1 98 ? -2.910 12.691 -15.002 1.00 15.20 98 LYS A CA 14
ATOM 20823 C C . LYS A 1 98 ? -1.887 12.717 -16.132 1.00 31.01 98 LYS A C 14
ATOM 20824 O O . LYS A 1 98 ? -0.681 12.766 -15.889 1.00 21.52 98 LYS A O 14
ATOM 20843 N N . ARG A 1 99 ? -2.376 12.685 -17.367 1.00 4.35 99 ARG A N 14
ATOM 20844 C CA . ARG A 1 99 ? -1.503 12.706 -18.535 1.00 22.32 99 ARG A CA 14
ATOM 20845 C C . ARG A 1 99 ? -2.302 12.979 -19.805 1.00 62.44 99 ARG A C 14
ATOM 20846 O O . ARG A 1 99 ? -2.256 14.078 -20.356 1.00 4.43 99 ARG A O 14
ATOM 20867 N N . GLY A 1 100 ? -3.034 11.970 -20.267 1.00 61.44 100 GLY A N 14
ATOM 20868 C CA . GLY A 1 100 ? -3.832 12.121 -21.470 1.00 60.21 100 GLY A CA 14
ATOM 20869 C C . GLY A 1 100 ? -5.207 11.498 -21.336 1.00 12.12 100 GLY A C 14
ATOM 20870 O O . GLY A 1 100 ? -5.335 10.287 -21.504 1.00 65.21 100 GLY A O 14
ATOM 20875 N N . GLY A 1 1 ? -24.885 12.709 -13.564 1.00 73.31 1 GLY A N 15
ATOM 20876 C CA . GLY A 1 1 ? -24.245 13.839 -12.916 1.00 44.01 1 GLY A CA 15
ATOM 20877 C C . GLY A 1 1 ? -24.324 13.763 -11.405 1.00 74.50 1 GLY A C 15
ATOM 20878 O O . GLY A 1 1 ? -25.396 13.931 -10.823 1.00 22.11 1 GLY A O 15
ATOM 20882 N N . SER A 1 2 ? -23.187 13.505 -10.765 1.00 45.31 2 SER A N 15
ATOM 20883 C CA . SER A 1 2 ? -23.134 13.400 -9.312 1.00 4.05 2 SER A CA 15
ATOM 20884 C C . SER A 1 2 ? -23.631 14.685 -8.657 1.00 72.42 2 SER A C 15
ATOM 20885 O O . SER A 1 2 ? -23.653 15.745 -9.281 1.00 1.13 2 SER A O 15
ATOM 20893 N N . ARG A 1 3 ? -24.029 14.581 -7.393 1.00 5.11 3 ARG A N 15
ATOM 20894 C CA . ARG A 1 3 ? -24.528 15.733 -6.652 1.00 24.44 3 ARG A CA 15
ATOM 20895 C C . ARG A 1 3 ? -23.900 15.799 -5.262 1.00 41.15 3 ARG A C 15
ATOM 20896 O O . ARG A 1 3 ? -23.803 14.787 -4.567 1.00 14.14 3 ARG A O 15
ATOM 20917 N N . ARG A 1 4 ? -23.476 16.994 -4.865 1.00 15.20 4 ARG A N 15
ATOM 20918 C CA . ARG A 1 4 ? -22.857 17.190 -3.560 1.00 70.02 4 ARG A CA 15
ATOM 20919 C C . ARG A 1 4 ? -23.043 18.626 -3.080 1.00 3.31 4 ARG A C 15
ATOM 20920 O O . ARG A 1 4 ? -23.303 19.528 -3.877 1.00 22.34 4 ARG A O 15
ATOM 20941 N N . ALA A 1 5 ? -22.909 18.831 -1.774 1.00 54.25 5 ALA A N 15
ATOM 20942 C CA . ALA A 1 5 ? -23.062 20.157 -1.189 1.00 13.52 5 ALA A CA 15
ATOM 20943 C C . ALA A 1 5 ? -22.382 20.237 0.174 1.00 50.43 5 ALA A C 15
ATOM 20944 O O . ALA A 1 5 ? -21.868 19.241 0.682 1.00 52.42 5 ALA A O 15
ATOM 20951 N N . SER A 1 6 ? -22.383 21.430 0.761 1.00 60.14 6 SER A N 15
ATOM 20952 C CA . SER A 1 6 ? -21.762 21.641 2.063 1.00 32.35 6 SER A CA 15
ATOM 20953 C C . SER A 1 6 ? -22.349 22.869 2.753 1.00 51.45 6 SER A C 15
ATOM 20954 O O . SER A 1 6 ? -23.000 23.699 2.119 1.00 3.24 6 SER A O 15
ATOM 20962 N N . VAL A 1 7 ? -22.116 22.976 4.057 1.00 23.32 7 VAL A N 15
ATOM 20963 C CA . VAL A 1 7 ? -22.620 24.101 4.834 1.00 11.44 7 VAL A CA 15
ATOM 20964 C C . VAL A 1 7 ? -21.681 24.437 5.987 1.00 15.00 7 VAL A C 15
ATOM 20965 O O . VAL A 1 7 ? -20.744 23.693 6.276 1.00 14.43 7 VAL A O 15
ATOM 20978 N N . GLY A 1 8 ? -21.940 25.563 6.645 1.00 14.31 8 GLY A N 15
ATOM 20979 C CA . GLY A 1 8 ? -21.110 25.978 7.761 1.00 21.44 8 GLY A CA 15
ATOM 20980 C C . GLY A 1 8 ? -19.768 26.524 7.314 1.00 60.21 8 GLY A C 15
ATOM 20981 O O . GLY A 1 8 ? -19.701 27.387 6.438 1.00 52.42 8 GLY A O 15
ATOM 20985 N N . SER A 1 9 ? -18.696 26.021 7.917 1.00 25.52 9 SER A N 15
ATOM 20986 C CA . SER A 1 9 ? -17.349 26.467 7.579 1.00 32.04 9 SER A CA 15
ATOM 20987 C C . SER A 1 9 ? -16.408 25.278 7.416 1.00 3.32 9 SER A C 15
ATOM 20988 O O . SER A 1 9 ? -16.838 24.126 7.434 1.00 43.13 9 SER A O 15
ATOM 20996 N N . GLU A 1 10 ? -15.120 25.569 7.258 1.00 64.44 10 GLU A N 15
ATOM 20997 C CA . GLU A 1 10 ? -14.117 24.523 7.090 1.00 31.14 10 GLU A CA 15
ATOM 20998 C C . GLU A 1 10 ? -12.884 24.810 7.943 1.00 2.51 10 GLU A C 15
ATOM 20999 O O . GLU A 1 10 ? -12.856 25.775 8.708 1.00 52.14 10 GLU A O 15
ATOM 21011 N N . PHE A 1 11 ? -11.867 23.967 7.805 1.00 74.43 11 PHE A N 15
ATOM 21012 C CA . PHE A 1 11 ? -10.632 24.127 8.563 1.00 15.30 11 PHE A CA 15
ATOM 21013 C C . PHE A 1 11 ? -9.476 23.405 7.879 1.00 23.43 11 PHE A C 15
ATOM 21014 O O . PHE A 1 11 ? -9.632 22.288 7.388 1.00 63.35 11 PHE A O 15
ATOM 21031 N N . MET A 1 12 ? -8.316 24.053 7.849 1.00 32.24 12 MET A N 15
ATOM 21032 C CA . MET A 1 12 ? -7.132 23.474 7.225 1.00 74.15 12 MET A CA 15
ATOM 21033 C C . MET A 1 12 ? -6.455 22.478 8.164 1.00 41.11 12 MET A C 15
ATOM 21034 O O . MET A 1 12 ? -6.652 22.523 9.378 1.00 44.03 12 MET A O 15
ATOM 21048 N N . VAL A 1 13 ? -5.658 21.581 7.592 1.00 32.43 13 VAL A N 15
ATOM 21049 C CA . VAL A 1 13 ? -4.951 20.577 8.378 1.00 65.04 13 VAL A CA 15
ATOM 21050 C C . VAL A 1 13 ? -3.668 20.137 7.681 1.00 43.20 13 VAL A C 15
ATOM 21051 O O . VAL A 1 13 ? -3.368 20.579 6.572 1.00 53.53 13 VAL A O 15
ATOM 21064 N N . VAL A 1 14 ? -2.914 19.262 8.339 1.00 33.11 14 VAL A N 15
ATOM 21065 C CA . VAL A 1 14 ? -1.663 18.760 7.783 1.00 10.13 14 VAL A CA 15
ATOM 21066 C C . VAL A 1 14 ? -1.802 17.309 7.339 1.00 54.13 14 VAL A C 15
ATOM 21067 O O . VAL A 1 14 ? -2.897 16.747 7.353 1.00 52.31 14 VAL A O 15
ATOM 21080 N N . ASP A 1 15 ? -0.685 16.706 6.947 1.00 12.21 15 ASP A N 15
ATOM 21081 C CA . ASP A 1 15 ? -0.682 15.318 6.501 1.00 45.11 15 ASP A CA 15
ATOM 21082 C C . ASP A 1 15 ? 0.671 14.665 6.768 1.00 53.12 15 ASP A C 15
ATOM 21083 O O . ASP A 1 15 ? 1.700 15.112 6.263 1.00 15.42 15 ASP A O 15
ATOM 21092 N N . VAL A 1 16 ? 0.661 13.603 7.569 1.00 62.15 16 VAL A N 15
ATOM 21093 C CA . VAL A 1 16 ? 1.885 12.887 7.904 1.00 21.23 16 VAL A CA 15
ATOM 21094 C C . VAL A 1 16 ? 1.624 11.393 8.059 1.00 22.53 16 VAL A C 15
ATOM 21095 O O . VAL A 1 16 ? 1.728 10.844 9.157 1.00 63.34 16 VAL A O 15
ATOM 21108 N N . THR A 1 17 ? 1.286 10.740 6.953 1.00 53.44 17 THR A N 15
ATOM 21109 C CA . THR A 1 17 ? 1.009 9.309 6.965 1.00 64.24 17 THR A CA 15
ATOM 21110 C C . THR A 1 17 ? 2.194 8.515 6.427 1.00 5.11 17 THR A C 15
ATOM 21111 O O . THR A 1 17 ? 3.042 9.054 5.714 1.00 55.21 17 THR A O 15
ATOM 21122 N N . ILE A 1 18 ? 2.246 7.233 6.771 1.00 23.31 18 ILE A N 15
ATOM 21123 C CA . ILE A 1 18 ? 3.327 6.364 6.321 1.00 4.25 18 ILE A CA 15
ATOM 21124 C C . ILE A 1 18 ? 2.817 5.314 5.341 1.00 11.24 18 ILE A C 15
ATOM 21125 O O . ILE A 1 18 ? 1.636 4.968 5.347 1.00 31.11 18 ILE A O 15
ATOM 21141 N N . GLU A 1 19 ? 3.715 4.810 4.501 1.00 62.12 19 GLU A N 15
ATOM 21142 C CA . GLU A 1 19 ? 3.355 3.797 3.516 1.00 74.14 19 GLU A CA 15
ATOM 21143 C C . GLU A 1 19 ? 4.588 3.315 2.756 1.00 42.33 19 GLU A C 15
ATOM 21144 O O . GLU A 1 19 ? 5.450 4.110 2.381 1.00 40.35 19 GLU A O 15
ATOM 21156 N N . ASP A 1 20 ? 4.664 2.007 2.533 1.00 11.43 20 ASP A N 15
ATOM 21157 C CA . ASP A 1 20 ? 5.789 1.417 1.817 1.00 14.13 20 ASP A CA 15
ATOM 21158 C C . ASP A 1 20 ? 5.396 0.084 1.189 1.00 74.32 20 ASP A C 15
ATOM 21159 O O . ASP A 1 20 ? 4.751 -0.748 1.828 1.00 30.24 20 ASP A O 15
ATOM 21168 N N . SER A 1 21 ? 5.787 -0.112 -0.065 1.00 0.43 21 SER A N 15
ATOM 21169 C CA . SER A 1 21 ? 5.470 -1.341 -0.782 1.00 71.52 21 SER A CA 15
ATOM 21170 C C . SER A 1 21 ? 6.570 -2.382 -0.587 1.00 1.30 21 SER A C 15
ATOM 21171 O O . SER A 1 21 ? 7.444 -2.544 -1.439 1.00 14.35 21 SER A O 15
ATOM 21179 N N . TYR A 1 22 ? 6.518 -3.083 0.540 1.00 61.31 22 TYR A N 15
ATOM 21180 C CA . TYR A 1 22 ? 7.511 -4.106 0.849 1.00 11.43 22 TYR A CA 15
ATOM 21181 C C . TYR A 1 22 ? 6.922 -5.179 1.758 1.00 35.00 22 TYR A C 15
ATOM 21182 O O . TYR A 1 22 ? 5.898 -4.965 2.409 1.00 31.33 22 TYR A O 15
ATOM 21200 N N . SER A 1 23 ? 7.575 -6.336 1.799 1.00 23.52 23 SER A N 15
ATOM 21201 C CA . SER A 1 23 ? 7.115 -7.446 2.627 1.00 24.13 23 SER A CA 15
ATOM 21202 C C . SER A 1 23 ? 8.071 -8.630 2.524 1.00 73.43 23 SER A C 15
ATOM 21203 O O . SER A 1 23 ? 9.142 -8.532 1.925 1.00 44.54 23 SER A O 15
ATOM 21211 N N . THR A 1 24 ? 7.675 -9.754 3.115 1.00 13.51 24 THR A N 15
ATOM 21212 C CA . THR A 1 24 ? 8.494 -10.959 3.093 1.00 5.21 24 THR A CA 15
ATOM 21213 C C . THR A 1 24 ? 8.530 -11.574 1.699 1.00 42.12 24 THR A C 15
ATOM 21214 O O . THR A 1 24 ? 9.602 -11.851 1.161 1.00 42.45 24 THR A O 15
ATOM 21225 N N . GLU A 1 25 ? 7.352 -11.783 1.118 1.00 23.41 25 GLU A N 15
ATOM 21226 C CA . GLU A 1 25 ? 7.251 -12.365 -0.215 1.00 12.00 25 GLU A CA 15
ATOM 21227 C C . GLU A 1 25 ? 6.075 -11.768 -0.981 1.00 50.42 25 GLU A C 15
ATOM 21228 O O . GLU A 1 25 ? 6.260 -10.964 -1.895 1.00 3.44 25 GLU A O 15
ATOM 21240 N N . SER A 1 26 ? 4.866 -12.168 -0.604 1.00 54.41 26 SER A N 15
ATOM 21241 C CA . SER A 1 26 ? 3.658 -11.676 -1.258 1.00 11.14 26 SER A CA 15
ATOM 21242 C C . SER A 1 26 ? 3.613 -10.151 -1.239 1.00 24.10 26 SER A C 15
ATOM 21243 O O . SER A 1 26 ? 4.127 -9.515 -0.320 1.00 64.21 26 SER A O 15
ATOM 21251 N N . ALA A 1 27 ? 2.994 -9.571 -2.262 1.00 22.12 27 ALA A N 15
ATOM 21252 C CA . ALA A 1 27 ? 2.880 -8.122 -2.364 1.00 12.24 27 ALA A CA 15
ATOM 21253 C C . ALA A 1 27 ? 1.423 -7.695 -2.508 1.00 1.34 27 ALA A C 15
ATOM 21254 O O . ALA A 1 27 ? 0.562 -8.501 -2.859 1.00 71.24 27 ALA A O 15
ATOM 21261 N N . TRP A 1 28 ? 1.154 -6.423 -2.233 1.00 71.12 28 TRP A N 15
ATOM 21262 C CA . TRP A 1 28 ? -0.200 -5.891 -2.332 1.00 33.05 28 TRP A CA 15
ATOM 21263 C C . TRP A 1 28 ? -0.375 -5.084 -3.614 1.00 74.14 28 TRP A C 15
ATOM 21264 O O . TRP A 1 28 ? 0.466 -4.253 -3.957 1.00 73.33 28 TRP A O 15
ATOM 21285 N N . VAL A 1 29 ? -1.474 -5.334 -4.320 1.00 73.11 29 VAL A N 15
ATOM 21286 C CA . VAL A 1 29 ? -1.760 -4.630 -5.564 1.00 54.03 29 VAL A CA 15
ATOM 21287 C C . VAL A 1 29 ? -3.183 -4.084 -5.571 1.00 13.43 29 VAL A C 15
ATOM 21288 O O . VAL A 1 29 ? -4.123 -4.762 -5.155 1.00 62.11 29 VAL A O 15
ATOM 21301 N N . ARG A 1 30 ? -3.336 -2.852 -6.045 1.00 43.43 30 ARG A N 15
ATOM 21302 C CA . ARG A 1 30 ? -4.644 -2.213 -6.107 1.00 14.42 30 ARG A CA 15
ATOM 21303 C C . ARG A 1 30 ? -5.143 -2.128 -7.546 1.00 25.11 30 ARG A C 15
ATOM 21304 O O . ARG A 1 30 ? -4.362 -1.906 -8.472 1.00 22.04 30 ARG A O 15
ATOM 21325 N N . CYS A 1 31 ? -6.447 -2.306 -7.728 1.00 23.32 31 CYS A N 15
ATOM 21326 C CA . CYS A 1 31 ? -7.049 -2.251 -9.055 1.00 33.50 31 CYS A CA 15
ATOM 21327 C C . CYS A 1 31 ? -7.180 -0.808 -9.532 1.00 43.33 31 CYS A C 15
ATOM 21328 O O . CYS A 1 31 ? -7.558 0.079 -8.767 1.00 41.02 31 CYS A O 15
ATOM 21335 N N . ASP A 1 32 ? -6.865 -0.582 -10.803 1.00 24.24 32 ASP A N 15
ATOM 21336 C CA . ASP A 1 32 ? -6.948 0.753 -11.385 1.00 61.02 32 ASP A CA 15
ATOM 21337 C C . ASP A 1 32 ? -8.268 0.941 -12.126 1.00 11.13 32 ASP A C 15
ATOM 21338 O O . ASP A 1 32 ? -8.330 1.642 -13.136 1.00 73.13 32 ASP A O 15
ATOM 21347 N N . ASP A 1 33 ? -9.322 0.311 -11.617 1.00 24.45 33 ASP A N 15
ATOM 21348 C CA . ASP A 1 33 ? -10.641 0.409 -12.229 1.00 60.24 33 ASP A CA 15
ATOM 21349 C C . ASP A 1 33 ? -11.725 0.548 -11.165 1.00 22.11 33 ASP A C 15
ATOM 21350 O O . ASP A 1 33 ? -12.639 1.362 -11.297 1.00 12.11 33 ASP A O 15
ATOM 21359 N N . CYS A 1 34 ? -11.618 -0.253 -10.111 1.00 34.20 34 CYS A N 15
ATOM 21360 C CA . CYS A 1 34 ? -12.589 -0.222 -9.024 1.00 2.21 34 CYS A CA 15
ATOM 21361 C C . CYS A 1 34 ? -11.910 0.103 -7.697 1.00 61.21 34 CYS A C 15
ATOM 21362 O O . CYS A 1 34 ? -12.575 0.301 -6.678 1.00 64.14 34 CYS A O 15
ATOM 21369 N N . PHE A 1 35 ? -10.583 0.158 -7.715 1.00 3.11 35 PHE A N 15
ATOM 21370 C CA . PHE A 1 35 ? -9.812 0.458 -6.514 1.00 41.32 35 PHE A CA 15
ATOM 21371 C C . PHE A 1 35 ? -10.044 -0.601 -5.440 1.00 14.50 35 PHE A C 15
ATOM 21372 O O . PHE A 1 35 ? -10.779 -0.376 -4.479 1.00 55.51 35 PHE A O 15
ATOM 21389 N N . LYS A 1 36 ? -9.413 -1.756 -5.611 1.00 45.05 36 LYS A N 15
ATOM 21390 C CA . LYS A 1 36 ? -9.549 -2.852 -4.658 1.00 22.05 36 LYS A CA 15
ATOM 21391 C C . LYS A 1 36 ? -8.197 -3.503 -4.381 1.00 63.20 36 LYS A C 15
ATOM 21392 O O . LYS A 1 36 ? -7.420 -3.756 -5.303 1.00 32.24 36 LYS A O 15
ATOM 21411 N N . TRP A 1 37 ? -7.924 -3.771 -3.110 1.00 73.31 37 TRP A N 15
ATOM 21412 C CA . TRP A 1 37 ? -6.666 -4.396 -2.714 1.00 13.44 37 TRP A CA 15
ATOM 21413 C C . TRP A 1 37 ? -6.677 -5.888 -3.022 1.00 53.45 37 TRP A C 15
ATOM 21414 O O . TRP A 1 37 ? -7.699 -6.557 -2.861 1.00 24.42 37 TRP A O 15
ATOM 21435 N N . ARG A 1 38 ? -5.537 -6.404 -3.467 1.00 43.43 38 ARG A N 15
ATOM 21436 C CA . ARG A 1 38 ? -5.417 -7.819 -3.800 1.00 2.13 38 ARG A CA 15
ATOM 21437 C C . ARG A 1 38 ? -4.026 -8.342 -3.454 1.00 44.22 38 ARG A C 15
ATOM 21438 O O . ARG A 1 38 ? -3.017 -7.791 -3.896 1.00 71.23 38 ARG A O 15
ATOM 21459 N N . ARG A 1 39 ? -3.980 -9.408 -2.662 1.00 60.43 39 ARG A N 15
ATOM 21460 C CA . ARG A 1 39 ? -2.713 -10.004 -2.256 1.00 41.14 39 ARG A CA 15
ATOM 21461 C C . ARG A 1 39 ? -2.221 -11.001 -3.302 1.00 15.35 39 ARG A C 15
ATOM 21462 O O . ARG A 1 39 ? -2.847 -12.036 -3.531 1.00 11.40 39 ARG A O 15
ATOM 21483 N N . ILE A 1 40 ? -1.097 -10.680 -3.933 1.00 43.44 40 ILE A N 15
ATOM 21484 C CA . ILE A 1 40 ? -0.521 -11.547 -4.955 1.00 23.02 40 ILE A CA 15
ATOM 21485 C C . ILE A 1 40 ? 0.871 -12.019 -4.552 1.00 44.10 40 ILE A C 15
ATOM 21486 O O . ILE A 1 40 ? 1.585 -11.359 -3.796 1.00 55.14 40 ILE A O 15
ATOM 21502 N N . PRO A 1 41 ? 1.271 -13.189 -5.071 1.00 61.45 41 PRO A N 15
ATOM 21503 C CA . PRO A 1 41 ? 2.584 -13.776 -4.782 1.00 41.54 41 PRO A CA 15
ATOM 21504 C C . PRO A 1 41 ? 3.724 -12.992 -5.423 1.00 35.12 41 PRO A C 15
ATOM 21505 O O . PRO A 1 41 ? 3.525 -12.286 -6.411 1.00 60.25 41 PRO A O 15
ATOM 21516 N N . ALA A 1 42 ? 4.917 -13.120 -4.852 1.00 40.00 42 ALA A N 15
ATOM 21517 C CA . ALA A 1 42 ? 6.089 -12.424 -5.369 1.00 61.05 42 ALA A CA 15
ATOM 21518 C C . ALA A 1 42 ? 6.482 -12.957 -6.743 1.00 64.45 42 ALA A C 15
ATOM 21519 O O . ALA A 1 42 ? 7.295 -12.353 -7.444 1.00 71.04 42 ALA A O 15
ATOM 21526 N N . SER A 1 43 ? 5.902 -14.092 -7.120 1.00 42.41 43 SER A N 15
ATOM 21527 C CA . SER A 1 43 ? 6.195 -14.709 -8.409 1.00 24.12 43 SER A CA 15
ATOM 21528 C C . SER A 1 43 ? 5.488 -13.968 -9.539 1.00 44.31 43 SER A C 15
ATOM 21529 O O . SER A 1 43 ? 6.034 -13.810 -10.632 1.00 72.53 43 SER A O 15
ATOM 21537 N N . VAL A 1 44 ? 4.268 -13.515 -9.269 1.00 4.53 44 VAL A N 15
ATOM 21538 C CA . VAL A 1 44 ? 3.485 -12.789 -10.262 1.00 41.44 44 VAL A CA 15
ATOM 21539 C C . VAL A 1 44 ? 3.700 -11.284 -10.140 1.00 42.35 44 VAL A C 15
ATOM 21540 O O . VAL A 1 44 ? 3.612 -10.551 -11.125 1.00 54.03 44 VAL A O 15
ATOM 21553 N N . VAL A 1 45 ? 3.982 -10.830 -8.924 1.00 34.12 45 VAL A N 15
ATOM 21554 C CA . VAL A 1 45 ? 4.211 -9.412 -8.672 1.00 34.43 45 VAL A CA 15
ATOM 21555 C C . VAL A 1 45 ? 5.308 -8.863 -9.577 1.00 31.44 45 VAL A C 15
ATOM 21556 O O . VAL A 1 45 ? 5.346 -7.669 -9.869 1.00 43.12 45 VAL A O 15
ATOM 21569 N N . GLY A 1 46 ? 6.200 -9.745 -10.017 1.00 71.32 46 GLY A N 15
ATOM 21570 C CA . GLY A 1 46 ? 7.287 -9.330 -10.885 1.00 22.11 46 GLY A CA 15
ATOM 21571 C C . GLY A 1 46 ? 7.011 -9.634 -12.344 1.00 65.40 46 GLY A C 15
ATOM 21572 O O . GLY A 1 46 ? 7.937 -9.737 -13.150 1.00 71.13 46 GLY A O 15
ATOM 21576 N N . SER A 1 47 ? 5.735 -9.781 -12.687 1.00 12.25 47 SER A N 15
ATOM 21577 C CA . SER A 1 47 ? 5.341 -10.080 -14.058 1.00 71.13 47 SER A CA 15
ATOM 21578 C C . SER A 1 47 ? 4.160 -9.213 -14.485 1.00 62.30 47 SER A C 15
ATOM 21579 O O . SER A 1 47 ? 4.112 -8.724 -15.615 1.00 32.13 47 SER A O 15
ATOM 21587 N N . ILE A 1 48 ? 3.210 -9.029 -13.575 1.00 3.33 48 ILE A N 15
ATOM 21588 C CA . ILE A 1 48 ? 2.030 -8.220 -13.857 1.00 74.22 48 ILE A CA 15
ATOM 21589 C C . ILE A 1 48 ? 2.384 -6.739 -13.938 1.00 61.43 48 ILE A C 15
ATOM 21590 O O . ILE A 1 48 ? 1.607 -5.931 -14.447 1.00 64.35 48 ILE A O 15
ATOM 21606 N N . ASP A 1 49 ? 3.563 -6.391 -13.435 1.00 2.04 49 ASP A N 15
ATOM 21607 C CA . ASP A 1 49 ? 4.023 -5.006 -13.452 1.00 43.14 49 ASP A CA 15
ATOM 21608 C C . ASP A 1 49 ? 4.766 -4.698 -14.749 1.00 53.41 49 ASP A C 15
ATOM 21609 O O . ASP A 1 49 ? 5.871 -4.157 -14.728 1.00 52.32 49 ASP A O 15
ATOM 21618 N N . GLU A 1 50 ? 4.151 -5.047 -15.875 1.00 44.22 50 GLU A N 15
ATOM 21619 C CA . GLU A 1 50 ? 4.755 -4.808 -17.181 1.00 32.54 50 GLU A CA 15
ATOM 21620 C C . GLU A 1 50 ? 4.111 -3.608 -17.867 1.00 5.12 50 GLU A C 15
ATOM 21621 O O . GLU A 1 50 ? 4.483 -3.245 -18.983 1.00 24.14 50 GLU A O 15
ATOM 21633 N N . SER A 1 51 ? 3.144 -2.996 -17.192 1.00 52.32 51 SER A N 15
ATOM 21634 C CA . SER A 1 51 ? 2.444 -1.839 -17.738 1.00 41.50 51 SER A CA 15
ATOM 21635 C C . SER A 1 51 ? 2.292 -0.748 -16.683 1.00 21.41 51 SER A C 15
ATOM 21636 O O . SER A 1 51 ? 1.603 0.249 -16.899 1.00 65.12 51 SER A O 15
ATOM 21644 N N . SER A 1 52 ? 2.942 -0.944 -15.540 1.00 53.45 52 SER A N 15
ATOM 21645 C CA . SER A 1 52 ? 2.877 0.020 -14.448 1.00 51.32 52 SER A CA 15
ATOM 21646 C C . SER A 1 52 ? 1.455 0.132 -13.906 1.00 41.43 52 SER A C 15
ATOM 21647 O O . SER A 1 52 ? 1.073 1.158 -13.343 1.00 40.35 52 SER A O 15
ATOM 21655 N N . ARG A 1 53 ? 0.677 -0.931 -14.080 1.00 15.41 53 ARG A N 15
ATOM 21656 C CA . ARG A 1 53 ? -0.703 -0.952 -13.610 1.00 60.35 53 ARG A CA 15
ATOM 21657 C C . ARG A 1 53 ? -1.146 -2.378 -13.290 1.00 15.42 53 ARG A C 15
ATOM 21658 O O . ARG A 1 53 ? -0.406 -3.334 -13.517 1.00 5.23 53 ARG A O 15
ATOM 21679 N N . TRP A 1 54 ? -2.357 -2.510 -12.762 1.00 34.45 54 TRP A N 15
ATOM 21680 C CA . TRP A 1 54 ? -2.899 -3.818 -12.410 1.00 23.23 54 TRP A CA 15
ATOM 21681 C C . TRP A 1 54 ? -4.396 -3.731 -12.135 1.00 40.12 54 TRP A C 15
ATOM 21682 O O . TRP A 1 54 ? -4.892 -2.707 -11.664 1.00 21.32 54 TRP A O 15
ATOM 21703 N N . ILE A 1 55 ? -5.111 -4.811 -12.431 1.00 44.12 55 ILE A N 15
ATOM 21704 C CA . ILE A 1 55 ? -6.551 -4.856 -12.215 1.00 32.11 55 ILE A CA 15
ATOM 21705 C C . ILE A 1 55 ? -6.996 -6.243 -11.762 1.00 22.02 55 ILE A C 15
ATOM 21706 O O . ILE A 1 55 ? -6.196 -7.178 -11.710 1.00 43.31 55 ILE A O 15
ATOM 21722 N N . CYS A 1 56 ? -8.277 -6.370 -11.435 1.00 52.22 56 CYS A N 15
ATOM 21723 C CA . CYS A 1 56 ? -8.831 -7.642 -10.987 1.00 11.42 56 CYS A CA 15
ATOM 21724 C C . CYS A 1 56 ? -8.738 -8.693 -12.089 1.00 63.41 56 CYS A C 15
ATOM 21725 O O . CYS A 1 56 ? -8.215 -9.787 -11.875 1.00 4.22 56 CYS A O 15
ATOM 21732 N N . MET A 1 57 ? -9.248 -8.353 -13.268 1.00 71.03 57 MET A N 15
ATOM 21733 C CA . MET A 1 57 ? -9.222 -9.267 -14.404 1.00 54.01 57 MET A CA 15
ATOM 21734 C C . MET A 1 57 ? -7.789 -9.654 -14.757 1.00 53.22 57 MET A C 15
ATOM 21735 O O . MET A 1 57 ? -7.554 -10.662 -15.422 1.00 51.44 57 MET A O 15
ATOM 21749 N N . ASN A 1 58 ? -6.835 -8.847 -14.306 1.00 21.02 58 ASN A N 15
ATOM 21750 C CA . ASN A 1 58 ? -5.425 -9.105 -14.575 1.00 60.41 58 ASN A CA 15
ATOM 21751 C C . ASN A 1 58 ? -4.844 -10.075 -13.551 1.00 75.21 58 ASN A C 15
ATOM 21752 O O . ASN A 1 58 ? -3.729 -10.569 -13.712 1.00 33.14 58 ASN A O 15
ATOM 21763 N N . ASN A 1 59 ? -5.610 -10.345 -12.498 1.00 44.32 59 ASN A N 15
ATOM 21764 C CA . ASN A 1 59 ? -5.172 -11.257 -11.448 1.00 23.02 59 ASN A CA 15
ATOM 21765 C C . ASN A 1 59 ? -4.860 -12.636 -12.019 1.00 41.22 59 ASN A C 15
ATOM 21766 O O . ASN A 1 59 ? -5.575 -13.136 -12.888 1.00 54.31 59 ASN A O 15
ATOM 21777 N N . SER A 1 60 ? -3.787 -13.247 -11.526 1.00 54.01 60 SER A N 15
ATOM 21778 C CA . SER A 1 60 ? -3.379 -14.567 -11.990 1.00 23.21 60 SER A CA 15
ATOM 21779 C C . SER A 1 60 ? -4.452 -15.608 -11.683 1.00 13.22 60 SER A C 15
ATOM 21780 O O . SER A 1 60 ? -4.531 -16.647 -12.338 1.00 44.52 60 SER A O 15
ATOM 21788 N N . ASP A 1 61 ? -5.276 -15.319 -10.682 1.00 51.44 61 ASP A N 15
ATOM 21789 C CA . ASP A 1 61 ? -6.347 -16.228 -10.287 1.00 24.22 61 ASP A CA 15
ATOM 21790 C C . ASP A 1 61 ? -7.433 -16.286 -11.357 1.00 63.14 61 ASP A C 15
ATOM 21791 O O . ASP A 1 61 ? -7.300 -15.686 -12.424 1.00 53.23 61 ASP A O 15
ATOM 21800 N N . LYS A 1 62 ? -8.505 -17.014 -11.065 1.00 62.01 62 LYS A N 15
ATOM 21801 C CA . LYS A 1 62 ? -9.615 -17.151 -12.001 1.00 73.21 62 LYS A CA 15
ATOM 21802 C C . LYS A 1 62 ? -10.944 -16.851 -11.317 1.00 31.01 62 LYS A C 15
ATOM 21803 O O . LYS A 1 62 ? -11.834 -16.241 -11.909 1.00 1.52 62 LYS A O 15
ATOM 21822 N N . ARG A 1 63 ? -11.071 -17.282 -10.066 1.00 54.00 63 ARG A N 15
ATOM 21823 C CA . ARG A 1 63 ? -12.293 -17.059 -9.301 1.00 42.12 63 ARG A CA 15
ATOM 21824 C C . ARG A 1 63 ? -12.300 -15.663 -8.685 1.00 34.44 63 ARG A C 15
ATOM 21825 O O . ARG A 1 63 ? -13.356 -15.122 -8.358 1.00 54.24 63 ARG A O 15
ATOM 21846 N N . PHE A 1 64 ? -11.113 -15.086 -8.525 1.00 43.25 64 PHE A N 15
ATOM 21847 C CA . PHE A 1 64 ? -10.982 -13.754 -7.946 1.00 32.01 64 PHE A CA 15
ATOM 21848 C C . PHE A 1 64 ? -10.293 -12.803 -8.920 1.00 12.44 64 PHE A C 15
ATOM 21849 O O . PHE A 1 64 ? -9.699 -11.805 -8.514 1.00 22.33 64 PHE A O 15
ATOM 21866 N N . ALA A 1 65 ? -10.380 -13.119 -10.207 1.00 65.52 65 ALA A N 15
ATOM 21867 C CA . ALA A 1 65 ? -9.767 -12.293 -11.240 1.00 65.50 65 ALA A CA 15
ATOM 21868 C C . ALA A 1 65 ? -10.825 -11.559 -12.056 1.00 51.05 65 ALA A C 15
ATOM 21869 O O . ALA A 1 65 ? -11.032 -11.857 -13.233 1.00 63.02 65 ALA A O 15
ATOM 21876 N N . ASP A 1 66 ? -11.494 -10.601 -11.425 1.00 30.15 66 ASP A N 15
ATOM 21877 C CA . ASP A 1 66 ? -12.531 -9.824 -12.094 1.00 74.14 66 ASP A CA 15
ATOM 21878 C C . ASP A 1 66 ? -13.075 -8.736 -11.173 1.00 73.51 66 ASP A C 15
ATOM 21879 O O . ASP A 1 66 ? -13.207 -8.940 -9.965 1.00 52.43 66 ASP A O 15
ATOM 21888 N N . CYS A 1 67 ? -13.386 -7.581 -11.750 1.00 54.12 67 CYS A N 15
ATOM 21889 C CA . CYS A 1 67 ? -13.913 -6.460 -10.981 1.00 0.44 67 CYS A CA 15
ATOM 21890 C C . CYS A 1 67 ? -15.254 -6.818 -10.346 1.00 61.02 67 CYS A C 15
ATOM 21891 O O . CYS A 1 67 ? -15.639 -6.252 -9.324 1.00 12.32 67 CYS A O 15
ATOM 21898 N N . SER A 1 68 ? -15.960 -7.763 -10.961 1.00 21.03 68 SER A N 15
ATOM 21899 C CA . SER A 1 68 ? -17.259 -8.194 -10.458 1.00 44.20 68 SER A CA 15
ATOM 21900 C C . SER A 1 68 ? -17.116 -8.883 -9.105 1.00 11.01 68 SER A C 15
ATOM 21901 O O . SER A 1 68 ? -18.055 -8.918 -8.309 1.00 51.40 68 SER A O 15
ATOM 21909 N N . LYS A 1 69 ? -15.934 -9.432 -8.849 1.00 5.05 69 LYS A N 15
ATOM 21910 C CA . LYS A 1 69 ? -15.664 -10.119 -7.591 1.00 4.11 69 LYS A CA 15
ATOM 21911 C C . LYS A 1 69 ? -15.759 -9.155 -6.413 1.00 64.22 69 LYS A C 15
ATOM 21912 O O . LYS A 1 69 ? -16.207 -8.019 -6.563 1.00 20.14 69 LYS A O 15
ATOM 21931 N N . SER A 1 70 ? -15.332 -9.617 -5.242 1.00 13.44 70 SER A N 15
ATOM 21932 C CA . SER A 1 70 ? -15.371 -8.796 -4.037 1.00 53.30 70 SER A CA 15
ATOM 21933 C C . SER A 1 70 ? -13.962 -8.514 -3.525 1.00 61.24 70 SER A C 15
ATOM 21934 O O . SER A 1 70 ? -12.976 -8.916 -4.141 1.00 41.15 70 SER A O 15
ATOM 21942 N N . GLN A 1 71 ? -13.878 -7.820 -2.395 1.00 64.54 71 GLN A N 15
ATOM 21943 C CA . GLN A 1 71 ? -12.589 -7.485 -1.800 1.00 5.42 71 GLN A CA 15
ATOM 21944 C C . GLN A 1 71 ? -11.963 -8.704 -1.131 1.00 33.13 71 GLN A C 15
ATOM 21945 O O . GLN A 1 71 ? -12.639 -9.447 -0.421 1.00 32.15 71 GLN A O 15
ATOM 21959 N N . GLU A 1 72 ? -10.670 -8.901 -1.363 1.00 71.32 72 GLU A N 15
ATOM 21960 C CA . GLU A 1 72 ? -9.954 -10.032 -0.783 1.00 75.23 72 GLU A CA 15
ATOM 21961 C C . GLU A 1 72 ? -9.930 -9.936 0.740 1.00 71.33 72 GLU A C 15
ATOM 21962 O O . GLU A 1 72 ? -10.368 -10.852 1.436 1.00 62.32 72 GLU A O 15
ATOM 21974 N N . MET A 1 73 ? -9.416 -8.823 1.249 1.00 25.25 73 MET A N 15
ATOM 21975 C CA . MET A 1 73 ? -9.335 -8.607 2.689 1.00 12.01 73 MET A CA 15
ATOM 21976 C C . MET A 1 73 ? -9.890 -7.237 3.066 1.00 51.55 73 MET A C 15
ATOM 21977 O O . MET A 1 73 ? -9.760 -6.274 2.310 1.00 64.42 73 MET A O 15
ATOM 21991 N N . SER A 1 74 ? -10.511 -7.157 4.239 1.00 45.53 74 SER A N 15
ATOM 21992 C CA . SER A 1 74 ? -11.090 -5.905 4.713 1.00 63.30 74 SER A CA 15
ATOM 21993 C C . SER A 1 74 ? -10.022 -4.823 4.833 1.00 65.43 74 SER A C 15
ATOM 21994 O O . SER A 1 74 ? -8.868 -5.108 5.152 1.00 10.31 74 SER A O 15
ATOM 22002 N N . ASN A 1 75 ? -10.415 -3.581 4.573 1.00 22.21 75 ASN A N 15
ATOM 22003 C CA . ASN A 1 75 ? -9.491 -2.455 4.650 1.00 14.34 75 ASN A CA 15
ATOM 22004 C C . ASN A 1 75 ? -8.731 -2.465 5.973 1.00 51.00 75 ASN A C 15
ATOM 22005 O O . ASN A 1 75 ? -7.560 -2.088 6.030 1.00 53.35 75 ASN A O 15
ATOM 22016 N N . GLU A 1 76 ? -9.404 -2.899 7.034 1.00 44.34 76 GLU A N 15
ATOM 22017 C CA . GLU A 1 76 ? -8.791 -2.957 8.355 1.00 75.52 76 GLU A CA 15
ATOM 22018 C C . GLU A 1 76 ? -7.610 -3.924 8.365 1.00 31.31 76 GLU A C 15
ATOM 22019 O O . GLU A 1 76 ? -6.526 -3.589 8.839 1.00 72.43 76 GLU A O 15
ATOM 22031 N N . GLU A 1 77 ? -7.831 -5.124 7.837 1.00 74.10 77 GLU A N 15
ATOM 22032 C CA . GLU A 1 77 ? -6.785 -6.140 7.786 1.00 10.12 77 GLU A CA 15
ATOM 22033 C C . GLU A 1 77 ? -5.622 -5.678 6.913 1.00 22.42 77 GLU A C 15
ATOM 22034 O O . GLU A 1 77 ? -4.456 -5.890 7.252 1.00 12.05 77 GLU A O 15
ATOM 22046 N N . ILE A 1 78 ? -5.946 -5.048 5.789 1.00 72.33 78 ILE A N 15
ATOM 22047 C CA . ILE A 1 78 ? -4.928 -4.557 4.869 1.00 61.23 78 ILE A CA 15
ATOM 22048 C C . ILE A 1 78 ? -4.142 -3.404 5.482 1.00 34.50 78 ILE A C 15
ATOM 22049 O O . ILE A 1 78 ? -2.919 -3.340 5.363 1.00 72.32 78 ILE A O 15
ATOM 22065 N N . ASN A 1 79 ? -4.853 -2.495 6.143 1.00 65.34 79 ASN A N 15
ATOM 22066 C CA . ASN A 1 79 ? -4.222 -1.344 6.777 1.00 24.33 79 ASN A CA 15
ATOM 22067 C C . ASN A 1 79 ? -3.260 -1.788 7.876 1.00 54.43 79 ASN A C 15
ATOM 22068 O O . ASN A 1 79 ? -2.153 -1.265 7.993 1.00 64.44 79 ASN A O 15
ATOM 22079 N N . GLU A 1 80 ? -3.694 -2.756 8.678 1.00 0.42 80 GLU A N 15
ATOM 22080 C CA . GLU A 1 80 ? -2.872 -3.269 9.768 1.00 43.23 80 GLU A CA 15
ATOM 22081 C C . GLU A 1 80 ? -1.770 -4.179 9.235 1.00 72.53 80 GLU A C 15
ATOM 22082 O O . GLU A 1 80 ? -0.708 -4.307 9.844 1.00 5.21 80 GLU A O 15
ATOM 22094 N N . GLU A 1 81 ? -2.031 -4.811 8.095 1.00 41.01 81 GLU A N 15
ATOM 22095 C CA . GLU A 1 81 ? -1.062 -5.711 7.481 1.00 12.42 81 GLU A CA 15
ATOM 22096 C C . GLU A 1 81 ? 0.158 -4.940 6.984 1.00 23.42 81 GLU A C 15
ATOM 22097 O O . GLU A 1 81 ? 1.295 -5.270 7.323 1.00 34.35 81 GLU A O 15
ATOM 22109 N N . LEU A 1 82 ? -0.086 -3.912 6.179 1.00 52.31 82 LEU A N 15
ATOM 22110 C CA . LEU A 1 82 ? 0.992 -3.093 5.635 1.00 52.12 82 LEU A CA 15
ATOM 22111 C C . LEU A 1 82 ? 1.457 -2.059 6.654 1.00 43.41 82 LEU A C 15
ATOM 22112 O O . LEU A 1 82 ? 2.617 -1.650 6.653 1.00 1.22 82 LEU A O 15
ATOM 22128 N N . GLY A 1 83 ? 0.543 -1.639 7.523 1.00 13.03 83 GLY A N 15
ATOM 22129 C CA . GLY A 1 83 ? 0.879 -0.656 8.538 1.00 71.24 83 GLY A CA 15
ATOM 22130 C C . GLY A 1 83 ? 0.772 0.765 8.025 1.00 34.14 83 GLY A C 15
ATOM 22131 O O . GLY A 1 83 ? 1.573 1.627 8.391 1.00 73.13 83 GLY A O 15
ATOM 22135 N N . ILE A 1 84 ? -0.219 1.013 7.174 1.00 33.51 84 ILE A N 15
ATOM 22136 C CA . ILE A 1 84 ? -0.427 2.341 6.610 1.00 25.50 84 ILE A CA 15
ATOM 22137 C C . ILE A 1 84 ? -1.594 3.050 7.290 1.00 63.24 84 ILE A C 15
ATOM 22138 O O . ILE A 1 84 ? -2.173 2.538 8.247 1.00 45.44 84 ILE A O 15
ATOM 22154 N N . GLY A 1 85 ? -1.935 4.232 6.786 1.00 22.22 85 GLY A N 15
ATOM 22155 C CA . GLY A 1 85 ? -3.032 4.992 7.354 1.00 54.11 85 GLY A CA 15
ATOM 22156 C C . GLY A 1 85 ? -4.378 4.573 6.796 1.00 75.40 85 GLY A C 15
ATOM 22157 O O . GLY A 1 85 ? -5.294 4.243 7.550 1.00 13.42 85 GLY A O 15
ATOM 22161 N N . GLN A 1 86 ? -4.498 4.586 5.473 1.00 12.45 86 GLN A N 15
ATOM 22162 C CA . GLN A 1 86 ? -5.744 4.207 4.816 1.00 42.13 86 GLN A CA 15
ATOM 22163 C C . GLN A 1 86 ? -6.925 4.967 5.408 1.00 51.21 86 GLN A C 15
ATOM 22164 O O . GLN A 1 86 ? -6.747 5.891 6.201 1.00 13.44 86 GLN A O 15
ATOM 22178 N N . ASP A 1 87 ? -8.132 4.573 5.016 1.00 34.23 87 ASP A N 15
ATOM 22179 C CA . ASP A 1 87 ? -9.344 5.218 5.508 1.00 53.01 87 ASP A CA 15
ATOM 22180 C C . ASP A 1 87 ? -9.372 6.693 5.119 1.00 74.04 87 ASP A C 15
ATOM 22181 O O . ASP A 1 87 ? -9.494 7.567 5.975 1.00 25.44 87 ASP A O 15
ATOM 22190 N N . GLU A 1 88 ? -9.259 6.959 3.821 1.00 75.12 88 GLU A N 15
ATOM 22191 C CA . GLU A 1 88 ? -9.270 8.328 3.320 1.00 61.42 88 GLU A CA 15
ATOM 22192 C C . GLU A 1 88 ? -10.630 8.980 3.547 1.00 15.24 88 GLU A C 15
ATOM 22193 O O . GLU A 1 88 ? -10.724 10.190 3.753 1.00 51.04 88 GLU A O 15
ATOM 22205 N N . ALA A 1 89 ? -11.683 8.168 3.508 1.00 1.44 89 ALA A N 15
ATOM 22206 C CA . ALA A 1 89 ? -13.038 8.666 3.712 1.00 45.14 89 ALA A CA 15
ATOM 22207 C C . ALA A 1 89 ? -13.440 9.634 2.604 1.00 43.03 89 ALA A C 15
ATOM 22208 O O . ALA A 1 89 ? -12.741 9.767 1.598 1.00 75.40 89 ALA A O 15
ATOM 22215 N N . ASP A 1 90 ? -14.568 10.308 2.794 1.00 54.45 90 ASP A N 15
ATOM 22216 C CA . ASP A 1 90 ? -15.063 11.264 1.810 1.00 52.13 90 ASP A CA 15
ATOM 22217 C C . ASP A 1 90 ? -14.841 12.697 2.286 1.00 62.05 90 ASP A C 15
ATOM 22218 O O . ASP A 1 90 ? -14.912 13.640 1.500 1.00 1.14 90 ASP A O 15
ATOM 22227 N N . ALA A 1 91 ? -14.573 12.850 3.579 1.00 54.24 91 ALA A N 15
ATOM 22228 C CA . ALA A 1 91 ? -14.339 14.166 4.159 1.00 12.51 91 ALA A CA 15
ATOM 22229 C C . ALA A 1 91 ? -12.878 14.579 4.017 1.00 42.55 91 ALA A C 15
ATOM 22230 O O . ALA A 1 91 ? -12.461 15.613 4.538 1.00 52.23 91 ALA A O 15
ATOM 22237 N N . TYR A 1 92 ? -12.105 13.764 3.307 1.00 54.54 92 TYR A N 15
ATOM 22238 C CA . TYR A 1 92 ? -10.690 14.042 3.098 1.00 53.32 92 TYR A CA 15
ATOM 22239 C C . TYR A 1 92 ? -10.486 15.456 2.561 1.00 75.40 92 TYR A C 15
ATOM 22240 O O . TYR A 1 92 ? -11.410 16.066 2.024 1.00 22.14 92 TYR A O 15
ATOM 22258 N N . ASP A 1 93 ? -9.270 15.968 2.712 1.00 34.52 93 ASP A N 15
ATOM 22259 C CA . ASP A 1 93 ? -8.942 17.309 2.242 1.00 12.42 93 ASP A CA 15
ATOM 22260 C C . ASP A 1 93 ? -7.471 17.628 2.490 1.00 72.42 93 ASP A C 15
ATOM 22261 O O . ASP A 1 93 ? -6.777 16.898 3.200 1.00 53.41 93 ASP A O 15
ATOM 22270 N N . CYS A 1 94 ? -6.999 18.720 1.900 1.00 43.54 94 CYS A N 15
ATOM 22271 C CA . CYS A 1 94 ? -5.610 19.135 2.054 1.00 72.25 94 CYS A CA 15
ATOM 22272 C C . CYS A 1 94 ? -4.663 18.090 1.471 1.00 22.21 94 CYS A C 15
ATOM 22273 O O . CYS A 1 94 ? -4.386 17.069 2.100 1.00 30.24 94 CYS A O 15
ATOM 22280 N N . ASP A 1 95 ? -4.169 18.354 0.266 1.00 43.31 95 ASP A N 15
ATOM 22281 C CA . ASP A 1 95 ? -3.252 17.438 -0.402 1.00 1.43 95 ASP A CA 15
ATOM 22282 C C . ASP A 1 95 ? -2.329 18.193 -1.354 1.00 64.20 95 ASP A C 15
ATOM 22283 O O . ASP A 1 95 ? -1.835 17.630 -2.331 1.00 32.50 95 ASP A O 15
ATOM 22292 N N . ALA A 1 96 ? -2.101 19.469 -1.061 1.00 63.14 96 ALA A N 15
ATOM 22293 C CA . ALA A 1 96 ? -1.236 20.299 -1.891 1.00 33.15 96 ALA A CA 15
ATOM 22294 C C . ALA A 1 96 ? 0.235 20.009 -1.613 1.00 63.25 96 ALA A C 15
ATOM 22295 O O . ALA A 1 96 ? 1.092 20.222 -2.471 1.00 61.24 96 ALA A O 15
ATOM 22302 N N . ALA A 1 97 ? 0.521 19.522 -0.411 1.00 73.22 97 ALA A N 15
ATOM 22303 C CA . ALA A 1 97 ? 1.888 19.200 -0.021 1.00 0.42 97 ALA A CA 15
ATOM 22304 C C . ALA A 1 97 ? 2.541 18.265 -1.033 1.00 23.14 97 ALA A C 15
ATOM 2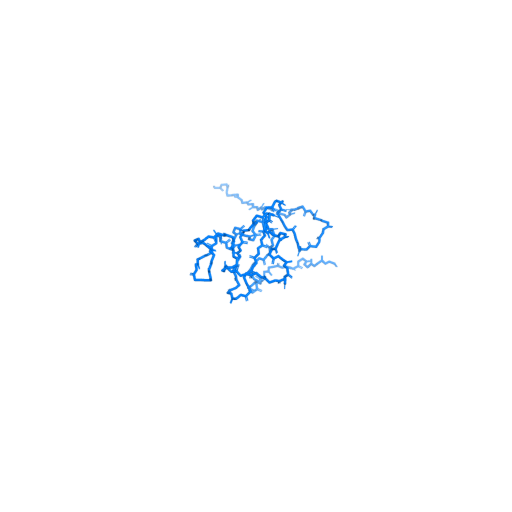2305 O O . ALA A 1 97 ? 3.759 18.278 -1.210 1.00 24.25 97 ALA A O 15
ATOM 22312 N N . LYS A 1 98 ? 1.724 17.453 -1.694 1.00 44.15 98 LYS A N 15
ATOM 22313 C CA . LYS A 1 98 ? 2.222 16.511 -2.690 1.00 73.13 98 LYS A CA 15
ATOM 22314 C C . LYS A 1 98 ? 2.203 17.130 -4.083 1.00 54.21 98 LYS A C 15
ATOM 22315 O O . LYS A 1 98 ? 1.437 18.056 -4.351 1.00 51.11 98 LYS A O 15
ATOM 22334 N N . ARG A 1 99 ? 3.049 16.613 -4.968 1.00 70.03 99 ARG A N 15
ATOM 22335 C CA . ARG A 1 99 ? 3.128 17.115 -6.334 1.00 31.22 99 ARG A CA 15
ATOM 22336 C C . ARG A 1 99 ? 3.983 16.197 -7.202 1.00 24.41 99 ARG A C 15
ATOM 22337 O O . ARG A 1 99 ? 3.465 15.444 -8.025 1.00 74.12 99 ARG A O 15
ATOM 22358 N N . GLY A 1 100 ? 5.297 16.266 -7.013 1.00 61.22 100 GLY A N 15
ATOM 22359 C CA . GLY A 1 100 ? 6.203 15.437 -7.786 1.00 74.54 100 GLY A CA 15
ATOM 22360 C C . GLY A 1 100 ? 6.590 16.074 -9.106 1.00 52.10 100 GLY A C 15
ATOM 22361 O O . GLY A 1 100 ? 5.873 15.896 -10.090 1.00 30.21 100 GLY A O 15
ATOM 22366 N N . GLY A 1 1 ? -21.788 41.928 -30.900 1.00 10.04 1 GLY A N 16
ATOM 22367 C CA . GLY A 1 1 ? -21.026 40.818 -30.359 1.00 41.15 1 GLY A CA 16
ATOM 22368 C C . GLY A 1 1 ? -20.555 41.073 -28.940 1.00 31.15 1 GLY A C 16
ATOM 22369 O O . GLY A 1 1 ? -20.035 42.146 -28.636 1.00 0.44 1 GLY A O 16
ATOM 22373 N N . SER A 1 2 ? -20.740 40.086 -28.071 1.00 51.03 2 SER A N 16
ATOM 22374 C CA . SER A 1 2 ? -20.335 40.212 -26.675 1.00 23.32 2 SER A CA 16
ATOM 22375 C C . SER A 1 2 ? -18.879 39.796 -26.493 1.00 53.52 2 SER A C 16
ATOM 22376 O O . SER A 1 2 ? -18.150 40.387 -25.696 1.00 13.51 2 SER A O 16
ATOM 22384 N N . ARG A 1 3 ? -18.463 38.777 -27.236 1.00 72.33 3 ARG A N 16
ATOM 22385 C CA . ARG A 1 3 ? -17.095 38.281 -27.156 1.00 15.20 3 ARG A CA 16
ATOM 22386 C C . ARG A 1 3 ? -16.713 37.968 -25.712 1.00 13.41 3 ARG A C 16
ATOM 22387 O O . ARG A 1 3 ? -15.997 38.736 -25.069 1.00 11.33 3 ARG A O 16
ATOM 22408 N N . ARG A 1 4 ? -17.195 36.837 -25.209 1.00 20.22 4 ARG A N 16
ATOM 22409 C CA . ARG A 1 4 ? -16.907 36.424 -23.842 1.00 12.41 4 ARG A CA 16
ATOM 22410 C C . ARG A 1 4 ? -16.880 34.903 -23.727 1.00 53.21 4 ARG A C 16
ATOM 22411 O O . ARG A 1 4 ? -17.925 34.252 -23.733 1.00 73.33 4 ARG A O 16
ATOM 22432 N N . ALA A 1 5 ? -15.679 34.343 -23.625 1.00 52.53 5 ALA A N 16
ATOM 22433 C CA . ALA A 1 5 ? -15.516 32.899 -23.507 1.00 23.24 5 ALA A CA 16
ATOM 22434 C C . ALA A 1 5 ? -14.097 32.539 -23.080 1.00 3.52 5 ALA A C 16
ATOM 22435 O O . ALA A 1 5 ? -13.167 32.584 -23.884 1.00 75.13 5 ALA A O 16
ATOM 22442 N N . SER A 1 6 ? -13.940 32.183 -21.809 1.00 13.43 6 SER A N 16
ATOM 22443 C CA . SER A 1 6 ? -12.633 31.821 -21.273 1.00 64.30 6 SER A CA 16
ATOM 22444 C C . SER A 1 6 ? -12.764 30.728 -20.216 1.00 61.41 6 SER A C 16
ATOM 22445 O O . SER A 1 6 ? -13.869 30.368 -19.813 1.00 42.21 6 SER A O 16
ATOM 22453 N N . VAL A 1 7 ? -11.625 30.204 -19.772 1.00 43.32 7 VAL A N 16
ATOM 22454 C CA . VAL A 1 7 ? -11.611 29.154 -18.761 1.00 43.52 7 VAL A CA 16
ATOM 22455 C C . VAL A 1 7 ? -10.363 29.247 -17.890 1.00 41.15 7 VAL A C 16
ATOM 22456 O O . VAL A 1 7 ? -9.551 30.158 -18.045 1.00 74.41 7 VAL A O 16
ATOM 22469 N N . GLY A 1 8 ? -10.215 28.296 -16.972 1.00 22.41 8 GLY A N 16
ATOM 22470 C CA . GLY A 1 8 ? -9.063 28.288 -16.090 1.00 24.10 8 GLY A CA 16
ATOM 22471 C C . GLY A 1 8 ? -7.902 27.499 -16.661 1.00 51.41 8 GLY A C 16
ATOM 22472 O O . GLY A 1 8 ? -7.526 27.685 -17.818 1.00 71.52 8 GLY A O 16
ATOM 22476 N N . SER A 1 9 ? -7.330 26.618 -15.847 1.00 64.24 9 SER A N 16
ATOM 22477 C CA . SER A 1 9 ? -6.200 25.801 -16.276 1.00 4.04 9 SER A CA 16
ATOM 22478 C C . SER A 1 9 ? -6.309 24.386 -15.715 1.00 33.32 9 SER A C 16
ATOM 22479 O O . SER A 1 9 ? -6.996 24.152 -14.723 1.00 3.21 9 SER A O 16
ATOM 22487 N N . GLU A 1 10 ? -5.623 23.446 -16.361 1.00 1.34 10 GLU A N 16
ATOM 22488 C CA . GLU A 1 10 ? -5.643 22.055 -15.927 1.00 22.32 10 GLU A CA 16
ATOM 22489 C C . GLU A 1 10 ? -4.232 21.559 -15.624 1.00 5.12 10 GLU A C 16
ATOM 22490 O O . GLU A 1 10 ? -3.299 21.802 -16.389 1.00 31.53 10 GLU A O 16
ATOM 22502 N N . PHE A 1 11 ? -4.085 20.863 -14.502 1.00 13.44 11 PHE A N 16
ATOM 22503 C CA . PHE A 1 11 ? -2.788 20.335 -14.095 1.00 44.22 11 PHE A CA 16
ATOM 22504 C C . PHE A 1 11 ? -2.955 19.192 -13.098 1.00 74.40 11 PHE A C 16
ATOM 22505 O O . PHE A 1 11 ? -4.046 18.963 -12.577 1.00 30.41 11 PHE A O 16
ATOM 22522 N N . MET A 1 12 ? -1.865 18.476 -12.839 1.00 3.01 12 MET A N 16
ATOM 22523 C CA . MET A 1 12 ? -1.890 17.357 -11.904 1.00 2.52 12 MET A CA 16
ATOM 22524 C C . MET A 1 12 ? -1.180 17.720 -10.603 1.00 65.51 12 MET A C 16
ATOM 22525 O O . MET A 1 12 ? -0.751 18.858 -10.415 1.00 74.45 12 MET A O 16
ATOM 22539 N N . VAL A 1 13 ? -1.060 16.743 -9.709 1.00 12.22 13 VAL A N 16
ATOM 22540 C CA . VAL A 1 13 ? -0.400 16.959 -8.427 1.00 45.23 13 VAL A CA 16
ATOM 22541 C C . VAL A 1 13 ? 1.044 16.476 -8.463 1.00 74.42 13 VAL A C 16
ATOM 22542 O O . VAL A 1 13 ? 1.442 15.741 -9.368 1.00 43.34 13 VAL A O 16
ATOM 22555 N N . VAL A 1 14 ? 1.828 16.892 -7.473 1.00 23.05 14 VAL A N 16
ATOM 22556 C CA . VAL A 1 14 ? 3.229 16.500 -7.390 1.00 60.15 14 VAL A CA 16
ATOM 22557 C C . VAL A 1 14 ? 3.454 15.494 -6.267 1.00 23.12 14 VAL A C 16
ATOM 22558 O O . VAL A 1 14 ? 4.110 15.797 -5.271 1.00 54.14 14 VAL A O 16
ATOM 22571 N N . ASP A 1 15 ? 2.903 14.297 -6.433 1.00 33.42 15 ASP A N 16
ATOM 22572 C CA . ASP A 1 15 ? 3.044 13.244 -5.434 1.00 71.20 15 ASP A CA 16
ATOM 22573 C C . ASP A 1 15 ? 2.987 11.866 -6.085 1.00 64.40 15 ASP A C 16
ATOM 22574 O O . ASP A 1 15 ? 2.860 11.748 -7.304 1.00 60.42 15 ASP A O 16
ATOM 22583 N N . VAL A 1 16 ? 3.081 10.824 -5.263 1.00 14.44 16 VAL A N 16
ATOM 22584 C CA . VAL A 1 16 ? 3.040 9.454 -5.759 1.00 60.25 16 VAL A CA 16
ATOM 22585 C C . VAL A 1 16 ? 2.440 8.512 -4.720 1.00 53.32 16 VAL A C 16
ATOM 22586 O O . VAL A 1 16 ? 2.700 7.308 -4.733 1.00 4.05 16 VAL A O 16
ATOM 22599 N N . THR A 1 17 ? 1.636 9.068 -3.820 1.00 4.30 17 THR A N 16
ATOM 22600 C CA . THR A 1 17 ? 0.999 8.280 -2.773 1.00 22.41 17 THR A CA 16
ATOM 22601 C C . THR A 1 17 ? 2.021 7.433 -2.024 1.00 1.52 17 THR A C 16
ATOM 22602 O O . THR A 1 17 ? 3.228 7.588 -2.214 1.00 4.12 17 THR A O 16
ATOM 22613 N N . ILE A 1 18 ? 1.531 6.538 -1.173 1.00 41.40 18 ILE A N 16
ATOM 22614 C CA . ILE A 1 18 ? 2.403 5.666 -0.395 1.00 34.42 18 ILE A CA 16
ATOM 22615 C C . ILE A 1 18 ? 2.448 4.263 -0.990 1.00 75.32 18 ILE A C 16
ATOM 22616 O O . ILE A 1 18 ? 1.481 3.803 -1.597 1.00 14.55 18 ILE A O 16
ATOM 22632 N N . GLU A 1 19 ? 3.579 3.586 -0.811 1.00 65.30 19 GLU A N 16
ATOM 22633 C CA . GLU A 1 19 ? 3.748 2.234 -1.329 1.00 73.34 19 GLU A CA 16
ATOM 22634 C C . GLU A 1 19 ? 5.030 1.603 -0.793 1.00 71.31 19 GLU A C 16
ATOM 22635 O O . GLU A 1 19 ? 6.119 2.158 -0.944 1.00 2.02 19 GLU A O 16
ATOM 22647 N N . ASP A 1 20 ? 4.893 0.440 -0.165 1.00 21.53 20 ASP A N 16
ATOM 22648 C CA . ASP A 1 20 ? 6.040 -0.268 0.393 1.00 24.03 20 ASP A CA 16
ATOM 22649 C C . ASP A 1 20 ? 5.752 -1.762 0.506 1.00 75.24 20 ASP A C 16
ATOM 22650 O O . ASP A 1 20 ? 4.598 -2.178 0.599 1.00 51.24 20 ASP A O 16
ATOM 22659 N N . SER A 1 21 ? 6.812 -2.565 0.495 1.00 74.05 21 SER A N 16
ATOM 22660 C CA . SER A 1 21 ? 6.674 -4.014 0.591 1.00 52.52 21 SER A CA 16
ATOM 22661 C C . SER A 1 21 ? 7.166 -4.517 1.945 1.00 74.31 21 SER A C 16
ATOM 22662 O O . SER A 1 21 ? 8.361 -4.746 2.138 1.00 11.32 21 SER A O 16
ATOM 22670 N N . TYR A 1 22 ? 6.237 -4.689 2.879 1.00 12.14 22 TYR A N 16
ATOM 22671 C CA . TYR A 1 22 ? 6.575 -5.163 4.215 1.00 14.33 22 TYR A CA 16
ATOM 22672 C C . TYR A 1 22 ? 6.517 -6.685 4.284 1.00 63.45 22 TYR A C 16
ATOM 22673 O O . TYR A 1 22 ? 7.209 -7.309 5.089 1.00 1.45 22 TYR A O 16
ATOM 22691 N N . SER A 1 23 ? 5.686 -7.279 3.432 1.00 55.31 23 SER A N 16
ATOM 22692 C CA . SER A 1 23 ? 5.535 -8.728 3.396 1.00 50.24 23 SER A CA 16
ATOM 22693 C C . SER A 1 23 ? 6.838 -9.401 2.975 1.00 70.01 23 SER A C 16
ATOM 22694 O O . SER A 1 23 ? 7.852 -8.737 2.756 1.00 41.43 23 SER A O 16
ATOM 22702 N N . THR A 1 24 ? 6.804 -10.725 2.862 1.00 1.40 24 THR A N 16
ATOM 22703 C CA . THR A 1 24 ? 7.980 -11.489 2.468 1.00 52.03 24 THR A CA 16
ATOM 22704 C C . THR A 1 24 ? 7.898 -11.909 1.004 1.00 42.42 24 THR A C 16
ATOM 22705 O O . THR A 1 24 ? 8.897 -11.883 0.286 1.00 25.21 24 THR A O 16
ATOM 22716 N N . GLU A 1 25 ? 6.703 -12.295 0.571 1.00 62.40 25 GLU A N 16
ATOM 22717 C CA . GLU A 1 25 ? 6.492 -12.721 -0.809 1.00 42.43 25 GLU A CA 16
ATOM 22718 C C . GLU A 1 25 ? 5.279 -12.021 -1.414 1.00 22.41 25 GLU A C 16
ATOM 22719 O O . GLU A 1 25 ? 5.412 -11.207 -2.328 1.00 11.25 25 GLU A O 16
ATOM 22731 N N . SER A 1 26 ? 4.098 -12.344 -0.899 1.00 63.33 26 SER A N 16
ATOM 22732 C CA . SER A 1 26 ? 2.860 -11.751 -1.391 1.00 73.42 26 SER A CA 16
ATOM 22733 C C . SER A 1 26 ? 2.939 -10.228 -1.362 1.00 32.50 26 SER A C 16
ATOM 22734 O O . SER A 1 26 ? 3.383 -9.638 -0.378 1.00 51.44 26 SER A O 16
ATOM 22742 N N . ALA A 1 27 ? 2.504 -9.598 -2.449 1.00 42.02 27 ALA A N 16
ATOM 22743 C CA . ALA A 1 27 ? 2.523 -8.144 -2.548 1.00 1.31 27 ALA A CA 16
ATOM 22744 C C . ALA A 1 27 ? 1.111 -7.585 -2.686 1.00 12.04 27 ALA A C 16
ATOM 22745 O O . ALA A 1 27 ? 0.193 -8.289 -3.105 1.00 42.21 27 ALA A O 16
ATOM 22752 N N . TRP A 1 28 ? 0.946 -6.316 -2.331 1.00 20.31 28 TRP A N 16
ATOM 22753 C CA . TRP A 1 28 ? -0.356 -5.663 -2.416 1.00 41.21 28 TRP A CA 16
ATOM 22754 C C . TRP A 1 28 ? -0.469 -4.837 -3.693 1.00 52.51 28 TRP A C 16
ATOM 22755 O O . TRP A 1 28 ? 0.408 -4.028 -4.000 1.00 44.12 28 TRP A O 16
ATOM 22776 N N . VAL A 1 29 ? -1.553 -5.045 -4.434 1.00 50.14 29 VAL A N 16
ATOM 22777 C CA . VAL A 1 29 ? -1.780 -4.319 -5.677 1.00 3.25 29 VAL A CA 16
ATOM 22778 C C . VAL A 1 29 ? -3.191 -3.744 -5.727 1.00 22.34 29 VAL A C 16
ATOM 22779 O O . VAL A 1 29 ? -4.139 -4.353 -5.231 1.00 72.33 29 VAL A O 16
ATOM 22792 N N . ARG A 1 30 ? -3.323 -2.567 -6.330 1.00 22.14 30 ARG A N 16
ATOM 22793 C CA . ARG A 1 30 ? -4.620 -1.909 -6.445 1.00 41.14 30 ARG A CA 16
ATOM 22794 C C . ARG A 1 30 ? -5.131 -1.962 -7.881 1.00 61.41 30 ARG A C 16
ATOM 22795 O O . ARG A 1 30 ? -4.359 -1.832 -8.832 1.00 11.04 30 ARG A O 16
ATOM 22816 N N . CYS A 1 31 ? -6.437 -2.155 -8.032 1.00 71.22 31 CYS A N 16
ATOM 22817 C CA . CYS A 1 31 ? -7.053 -2.227 -9.352 1.00 62.21 31 CYS A CA 16
ATOM 22818 C C . CYS A 1 31 ? -7.185 -0.837 -9.967 1.00 11.42 31 CYS A C 16
ATOM 22819 O O . CYS A 1 31 ? -7.573 0.117 -9.293 1.00 45.10 31 CYS A O 16
ATOM 22826 N N . ASP A 1 32 ? -6.860 -0.730 -11.250 1.00 73.20 32 ASP A N 16
ATOM 22827 C CA . ASP A 1 32 ? -6.943 0.543 -11.958 1.00 41.34 32 ASP A CA 16
ATOM 22828 C C . ASP A 1 32 ? -8.267 0.663 -12.704 1.00 34.54 32 ASP A C 16
ATOM 22829 O O . ASP A 1 32 ? -8.339 1.289 -13.762 1.00 22.34 32 ASP A O 16
ATOM 22838 N N . ASP A 1 33 ? -9.311 0.058 -12.151 1.00 44.34 33 ASP A N 16
ATOM 22839 C CA . ASP A 1 33 ? -10.633 0.096 -12.764 1.00 1.34 33 ASP A CA 16
ATOM 22840 C C . ASP A 1 33 ? -11.715 0.313 -11.710 1.00 22.55 33 ASP A C 16
ATOM 22841 O O . ASP A 1 33 ? -12.655 1.081 -11.919 1.00 25.51 33 ASP A O 16
ATOM 22850 N N . CYS A 1 34 ? -11.578 -0.372 -10.580 1.00 4.45 34 CYS A N 16
ATOM 22851 C CA . CYS A 1 34 ? -12.545 -0.257 -9.494 1.00 53.30 34 CYS A CA 16
ATOM 22852 C C . CYS A 1 34 ? -11.887 0.308 -8.238 1.00 55.10 34 CYS A C 16
ATOM 22853 O O . CYS A 1 34 ? -12.566 0.659 -7.272 1.00 34.34 34 CYS A O 16
ATOM 22860 N N . PHE A 1 35 ? -10.560 0.395 -8.259 1.00 63.42 35 PHE A N 16
ATOM 22861 C CA . PHE A 1 35 ? -9.810 0.916 -7.123 1.00 64.04 35 PHE A CA 16
ATOM 22862 C C . PHE A 1 35 ? -10.044 0.063 -5.879 1.00 60.44 35 PHE A C 16
ATOM 22863 O O . PHE A 1 35 ? -10.713 0.487 -4.938 1.00 24.01 35 PHE A O 16
ATOM 22880 N N . LYS A 1 36 ? -9.486 -1.144 -5.884 1.00 1.50 36 LYS A N 16
ATOM 22881 C CA . LYS A 1 36 ? -9.631 -2.058 -4.757 1.00 32.44 36 LYS A CA 16
ATOM 22882 C C . LYS A 1 36 ? -8.332 -2.814 -4.500 1.00 52.24 36 LYS A C 16
ATOM 22883 O O . LYS A 1 36 ? -7.586 -3.122 -5.430 1.00 5.34 36 LYS A O 16
ATOM 22902 N N . TRP A 1 37 ? -8.068 -3.112 -3.233 1.00 63.34 37 TRP A N 16
ATOM 22903 C CA . TRP A 1 37 ? -6.858 -3.835 -2.854 1.00 1.15 37 TRP A CA 16
ATOM 22904 C C . TRP A 1 37 ? -6.943 -5.297 -3.277 1.00 71.42 37 TRP A C 16
ATOM 22905 O O . TRP A 1 37 ? -8.013 -5.903 -3.239 1.00 1.32 37 TRP A O 16
ATOM 22926 N N . ARG A 1 38 ? -5.807 -5.858 -3.680 1.00 60.13 38 ARG A N 16
ATOM 22927 C CA . ARG A 1 38 ? -5.754 -7.250 -4.112 1.00 0.41 38 ARG A CA 16
ATOM 22928 C C . ARG A 1 38 ? -4.401 -7.871 -3.777 1.00 62.53 38 ARG A C 16
ATOM 22929 O O . ARG A 1 38 ? -3.355 -7.353 -4.168 1.00 43.11 38 ARG A O 16
ATOM 22950 N N . ARG A 1 39 ? -4.431 -8.984 -3.052 1.00 51.33 39 ARG A N 16
ATOM 22951 C CA . ARG A 1 39 ? -3.207 -9.675 -2.663 1.00 51.33 39 ARG A CA 16
ATOM 22952 C C . ARG A 1 39 ? -2.756 -10.639 -3.756 1.00 60.53 39 ARG A C 16
ATOM 22953 O O . ARG A 1 39 ? -3.505 -11.531 -4.158 1.00 41.00 39 ARG A O 16
ATOM 22974 N N . ILE A 1 40 ? -1.529 -10.454 -4.233 1.00 65.23 40 ILE A N 16
ATOM 22975 C CA . ILE A 1 40 ? -0.980 -11.308 -5.278 1.00 0.55 40 ILE A CA 16
ATOM 22976 C C . ILE A 1 40 ? 0.372 -11.880 -4.867 1.00 13.20 40 ILE A C 16
ATOM 22977 O O . ILE A 1 40 ? 1.104 -11.295 -4.068 1.00 41.02 40 ILE A O 16
ATOM 22993 N N . PRO A 1 41 ? 0.715 -13.049 -5.425 1.00 32.43 41 PRO A N 16
ATOM 22994 C CA . PRO A 1 41 ? 1.983 -13.726 -5.134 1.00 3.32 41 PRO A CA 16
ATOM 22995 C C . PRO A 1 41 ? 3.182 -12.984 -5.716 1.00 44.13 41 PRO A C 16
ATOM 22996 O O . PRO A 1 41 ? 3.048 -12.222 -6.672 1.00 33.14 41 PRO A O 16
ATOM 23007 N N . ALA A 1 42 ? 4.354 -13.214 -5.132 1.00 22.10 42 ALA A N 16
ATOM 23008 C CA . ALA A 1 42 ? 5.576 -12.570 -5.595 1.00 50.15 42 ALA A CA 16
ATOM 23009 C C . ALA A 1 42 ? 5.972 -13.074 -6.978 1.00 20.52 42 ALA A C 16
ATOM 23010 O O . ALA A 1 42 ? 6.846 -12.502 -7.631 1.00 41.01 42 ALA A O 16
ATOM 23017 N N . SER A 1 43 ? 5.325 -14.147 -7.421 1.00 10.32 43 SER A N 16
ATOM 23018 C CA . SER A 1 43 ? 5.612 -14.730 -8.726 1.00 14.32 43 SER A CA 16
ATOM 23019 C C . SER A 1 43 ? 4.993 -13.895 -9.842 1.00 33.32 43 SER A C 16
ATOM 23020 O O . SER A 1 43 ? 5.575 -13.744 -10.917 1.00 61.22 43 SER A O 16
ATOM 23028 N N . VAL A 1 44 ? 3.808 -13.352 -9.580 1.00 63.24 44 VAL A N 16
ATOM 23029 C CA . VAL A 1 44 ? 3.108 -12.532 -10.561 1.00 52.32 44 VAL A CA 16
ATOM 23030 C C . VAL A 1 44 ? 3.441 -11.055 -10.378 1.00 35.34 44 VAL A C 16
ATOM 23031 O O . VAL A 1 44 ? 3.471 -10.290 -11.343 1.00 53.03 44 VAL A O 16
ATOM 23044 N N . VAL A 1 45 ? 3.691 -10.660 -9.134 1.00 74.11 45 VAL A N 16
ATOM 23045 C CA . VAL A 1 45 ? 4.024 -9.275 -8.824 1.00 11.55 45 VAL A CA 16
ATOM 23046 C C . VAL A 1 45 ? 5.256 -8.820 -9.597 1.00 15.54 45 VAL A C 16
ATOM 23047 O O . VAL A 1 45 ? 5.442 -7.628 -9.845 1.00 52.14 45 VAL A O 16
ATOM 23060 N N . GLY A 1 46 ? 6.098 -9.776 -9.976 1.00 25.31 46 GLY A N 16
ATOM 23061 C CA . GLY A 1 46 ? 7.303 -9.454 -10.718 1.00 12.32 46 GLY A CA 16
ATOM 23062 C C . GLY A 1 46 ? 7.153 -9.706 -12.206 1.00 3.52 46 GLY A C 16
ATOM 23063 O O . GLY A 1 46 ? 8.141 -9.906 -12.911 1.00 71.01 46 GLY A O 16
ATOM 23067 N N . SER A 1 47 ? 5.912 -9.696 -12.683 1.00 53.01 47 SER A N 16
ATOM 23068 C CA . SER A 1 47 ? 5.637 -9.930 -14.096 1.00 23.54 47 SER A CA 16
ATOM 23069 C C . SER A 1 47 ? 4.575 -8.962 -14.609 1.00 23.22 47 SER A C 16
ATOM 23070 O O . SER A 1 47 ? 4.682 -8.437 -15.719 1.00 42.12 47 SER A O 16
ATOM 23078 N N . ILE A 1 48 ? 3.550 -8.731 -13.795 1.00 14.22 48 ILE A N 16
ATOM 23079 C CA . ILE A 1 48 ? 2.470 -7.825 -14.166 1.00 72.34 48 ILE A CA 16
ATOM 23080 C C . ILE A 1 48 ? 2.939 -6.374 -14.150 1.00 31.04 48 ILE A C 16
ATOM 23081 O O . ILE A 1 48 ? 2.282 -5.493 -14.705 1.00 22.32 48 ILE A O 16
ATOM 23097 N N . ASP A 1 49 ? 4.078 -6.133 -13.512 1.00 73.14 49 ASP A N 16
ATOM 23098 C CA . ASP A 1 49 ? 4.638 -4.789 -13.427 1.00 62.24 49 ASP A CA 16
ATOM 23099 C C . ASP A 1 49 ? 5.384 -4.429 -14.708 1.00 4.41 49 ASP A C 16
ATOM 23100 O O . ASP A 1 49 ? 6.569 -4.097 -14.674 1.00 0.30 49 ASP A O 16
ATOM 23109 N N . GLU A 1 50 ? 4.683 -4.497 -15.835 1.00 43.05 50 GLU A N 16
ATOM 23110 C CA . GLU A 1 50 ? 5.280 -4.179 -17.126 1.00 74.21 50 GLU A CA 16
ATOM 23111 C C . GLU A 1 50 ? 4.840 -2.799 -17.605 1.00 0.11 50 GLU A C 16
ATOM 23112 O O . GLU A 1 50 ? 5.514 -2.168 -18.419 1.00 23.24 50 GLU A O 16
ATOM 23124 N N . SER A 1 51 ? 3.702 -2.337 -17.093 1.00 74.42 51 SER A N 16
ATOM 23125 C CA . SER A 1 51 ? 3.169 -1.034 -17.471 1.00 71.52 51 SER A CA 16
ATOM 23126 C C . SER A 1 51 ? 2.691 -0.266 -16.243 1.00 4.25 51 SER A C 16
ATOM 23127 O O . SER A 1 51 ? 2.053 0.781 -16.361 1.00 12.12 51 SER A O 16
ATOM 23135 N N . SER A 1 52 ? 3.004 -0.794 -15.064 1.00 3.03 52 SER A N 16
ATOM 23136 C CA . SER A 1 52 ? 2.603 -0.161 -13.813 1.00 4.42 52 SER A CA 16
ATOM 23137 C C . SER A 1 52 ? 1.084 -0.153 -13.670 1.00 51.24 52 SER A C 16
ATOM 23138 O O . SER A 1 52 ? 0.526 0.626 -12.896 1.00 41.14 52 SER A O 16
ATOM 23146 N N . ARG A 1 53 ? 0.421 -1.025 -14.421 1.00 60.14 53 ARG A N 16
ATOM 23147 C CA . ARG A 1 53 ? -1.034 -1.119 -14.380 1.00 61.01 53 ARG A CA 16
ATOM 23148 C C . ARG A 1 53 ? -1.478 -2.543 -14.061 1.00 64.23 53 ARG A C 16
ATOM 23149 O O . ARG A 1 53 ? -0.984 -3.506 -14.651 1.00 2.52 53 ARG A O 16
ATOM 23170 N N . TRP A 1 54 ? -2.411 -2.671 -13.124 1.00 21.54 54 TRP A N 16
ATOM 23171 C CA . TRP A 1 54 ? -2.921 -3.978 -12.727 1.00 24.11 54 TRP A CA 16
ATOM 23172 C C . TRP A 1 54 ? -4.416 -3.912 -12.429 1.00 74.51 54 TRP A C 16
ATOM 23173 O O . TRP A 1 54 ? -4.922 -2.888 -11.971 1.00 54.31 54 TRP A O 16
ATOM 23194 N N . ILE A 1 55 ? -5.116 -5.010 -12.694 1.00 1.43 55 ILE A N 16
ATOM 23195 C CA . ILE A 1 55 ? -6.552 -5.076 -12.453 1.00 53.32 55 ILE A CA 16
ATOM 23196 C C . ILE A 1 55 ? -6.956 -6.440 -11.904 1.00 13.30 55 ILE A C 16
ATOM 23197 O O . ILE A 1 55 ? -6.142 -7.362 -11.840 1.00 34.14 55 ILE A O 16
ATOM 23213 N N . CYS A 1 56 ? -8.219 -6.562 -11.509 1.00 52.15 56 CYS A N 16
ATOM 23214 C CA . CYS A 1 56 ? -8.733 -7.814 -10.967 1.00 74.20 56 CYS A CA 16
ATOM 23215 C C . CYS A 1 56 ? -8.658 -8.928 -12.007 1.00 62.35 56 CYS A C 16
ATOM 23216 O O . CYS A 1 56 ? -8.118 -10.004 -11.742 1.00 1.15 56 CYS A O 16
ATOM 23223 N N . MET A 1 57 ? -9.202 -8.664 -13.190 1.00 41.43 57 MET A N 16
ATOM 23224 C CA . MET A 1 57 ? -9.196 -9.644 -14.270 1.00 52.14 57 MET A CA 16
ATOM 23225 C C . MET A 1 57 ? -7.769 -10.048 -14.629 1.00 1.23 57 MET A C 16
ATOM 23226 O O . MET A 1 57 ? -7.543 -11.108 -15.210 1.00 73.15 57 MET A O 16
ATOM 23240 N N . ASN A 1 58 ? -6.812 -9.195 -14.280 1.00 24.05 58 ASN A N 16
ATOM 23241 C CA . ASN A 1 58 ? -5.407 -9.463 -14.567 1.00 2.24 58 ASN A CA 16
ATOM 23242 C C . ASN A 1 58 ? -4.810 -10.405 -13.527 1.00 20.41 58 ASN A C 16
ATOM 23243 O O . ASN A 1 58 ? -3.691 -10.892 -13.686 1.00 22.31 58 ASN A O 16
ATOM 23254 N N . ASN A 1 59 ? -5.564 -10.658 -12.462 1.00 20.24 59 ASN A N 16
ATOM 23255 C CA . ASN A 1 59 ? -5.110 -11.542 -11.396 1.00 14.00 59 ASN A CA 16
ATOM 23256 C C . ASN A 1 59 ? -4.773 -12.926 -11.943 1.00 24.43 59 ASN A C 16
ATOM 23257 O O . ASN A 1 59 ? -5.387 -13.391 -12.904 1.00 1.13 59 ASN A O 16
ATOM 23268 N N . SER A 1 60 ? -3.797 -13.581 -11.324 1.00 55.53 60 SER A N 16
ATOM 23269 C CA . SER A 1 60 ? -3.377 -14.910 -11.750 1.00 64.15 60 SER A CA 16
ATOM 23270 C C . SER A 1 60 ? -4.435 -15.952 -11.397 1.00 73.33 60 SER A C 16
ATOM 23271 O O . SER A 1 60 ? -4.519 -17.005 -12.030 1.00 31.40 60 SER A O 16
ATOM 23279 N N . ASP A 1 61 ? -5.238 -15.651 -10.384 1.00 40.33 61 ASP A N 16
ATOM 23280 C CA . ASP A 1 61 ? -6.291 -16.561 -9.946 1.00 11.03 61 ASP A CA 16
ATOM 23281 C C . ASP A 1 61 ? -7.380 -16.683 -11.009 1.00 53.13 61 ASP A C 16
ATOM 23282 O O . ASP A 1 61 ? -7.239 -16.168 -12.119 1.00 42.42 61 ASP A O 16
ATOM 23291 N N . LYS A 1 62 ? -8.462 -17.370 -10.663 1.00 1.04 62 LYS A N 16
ATOM 23292 C CA . LYS A 1 62 ? -9.575 -17.561 -11.585 1.00 72.41 62 LYS A CA 16
ATOM 23293 C C . LYS A 1 62 ? -10.897 -17.167 -10.934 1.00 61.13 62 LYS A C 16
ATOM 23294 O O . LYS A 1 62 ? -11.772 -16.592 -11.580 1.00 11.13 62 LYS A O 16
ATOM 23313 N N . ARG A 1 63 ? -11.034 -17.480 -9.649 1.00 12.33 63 ARG A N 16
ATOM 23314 C CA . ARG A 1 63 ? -12.249 -17.158 -8.910 1.00 74.42 63 ARG A CA 16
ATOM 23315 C C . ARG A 1 63 ? -12.192 -15.733 -8.366 1.00 65.24 63 ARG A C 16
ATOM 23316 O O . ARG A 1 63 ? -13.224 -15.129 -8.073 1.00 21.02 63 ARG A O 16
ATOM 23337 N N . PHE A 1 64 ? -10.981 -15.204 -8.232 1.00 33.33 64 PHE A N 16
ATOM 23338 C CA . PHE A 1 64 ? -10.791 -13.851 -7.722 1.00 60.32 64 PHE A CA 16
ATOM 23339 C C . PHE A 1 64 ? -10.125 -12.963 -8.769 1.00 70.24 64 PHE A C 16
ATOM 23340 O O . PHE A 1 64 ? -9.523 -11.942 -8.440 1.00 74.24 64 PHE A O 16
ATOM 23357 N N . ALA A 1 65 ? -10.238 -13.362 -10.031 1.00 33.33 65 ALA A N 16
ATOM 23358 C CA . ALA A 1 65 ? -9.648 -12.603 -11.128 1.00 13.00 65 ALA A CA 16
ATOM 23359 C C . ALA A 1 65 ? -10.723 -11.898 -11.948 1.00 62.42 65 ALA A C 16
ATOM 23360 O O . ALA A 1 65 ? -10.975 -12.258 -13.098 1.00 35.04 65 ALA A O 16
ATOM 23367 N N . ASP A 1 66 ? -11.355 -10.895 -11.349 1.00 34.13 66 ASP A N 16
ATOM 23368 C CA . ASP A 1 66 ? -12.403 -10.140 -12.025 1.00 11.42 66 ASP A CA 16
ATOM 23369 C C . ASP A 1 66 ? -12.927 -9.019 -11.132 1.00 52.12 66 ASP A C 16
ATOM 23370 O O . ASP A 1 66 ? -13.028 -9.176 -9.915 1.00 71.13 66 ASP A O 16
ATOM 23379 N N . CYS A 1 67 ? -13.259 -7.887 -11.745 1.00 72.11 67 CYS A N 16
ATOM 23380 C CA . CYS A 1 67 ? -13.770 -6.739 -11.007 1.00 5.22 67 CYS A CA 16
ATOM 23381 C C . CYS A 1 67 ? -15.100 -7.071 -10.337 1.00 23.30 67 CYS A C 16
ATOM 23382 O O . CYS A 1 67 ? -15.470 -6.465 -9.332 1.00 51.22 67 CYS A O 16
ATOM 23389 N N . SER A 1 68 ? -15.815 -8.039 -10.901 1.00 23.52 68 SER A N 16
ATOM 23390 C CA . SER A 1 68 ? -17.105 -8.451 -10.362 1.00 44.11 68 SER A CA 16
ATOM 23391 C C . SER A 1 68 ? -16.935 -9.144 -9.014 1.00 41.34 68 SER A C 16
ATOM 23392 O O . SER A 1 68 ? -17.841 -9.143 -8.181 1.00 2.15 68 SER A O 16
ATOM 23400 N N . LYS A 1 69 ? -15.764 -9.737 -8.805 1.00 51.13 69 LYS A N 16
ATOM 23401 C CA . LYS A 1 69 ? -15.470 -10.435 -7.558 1.00 12.34 69 LYS A CA 16
ATOM 23402 C C . LYS A 1 69 ? -15.389 -9.453 -6.392 1.00 62.40 69 LYS A C 16
ATOM 23403 O O . LYS A 1 69 ? -15.459 -8.240 -6.584 1.00 24.11 69 LYS A O 16
ATOM 23422 N N . SER A 1 70 ? -15.239 -9.988 -5.185 1.00 53.33 70 SER A N 16
ATOM 23423 C CA . SER A 1 70 ? -15.151 -9.159 -3.988 1.00 51.03 70 SER A CA 16
ATOM 23424 C C . SER A 1 70 ? -13.695 -8.924 -3.597 1.00 35.10 70 SER A C 16
ATOM 23425 O O . SER A 1 70 ? -12.779 -9.435 -4.240 1.00 73.33 70 SER A O 16
ATOM 23433 N N . GLN A 1 71 ? -13.491 -8.146 -2.539 1.00 44.31 71 GLN A N 16
ATOM 23434 C CA . GLN A 1 71 ? -12.148 -7.842 -2.061 1.00 73.22 71 GLN A CA 16
ATOM 23435 C C . GLN A 1 71 ? -11.544 -9.039 -1.335 1.00 74.04 71 GLN A C 16
ATOM 23436 O O . GLN A 1 71 ? -12.261 -9.939 -0.899 1.00 1.50 71 GLN A O 16
ATOM 23450 N N . GLU A 1 72 ? -10.220 -9.043 -1.210 1.00 25.24 72 GLU A N 16
ATOM 23451 C CA . GLU A 1 72 ? -9.521 -10.132 -0.536 1.00 34.54 72 GLU A CA 16
ATOM 23452 C C . GLU A 1 72 ? -9.602 -9.976 0.979 1.00 41.10 72 GLU A C 16
ATOM 23453 O O . GLU A 1 72 ? -9.844 -10.944 1.700 1.00 0.13 72 GLU A O 16
ATOM 23465 N N . MET A 1 73 ? -9.399 -8.752 1.454 1.00 75.13 73 MET A N 16
ATOM 23466 C CA . MET A 1 73 ? -9.450 -8.469 2.883 1.00 4.50 73 MET A CA 16
ATOM 23467 C C . MET A 1 73 ? -10.063 -7.097 3.145 1.00 72.22 73 MET A C 16
ATOM 23468 O O . MET A 1 73 ? -10.239 -6.300 2.223 1.00 24.24 73 MET A O 16
ATOM 23482 N N . SER A 1 74 ? -10.385 -6.827 4.406 1.00 65.32 74 SER A N 16
ATOM 23483 C CA . SER A 1 74 ? -10.982 -5.553 4.787 1.00 23.13 74 SER A CA 16
ATOM 23484 C C . SER A 1 74 ? -9.910 -4.481 4.959 1.00 41.22 74 SER A C 16
ATOM 23485 O O . SER A 1 74 ? -8.729 -4.788 5.112 1.00 63.31 74 SER A O 16
ATOM 23493 N N . ASN A 1 75 ? -10.333 -3.222 4.933 1.00 34.03 75 ASN A N 16
ATOM 23494 C CA . ASN A 1 75 ? -9.410 -2.102 5.084 1.00 51.31 75 ASN A CA 16
ATOM 23495 C C . ASN A 1 75 ? -8.618 -2.223 6.383 1.00 25.20 75 ASN A C 16
ATOM 23496 O O . ASN A 1 75 ? -7.426 -1.922 6.425 1.00 63.42 75 ASN A O 16
ATOM 23507 N N . GLU A 1 76 ? -9.291 -2.665 7.441 1.00 25.15 76 GLU A N 16
ATOM 23508 C CA . GLU A 1 76 ? -8.650 -2.824 8.741 1.00 63.43 76 GLU A CA 16
ATOM 23509 C C . GLU A 1 76 ? -7.504 -3.829 8.663 1.00 1.10 76 GLU A C 16
ATOM 23510 O O . GLU A 1 76 ? -6.402 -3.566 9.142 1.00 75.51 76 GLU A O 16
ATOM 23522 N N . GLU A 1 77 ? -7.775 -4.980 8.056 1.00 71.42 77 GLU A N 16
ATOM 23523 C CA . GLU A 1 77 ? -6.766 -6.024 7.916 1.00 63.42 77 GLU A CA 16
ATOM 23524 C C . GLU A 1 77 ? -5.598 -5.543 7.061 1.00 51.21 77 GLU A C 16
ATOM 23525 O O . GLU A 1 77 ? -4.439 -5.844 7.347 1.00 42.24 77 GLU A O 16
ATOM 23537 N N . ILE A 1 78 ? -5.912 -4.792 6.010 1.00 4.41 78 ILE A N 16
ATOM 23538 C CA . ILE A 1 78 ? -4.889 -4.268 5.114 1.00 12.50 78 ILE A CA 16
ATOM 23539 C C . ILE A 1 78 ? -4.045 -3.202 5.806 1.00 45.32 78 ILE A C 16
ATOM 23540 O O . ILE A 1 78 ? -2.820 -3.195 5.693 1.00 21.52 78 ILE A O 16
ATOM 23556 N N . ASN A 1 79 ? -4.710 -2.304 6.527 1.00 75.32 79 ASN A N 16
ATOM 23557 C CA . ASN A 1 79 ? -4.020 -1.235 7.240 1.00 20.53 79 ASN A CA 16
ATOM 23558 C C . ASN A 1 79 ? -3.071 -1.805 8.290 1.00 1.21 79 ASN A C 16
ATOM 23559 O O . ASN A 1 79 ? -1.936 -1.351 8.425 1.00 3.54 79 ASN A O 16
ATOM 23570 N N . GLU A 1 80 ? -3.546 -2.802 9.029 1.00 43.43 80 GLU A N 16
ATOM 23571 C CA . GLU A 1 80 ? -2.740 -3.433 10.067 1.00 55.32 80 GLU A CA 16
ATOM 23572 C C . GLU A 1 80 ? -1.694 -4.361 9.455 1.00 62.30 80 GLU A C 16
ATOM 23573 O O . GLU A 1 80 ? -0.630 -4.581 10.033 1.00 43.13 80 GLU A O 16
ATOM 23585 N N . GLU A 1 81 ? -2.007 -4.903 8.282 1.00 14.00 81 GLU A N 16
ATOM 23586 C CA . GLU A 1 81 ? -1.096 -5.808 7.592 1.00 51.43 81 GLU A CA 16
ATOM 23587 C C . GLU A 1 81 ? 0.166 -5.074 7.145 1.00 13.52 81 GLU A C 16
ATOM 23588 O O . GLU A 1 81 ? 1.283 -5.492 7.452 1.00 22.52 81 GLU A O 16
ATOM 23600 N N . LEU A 1 82 ? -0.021 -3.977 6.419 1.00 33.32 82 LEU A N 16
ATOM 23601 C CA . LEU A 1 82 ? 1.101 -3.184 5.928 1.00 64.13 82 LEU A CA 16
ATOM 23602 C C . LEU A 1 82 ? 1.645 -2.275 7.025 1.00 31.23 82 LEU A C 16
ATOM 23603 O O . LEU A 1 82 ? 2.830 -1.944 7.039 1.00 54.45 82 LEU A O 16
ATOM 23619 N N . GLY A 1 83 ? 0.771 -1.875 7.944 1.00 62.25 83 GLY A N 16
ATOM 23620 C CA . GLY A 1 83 ? 1.184 -1.010 9.033 1.00 13.20 83 GLY A CA 16
ATOM 23621 C C . GLY A 1 83 ? 1.025 0.460 8.698 1.00 70.44 83 GLY A C 16
ATOM 23622 O O . GLY A 1 83 ? 1.772 1.301 9.198 1.00 13.33 83 GLY A O 16
ATOM 23626 N N . ILE A 1 84 ? 0.051 0.769 7.849 1.00 73.04 84 ILE A N 16
ATOM 23627 C CA . ILE A 1 84 ? -0.202 2.147 7.448 1.00 22.23 84 ILE A CA 16
ATOM 23628 C C . ILE A 1 84 ? -1.398 2.727 8.196 1.00 52.11 84 ILE A C 16
ATOM 23629 O O . ILE A 1 84 ? -1.955 2.087 9.086 1.00 42.41 84 ILE A O 16
ATOM 23645 N N . GLY A 1 85 ? -1.787 3.944 7.828 1.00 34.33 85 GLY A N 16
ATOM 23646 C CA . GLY A 1 85 ? -2.915 4.590 8.473 1.00 72.44 85 GLY A CA 16
ATOM 23647 C C . GLY A 1 85 ? -4.042 4.893 7.505 1.00 30.40 85 GLY A C 16
ATOM 23648 O O . GLY A 1 85 ? -4.433 6.047 7.343 1.00 23.24 85 GLY A O 16
ATOM 23652 N N . GLN A 1 86 ? -4.561 3.853 6.860 1.00 21.03 86 GLN A N 16
ATOM 23653 C CA . GLN A 1 86 ? -5.648 4.015 5.901 1.00 30.30 86 GLN A CA 16
ATOM 23654 C C . GLN A 1 86 ? -6.801 4.803 6.513 1.00 43.44 86 GLN A C 16
ATOM 23655 O O . GLN A 1 86 ? -6.935 4.879 7.736 1.00 32.43 86 GLN A O 16
ATOM 23669 N N . ASP A 1 87 ? -7.632 5.388 5.657 1.00 60.13 87 ASP A N 16
ATOM 23670 C CA . ASP A 1 87 ? -8.774 6.170 6.115 1.00 23.55 87 ASP A CA 16
ATOM 23671 C C . ASP A 1 87 ? -9.942 5.260 6.486 1.00 52.13 87 ASP A C 16
ATOM 23672 O O . ASP A 1 87 ? -10.828 5.009 5.671 1.00 63.52 87 ASP A O 16
ATOM 23681 N N . GLU A 1 88 ? -9.933 4.770 7.722 1.00 10.33 88 GLU A N 16
ATOM 23682 C CA . GLU A 1 88 ? -10.990 3.887 8.200 1.00 2.31 88 GLU A CA 16
ATOM 23683 C C . GLU A 1 88 ? -12.165 4.691 8.748 1.00 13.22 88 GLU A C 16
ATOM 23684 O O . GLU A 1 88 ? -13.324 4.331 8.550 1.00 62.34 88 GLU A O 16
ATOM 23696 N N . ALA A 1 89 ? -11.855 5.783 9.439 1.00 54.52 89 ALA A N 16
ATOM 23697 C CA . ALA A 1 89 ? -12.884 6.641 10.015 1.00 51.44 89 ALA A CA 16
ATOM 23698 C C . ALA A 1 89 ? -13.722 5.881 11.038 1.00 11.20 89 ALA A C 16
ATOM 23699 O O . ALA A 1 89 ? -13.652 4.655 11.125 1.00 72.42 89 ALA A O 16
ATOM 23706 N N . ASP A 1 90 ? -14.514 6.617 11.810 1.00 63.32 90 ASP A N 16
ATOM 23707 C CA . ASP A 1 90 ? -15.367 6.012 12.827 1.00 62.13 90 ASP A CA 16
ATOM 23708 C C . ASP A 1 90 ? -16.840 6.240 12.506 1.00 4.12 90 ASP A C 16
ATOM 23709 O O . ASP A 1 90 ? -17.700 5.450 12.895 1.00 65.21 90 ASP A O 16
ATOM 23718 N N . ALA A 1 91 ? -17.125 7.328 11.797 1.00 54.12 91 ALA A N 16
ATOM 23719 C CA . ALA A 1 91 ? -18.494 7.660 11.425 1.00 31.53 91 ALA A CA 16
ATOM 23720 C C . ALA A 1 91 ? -19.346 7.939 12.657 1.00 4.11 91 ALA A C 16
ATOM 23721 O O . ALA A 1 91 ? -20.576 7.947 12.585 1.00 41.11 91 ALA A O 16
ATOM 23728 N N . TYR A 1 92 ? -18.687 8.167 13.787 1.00 54.11 92 TYR A N 16
ATOM 23729 C CA . TYR A 1 92 ? -19.385 8.444 15.037 1.00 43.33 92 TYR A CA 16
ATOM 23730 C C . TYR A 1 92 ? -20.251 9.694 14.913 1.00 32.24 92 TYR A C 16
ATOM 23731 O O . TYR A 1 92 ? -20.189 10.409 13.912 1.00 72.24 92 TYR A O 16
ATOM 23749 N N . ASP A 1 93 ? -21.057 9.951 15.936 1.00 45.01 93 ASP A N 16
ATOM 23750 C CA . ASP A 1 93 ? -21.936 11.115 15.944 1.00 53.12 93 ASP A CA 16
ATOM 23751 C C . ASP A 1 93 ? -22.708 11.204 17.256 1.00 64.03 93 ASP A C 16
ATOM 23752 O O . ASP A 1 93 ? -22.730 10.255 18.042 1.00 55.40 93 ASP A O 16
ATOM 23761 N N . CYS A 1 94 ? -23.342 12.349 17.488 1.00 54.40 94 CYS A N 16
ATOM 23762 C CA . CYS A 1 94 ? -24.114 12.563 18.706 1.00 4.25 94 CYS A CA 16
ATOM 23763 C C . CYS A 1 94 ? -25.542 12.053 18.540 1.00 44.55 94 CYS A C 16
ATOM 23764 O O . CYS A 1 94 ? -26.504 12.807 18.688 1.00 2.50 94 CYS A O 16
ATOM 23771 N N . ASP A 1 95 ? -25.673 10.767 18.234 1.00 51.00 95 ASP A N 16
ATOM 23772 C CA . ASP A 1 95 ? -26.983 10.153 18.049 1.00 22.00 95 ASP A CA 16
ATOM 23773 C C . ASP A 1 95 ? -27.008 8.742 18.627 1.00 64.13 95 ASP A C 16
ATOM 23774 O O . ASP A 1 95 ? -27.778 7.891 18.181 1.00 12.51 95 ASP A O 16
ATOM 23783 N N . ALA A 1 96 ? -26.161 8.500 19.622 1.00 4.41 96 ALA A N 16
ATOM 23784 C CA . ALA A 1 96 ? -26.088 7.192 20.261 1.00 52.15 96 ALA A CA 16
ATOM 23785 C C . ALA A 1 96 ? -27.453 6.758 20.782 1.00 63.42 96 ALA A C 16
ATOM 23786 O O . ALA A 1 96 ? -27.732 5.565 20.902 1.00 75.25 96 ALA A O 16
ATOM 23793 N N . ALA A 1 97 ? -28.302 7.732 21.090 1.00 0.50 97 ALA A N 16
ATOM 23794 C CA . ALA A 1 97 ? -29.639 7.450 21.596 1.00 50.13 97 ALA A CA 16
ATOM 23795 C C . ALA A 1 97 ? -30.494 6.765 20.536 1.00 52.31 97 ALA A C 16
ATOM 23796 O O . ALA A 1 97 ? -31.410 6.006 20.856 1.00 51.35 97 ALA A O 16
ATOM 23803 N N . LYS A 1 98 ? -30.191 7.038 19.271 1.00 15.23 98 LYS A N 16
ATOM 23804 C CA . LYS A 1 98 ? -30.931 6.449 18.162 1.00 61.35 98 LYS A CA 16
ATOM 23805 C C . LYS A 1 98 ? -32.392 6.888 18.188 1.00 74.41 98 LYS A C 16
ATOM 23806 O O . LYS A 1 98 ? -33.201 6.340 18.935 1.00 2.13 98 LYS A O 16
ATOM 23825 N N . ARG A 1 99 ? -32.721 7.878 17.365 1.00 34.33 99 ARG A N 16
ATOM 23826 C CA . ARG A 1 99 ? -34.084 8.391 17.293 1.00 42.13 99 ARG A CA 16
ATOM 23827 C C . ARG A 1 99 ? -34.259 9.301 16.082 1.00 31.05 99 ARG A C 16
ATOM 23828 O O . ARG A 1 99 ? -34.869 8.916 15.085 1.00 73.31 99 ARG A O 16
ATOM 23849 N N . GLY A 1 100 ? -33.721 10.513 16.176 1.00 3.40 100 GLY A N 16
ATOM 23850 C CA . GLY A 1 100 ? -33.829 11.461 15.082 1.00 70.43 100 GLY A CA 16
ATOM 23851 C C . GLY A 1 100 ? -34.825 12.567 15.369 1.00 51.34 100 GLY A C 16
ATOM 23852 O O . GLY A 1 100 ? -35.077 13.390 14.490 1.00 55.34 100 GLY A O 16
ATOM 23857 N N . GLY A 1 1 ? -19.119 29.495 44.534 1.00 15.13 1 GLY A N 17
ATOM 23858 C CA . GLY A 1 1 ? -17.920 28.944 43.931 1.00 12.11 1 GLY A CA 17
ATOM 23859 C C . GLY A 1 1 ? -17.528 29.664 42.656 1.00 32.42 1 GLY A C 17
ATOM 23860 O O . GLY A 1 1 ? -18.292 30.476 42.134 1.00 21.41 1 GLY A O 17
ATOM 23864 N N . SER A 1 2 ? -16.335 29.366 42.153 1.00 4.10 2 SER A N 17
ATOM 23865 C CA . SER A 1 2 ? -15.840 29.994 40.933 1.00 23.24 2 SER A CA 17
ATOM 23866 C C . SER A 1 2 ? -14.885 29.064 40.192 1.00 4.31 2 SER A C 17
ATOM 23867 O O . SER A 1 2 ? -13.697 28.995 40.509 1.00 3.04 2 SER A O 17
ATOM 23875 N N . ARG A 1 3 ? -15.412 28.351 39.203 1.00 41.13 3 ARG A N 17
ATOM 23876 C CA . ARG A 1 3 ? -14.607 27.424 38.416 1.00 73.23 3 ARG A CA 17
ATOM 23877 C C . ARG A 1 3 ? -13.373 28.121 37.850 1.00 24.24 3 ARG A C 17
ATOM 23878 O O . ARG A 1 3 ? -13.361 29.339 37.674 1.00 63.40 3 ARG A O 17
ATOM 23899 N N . ARG A 1 4 ? -12.335 27.338 37.571 1.00 42.21 4 ARG A N 17
ATOM 23900 C CA . ARG A 1 4 ? -11.095 27.879 37.029 1.00 41.45 4 ARG A CA 17
ATOM 23901 C C . ARG A 1 4 ? -10.363 26.832 36.195 1.00 52.10 4 ARG A C 17
ATOM 23902 O O . ARG A 1 4 ? -10.434 25.637 36.480 1.00 2.53 4 ARG A O 17
ATOM 23923 N N . ALA A 1 5 ? -9.661 27.289 35.163 1.00 25.33 5 ALA A N 17
ATOM 23924 C CA . ALA A 1 5 ? -8.915 26.391 34.289 1.00 13.22 5 ALA A CA 17
ATOM 23925 C C . ALA A 1 5 ? -8.109 27.174 33.258 1.00 22.41 5 ALA A C 17
ATOM 23926 O O . ALA A 1 5 ? -8.138 28.404 33.237 1.00 22.14 5 ALA A O 17
ATOM 23933 N N . SER A 1 6 ? -7.388 26.453 32.405 1.00 23.54 6 SER A N 17
ATOM 23934 C CA . SER A 1 6 ? -6.570 27.080 31.374 1.00 23.34 6 SER A CA 17
ATOM 23935 C C . SER A 1 6 ? -5.982 26.032 30.435 1.00 73.50 6 SER A C 17
ATOM 23936 O O . SER A 1 6 ? -6.311 24.848 30.522 1.00 73.24 6 SER A O 17
ATOM 23944 N N . VAL A 1 7 ? -5.110 26.474 29.536 1.00 53.34 7 VAL A N 17
ATOM 23945 C CA . VAL A 1 7 ? -4.474 25.576 28.579 1.00 55.15 7 VAL A CA 17
ATOM 23946 C C . VAL A 1 7 ? -5.484 24.597 27.991 1.00 51.31 7 VAL A C 17
ATOM 23947 O O . VAL A 1 7 ? -6.693 24.791 28.107 1.00 11.41 7 VAL A O 17
ATOM 23960 N N . GLY A 1 8 ? -4.978 23.542 27.358 1.00 34.03 8 GLY A N 17
ATOM 23961 C CA . GLY A 1 8 ? -5.850 22.547 26.760 1.00 31.15 8 GLY A CA 17
ATOM 23962 C C . GLY A 1 8 ? -5.105 21.291 26.357 1.00 11.22 8 GLY A C 17
ATOM 23963 O O . GLY A 1 8 ? -4.870 20.408 27.181 1.00 22.04 8 GLY A O 17
ATOM 23967 N N . SER A 1 9 ? -4.733 21.209 25.083 1.00 25.41 9 SER A N 17
ATOM 23968 C CA . SER A 1 9 ? -4.015 20.048 24.570 1.00 52.13 9 SER A CA 17
ATOM 23969 C C . SER A 1 9 ? -3.121 20.437 23.397 1.00 55.13 9 SER A C 17
ATOM 23970 O O . SER A 1 9 ? -3.072 21.601 23.000 1.00 13.11 9 SER A O 17
ATOM 23978 N N . GLU A 1 10 ? -2.415 19.455 22.846 1.00 31.43 10 GLU A N 17
ATOM 23979 C CA . GLU A 1 10 ? -1.523 19.695 21.719 1.00 63.35 10 GLU A CA 17
ATOM 23980 C C . GLU A 1 10 ? -1.623 18.566 20.695 1.00 1.51 10 GLU A C 17
ATOM 23981 O O . GLU A 1 10 ? -2.356 17.598 20.893 1.00 54.12 10 GLU A O 17
ATOM 23993 N N . PHE A 1 11 ? -0.881 18.700 19.601 1.00 35.11 11 PHE A N 17
ATOM 23994 C CA . PHE A 1 11 ? -0.887 17.695 18.545 1.00 24.22 11 PHE A CA 17
ATOM 23995 C C . PHE A 1 11 ? 0.179 18.000 17.497 1.00 74.51 11 PHE A C 17
ATOM 23996 O O . PHE A 1 11 ? 0.769 19.079 17.493 1.00 14.30 11 PHE A O 17
ATOM 24013 N N . MET A 1 12 ? 0.420 17.040 16.610 1.00 74.12 12 MET A N 17
ATOM 24014 C CA . MET A 1 12 ? 1.413 17.206 15.555 1.00 4.52 12 MET A CA 17
ATOM 24015 C C . MET A 1 12 ? 1.284 16.105 14.508 1.00 4.01 12 MET A C 17
ATOM 24016 O O . MET A 1 12 ? 0.562 15.129 14.705 1.00 22.42 12 MET A O 17
ATOM 24030 N N . VAL A 1 13 ? 1.989 16.270 13.393 1.00 62.42 13 VAL A N 17
ATOM 24031 C CA . VAL A 1 13 ? 1.954 15.289 12.315 1.00 23.30 13 VAL A CA 17
ATOM 24032 C C . VAL A 1 13 ? 2.608 13.980 12.740 1.00 44.30 13 VAL A C 17
ATOM 24033 O O . VAL A 1 13 ? 3.091 13.852 13.866 1.00 20.01 13 VAL A O 17
ATOM 24046 N N . VAL A 1 14 ? 2.623 13.009 11.833 1.00 53.12 14 VAL A N 17
ATOM 24047 C CA . VAL A 1 14 ? 3.220 11.709 12.113 1.00 1.20 14 VAL A CA 17
ATOM 24048 C C . VAL A 1 14 ? 3.922 11.149 10.881 1.00 61.53 14 VAL A C 17
ATOM 24049 O O . VAL A 1 14 ? 3.381 11.187 9.775 1.00 54.41 14 VAL A O 17
ATOM 24062 N N . ASP A 1 15 ? 5.127 10.629 11.078 1.00 61.14 15 ASP A N 17
ATOM 24063 C CA . ASP A 1 15 ? 5.903 10.058 9.983 1.00 74.12 15 ASP A CA 17
ATOM 24064 C C . ASP A 1 15 ? 6.227 11.119 8.936 1.00 13.02 15 ASP A C 17
ATOM 24065 O O . ASP A 1 15 ? 5.624 12.193 8.917 1.00 25.35 15 ASP A O 17
ATOM 24074 N N . VAL A 1 16 ? 7.183 10.813 8.064 1.00 23.35 16 VAL A N 17
ATOM 24075 C CA . VAL A 1 16 ? 7.587 11.740 7.014 1.00 33.13 16 VAL A CA 17
ATOM 24076 C C . VAL A 1 16 ? 8.139 10.994 5.805 1.00 65.53 16 VAL A C 17
ATOM 24077 O O . VAL A 1 16 ? 8.911 11.544 5.020 1.00 52.32 16 VAL A O 17
ATOM 24090 N N . THR A 1 17 ? 7.738 9.734 5.659 1.00 0.34 17 THR A N 17
ATOM 24091 C CA . THR A 1 17 ? 8.193 8.911 4.546 1.00 1.00 17 THR A CA 17
ATOM 24092 C C . THR A 1 17 ? 7.130 7.895 4.144 1.00 53.54 17 THR A C 17
ATOM 24093 O O . THR A 1 17 ? 6.043 7.857 4.723 1.00 44.25 17 THR A O 17
ATOM 24104 N N . ILE A 1 18 ? 7.449 7.075 3.149 1.00 62.14 18 ILE A N 17
ATOM 24105 C CA . ILE A 1 18 ? 6.522 6.057 2.670 1.00 32.22 18 ILE A CA 17
ATOM 24106 C C . ILE A 1 18 ? 7.037 4.655 2.979 1.00 72.22 18 ILE A C 17
ATOM 24107 O O . ILE A 1 18 ? 8.238 4.446 3.138 1.00 42.53 18 ILE A O 17
ATOM 24123 N N . GLU A 1 19 ? 6.118 3.697 3.060 1.00 54.31 19 GLU A N 17
ATOM 24124 C CA . GLU A 1 19 ? 6.480 2.315 3.348 1.00 55.22 19 GLU A CA 17
ATOM 24125 C C . GLU A 1 19 ? 5.249 1.412 3.315 1.00 40.10 19 GLU A C 17
ATOM 24126 O O . GLU A 1 19 ? 4.634 1.145 4.347 1.00 42.53 19 GLU A O 17
ATOM 24138 N N . ASP A 1 20 ? 4.898 0.946 2.122 1.00 55.22 20 ASP A N 17
ATOM 24139 C CA . ASP A 1 20 ? 3.741 0.073 1.952 1.00 5.13 20 ASP A CA 17
ATOM 24140 C C . ASP A 1 20 ? 4.169 -1.304 1.455 1.00 11.53 20 ASP A C 17
ATOM 24141 O O . ASP A 1 20 ? 3.917 -1.665 0.306 1.00 75.12 20 ASP A O 17
ATOM 24150 N N . SER A 1 21 ? 4.818 -2.068 2.328 1.00 52.32 21 SER A N 17
ATOM 24151 C CA . SER A 1 21 ? 5.285 -3.403 1.976 1.00 52.01 21 SER A CA 17
ATOM 24152 C C . SER A 1 21 ? 5.972 -4.070 3.164 1.00 12.51 21 SER A C 17
ATOM 24153 O O . SER A 1 21 ? 7.199 -4.081 3.259 1.00 25.12 21 SER A O 17
ATOM 24161 N N . TYR A 1 22 ? 5.171 -4.623 4.068 1.00 13.22 22 TYR A N 17
ATOM 24162 C CA . TYR A 1 22 ? 5.699 -5.288 5.252 1.00 70.51 22 TYR A CA 17
ATOM 24163 C C . TYR A 1 22 ? 5.991 -6.758 4.966 1.00 62.41 22 TYR A C 17
ATOM 24164 O O . TYR A 1 22 ? 6.973 -7.316 5.457 1.00 50.43 22 TYR A O 17
ATOM 24182 N N . SER A 1 23 ? 5.129 -7.381 4.167 1.00 63.22 23 SER A N 17
ATOM 24183 C CA . SER A 1 23 ? 5.292 -8.787 3.817 1.00 75.24 23 SER A CA 17
ATOM 24184 C C . SER A 1 23 ? 6.684 -9.050 3.252 1.00 45.31 23 SER A C 17
ATOM 24185 O O . SER A 1 23 ? 7.424 -8.119 2.933 1.00 54.20 23 SER A O 17
ATOM 24193 N N . THR A 1 24 ? 7.036 -10.326 3.131 1.00 3.11 24 THR A N 17
ATOM 24194 C CA . THR A 1 24 ? 8.340 -10.713 2.607 1.00 31.04 24 THR A CA 17
ATOM 24195 C C . THR A 1 24 ? 8.222 -11.264 1.191 1.00 22.52 24 THR A C 17
ATOM 24196 O O . THR A 1 24 ? 9.096 -11.043 0.354 1.00 64.23 24 THR A O 17
ATOM 24207 N N . GLU A 1 25 ? 7.134 -11.982 0.929 1.00 21.14 25 GLU A N 17
ATOM 24208 C CA . GLU A 1 25 ? 6.902 -12.565 -0.387 1.00 2.00 25 GLU A CA 17
ATOM 24209 C C . GLU A 1 25 ? 5.659 -11.965 -1.037 1.00 40.30 25 GLU A C 17
ATOM 24210 O O . GLU A 1 25 ? 5.755 -11.195 -1.993 1.00 44.11 25 GLU A O 17
ATOM 24222 N N . SER A 1 26 ? 4.492 -12.323 -0.511 1.00 11.01 26 SER A N 17
ATOM 24223 C CA . SER A 1 26 ? 3.229 -11.823 -1.041 1.00 74.15 26 SER A CA 17
ATOM 24224 C C . SER A 1 26 ? 3.226 -10.298 -1.093 1.00 65.14 26 SER A C 17
ATOM 24225 O O . SER A 1 26 ? 3.685 -9.634 -0.165 1.00 62.51 26 SER A O 17
ATOM 24233 N N . ALA A 1 27 ? 2.707 -9.751 -2.188 1.00 11.24 27 ALA A N 17
ATOM 24234 C CA . ALA A 1 27 ? 2.642 -8.306 -2.362 1.00 1.34 27 ALA A CA 17
ATOM 24235 C C . ALA A 1 27 ? 1.199 -7.835 -2.513 1.00 4.52 27 ALA A C 17
ATOM 24236 O O . ALA A 1 27 ? 0.303 -8.631 -2.791 1.00 1.51 27 ALA A O 17
ATOM 24243 N N . TRP A 1 28 ? 0.983 -6.537 -2.329 1.00 62.43 28 TRP A N 17
ATOM 24244 C CA . TRP A 1 28 ? -0.351 -5.961 -2.445 1.00 11.30 28 TRP A CA 17
ATOM 24245 C C . TRP A 1 28 ? -0.502 -5.198 -3.756 1.00 74.14 28 TRP A C 17
ATOM 24246 O O . TRP A 1 28 ? 0.377 -4.428 -4.142 1.00 74.45 28 TRP A O 17
ATOM 24267 N N . VAL A 1 29 ? -1.623 -5.416 -4.437 1.00 61.22 29 VAL A N 17
ATOM 24268 C CA . VAL A 1 29 ? -1.890 -4.749 -5.706 1.00 14.44 29 VAL A CA 17
ATOM 24269 C C . VAL A 1 29 ? -3.273 -4.107 -5.708 1.00 33.21 29 VAL A C 17
ATOM 24270 O O . VAL A 1 29 ? -4.256 -4.723 -5.294 1.00 44.22 29 VAL A O 17
ATOM 24283 N N . ARG A 1 30 ? -3.343 -2.866 -6.177 1.00 43.42 30 ARG A N 17
ATOM 24284 C CA . ARG A 1 30 ? -4.606 -2.139 -6.234 1.00 20.21 30 ARG A CA 17
ATOM 24285 C C . ARG A 1 30 ? -5.131 -2.073 -7.664 1.00 33.42 30 ARG A C 17
ATOM 24286 O O . ARG A 1 30 ? -4.368 -1.877 -8.610 1.00 64.11 30 ARG A O 17
ATOM 24307 N N . CYS A 1 31 ? -6.441 -2.239 -7.815 1.00 54.45 31 CYS A N 17
ATOM 24308 C CA . CYS A 1 31 ? -7.071 -2.200 -9.130 1.00 50.21 31 CYS A CA 17
ATOM 24309 C C . CYS A 1 31 ? -7.218 -0.762 -9.620 1.00 34.04 31 CYS A C 17
ATOM 24310 O O . CYS A 1 31 ? -7.510 0.144 -8.838 1.00 63.31 31 CYS A O 17
ATOM 24317 N N . ASP A 1 32 ? -7.016 -0.560 -10.916 1.00 73.45 32 ASP A N 17
ATOM 24318 C CA . ASP A 1 32 ? -7.128 0.767 -11.511 1.00 64.13 32 ASP A CA 17
ATOM 24319 C C . ASP A 1 32 ? -8.484 0.947 -12.186 1.00 63.42 32 ASP A C 17
ATOM 24320 O O . ASP A 1 32 ? -8.588 1.591 -13.231 1.00 31.13 32 ASP A O 17
ATOM 24329 N N . ASP A 1 33 ? -9.520 0.374 -11.584 1.00 4.24 33 ASP A N 17
ATOM 24330 C CA . ASP A 1 33 ? -10.870 0.471 -12.126 1.00 61.13 33 ASP A CA 17
ATOM 24331 C C . ASP A 1 33 ? -11.901 0.558 -11.005 1.00 63.11 33 ASP A C 17
ATOM 24332 O O . ASP A 1 33 ? -12.826 1.369 -11.059 1.00 1.21 33 ASP A O 17
ATOM 24341 N N . CYS A 1 34 ? -11.737 -0.285 -9.991 1.00 31.13 34 CYS A N 17
ATOM 24342 C CA . CYS A 1 34 ? -12.654 -0.306 -8.857 1.00 40.03 34 CYS A CA 17
ATOM 24343 C C . CYS A 1 34 ? -11.938 0.097 -7.571 1.00 50.55 34 CYS A C 17
ATOM 24344 O O . CYS A 1 34 ? -12.575 0.392 -6.560 1.00 10.22 34 CYS A O 17
ATOM 24351 N N . PHE A 1 35 ? -10.610 0.110 -7.619 1.00 31.11 35 PHE A N 17
ATOM 24352 C CA . PHE A 1 35 ? -9.807 0.477 -6.458 1.00 51.04 35 PHE A CA 17
ATOM 24353 C C . PHE A 1 35 ? -10.011 -0.517 -5.320 1.00 31.53 35 PHE A C 17
ATOM 24354 O O . PHE A 1 35 ? -10.680 -0.216 -4.330 1.00 43.11 35 PHE A O 17
ATOM 24371 N N . LYS A 1 36 ? -9.432 -1.704 -5.466 1.00 34.12 36 LYS A N 17
ATOM 24372 C CA . LYS A 1 36 ? -9.549 -2.743 -4.451 1.00 21.30 36 LYS A CA 17
ATOM 24373 C C . LYS A 1 36 ? -8.213 -3.448 -4.237 1.00 54.13 36 LYS A C 17
ATOM 24374 O O . LYS A 1 36 ? -7.515 -3.780 -5.195 1.00 74.11 36 LYS A O 17
ATOM 24393 N N . TRP A 1 37 ? -7.863 -3.673 -2.976 1.00 13.42 37 TRP A N 17
ATOM 24394 C CA . TRP A 1 37 ? -6.611 -4.339 -2.637 1.00 3.00 37 TRP A CA 17
ATOM 24395 C C . TRP A 1 37 ? -6.675 -5.824 -2.980 1.00 3.43 37 TRP A C 17
ATOM 24396 O O . TRP A 1 37 ? -7.692 -6.479 -2.754 1.00 30.32 37 TRP A O 17
ATOM 24417 N N . ARG A 1 38 ? -5.581 -6.348 -3.524 1.00 75.34 38 ARG A N 17
ATOM 24418 C CA . ARG A 1 38 ? -5.515 -7.756 -3.898 1.00 41.54 38 ARG A CA 17
ATOM 24419 C C . ARG A 1 38 ? -4.169 -8.359 -3.505 1.00 60.34 38 ARG A C 17
ATOM 24420 O O . ARG A 1 38 ? -3.115 -7.857 -3.896 1.00 10.32 38 ARG A O 17
ATOM 24441 N N . ARG A 1 39 ? -4.213 -9.438 -2.732 1.00 1.41 39 ARG A N 17
ATOM 24442 C CA . ARG A 1 39 ? -2.998 -10.108 -2.285 1.00 31.55 39 ARG A CA 17
ATOM 24443 C C . ARG A 1 39 ? -2.521 -11.118 -3.325 1.00 21.34 39 ARG A C 17
ATOM 24444 O O . ARG A 1 39 ? -3.226 -12.075 -3.643 1.00 32.31 39 ARG A O 17
ATOM 24465 N N . ILE A 1 40 ? -1.320 -10.897 -3.849 1.00 71.31 40 ILE A N 17
ATOM 24466 C CA . ILE A 1 40 ? -0.749 -11.788 -4.851 1.00 61.41 40 ILE A CA 17
ATOM 24467 C C . ILE A 1 40 ? 0.637 -12.269 -4.434 1.00 34.32 40 ILE A C 17
ATOM 24468 O O . ILE A 1 40 ? 1.356 -11.601 -3.691 1.00 13.13 40 ILE A O 17
ATOM 24484 N N . PRO A 1 41 ? 1.023 -13.457 -4.923 1.00 73.10 41 PRO A N 17
ATOM 24485 C CA . PRO A 1 41 ? 2.326 -14.054 -4.616 1.00 52.54 41 PRO A CA 17
ATOM 24486 C C . PRO A 1 41 ? 3.477 -13.299 -5.272 1.00 4.14 41 PRO A C 17
ATOM 24487 O O . PRO A 1 41 ? 3.291 -12.615 -6.278 1.00 2.53 41 PRO A O 17
ATOM 24498 N N . ALA A 1 42 ? 4.668 -13.428 -4.695 1.00 12.41 42 ALA A N 17
ATOM 24499 C CA . ALA A 1 42 ? 5.850 -12.760 -5.225 1.00 12.21 42 ALA A CA 17
ATOM 24500 C C . ALA A 1 42 ? 6.237 -13.326 -6.587 1.00 14.32 42 ALA A C 17
ATOM 24501 O O . ALA A 1 42 ? 7.053 -12.744 -7.302 1.00 73.40 42 ALA A O 17
ATOM 24508 N N . SER A 1 43 ? 5.644 -14.462 -6.940 1.00 44.11 43 SER A N 17
ATOM 24509 C CA . SER A 1 43 ? 5.931 -15.109 -8.215 1.00 54.34 43 SER A CA 17
ATOM 24510 C C . SER A 1 43 ? 5.222 -14.389 -9.360 1.00 4.04 43 SER A C 17
ATOM 24511 O O . SER A 1 43 ? 5.769 -14.251 -10.454 1.00 21.03 43 SER A O 17
ATOM 24519 N N . VAL A 1 44 ? 4.002 -13.933 -9.098 1.00 61.30 44 VAL A N 17
ATOM 24520 C CA . VAL A 1 44 ? 3.217 -13.227 -10.104 1.00 43.34 44 VAL A CA 17
ATOM 24521 C C . VAL A 1 44 ? 3.431 -11.721 -10.009 1.00 12.41 44 VAL A C 17
ATOM 24522 O O . VAL A 1 44 ? 3.315 -11.002 -11.003 1.00 2.21 44 VAL A O 17
ATOM 24535 N N . VAL A 1 45 ? 3.742 -11.246 -8.807 1.00 64.53 45 VAL A N 17
ATOM 24536 C CA . VAL A 1 45 ? 3.973 -9.826 -8.582 1.00 13.25 45 VAL A CA 17
ATOM 24537 C C . VAL A 1 45 ? 5.038 -9.285 -9.528 1.00 43.33 45 VAL A C 17
ATOM 24538 O O . VAL A 1 45 ? 5.060 -8.095 -9.842 1.00 21.22 45 VAL A O 17
ATOM 24551 N N . GLY A 1 46 ? 5.924 -10.168 -9.982 1.00 11.53 46 GLY A N 17
ATOM 24552 C CA . GLY A 1 46 ? 6.980 -9.760 -10.889 1.00 63.11 46 GLY A CA 17
ATOM 24553 C C . GLY A 1 46 ? 6.664 -10.091 -12.333 1.00 73.32 46 GLY A C 17
ATOM 24554 O O . GLY A 1 46 ? 7.565 -10.194 -13.166 1.00 43.30 46 GLY A O 17
ATOM 24558 N N . SER A 1 47 ? 5.380 -10.261 -12.632 1.00 35.12 47 SER A N 17
ATOM 24559 C CA . SER A 1 47 ? 4.947 -10.589 -13.986 1.00 11.13 47 SER A CA 17
ATOM 24560 C C . SER A 1 47 ? 3.739 -9.748 -14.387 1.00 73.05 47 SER A C 17
ATOM 24561 O O . SER A 1 47 ? 3.650 -9.271 -15.519 1.00 55.34 47 SER A O 17
ATOM 24569 N N . ILE A 1 48 ? 2.811 -9.571 -13.453 1.00 61.51 48 ILE A N 17
ATOM 24570 C CA . ILE A 1 48 ? 1.609 -8.788 -13.709 1.00 74.30 48 ILE A CA 17
ATOM 24571 C C . ILE A 1 48 ? 1.949 -7.321 -13.945 1.00 3.01 48 ILE A C 17
ATOM 24572 O O . ILE A 1 48 ? 1.221 -6.608 -14.636 1.00 54.33 48 ILE A O 17
ATOM 24588 N N . ASP A 1 49 ? 3.059 -6.876 -13.367 1.00 64.05 49 ASP A N 17
ATOM 24589 C CA . ASP A 1 49 ? 3.498 -5.494 -13.517 1.00 44.41 49 ASP A CA 17
ATOM 24590 C C . ASP A 1 49 ? 4.016 -5.238 -14.929 1.00 53.41 49 ASP A C 17
ATOM 24591 O O . ASP A 1 49 ? 5.222 -5.244 -15.168 1.00 63.15 49 ASP A O 17
ATOM 24600 N N . GLU A 1 50 ? 3.093 -5.013 -15.860 1.00 42.51 50 GLU A N 17
ATOM 24601 C CA . GLU A 1 50 ? 3.458 -4.756 -17.249 1.00 64.30 50 GLU A CA 17
ATOM 24602 C C . GLU A 1 50 ? 3.999 -3.340 -17.416 1.00 53.25 50 GLU A C 17
ATOM 24603 O O . GLU A 1 50 ? 4.757 -3.059 -18.344 1.00 72.43 50 GLU A O 17
ATOM 24615 N N . SER A 1 51 ? 3.603 -2.450 -16.512 1.00 35.20 51 SER A N 17
ATOM 24616 C CA . SER A 1 51 ? 4.043 -1.061 -16.561 1.00 62.02 51 SER A CA 17
ATOM 24617 C C . SER A 1 51 ? 3.830 -0.375 -15.216 1.00 11.02 51 SER A C 17
ATOM 24618 O O . SER A 1 51 ? 4.764 0.176 -14.633 1.00 12.34 51 SER A O 17
ATOM 24626 N N . SER A 1 52 ? 2.594 -0.413 -14.728 1.00 70.31 52 SER A N 17
ATOM 24627 C CA . SER A 1 52 ? 2.255 0.208 -13.453 1.00 11.30 52 SER A CA 17
ATOM 24628 C C . SER A 1 52 ? 0.775 0.025 -13.136 1.00 74.32 52 SER A C 17
ATOM 24629 O O . SER A 1 52 ? 0.389 -0.116 -11.975 1.00 50.24 52 SER A O 17
ATOM 24637 N N . ARG A 1 53 ? -0.052 0.029 -14.178 1.00 11.24 53 ARG A N 17
ATOM 24638 C CA . ARG A 1 53 ? -1.491 -0.135 -14.011 1.00 53.21 53 ARG A CA 17
ATOM 24639 C C . ARG A 1 53 ? -1.864 -1.612 -13.923 1.00 0.33 53 ARG A C 17
ATOM 24640 O O . ARG A 1 53 ? -1.450 -2.417 -14.757 1.00 31.13 53 ARG A O 17
ATOM 24661 N N . TRP A 1 54 ? -2.646 -1.959 -12.908 1.00 30.04 54 TRP A N 17
ATOM 24662 C CA . TRP A 1 54 ? -3.074 -3.340 -12.709 1.00 51.41 54 TRP A CA 17
ATOM 24663 C C . TRP A 1 54 ? -4.562 -3.407 -12.385 1.00 42.24 54 TRP A C 17
ATOM 24664 O O . TRP A 1 54 ? -5.090 -2.555 -11.671 1.00 25.05 54 TRP A O 17
ATOM 24685 N N . ILE A 1 55 ? -5.232 -4.424 -12.915 1.00 73.34 55 ILE A N 17
ATOM 24686 C CA . ILE A 1 55 ? -6.660 -4.603 -12.680 1.00 42.32 55 ILE A CA 17
ATOM 24687 C C . ILE A 1 55 ? -6.963 -6.011 -12.178 1.00 52.22 55 ILE A C 17
ATOM 24688 O O . ILE A 1 55 ? -6.100 -6.889 -12.202 1.00 0.12 55 ILE A O 17
ATOM 24704 N N . CYS A 1 56 ? -8.195 -6.219 -11.726 1.00 44.53 56 CYS A N 17
ATOM 24705 C CA . CYS A 1 56 ? -8.613 -7.520 -11.220 1.00 34.43 56 CYS A CA 17
ATOM 24706 C C . CYS A 1 56 ? -8.487 -8.591 -12.299 1.00 64.20 56 CYS A C 17
ATOM 24707 O O . CYS A 1 56 ? -7.879 -9.639 -12.080 1.00 4.20 56 CYS A O 17
ATOM 24714 N N . MET A 1 57 ? -9.063 -8.320 -13.465 1.00 15.13 57 MET A N 17
ATOM 24715 C CA . MET A 1 57 ? -9.013 -9.259 -14.579 1.00 74.22 57 MET A CA 17
ATOM 24716 C C . MET A 1 57 ? -7.570 -9.563 -14.969 1.00 23.04 57 MET A C 17
ATOM 24717 O O . MET A 1 57 ? -7.287 -10.587 -15.588 1.00 73.54 57 MET A O 17
ATOM 24731 N N . ASN A 1 58 ? -6.661 -8.667 -14.600 1.00 42.45 58 ASN A N 17
ATOM 24732 C CA . ASN A 1 58 ? -5.246 -8.839 -14.913 1.00 33.33 58 ASN A CA 17
ATOM 24733 C C . ASN A 1 58 ? -4.578 -9.774 -13.909 1.00 73.12 58 ASN A C 17
ATOM 24734 O O . ASN A 1 58 ? -3.435 -10.188 -14.098 1.00 20.43 58 ASN A O 17
ATOM 24745 N N . ASN A 1 59 ? -5.301 -10.103 -12.843 1.00 61.00 59 ASN A N 17
ATOM 24746 C CA . ASN A 1 59 ? -4.778 -10.989 -11.810 1.00 5.21 59 ASN A CA 17
ATOM 24747 C C . ASN A 1 59 ? -4.449 -12.363 -12.386 1.00 74.11 59 ASN A C 17
ATOM 24748 O O . ASN A 1 59 ? -5.034 -12.785 -13.384 1.00 31.15 59 ASN A O 17
ATOM 24759 N N . SER A 1 60 ? -3.511 -13.056 -11.750 1.00 45.54 60 SER A N 17
ATOM 24760 C CA . SER A 1 60 ? -3.102 -14.382 -12.202 1.00 41.31 60 SER A CA 17
ATOM 24761 C C . SER A 1 60 ? -4.142 -15.430 -11.820 1.00 42.00 60 SER A C 17
ATOM 24762 O O . SER A 1 60 ? -4.255 -16.472 -12.466 1.00 12.40 60 SER A O 17
ATOM 24770 N N . ASP A 1 61 ? -4.898 -15.147 -10.765 1.00 41.24 61 ASP A N 17
ATOM 24771 C CA . ASP A 1 61 ? -5.931 -16.064 -10.297 1.00 4.55 61 ASP A CA 17
ATOM 24772 C C . ASP A 1 61 ? -7.065 -16.169 -11.310 1.00 11.33 61 ASP A C 17
ATOM 24773 O O . ASP A 1 61 ? -6.958 -15.675 -12.432 1.00 41.04 61 ASP A O 17
ATOM 24782 N N . LYS A 1 62 ? -8.154 -16.817 -10.907 1.00 41.50 62 LYS A N 17
ATOM 24783 C CA . LYS A 1 62 ? -9.310 -16.988 -11.779 1.00 0.31 62 LYS A CA 17
ATOM 24784 C C . LYS A 1 62 ? -10.589 -16.537 -11.081 1.00 22.01 62 LYS A C 17
ATOM 24785 O O . LYS A 1 62 ? -11.367 -15.759 -11.632 1.00 51.02 62 LYS A O 17
ATOM 24804 N N . ARG A 1 63 ? -10.799 -17.029 -9.864 1.00 11.20 63 ARG A N 17
ATOM 24805 C CA . ARG A 1 63 ? -11.983 -16.676 -9.091 1.00 12.32 63 ARG A CA 17
ATOM 24806 C C . ARG A 1 63 ? -11.864 -15.263 -8.528 1.00 1.51 63 ARG A C 17
ATOM 24807 O O . ARG A 1 63 ? -12.867 -14.614 -8.232 1.00 72.02 63 ARG A O 17
ATOM 24828 N N . PHE A 1 64 ? -10.629 -14.792 -8.382 1.00 55.21 64 PHE A N 17
ATOM 24829 C CA . PHE A 1 64 ? -10.378 -13.456 -7.854 1.00 20.20 64 PHE A CA 17
ATOM 24830 C C . PHE A 1 64 ? -9.738 -12.564 -8.913 1.00 4.23 64 PHE A C 17
ATOM 24831 O O . PHE A 1 64 ? -9.102 -11.560 -8.592 1.00 14.14 64 PHE A O 17
ATOM 24848 N N . ALA A 1 65 ? -9.909 -12.938 -10.176 1.00 21.13 65 ALA A N 17
ATOM 24849 C CA . ALA A 1 65 ? -9.349 -12.172 -11.283 1.00 23.32 65 ALA A CA 17
ATOM 24850 C C . ALA A 1 65 ? -10.450 -11.507 -12.101 1.00 11.34 65 ALA A C 17
ATOM 24851 O O . ALA A 1 65 ? -10.675 -11.859 -13.259 1.00 21.52 65 ALA A O 17
ATOM 24858 N N . ASP A 1 66 ? -11.132 -10.542 -11.493 1.00 61.14 66 ASP A N 17
ATOM 24859 C CA . ASP A 1 66 ? -12.209 -9.827 -12.167 1.00 13.41 66 ASP A CA 17
ATOM 24860 C C . ASP A 1 66 ? -12.814 -8.767 -11.250 1.00 73.15 66 ASP A C 17
ATOM 24861 O O . ASP A 1 66 ? -12.919 -8.965 -10.040 1.00 23.33 66 ASP A O 17
ATOM 24870 N N . CYS A 1 67 ? -13.211 -7.642 -11.836 1.00 64.13 67 CYS A N 17
ATOM 24871 C CA . CYS A 1 67 ? -13.804 -6.551 -11.073 1.00 10.43 67 CYS A CA 17
ATOM 24872 C C . CYS A 1 67 ? -15.169 -6.951 -10.522 1.00 5.51 67 CYS A C 17
ATOM 24873 O O . CYS A 1 67 ? -15.648 -6.377 -9.543 1.00 52.41 67 CYS A O 17
ATOM 24880 N N . SER A 1 68 ? -15.790 -7.940 -11.155 1.00 54.01 68 SER A N 17
ATOM 24881 C CA . SER A 1 68 ? -17.102 -8.416 -10.731 1.00 10.11 68 SER A CA 17
ATOM 24882 C C . SER A 1 68 ? -17.013 -9.120 -9.381 1.00 72.10 68 SER A C 17
ATOM 24883 O O . SER A 1 68 ? -17.979 -9.151 -8.619 1.00 75.31 68 SER A O 17
ATOM 24891 N N . LYS A 1 69 ? -15.846 -9.685 -9.091 1.00 2.02 69 LYS A N 17
ATOM 24892 C CA . LYS A 1 69 ? -15.628 -10.389 -7.832 1.00 72.03 69 LYS A CA 17
ATOM 24893 C C . LYS A 1 69 ? -15.575 -9.411 -6.664 1.00 52.51 69 LYS A C 17
ATOM 24894 O O . LYS A 1 69 ? -15.830 -8.218 -6.828 1.00 52.41 69 LYS A O 17
ATOM 24913 N N . SER A 1 70 ? -15.240 -9.923 -5.484 1.00 14.25 70 SER A N 17
ATOM 24914 C CA . SER A 1 70 ? -15.156 -9.095 -4.287 1.00 11.50 70 SER A CA 17
ATOM 24915 C C . SER A 1 70 ? -13.712 -8.977 -3.808 1.00 31.11 70 SER A C 17
ATOM 24916 O O . SER A 1 70 ? -12.798 -9.528 -4.421 1.00 14.14 70 SER A O 17
ATOM 24924 N N . GLN A 1 71 ? -13.518 -8.257 -2.708 1.00 3.31 71 GLN A N 17
ATOM 24925 C CA . GLN A 1 71 ? -12.185 -8.067 -2.146 1.00 71.22 71 GLN A CA 17
ATOM 24926 C C . GLN A 1 71 ? -11.709 -9.330 -1.437 1.00 0.22 71 GLN A C 17
ATOM 24927 O O . GLN A 1 71 ? -12.505 -10.214 -1.121 1.00 51.22 71 GLN A O 17
ATOM 24941 N N . GLU A 1 72 ? -10.405 -9.407 -1.188 1.00 61.22 72 GLU A N 17
ATOM 24942 C CA . GLU A 1 72 ? -9.823 -10.563 -0.516 1.00 51.15 72 GLU A CA 17
ATOM 24943 C C . GLU A 1 72 ? -9.806 -10.362 0.996 1.00 45.40 72 GLU A C 17
ATOM 24944 O O . GLU A 1 72 ? -10.085 -11.285 1.759 1.00 62.50 72 GLU A O 17
ATOM 24956 N N . MET A 1 73 ? -9.476 -9.147 1.422 1.00 45.40 73 MET A N 17
ATOM 24957 C CA . MET A 1 73 ? -9.423 -8.822 2.843 1.00 64.30 73 MET A CA 17
ATOM 24958 C C . MET A 1 73 ? -10.058 -7.463 3.115 1.00 22.13 73 MET A C 17
ATOM 24959 O O . MET A 1 73 ? -10.326 -6.696 2.190 1.00 25.10 73 MET A O 17
ATOM 24973 N N . SER A 1 74 ? -10.298 -7.172 4.390 1.00 51.45 74 SER A N 17
ATOM 24974 C CA . SER A 1 74 ? -10.907 -5.906 4.782 1.00 2.42 74 SER A CA 17
ATOM 24975 C C . SER A 1 74 ? -9.860 -4.797 4.846 1.00 54.41 74 SER A C 17
ATOM 24976 O O . SER A 1 74 ? -8.676 -5.058 5.047 1.00 42.42 74 SER A O 17
ATOM 24984 N N . ASN A 1 75 ? -10.310 -3.558 4.672 1.00 4.42 75 ASN A N 17
ATOM 24985 C CA . ASN A 1 75 ? -9.414 -2.408 4.710 1.00 63.43 75 ASN A CA 17
ATOM 24986 C C . ASN A 1 75 ? -8.567 -2.418 5.978 1.00 22.54 75 ASN A C 17
ATOM 24987 O O . ASN A 1 75 ? -7.357 -2.205 5.930 1.00 45.42 75 ASN A O 17
ATOM 24998 N N . GLU A 1 76 ? -9.214 -2.669 7.113 1.00 40.42 76 GLU A N 17
ATOM 24999 C CA . GLU A 1 76 ? -8.520 -2.706 8.395 1.00 74.34 76 GLU A CA 17
ATOM 25000 C C . GLU A 1 76 ? -7.347 -3.683 8.350 1.00 13.44 76 GLU A C 17
ATOM 25001 O O . GLU A 1 76 ? -6.238 -3.354 8.770 1.00 21.51 76 GLU A O 17
ATOM 25013 N N . GLU A 1 77 ? -7.604 -4.883 7.839 1.00 1.42 77 GLU A N 17
ATOM 25014 C CA . GLU A 1 77 ? -6.570 -5.907 7.741 1.00 32.02 77 GLU A CA 17
ATOM 25015 C C . GLU A 1 77 ? -5.389 -5.409 6.913 1.00 71.35 77 GLU A C 17
ATOM 25016 O O . GLU A 1 77 ? -4.246 -5.425 7.370 1.00 1.14 77 GLU A O 17
ATOM 25028 N N . ILE A 1 78 ? -5.674 -4.971 5.691 1.00 71.33 78 ILE A N 17
ATOM 25029 C CA . ILE A 1 78 ? -4.636 -4.471 4.798 1.00 10.20 78 ILE A CA 17
ATOM 25030 C C . ILE A 1 78 ? -3.900 -3.289 5.420 1.00 55.41 78 ILE A C 17
ATOM 25031 O O . ILE A 1 78 ? -2.693 -3.133 5.241 1.00 1.21 78 ILE A O 17
ATOM 25047 N N . ASN A 1 79 ? -4.636 -2.459 6.152 1.00 32.23 79 ASN A N 17
ATOM 25048 C CA . ASN A 1 79 ? -4.052 -1.291 6.803 1.00 71.23 79 ASN A CA 17
ATOM 25049 C C . ASN A 1 79 ? -3.015 -1.709 7.840 1.00 13.45 79 ASN A C 17
ATOM 25050 O O . ASN A 1 79 ? -1.919 -1.153 7.894 1.00 43.42 79 ASN A O 17
ATOM 25061 N N . GLU A 1 80 ? -3.370 -2.690 8.663 1.00 22.33 80 GLU A N 17
ATOM 25062 C CA . GLU A 1 80 ? -2.470 -3.181 9.700 1.00 12.34 80 GLU A CA 17
ATOM 25063 C C . GLU A 1 80 ? -1.329 -3.990 9.090 1.00 4.04 80 GLU A C 17
ATOM 25064 O O . GLU A 1 80 ? -0.241 -4.074 9.660 1.00 42.40 80 GLU A O 17
ATOM 25076 N N . GLU A 1 81 ? -1.586 -4.585 7.929 1.00 11.45 81 GLU A N 17
ATOM 25077 C CA . GLU A 1 81 ? -0.582 -5.388 7.244 1.00 43.12 81 GLU A CA 17
ATOM 25078 C C . GLU A 1 81 ? 0.551 -4.511 6.718 1.00 14.51 81 GLU A C 17
ATOM 25079 O O . GLU A 1 81 ? 1.725 -4.767 6.987 1.00 3.34 81 GLU A O 17
ATOM 25091 N N . LEU A 1 82 ? 0.190 -3.476 5.967 1.00 45.11 82 LEU A N 17
ATOM 25092 C CA . LEU A 1 82 ? 1.175 -2.560 5.403 1.00 4.12 82 LEU A CA 17
ATOM 25093 C C . LEU A 1 82 ? 1.647 -1.556 6.449 1.00 55.21 82 LEU A C 17
ATOM 25094 O O . LEU A 1 82 ? 2.780 -1.079 6.401 1.00 62.24 82 LEU A O 17
ATOM 25110 N N . GLY A 1 83 ? 0.769 -1.240 7.397 1.00 41.55 83 GLY A N 17
ATOM 25111 C CA . GLY A 1 83 ? 1.116 -0.295 8.444 1.00 74.05 83 GLY A CA 17
ATOM 25112 C C . GLY A 1 83 ? 0.819 1.139 8.051 1.00 20.44 83 GLY A C 17
ATOM 25113 O O . GLY A 1 83 ? 1.514 2.062 8.476 1.00 73.35 83 GLY A O 17
ATOM 25117 N N . ILE A 1 84 ? -0.215 1.327 7.239 1.00 74.42 84 ILE A N 17
ATOM 25118 C CA . ILE A 1 84 ? -0.602 2.658 6.790 1.00 74.52 84 ILE A CA 17
ATOM 25119 C C . ILE A 1 84 ? -1.862 3.135 7.503 1.00 24.25 84 ILE A C 17
ATOM 25120 O O . ILE A 1 84 ? -2.371 2.465 8.402 1.00 71.11 84 ILE A O 17
ATOM 25136 N N . GLY A 1 85 ? -2.361 4.299 7.098 1.00 74.32 85 GLY A N 17
ATOM 25137 C CA . GLY A 1 85 ? -3.559 4.845 7.709 1.00 52.13 85 GLY A CA 17
ATOM 25138 C C . GLY A 1 85 ? -4.710 4.959 6.729 1.00 60.53 85 GLY A C 17
ATOM 25139 O O . GLY A 1 85 ? -5.146 6.061 6.399 1.00 64.13 85 GLY A O 17
ATOM 25143 N N . GLN A 1 86 ? -5.202 3.815 6.262 1.00 43.14 86 GLN A N 17
ATOM 25144 C CA . GLN A 1 86 ? -6.308 3.792 5.312 1.00 40.23 86 GLN A CA 17
ATOM 25145 C C . GLN A 1 86 ? -7.521 4.528 5.869 1.00 11.35 86 GLN A C 17
ATOM 25146 O O . GLN A 1 86 ? -7.493 5.028 6.995 1.00 50.13 86 GLN A O 17
ATOM 25160 N N . ASP A 1 87 ? -8.584 4.592 5.076 1.00 22.45 87 ASP A N 17
ATOM 25161 C CA . ASP A 1 87 ? -9.809 5.267 5.492 1.00 63.23 87 ASP A CA 17
ATOM 25162 C C . ASP A 1 87 ? -10.682 4.340 6.331 1.00 74.41 87 ASP A C 17
ATOM 25163 O O . ASP A 1 87 ? -11.851 4.118 6.013 1.00 22.33 87 ASP A O 17
ATOM 25172 N N . GLU A 1 88 ? -10.108 3.801 7.401 1.00 40.33 88 GLU A N 17
ATOM 25173 C CA . GLU A 1 88 ? -10.835 2.896 8.284 1.00 44.44 88 GLU A CA 17
ATOM 25174 C C . GLU A 1 88 ? -11.592 3.674 9.356 1.00 31.24 88 GLU A C 17
ATOM 25175 O O . GLU A 1 88 ? -12.700 3.301 9.743 1.00 43.14 88 GLU A O 17
ATOM 25187 N N . ALA A 1 89 ? -10.987 4.757 9.832 1.00 64.01 89 ALA A N 17
ATOM 25188 C CA . ALA A 1 89 ? -11.603 5.588 10.858 1.00 13.45 89 ALA A CA 17
ATOM 25189 C C . ALA A 1 89 ? -12.590 6.576 10.244 1.00 31.31 89 ALA A C 17
ATOM 25190 O O . ALA A 1 89 ? -12.924 6.481 9.063 1.00 34.30 89 ALA A O 17
ATOM 25197 N N . ASP A 1 90 ? -13.055 7.522 11.054 1.00 63.02 90 ASP A N 17
ATOM 25198 C CA . ASP A 1 90 ? -14.003 8.527 10.589 1.00 25.33 90 ASP A CA 17
ATOM 25199 C C . ASP A 1 90 ? -14.350 9.504 11.709 1.00 31.31 90 ASP A C 17
ATOM 25200 O O . ASP A 1 90 ? -13.887 10.645 11.716 1.00 21.00 90 ASP A O 17
ATOM 25209 N N . ALA A 1 91 ? -15.168 9.049 12.652 1.00 3.21 91 ALA A N 17
ATOM 25210 C CA . ALA A 1 91 ? -15.576 9.882 13.776 1.00 41.43 91 ALA A CA 17
ATOM 25211 C C . ALA A 1 91 ? -14.561 9.809 14.912 1.00 62.43 91 ALA A C 17
ATOM 25212 O O . ALA A 1 91 ? -14.603 8.895 15.736 1.00 24.12 91 ALA A O 17
ATOM 25219 N N . TYR A 1 92 ? -13.650 10.774 14.949 1.00 12.11 92 TYR A N 17
ATOM 25220 C CA . TYR A 1 92 ? -12.622 10.816 15.982 1.00 50.34 92 TYR A CA 17
ATOM 25221 C C . TYR A 1 92 ? -12.335 12.253 16.408 1.00 60.00 92 TYR A C 17
ATOM 25222 O O . TYR A 1 92 ? -12.880 13.200 15.841 1.00 32.21 92 TYR A O 17
ATOM 25240 N N . ASP A 1 93 ? -11.476 12.405 17.409 1.00 2.51 93 ASP A N 17
ATOM 25241 C CA . ASP A 1 93 ? -11.115 13.726 17.912 1.00 42.04 93 ASP A CA 17
ATOM 25242 C C . ASP A 1 93 ? -12.359 14.528 18.278 1.00 60.42 93 ASP A C 17
ATOM 25243 O O . ASP A 1 93 ? -12.915 15.247 17.447 1.00 61.42 93 ASP A O 17
ATOM 25252 N N . CYS A 1 94 ? -12.793 14.398 19.528 1.00 40.52 94 CYS A N 17
ATOM 25253 C CA . CYS A 1 94 ? -13.973 15.108 20.005 1.00 2.45 94 CYS A CA 17
ATOM 25254 C C . CYS A 1 94 ? -13.781 16.618 19.895 1.00 52.22 94 CYS A C 17
ATOM 25255 O O . CYS A 1 94 ? -12.726 17.091 19.470 1.00 72.33 94 CYS A O 17
ATOM 25262 N N . ASP A 1 95 ? -14.807 17.370 20.279 1.00 71.21 95 ASP A N 17
ATOM 25263 C CA . ASP A 1 95 ? -14.752 18.825 20.224 1.00 3.23 95 ASP A CA 17
ATOM 25264 C C . ASP A 1 95 ? -15.459 19.442 21.428 1.00 42.11 95 ASP A C 17
ATOM 25265 O O . ASP A 1 95 ? -14.969 20.401 22.024 1.00 22.13 95 ASP A O 17
ATOM 25274 N N . ALA A 1 96 ? -16.614 18.885 21.778 1.00 61.55 96 ALA A N 17
ATOM 25275 C CA . ALA A 1 96 ? -17.388 19.379 22.910 1.00 45.22 96 ALA A CA 17
ATOM 25276 C C . ALA A 1 96 ? -16.570 19.334 24.196 1.00 24.13 96 ALA A C 17
ATOM 25277 O O . ALA A 1 96 ? -16.825 20.090 25.133 1.00 13.40 96 ALA A O 17
ATOM 25284 N N . ALA A 1 97 ? -15.585 18.442 24.235 1.00 60.41 97 ALA A N 17
ATOM 25285 C CA . ALA A 1 97 ? -14.729 18.299 25.405 1.00 3.14 97 ALA A CA 17
ATOM 25286 C C . ALA A 1 97 ? -13.923 19.569 25.654 1.00 10.51 97 ALA A C 17
ATOM 25287 O O . ALA A 1 97 ? -13.684 19.951 26.801 1.00 72.15 97 ALA A O 17
ATOM 25294 N N . LYS A 1 98 ? -13.506 20.222 24.575 1.00 70.12 98 LYS A N 17
ATOM 25295 C CA . LYS A 1 98 ? -12.728 21.450 24.674 1.00 21.12 98 LYS A CA 17
ATOM 25296 C C . LYS A 1 98 ? -12.800 22.248 23.376 1.00 23.41 98 LYS A C 17
ATOM 25297 O O . LYS A 1 98 ? -12.717 21.683 22.285 1.00 0.22 98 LYS A O 17
ATOM 25316 N N . ARG A 1 99 ? -12.952 23.561 23.501 1.00 15.12 99 ARG A N 17
ATOM 25317 C CA . ARG A 1 99 ? -13.035 24.435 22.337 1.00 10.11 99 ARG A CA 17
ATOM 25318 C C . ARG A 1 99 ? -11.698 24.489 21.602 1.00 52.51 99 ARG A C 17
ATOM 25319 O O . ARG A 1 99 ? -11.620 24.182 20.414 1.00 63.22 99 ARG A O 17
ATOM 25340 N N . GLY A 1 100 ? -10.650 24.883 22.319 1.00 52.12 100 GLY A N 17
ATOM 25341 C CA . GLY A 1 100 ? -9.331 24.970 21.718 1.00 34.31 100 GLY A CA 17
ATOM 25342 C C . GLY A 1 100 ? -8.388 25.847 22.516 1.00 25.53 100 GLY A C 17
ATOM 25343 O O . GLY A 1 100 ? -8.839 26.534 23.432 1.00 44.23 100 GLY A O 17
ATOM 25348 N N . GLY A 1 1 ? -22.673 32.663 3.504 1.00 32.41 1 GLY A N 18
ATOM 25349 C CA . GLY A 1 1 ? -21.417 32.659 4.231 1.00 43.11 1 GLY A CA 18
ATOM 25350 C C . GLY A 1 1 ? -20.609 31.400 3.984 1.00 34.24 1 GLY A C 18
ATOM 25351 O O . GLY A 1 1 ? -21.165 30.353 3.653 1.00 0.31 1 GLY A O 18
ATOM 25355 N N . SER A 1 2 ? -19.293 31.502 4.146 1.00 74.03 2 SER A N 18
ATOM 25356 C CA . SER A 1 2 ? -18.407 30.364 3.933 1.00 12.32 2 SER A CA 18
ATOM 25357 C C . SER A 1 2 ? -18.067 29.686 5.257 1.00 42.12 2 SER A C 18
ATOM 25358 O O . SER A 1 2 ? -17.952 30.343 6.292 1.00 5.31 2 SER A O 18
ATOM 25366 N N . ARG A 1 3 ? -17.906 28.367 5.215 1.00 34.31 3 ARG A N 18
ATOM 25367 C CA . ARG A 1 3 ? -17.580 27.599 6.410 1.00 14.14 3 ARG A CA 18
ATOM 25368 C C . ARG A 1 3 ? -16.968 26.251 6.040 1.00 31.23 3 ARG A C 18
ATOM 25369 O O . ARG A 1 3 ? -17.320 25.658 5.021 1.00 43.53 3 ARG A O 18
ATOM 25390 N N . ARG A 1 4 ? -16.051 25.775 6.876 1.00 63.44 4 ARG A N 18
ATOM 25391 C CA . ARG A 1 4 ? -15.389 24.498 6.635 1.00 44.41 4 ARG A CA 18
ATOM 25392 C C . ARG A 1 4 ? -14.786 23.947 7.924 1.00 2.42 4 ARG A C 18
ATOM 25393 O O . ARG A 1 4 ? -14.450 24.702 8.836 1.00 21.54 4 ARG A O 18
ATOM 25414 N N . ALA A 1 5 ? -14.651 22.627 7.991 1.00 51.03 5 ALA A N 18
ATOM 25415 C CA . ALA A 1 5 ? -14.088 21.975 9.167 1.00 55.13 5 ALA A CA 18
ATOM 25416 C C . ALA A 1 5 ? -13.676 20.540 8.855 1.00 75.13 5 ALA A C 18
ATOM 25417 O O . ALA A 1 5 ? -14.523 19.683 8.601 1.00 40.24 5 ALA A O 18
ATOM 25424 N N . SER A 1 6 ? -12.372 20.286 8.875 1.00 1.21 6 SER A N 18
ATOM 25425 C CA . SER A 1 6 ? -11.848 18.955 8.590 1.00 34.21 6 SER A CA 18
ATOM 25426 C C . SER A 1 6 ? -10.371 18.862 8.961 1.00 22.23 6 SER A C 18
ATOM 25427 O O . SER A 1 6 ? -9.593 19.777 8.695 1.00 12.32 6 SER A O 18
ATOM 25435 N N . VAL A 1 7 ? -9.993 17.747 9.580 1.00 10.21 7 VAL A N 18
ATOM 25436 C CA . VAL A 1 7 ? -8.610 17.532 9.987 1.00 25.54 7 VAL A CA 18
ATOM 25437 C C . VAL A 1 7 ? -7.703 17.338 8.777 1.00 14.20 7 VAL A C 18
ATOM 25438 O O . VAL A 1 7 ? -8.174 17.083 7.670 1.00 54.13 7 VAL A O 18
ATOM 25451 N N . GLY A 1 8 ? -6.398 17.460 8.997 1.00 2.30 8 GLY A N 18
ATOM 25452 C CA . GLY A 1 8 ? -5.445 17.294 7.915 1.00 54.34 8 GLY A CA 18
ATOM 25453 C C . GLY A 1 8 ? -4.009 17.278 8.403 1.00 33.23 8 GLY A C 18
ATOM 25454 O O . GLY A 1 8 ? -3.650 16.480 9.268 1.00 72.41 8 GLY A O 18
ATOM 25458 N N . SER A 1 9 ? -3.187 18.162 7.846 1.00 12.35 9 SER A N 18
ATOM 25459 C CA . SER A 1 9 ? -1.781 18.242 8.226 1.00 12.04 9 SER A CA 18
ATOM 25460 C C . SER A 1 9 ? -1.247 19.659 8.034 1.00 34.15 9 SER A C 18
ATOM 25461 O O . SER A 1 9 ? -1.749 20.415 7.203 1.00 74.23 9 SER A O 18
ATOM 25469 N N . GLU A 1 10 ? -0.226 20.010 8.810 1.00 74.11 10 GLU A N 18
ATOM 25470 C CA . GLU A 1 10 ? 0.376 21.335 8.726 1.00 61.42 10 GLU A CA 18
ATOM 25471 C C . GLU A 1 10 ? 1.888 21.259 8.921 1.00 32.12 10 GLU A C 18
ATOM 25472 O O . GLU A 1 10 ? 2.411 20.268 9.431 1.00 33.32 10 GLU A O 18
ATOM 25484 N N . PHE A 1 11 ? 2.585 22.314 8.511 1.00 33.44 11 PHE A N 18
ATOM 25485 C CA . PHE A 1 11 ? 4.036 22.367 8.639 1.00 2.30 11 PHE A CA 18
ATOM 25486 C C . PHE A 1 11 ? 4.681 21.122 8.038 1.00 4.21 11 PHE A C 18
ATOM 25487 O O . PHE A 1 11 ? 4.020 20.329 7.370 1.00 64.10 11 PHE A O 18
ATOM 25504 N N . MET A 1 12 ? 5.978 20.959 8.282 1.00 72.54 12 MET A N 18
ATOM 25505 C CA . MET A 1 12 ? 6.712 19.809 7.766 1.00 25.33 12 MET A CA 18
ATOM 25506 C C . MET A 1 12 ? 7.118 18.870 8.898 1.00 34.11 12 MET A C 18
ATOM 25507 O O . MET A 1 12 ? 8.064 18.094 8.765 1.00 3.12 12 MET A O 18
ATOM 25521 N N . VAL A 1 13 ? 6.396 18.947 10.012 1.00 42.51 13 VAL A N 18
ATOM 25522 C CA . VAL A 1 13 ? 6.681 18.104 11.167 1.00 41.12 13 VAL A CA 18
ATOM 25523 C C . VAL A 1 13 ? 6.326 16.648 10.885 1.00 41.54 13 VAL A C 18
ATOM 25524 O O . VAL A 1 13 ? 5.649 16.342 9.904 1.00 72.24 13 VAL A O 18
ATOM 25537 N N . VAL A 1 14 ? 6.788 15.753 11.752 1.00 3.04 14 VAL A N 18
ATOM 25538 C CA . VAL A 1 14 ? 6.518 14.328 11.598 1.00 1.54 14 VAL A CA 18
ATOM 25539 C C . VAL A 1 14 ? 6.862 13.854 10.191 1.00 41.11 14 VAL A C 18
ATOM 25540 O O . VAL A 1 14 ? 6.008 13.838 9.305 1.00 62.31 14 VAL A O 18
ATOM 25553 N N . ASP A 1 15 ? 8.118 13.467 9.993 1.00 74.42 15 ASP A N 18
ATOM 25554 C CA . ASP A 1 15 ? 8.573 12.989 8.693 1.00 4.20 15 ASP A CA 18
ATOM 25555 C C . ASP A 1 15 ? 9.598 11.871 8.855 1.00 44.25 15 ASP A C 18
ATOM 25556 O O . ASP A 1 15 ? 10.407 11.884 9.783 1.00 73.02 15 ASP A O 18
ATOM 25565 N N . VAL A 1 16 ? 9.557 10.902 7.946 1.00 74.12 16 VAL A N 18
ATOM 25566 C CA . VAL A 1 16 ? 10.481 9.775 7.986 1.00 4.13 16 VAL A CA 18
ATOM 25567 C C . VAL A 1 16 ? 10.630 9.135 6.611 1.00 42.22 16 VAL A C 18
ATOM 25568 O O . VAL A 1 16 ? 10.989 7.963 6.494 1.00 70.45 16 VAL A O 18
ATOM 25581 N N . THR A 1 17 ? 10.353 9.914 5.569 1.00 33.50 17 THR A N 18
ATOM 25582 C CA . THR A 1 17 ? 10.454 9.423 4.201 1.00 55.51 17 THR A CA 18
ATOM 25583 C C . THR A 1 17 ? 9.687 8.118 4.025 1.00 53.12 17 THR A C 18
ATOM 25584 O O . THR A 1 17 ? 8.952 7.694 4.918 1.00 2.42 17 THR A O 18
ATOM 25595 N N . ILE A 1 18 ? 9.862 7.485 2.870 1.00 23.15 18 ILE A N 18
ATOM 25596 C CA . ILE A 1 18 ? 9.187 6.225 2.580 1.00 11.22 18 ILE A CA 18
ATOM 25597 C C . ILE A 1 18 ? 10.176 5.065 2.552 1.00 30.34 18 ILE A C 18
ATOM 25598 O O . ILE A 1 18 ? 11.368 5.259 2.316 1.00 61.24 18 ILE A O 18
ATOM 25614 N N . GLU A 1 19 ? 9.672 3.860 2.795 1.00 61.25 19 GLU A N 18
ATOM 25615 C CA . GLU A 1 19 ? 10.512 2.667 2.797 1.00 74.20 19 GLU A CA 18
ATOM 25616 C C . GLU A 1 19 ? 9.683 1.418 3.083 1.00 41.14 19 GLU A C 18
ATOM 25617 O O . GLU A 1 19 ? 9.646 0.931 4.213 1.00 70.23 19 GLU A O 18
ATOM 25629 N N . ASP A 1 20 ? 9.020 0.907 2.052 1.00 53.11 20 ASP A N 18
ATOM 25630 C CA . ASP A 1 20 ? 8.191 -0.285 2.191 1.00 70.12 20 ASP A CA 18
ATOM 25631 C C . ASP A 1 20 ? 8.443 -1.258 1.044 1.00 74.41 20 ASP A C 18
ATOM 25632 O O . ASP A 1 20 ? 9.379 -1.085 0.264 1.00 73.11 20 ASP A O 18
ATOM 25641 N N . SER A 1 21 ? 7.601 -2.283 0.948 1.00 43.01 21 SER A N 18
ATOM 25642 C CA . SER A 1 21 ? 7.734 -3.287 -0.101 1.00 43.23 21 SER A CA 18
ATOM 25643 C C . SER A 1 21 ? 9.065 -4.024 0.019 1.00 61.10 21 SER A C 18
ATOM 25644 O O . SER A 1 21 ? 9.538 -4.633 -0.940 1.00 64.54 21 SER A O 18
ATOM 25652 N N . TYR A 1 22 ? 9.663 -3.962 1.204 1.00 62.12 22 TYR A N 18
ATOM 25653 C CA . TYR A 1 22 ? 10.941 -4.621 1.450 1.00 10.23 22 TYR A CA 18
ATOM 25654 C C . TYR A 1 22 ? 10.737 -6.092 1.800 1.00 32.05 22 TYR A C 18
ATOM 25655 O O . TYR A 1 22 ? 10.987 -6.977 0.983 1.00 4.43 22 TYR A O 18
ATOM 25673 N N . SER A 1 23 ? 10.278 -6.343 3.023 1.00 2.21 23 SER A N 18
ATOM 25674 C CA . SER A 1 23 ? 10.043 -7.706 3.485 1.00 45.11 23 SER A CA 18
ATOM 25675 C C . SER A 1 23 ? 8.694 -8.221 2.993 1.00 1.31 23 SER A C 18
ATOM 25676 O O . SER A 1 23 ? 7.992 -7.541 2.243 1.00 20.15 23 SER A O 18
ATOM 25684 N N . THR A 1 24 ? 8.336 -9.428 3.420 1.00 45.24 24 THR A N 18
ATOM 25685 C CA . THR A 1 24 ? 7.073 -10.037 3.023 1.00 10.00 24 THR A CA 18
ATOM 25686 C C . THR A 1 24 ? 7.055 -10.340 1.529 1.00 31.52 24 THR A C 18
ATOM 25687 O O . THR A 1 24 ? 6.895 -9.439 0.706 1.00 65.05 24 THR A O 18
ATOM 25698 N N . GLU A 1 25 ? 7.217 -11.615 1.187 1.00 51.30 25 GLU A N 18
ATOM 25699 C CA . GLU A 1 25 ? 7.218 -12.036 -0.209 1.00 43.52 25 GLU A CA 18
ATOM 25700 C C . GLU A 1 25 ? 6.015 -11.464 -0.952 1.00 13.10 25 GLU A C 18
ATOM 25701 O O . GLU A 1 25 ? 6.165 -10.674 -1.884 1.00 14.22 25 GLU A O 18
ATOM 25713 N N . SER A 1 26 ? 4.821 -11.868 -0.531 1.00 75.14 26 SER A N 18
ATOM 25714 C CA . SER A 1 26 ? 3.590 -11.400 -1.159 1.00 3.25 26 SER A CA 18
ATOM 25715 C C . SER A 1 26 ? 3.543 -9.875 -1.191 1.00 43.42 26 SER A C 18
ATOM 25716 O O . SER A 1 26 ? 3.875 -9.212 -0.209 1.00 30.24 26 SER A O 18
ATOM 25724 N N . ALA A 1 27 ? 3.129 -9.326 -2.328 1.00 71.34 27 ALA A N 18
ATOM 25725 C CA . ALA A 1 27 ? 3.037 -7.881 -2.490 1.00 33.14 27 ALA A CA 18
ATOM 25726 C C . ALA A 1 27 ? 1.585 -7.436 -2.632 1.00 73.33 27 ALA A C 18
ATOM 25727 O O . ALA A 1 27 ? 0.718 -8.226 -3.005 1.00 53.15 27 ALA A O 18
ATOM 25734 N N . TRP A 1 28 ? 1.327 -6.168 -2.332 1.00 45.24 28 TRP A N 18
ATOM 25735 C CA . TRP A 1 28 ? -0.020 -5.619 -2.426 1.00 33.43 28 TRP A CA 18
ATOM 25736 C C . TRP A 1 28 ? -0.173 -4.761 -3.678 1.00 22.52 28 TRP A C 18
ATOM 25737 O O . TRP A 1 28 ? 0.621 -3.853 -3.919 1.00 3.32 28 TRP A O 18
ATOM 25758 N N . VAL A 1 29 ? -1.198 -5.056 -4.470 1.00 53.42 29 VAL A N 18
ATOM 25759 C CA . VAL A 1 29 ? -1.455 -4.309 -5.697 1.00 24.33 29 VAL A CA 18
ATOM 25760 C C . VAL A 1 29 ? -2.876 -3.757 -5.717 1.00 22.02 29 VAL A C 18
ATOM 25761 O O . VAL A 1 29 ? -3.802 -4.381 -5.199 1.00 72.12 29 VAL A O 18
ATOM 25774 N N . ARG A 1 30 ? -3.040 -2.583 -6.318 1.00 32.35 30 ARG A N 18
ATOM 25775 C CA . ARG A 1 30 ? -4.348 -1.946 -6.405 1.00 32.44 30 ARG A CA 18
ATOM 25776 C C . ARG A 1 30 ? -4.871 -1.972 -7.838 1.00 11.31 30 ARG A C 18
ATOM 25777 O O . ARG A 1 30 ? -4.104 -1.840 -8.792 1.00 62.43 30 ARG A O 18
ATOM 25798 N N . CYS A 1 31 ? -6.181 -2.141 -7.982 1.00 1.35 31 CYS A N 18
ATOM 25799 C CA . CYS A 1 31 ? -6.807 -2.185 -9.297 1.00 53.33 31 CYS A CA 18
ATOM 25800 C C . CYS A 1 31 ? -6.919 -0.785 -9.893 1.00 54.21 31 CYS A C 18
ATOM 25801 O O . CYS A 1 31 ? -7.198 0.182 -9.184 1.00 2.45 31 CYS A O 18
ATOM 25808 N N . ASP A 1 32 ? -6.701 -0.685 -11.200 1.00 1.33 32 ASP A N 18
ATOM 25809 C CA . ASP A 1 32 ? -6.779 0.597 -11.892 1.00 24.52 32 ASP A CA 18
ATOM 25810 C C . ASP A 1 32 ? -8.162 0.802 -12.501 1.00 43.45 32 ASP A C 18
ATOM 25811 O O . ASP A 1 32 ? -8.294 1.355 -13.594 1.00 62.10 32 ASP A O 18
ATOM 25820 N N . ASP A 1 33 ? -9.189 0.353 -11.789 1.00 12.33 33 ASP A N 18
ATOM 25821 C CA . ASP A 1 33 ? -10.563 0.488 -12.260 1.00 25.53 33 ASP A CA 18
ATOM 25822 C C . ASP A 1 33 ? -11.515 0.735 -11.094 1.00 32.31 33 ASP A C 18
ATOM 25823 O O . ASP A 1 33 ? -12.405 1.583 -11.173 1.00 65.22 33 ASP A O 18
ATOM 25832 N N . CYS A 1 34 ? -11.323 -0.012 -10.010 1.00 52.15 34 CYS A N 18
ATOM 25833 C CA . CYS A 1 34 ? -12.165 0.124 -8.829 1.00 31.11 34 CYS A CA 18
ATOM 25834 C C . CYS A 1 34 ? -11.336 0.535 -7.615 1.00 4.34 34 CYS A C 18
ATOM 25835 O O . CYS A 1 34 ? -11.880 0.898 -6.572 1.00 11.42 34 CYS A O 18
ATOM 25842 N N . PHE A 1 35 ? -10.017 0.476 -7.760 1.00 44.11 35 PHE A N 18
ATOM 25843 C CA . PHE A 1 35 ? -9.112 0.841 -6.676 1.00 4.52 35 PHE A CA 18
ATOM 25844 C C . PHE A 1 35 ? -9.287 -0.092 -5.482 1.00 34.01 35 PHE A C 18
ATOM 25845 O O . PHE A 1 35 ? -9.567 0.352 -4.368 1.00 63.11 35 PHE A O 18
ATOM 25862 N N . LYS A 1 36 ? -9.124 -1.388 -5.723 1.00 3.02 36 LYS A N 18
ATOM 25863 C CA . LYS A 1 36 ? -9.263 -2.387 -4.670 1.00 15.24 36 LYS A CA 18
ATOM 25864 C C . LYS A 1 36 ? -7.928 -3.064 -4.382 1.00 23.01 36 LYS A C 18
ATOM 25865 O O . LYS A 1 36 ? -7.115 -3.264 -5.285 1.00 24.31 36 LYS A O 18
ATOM 25884 N N . TRP A 1 37 ? -7.708 -3.416 -3.120 1.00 61.13 37 TRP A N 18
ATOM 25885 C CA . TRP A 1 37 ? -6.470 -4.074 -2.714 1.00 53.14 37 TRP A CA 18
ATOM 25886 C C . TRP A 1 37 ? -6.481 -5.546 -3.112 1.00 3.13 37 TRP A C 18
ATOM 25887 O O . TRP A 1 37 ? -7.501 -6.224 -2.988 1.00 24.52 37 TRP A O 18
ATOM 25908 N N . ARG A 1 38 ? -5.341 -6.034 -3.588 1.00 62.01 38 ARG A N 18
ATOM 25909 C CA . ARG A 1 38 ? -5.220 -7.426 -4.004 1.00 63.13 38 ARG A CA 18
ATOM 25910 C C . ARG A 1 38 ? -3.871 -8.004 -3.583 1.00 31.30 38 ARG A C 18
ATOM 25911 O O . ARG A 1 38 ? -2.820 -7.464 -3.924 1.00 4.45 38 ARG A O 18
ATOM 25932 N N . ARG A 1 39 ? -3.912 -9.105 -2.839 1.00 4.24 39 ARG A N 18
ATOM 25933 C CA . ARG A 1 39 ? -2.695 -9.755 -2.369 1.00 41.35 39 ARG A CA 18
ATOM 25934 C C . ARG A 1 39 ? -2.180 -10.754 -3.402 1.00 25.52 39 ARG A C 18
ATOM 25935 O O . ARG A 1 39 ? -2.833 -11.760 -3.685 1.00 42.34 39 ARG A O 18
ATOM 25956 N N . ILE A 1 40 ? -1.007 -10.471 -3.959 1.00 24.43 40 ILE A N 18
ATOM 25957 C CA . ILE A 1 40 ? -0.405 -11.346 -4.957 1.00 11.12 40 ILE A CA 18
ATOM 25958 C C . ILE A 1 40 ? 0.989 -11.791 -4.529 1.00 41.13 40 ILE A C 18
ATOM 25959 O O . ILE A 1 40 ? 1.683 -11.107 -3.778 1.00 52.24 40 ILE A O 18
ATOM 25975 N N . PRO A 1 41 ? 1.412 -12.966 -5.020 1.00 53.24 41 PRO A N 18
ATOM 25976 C CA . PRO A 1 41 ? 2.728 -13.528 -4.705 1.00 24.31 41 PRO A CA 18
ATOM 25977 C C . PRO A 1 41 ? 3.864 -12.740 -5.347 1.00 4.12 41 PRO A C 18
ATOM 25978 O O . PRO A 1 41 ? 3.672 -12.070 -6.362 1.00 63.33 41 PRO A O 18
ATOM 25989 N N . ALA A 1 42 ? 5.048 -12.824 -4.750 1.00 43.12 42 ALA A N 18
ATOM 25990 C CA . ALA A 1 42 ? 6.216 -12.121 -5.266 1.00 3.22 42 ALA A CA 18
ATOM 25991 C C . ALA A 1 42 ? 6.644 -12.683 -6.617 1.00 74.31 42 ALA A C 18
ATOM 25992 O O . ALA A 1 42 ? 7.452 -12.080 -7.323 1.00 74.52 42 ALA A O 18
ATOM 25999 N N . SER A 1 43 ? 6.097 -13.842 -6.970 1.00 60.52 43 SER A N 18
ATOM 26000 C CA . SER A 1 43 ? 6.425 -14.488 -8.236 1.00 23.41 43 SER A CA 18
ATOM 26001 C C . SER A 1 43 ? 5.702 -13.811 -9.395 1.00 73.31 43 SER A C 18
ATOM 26002 O O . SER A 1 43 ? 6.249 -13.676 -10.489 1.00 15.54 43 SER A O 18
ATOM 26010 N N . VAL A 1 44 ? 4.465 -13.389 -9.147 1.00 10.50 44 VAL A N 18
ATOM 26011 C CA . VAL A 1 44 ? 3.665 -12.725 -10.169 1.00 3.31 44 VAL A CA 18
ATOM 26012 C C . VAL A 1 44 ? 3.834 -11.211 -10.102 1.00 32.31 44 VAL A C 18
ATOM 26013 O O . VAL A 1 44 ? 3.723 -10.517 -11.113 1.00 0.04 44 VAL A O 18
ATOM 26026 N N . VAL A 1 45 ? 4.102 -10.704 -8.902 1.00 1.11 45 VAL A N 18
ATOM 26027 C CA . VAL A 1 45 ? 4.288 -9.272 -8.701 1.00 74.13 45 VAL A CA 18
ATOM 26028 C C . VAL A 1 45 ? 5.382 -8.727 -9.613 1.00 2.34 45 VAL A C 18
ATOM 26029 O O . VAL A 1 45 ? 5.392 -7.543 -9.948 1.00 41.15 45 VAL A O 18
ATOM 26042 N N . GLY A 1 46 ? 6.304 -9.599 -10.009 1.00 71.02 46 GLY A N 18
ATOM 26043 C CA . GLY A 1 46 ? 7.390 -9.187 -10.879 1.00 23.14 46 GLY A CA 18
ATOM 26044 C C . GLY A 1 46 ? 7.140 -9.544 -12.330 1.00 31.14 46 GLY A C 18
ATOM 26045 O O . GLY A 1 46 ? 8.077 -9.651 -13.121 1.00 32.51 46 GLY A O 18
ATOM 26049 N N . SER A 1 47 ? 5.871 -9.731 -12.681 1.00 50.53 47 SER A N 18
ATOM 26050 C CA . SER A 1 47 ? 5.500 -10.083 -14.047 1.00 2.22 47 SER A CA 18
ATOM 26051 C C . SER A 1 47 ? 4.287 -9.280 -14.504 1.00 52.01 47 SER A C 18
ATOM 26052 O O . SER A 1 47 ? 4.228 -8.819 -15.645 1.00 11.52 47 SER A O 18
ATOM 26060 N N . ILE A 1 48 ? 3.320 -9.117 -13.608 1.00 23.33 48 ILE A N 18
ATOM 26061 C CA . ILE A 1 48 ? 2.108 -8.369 -13.919 1.00 1.35 48 ILE A CA 18
ATOM 26062 C C . ILE A 1 48 ? 2.378 -6.868 -13.937 1.00 41.01 48 ILE A C 18
ATOM 26063 O O . ILE A 1 48 ? 1.562 -6.086 -14.424 1.00 62.44 48 ILE A O 18
ATOM 26079 N N . ASP A 1 49 ? 3.530 -6.473 -13.406 1.00 20.14 49 ASP A N 18
ATOM 26080 C CA . ASP A 1 49 ? 3.910 -5.066 -13.364 1.00 31.13 49 ASP A CA 18
ATOM 26081 C C . ASP A 1 49 ? 4.762 -4.697 -14.575 1.00 11.31 49 ASP A C 18
ATOM 26082 O O . ASP A 1 49 ? 5.715 -3.927 -14.462 1.00 11.21 49 ASP A O 18
ATOM 26091 N N . GLU A 1 50 ? 4.411 -5.253 -15.730 1.00 54.51 50 GLU A N 18
ATOM 26092 C CA . GLU A 1 50 ? 5.145 -4.983 -16.961 1.00 52.30 50 GLU A CA 18
ATOM 26093 C C . GLU A 1 50 ? 4.381 -4.003 -17.847 1.00 33.44 50 GLU A C 18
ATOM 26094 O O . GLU A 1 50 ? 4.935 -3.441 -18.791 1.00 42.33 50 GLU A O 18
ATOM 26106 N N . SER A 1 51 ? 3.104 -3.805 -17.535 1.00 40.44 51 SER A N 18
ATOM 26107 C CA . SER A 1 51 ? 2.261 -2.897 -18.305 1.00 0.04 51 SER A CA 18
ATOM 26108 C C . SER A 1 51 ? 2.089 -1.568 -17.577 1.00 53.21 51 SER A C 18
ATOM 26109 O O . SER A 1 51 ? 1.316 -0.710 -18.003 1.00 50.45 51 SER A O 18
ATOM 26117 N N . SER A 1 52 ? 2.816 -1.404 -16.475 1.00 75.43 52 SER A N 18
ATOM 26118 C CA . SER A 1 52 ? 2.740 -0.182 -15.685 1.00 43.40 52 SER A CA 18
ATOM 26119 C C . SER A 1 52 ? 1.345 -0.001 -15.094 1.00 0.35 52 SER A C 18
ATOM 26120 O O . SER A 1 52 ? 0.936 1.115 -14.771 1.00 25.43 52 SER A O 18
ATOM 26128 N N . ARG A 1 53 ? 0.621 -1.106 -14.955 1.00 22.50 53 ARG A N 18
ATOM 26129 C CA . ARG A 1 53 ? -0.728 -1.071 -14.404 1.00 10.00 53 ARG A CA 18
ATOM 26130 C C . ARG A 1 53 ? -1.187 -2.469 -13.999 1.00 51.02 53 ARG A C 18
ATOM 26131 O O . ARG A 1 53 ? -0.487 -3.454 -14.233 1.00 33.40 53 ARG A O 18
ATOM 26152 N N . TRP A 1 54 ? -2.365 -2.547 -13.391 1.00 42.43 54 TRP A N 18
ATOM 26153 C CA . TRP A 1 54 ? -2.916 -3.824 -12.953 1.00 54.24 54 TRP A CA 18
ATOM 26154 C C . TRP A 1 54 ? -4.389 -3.684 -12.586 1.00 0.14 54 TRP A C 18
ATOM 26155 O O . TRP A 1 54 ? -4.825 -2.629 -12.122 1.00 43.43 54 TRP A O 18
ATOM 26176 N N . ILE A 1 55 ? -5.151 -4.752 -12.795 1.00 72.25 55 ILE A N 18
ATOM 26177 C CA . ILE A 1 55 ? -6.575 -4.746 -12.484 1.00 61.04 55 ILE A CA 18
ATOM 26178 C C . ILE A 1 55 ? -7.022 -6.096 -11.933 1.00 34.35 55 ILE A C 18
ATOM 26179 O O . ILE A 1 55 ? -6.228 -7.032 -11.831 1.00 74.31 55 ILE A O 18
ATOM 26195 N N . CYS A 1 56 ? -8.300 -6.190 -11.579 1.00 42.10 56 CYS A N 18
ATOM 26196 C CA . CYS A 1 56 ? -8.855 -7.425 -11.038 1.00 65.51 56 CYS A CA 18
ATOM 26197 C C . CYS A 1 56 ? -8.839 -8.534 -12.087 1.00 42.24 56 CYS A C 18
ATOM 26198 O O . CYS A 1 56 ? -8.323 -9.625 -11.844 1.00 15.43 56 CYS A O 18
ATOM 26205 N N . MET A 1 57 ? -9.406 -8.245 -13.254 1.00 71.22 57 MET A N 18
ATOM 26206 C CA . MET A 1 57 ? -9.455 -9.217 -14.340 1.00 31.11 57 MET A CA 18
ATOM 26207 C C . MET A 1 57 ? -8.049 -9.644 -14.752 1.00 15.10 57 MET A C 18
ATOM 26208 O O . MET A 1 57 ? -7.867 -10.683 -15.385 1.00 11.22 57 MET A O 18
ATOM 26222 N N . ASN A 1 58 ? -7.060 -8.834 -14.389 1.00 23.25 58 ASN A N 18
ATOM 26223 C CA . ASN A 1 58 ? -5.670 -9.128 -14.721 1.00 73.52 58 ASN A CA 18
ATOM 26224 C C . ASN A 1 58 ? -5.049 -10.061 -13.685 1.00 50.34 58 ASN A C 18
ATOM 26225 O O . ASN A 1 58 ? -3.934 -10.549 -13.865 1.00 71.22 58 ASN A O 18
ATOM 26236 N N . ASN A 1 59 ? -5.778 -10.303 -12.602 1.00 33.15 59 ASN A N 18
ATOM 26237 C CA . ASN A 1 59 ? -5.299 -11.176 -11.537 1.00 23.11 59 ASN A CA 18
ATOM 26238 C C . ASN A 1 59 ? -4.918 -12.546 -12.088 1.00 70.41 59 ASN A C 18
ATOM 26239 O O . ASN A 1 59 ? -5.376 -12.945 -13.158 1.00 64.21 59 ASN A O 18
ATOM 26250 N N . SER A 1 60 ? -4.077 -13.263 -11.348 1.00 10.12 60 SER A N 18
ATOM 26251 C CA . SER A 1 60 ? -3.631 -14.588 -11.764 1.00 33.44 60 SER A CA 18
ATOM 26252 C C . SER A 1 60 ? -4.693 -15.639 -11.454 1.00 64.10 60 SER A C 18
ATOM 26253 O O . SER A 1 60 ? -4.809 -16.645 -12.155 1.00 60.30 60 SER A O 18
ATOM 26261 N N . ASP A 1 61 ? -5.464 -15.400 -10.399 1.00 42.31 61 ASP A N 18
ATOM 26262 C CA . ASP A 1 61 ? -6.516 -16.325 -9.995 1.00 75.03 61 ASP A CA 18
ATOM 26263 C C . ASP A 1 61 ? -7.638 -16.355 -11.029 1.00 33.51 61 ASP A C 18
ATOM 26264 O O . ASP A 1 61 ? -7.568 -15.683 -12.057 1.00 71.54 61 ASP A O 18
ATOM 26273 N N . LYS A 1 62 ? -8.672 -17.141 -10.748 1.00 33.33 62 LYS A N 18
ATOM 26274 C CA . LYS A 1 62 ? -9.811 -17.261 -11.652 1.00 43.53 62 LYS A CA 18
ATOM 26275 C C . LYS A 1 62 ? -11.108 -16.885 -10.945 1.00 52.24 62 LYS A C 18
ATOM 26276 O O . LYS A 1 62 ? -12.010 -16.304 -11.550 1.00 43.21 62 LYS A O 18
ATOM 26295 N N . ARG A 1 63 ? -11.196 -17.218 -9.661 1.00 52.40 63 ARG A N 18
ATOM 26296 C CA . ARG A 1 63 ? -12.384 -16.914 -8.872 1.00 50.34 63 ARG A CA 18
ATOM 26297 C C . ARG A 1 63 ? -12.285 -15.523 -8.253 1.00 62.34 63 ARG A C 18
ATOM 26298 O O . ARG A 1 63 ? -13.269 -14.987 -7.744 1.00 30.21 63 ARG A O 18
ATOM 26319 N N . PHE A 1 64 ? -11.089 -14.944 -8.301 1.00 21.33 64 PHE A N 18
ATOM 26320 C CA . PHE A 1 64 ? -10.860 -13.617 -7.743 1.00 20.31 64 PHE A CA 18
ATOM 26321 C C . PHE A 1 64 ? -10.192 -12.704 -8.767 1.00 62.01 64 PHE A C 18
ATOM 26322 O O . PHE A 1 64 ? -9.409 -11.824 -8.412 1.00 25.10 64 PHE A O 18
ATOM 26339 N N . ALA A 1 65 ? -10.507 -12.923 -10.039 1.00 55.00 65 ALA A N 18
ATOM 26340 C CA . ALA A 1 65 ? -9.939 -12.120 -11.115 1.00 43.21 65 ALA A CA 18
ATOM 26341 C C . ALA A 1 65 ? -11.026 -11.353 -11.861 1.00 3.01 65 ALA A C 18
ATOM 26342 O O . ALA A 1 65 ? -11.331 -11.656 -13.015 1.00 32.15 65 ALA A O 18
ATOM 26349 N N . ASP A 1 66 ? -11.606 -10.361 -11.195 1.00 30.12 66 ASP A N 18
ATOM 26350 C CA . ASP A 1 66 ? -12.659 -9.551 -11.796 1.00 31.34 66 ASP A CA 18
ATOM 26351 C C . ASP A 1 66 ? -13.088 -8.432 -10.851 1.00 40.15 66 ASP A C 18
ATOM 26352 O O . ASP A 1 66 ? -13.010 -8.571 -9.631 1.00 2.14 66 ASP A O 18
ATOM 26361 N N . CYS A 1 67 ? -13.542 -7.322 -11.425 1.00 44.52 67 CYS A N 18
ATOM 26362 C CA . CYS A 1 67 ? -13.982 -6.178 -10.636 1.00 32.22 67 CYS A CA 18
ATOM 26363 C C . CYS A 1 67 ? -15.285 -6.491 -9.906 1.00 14.31 67 CYS A C 18
ATOM 26364 O O . CYS A 1 67 ? -15.695 -5.758 -9.005 1.00 22.32 67 CYS A O 18
ATOM 26371 N N . SER A 1 68 ? -15.931 -7.582 -10.300 1.00 72.55 68 SER A N 18
ATOM 26372 C CA . SER A 1 68 ? -17.190 -7.991 -9.687 1.00 12.22 68 SER A CA 18
ATOM 26373 C C . SER A 1 68 ? -16.938 -8.786 -8.410 1.00 64.02 68 SER A C 18
ATOM 26374 O O . SER A 1 68 ? -17.578 -8.556 -7.383 1.00 52.05 68 SER A O 18
ATOM 26382 N N . LYS A 1 69 ? -16.001 -9.726 -8.482 1.00 31.13 69 LYS A N 18
ATOM 26383 C CA . LYS A 1 69 ? -15.662 -10.558 -7.333 1.00 12.21 69 LYS A CA 18
ATOM 26384 C C . LYS A 1 69 ? -15.468 -9.706 -6.082 1.00 42.45 69 LYS A C 18
ATOM 26385 O O . LYS A 1 69 ? -14.982 -8.577 -6.158 1.00 33.11 69 LYS A O 18
ATOM 26404 N N . SER A 1 70 ? -15.849 -10.254 -4.933 1.00 41.43 70 SER A N 18
ATOM 26405 C CA . SER A 1 70 ? -15.718 -9.543 -3.667 1.00 30.13 70 SER A CA 18
ATOM 26406 C C . SER A 1 70 ? -14.253 -9.428 -3.256 1.00 2.21 70 SER A C 18
ATOM 26407 O O . SER A 1 70 ? -13.472 -10.361 -3.440 1.00 53.22 70 SER A O 18
ATOM 26415 N N . GLN A 1 71 ? -13.890 -8.277 -2.700 1.00 65.31 71 GLN A N 18
ATOM 26416 C CA . GLN A 1 71 ? -12.518 -8.040 -2.263 1.00 55.22 71 GLN A CA 18
ATOM 26417 C C . GLN A 1 71 ? -12.005 -9.205 -1.423 1.00 11.42 71 GLN A C 18
ATOM 26418 O O . GLN A 1 71 ? -12.773 -9.861 -0.721 1.00 33.33 71 GLN A O 18
ATOM 26432 N N . GLU A 1 72 ? -10.702 -9.455 -1.501 1.00 62.12 72 GLU A N 18
ATOM 26433 C CA . GLU A 1 72 ? -10.087 -10.542 -0.748 1.00 24.33 72 GLU A CA 18
ATOM 26434 C C . GLU A 1 72 ? -10.227 -10.310 0.754 1.00 1.30 72 GLU A C 18
ATOM 26435 O O . GLU A 1 72 ? -10.839 -11.109 1.462 1.00 3.52 72 GLU A O 18
ATOM 26447 N N . MET A 1 73 ? -9.653 -9.211 1.233 1.00 54.53 73 MET A N 18
ATOM 26448 C CA . MET A 1 73 ? -9.713 -8.872 2.649 1.00 12.04 73 MET A CA 18
ATOM 26449 C C . MET A 1 73 ? -10.313 -7.484 2.852 1.00 44.41 73 MET A C 18
ATOM 26450 O O . MET A 1 73 ? -10.440 -6.709 1.905 1.00 14.42 73 MET A O 18
ATOM 26464 N N . SER A 1 74 ? -10.677 -7.177 4.092 1.00 20.24 74 SER A N 18
ATOM 26465 C CA . SER A 1 74 ? -11.267 -5.884 4.419 1.00 72.10 74 SER A CA 18
ATOM 26466 C C . SER A 1 74 ? -10.185 -4.824 4.601 1.00 24.41 74 SER A C 18
ATOM 26467 O O . SER A 1 74 ? -9.021 -5.145 4.844 1.00 15.12 74 SER A O 18
ATOM 26475 N N . ASN A 1 75 ? -10.577 -3.560 4.483 1.00 61.13 75 ASN A N 18
ATOM 26476 C CA . ASN A 1 75 ? -9.641 -2.451 4.634 1.00 62.30 75 ASN A CA 18
ATOM 26477 C C . ASN A 1 75 ? -8.851 -2.580 5.934 1.00 62.55 75 ASN A C 18
ATOM 26478 O O . ASN A 1 75 ? -7.633 -2.408 5.949 1.00 23.12 75 ASN A O 18
ATOM 26489 N N . GLU A 1 76 ? -9.554 -2.887 7.019 1.00 12.25 76 GLU A N 18
ATOM 26490 C CA . GLU A 1 76 ? -8.917 -3.038 8.323 1.00 40.13 76 GLU A CA 18
ATOM 26491 C C . GLU A 1 76 ? -7.771 -4.043 8.254 1.00 11.12 76 GLU A C 18
ATOM 26492 O O . GLU A 1 76 ? -6.667 -3.774 8.728 1.00 60.55 76 GLU A O 18
ATOM 26504 N N . GLU A 1 77 ? -8.043 -5.202 7.663 1.00 50.24 77 GLU A N 18
ATOM 26505 C CA . GLU A 1 77 ? -7.034 -6.248 7.534 1.00 12.24 77 GLU A CA 18
ATOM 26506 C C . GLU A 1 77 ? -5.815 -5.737 6.773 1.00 40.52 77 GLU A C 18
ATOM 26507 O O . GLU A 1 77 ? -4.688 -5.813 7.263 1.00 64.02 77 GLU A O 18
ATOM 26519 N N . ILE A 1 78 ? -6.048 -5.216 5.573 1.00 4.32 78 ILE A N 18
ATOM 26520 C CA . ILE A 1 78 ? -4.969 -4.692 4.745 1.00 43.52 78 ILE A CA 18
ATOM 26521 C C . ILE A 1 78 ? -4.209 -3.585 5.468 1.00 62.33 78 ILE A C 18
ATOM 26522 O O . ILE A 1 78 ? -2.992 -3.463 5.332 1.00 74.12 78 ILE A O 18
ATOM 26538 N N . ASN A 1 79 ? -4.936 -2.782 6.238 1.00 4.54 79 ASN A N 18
ATOM 26539 C CA . ASN A 1 79 ? -4.330 -1.685 6.984 1.00 24.23 79 ASN A CA 18
ATOM 26540 C C . ASN A 1 79 ? -3.348 -2.213 8.026 1.00 22.11 79 ASN A C 18
ATOM 26541 O O . ASN A 1 79 ? -2.234 -1.704 8.157 1.00 74.10 79 ASN A O 18
ATOM 26552 N N . GLU A 1 80 ? -3.768 -3.236 8.763 1.00 60.15 80 GLU A N 18
ATOM 26553 C CA . GLU A 1 80 ? -2.924 -3.832 9.793 1.00 75.55 80 GLU A CA 18
ATOM 26554 C C . GLU A 1 80 ? -1.783 -4.628 9.168 1.00 51.04 80 GLU A C 18
ATOM 26555 O O . GLU A 1 80 ? -0.723 -4.789 9.770 1.00 45.43 80 GLU A O 18
ATOM 26567 N N . GLU A 1 81 ? -2.009 -5.125 7.955 1.00 14.21 81 GLU A N 18
ATOM 26568 C CA . GLU A 1 81 ? -1.001 -5.905 7.249 1.00 40.33 81 GLU A CA 18
ATOM 26569 C C . GLU A 1 81 ? 0.167 -5.022 6.818 1.00 1.44 81 GLU A C 18
ATOM 26570 O O . GLU A 1 81 ? 1.327 -5.321 7.108 1.00 73.41 81 GLU A O 18
ATOM 26582 N N . LEU A 1 82 ? -0.147 -3.933 6.124 1.00 65.31 82 LEU A N 18
ATOM 26583 C CA . LEU A 1 82 ? 0.876 -3.006 5.652 1.00 53.11 82 LEU A CA 18
ATOM 26584 C C . LEU A 1 82 ? 1.353 -2.101 6.782 1.00 4.33 82 LEU A C 18
ATOM 26585 O O . LEU A 1 82 ? 2.502 -1.659 6.795 1.00 14.42 82 LEU A O 18
ATOM 26601 N N . GLY A 1 83 ? 0.464 -1.830 7.733 1.00 31.14 83 GLY A N 18
ATOM 26602 C CA . GLY A 1 83 ? 0.814 -0.981 8.856 1.00 34.41 83 GLY A CA 18
ATOM 26603 C C . GLY A 1 83 ? 0.567 0.487 8.572 1.00 73.12 83 GLY A C 18
ATOM 26604 O O . GLY A 1 83 ? 1.277 1.354 9.084 1.00 41.45 83 GLY A O 18
ATOM 26608 N N . ILE A 1 84 ? -0.442 0.768 7.754 1.00 43.13 84 ILE A N 18
ATOM 26609 C CA . ILE A 1 84 ? -0.781 2.142 7.403 1.00 44.13 84 ILE A CA 18
ATOM 26610 C C . ILE A 1 84 ? -2.043 2.599 8.125 1.00 74.23 84 ILE A C 18
ATOM 26611 O O . ILE A 1 84 ? -2.591 1.877 8.956 1.00 74.13 84 ILE A O 18
ATOM 26627 N N . GLY A 1 85 ? -2.501 3.805 7.799 1.00 62.44 85 GLY A N 18
ATOM 26628 C CA . GLY A 1 85 ? -3.697 4.337 8.424 1.00 23.51 85 GLY A CA 18
ATOM 26629 C C . GLY A 1 85 ? -4.819 4.564 7.430 1.00 60.53 85 GLY A C 18
ATOM 26630 O O . GLY A 1 85 ? -5.253 5.697 7.223 1.00 24.02 85 GLY A O 18
ATOM 26634 N N . GLN A 1 86 ? -5.288 3.484 6.813 1.00 21.12 86 GLN A N 18
ATOM 26635 C CA . GLN A 1 86 ? -6.365 3.572 5.833 1.00 4.23 86 GLN A CA 18
ATOM 26636 C C . GLN A 1 86 ? -7.564 4.317 6.408 1.00 14.24 86 GLN A C 18
ATOM 26637 O O . GLN A 1 86 ? -7.618 4.598 7.606 1.00 61.44 86 GLN A O 18
ATOM 26651 N N . ASP A 1 87 ? -8.524 4.637 5.547 1.00 11.44 87 ASP A N 18
ATOM 26652 C CA . ASP A 1 87 ? -9.724 5.350 5.969 1.00 74.21 87 ASP A CA 18
ATOM 26653 C C . ASP A 1 87 ? -10.733 4.393 6.598 1.00 4.43 87 ASP A C 18
ATOM 26654 O O . ASP A 1 87 ? -11.854 4.252 6.112 1.00 3.51 87 ASP A O 18
ATOM 26663 N N . GLU A 1 88 ? -10.323 3.738 7.680 1.00 34.23 88 GLU A N 18
ATOM 26664 C CA . GLU A 1 88 ? -11.191 2.792 8.373 1.00 11.21 88 GLU A CA 18
ATOM 26665 C C . GLU A 1 88 ? -12.160 3.522 9.298 1.00 74.13 88 GLU A C 18
ATOM 26666 O O . GLU A 1 88 ? -13.287 3.074 9.512 1.00 24.25 88 GLU A O 18
ATOM 26678 N N . ALA A 1 89 ? -11.714 4.649 9.844 1.00 71.14 89 ALA A N 18
ATOM 26679 C CA . ALA A 1 89 ? -12.542 5.441 10.745 1.00 55.25 89 ALA A CA 18
ATOM 26680 C C . ALA A 1 89 ? -12.903 4.650 11.997 1.00 24.35 89 ALA A C 18
ATOM 26681 O O . ALA A 1 89 ? -13.932 3.974 12.041 1.00 4.02 89 ALA A O 18
ATOM 26688 N N . ASP A 1 90 ? -12.051 4.738 13.013 1.00 25.31 90 ASP A N 18
ATOM 26689 C CA . ASP A 1 90 ? -12.281 4.030 14.267 1.00 21.24 90 ASP A CA 18
ATOM 26690 C C . ASP A 1 90 ? -11.274 4.464 15.328 1.00 1.02 90 ASP A C 18
ATOM 26691 O O . ASP A 1 90 ? -11.615 5.194 16.259 1.00 64.13 90 ASP A O 18
ATOM 26700 N N . ALA A 1 91 ? -10.034 4.009 15.182 1.00 72.35 91 ALA A N 18
ATOM 26701 C CA . ALA A 1 91 ? -8.979 4.350 16.126 1.00 0.34 91 ALA A CA 18
ATOM 26702 C C . ALA A 1 91 ? -8.312 5.670 15.751 1.00 64.10 91 ALA A C 18
ATOM 26703 O O . ALA A 1 91 ? -7.378 5.698 14.950 1.00 40.32 91 ALA A O 18
ATOM 26710 N N . TYR A 1 92 ? -8.798 6.759 16.334 1.00 1.33 92 TYR A N 18
ATOM 26711 C CA . TYR A 1 92 ? -8.251 8.083 16.058 1.00 32.14 92 TYR A CA 18
ATOM 26712 C C . TYR A 1 92 ? -8.207 8.930 17.327 1.00 64.43 92 TYR A C 18
ATOM 26713 O O . TYR A 1 92 ? -8.831 8.593 18.333 1.00 21.34 92 TYR A O 18
ATOM 26731 N N . ASP A 1 93 ? -7.467 10.031 17.269 1.00 13.35 93 ASP A N 18
ATOM 26732 C CA . ASP A 1 93 ? -7.342 10.929 18.412 1.00 60.14 93 ASP A CA 18
ATOM 26733 C C . ASP A 1 93 ? -6.904 10.166 19.658 1.00 65.14 93 ASP A C 18
ATOM 26734 O O . ASP A 1 93 ? -7.677 9.996 20.600 1.00 74.41 93 ASP A O 18
ATOM 26743 N N . CYS A 1 94 ? -5.657 9.705 19.655 1.00 22.01 94 CYS A N 18
ATOM 26744 C CA . CYS A 1 94 ? -5.114 8.958 20.783 1.00 55.20 94 CYS A CA 18
ATOM 26745 C C . CYS A 1 94 ? -3.590 8.921 20.728 1.00 65.21 94 CYS A C 18
ATOM 26746 O O . CYS A 1 94 ? -2.993 9.061 19.661 1.00 62.41 94 CYS A O 18
ATOM 26753 N N . ASP A 1 95 ? -2.967 8.730 21.886 1.00 1.02 95 ASP A N 18
ATOM 26754 C CA . ASP A 1 95 ? -1.512 8.672 21.971 1.00 43.00 95 ASP A CA 18
ATOM 26755 C C . ASP A 1 95 ? -1.070 7.775 23.123 1.00 44.21 95 ASP A C 18
ATOM 26756 O O . ASP A 1 95 ? -0.028 8.004 23.736 1.00 13.13 95 ASP A O 18
ATOM 26765 N N . ALA A 1 96 ? -1.870 6.753 23.411 1.00 10.42 96 ALA A N 18
ATOM 26766 C CA . ALA A 1 96 ? -1.561 5.822 24.488 1.00 0.34 96 ALA A CA 18
ATOM 26767 C C . ALA A 1 96 ? -0.413 4.896 24.102 1.00 53.52 96 ALA A C 18
ATOM 26768 O O . ALA A 1 96 ? 0.300 4.382 24.962 1.00 71.20 96 ALA A O 18
ATOM 26775 N N . ALA A 1 97 ? -0.240 4.688 22.800 1.00 50.43 97 ALA A N 18
ATOM 26776 C CA . ALA A 1 97 ? 0.822 3.825 22.298 1.00 31.24 97 ALA A CA 18
ATOM 26777 C C . ALA A 1 97 ? 2.189 4.479 22.473 1.00 74.03 97 ALA A C 18
ATOM 26778 O O . ALA A 1 97 ? 3.205 3.795 22.601 1.00 32.32 97 ALA A O 18
ATOM 26785 N N . LYS A 1 98 ? 2.208 5.807 22.473 1.00 13.02 98 LYS A N 18
ATOM 26786 C CA . LYS A 1 98 ? 3.450 6.555 22.631 1.00 74.43 98 LYS A CA 18
ATOM 26787 C C . LYS A 1 98 ? 4.468 6.150 21.570 1.00 24.44 98 LYS A C 18
ATOM 26788 O O . LYS A 1 98 ? 4.191 5.298 20.725 1.00 41.11 98 LYS A O 18
ATOM 26807 N N . ARG A 1 99 ? 5.645 6.762 21.622 1.00 53.50 99 ARG A N 18
ATOM 26808 C CA . ARG A 1 99 ? 6.704 6.465 20.665 1.00 4.24 99 ARG A CA 18
ATOM 26809 C C . ARG A 1 99 ? 7.314 5.093 20.939 1.00 51.41 99 ARG A C 18
ATOM 26810 O O . ARG A 1 99 ? 7.368 4.238 20.056 1.00 54.22 99 ARG A O 18
ATOM 26831 N N . GLY A 1 100 ? 7.773 4.890 22.170 1.00 22.44 100 GLY A N 18
ATOM 26832 C CA . GLY A 1 100 ? 8.374 3.621 22.538 1.00 21.51 100 GLY A CA 18
ATOM 26833 C C . GLY A 1 100 ? 9.258 3.732 23.765 1.00 74.31 100 GLY A C 18
ATOM 26834 O O . GLY A 1 100 ? 9.282 4.790 24.392 1.00 12.40 100 GLY A O 18
ATOM 26839 N N . GLY A 1 1 ? 15.221 2.962 -46.541 1.00 23.23 1 GLY A N 19
ATOM 26840 C CA . GLY A 1 1 ? 15.564 2.626 -45.171 1.00 62.11 1 GLY A CA 19
ATOM 26841 C C . GLY A 1 1 ? 15.114 3.685 -44.184 1.00 64.55 1 GLY A C 19
ATOM 26842 O O . GLY A 1 1 ? 14.126 4.381 -44.418 1.00 1.02 1 GLY A O 19
ATOM 26846 N N . SER A 1 2 ? 15.839 3.805 -43.076 1.00 65.45 2 SER A N 19
ATOM 26847 C CA . SER A 1 2 ? 15.505 4.782 -42.047 1.00 64.20 2 SER A CA 19
ATOM 26848 C C . SER A 1 2 ? 15.759 6.202 -42.543 1.00 32.14 2 SER A C 19
ATOM 26849 O O . SER A 1 2 ? 16.342 6.403 -43.609 1.00 23.35 2 SER A O 19
ATOM 26857 N N . ARG A 1 3 ? 15.318 7.182 -41.762 1.00 34.43 3 ARG A N 19
ATOM 26858 C CA . ARG A 1 3 ? 15.496 8.584 -42.123 1.00 45.11 3 ARG A CA 19
ATOM 26859 C C . ARG A 1 3 ? 15.185 9.494 -40.937 1.00 72.01 3 ARG A C 19
ATOM 26860 O O . ARG A 1 3 ? 14.750 9.029 -39.882 1.00 33.41 3 ARG A O 19
ATOM 26881 N N . ARG A 1 4 ? 15.412 10.791 -41.117 1.00 64.35 4 ARG A N 19
ATOM 26882 C CA . ARG A 1 4 ? 15.158 11.765 -40.063 1.00 45.14 4 ARG A CA 19
ATOM 26883 C C . ARG A 1 4 ? 15.892 11.382 -38.780 1.00 33.02 4 ARG A C 19
ATOM 26884 O O . ARG A 1 4 ? 16.684 10.440 -38.765 1.00 14.44 4 ARG A O 19
ATOM 26905 N N . ALA A 1 5 ? 15.624 12.119 -37.709 1.00 43.42 5 ALA A N 19
ATOM 26906 C CA . ALA A 1 5 ? 16.258 11.856 -36.422 1.00 14.44 5 ALA A CA 19
ATOM 26907 C C . ALA A 1 5 ? 15.364 12.297 -35.268 1.00 32.45 5 ALA A C 19
ATOM 26908 O O . ALA A 1 5 ? 15.230 11.592 -34.268 1.00 34.23 5 ALA A O 19
ATOM 26915 N N . SER A 1 6 ? 14.752 13.469 -35.414 1.00 34.13 6 SER A N 19
ATOM 26916 C CA . SER A 1 6 ? 13.874 14.006 -34.382 1.00 13.10 6 SER A CA 19
ATOM 26917 C C . SER A 1 6 ? 14.644 14.258 -33.090 1.00 41.45 6 SER A C 19
ATOM 26918 O O . SER A 1 6 ? 15.757 13.763 -32.910 1.00 51.12 6 SER A O 19
ATOM 26926 N N . VAL A 1 7 ? 14.044 15.032 -32.191 1.00 12.11 7 VAL A N 19
ATOM 26927 C CA . VAL A 1 7 ? 14.672 15.350 -30.914 1.00 12.11 7 VAL A CA 19
ATOM 26928 C C . VAL A 1 7 ? 13.627 15.534 -29.819 1.00 21.12 7 VAL A C 19
ATOM 26929 O O . VAL A 1 7 ? 12.428 15.576 -30.090 1.00 33.43 7 VAL A O 19
ATOM 26942 N N . GLY A 1 8 ? 14.092 15.645 -28.578 1.00 41.43 8 GLY A N 19
ATOM 26943 C CA . GLY A 1 8 ? 13.185 15.825 -27.459 1.00 62.21 8 GLY A CA 19
ATOM 26944 C C . GLY A 1 8 ? 13.916 16.020 -26.146 1.00 24.50 8 GLY A C 19
ATOM 26945 O O . GLY A 1 8 ? 15.131 16.213 -26.126 1.00 54.23 8 GLY A O 19
ATOM 26949 N N . SER A 1 9 ? 13.173 15.971 -25.045 1.00 23.15 9 SER A N 19
ATOM 26950 C CA . SER A 1 9 ? 13.757 16.150 -23.720 1.00 20.14 9 SER A CA 19
ATOM 26951 C C . SER A 1 9 ? 12.987 15.350 -22.674 1.00 61.14 9 SER A C 19
ATOM 26952 O O . SER A 1 9 ? 11.758 15.387 -22.631 1.00 20.13 9 SER A O 19
ATOM 26960 N N . GLU A 1 10 ? 13.720 14.627 -21.833 1.00 71.32 10 GLU A N 19
ATOM 26961 C CA . GLU A 1 10 ? 13.106 13.817 -20.788 1.00 42.32 10 GLU A CA 19
ATOM 26962 C C . GLU A 1 10 ? 13.644 14.203 -19.413 1.00 32.34 10 GLU A C 19
ATOM 26963 O O . GLU A 1 10 ? 14.503 15.077 -19.294 1.00 53.21 10 GLU A O 19
ATOM 26975 N N . PHE A 1 11 ? 13.132 13.547 -18.379 1.00 43.51 11 PHE A N 19
ATOM 26976 C CA . PHE A 1 11 ? 13.559 13.821 -17.011 1.00 24.55 11 PHE A CA 19
ATOM 26977 C C . PHE A 1 11 ? 13.477 15.315 -16.706 1.00 52.20 11 PHE A C 19
ATOM 26978 O O . PHE A 1 11 ? 14.484 16.022 -16.740 1.00 64.13 11 PHE A O 19
ATOM 26995 N N . MET A 1 12 ? 12.270 15.787 -16.408 1.00 75.32 12 MET A N 19
ATOM 26996 C CA . MET A 1 12 ? 12.056 17.195 -16.097 1.00 74.03 12 MET A CA 19
ATOM 26997 C C . MET A 1 12 ? 12.760 17.577 -14.798 1.00 32.23 12 MET A C 19
ATOM 26998 O O . MET A 1 12 ? 13.348 16.729 -14.127 1.00 31.22 12 MET A O 19
ATOM 27012 N N . VAL A 1 13 ? 12.696 18.858 -14.451 1.00 34.23 13 VAL A N 19
ATOM 27013 C CA . VAL A 1 13 ? 13.326 19.353 -13.233 1.00 60.25 13 VAL A CA 19
ATOM 27014 C C . VAL A 1 13 ? 12.619 18.817 -11.992 1.00 13.11 13 VAL A C 19
ATOM 27015 O O . VAL A 1 13 ? 11.413 18.569 -12.011 1.00 4.24 13 VAL A O 19
ATOM 27028 N N . VAL A 1 14 ? 13.377 18.642 -10.915 1.00 75.12 14 VAL A N 19
ATOM 27029 C CA . VAL A 1 14 ? 12.824 18.137 -9.664 1.00 34.43 14 VAL A CA 19
ATOM 27030 C C . VAL A 1 14 ? 12.316 16.709 -9.824 1.00 20.54 14 VAL A C 19
ATOM 27031 O O . VAL A 1 14 ? 11.974 16.281 -10.926 1.00 73.30 14 VAL A O 19
ATOM 27044 N N . ASP A 1 15 ? 12.269 15.976 -8.717 1.00 12.01 15 ASP A N 19
ATOM 27045 C CA . ASP A 1 15 ? 11.801 14.595 -8.735 1.00 42.32 15 ASP A CA 19
ATOM 27046 C C . ASP A 1 15 ? 11.146 14.227 -7.407 1.00 22.50 15 ASP A C 19
ATOM 27047 O O . ASP A 1 15 ? 11.774 14.300 -6.351 1.00 3.34 15 ASP A O 19
ATOM 27056 N N . VAL A 1 16 ? 9.877 13.834 -7.468 1.00 50.12 16 VAL A N 19
ATOM 27057 C CA . VAL A 1 16 ? 9.136 13.455 -6.272 1.00 53.12 16 VAL A CA 19
ATOM 27058 C C . VAL A 1 16 ? 8.150 12.330 -6.569 1.00 24.12 16 VAL A C 19
ATOM 27059 O O . VAL A 1 16 ? 6.935 12.522 -6.510 1.00 32.01 16 VAL A O 19
ATOM 27072 N N . THR A 1 17 ? 8.681 11.154 -6.889 1.00 44.24 17 THR A N 19
ATOM 27073 C CA . THR A 1 17 ? 7.849 9.997 -7.196 1.00 22.41 17 THR A CA 19
ATOM 27074 C C . THR A 1 17 ? 7.749 9.058 -6.000 1.00 51.04 17 THR A C 19
ATOM 27075 O O . THR A 1 17 ? 8.473 9.212 -5.016 1.00 43.53 17 THR A O 19
ATOM 27086 N N . ILE A 1 18 ? 6.849 8.085 -6.091 1.00 21.13 18 ILE A N 19
ATOM 27087 C CA . ILE A 1 18 ? 6.657 7.119 -5.016 1.00 64.12 18 ILE A CA 19
ATOM 27088 C C . ILE A 1 18 ? 6.821 5.691 -5.525 1.00 65.03 18 ILE A C 19
ATOM 27089 O O . ILE A 1 18 ? 6.641 5.420 -6.711 1.00 4.31 18 ILE A O 19
ATOM 27105 N N . GLU A 1 19 ? 7.162 4.782 -4.617 1.00 42.34 19 GLU A N 19
ATOM 27106 C CA . GLU A 1 19 ? 7.349 3.380 -4.974 1.00 13.15 19 GLU A CA 19
ATOM 27107 C C . GLU A 1 19 ? 7.552 2.523 -3.728 1.00 2.32 19 GLU A C 19
ATOM 27108 O O . GLU A 1 19 ? 8.410 2.815 -2.894 1.00 15.31 19 GLU A O 19
ATOM 27120 N N . ASP A 1 20 ? 6.758 1.466 -3.608 1.00 21.33 20 ASP A N 19
ATOM 27121 C CA . ASP A 1 20 ? 6.849 0.566 -2.465 1.00 44.44 20 ASP A CA 19
ATOM 27122 C C . ASP A 1 20 ? 6.114 -0.741 -2.741 1.00 73.13 20 ASP A C 19
ATOM 27123 O O . ASP A 1 20 ? 5.219 -1.133 -1.992 1.00 24.53 20 ASP A O 19
ATOM 27132 N N . SER A 1 21 ? 6.497 -1.412 -3.823 1.00 72.42 21 SER A N 19
ATOM 27133 C CA . SER A 1 21 ? 5.871 -2.674 -4.202 1.00 22.35 21 SER A CA 19
ATOM 27134 C C . SER A 1 21 ? 6.731 -3.858 -3.773 1.00 53.42 21 SER A C 19
ATOM 27135 O O . SER A 1 21 ? 7.706 -3.697 -3.039 1.00 63.04 21 SER A O 19
ATOM 27143 N N . TYR A 1 22 ? 6.364 -5.047 -4.238 1.00 62.53 22 TYR A N 19
ATOM 27144 C CA . TYR A 1 22 ? 7.099 -6.260 -3.901 1.00 32.05 22 TYR A CA 19
ATOM 27145 C C . TYR A 1 22 ? 7.120 -6.484 -2.392 1.00 23.23 22 TYR A C 19
ATOM 27146 O O . TYR A 1 22 ? 6.555 -5.700 -1.630 1.00 43.22 22 TYR A O 19
ATOM 27164 N N . SER A 1 23 ? 7.776 -7.560 -1.969 1.00 30.42 23 SER A N 19
ATOM 27165 C CA . SER A 1 23 ? 7.868 -7.890 -0.552 1.00 65.10 23 SER A CA 19
ATOM 27166 C C . SER A 1 23 ? 8.731 -9.130 -0.338 1.00 42.01 23 SER A C 19
ATOM 27167 O O . SER A 1 23 ? 9.857 -9.041 0.153 1.00 23.02 23 SER A O 19
ATOM 27175 N N . THR A 1 24 ? 8.196 -10.288 -0.712 1.00 45.12 24 THR A N 19
ATOM 27176 C CA . THR A 1 24 ? 8.915 -11.547 -0.561 1.00 11.32 24 THR A CA 19
ATOM 27177 C C . THR A 1 24 ? 8.206 -12.677 -1.298 1.00 14.01 24 THR A C 19
ATOM 27178 O O . THR A 1 24 ? 8.700 -13.175 -2.310 1.00 44.54 24 THR A O 19
ATOM 27189 N N . GLU A 1 25 ? 7.046 -13.076 -0.786 1.00 32.15 25 GLU A N 19
ATOM 27190 C CA . GLU A 1 25 ? 6.270 -14.147 -1.398 1.00 51.24 25 GLU A CA 19
ATOM 27191 C C . GLU A 1 25 ? 4.883 -13.655 -1.800 1.00 24.02 25 GLU A C 19
ATOM 27192 O O . GLU A 1 25 ? 4.129 -14.365 -2.463 1.00 63.51 25 GLU A O 19
ATOM 27204 N N . SER A 1 26 ? 4.555 -12.433 -1.393 1.00 24.10 26 SER A N 19
ATOM 27205 C CA . SER A 1 26 ? 3.258 -11.845 -1.707 1.00 43.13 26 SER A CA 19
ATOM 27206 C C . SER A 1 26 ? 3.301 -10.326 -1.565 1.00 60.31 26 SER A C 19
ATOM 27207 O O . SER A 1 26 ? 3.902 -9.795 -0.632 1.00 42.12 26 SER A O 19
ATOM 27215 N N . ALA A 1 27 ? 2.659 -9.633 -2.500 1.00 73.45 27 ALA A N 19
ATOM 27216 C CA . ALA A 1 27 ? 2.622 -8.177 -2.481 1.00 5.12 27 ALA A CA 19
ATOM 27217 C C . ALA A 1 27 ? 1.194 -7.662 -2.634 1.00 31.22 27 ALA A C 19
ATOM 27218 O O . ALA A 1 27 ? 0.306 -8.390 -3.076 1.00 52.31 27 ALA A O 19
ATOM 27225 N N . TRP A 1 28 ? 0.982 -6.404 -2.267 1.00 22.22 28 TRP A N 19
ATOM 27226 C CA . TRP A 1 28 ? -0.339 -5.792 -2.364 1.00 30.23 28 TRP A CA 19
ATOM 27227 C C . TRP A 1 28 ? -0.460 -4.957 -3.634 1.00 71.41 28 TRP A C 19
ATOM 27228 O O . TRP A 1 28 ? 0.416 -4.151 -3.945 1.00 12.45 28 TRP A O 19
ATOM 27249 N N . VAL A 1 29 ? -1.552 -5.154 -4.366 1.00 43.45 29 VAL A N 19
ATOM 27250 C CA . VAL A 1 29 ? -1.788 -4.418 -5.602 1.00 42.24 29 VAL A CA 19
ATOM 27251 C C . VAL A 1 29 ? -3.204 -3.854 -5.643 1.00 5.02 29 VAL A C 19
ATOM 27252 O O . VAL A 1 29 ? -4.147 -4.479 -5.158 1.00 31.20 29 VAL A O 19
ATOM 27265 N N . ARG A 1 30 ? -3.345 -2.668 -6.226 1.00 45.33 30 ARG A N 19
ATOM 27266 C CA . ARG A 1 30 ? -4.646 -2.018 -6.330 1.00 23.22 30 ARG A CA 19
ATOM 27267 C C . ARG A 1 30 ? -5.157 -2.051 -7.768 1.00 52.34 30 ARG A C 19
ATOM 27268 O O . ARG A 1 30 ? -4.382 -1.922 -8.717 1.00 43.31 30 ARG A O 19
ATOM 27289 N N . CYS A 1 31 ? -6.465 -2.226 -7.922 1.00 13.45 31 CYS A N 19
ATOM 27290 C CA . CYS A 1 31 ? -7.080 -2.276 -9.243 1.00 50.12 31 CYS A CA 19
ATOM 27291 C C . CYS A 1 31 ? -7.206 -0.877 -9.839 1.00 44.51 31 CYS A C 19
ATOM 27292 O O . CYS A 1 31 ? -7.489 0.088 -9.128 1.00 74.15 31 CYS A O 19
ATOM 27299 N N . ASP A 1 32 ? -6.993 -0.776 -11.147 1.00 43.51 32 ASP A N 19
ATOM 27300 C CA . ASP A 1 32 ? -7.084 0.504 -11.839 1.00 42.31 32 ASP A CA 19
ATOM 27301 C C . ASP A 1 32 ? -8.435 0.652 -12.531 1.00 24.13 32 ASP A C 19
ATOM 27302 O O . ASP A 1 32 ? -8.542 1.295 -13.576 1.00 52.42 32 ASP A O 19
ATOM 27311 N N . ASP A 1 33 ? -9.465 0.054 -11.942 1.00 35.11 33 ASP A N 19
ATOM 27312 C CA . ASP A 1 33 ? -10.810 0.118 -12.502 1.00 13.15 33 ASP A CA 19
ATOM 27313 C C . ASP A 1 33 ? -11.848 0.307 -11.401 1.00 74.14 33 ASP A C 19
ATOM 27314 O O . ASP A 1 33 ? -12.758 1.127 -11.524 1.00 61.21 33 ASP A O 19
ATOM 27323 N N . CYS A 1 34 ? -11.707 -0.461 -10.325 1.00 5.04 34 CYS A N 19
ATOM 27324 C CA . CYS A 1 34 ? -12.633 -0.381 -9.201 1.00 75.12 34 CYS A CA 19
ATOM 27325 C C . CYS A 1 34 ? -11.935 0.165 -7.959 1.00 73.14 34 CYS A C 19
ATOM 27326 O O . CYS A 1 34 ? -12.582 0.484 -6.961 1.00 1.23 34 CYS A O 19
ATOM 27333 N N . PHE A 1 35 ? -10.612 0.268 -8.027 1.00 72.34 35 PHE A N 19
ATOM 27334 C CA . PHE A 1 35 ? -9.826 0.773 -6.908 1.00 51.33 35 PHE A CA 19
ATOM 27335 C C . PHE A 1 35 ? -10.043 -0.080 -5.662 1.00 41.31 35 PHE A C 19
ATOM 27336 O O . PHE A 1 35 ? -10.698 0.346 -4.710 1.00 55.15 35 PHE A O 19
ATOM 27353 N N . LYS A 1 36 ? -9.489 -1.288 -5.675 1.00 11.23 36 LYS A N 19
ATOM 27354 C CA . LYS A 1 36 ? -9.619 -2.203 -4.547 1.00 23.33 36 LYS A CA 19
ATOM 27355 C C . LYS A 1 36 ? -8.314 -2.952 -4.301 1.00 63.12 36 LYS A C 19
ATOM 27356 O O . LYS A 1 36 ? -7.578 -3.261 -5.239 1.00 65.24 36 LYS A O 19
ATOM 27375 N N . TRP A 1 37 ? -8.033 -3.242 -3.036 1.00 24.11 37 TRP A N 19
ATOM 27376 C CA . TRP A 1 37 ? -6.817 -3.958 -2.667 1.00 2.25 37 TRP A CA 19
ATOM 27377 C C . TRP A 1 37 ? -6.902 -5.423 -3.079 1.00 12.04 37 TRP A C 19
ATOM 27378 O O . TRP A 1 37 ? -7.960 -6.043 -2.986 1.00 70.44 37 TRP A O 19
ATOM 27399 N N . ARG A 1 38 ? -5.779 -5.970 -3.536 1.00 4.12 38 ARG A N 19
ATOM 27400 C CA . ARG A 1 38 ? -5.728 -7.363 -3.963 1.00 13.03 38 ARG A CA 19
ATOM 27401 C C . ARG A 1 38 ? -4.373 -7.983 -3.634 1.00 32.42 38 ARG A C 19
ATOM 27402 O O . ARG A 1 38 ? -3.330 -7.469 -4.037 1.00 12.55 38 ARG A O 19
ATOM 27423 N N . ARG A 1 39 ? -4.398 -9.089 -2.898 1.00 55.22 39 ARG A N 19
ATOM 27424 C CA . ARG A 1 39 ? -3.172 -9.779 -2.514 1.00 13.22 39 ARG A CA 19
ATOM 27425 C C . ARG A 1 39 ? -2.723 -10.742 -3.608 1.00 53.21 39 ARG A C 19
ATOM 27426 O O . ARG A 1 39 ? -3.480 -11.620 -4.025 1.00 1.45 39 ARG A O 19
ATOM 27447 N N . ILE A 1 40 ? -1.488 -10.572 -4.070 1.00 20.21 40 ILE A N 19
ATOM 27448 C CA . ILE A 1 40 ? -0.939 -11.427 -5.115 1.00 25.11 40 ILE A CA 19
ATOM 27449 C C . ILE A 1 40 ? 0.415 -11.994 -4.706 1.00 42.01 40 ILE A C 19
ATOM 27450 O O . ILE A 1 40 ? 1.146 -11.409 -3.906 1.00 31.24 40 ILE A O 19
ATOM 27466 N N . PRO A 1 41 ? 0.761 -13.163 -5.267 1.00 42.21 41 PRO A N 19
ATOM 27467 C CA . PRO A 1 41 ? 2.031 -13.835 -4.977 1.00 44.40 41 PRO A CA 19
ATOM 27468 C C . PRO A 1 41 ? 3.227 -13.090 -5.558 1.00 35.53 41 PRO A C 19
ATOM 27469 O O . PRO A 1 41 ? 3.095 -12.348 -6.531 1.00 25.12 41 PRO A O 19
ATOM 27480 N N . ALA A 1 42 ? 4.395 -13.293 -4.956 1.00 33.41 42 ALA A N 19
ATOM 27481 C CA . ALA A 1 42 ? 5.614 -12.642 -5.417 1.00 12.52 42 ALA A CA 19
ATOM 27482 C C . ALA A 1 42 ? 6.019 -13.146 -6.797 1.00 75.55 42 ALA A C 19
ATOM 27483 O O . ALA A 1 42 ? 6.881 -12.563 -7.455 1.00 74.30 42 ALA A O 19
ATOM 27490 N N . SER A 1 43 ? 5.392 -14.236 -7.232 1.00 3.15 43 SER A N 19
ATOM 27491 C CA . SER A 1 43 ? 5.690 -14.822 -8.533 1.00 41.31 43 SER A CA 19
ATOM 27492 C C . SER A 1 43 ? 5.036 -14.020 -9.654 1.00 42.43 43 SER A C 19
ATOM 27493 O O . SER A 1 43 ? 5.608 -13.855 -10.731 1.00 2.22 43 SER A O 19
ATOM 27501 N N . VAL A 1 44 ? 3.832 -13.522 -9.391 1.00 71.15 44 VAL A N 19
ATOM 27502 C CA . VAL A 1 44 ? 3.098 -12.736 -10.376 1.00 11.32 44 VAL A CA 19
ATOM 27503 C C . VAL A 1 44 ? 3.379 -11.247 -10.209 1.00 63.54 44 VAL A C 19
ATOM 27504 O O . VAL A 1 44 ? 3.350 -10.487 -11.177 1.00 21.42 44 VAL A O 19
ATOM 27517 N N . VAL A 1 45 ? 3.651 -10.837 -8.975 1.00 24.14 45 VAL A N 19
ATOM 27518 C CA . VAL A 1 45 ? 3.939 -9.437 -8.680 1.00 72.34 45 VAL A CA 19
ATOM 27519 C C . VAL A 1 45 ? 5.096 -8.924 -9.530 1.00 33.21 45 VAL A C 19
ATOM 27520 O O . VAL A 1 45 ? 5.205 -7.726 -9.790 1.00 53.12 45 VAL A O 19
ATOM 27533 N N . GLY A 1 46 ? 5.958 -9.840 -9.960 1.00 74.20 46 GLY A N 19
ATOM 27534 C CA . GLY A 1 46 ? 7.097 -9.460 -10.777 1.00 45.21 46 GLY A CA 19
ATOM 27535 C C . GLY A 1 46 ? 6.870 -9.735 -12.250 1.00 15.33 46 GLY A C 19
ATOM 27536 O O . GLY A 1 46 ? 7.823 -9.857 -13.020 1.00 1.03 46 GLY A O 19
ATOM 27540 N N . SER A 1 47 ? 5.605 -9.834 -12.645 1.00 70.32 47 SER A N 19
ATOM 27541 C CA . SER A 1 47 ? 5.256 -10.101 -14.035 1.00 22.11 47 SER A CA 19
ATOM 27542 C C . SER A 1 47 ? 4.135 -9.177 -14.501 1.00 33.12 47 SER A C 19
ATOM 27543 O O . SER A 1 47 ? 4.157 -8.676 -15.627 1.00 64.12 47 SER A O 19
ATOM 27551 N N . ILE A 1 48 ? 3.157 -8.956 -13.630 1.00 44.52 48 ILE A N 19
ATOM 27552 C CA . ILE A 1 48 ? 2.029 -8.092 -13.951 1.00 24.23 48 ILE A CA 19
ATOM 27553 C C . ILE A 1 48 ? 2.478 -6.645 -14.132 1.00 44.34 48 ILE A C 19
ATOM 27554 O O . ILE A 1 48 ? 1.783 -5.842 -14.754 1.00 70.43 48 ILE A O 19
ATOM 27570 N N . ASP A 1 49 ? 3.644 -6.321 -13.584 1.00 63.21 49 ASP A N 19
ATOM 27571 C CA . ASP A 1 49 ? 4.188 -4.973 -13.688 1.00 5.54 49 ASP A CA 19
ATOM 27572 C C . ASP A 1 49 ? 4.790 -4.733 -15.068 1.00 71.22 49 ASP A C 19
ATOM 27573 O O . ASP A 1 49 ? 5.983 -4.463 -15.197 1.00 30.23 49 ASP A O 19
ATOM 27582 N N . GLU A 1 50 ? 3.954 -4.836 -16.098 1.00 53.41 50 GLU A N 19
ATOM 27583 C CA . GLU A 1 50 ? 4.406 -4.632 -17.469 1.00 74.11 50 GLU A CA 19
ATOM 27584 C C . GLU A 1 50 ? 4.682 -3.156 -17.738 1.00 53.24 50 GLU A C 19
ATOM 27585 O O . GLU A 1 50 ? 5.584 -2.811 -18.503 1.00 45.35 50 GLU A O 19
ATOM 27597 N N . SER A 1 51 ? 3.901 -2.289 -17.103 1.00 61.31 51 SER A N 19
ATOM 27598 C CA . SER A 1 51 ? 4.057 -0.849 -17.276 1.00 33.13 51 SER A CA 19
ATOM 27599 C C . SER A 1 51 ? 3.986 -0.130 -15.933 1.00 25.20 51 SER A C 19
ATOM 27600 O O . SER A 1 51 ? 5.002 0.312 -15.397 1.00 52.22 51 SER A O 19
ATOM 27608 N N . SER A 1 52 ? 2.776 -0.016 -15.394 1.00 21.03 52 SER A N 19
ATOM 27609 C CA . SER A 1 52 ? 2.568 0.654 -14.115 1.00 52.43 52 SER A CA 19
ATOM 27610 C C . SER A 1 52 ? 1.093 0.641 -13.729 1.00 24.34 52 SER A C 19
ATOM 27611 O O . SER A 1 52 ? 0.539 1.662 -13.315 1.00 53.34 52 SER A O 19
ATOM 27619 N N . ARG A 1 53 ? 0.461 -0.520 -13.865 1.00 33.32 53 ARG A N 19
ATOM 27620 C CA . ARG A 1 53 ? -0.951 -0.665 -13.532 1.00 35.34 53 ARG A CA 19
ATOM 27621 C C . ARG A 1 53 ? -1.303 -2.130 -13.287 1.00 21.21 53 ARG A C 19
ATOM 27622 O O . ARG A 1 53 ? -0.493 -3.022 -13.535 1.00 72.35 53 ARG A O 19
ATOM 27643 N N . TRP A 1 54 ? -2.515 -2.366 -12.798 1.00 45.33 54 TRP A N 19
ATOM 27644 C CA . TRP A 1 54 ? -2.974 -3.723 -12.518 1.00 11.54 54 TRP A CA 19
ATOM 27645 C C . TRP A 1 54 ? -4.479 -3.749 -12.280 1.00 4.21 54 TRP A C 19
ATOM 27646 O O . TRP A 1 54 ? -5.044 -2.815 -11.709 1.00 13.24 54 TRP A O 19
ATOM 27667 N N . ILE A 1 55 ? -5.124 -4.824 -12.720 1.00 61.23 55 ILE A N 19
ATOM 27668 C CA . ILE A 1 55 ? -6.565 -4.972 -12.553 1.00 41.53 55 ILE A CA 19
ATOM 27669 C C . ILE A 1 55 ? -6.917 -6.353 -12.009 1.00 32.25 55 ILE A C 19
ATOM 27670 O O . ILE A 1 55 ? -6.077 -7.252 -11.979 1.00 51.44 55 ILE A O 19
ATOM 27686 N N . CYS A 1 56 ? -8.165 -6.514 -11.583 1.00 53.33 56 CYS A N 19
ATOM 27687 C CA . CYS A 1 56 ? -8.631 -7.786 -11.042 1.00 13.12 56 CYS A CA 19
ATOM 27688 C C . CYS A 1 56 ? -8.474 -8.903 -12.069 1.00 60.23 56 CYS A C 19
ATOM 27689 O O . CYS A 1 56 ? -7.906 -9.955 -11.775 1.00 32.43 56 CYS A O 19
ATOM 27696 N N . MET A 1 57 ? -8.983 -8.667 -13.275 1.00 42.23 57 MET A N 19
ATOM 27697 C CA . MET A 1 57 ? -8.899 -9.654 -14.345 1.00 34.41 57 MET A CA 19
ATOM 27698 C C . MET A 1 57 ? -7.445 -10.001 -14.651 1.00 31.52 57 MET A C 19
ATOM 27699 O O . MET A 1 57 ? -7.156 -11.049 -15.227 1.00 14.24 57 MET A O 19
ATOM 27713 N N . ASN A 1 58 ? -6.535 -9.114 -14.262 1.00 31.44 58 ASN A N 19
ATOM 27714 C CA . ASN A 1 58 ? -5.112 -9.327 -14.496 1.00 15.04 58 ASN A CA 19
ATOM 27715 C C . ASN A 1 58 ? -4.502 -10.193 -13.398 1.00 64.53 58 ASN A C 19
ATOM 27716 O O . ASN A 1 58 ? -3.359 -10.632 -13.502 1.00 51.41 58 ASN A O 19
ATOM 27727 N N . ASN A 1 59 ? -5.278 -10.436 -12.346 1.00 24.10 59 ASN A N 19
ATOM 27728 C CA . ASN A 1 59 ? -4.816 -11.249 -11.227 1.00 72.43 59 ASN A CA 19
ATOM 27729 C C . ASN A 1 59 ? -4.406 -12.641 -11.700 1.00 62.43 59 ASN A C 19
ATOM 27730 O O . ASN A 1 59 ? -4.980 -13.182 -12.645 1.00 25.31 59 ASN A O 19
ATOM 27741 N N . SER A 1 60 ? -3.409 -13.216 -11.036 1.00 4.54 60 SER A N 19
ATOM 27742 C CA . SER A 1 60 ? -2.919 -14.542 -11.389 1.00 42.25 60 SER A CA 19
ATOM 27743 C C . SER A 1 60 ? -3.958 -15.611 -11.062 1.00 33.23 60 SER A C 19
ATOM 27744 O O . SER A 1 60 ? -3.993 -16.671 -11.686 1.00 15.40 60 SER A O 19
ATOM 27752 N N . ASP A 1 61 ? -4.804 -15.322 -10.079 1.00 45.23 61 ASP A N 19
ATOM 27753 C CA . ASP A 1 61 ? -5.846 -16.256 -9.668 1.00 12.13 61 ASP A CA 19
ATOM 27754 C C . ASP A 1 61 ? -6.915 -16.386 -10.749 1.00 43.21 61 ASP A C 19
ATOM 27755 O O . ASP A 1 61 ? -6.745 -15.902 -11.868 1.00 43.23 61 ASP A O 19
ATOM 27764 N N . LYS A 1 62 ? -8.018 -17.044 -10.405 1.00 15.41 62 LYS A N 19
ATOM 27765 C CA . LYS A 1 62 ? -9.116 -17.239 -11.345 1.00 5.43 62 LYS A CA 19
ATOM 27766 C C . LYS A 1 62 ? -10.447 -16.842 -10.715 1.00 41.25 62 LYS A C 19
ATOM 27767 O O . LYS A 1 62 ? -11.205 -16.058 -11.286 1.00 63.22 62 LYS A O 19
ATOM 27786 N N . ARG A 1 63 ? -10.724 -17.387 -9.535 1.00 20.42 63 ARG A N 19
ATOM 27787 C CA . ARG A 1 63 ? -11.964 -17.089 -8.828 1.00 60.41 63 ARG A CA 19
ATOM 27788 C C . ARG A 1 63 ? -11.954 -15.661 -8.291 1.00 22.02 63 ARG A C 19
ATOM 27789 O O . ARG A 1 63 ? -13.006 -15.078 -8.029 1.00 42.41 63 ARG A O 19
ATOM 27810 N N . PHE A 1 64 ? -10.758 -15.103 -8.130 1.00 21.43 64 PHE A N 19
ATOM 27811 C CA . PHE A 1 64 ? -10.611 -13.744 -7.624 1.00 23.03 64 PHE A CA 19
ATOM 27812 C C . PHE A 1 64 ? -9.930 -12.849 -8.655 1.00 52.13 64 PHE A C 19
ATOM 27813 O O . PHE A 1 64 ? -9.344 -11.823 -8.312 1.00 13.31 64 PHE A O 19
ATOM 27830 N N . ALA A 1 65 ? -10.012 -13.248 -9.920 1.00 0.53 65 ALA A N 19
ATOM 27831 C CA . ALA A 1 65 ? -9.404 -12.483 -11.003 1.00 24.12 65 ALA A CA 19
ATOM 27832 C C . ALA A 1 65 ? -10.468 -11.827 -11.875 1.00 25.22 65 ALA A C 19
ATOM 27833 O O . ALA A 1 65 ? -10.653 -12.202 -13.034 1.00 65.11 65 ALA A O 19
ATOM 27840 N N . ASP A 1 66 ? -11.167 -10.847 -11.312 1.00 23.54 66 ASP A N 19
ATOM 27841 C CA . ASP A 1 66 ? -12.214 -10.137 -12.040 1.00 51.44 66 ASP A CA 19
ATOM 27842 C C . ASP A 1 66 ? -12.818 -9.031 -11.182 1.00 23.41 66 ASP A C 19
ATOM 27843 O O . ASP A 1 66 ? -12.987 -9.191 -9.973 1.00 23.53 66 ASP A O 19
ATOM 27852 N N . CYS A 1 67 ? -13.141 -7.907 -11.815 1.00 51.34 67 CYS A N 19
ATOM 27853 C CA . CYS A 1 67 ? -13.725 -6.773 -11.110 1.00 51.23 67 CYS A CA 19
ATOM 27854 C C . CYS A 1 67 ? -15.085 -7.139 -10.525 1.00 24.41 67 CYS A C 19
ATOM 27855 O O . CYS A 1 67 ? -15.537 -6.532 -9.553 1.00 61.34 67 CYS A O 19
ATOM 27862 N N . SER A 1 68 ? -15.733 -8.133 -11.123 1.00 24.22 68 SER A N 19
ATOM 27863 C CA . SER A 1 68 ? -17.043 -8.577 -10.664 1.00 25.41 68 SER A CA 19
ATOM 27864 C C . SER A 1 68 ? -16.962 -9.137 -9.247 1.00 22.21 68 SER A C 19
ATOM 27865 O O . SER A 1 68 ? -17.910 -9.031 -8.470 1.00 43.25 68 SER A O 19
ATOM 27873 N N . LYS A 1 69 ? -15.821 -9.734 -8.919 1.00 64.33 69 LYS A N 19
ATOM 27874 C CA . LYS A 1 69 ? -15.612 -10.311 -7.596 1.00 61.10 69 LYS A CA 19
ATOM 27875 C C . LYS A 1 69 ? -15.450 -9.217 -6.545 1.00 1.32 69 LYS A C 19
ATOM 27876 O O . LYS A 1 69 ? -15.157 -8.067 -6.872 1.00 50.03 69 LYS A O 19
ATOM 27895 N N . SER A 1 70 ? -15.641 -9.583 -5.282 1.00 73.13 70 SER A N 19
ATOM 27896 C CA . SER A 1 70 ? -15.518 -8.633 -4.183 1.00 34.13 70 SER A CA 19
ATOM 27897 C C . SER A 1 70 ? -14.101 -8.637 -3.617 1.00 1.23 70 SER A C 19
ATOM 27898 O O . SER A 1 70 ? -13.281 -9.481 -3.977 1.00 61.23 70 SER A O 19
ATOM 27906 N N . GLN A 1 71 ? -13.822 -7.688 -2.730 1.00 24.24 71 GLN A N 19
ATOM 27907 C CA . GLN A 1 71 ? -12.505 -7.581 -2.114 1.00 74.32 71 GLN A CA 19
ATOM 27908 C C . GLN A 1 71 ? -12.110 -8.892 -1.442 1.00 43.11 71 GLN A C 19
ATOM 27909 O O . GLN A 1 71 ? -12.958 -9.743 -1.177 1.00 71.21 71 GLN A O 19
ATOM 27923 N N . GLU A 1 72 ? -10.819 -9.045 -1.169 1.00 42.34 72 GLU A N 19
ATOM 27924 C CA . GLU A 1 72 ? -10.312 -10.254 -0.528 1.00 63.43 72 GLU A CA 19
ATOM 27925 C C . GLU A 1 72 ? -10.260 -10.085 0.987 1.00 42.22 72 GLU A C 19
ATOM 27926 O O . GLU A 1 72 ? -10.599 -11.001 1.737 1.00 14.14 72 GLU A O 19
ATOM 27938 N N . MET A 1 73 ? -9.831 -8.907 1.431 1.00 62.42 73 MET A N 19
ATOM 27939 C CA . MET A 1 73 ? -9.735 -8.617 2.857 1.00 32.12 73 MET A CA 19
ATOM 27940 C C . MET A 1 73 ? -10.320 -7.245 3.174 1.00 62.31 73 MET A C 19
ATOM 27941 O O . MET A 1 73 ? -10.568 -6.443 2.273 1.00 24.21 73 MET A O 19
ATOM 27955 N N . SER A 1 74 ? -10.541 -6.982 4.458 1.00 51.53 74 SER A N 19
ATOM 27956 C CA . SER A 1 74 ? -11.101 -5.708 4.893 1.00 72.50 74 SER A CA 19
ATOM 27957 C C . SER A 1 74 ? -10.016 -4.639 4.982 1.00 40.43 74 SER A C 19
ATOM 27958 O O . SER A 1 74 ? -8.833 -4.951 5.119 1.00 21.52 74 SER A O 19
ATOM 27966 N N . ASN A 1 75 ? -10.428 -3.379 4.905 1.00 2.03 75 ASN A N 19
ATOM 27967 C CA . ASN A 1 75 ? -9.493 -2.263 4.977 1.00 0.53 75 ASN A CA 19
ATOM 27968 C C . ASN A 1 75 ? -8.628 -2.358 6.231 1.00 15.43 75 ASN A C 19
ATOM 27969 O O . ASN A 1 75 ? -7.411 -2.188 6.170 1.00 12.44 75 ASN A O 19
ATOM 27980 N N . GLU A 1 76 ? -9.267 -2.631 7.364 1.00 74.01 76 GLU A N 19
ATOM 27981 C CA . GLU A 1 76 ? -8.555 -2.749 8.632 1.00 33.41 76 GLU A CA 19
ATOM 27982 C C . GLU A 1 76 ? -7.418 -3.761 8.526 1.00 72.20 76 GLU A C 19
ATOM 27983 O O . GLU A 1 76 ? -6.291 -3.490 8.939 1.00 24.35 76 GLU A O 19
ATOM 27995 N N . GLU A 1 77 ? -7.724 -4.930 7.969 1.00 23.14 77 GLU A N 19
ATOM 27996 C CA . GLU A 1 77 ? -6.729 -5.983 7.810 1.00 2.22 77 GLU A CA 19
ATOM 27997 C C . GLU A 1 77 ? -5.546 -5.494 6.979 1.00 21.42 77 GLU A C 19
ATOM 27998 O O . GLU A 1 77 ? -4.397 -5.568 7.411 1.00 52.55 77 GLU A O 19
ATOM 28010 N N . ILE A 1 78 ? -5.839 -4.993 5.783 1.00 73.04 78 ILE A N 19
ATOM 28011 C CA . ILE A 1 78 ? -4.802 -4.492 4.891 1.00 35.23 78 ILE A CA 19
ATOM 28012 C C . ILE A 1 78 ? -4.012 -3.364 5.546 1.00 15.54 78 ILE A C 19
ATOM 28013 O O . ILE A 1 78 ? -2.804 -3.239 5.343 1.00 63.05 78 ILE A O 19
ATOM 28029 N N . ASN A 1 79 ? -4.702 -2.545 6.332 1.00 4.43 79 ASN A N 19
ATOM 28030 C CA . ASN A 1 79 ? -4.065 -1.427 7.019 1.00 14.04 79 ASN A CA 19
ATOM 28031 C C . ASN A 1 79 ? -3.027 -1.924 8.020 1.00 4.14 79 ASN A C 19
ATOM 28032 O O . ASN A 1 79 ? -1.909 -1.412 8.076 1.00 74.22 79 ASN A O 19
ATOM 28043 N N . GLU A 1 80 ? -3.405 -2.924 8.810 1.00 71.42 80 GLU A N 19
ATOM 28044 C CA . GLU A 1 80 ? -2.507 -3.489 9.809 1.00 42.14 80 GLU A CA 19
ATOM 28045 C C . GLU A 1 80 ? -1.408 -4.317 9.147 1.00 12.23 80 GLU A C 19
ATOM 28046 O O . GLU A 1 80 ? -0.316 -4.466 9.694 1.00 20.10 80 GLU A O 19
ATOM 28058 N N . GLU A 1 81 ? -1.707 -4.850 7.967 1.00 73.14 81 GLU A N 19
ATOM 28059 C CA . GLU A 1 81 ? -0.745 -5.663 7.232 1.00 52.22 81 GLU A CA 19
ATOM 28060 C C . GLU A 1 81 ? 0.410 -4.808 6.720 1.00 33.32 81 GLU A C 19
ATOM 28061 O O . GLU A 1 81 ? 1.579 -5.114 6.961 1.00 72.23 81 GLU A O 19
ATOM 28073 N N . LEU A 1 82 ? 0.076 -3.736 6.010 1.00 62.02 82 LEU A N 19
ATOM 28074 C CA . LEU A 1 82 ? 1.084 -2.835 5.463 1.00 31.00 82 LEU A CA 19
ATOM 28075 C C . LEU A 1 82 ? 1.611 -1.889 6.537 1.00 23.21 82 LEU A C 19
ATOM 28076 O O . LEU A 1 82 ? 2.761 -1.454 6.487 1.00 62.53 82 LEU A O 19
ATOM 28092 N N . GLY A 1 83 ? 0.761 -1.577 7.512 1.00 35.43 83 GLY A N 19
ATOM 28093 C CA . GLY A 1 83 ? 1.160 -0.686 8.586 1.00 33.45 83 GLY A CA 19
ATOM 28094 C C . GLY A 1 83 ? 0.903 0.772 8.255 1.00 51.14 83 GLY A C 19
ATOM 28095 O O . GLY A 1 83 ? 1.637 1.654 8.702 1.00 44.25 83 GLY A O 19
ATOM 28099 N N . ILE A 1 84 ? -0.139 1.024 7.470 1.00 13.22 84 ILE A N 19
ATOM 28100 C CA . ILE A 1 84 ? -0.488 2.385 7.080 1.00 43.34 84 ILE A CA 19
ATOM 28101 C C . ILE A 1 84 ? -1.717 2.874 7.839 1.00 5.43 84 ILE A C 19
ATOM 28102 O O . ILE A 1 84 ? -2.228 2.188 8.722 1.00 63.21 84 ILE A O 19
ATOM 28118 N N . GLY A 1 85 ? -2.186 4.067 7.486 1.00 4.15 85 GLY A N 19
ATOM 28119 C CA . GLY A 1 85 ? -3.352 4.629 8.142 1.00 64.42 85 GLY A CA 19
ATOM 28120 C C . GLY A 1 85 ? -4.523 4.805 7.194 1.00 44.21 85 GLY A C 19
ATOM 28121 O O . GLY A 1 85 ? -5.001 5.920 6.991 1.00 70.25 85 GLY A O 19
ATOM 28125 N N . GLN A 1 86 ? -4.982 3.701 6.614 1.00 72.14 86 GLN A N 19
ATOM 28126 C CA . GLN A 1 86 ? -6.102 3.739 5.680 1.00 42.13 86 GLN A CA 19
ATOM 28127 C C . GLN A 1 86 ? -7.292 4.474 6.288 1.00 23.24 86 GLN A C 19
ATOM 28128 O O . GLN A 1 86 ? -7.389 4.619 7.507 1.00 71.42 86 GLN A O 19
ATOM 28142 N N . ASP A 1 87 ? -8.195 4.937 5.431 1.00 24.53 87 ASP A N 19
ATOM 28143 C CA . ASP A 1 87 ? -9.380 5.658 5.883 1.00 51.52 87 ASP A CA 19
ATOM 28144 C C . ASP A 1 87 ? -10.519 4.690 6.189 1.00 25.54 87 ASP A C 19
ATOM 28145 O O . ASP A 1 87 ? -11.635 4.856 5.696 1.00 41.34 87 ASP A O 19
ATOM 28154 N N . GLU A 1 88 ? -10.230 3.682 7.005 1.00 4.13 88 GLU A N 19
ATOM 28155 C CA . GLU A 1 88 ? -11.231 2.688 7.375 1.00 3.15 88 GLU A CA 19
ATOM 28156 C C . GLU A 1 88 ? -12.413 3.345 8.082 1.00 43.12 88 GLU A C 19
ATOM 28157 O O . GLU A 1 88 ? -13.563 2.950 7.888 1.00 22.12 88 GLU A O 19
ATOM 28169 N N . ALA A 1 89 ? -12.122 4.347 8.904 1.00 43.32 89 ALA A N 19
ATOM 28170 C CA . ALA A 1 89 ? -13.159 5.059 9.640 1.00 22.42 89 ALA A CA 19
ATOM 28171 C C . ALA A 1 89 ? -14.062 4.089 10.394 1.00 53.44 89 ALA A C 19
ATOM 28172 O O . ALA A 1 89 ? -15.244 4.361 10.606 1.00 54.32 89 ALA A O 19
ATOM 28179 N N . ASP A 1 90 ? -13.498 2.955 10.798 1.00 11.40 90 ASP A N 19
ATOM 28180 C CA . ASP A 1 90 ? -14.251 1.944 11.530 1.00 33.50 90 ASP A CA 19
ATOM 28181 C C . ASP A 1 90 ? -13.986 2.047 13.029 1.00 33.20 90 ASP A C 19
ATOM 28182 O O . ASP A 1 90 ? -14.829 1.675 13.845 1.00 34.54 90 ASP A O 19
ATOM 28191 N N . ALA A 1 91 ? -12.810 2.553 13.383 1.00 13.43 91 ALA A N 19
ATOM 28192 C CA . ALA A 1 91 ? -12.434 2.706 14.782 1.00 64.01 91 ALA A CA 19
ATOM 28193 C C . ALA A 1 91 ? -12.344 1.352 15.478 1.00 21.30 91 ALA A C 19
ATOM 28194 O O . ALA A 1 91 ? -12.334 1.273 16.707 1.00 31.04 91 ALA A O 19
ATOM 28201 N N . TYR A 1 92 ? -12.279 0.288 14.685 1.00 64.42 92 TYR A N 19
ATOM 28202 C CA . TYR A 1 92 ? -12.194 -1.064 15.225 1.00 14.54 92 TYR A CA 19
ATOM 28203 C C . TYR A 1 92 ? -13.348 -1.342 16.183 1.00 34.42 92 TYR A C 19
ATOM 28204 O O . TYR A 1 92 ? -14.254 -0.522 16.337 1.00 13.21 92 TYR A O 19
ATOM 28222 N N . ASP A 1 93 ? -13.309 -2.505 16.824 1.00 34.33 93 ASP A N 19
ATOM 28223 C CA . ASP A 1 93 ? -14.349 -2.893 17.769 1.00 30.32 93 ASP A CA 19
ATOM 28224 C C . ASP A 1 93 ? -14.044 -4.255 18.384 1.00 24.40 93 ASP A C 19
ATOM 28225 O O . ASP A 1 93 ? -13.730 -5.212 17.675 1.00 64.14 93 ASP A O 19
ATOM 28234 N N . CYS A 1 94 ? -14.139 -4.335 19.706 1.00 45.14 94 CYS A N 19
ATOM 28235 C CA . CYS A 1 94 ? -13.872 -5.580 20.419 1.00 11.43 94 CYS A CA 19
ATOM 28236 C C . CYS A 1 94 ? -14.302 -5.473 21.879 1.00 73.32 94 CYS A C 19
ATOM 28237 O O . CYS A 1 94 ? -14.694 -4.403 22.345 1.00 71.12 94 CYS A O 19
ATOM 28244 N N . ASP A 1 95 ? -14.225 -6.589 22.595 1.00 43.21 95 ASP A N 19
ATOM 28245 C CA . ASP A 1 95 ? -14.604 -6.623 24.003 1.00 10.42 95 ASP A CA 19
ATOM 28246 C C . ASP A 1 95 ? -13.398 -6.351 24.897 1.00 23.43 95 ASP A C 19
ATOM 28247 O O . ASP A 1 95 ? -13.534 -5.795 25.986 1.00 22.15 95 ASP A O 19
ATOM 28256 N N . ALA A 1 96 ? -12.220 -6.747 24.429 1.00 2.23 96 ALA A N 19
ATOM 28257 C CA . ALA A 1 96 ? -10.990 -6.545 25.186 1.00 24.24 96 ALA A CA 19
ATOM 28258 C C . ALA A 1 96 ? -10.795 -5.073 25.532 1.00 2.42 96 ALA A C 19
ATOM 28259 O O . ALA A 1 96 ? -10.119 -4.739 26.505 1.00 5.33 96 ALA A O 19
ATOM 28266 N N . ALA A 1 97 ? -11.390 -4.197 24.730 1.00 15.03 97 ALA A N 19
ATOM 28267 C CA . ALA A 1 97 ? -11.282 -2.760 24.953 1.00 3.21 97 ALA A CA 19
ATOM 28268 C C . ALA A 1 97 ? -11.665 -2.397 26.383 1.00 24.14 97 ALA A C 19
ATOM 28269 O O . ALA A 1 97 ? -11.171 -1.416 26.940 1.00 14.32 97 ALA A O 19
ATOM 28276 N N . LYS A 1 98 ? -12.551 -3.192 26.974 1.00 44.41 98 LYS A N 19
ATOM 28277 C CA . LYS A 1 98 ? -13.001 -2.954 28.340 1.00 50.55 98 LYS A CA 19
ATOM 28278 C C . LYS A 1 98 ? -13.216 -4.272 29.079 1.00 0.15 98 LYS A C 19
ATOM 28279 O O . LYS A 1 98 ? -13.060 -5.349 28.504 1.00 71.33 98 LYS A O 19
ATOM 28298 N N . ARG A 1 99 ? -13.576 -4.178 30.354 1.00 23.11 99 ARG A N 19
ATOM 28299 C CA . ARG A 1 99 ? -13.813 -5.362 31.171 1.00 54.22 99 ARG A CA 19
ATOM 28300 C C . ARG A 1 99 ? -15.142 -6.018 30.805 1.00 0.45 99 ARG A C 19
ATOM 28301 O O . ARG A 1 99 ? -15.220 -7.235 30.639 1.00 0.32 99 ARG A O 19
ATOM 28322 N N . GLY A 1 100 ? -16.184 -5.202 30.683 1.00 62.42 100 GLY A N 19
ATOM 28323 C CA . GLY A 1 100 ? -17.495 -5.721 30.340 1.00 30.42 100 GLY A CA 19
ATOM 28324 C C . GLY A 1 100 ? -18.046 -6.653 31.400 1.00 51.23 100 GLY A C 19
ATOM 28325 O O . GLY A 1 100 ? -17.912 -7.868 31.258 1.00 30.43 100 GLY A O 19
ATOM 28330 N N . GLY A 1 1 ? -40.373 17.437 12.942 1.00 35.11 1 GLY A N 20
ATOM 28331 C CA . GLY A 1 1 ? -39.315 16.586 13.451 1.00 24.21 1 GLY A CA 20
ATOM 28332 C C . GLY A 1 1 ? -37.959 17.263 13.419 1.00 32.42 1 GLY A C 20
ATOM 28333 O O . GLY A 1 1 ? -37.808 18.336 12.834 1.00 21.35 1 GLY A O 20
ATOM 28337 N N . SER A 1 2 ? -36.971 16.636 14.050 1.00 52.32 2 SER A N 20
ATOM 28338 C CA . SER A 1 2 ? -35.622 17.189 14.096 1.00 72.12 2 SER A CA 20
ATOM 28339 C C . SER A 1 2 ? -34.673 16.245 14.827 1.00 62.42 2 SER A C 20
ATOM 28340 O O . SER A 1 2 ? -34.498 16.341 16.041 1.00 4.41 2 SER A O 20
ATOM 28348 N N . ARG A 1 3 ? -34.064 15.331 14.078 1.00 20.44 3 ARG A N 20
ATOM 28349 C CA . ARG A 1 3 ? -33.134 14.367 14.654 1.00 14.21 3 ARG A CA 20
ATOM 28350 C C . ARG A 1 3 ? -31.761 14.479 14.000 1.00 43.13 3 ARG A C 20
ATOM 28351 O O . ARG A 1 3 ? -31.586 14.120 12.835 1.00 74.34 3 ARG A O 20
ATOM 28372 N N . ARG A 1 4 ? -30.790 14.981 14.755 1.00 23.20 4 ARG A N 20
ATOM 28373 C CA . ARG A 1 4 ? -29.432 15.141 14.248 1.00 13.31 4 ARG A CA 20
ATOM 28374 C C . ARG A 1 4 ? -28.409 14.949 15.364 1.00 61.34 4 ARG A C 20
ATOM 28375 O O . ARG A 1 4 ? -28.501 15.574 16.419 1.00 21.05 4 ARG A O 20
ATOM 28396 N N . ALA A 1 5 ? -27.434 14.079 15.121 1.00 21.22 5 ALA A N 20
ATOM 28397 C CA . ALA A 1 5 ? -26.392 13.805 16.104 1.00 72.41 5 ALA A CA 20
ATOM 28398 C C . ALA A 1 5 ? -25.297 12.925 15.511 1.00 31.42 5 ALA A C 20
ATOM 28399 O O . ALA A 1 5 ? -25.512 12.235 14.514 1.00 13.14 5 ALA A O 20
ATOM 28406 N N . SER A 1 6 ? -24.122 12.952 16.132 1.00 52.31 6 SER A N 20
ATOM 28407 C CA . SER A 1 6 ? -22.991 12.160 15.663 1.00 21.41 6 SER A CA 20
ATOM 28408 C C . SER A 1 6 ? -21.931 12.028 16.753 1.00 33.53 6 SER A C 20
ATOM 28409 O O . SER A 1 6 ? -21.661 12.976 17.491 1.00 42.24 6 SER A O 20
ATOM 28417 N N . VAL A 1 7 ? -21.334 10.845 16.849 1.00 45.44 7 VAL A N 20
ATOM 28418 C CA . VAL A 1 7 ? -20.303 10.588 17.847 1.00 64.22 7 VAL A CA 20
ATOM 28419 C C . VAL A 1 7 ? -19.287 9.570 17.338 1.00 1.13 7 VAL A C 20
ATOM 28420 O O . VAL A 1 7 ? -19.468 8.975 16.277 1.00 43.55 7 VAL A O 20
ATOM 28433 N N . GLY A 1 8 ? -18.218 9.374 18.105 1.00 54.13 8 GLY A N 20
ATOM 28434 C CA . GLY A 1 8 ? -17.189 8.428 17.716 1.00 21.52 8 GLY A CA 20
ATOM 28435 C C . GLY A 1 8 ? -16.248 8.095 18.856 1.00 43.24 8 GLY A C 20
ATOM 28436 O O . GLY A 1 8 ? -16.434 8.559 19.980 1.00 31.52 8 GLY A O 20
ATOM 28440 N N . SER A 1 9 ? -15.231 7.288 18.566 1.00 75.42 9 SER A N 20
ATOM 28441 C CA . SER A 1 9 ? -14.259 6.888 19.576 1.00 74.53 9 SER A CA 20
ATOM 28442 C C . SER A 1 9 ? -12.839 6.966 19.025 1.00 33.11 9 SER A C 20
ATOM 28443 O O . SER A 1 9 ? -12.600 6.672 17.854 1.00 35.24 9 SER A O 20
ATOM 28451 N N . GLU A 1 10 ? -11.901 7.365 19.878 1.00 15.32 10 GLU A N 20
ATOM 28452 C CA . GLU A 1 10 ? -10.505 7.483 19.476 1.00 44.50 10 GLU A CA 20
ATOM 28453 C C . GLU A 1 10 ? -9.713 6.247 19.891 1.00 24.22 10 GLU A C 20
ATOM 28454 O O . GLU A 1 10 ? -9.616 5.926 21.075 1.00 34.43 10 GLU A O 20
ATOM 28466 N N . PHE A 1 11 ? -9.148 5.556 18.907 1.00 62.42 11 PHE A N 20
ATOM 28467 C CA . PHE A 1 11 ? -8.365 4.353 19.168 1.00 0.13 11 PHE A CA 20
ATOM 28468 C C . PHE A 1 11 ? -7.765 3.804 17.878 1.00 70.04 11 PHE A C 20
ATOM 28469 O O . PHE A 1 11 ? -8.394 3.845 16.821 1.00 54.44 11 PHE A O 20
ATOM 28486 N N . MET A 1 12 ? -6.543 3.290 17.972 1.00 2.02 12 MET A N 20
ATOM 28487 C CA . MET A 1 12 ? -5.857 2.731 16.813 1.00 42.21 12 MET A CA 20
ATOM 28488 C C . MET A 1 12 ? -4.964 1.563 17.220 1.00 52.42 12 MET A C 20
ATOM 28489 O O . MET A 1 12 ? -4.733 1.330 18.406 1.00 61.05 12 MET A O 20
ATOM 28503 N N . VAL A 1 13 ? -4.465 0.833 16.228 1.00 61.10 13 VAL A N 20
ATOM 28504 C CA . VAL A 1 13 ? -3.596 -0.311 16.483 1.00 0.14 13 VAL A CA 20
ATOM 28505 C C . VAL A 1 13 ? -2.148 0.130 16.666 1.00 45.21 13 VAL A C 20
ATOM 28506 O O . VAL A 1 13 ? -1.841 1.321 16.634 1.00 51.20 13 VAL A O 20
ATOM 28519 N N . VAL A 1 14 ? -1.260 -0.841 16.858 1.00 13.14 14 VAL A N 20
ATOM 28520 C CA . VAL A 1 14 ? 0.157 -0.554 17.045 1.00 22.04 14 VAL A CA 20
ATOM 28521 C C . VAL A 1 14 ? 1.018 -1.426 16.139 1.00 62.24 14 VAL A C 20
ATOM 28522 O O . VAL A 1 14 ? 1.138 -2.633 16.351 1.00 32.02 14 VAL A O 20
ATOM 28535 N N . ASP A 1 15 ? 1.618 -0.807 15.127 1.00 30.51 15 ASP A N 20
ATOM 28536 C CA . ASP A 1 15 ? 2.469 -1.526 14.187 1.00 63.24 15 ASP A CA 20
ATOM 28537 C C . ASP A 1 15 ? 3.634 -0.652 13.730 1.00 32.15 15 ASP A C 20
ATOM 28538 O O . ASP A 1 15 ? 3.453 0.523 13.412 1.00 73.14 15 ASP A O 20
ATOM 28547 N N . VAL A 1 16 ? 4.829 -1.234 13.703 1.00 31.32 16 VAL A N 20
ATOM 28548 C CA . VAL A 1 16 ? 6.022 -0.508 13.286 1.00 63.45 16 VAL A CA 20
ATOM 28549 C C . VAL A 1 16 ? 6.986 -1.421 12.536 1.00 75.14 16 VAL A C 20
ATOM 28550 O O . VAL A 1 16 ? 8.122 -1.628 12.962 1.00 5.51 16 VAL A O 20
ATOM 28563 N N . THR A 1 17 ? 6.525 -1.965 11.413 1.00 10.51 17 THR A N 20
ATOM 28564 C CA . THR A 1 17 ? 7.345 -2.857 10.603 1.00 13.52 17 THR A CA 20
ATOM 28565 C C . THR A 1 17 ? 6.910 -2.827 9.142 1.00 3.34 17 THR A C 20
ATOM 28566 O O . THR A 1 17 ? 5.811 -3.265 8.803 1.00 0.04 17 THR A O 20
ATOM 28577 N N . ILE A 1 18 ? 7.780 -2.309 8.281 1.00 31.12 18 ILE A N 20
ATOM 28578 C CA . ILE A 1 18 ? 7.486 -2.224 6.856 1.00 24.34 18 ILE A CA 20
ATOM 28579 C C . ILE A 1 18 ? 7.618 -3.588 6.186 1.00 53.31 18 ILE A C 20
ATOM 28580 O O . ILE A 1 18 ? 8.334 -4.463 6.672 1.00 13.34 18 ILE A O 20
ATOM 28596 N N . GLU A 1 19 ? 6.923 -3.761 5.065 1.00 3.33 19 GLU A N 20
ATOM 28597 C CA . GLU A 1 19 ? 6.964 -5.017 4.328 1.00 23.54 19 GLU A CA 20
ATOM 28598 C C . GLU A 1 19 ? 6.094 -4.943 3.076 1.00 3.13 19 GLU A C 20
ATOM 28599 O O . GLU A 1 19 ? 4.970 -5.444 3.058 1.00 10.14 19 GLU A O 20
ATOM 28611 N N . ASP A 1 20 ? 6.623 -4.313 2.033 1.00 45.22 20 ASP A N 20
ATOM 28612 C CA . ASP A 1 20 ? 5.897 -4.172 0.776 1.00 20.54 20 ASP A CA 20
ATOM 28613 C C . ASP A 1 20 ? 6.861 -4.011 -0.394 1.00 23.21 20 ASP A C 20
ATOM 28614 O O . ASP A 1 20 ? 8.079 -4.061 -0.219 1.00 1.33 20 ASP A O 20
ATOM 28623 N N . SER A 1 21 ? 6.309 -3.818 -1.587 1.00 61.21 21 SER A N 20
ATOM 28624 C CA . SER A 1 21 ? 7.120 -3.654 -2.788 1.00 25.12 21 SER A CA 20
ATOM 28625 C C . SER A 1 21 ? 8.034 -4.858 -2.994 1.00 65.15 21 SER A C 20
ATOM 28626 O O . SER A 1 21 ? 7.991 -5.822 -2.229 1.00 44.31 21 SER A O 20
ATOM 28634 N N . TYR A 1 22 ? 8.859 -4.796 -4.033 1.00 52.13 22 TYR A N 20
ATOM 28635 C CA . TYR A 1 22 ? 9.782 -5.881 -4.344 1.00 3.42 22 TYR A CA 20
ATOM 28636 C C . TYR A 1 22 ? 9.040 -7.208 -4.469 1.00 74.42 22 TYR A C 20
ATOM 28637 O O . TYR A 1 22 ? 7.810 -7.251 -4.425 1.00 23.02 22 TYR A O 20
ATOM 28655 N N . SER A 1 23 ? 9.796 -8.289 -4.627 1.00 4.35 23 SER A N 20
ATOM 28656 C CA . SER A 1 23 ? 9.212 -9.618 -4.763 1.00 22.11 23 SER A CA 20
ATOM 28657 C C . SER A 1 23 ? 9.852 -10.596 -3.781 1.00 31.00 23 SER A C 20
ATOM 28658 O O . SER A 1 23 ? 11.039 -10.911 -3.885 1.00 12.03 23 SER A O 20
ATOM 28666 N N . THR A 1 24 ? 9.058 -11.074 -2.828 1.00 14.32 24 THR A N 20
ATOM 28667 C CA . THR A 1 24 ? 9.545 -12.014 -1.827 1.00 51.22 24 THR A CA 20
ATOM 28668 C C . THR A 1 24 ? 8.623 -13.222 -1.714 1.00 71.54 24 THR A C 20
ATOM 28669 O O . THR A 1 24 ? 9.009 -14.342 -2.051 1.00 10.53 24 THR A O 20
ATOM 28680 N N . GLU A 1 25 ? 7.404 -12.989 -1.240 1.00 34.44 25 GLU A N 20
ATOM 28681 C CA . GLU A 1 25 ? 6.428 -14.061 -1.082 1.00 73.14 25 GLU A CA 20
ATOM 28682 C C . GLU A 1 25 ? 5.045 -13.609 -1.544 1.00 70.32 25 GLU A C 20
ATOM 28683 O O . GLU A 1 25 ? 4.317 -14.364 -2.190 1.00 64.02 25 GLU A O 20
ATOM 28695 N N . SER A 1 26 ? 4.689 -12.373 -1.210 1.00 24.31 26 SER A N 20
ATOM 28696 C CA . SER A 1 26 ? 3.394 -11.822 -1.586 1.00 14.15 26 SER A CA 20
ATOM 28697 C C . SER A 1 26 ? 3.401 -10.300 -1.484 1.00 15.04 26 SER A C 20
ATOM 28698 O O . SER A 1 26 ? 4.017 -9.729 -0.585 1.00 30.22 26 SER A O 20
ATOM 28706 N N . ALA A 1 27 ? 2.709 -9.648 -2.413 1.00 51.22 27 ALA A N 20
ATOM 28707 C CA . ALA A 1 27 ? 2.633 -8.192 -2.428 1.00 4.30 27 ALA A CA 20
ATOM 28708 C C . ALA A 1 27 ? 1.193 -7.719 -2.598 1.00 41.33 27 ALA A C 20
ATOM 28709 O O . ALA A 1 27 ? 0.305 -8.508 -2.923 1.00 5.35 27 ALA A O 20
ATOM 28716 N N . TRP A 1 28 ? 0.970 -6.429 -2.378 1.00 42.10 28 TRP A N 20
ATOM 28717 C CA . TRP A 1 28 ? -0.363 -5.851 -2.506 1.00 74.15 28 TRP A CA 20
ATOM 28718 C C . TRP A 1 28 ? -0.496 -5.074 -3.811 1.00 12.14 28 TRP A C 20
ATOM 28719 O O . TRP A 1 28 ? 0.419 -4.354 -4.212 1.00 21.43 28 TRP A O 20
ATOM 28740 N N . VAL A 1 29 ? -1.642 -5.221 -4.470 1.00 4.01 29 VAL A N 20
ATOM 28741 C CA . VAL A 1 29 ? -1.894 -4.531 -5.729 1.00 43.34 29 VAL A CA 20
ATOM 28742 C C . VAL A 1 29 ? -3.284 -3.906 -5.744 1.00 72.52 29 VAL A C 20
ATOM 28743 O O . VAL A 1 29 ? -4.253 -4.512 -5.285 1.00 12.23 29 VAL A O 20
ATOM 28756 N N . ARG A 1 30 ? -3.376 -2.691 -6.274 1.00 61.13 30 ARG A N 20
ATOM 28757 C CA . ARG A 1 30 ? -4.648 -1.983 -6.349 1.00 23.53 30 ARG A CA 20
ATOM 28758 C C . ARG A 1 30 ? -5.175 -1.961 -7.781 1.00 1.52 30 ARG A C 20
ATOM 28759 O O . ARG A 1 30 ? -4.410 -1.799 -8.732 1.00 55.12 30 ARG A O 20
ATOM 28780 N N . CYS A 1 31 ? -6.485 -2.125 -7.927 1.00 1.21 31 CYS A N 20
ATOM 28781 C CA . CYS A 1 31 ? -7.115 -2.124 -9.242 1.00 15.32 31 CYS A CA 20
ATOM 28782 C C . CYS A 1 31 ? -7.244 -0.703 -9.782 1.00 1.42 31 CYS A C 20
ATOM 28783 O O . CYS A 1 31 ? -7.581 0.224 -9.046 1.00 12.24 31 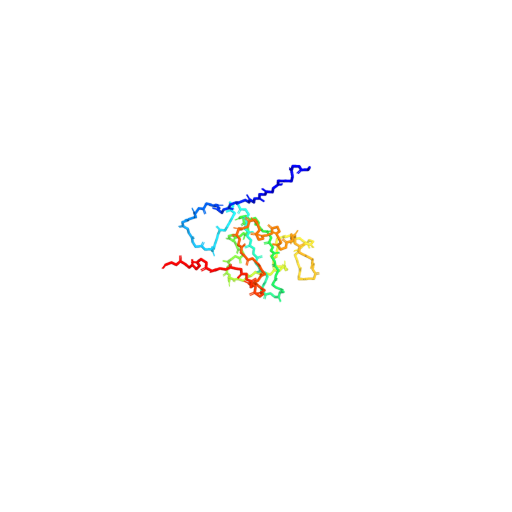CYS A O 20
ATOM 28790 N N . ASP A 1 32 ? -6.973 -0.540 -11.073 1.00 12.34 32 ASP A N 20
ATOM 28791 C CA . ASP A 1 32 ? -7.060 0.768 -11.713 1.00 63.24 32 ASP A CA 20
ATOM 28792 C C . ASP A 1 32 ? -8.394 0.931 -12.435 1.00 15.35 32 ASP A C 20
ATOM 28793 O O . ASP A 1 32 ? -8.464 1.548 -13.498 1.00 14.03 32 ASP A O 20
ATOM 28802 N N . ASP A 1 33 ? -9.450 0.376 -11.849 1.00 2.31 33 ASP A N 20
ATOM 28803 C CA . ASP A 1 33 ? -10.782 0.460 -12.436 1.00 1.35 33 ASP A CA 20
ATOM 28804 C C . ASP A 1 33 ? -11.846 0.587 -11.351 1.00 20.33 33 ASP A C 20
ATOM 28805 O O . ASP A 1 33 ? -12.785 1.375 -11.475 1.00 40.02 33 ASP A O 20
ATOM 28814 N N . CYS A 1 34 ? -11.695 -0.194 -10.287 1.00 0.25 34 CYS A N 20
ATOM 28815 C CA . CYS A 1 34 ? -12.643 -0.171 -9.179 1.00 72.13 34 CYS A CA 20
ATOM 28816 C C . CYS A 1 34 ? -11.962 0.274 -7.889 1.00 3.15 34 CYS A C 20
ATOM 28817 O O . CYS A 1 34 ? -12.625 0.584 -6.898 1.00 72.31 34 CYS A O 20
ATOM 28824 N N . PHE A 1 35 ? -10.634 0.304 -7.907 1.00 64.14 35 PHE A N 20
ATOM 28825 C CA . PHE A 1 35 ? -9.862 0.710 -6.738 1.00 41.41 35 PHE A CA 20
ATOM 28826 C C . PHE A 1 35 ? -10.106 -0.239 -5.568 1.00 43.44 35 PHE A C 20
ATOM 28827 O O . PHE A 1 35 ? -10.851 0.078 -4.642 1.00 72.23 35 PHE A O 20
ATOM 28844 N N . LYS A 1 36 ? -9.470 -1.405 -5.618 1.00 73.21 36 LYS A N 20
ATOM 28845 C CA . LYS A 1 36 ? -9.617 -2.402 -4.564 1.00 44.22 36 LYS A CA 20
ATOM 28846 C C . LYS A 1 36 ? -8.297 -3.127 -4.315 1.00 73.44 36 LYS A C 20
ATOM 28847 O O . LYS A 1 36 ? -7.566 -3.443 -5.255 1.00 5.14 36 LYS A O 20
ATOM 28866 N N . TRP A 1 37 ? -8.002 -3.390 -3.048 1.00 60.31 37 TRP A N 20
ATOM 28867 C CA . TRP A 1 37 ? -6.772 -4.081 -2.678 1.00 11.22 37 TRP A CA 20
ATOM 28868 C C . TRP A 1 37 ? -6.839 -5.555 -3.062 1.00 43.15 37 TRP A C 20
ATOM 28869 O O . TRP A 1 37 ? -7.871 -6.204 -2.893 1.00 73.03 37 TRP A O 20
ATOM 28890 N N . ARG A 1 38 ? -5.731 -6.077 -3.579 1.00 62.21 38 ARG A N 20
ATOM 28891 C CA . ARG A 1 38 ? -5.665 -7.475 -3.987 1.00 62.05 38 ARG A CA 20
ATOM 28892 C C . ARG A 1 38 ? -4.318 -8.088 -3.615 1.00 54.05 38 ARG A C 20
ATOM 28893 O O . ARG A 1 38 ? -3.265 -7.578 -4.000 1.00 15.43 38 ARG A O 20
ATOM 28914 N N . ARG A 1 39 ? -4.359 -9.183 -2.863 1.00 15.11 39 ARG A N 20
ATOM 28915 C CA . ARG A 1 39 ? -3.142 -9.863 -2.437 1.00 3.25 39 ARG A CA 20
ATOM 28916 C C . ARG A 1 39 ? -2.677 -10.859 -3.495 1.00 72.42 39 ARG A C 20
ATOM 28917 O O . ARG A 1 39 ? -3.421 -11.761 -3.881 1.00 22.34 39 ARG A O 20
ATOM 28938 N N . ILE A 1 40 ? -1.444 -10.688 -3.959 1.00 71.13 40 ILE A N 20
ATOM 28939 C CA . ILE A 1 40 ? -0.880 -11.572 -4.972 1.00 33.54 40 ILE A CA 20
ATOM 28940 C C . ILE A 1 40 ? 0.479 -12.110 -4.538 1.00 22.13 40 ILE A C 20
ATOM 28941 O O . ILE A 1 40 ? 1.201 -11.486 -3.760 1.00 12.23 40 ILE A O 20
ATOM 28957 N N . PRO A 1 41 ? 0.838 -13.295 -5.053 1.00 3.53 41 PRO A N 20
ATOM 28958 C CA . PRO A 1 41 ? 2.115 -13.942 -4.735 1.00 13.31 41 PRO A CA 20
ATOM 28959 C C . PRO A 1 41 ? 3.305 -13.207 -5.341 1.00 14.55 41 PRO A C 20
ATOM 28960 O O . PRO A 1 41 ? 3.169 -12.508 -6.345 1.00 32.12 41 PRO A O 20
ATOM 28971 N N . ALA A 1 42 ? 4.472 -13.368 -4.725 1.00 32.12 42 ALA A N 20
ATOM 28972 C CA . ALA A 1 42 ? 5.686 -12.720 -5.206 1.00 24.41 42 ALA A CA 20
ATOM 28973 C C . ALA A 1 42 ? 6.096 -13.267 -6.570 1.00 35.53 42 ALA A C 20
ATOM 28974 O O . ALA A 1 42 ? 6.947 -12.693 -7.248 1.00 70.01 42 ALA A O 20
ATOM 28981 N N . SER A 1 43 ? 5.485 -14.380 -6.964 1.00 3.13 43 SER A N 20
ATOM 28982 C CA . SER A 1 43 ? 5.790 -15.006 -8.245 1.00 20.50 43 SER A CA 20
ATOM 28983 C C . SER A 1 43 ? 5.129 -14.248 -9.392 1.00 34.22 43 SER A C 20
ATOM 28984 O O . SER A 1 43 ? 5.705 -14.104 -10.470 1.00 71.22 43 SER A O 20
ATOM 28992 N N . VAL A 1 44 ? 3.914 -13.766 -9.150 1.00 54.31 44 VAL A N 20
ATOM 28993 C CA . VAL A 1 44 ? 3.172 -13.021 -10.161 1.00 52.00 44 VAL A CA 20
ATOM 28994 C C . VAL A 1 44 ? 3.424 -11.523 -10.035 1.00 1.32 44 VAL A C 20
ATOM 28995 O O . VAL A 1 44 ? 3.359 -10.786 -11.020 1.00 34.04 44 VAL A O 20
ATOM 29008 N N . VAL A 1 45 ? 3.713 -11.077 -8.817 1.00 43.21 45 VAL A N 20
ATOM 29009 C CA . VAL A 1 45 ? 3.977 -9.666 -8.562 1.00 23.34 45 VAL A CA 20
ATOM 29010 C C . VAL A 1 45 ? 5.088 -9.143 -9.464 1.00 52.40 45 VAL A C 20
ATOM 29011 O O . VAL A 1 45 ? 5.153 -7.950 -9.758 1.00 53.51 45 VAL A O 20
ATOM 29024 N N . GLY A 1 46 ? 5.962 -10.044 -9.902 1.00 21.35 46 GLY A N 20
ATOM 29025 C CA . GLY A 1 46 ? 7.059 -9.654 -10.768 1.00 1.34 46 GLY A CA 20
ATOM 29026 C C . GLY A 1 46 ? 6.787 -9.967 -12.225 1.00 55.22 46 GLY A C 20
ATOM 29027 O O . GLY A 1 46 ? 7.714 -10.086 -13.026 1.00 44.41 46 GLY A O 20
ATOM 29031 N N . SER A 1 47 ? 5.510 -10.100 -12.572 1.00 64.52 47 SER A N 20
ATOM 29032 C CA . SER A 1 47 ? 5.118 -10.407 -13.943 1.00 64.01 47 SER A CA 20
ATOM 29033 C C . SER A 1 47 ? 3.959 -9.522 -14.387 1.00 11.54 47 SER A C 20
ATOM 29034 O O . SER A 1 47 ? 3.924 -9.049 -15.524 1.00 2.23 47 SER A O 20
ATOM 29042 N N . ILE A 1 48 ? 3.012 -9.300 -13.482 1.00 32.34 48 ILE A N 20
ATOM 29043 C CA . ILE A 1 48 ? 1.850 -8.470 -13.779 1.00 20.22 48 ILE A CA 20
ATOM 29044 C C . ILE A 1 48 ? 2.257 -7.021 -14.020 1.00 4.30 48 ILE A C 20
ATOM 29045 O O . ILE A 1 48 ? 1.549 -6.269 -14.689 1.00 0.03 48 ILE A O 20
ATOM 29061 N N . ASP A 1 49 ? 3.405 -6.636 -13.470 1.00 35.21 49 ASP A N 20
ATOM 29062 C CA . ASP A 1 49 ? 3.909 -5.276 -13.627 1.00 62.11 49 ASP A CA 20
ATOM 29063 C C . ASP A 1 49 ? 4.591 -5.103 -14.980 1.00 11.50 49 ASP A C 20
ATOM 29064 O O . ASP A 1 49 ? 5.777 -5.396 -15.129 1.00 10.40 49 ASP A O 20
ATOM 29073 N N . GLU A 1 50 ? 3.834 -4.626 -15.963 1.00 62.31 50 GLU A N 20
ATOM 29074 C CA . GLU A 1 50 ? 4.366 -4.416 -17.304 1.00 40.35 50 GLU A CA 20
ATOM 29075 C C . GLU A 1 50 ? 4.645 -2.937 -17.554 1.00 13.34 50 GLU A C 20
ATOM 29076 O O . GLU A 1 50 ? 5.543 -2.582 -18.317 1.00 20.44 50 GLU A O 20
ATOM 29088 N N . SER A 1 51 ? 3.867 -2.077 -16.903 1.00 52.34 51 SER A N 20
ATOM 29089 C CA . SER A 1 51 ? 4.025 -0.634 -17.057 1.00 64.24 51 SER A CA 20
ATOM 29090 C C . SER A 1 51 ? 3.957 0.066 -15.704 1.00 11.15 51 SER A C 20
ATOM 29091 O O . SER A 1 51 ? 4.976 0.504 -15.168 1.00 34.24 51 SER A O 20
ATOM 29099 N N . SER A 1 52 ? 2.750 0.169 -15.158 1.00 54.32 52 SER A N 20
ATOM 29100 C CA . SER A 1 52 ? 2.547 0.821 -13.870 1.00 30.15 52 SER A CA 20
ATOM 29101 C C . SER A 1 52 ? 1.074 0.791 -13.471 1.00 70.32 52 SER A C 20
ATOM 29102 O O . SER A 1 52 ? 0.569 1.725 -12.848 1.00 41.22 52 SER A O 20
ATOM 29110 N N . ARG A 1 53 ? 0.391 -0.289 -13.837 1.00 0.22 53 ARG A N 20
ATOM 29111 C CA . ARG A 1 53 ? -1.024 -0.441 -13.520 1.00 71.02 53 ARG A CA 20
ATOM 29112 C C . ARG A 1 53 ? -1.379 -1.911 -13.312 1.00 54.42 53 ARG A C 20
ATOM 29113 O O . ARG A 1 53 ? -0.577 -2.799 -13.594 1.00 64.44 53 ARG A O 20
ATOM 29134 N N . TRP A 1 54 ? -2.586 -2.156 -12.816 1.00 31.44 54 TRP A N 20
ATOM 29135 C CA . TRP A 1 54 ? -3.048 -3.518 -12.568 1.00 45.32 54 TRP A CA 20
ATOM 29136 C C . TRP A 1 54 ? -4.551 -3.545 -12.314 1.00 63.35 54 TRP A C 20
ATOM 29137 O O . TRP A 1 54 ? -5.111 -2.608 -11.747 1.00 13.44 54 TRP A O 20
ATOM 29158 N N . ILE A 1 55 ? -5.199 -4.626 -12.738 1.00 41.44 55 ILE A N 20
ATOM 29159 C CA . ILE A 1 55 ? -6.636 -4.776 -12.555 1.00 12.33 55 ILE A CA 20
ATOM 29160 C C . ILE A 1 55 ? -6.983 -6.166 -12.036 1.00 21.23 55 ILE A C 20
ATOM 29161 O O . ILE A 1 55 ? -6.158 -7.079 -12.075 1.00 23.03 55 ILE A O 20
ATOM 29177 N N . CYS A 1 56 ? -8.211 -6.322 -11.552 1.00 31.42 56 CYS A N 20
ATOM 29178 C CA . CYS A 1 56 ? -8.669 -7.603 -11.026 1.00 72.04 56 CYS A CA 20
ATOM 29179 C C . CYS A 1 56 ? -8.540 -8.701 -12.078 1.00 14.22 56 CYS A C 20
ATOM 29180 O O . CYS A 1 56 ? -7.975 -9.762 -11.816 1.00 52.44 56 CYS A O 20
ATOM 29187 N N . MET A 1 57 ? -9.068 -8.436 -13.269 1.00 13.03 57 MET A N 20
ATOM 29188 C CA . MET A 1 57 ? -9.011 -9.400 -14.361 1.00 33.50 57 MET A CA 20
ATOM 29189 C C . MET A 1 57 ? -7.566 -9.751 -14.702 1.00 11.55 57 MET A C 20
ATOM 29190 O O . MET A 1 57 ? -7.295 -10.788 -15.306 1.00 53.23 57 MET A O 20
ATOM 29204 N N . ASN A 1 58 ? -6.642 -8.879 -14.310 1.00 31.45 58 ASN A N 20
ATOM 29205 C CA . ASN A 1 58 ? -5.225 -9.097 -14.574 1.00 52.21 58 ASN A CA 20
ATOM 29206 C C . ASN A 1 58 ? -4.597 -9.968 -13.492 1.00 23.52 58 ASN A C 20
ATOM 29207 O O . ASN A 1 58 ? -3.456 -10.411 -13.621 1.00 44.01 58 ASN A O 20
ATOM 29218 N N . ASN A 1 59 ? -5.351 -10.212 -12.424 1.00 43.02 59 ASN A N 20
ATOM 29219 C CA . ASN A 1 59 ? -4.868 -11.031 -11.318 1.00 43.35 59 ASN A CA 20
ATOM 29220 C C . ASN A 1 59 ? -4.448 -12.414 -11.808 1.00 44.40 59 ASN A C 20
ATOM 29221 O O . ASN A 1 59 ? -4.902 -12.878 -12.854 1.00 21.44 59 ASN A O 20
ATOM 29232 N N . SER A 1 60 ? -3.576 -13.066 -11.046 1.00 24.45 60 SER A N 20
ATOM 29233 C CA . SER A 1 60 ? -3.091 -14.394 -11.403 1.00 74.02 60 SER A CA 20
ATOM 29234 C C . SER A 1 60 ? -4.127 -15.461 -11.063 1.00 32.13 60 SER A C 20
ATOM 29235 O O . SER A 1 60 ? -4.159 -16.528 -11.675 1.00 34.21 60 SER A O 20
ATOM 29243 N N . ASP A 1 61 ? -4.973 -15.163 -10.083 1.00 51.13 61 ASP A N 20
ATOM 29244 C CA . ASP A 1 61 ? -6.013 -16.095 -9.660 1.00 50.21 61 ASP A CA 20
ATOM 29245 C C . ASP A 1 61 ? -7.061 -16.272 -10.755 1.00 15.04 61 ASP A C 20
ATOM 29246 O O . ASP A 1 61 ? -6.906 -15.765 -11.865 1.00 53.44 61 ASP A O 20
ATOM 29255 N N . LYS A 1 62 ? -8.128 -16.996 -10.433 1.00 54.41 62 LYS A N 20
ATOM 29256 C CA . LYS A 1 62 ? -9.203 -17.240 -11.387 1.00 32.24 62 LYS A CA 20
ATOM 29257 C C . LYS A 1 62 ? -10.557 -16.877 -10.786 1.00 54.43 62 LYS A C 20
ATOM 29258 O O . LYS A 1 62 ? -11.430 -16.345 -11.473 1.00 41.40 62 LYS A O 20
ATOM 29277 N N . ARG A 1 63 ? -10.725 -17.165 -9.500 1.00 21.14 63 ARG A N 20
ATOM 29278 C CA . ARG A 1 63 ? -11.973 -16.868 -8.806 1.00 42.15 63 ARG A CA 20
ATOM 29279 C C . ARG A 1 63 ? -11.976 -15.436 -8.281 1.00 1.50 63 ARG A C 20
ATOM 29280 O O . ARG A 1 63 ? -13.033 -14.857 -8.032 1.00 4.24 63 ARG A O 20
ATOM 29301 N N . PHE A 1 64 ? -10.784 -14.871 -8.113 1.00 53.25 64 PHE A N 20
ATOM 29302 C CA . PHE A 1 64 ? -10.649 -13.507 -7.616 1.00 43.42 64 PHE A CA 20
ATOM 29303 C C . PHE A 1 64 ? -9.974 -12.614 -8.653 1.00 43.32 64 PHE A C 20
ATOM 29304 O O . PHE A 1 64 ? -9.396 -11.580 -8.316 1.00 21.42 64 PHE A O 20
ATOM 29321 N N . ALA A 1 65 ? -10.050 -13.022 -9.915 1.00 75.03 65 ALA A N 20
ATOM 29322 C CA . ALA A 1 65 ? -9.449 -12.259 -11.002 1.00 43.44 65 ALA A CA 20
ATOM 29323 C C . ALA A 1 65 ? -10.517 -11.600 -11.868 1.00 12.24 65 ALA A C 20
ATOM 29324 O O . ALA A 1 65 ? -10.711 -11.975 -13.025 1.00 2.25 65 ALA A O 20
ATOM 29331 N N . ASP A 1 66 ? -11.208 -10.618 -11.301 1.00 40.31 66 ASP A N 20
ATOM 29332 C CA . ASP A 1 66 ? -12.258 -9.906 -12.021 1.00 44.30 66 ASP A CA 20
ATOM 29333 C C . ASP A 1 66 ? -12.866 -8.810 -11.152 1.00 14.13 66 ASP A C 20
ATOM 29334 O O . ASP A 1 66 ? -13.018 -8.976 -9.941 1.00 50.44 66 ASP A O 20
ATOM 29343 N N . CYS A 1 67 ? -13.212 -7.690 -11.778 1.00 22.35 67 CYS A N 20
ATOM 29344 C CA . CYS A 1 67 ? -13.803 -6.566 -11.063 1.00 12.23 67 CYS A CA 20
ATOM 29345 C C . CYS A 1 67 ? -15.162 -6.943 -10.482 1.00 32.12 67 CYS A C 20
ATOM 29346 O O . CYS A 1 67 ? -15.621 -6.346 -9.508 1.00 54.50 67 CYS A O 20
ATOM 29353 N N . SER A 1 68 ? -15.802 -7.940 -11.087 1.00 52.31 68 SER A N 20
ATOM 29354 C CA . SER A 1 68 ? -17.111 -8.395 -10.633 1.00 54.45 68 SER A CA 20
ATOM 29355 C C . SER A 1 68 ? -16.997 -9.134 -9.303 1.00 41.01 68 SER A C 20
ATOM 29356 O O . SER A 1 68 ? -17.947 -9.178 -8.521 1.00 23.41 68 SER A O 20
ATOM 29364 N N . LYS A 1 69 ? -15.828 -9.713 -9.054 1.00 50.13 69 LYS A N 20
ATOM 29365 C CA . LYS A 1 69 ? -15.586 -10.450 -7.819 1.00 33.35 69 LYS A CA 20
ATOM 29366 C C . LYS A 1 69 ? -15.547 -9.507 -6.621 1.00 41.00 69 LYS A C 20
ATOM 29367 O O . LYS A 1 69 ? -15.766 -8.303 -6.760 1.00 44.10 69 LYS A O 20
ATOM 29386 N N . SER A 1 70 ? -15.266 -10.061 -5.446 1.00 2.10 70 SER A N 20
ATOM 29387 C CA . SER A 1 70 ? -15.199 -9.268 -4.224 1.00 3.40 70 SER A CA 20
ATOM 29388 C C . SER A 1 70 ? -13.756 -9.122 -3.748 1.00 73.32 70 SER A C 20
ATOM 29389 O O . SER A 1 70 ? -12.830 -9.630 -4.379 1.00 72.15 70 SER A O 20
ATOM 29397 N N . GLN A 1 71 ? -13.575 -8.424 -2.632 1.00 35.25 71 GLN A N 20
ATOM 29398 C CA . GLN A 1 71 ? -12.247 -8.210 -2.072 1.00 23.41 71 GLN A CA 20
ATOM 29399 C C . GLN A 1 71 ? -11.730 -9.476 -1.397 1.00 24.31 71 GLN A C 20
ATOM 29400 O O . GLN A 1 71 ? -12.496 -10.400 -1.121 1.00 0.44 71 GLN A O 20
ATOM 29414 N N . GLU A 1 72 ? -10.427 -9.513 -1.134 1.00 54.32 72 GLU A N 20
ATOM 29415 C CA . GLU A 1 72 ? -9.809 -10.667 -0.493 1.00 13.31 72 GLU A CA 20
ATOM 29416 C C . GLU A 1 72 ? -9.719 -10.466 1.017 1.00 14.10 72 GLU A C 20
ATOM 29417 O O . GLU A 1 72 ? -9.909 -11.404 1.791 1.00 74.52 72 GLU A O 20
ATOM 29429 N N . MET A 1 73 ? -9.427 -9.236 1.429 1.00 34.40 73 MET A N 20
ATOM 29430 C CA . MET A 1 73 ? -9.312 -8.912 2.846 1.00 62.31 73 MET A CA 20
ATOM 29431 C C . MET A 1 73 ? -10.013 -7.595 3.161 1.00 73.54 73 MET A C 20
ATOM 29432 O O . MET A 1 73 ? -10.359 -6.833 2.257 1.00 72.44 73 MET A O 20
ATOM 29446 N N . SER A 1 74 ? -10.222 -7.333 4.447 1.00 52.15 74 SER A N 20
ATOM 29447 C CA . SER A 1 74 ? -10.887 -6.109 4.880 1.00 65.03 74 SER A CA 20
ATOM 29448 C C . SER A 1 74 ? -9.902 -4.944 4.926 1.00 33.43 74 SER A C 20
ATOM 29449 O O . SER A 1 74 ? -8.704 -5.136 5.128 1.00 25.42 74 SER A O 20
ATOM 29457 N N . ASN A 1 75 ? -10.419 -3.734 4.737 1.00 51.53 75 ASN A N 20
ATOM 29458 C CA . ASN A 1 75 ? -9.587 -2.537 4.756 1.00 43.42 75 ASN A CA 20
ATOM 29459 C C . ASN A 1 75 ? -8.737 -2.485 6.022 1.00 44.30 75 ASN A C 20
ATOM 29460 O O . ASN A 1 75 ? -7.569 -2.097 5.982 1.00 60.11 75 ASN A O 20
ATOM 29471 N N . GLU A 1 76 ? -9.331 -2.880 7.144 1.00 41.32 76 GLU A N 20
ATOM 29472 C CA . GLU A 1 76 ? -8.627 -2.878 8.422 1.00 42.02 76 GLU A CA 20
ATOM 29473 C C . GLU A 1 76 ? -7.443 -3.840 8.392 1.00 52.14 76 GLU A C 20
ATOM 29474 O O . GLU A 1 76 ? -6.334 -3.487 8.789 1.00 0.13 76 GLU A O 20
ATOM 29486 N N . GLU A 1 77 ? -7.689 -5.058 7.918 1.00 13.33 77 GLU A N 20
ATOM 29487 C CA . GLU A 1 77 ? -6.643 -6.071 7.838 1.00 23.50 77 GLU A CA 20
ATOM 29488 C C . GLU A 1 77 ? -5.491 -5.596 6.958 1.00 13.03 77 GLU A C 20
ATOM 29489 O O . GLU A 1 77 ? -4.321 -5.779 7.296 1.00 1.04 77 GLU A O 20
ATOM 29501 N N . ILE A 1 78 ? -5.831 -4.985 5.827 1.00 4.15 78 ILE A N 20
ATOM 29502 C CA . ILE A 1 78 ? -4.825 -4.483 4.899 1.00 74.21 78 ILE A CA 20
ATOM 29503 C C . ILE A 1 78 ? -4.038 -3.329 5.511 1.00 32.45 78 ILE A C 20
ATOM 29504 O O . ILE A 1 78 ? -2.808 -3.334 5.511 1.00 21.54 78 ILE A O 20
ATOM 29520 N N . ASN A 1 79 ? -4.759 -2.342 6.035 1.00 41.32 79 ASN A N 20
ATOM 29521 C CA . ASN A 1 79 ? -4.127 -1.181 6.653 1.00 13.01 79 ASN A CA 20
ATOM 29522 C C . ASN A 1 79 ? -3.128 -1.610 7.722 1.00 43.34 79 ASN A C 20
ATOM 29523 O O . ASN A 1 79 ? -2.019 -1.082 7.795 1.00 2.13 79 ASN A O 20
ATOM 29534 N N . GLU A 1 80 ? -3.529 -2.570 8.548 1.00 63.51 80 GLU A N 20
ATOM 29535 C CA . GLU A 1 80 ? -2.667 -3.070 9.614 1.00 60.34 80 GLU A CA 20
ATOM 29536 C C . GLU A 1 80 ? -1.581 -3.983 9.052 1.00 22.42 80 GLU A C 20
ATOM 29537 O O . GLU A 1 80 ? -0.490 -4.085 9.613 1.00 55.03 80 GLU A O 20
ATOM 29549 N N . GLU A 1 81 ? -1.888 -4.646 7.941 1.00 34.54 81 GLU A N 20
ATOM 29550 C CA . GLU A 1 81 ? -0.940 -5.552 7.305 1.00 53.05 81 GLU A CA 20
ATOM 29551 C C . GLU A 1 81 ? 0.303 -4.798 6.839 1.00 11.15 81 GLU A C 20
ATOM 29552 O O . GLU A 1 81 ? 1.429 -5.176 7.164 1.00 42.12 81 GLU A O 20
ATOM 29564 N N . LEU A 1 82 ? 0.090 -3.731 6.077 1.00 25.21 82 LEU A N 20
ATOM 29565 C CA . LEU A 1 82 ? 1.192 -2.924 5.566 1.00 64.21 82 LEU A CA 20
ATOM 29566 C C . LEU A 1 82 ? 1.637 -1.893 6.598 1.00 61.02 82 LEU A C 20
ATOM 29567 O O . LEU A 1 82 ? 2.801 -1.498 6.634 1.00 24.33 82 LEU A O 20
ATOM 29583 N N . GLY A 1 83 ? 0.700 -1.462 7.438 1.00 25.54 83 GLY A N 20
ATOM 29584 C CA . GLY A 1 83 ? 1.016 -0.483 8.462 1.00 22.33 83 GLY A CA 20
ATOM 29585 C C . GLY A 1 83 ? 0.808 0.941 7.986 1.00 33.32 83 GLY A C 20
ATOM 29586 O O . GLY A 1 83 ? 1.541 1.847 8.380 1.00 10.25 83 GLY A O 20
ATOM 29590 N N . ILE A 1 84 ? -0.193 1.137 7.134 1.00 34.22 84 ILE A N 20
ATOM 29591 C CA . ILE A 1 84 ? -0.495 2.461 6.604 1.00 61.31 84 ILE A CA 20
ATOM 29592 C C . ILE A 1 84 ? -1.735 3.050 7.268 1.00 53.32 84 ILE A C 20
ATOM 29593 O O . ILE A 1 84 ? -2.297 2.461 8.190 1.00 12.23 84 ILE A O 20
ATOM 29609 N N . GLY A 1 85 ? -2.157 4.218 6.791 1.00 12.15 85 GLY A N 20
ATOM 29610 C CA . GLY A 1 85 ? -3.329 4.867 7.349 1.00 4.25 85 GLY A CA 20
ATOM 29611 C C . GLY A 1 85 ? -4.454 4.997 6.343 1.00 73.45 85 GLY A C 20
ATOM 29612 O O . GLY A 1 85 ? -4.886 6.104 6.023 1.00 25.14 85 GLY A O 20
ATOM 29616 N N . GLN A 1 86 ? -4.930 3.862 5.840 1.00 24.40 86 GLN A N 20
ATOM 29617 C CA . GLN A 1 86 ? -6.011 3.854 4.861 1.00 23.23 86 GLN A CA 20
ATOM 29618 C C . GLN A 1 86 ? -7.208 4.653 5.367 1.00 71.04 86 GLN A C 20
ATOM 29619 O O . GLN A 1 86 ? -7.246 5.068 6.525 1.00 21.02 86 GLN A O 20
ATOM 29633 N N . ASP A 1 87 ? -8.183 4.865 4.490 1.00 1.11 87 ASP A N 20
ATOM 29634 C CA . ASP A 1 87 ? -9.382 5.614 4.846 1.00 11.24 87 ASP A CA 20
ATOM 29635 C C . ASP A 1 87 ? -10.396 4.716 5.550 1.00 41.15 87 ASP A C 20
ATOM 29636 O O . ASP A 1 87 ? -11.478 4.460 5.026 1.00 35.30 87 ASP A O 20
ATOM 29645 N N . GLU A 1 88 ? -10.033 4.241 6.737 1.00 73.52 88 GLU A N 20
ATOM 29646 C CA . GLU A 1 88 ? -10.911 3.370 7.509 1.00 64.31 88 GLU A CA 20
ATOM 29647 C C . GLU A 1 88 ? -12.214 4.081 7.860 1.00 54.24 88 GLU A C 20
ATOM 29648 O O . GLU A 1 88 ? -13.258 3.448 8.016 1.00 72.14 88 GLU A O 20
ATOM 29660 N N . ALA A 1 89 ? -12.145 5.403 7.982 1.00 31.44 89 ALA A N 20
ATOM 29661 C CA . ALA A 1 89 ? -13.319 6.202 8.313 1.00 45.21 89 ALA A CA 20
ATOM 29662 C C . ALA A 1 89 ? -13.870 5.826 9.684 1.00 31.03 89 ALA A C 20
ATOM 29663 O O . ALA A 1 89 ? -13.292 5.002 10.392 1.00 21.23 89 ALA A O 20
ATOM 29670 N N . ASP A 1 90 ? -14.991 6.437 10.053 1.00 1.12 90 ASP A N 20
ATOM 29671 C CA . ASP A 1 90 ? -15.621 6.166 11.340 1.00 1.22 90 ASP A CA 20
ATOM 29672 C C . ASP A 1 90 ? -16.115 4.725 11.410 1.00 71.42 90 ASP A C 20
ATOM 29673 O O . ASP A 1 90 ? -15.579 3.909 12.160 1.00 0.43 90 ASP A O 20
ATOM 29682 N N . ALA A 1 91 ? -17.143 4.418 10.625 1.00 72.42 91 ALA A N 20
ATOM 29683 C CA . ALA A 1 91 ? -17.710 3.076 10.598 1.00 64.14 91 ALA A CA 20
ATOM 29684 C C . ALA A 1 91 ? -18.860 2.986 9.601 1.00 31.43 91 ALA A C 20
ATOM 29685 O O . ALA A 1 91 ? -19.075 1.945 8.978 1.00 14.02 91 ALA A O 20
ATOM 29692 N N . TYR A 1 92 ? -19.598 4.081 9.456 1.00 70.23 92 TYR A N 20
ATOM 29693 C CA . TYR A 1 92 ? -20.730 4.124 8.537 1.00 4.10 92 TYR A CA 20
ATOM 29694 C C . TYR A 1 92 ? -21.732 3.018 8.855 1.00 20.10 92 TYR A C 20
ATOM 29695 O O . TYR A 1 92 ? -21.591 2.304 9.848 1.00 11.20 92 TYR A O 20
ATOM 29713 N N . ASP A 1 93 ? -22.743 2.883 8.005 1.00 41.35 93 ASP A N 20
ATOM 29714 C CA . ASP A 1 93 ? -23.769 1.865 8.192 1.00 63.03 93 ASP A CA 20
ATOM 29715 C C . ASP A 1 93 ? -24.491 2.058 9.521 1.00 3.14 93 ASP A C 20
ATOM 29716 O O . ASP A 1 93 ? -24.251 3.033 10.234 1.00 1.32 93 ASP A O 20
ATOM 29725 N N . CYS A 1 94 ? -25.376 1.123 9.850 1.00 54.44 94 CYS A N 20
ATOM 29726 C CA . CYS A 1 94 ? -26.135 1.190 11.092 1.00 3.34 94 CYS A CA 20
ATOM 29727 C C . CYS A 1 94 ? -25.820 -0.005 11.987 1.00 15.34 94 CYS A C 20
ATOM 29728 O O . CYS A 1 94 ? -25.729 -1.138 11.517 1.00 63.13 94 CYS A O 20
ATOM 29735 N N . ASP A 1 95 ? -25.655 0.258 13.280 1.00 60.13 95 ASP A N 20
ATOM 29736 C CA . ASP A 1 95 ? -25.352 -0.795 14.241 1.00 25.34 95 ASP A CA 20
ATOM 29737 C C . ASP A 1 95 ? -24.108 -1.572 13.822 1.00 45.32 95 ASP A C 20
ATOM 29738 O O . ASP A 1 95 ? -24.067 -2.798 13.918 1.00 3.21 95 ASP A O 20
ATOM 29747 N N . ALA A 1 96 ? -23.094 -0.849 13.356 1.00 32.11 96 ALA A N 20
ATOM 29748 C CA . ALA A 1 96 ? -21.848 -1.470 12.923 1.00 14.44 96 ALA A CA 20
ATOM 29749 C C . ALA A 1 96 ? -21.070 -2.025 14.111 1.00 72.24 96 ALA A C 20
ATOM 29750 O O . ALA A 1 96 ? -20.274 -2.952 13.964 1.00 10.13 96 ALA A O 20
ATOM 29757 N N . ALA A 1 97 ? -21.307 -1.453 15.286 1.00 4.33 97 ALA A N 20
ATOM 29758 C CA . ALA A 1 97 ? -20.628 -1.892 16.500 1.00 32.42 97 ALA A CA 20
ATOM 29759 C C . ALA A 1 97 ? -20.794 -3.393 16.709 1.00 31.00 97 ALA A C 20
ATOM 29760 O O . ALA A 1 97 ? -19.858 -4.081 17.118 1.00 34.02 97 ALA A O 20
ATOM 29767 N N . LYS A 1 98 ? -21.990 -3.896 16.425 1.00 33.41 98 LYS A N 20
ATOM 29768 C CA . LYS A 1 98 ? -22.280 -5.317 16.581 1.00 74.24 98 LYS A CA 20
ATOM 29769 C C . LYS A 1 98 ? -21.460 -6.150 15.601 1.00 5.24 98 LYS A C 20
ATOM 29770 O O . LYS A 1 98 ? -20.963 -5.636 14.598 1.00 22.30 98 LYS A O 20
ATOM 29789 N N . ARG A 1 99 ? -21.321 -7.438 15.898 1.00 42.24 99 ARG A N 20
ATOM 29790 C CA . ARG A 1 99 ? -20.561 -8.342 15.043 1.00 3.40 99 ARG A CA 20
ATOM 29791 C C . ARG A 1 99 ? -19.061 -8.115 15.210 1.00 10.43 99 ARG A C 20
ATOM 29792 O O . ARG A 1 99 ? -18.315 -9.039 15.528 1.00 24.54 99 ARG A O 20
ATOM 29813 N N . GLY A 1 100 ? -18.627 -6.878 14.992 1.00 12.44 100 GLY A N 20
ATOM 29814 C CA . GLY A 1 100 ? -17.219 -6.551 15.122 1.00 10.13 100 GLY A CA 20
ATOM 29815 C C . GLY A 1 100 ? -16.572 -6.230 13.790 1.00 53.52 100 GLY A C 20
ATOM 29816 O O . GLY A 1 100 ? -17.144 -5.464 13.015 1.00 75.52 100 GLY A O 20
#